Protein 9LBN (pdb70)

Foldseek 3Di:
DDWDAAPLGDIDDPVLLCVFDLSVLQLCVQLQVLLVFAKAKWFDDPVGTHGDDPAPVGCCQGAHQDPPDGNSVVRSVQSSCCQAVFKFKKFFDDDPPGTDGIGGADPVQWDWDADPVRDIWIWGADDVGDIDTDDPLGMQIAGHDCPPPPHGDHCCVVCVHLSSLLSSLQVQLVCCVPVVVPDWKDKDADDDDDVVVVVVVVVVVVVCVVVPHDDDQPDRIDMDTDDDDVCVSNVPVVNLVSSCVSCVSSQHHCVLVNSPPVPDPLVSLVSRCVRPVVVVQVSVQVSCLVRVDDPVCSVGMGMHTDPDVSNDDDPVVVVVVVVVCLAQQVAAQQVVCVVVVHDGDDDCSHGTDYDPPDDPPVPDD/DPDLVVLCVLLVHDDPDPVVVCCLNPPQLVVLVVVLCVVQVAAEDQDDVVVVVCVVVVVHDPDYDHDDVLLVVLSSVSSNVCVPDPDDDPDDPPDPSCVSSVVSRDPDDD/DLDPPLQPFKKFKWAADDDADPVRDGDQDIGGDGIFTWHKAFDDDPPQWDFADPPRDGWTKHKIKTKGWLVVCVVDPDAQRIKMWTQDPPDDDIFIWGWHGKAADPVDRTIIMTITIRIDHDD/DPPPVVQVLLCPVQVSQEEEPDHDPDNDQAKHKYKYWDDFDAQADPVHGGDQKGKTKMKMKIKHQDPVRQVVSVVVVQVSQCPDDFKHWDDDKDKDADVVVNIIMIMTMMMGIDGND/DDDDPPPKWKWWFAFDDDKDWFFDFDQAPQTFRPPDPDDFFFKKWKCAPPFDARHTAIFTQHDPGHTPFDNNNDPVRGDDGRHIIMITTIDDIDIDDQKDDKDKDAFAWDWDWDFDPPDPVGDIDTHTDDTTWIKMKIKGADDCPDVVLVVLVVLQVVFDKIWMWTADPVGKIKIFIWHKHWDSDWDDDDPDHTMTMIMITGDHDIGIDDD/DDDDPDPWWKKWFAWDDDKDWAWQPAQQAARFGDPDPDAFDWKWFKQFPPFAQSHGWIFTQDDGGGTDLHNDRDDPRTDDGIHGIITITTGDMDIAPAWDDKDWDDFDFAWDWDFDDPDDVGDTGIGGDGTDKIKMKIKGFDDDPDVVLVVQVVVQVVQDKIWMWTADDVGKIKTGIFAKHWPRFDPDDDPDGGITIIMTIHDHDIGIDDD/DDQDAEPLGDTDDDVLLCVDPLVVLQLCVQLQVQLPWAKFKWFDDPVGTDGDPPAQVRCCQGFHQDPPDGNSVVRSVQSSCCQAVFKWKKFFPADPNGTDHIDGQDPVFWDWDADPVRQIWIWGQDPVRDIDTGDSLGMQMAGHPCPPPPHHDGLCNVCVHLSSLLSSLQVQLVCCVPVVVPDWKDKDADDDDDPVVVVVVVVVVVVCVVVVHDDDQPDRMDMGTDPDDSCVSNVPVVNLVSSCVVCVSSQHNPPLPCSSPVPDDQSSLVCRCVRPVVVVQVRVQVSCLVRNDDPVCSVTMGMDIDPDVSRDDDPVVLVVVVVVCQAAFNAFQQVVCVVVPHDGDDDRSHGTDYDPPDDDPVPDD/DPDPVVLCVLLVDDPPDPVVSCCLNPPLLVVLVVVLCVQQVADEDADPVVVVVCVVVPVGDPPYDYDDVLLVVLSSVSSNVCVPDPDCPDDDPDDPSCVSSVVSHPDDDD

Sequence (1612 aa):
GSRFTSDAGREVSVQTAMSLDAVQACVKLISQSIAAMPLYLYKKTPDGRKEAVNHPLYDLLLSAPNSSQTAFEFFECILTAMLLHGNAYVRKLMSNGKIESLQFMHSSRLTISQDARGAYKYAYRKLDGTQIDVPSAQVWKIRGYSLDGENGISAIQYGAQVFGTALAAERQAGRAFTNGNLQQIYYSVAAFLTPEQREQFSANVAQSVESGRTPVLEGGIDVKALGLNPADAQLLQSRNYSVESICRFFAVPPSMIGHASGSGIEAQQLAFLGLTLAPWLRRIEQSLSLDLLTPGERRQYFVDYDVTTLLRADSAARSSFYATMVNNGVMTRDECREAEGLPKLGGNASVLTVQSAMVPLDEITALTLAMVQRHLQADLIEDDERSYVMEQLLPAARESAEMFLNRNIYSTSEELAAAVAAGTAGQYPLVTPRAVEQAILLMLGDFYRDREATGKPVSTSAHNLLYPYRVKVGVPISAGSLKTRLLAQRRTSGTDDWGAPVQGWSDLGLFSGDVKNDTGLGAIRTAAGSGLPASIAKYSIKVRSEVIRRWSINSADRIIGRLPFSTQEMVFSVTGVISDFADPSMAYILVEAGADEQTYGPILKQLLSPYFSGRVFPDAAPDVPGQDPYVIYQRVGGIPTYFTEGALADKANARVQLEVWSTSKQATYEAMVHIMRSVAAAPAMEPLGQPIDDYEPALRIYGSRVDISMYYNLTALTLPKGIVFGFAPITSTTSSVTGVTRAAPPVATGTMLTAGTTVLVRSNTWTGINNRISVVDANKALQGFDTTDTTTYPGTSGPVELITVGAFVNFTQQGEPSTSGGDQQFWNGQLLEDRSGRQLAIPTFKNAKTLTLPLYMDTSLPWYAAAKAADARGEPVAVRMLLPNGDASYNYGYMSFDGDATITANAPITNVATFTFLSDSTLVEAALTLPKGIVFGFAPITSTTSSVTGVTRAAPPVATGTMLTAGTTVLVRSNTWTGINNRISVVDANKALQGFDTTDTTTYPGTSGPVELITVGAFVNFTQQGEPSTSGGDQQFWNGQLLEDRSGRQLAIPTFKNAKTLTLPLYMDTSLPWYAAAKAADARGEPVAVRMLLPNGDASYNYGYMSFDGDATITANAPITNVATFTFLSDSTLVEAGSRFTSDAGREVSVQTAMSLDAVQACVKLISQSIAAMPLYLYKKTPDGRKEAVNHPLYDLLLSAPNSSQTAFEFFECILTAMLLHGNAYVRKLMSNGKIESLQFMHSSRLTISQDARGAYKYAYRKLDGTQIDVPSAQVWKIRGYSLDGENGISAIQYGAQVFGTALAAERQAGRAFTNGNLQQIYYSVAAFLTPEQREQFSANVAQSVESGRTPVLEGGIDVKALGLNPADAQLLQSRNYSVESICRFFAVPPSMIGHASGSGIEAQQLAFLGLTLAPWLRRIEQSLSLDLLTPGERRQYFVDYDVTTLLRADSAARSSFYATMVNNGVMTRDECREAEGLPKLGGNASVLTVQSAMVPLDEITALTLAMVQRHLQADLIEDDERSYVMEQLLPAARESAEMFLNRNIYSTSEELAAAVAAGTAGQYPLVTPRAVEQAILLMLGDFYRDREATGKPVSTSAHNLLYPYRVKVGV

Nearest PDB structures (foldseek):
  8fql-assembly1_A  TM=7.901E-01  e=1.510E-25  Escherichia phage HK97
  8cez-assembly1_A  TM=7.860E-01  e=6.488E-25  Hendrixvirus
  8rka-assembly1_A  TM=5.808E-01  e=1.147E-07  Pseudomonas phage JBD30
  8phu-assembly1_PD  TM=5.449E-01  e=7.206E-06  Borreliella burgdorferi B31
  8dgf-assembly1_H  TM=3.850E-01  e=5.548E-05  Escherichia phage PhiV-1

Secondary structure (DSSP, 8-state):
---EE-TTS-EE-HHHHHTSSHHHHHHHHHHHHHHHSPP-EEEEETTEEEE--SSHHHHHHHT-SSSS--HHHHHHHHHHHHHHTS-EEEEEEEETTEEEEEEEE-GGGEEEEE-TTS-EEEEEE-SSS-EEEE-GGGEEEE--S-SSSSS---HHHHTHHHHHHHHHHHHHHHHHHHHTTT--EEEEESS---HHHHHHHHHHHHHHHHTT------TTEEEEE----HHHHHTHHHHHHHHHHHHHHTT--TTSSSS----SHHHHHHHHIIIIIHHHHHHHHHHHHHHTS-HHHHTTEEE----SGGG---HHHHHHHHHHHHHTTSS-HHHHHHHTT-----GGGGS----SSEEEGGG--/---HHHHHHHHT----SHHHHHHIIIIIHHHHHHHHHHHTTS-EESSHHHHHHHHHHT---SS-EE--HHHHHHHHHHHHHHHH--S---PPSS-HHHHHHGGG------/---TTS--EE--EE-BPSSB-SSSPBP--B---B--EEEEE---STT-SEEEETTTEEEEE--EEEEE-THHHHHS---TT-EEEEE-TT-S-EEEEE---EEE-SSSTT-EEEEE--SS---/--HHHHHHHHHHHHTT-EEESS--SS--SS--EEEEE------EETTTEE-SEEEEEEEEEE-BSSHHHHHHHHHHHHHHHHTSSSEEEES----EEETTTTEEE--EEEEEEEE--/-----SS-EEEEE-EEEEEE------SSSSPB-TT--SPSS-EEEE--SS-STTSSEEEEEETTTEEES--TT--SSS-S------EEEE---EE--SB------B--EEEEEE--TT-TT---EEEEEEEPPBEE--EEE--SSSHHHHHHHHHHHHT--EEEEEE-TTS----EEEEE----S-B--SSSPPEEE--EEESS-------/----SSS--EEEE-B-S--EE-----SSS--B-SS-S--TTSEEEE--TT-STTSSEEEEEETTTEE-S-----SSSS-S-S---EEEEB---EE--SB---B----PEEE---B-SS-SS--B---EEEEPPB--B--BB--SSSHHHHHHHHHHHH---BEEEEE-TTS-EEE--EEEEE--S----SSSPPB--EEEEE-S----B--/---B--TT---B-HHHHHTSHHHHHHHHHHHHHHHTS-EEEEEEETTEEEE-TTSHHHHHHHT-SSSS--HHHHHHHHHHHHHHTSEEEEEEEEETTEEEEEEE--GGGEEEEE-TTS-EEEEEE-TTS-EEEE-GGGEEEEESS-SSSSSPPPHHHHSHHHHHHHHHHHHHHHHHHHHT-S--EEEEESS---HHHHHHHHHHHHHHHHHT-----BSSEEEEE----HHHHHTHHHHHHHHHHHHHHTT--SSSSSS----SHHHHHHHHIIIIIHHHHHHHHHHHHHHHS-TTGGGTEEEEE-TTTT----HHHHHHHHHHHHHTTSS-HHHHHHHTT-----GGGGS-EEETT---TTT--/---HHHHHHHHT----SHHHHHHIIIIIHHHHHHHHHHHHTS-EESSHHHHHHHHHHT-S-SS-EE--HHHHHHHHHHHHHHHH--S-----SS-HHHHHHGGG--S---

B-factor: mean 40.15, std 31.7, range [10.76, 151.49]

Solvent-accessible surface area: 87554 Å² total; per-residue (Å²): 95,81,145,65,107,17,50,10,54,82,83,0,12,39,136,50,0,57,80,16,104,10,0,70,43,0,5,101,42,8,4,79,36,3,6,60,8,48,4,52,0,19,67,109,35,140,76,14,97,125,70,6,97,147,35,60,3,45,82,14,6,43,68,40,2,34,119,100,58,59,13,79,82,3,12,44,51,1,2,44,13,10,19,4,78,2,23,2,28,2,44,31,57,82,52,149,52,134,28,114,25,1,47,26,2,84,54,90,74,18,83,78,55,118,59,97,168,10,50,67,106,14,26,23,127,86,164,114,26,72,123,56,86,3,73,61,86,45,19,3,37,3,33,4,16,2,39,51,10,55,74,16,30,28,14,9,78,38,0,9,38,8,1,0,14,7,19,7,3,66,109,56,11,48,103,7,127,86,73,16,34,60,52,76,71,2,18,36,22,83,39,61,25,32,21,119,91,20,76,122,42,10,57,94,37,56,95,16,112,128,56,69,150,110,88,124,61,122,75,51,38,82,65,70,84,12,75,33,76,75,45,43,26,35,9,86,124,9,69,107,19,19,44,48,5,2,2,6,6,21,46,1,12,17,65,15,65,32,54,39,132,56,120,40,113,33,18,42,40,14,28,10,15,24,35,8,0,32,18,45,16,61,11,2,24,22,7,0,23,14,49,10,1,74,92,46,40,71,163,74,26,51,8,43,17,41,30,98,87,39,30,183,19,100,71,70,24,84,68,64,33,52,54,35,2,23,87,16,0,1,21,7,102,16,59,20,68,97,68,88,72,90,99,124,105,68,60,118,22,61,68,50,49,74,103,122,55,40,42,45,62,146,119,46,142,67,30,74,60,40,32,0,49,55,3,26,58,31,106,8,147,118,104,108,59,71,50,85,0,51,128,114,12,5,38,39,0,87,105,52,0,38,120,21,0,23,44,47,15,32,86,56,77,130,90,40,61,61,10,88,90,86,57,99,20,44,126,120,42,28,66,22,32,84,4,0,10,0,0,1,1,6,20,0,5,21,83,48,168,54,141,138,113,98,87,88,90,94,60,21,13,0,32,51,33,0,21,29,21,21,19,66,4,2,8,101,11,50,41,50,42,2,164,51,117,7,45,0,15,81,53,62,112,56,54,65,109,103,1,31,62,49,122,33,49,50,85,44,15,85,6,9,0,51,54,147,100,61,123,51,187,80,22,98,137,92,63,31,78,111,66,115,121,38,66,33,23,114,61,22,0,36,0,15,21,21,19,39,123,114,31,81,15,62,43,30,4,33,0,22,11,154,112,93,217,38,129,148,82,98,23,11,20,3,78,21,45,99,66,36,191,109,30,68,17,37,3,75,2,66,1,52,19,25,67,112,45,127,16,49,0,46,60,4,37,134,50,4,25,115,107,8,100,19,64,1,18,30,89,64,42,41,82,81,30,38,139,83,37,15,0,28,2,70,133,62,39,47,112,115,29,141,84,127,153,59,51,107,10,103,66,18,16,2,88,0,39,2,38,0,34,0,57,59,98,131,34,2,148,73,1,10,51,55,1,38,172,31,3,52,92,6,118,25,10,86,42,75,57,142,45,106,82,65,95,69,99,85,117,163,20,70,0,5,59,5,44,1,19,0,58,21,80,77,140,127,57,128,37,117,48,36,33,51,5,0,5,0,75,49,66,106,98,80,35,71,21,66,25,33,61,96,70,53,84,2,35,2,72,65,7,177,48,109,57,50,41,18,0,1,4,117,5,91,103,27,102,23,16,72,43,39,3,0,11,5,34,93,109,77,10,5,44,28,15,118,6,69,76,63,119,84,37,97,67,123,9,32,93,8,69,3,12,37,8,32,85,46,49,72,1,70,84,51,30,150,63,65,76,72,54,30,92,56,79,127,131,111,20,122,91,163,129,53,229,98,44,159,77,58,64,41,73,28,129,149,54,71,95,46,12,42,0,37,0,104,66,59,91,94,45,109,2,31,68,32,0,110,49,17,54,90,172,56,74,34,3,0,3,38,62,54,46,81,119,41,24,9,16,20,13,15,0,103,11,60,22,78,20,93,42,64,146,68,114,145,64,84,75,26,0,48,0,51,2,40,47,93,43,89,49,3,125,14,129,101,131,99,92,65,111,137,31,32,53,14,4,6,0,67,40,67,112,64,99,23,67,39,73,18,10,57,84,98,52,45,2,62,14,108,70,11,155,45,108,56,61,70,8,3,2,4,112,2,99,95,9,96,20,4,89,49,7,1,1,15,12,43,89,134,75,9,22,50,35,9,108,41,120,62,86,114,72,53,76,49,127,22,21,85,4,32,15,17,44,13,22,92,68,47,79,14,34,94,51,12,134,84,48,123,29,45,59,88,52,103,128,169,84,26,141,101,171,153,52,244,112,67,168,84,42,61,78,74,73,137,113,84,72,76,51,38,33,3,42,0,82,59,41,90,108,55,100,2,40,68,25,4,133,56,20,67,84,179,67,62,44,3,4,8,27,65,54,38,79,99,38,39,7,12,32,20,34,2,116,40,61,21,108,22,87,85,49,137,71,107,147,64,92,69,26,1,44,5,54,11,36,47,116,53,77,55,7,133,6,129,89,91,38,163,70,108,12,128,52,58,81,90,0,5,25,119,40,1,1,28,12,12,4,0,5,8,1,1,40,27,5,0,18,21,1,11,16,7,22,6,50,0,29,75,116,46,149,139,57,126,143,66,9,89,143,36,54,4,33,76,19,6,27,51,15,2,33,105,64,20,3,9,2,9,1,13,0,7,3,0,6,13,7,22,4,68,0,24,1,22,0,39,26,58,78,50,146,63,119,29,115,21,0,33,23,2,33,62,78,41,28,85,82,55,115,54,96,211,45,44,49,101,9,18,20,103,67,116,63,39,76,109,52,127,6,75,50,88,52,18,3,32,5,88,4,154,43,119,109,58,96,71,15,45,31,13,3,87,122,0,8,105,35,3,0,88,7,24,26,13,26,64,102,1,0,103,5,41,91,88,46,84,29,84,28,20,90,70,63,41,86,28,66,32,9,25,89,6,64,116,77,22,74,56,43,22,51,106,7,41,151,67,68,65,35,11,4,1,10,30,44,18,79,4,114,36,65,88,79,68,14,24,101,30,5,55,24,156,55,24,73,133,18,15,69,20,0,3,138,82,26,78,1,64,53,62,29,33,14,14,10,72,100,101,39,36,65,52,52,15,75,44,4,28,45,128,9,0,41,81,48,16,134,84,5,23,98,26,0,25,114,48,10,4,71,104,63,59,89,202,99,36,62,9,54,20,41,43,83,75,25,64,94,19,55,16,53,54,46,7,68,97,26,16,71,48,2,53,94,10,89,54,18,15,13,102,1,3,88,66,60,33,43,66,70,81,68,64,114,9,65,66,58,17,13,96,56,84,106,64,52,142,142,88,101,182,80,25,65,66,55,95,0,47,126,62,5,46,6,49,4,91,62,108,54,12,86,38,5,0,46,104,1,0,6,36,1,0,83,33,26,0,47,67,21,0,25,40,47,12,39,65,66,70,132,81,42,64,64,13,84,91,86,57,108,18,39,122,120,47,30,62,26,41,184,29,0,25,97,0,0,24,71,24,0,19,63,18,17,100,34,43,65,4,77,32,73,99,66,60,58,76,7,27,110,70,0,114,108,64,50,24,95,91,54,176

Structure (mmCIF, N/CA/C/O backbone):
data_9LBN
#
_entry.id   9LBN
#
_cell.length_a   1.00
_cell.length_b   1.00
_cell.length_c   1.00
_cell.angle_alpha   90.00
_cell.angle_beta   90.00
_cell.angle_gamma   90.00
#
_symmetry.space_group_name_H-M   'P 1'
#
loop_
_entity.id
_entity.type
_entity.pdbx_description
1 polymer 'portal protein gp1'
2 polymer 'adaptor protein gp5'
3 polymer 'stopper protein gp6'
4 polymer 'terminator protein gp8'
5 polymer 'tube protein gp9'
#
loop_
_atom_site.group_PDB
_atom_site.id
_atom_site.type_symbol
_atom_site.label_atom_id
_atom_site.label_alt_id
_atom_site.label_comp_id
_atom_site.label_asym_id
_atom_site.label_entity_id
_atom_site.label_seq_id
_atom_site.pdbx_PDB_ins_code
_atom_site.Cartn_x
_atom_site.Cartn_y
_atom_site.Cartn_z
_atom_site.occupancy
_atom_site.B_iso_or_equiv
_atom_site.auth_seq_id
_atom_site.auth_comp_id
_atom_site.auth_asym_id
_atom_site.auth_atom_id
_atom_site.pdbx_PDB_model_num
ATOM 1 N N . GLY A 1 40 ? 321.933 250.318 201.451 1.00 53.19 40 GLY H N 1
ATOM 2 C CA . GLY A 1 40 ? 322.518 251.515 200.881 1.00 53.19 40 GLY H CA 1
ATOM 3 C C . GLY A 1 40 ? 322.624 252.662 201.866 1.00 53.19 40 GLY H C 1
ATOM 4 O O . GLY A 1 40 ? 322.613 252.454 203.079 1.00 53.19 40 GLY H O 1
ATOM 5 N N . SER A 1 41 ? 322.731 253.879 201.339 1.00 50.49 41 SER H N 1
ATOM 6 C CA . SER A 1 41 ? 322.834 255.060 202.183 1.00 50.49 41 SER H CA 1
ATOM 7 C C . SER A 1 41 ? 321.505 255.348 202.872 1.00 50.49 41 SER H C 1
ATOM 8 O O . SER A 1 41 ? 320.434 255.033 202.349 1.00 50.49 41 SER H O 1
ATOM 11 N N . ARG A 1 42 ? 321.581 255.946 204.060 1.00 46.01 42 ARG H N 1
ATOM 12 C CA . ARG A 1 42 ? 320.405 256.264 204.856 1.00 46.01 42 ARG H CA 1
ATOM 13 C C . ARG A 1 42 ? 320.532 257.670 205.427 1.00 46.01 42 ARG H C 1
ATOM 14 O O . ARG A 1 42 ? 321.638 258.176 205.633 1.00 46.01 42 ARG H O 1
ATOM 22 N N . PHE A 1 43 ? 319.383 258.296 205.682 1.00 33.97 43 PHE H N 1
ATOM 23 C CA . PHE A 1 43 ? 319.328 259.656 206.197 1.00 33.97 43 PHE H CA 1
ATOM 24 C C . PHE A 1 43 ? 318.212 259.756 207.226 1.00 33.97 43 PHE H C 1
ATOM 25 O O . PHE A 1 43 ? 317.295 258.933 207.245 1.00 33.97 43 PHE H O 1
ATOM 33 N N . THR A 1 44 ? 318.295 260.769 208.083 1.00 32.58 44 THR H N 1
ATOM 34 C CA . THR A 1 44 ? 317.344 260.956 209.170 1.00 32.58 44 THR H CA 1
ATOM 35 C C . THR A 1 44 ? 316.562 262.252 208.992 1.00 32.58 44 THR H C 1
ATOM 36 O O . THR A 1 44 ? 317.022 263.194 208.343 1.00 32.58 44 THR H O 1
ATOM 40 N N . SER A 1 45 ? 315.372 262.291 209.589 1.00 26.73 45 SER H N 1
ATOM 41 C CA . SER A 1 45 ? 314.467 263.424 209.485 1.00 26.73 45 SER H CA 1
ATOM 42 C C . SER A 1 45 ? 313.981 263.816 210.875 1.00 26.73 45 SER H C 1
ATOM 43 O O . SER A 1 45 ? 314.358 263.216 211.884 1.00 26.73 45 SER H O 1
ATOM 46 N N . ASP A 1 46 ? 313.129 264.842 210.918 1.00 23.96 46 ASP H N 1
ATOM 47 C CA . ASP A 1 46 ? 312.618 265.337 212.192 1.00 23.96 46 ASP H CA 1
ATOM 48 C C . ASP A 1 46 ? 311.694 264.328 212.859 1.00 23.96 46 ASP H C 1
ATOM 49 O O . ASP A 1 46 ? 311.705 264.188 214.087 1.00 23.96 46 ASP H O 1
ATOM 54 N N . ALA A 1 47 ? 310.885 263.617 212.072 1.00 24.71 47 ALA H N 1
ATOM 55 C CA . ALA A 1 47 ? 309.950 262.652 212.635 1.00 24.71 47 ALA H CA 1
ATOM 56 C C . ALA A 1 47 ? 310.645 261.457 213.268 1.00 24.71 47 ALA H C 1
ATOM 57 O O . ALA A 1 47 ? 309.986 260.680 213.964 1.00 24.71 47 ALA H O 1
ATOM 59 N N . GLY A 1 48 ? 311.942 261.288 213.041 1.00 28.32 48 GLY H N 1
ATOM 60 C CA . GLY A 1 48 ? 312.708 260.215 213.626 1.00 28.32 48 GLY H CA 1
ATOM 61 C C . GLY A 1 48 ? 312.872 259.003 212.737 1.00 28.32 48 GLY H C 1
ATOM 62 O O . GLY A 1 48 ? 313.787 258.206 212.965 1.00 28.32 48 GLY H O 1
ATOM 63 N N . ARG A 1 49 ? 312.021 258.848 211.729 1.00 27.07 49 ARG H N 1
ATOM 64 C CA . ARG A 1 49 ? 312.137 257.715 210.826 1.00 27.07 49 ARG H CA 1
ATOM 65 C C . ARG A 1 49 ? 313.362 257.873 209.937 1.00 27.07 49 ARG H C 1
ATOM 66 O O . ARG A 1 49 ? 313.708 258.980 209.518 1.00 27.07 49 ARG H O 1
ATOM 74 N N . GLU A 1 50 ? 314.024 256.757 209.657 1.00 33.21 50 GLU H N 1
ATOM 75 C CA . GLU A 1 50 ? 315.240 256.745 208.857 1.00 33.21 50 GLU H CA 1
ATOM 76 C C . GLU A 1 50 ? 314.878 256.306 207.445 1.00 33.21 50 GLU H C 1
ATOM 77 O O . GLU A 1 50 ? 314.315 255.224 207.255 1.00 33.21 50 GLU H O 1
ATOM 83 N N . VAL A 1 51 ? 315.196 257.143 206.463 1.00 25.70 51 VAL H N 1
ATOM 84 C CA . VAL A 1 51 ? 314.732 256.968 205.092 1.00 25.70 51 VAL H CA 1
ATOM 85 C C . VAL A 1 51 ? 315.881 256.464 204.232 1.00 25.70 51 VAL H C 1
ATOM 86 O O . VAL A 1 51 ? 317.014 256.947 204.343 1.00 25.70 51 VAL H O 1
ATOM 90 N N . SER A 1 52 ? 315.591 255.468 203.402 1.00 22.96 52 SER H N 1
ATOM 91 C CA . SER A 1 52 ? 316.515 254.961 202.400 1.00 22.96 52 SER H CA 1
ATOM 92 C C . SER A 1 52 ? 315.684 254.553 201.193 1.00 22.96 52 SER H C 1
ATOM 93 O O . SER A 1 52 ? 314.505 254.896 201.093 1.00 22.96 52 SER H O 1
ATOM 96 N N . VAL A 1 53 ? 316.290 253.820 200.259 1.00 20.31 53 VAL H N 1
ATOM 97 C CA . VAL A 1 53 ? 315.545 253.412 199.073 1.00 20.31 53 VAL H CA 1
ATOM 98 C C . VAL A 1 53 ? 314.446 252.424 199.442 1.00 20.31 53 VAL H C 1
ATOM 99 O O . VAL A 1 53 ? 313.317 252.524 198.950 1.00 20.31 53 VAL H O 1
ATOM 103 N N . GLN A 1 54 ? 314.751 251.461 200.313 1.00 22.28 54 GLN H N 1
ATOM 104 C CA . GLN A 1 54 ? 313.766 250.440 200.656 1.00 22.28 54 GLN H CA 1
ATOM 105 C C . GLN A 1 54 ? 312.564 251.038 201.378 1.00 22.28 54 GLN H C 1
ATOM 106 O O . GLN A 1 54 ? 311.415 250.749 201.026 1.00 22.28 54 GLN H O 1
ATOM 112 N N . THR A 1 55 ? 312.803 251.879 202.384 1.00 20.57 55 THR H N 1
ATOM 113 C CA . THR A 1 55 ? 311.685 252.469 203.113 1.00 20.57 55 THR H CA 1
ATOM 114 C C . THR A 1 55 ? 310.931 253.475 202.254 1.00 20.57 55 THR H C 1
ATOM 115 O O . THR A 1 55 ? 309.714 253.629 202.400 1.00 20.57 55 THR H O 1
ATOM 119 N N . ALA A 1 56 ? 311.630 254.176 201.360 1.00 19.55 56 ALA H N 1
ATOM 120 C CA . ALA A 1 56 ? 310.944 255.087 200.450 1.00 19.55 56 ALA H CA 1
ATOM 121 C C . ALA A 1 56 ? 310.031 254.328 199.497 1.00 19.55 56 ALA H C 1
ATOM 122 O O . ALA A 1 56 ? 308.911 254.768 199.221 1.00 19.55 56 ALA H O 1
ATOM 124 N N . MET A 1 57 ? 310.489 253.188 198.980 1.00 19.18 57 MET H N 1
ATOM 125 C CA . MET A 1 57 ? 309.646 252.368 198.121 1.00 19.18 57 MET H CA 1
ATOM 126 C C . MET A 1 57 ? 308.587 251.603 198.899 1.00 19.18 57 MET H C 1
ATOM 127 O O . MET A 1 57 ? 307.652 251.077 198.289 1.00 19.18 57 MET H O 1
ATOM 132 N N . SER A 1 58 ? 308.715 251.520 200.222 1.00 19.06 58 SER H N 1
ATOM 133 C CA . SER A 1 58 ? 307.632 250.999 201.044 1.00 19.06 58 SER H CA 1
ATOM 134 C C . SER A 1 58 ? 306.417 251.910 201.051 1.00 19.06 58 SER H C 1
ATOM 135 O O . SER A 1 58 ? 305.339 251.472 201.464 1.00 19.06 58 SER H O 1
ATOM 138 N N . LEU A 1 59 ? 306.565 253.157 200.614 1.00 17.61 59 LEU H N 1
ATOM 139 C CA . LEU A 1 59 ? 305.452 254.092 200.554 1.00 17.61 59 LEU H CA 1
ATOM 140 C C . LEU A 1 59 ? 304.554 253.734 199.378 1.00 17.61 59 LEU H C 1
ATOM 141 O O . LEU A 1 59 ? 304.723 252.710 198.714 1.00 17.61 59 LEU H O 1
ATOM 146 N N . ASP A 1 60 ? 303.580 254.592 199.109 1.00 16.88 60 ASP H N 1
ATOM 147 C CA . ASP A 1 60 ? 302.608 254.372 198.053 1.00 16.88 60 ASP H CA 1
ATOM 148 C C . ASP A 1 60 ? 302.750 255.380 196.926 1.00 16.88 60 ASP H C 1
ATOM 149 O O . ASP A 1 60 ? 302.864 254.998 195.756 1.00 16.88 60 ASP H O 1
ATOM 154 N N . ALA A 1 61 ? 302.768 256.671 197.260 1.00 16.02 61 ALA H N 1
ATOM 155 C CA . ALA A 1 61 ? 302.913 257.700 196.239 1.00 16.02 61 ALA H CA 1
ATOM 156 C C . ALA A 1 61 ? 304.271 257.615 195.559 1.00 16.02 61 ALA H C 1
ATOM 157 O O . ALA A 1 61 ? 304.380 257.850 194.351 1.00 16.02 61 ALA H O 1
ATOM 159 N N . VAL A 1 62 ? 305.318 257.289 196.317 1.00 15.49 62 VAL H N 1
ATOM 160 C CA . VAL A 1 62 ? 306.652 257.182 195.733 1.00 15.49 62 VAL H CA 1
ATOM 161 C C . VAL A 1 62 ? 306.675 256.095 194.672 1.00 15.49 62 VAL H C 1
ATOM 162 O O . VAL A 1 62 ? 307.143 256.306 193.546 1.00 15.49 62 VAL H O 1
ATOM 166 N N . GLN A 1 63 ? 306.161 254.917 195.015 1.00 16.48 63 GLN H N 1
ATOM 167 C CA . GLN A 1 63 ? 306.146 253.815 194.065 1.00 16.48 63 GLN H CA 1
ATOM 168 C C . GLN A 1 63 ? 305.278 254.145 192.860 1.00 16.48 63 GLN H C 1
ATOM 169 O O . GLN A 1 63 ? 305.677 253.897 191.717 1.00 16.48 63 GLN H O 1
ATOM 175 N N . ALA A 1 64 ? 304.104 254.736 193.092 1.00 16.10 64 ALA H N 1
ATOM 176 C CA . ALA A 1 64 ? 303.226 255.085 191.980 1.00 16.10 64 ALA H CA 1
ATOM 177 C C . ALA A 1 64 ? 303.908 256.047 191.015 1.00 16.10 64 ALA H C 1
ATOM 178 O O . ALA A 1 64 ? 303.935 255.809 189.803 1.00 16.10 64 ALA H O 1
ATOM 180 N N . CYS A 1 65 ? 304.482 257.133 191.538 1.00 16.33 65 CYS H N 1
ATOM 181 C CA . CYS A 1 65 ? 305.095 258.138 190.677 1.00 16.33 65 CYS H CA 1
ATOM 182 C C . CYS A 1 65 ? 306.295 257.572 189.930 1.00 16.33 65 CYS H C 1
ATOM 183 O O . CYS A 1 65 ? 306.427 257.754 188.710 1.00 16.33 65 CYS H O 1
ATOM 186 N N . VAL A 1 66 ? 307.180 256.871 190.644 1.00 14.86 66 VAL H N 1
ATOM 187 C CA . VAL A 1 66 ? 308.388 256.351 190.012 1.00 14.86 66 VAL H CA 1
ATOM 188 C C . VAL A 1 66 ? 308.028 255.358 188.916 1.00 14.86 66 VAL H C 1
ATOM 189 O O . VAL A 1 66 ? 308.522 255.452 187.786 1.00 14.86 66 VAL H O 1
ATOM 193 N N . LYS A 1 67 ? 307.152 254.397 189.226 1.00 14.59 67 LYS H N 1
ATOM 194 C CA . LYS A 1 67 ? 306.781 253.401 188.230 1.00 14.59 67 LYS H CA 1
ATOM 195 C C . LYS A 1 67 ? 306.089 254.042 187.038 1.00 14.59 67 LYS H C 1
ATOM 196 O O . LYS A 1 67 ? 306.399 253.713 185.889 1.00 14.59 67 LYS H O 1
ATOM 202 N N . LEU A 1 68 ? 305.169 254.978 187.281 1.00 16.08 68 LEU H N 1
ATOM 203 C CA . LEU A 1 68 ? 304.468 255.616 186.174 1.00 16.08 68 LEU H CA 1
ATOM 204 C C . LEU A 1 68 ? 305.446 256.286 185.226 1.00 16.08 68 LEU H C 1
ATOM 205 O O . LEU A 1 68 ? 305.462 255.994 184.023 1.00 16.08 68 LEU H O 1
ATOM 210 N N . ILE A 1 69 ? 306.297 257.165 185.755 1.00 15.03 69 ILE H N 1
ATOM 211 C CA . ILE A 1 69 ? 307.159 257.937 184.869 1.00 15.03 69 ILE H CA 1
ATOM 212 C C . ILE A 1 69 ? 308.185 257.035 184.188 1.00 15.03 69 ILE H C 1
ATOM 213 O O . ILE A 1 69 ? 308.422 257.160 182.983 1.00 15.03 69 ILE H O 1
ATOM 218 N N . SER A 1 70 ? 308.756 256.071 184.921 1.00 13.23 70 SER H N 1
ATOM 219 C CA . SER A 1 70 ? 309.795 255.219 184.351 1.00 13.23 70 SER H CA 1
ATOM 220 C C . SER A 1 70 ? 309.245 254.300 183.267 1.00 13.23 70 SER H C 1
ATOM 221 O O . SER A 1 70 ? 309.835 254.175 182.188 1.00 13.23 70 SER H O 1
ATOM 224 N N . GLN A 1 71 ? 308.119 253.635 183.532 1.00 15.01 71 GLN H N 1
ATOM 225 C CA . GLN A 1 71 ? 307.561 252.745 182.525 1.00 15.01 71 GLN H CA 1
ATOM 226 C C . GLN A 1 71 ? 306.993 253.501 181.335 1.00 15.01 71 GLN H C 1
ATOM 227 O O . GLN A 1 71 ? 307.076 252.999 180.212 1.00 15.01 71 GLN H O 1
ATOM 233 N N . SER A 1 72 ? 306.420 254.689 181.538 1.00 14.10 72 SER H N 1
ATOM 234 C CA . SER A 1 72 ? 305.956 255.452 180.388 1.00 14.10 72 SER H CA 1
ATOM 235 C C . SER A 1 72 ? 307.119 255.930 179.532 1.00 14.10 72 SER H C 1
ATOM 236 O O . SER A 1 72 ? 307.030 255.918 178.301 1.00 14.10 72 SER H O 1
ATOM 239 N N . ILE A 1 73 ? 308.218 256.348 180.157 1.00 14.76 73 ILE H N 1
ATOM 240 C CA . ILE A 1 73 ? 309.336 256.876 179.387 1.00 14.76 73 ILE H CA 1
ATOM 241 C C . ILE A 1 73 ? 310.147 255.757 178.742 1.00 14.76 73 ILE H C 1
ATOM 242 O O . ILE A 1 73 ? 310.853 255.993 177.758 1.00 14.76 73 ILE H O 1
ATOM 247 N N . ALA A 1 74 ? 310.072 254.532 179.268 1.00 14.57 74 ALA H N 1
ATOM 248 C CA . ALA A 1 74 ? 310.832 253.423 178.705 1.00 14.57 74 ALA H CA 1
ATOM 249 C C . ALA A 1 74 ? 310.073 252.641 177.644 1.00 14.57 74 ALA H C 1
ATOM 250 O O . ALA A 1 74 ? 310.6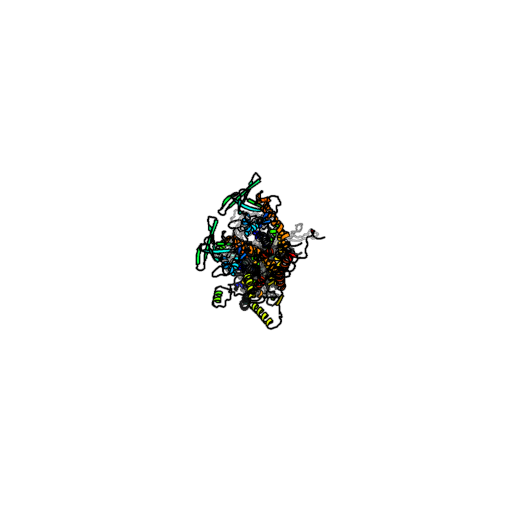97 251.892 176.888 1.00 14.57 74 ALA H O 1
ATOM 252 N N . ALA A 1 75 ? 308.752 252.796 177.562 1.00 15.27 75 ALA H N 1
ATOM 253 C CA . ALA A 1 75 ? 307.973 252.042 176.586 1.00 15.27 75 ALA H CA 1
ATOM 254 C C . ALA A 1 75 ? 308.211 252.555 175.173 1.00 15.27 75 ALA H C 1
ATOM 255 O O . ALA A 1 75 ? 308.230 251.775 174.215 1.00 15.27 75 ALA H O 1
ATOM 257 N N . MET A 1 76 ? 308.385 253.863 175.022 1.00 18.61 76 MET H N 1
ATOM 258 C CA . MET A 1 76 ? 308.543 254.450 173.702 1.00 18.61 76 MET H CA 1
ATOM 259 C C . MET A 1 76 ? 309.844 253.977 173.061 1.00 18.61 76 MET H C 1
ATOM 260 O O . MET A 1 76 ? 310.867 253.864 173.740 1.00 18.61 76 MET H O 1
ATOM 265 N N . PRO A 1 77 ? 309.838 253.695 171.762 1.00 21.14 77 PRO H N 1
ATOM 266 C CA . PRO A 1 77 ? 311.025 253.118 171.127 1.00 21.14 77 PRO H CA 1
ATOM 267 C C . PRO A 1 77 ? 311.990 254.181 170.632 1.00 21.14 77 PRO H C 1
ATOM 268 O O . PRO A 1 77 ? 311.602 255.144 169.969 1.00 21.14 77 PRO H O 1
ATOM 272 N N . LEU A 1 78 ? 313.262 253.995 170.965 1.00 22.25 78 LEU H N 1
ATOM 273 C CA . LEU A 1 78 ? 314.308 254.867 170.463 1.00 22.25 78 LEU H CA 1
ATOM 274 C C . LEU A 1 78 ? 314.710 254.429 169.059 1.00 22.25 78 LEU H C 1
ATOM 275 O O . LEU A 1 78 ? 314.554 253.268 168.680 1.00 22.25 78 LEU H O 1
ATOM 280 N N . TYR A 1 79 ? 315.216 255.374 168.274 1.00 26.21 79 TYR H N 1
ATOM 281 C CA . TYR A 1 79 ? 315.549 255.105 166.883 1.00 26.21 79 TYR H CA 1
ATOM 282 C C . TYR A 1 79 ? 316.839 255.817 166.515 1.00 26.21 79 TYR H C 1
ATOM 283 O O . TYR A 1 79 ? 317.166 256.865 167.074 1.00 26.21 79 TYR H O 1
ATOM 292 N N . LEU A 1 80 ? 317.567 255.240 165.565 1.00 27.21 80 LEU H N 1
ATOM 293 C CA . LEU A 1 80 ? 318.783 255.839 165.032 1.00 27.21 80 LEU H CA 1
ATOM 294 C C . LEU A 1 80 ? 318.554 256.171 163.565 1.00 27.21 80 LEU H C 1
ATOM 295 O O . LEU A 1 80 ? 318.303 255.274 162.755 1.00 27.21 80 LEU H O 1
ATOM 300 N N . TYR A 1 81 ? 318.647 257.450 163.228 1.00 28.09 81 TYR H N 1
ATOM 301 C CA . TYR A 1 81 ? 318.408 257.933 161.879 1.00 28.09 81 TYR H CA 1
ATOM 302 C C . TYR A 1 81 ? 319.725 258.310 161.216 1.00 28.09 81 TYR H C 1
ATOM 303 O O . TYR A 1 81 ? 320.759 258.458 161.869 1.00 28.09 81 TYR H O 1
ATOM 312 N N . LYS A 1 82 ? 319.673 258.467 159.898 1.00 30.35 82 LYS H N 1
ATOM 313 C CA . LYS A 1 82 ? 320.812 258.903 159.104 1.00 30.35 82 LYS H CA 1
ATOM 314 C C . LYS A 1 82 ? 320.412 260.136 158.311 1.00 30.35 82 LYS H C 1
ATOM 315 O O . LYS A 1 82 ? 319.389 260.126 157.623 1.00 30.35 82 LYS H O 1
ATOM 321 N N . LYS A 1 83 ? 321.213 261.193 158.408 1.00 35.52 83 LYS H N 1
ATOM 322 C CA . LYS A 1 83 ? 320.905 262.426 157.696 1.00 35.52 83 LYS H CA 1
ATOM 323 C C . LYS A 1 83 ? 321.066 262.207 156.198 1.00 35.52 83 LYS H C 1
ATOM 324 O O . LYS A 1 83 ? 322.097 261.705 155.742 1.00 35.52 83 LYS H O 1
ATOM 330 N N . THR A 1 84 ? 320.048 262.588 155.435 1.00 40.83 84 THR H N 1
ATOM 331 C CA . THR A 1 84 ? 320.024 262.374 154.002 1.00 40.83 84 THR H CA 1
ATOM 332 C C . THR A 1 84 ? 319.534 263.642 153.318 1.00 40.83 84 THR H C 1
ATOM 333 O O . THR A 1 84 ? 318.690 264.354 153.874 1.00 40.83 84 THR H O 1
ATOM 337 N N . PRO A 1 85 ? 320.056 263.971 152.134 1.00 43.30 85 PRO H N 1
ATOM 338 C CA . PRO A 1 85 ? 319.477 265.093 151.379 1.00 43.30 85 PRO H CA 1
ATOM 339 C C . PRO A 1 85 ? 318.010 264.893 151.053 1.00 43.30 85 PRO H C 1
ATOM 340 O O . PRO A 1 85 ? 317.272 265.876 150.919 1.00 43.30 85 PRO H O 1
ATOM 344 N N . ASP A 1 86 ? 317.565 263.644 150.923 1.00 46.44 86 ASP H N 1
ATOM 345 C CA . ASP A 1 86 ? 316.165 263.359 150.646 1.00 46.44 86 ASP H CA 1
ATOM 346 C C . ASP A 1 86 ? 315.294 263.412 151.895 1.00 46.44 86 ASP H C 1
ATOM 347 O O . ASP A 1 86 ? 314.066 263.455 151.776 1.00 46.44 86 ASP H O 1
ATOM 352 N N . GLY A 1 87 ? 315.892 263.416 153.083 1.00 42.52 87 GLY H N 1
ATOM 353 C CA . GLY A 1 87 ? 315.117 263.405 154.309 1.00 42.52 87 GLY H CA 1
ATOM 354 C C . GLY A 1 87 ? 315.826 262.719 155.458 1.00 42.52 87 GLY H C 1
ATOM 355 O O . GLY A 1 87 ? 316.938 263.103 155.828 1.00 42.52 87 GLY H O 1
ATOM 356 N N . ARG A 1 88 ? 315.178 261.715 156.046 1.00 35.00 88 ARG H N 1
ATOM 357 C CA . ARG A 1 88 ? 315.757 260.906 157.117 1.00 35.00 88 ARG H CA 1
ATOM 358 C C . ARG A 1 88 ? 315.618 259.440 156.727 1.00 35.00 88 ARG H C 1
ATOM 359 O O . ARG A 1 88 ? 314.504 258.914 156.667 1.00 35.00 88 ARG H O 1
ATOM 367 N N . LYS A 1 89 ? 316.741 258.782 156.455 1.00 36.46 89 LYS H N 1
ATOM 368 C CA . LYS A 1 89 ? 316.733 257.341 156.250 1.00 36.46 89 LYS H CA 1
ATOM 369 C C . LYS A 1 89 ? 316.823 256.616 157.582 1.00 36.46 89 LYS H C 1
ATOM 370 O O . LYS A 1 89 ? 317.459 257.090 158.526 1.00 36.46 89 LYS H O 1
ATOM 376 N N . GLU A 1 90 ? 316.180 255.457 157.647 1.00 35.00 90 GLU H N 1
ATOM 377 C CA . GLU A 1 90 ? 316.157 254.634 158.850 1.00 35.00 90 GLU H CA 1
ATOM 378 C C . GLU A 1 90 ? 317.431 253.799 158.846 1.00 35.00 90 GLU H C 1
ATOM 379 O O . GLU A 1 90 ? 317.542 252.828 158.097 1.00 35.00 90 GLU H O 1
ATOM 385 N N . ALA A 1 91 ? 318.412 254.175 159.663 1.00 32.35 91 ALA H N 1
ATOM 386 C CA . ALA A 1 91 ? 319.674 253.446 159.687 1.00 32.35 91 ALA H CA 1
ATOM 387 C C . ALA A 1 91 ? 319.446 252.045 160.236 1.00 32.35 91 ALA H C 1
ATOM 388 O O . ALA A 1 91 ? 318.957 251.887 161.357 1.00 32.35 91 ALA H O 1
ATOM 390 N N . VAL A 1 92 ? 319.795 251.025 159.451 1.00 31.94 92 VAL H N 1
ATOM 391 C CA . VAL A 1 92 ? 319.546 249.639 159.814 1.00 31.94 92 VAL H CA 1
ATOM 392 C C . VAL A 1 92 ? 320.837 248.845 159.961 1.00 31.94 92 VAL H C 1
ATOM 393 O O . VAL A 1 92 ? 320.988 248.070 160.911 1.00 31.94 92 VAL H O 1
ATOM 397 N N . ASN A 1 93 ? 321.782 249.021 159.038 1.00 34.25 93 ASN H N 1
ATOM 398 C CA . ASN A 1 93 ? 323.014 248.242 159.079 1.00 34.25 93 ASN H CA 1
ATOM 399 C C . ASN A 1 93 ? 323.969 248.705 160.173 1.00 34.25 93 ASN H C 1
ATOM 400 O O . ASN A 1 93 ? 324.935 247.996 160.473 1.00 34.25 93 ASN H O 1
ATOM 405 N N . HIS A 1 94 ? 323.729 249.867 160.766 1.00 31.09 94 HIS H N 1
ATOM 406 C CA . HIS A 1 94 ? 324.530 250.309 161.896 1.00 31.09 94 HIS H CA 1
ATOM 407 C C . HIS A 1 94 ? 324.275 249.405 163.101 1.00 31.09 94 HIS H C 1
ATOM 408 O O . HIS A 1 94 ? 323.133 249.007 163.347 1.00 31.09 94 HIS H O 1
ATOM 415 N N . PRO A 1 95 ? 325.315 249.043 163.855 1.00 28.24 95 PRO H N 1
ATOM 416 C CA . PRO A 1 95 ? 325.095 248.198 165.042 1.00 28.24 95 PRO H CA 1
ATOM 417 C C . PRO A 1 95 ? 324.208 248.842 166.090 1.00 28.24 95 PRO H C 1
ATOM 418 O O . PRO A 1 95 ? 323.425 248.144 166.752 1.00 28.24 95 PRO H O 1
ATOM 422 N N . LEU A 1 96 ? 324.303 250.161 166.254 1.00 26.15 96 LEU H N 1
ATOM 423 C CA . LEU A 1 96 ? 323.610 250.830 167.347 1.00 26.15 96 LEU H CA 1
ATOM 424 C C . LEU A 1 96 ? 322.098 250.757 167.189 1.00 26.15 96 LEU H C 1
ATOM 425 O O . LEU A 1 96 ? 321.376 250.751 168.189 1.00 26.15 96 LEU H O 1
ATOM 430 N N . TYR A 1 97 ? 321.600 250.687 165.954 1.00 27.72 97 TYR H N 1
ATOM 431 C CA . TYR A 1 97 ? 320.159 250.585 165.748 1.00 27.72 97 TYR H CA 1
ATOM 432 C C . TYR A 1 97 ? 319.595 249.337 166.413 1.00 27.72 97 TYR H C 1
ATOM 433 O O . TYR A 1 97 ? 318.685 249.418 167.248 1.00 27.72 97 TYR H O 1
ATOM 442 N N . ASP A 1 98 ? 320.140 248.169 166.075 1.00 27.99 98 ASP H N 1
ATOM 443 C CA . ASP A 1 98 ? 319.677 246.942 166.708 1.00 27.99 98 ASP H CA 1
ATOM 444 C C . ASP A 1 98 ? 320.041 246.910 168.183 1.00 27.99 98 ASP H C 1
ATOM 445 O O . ASP A 1 98 ? 319.325 246.300 168.982 1.00 27.99 98 ASP H O 1
ATOM 450 N N . LEU A 1 99 ? 321.145 247.555 168.563 1.00 25.71 99 LEU H N 1
ATOM 451 C CA . LEU A 1 99 ? 321.539 247.553 169.966 1.00 25.71 99 LEU H CA 1
ATOM 452 C C . LEU A 1 99 ? 320.583 248.374 170.824 1.00 25.71 99 LEU H C 1
ATOM 453 O O . LEU A 1 99 ? 320.488 248.144 172.032 1.00 25.71 99 LEU H O 1
ATOM 458 N N . LEU A 1 100 ? 319.883 249.338 170.230 1.00 24.29 100 LEU H N 1
ATOM 459 C CA . LEU A 1 100 ? 318.942 250.157 170.984 1.00 24.29 100 LEU H CA 1
ATOM 460 C C . LEU A 1 100 ? 317.496 249.702 170.850 1.00 24.29 100 LEU H C 1
ATOM 461 O O . LEU A 1 100 ? 316.710 249.922 171.776 1.00 24.29 100 LEU H O 1
ATOM 466 N N . LEU A 1 101 ? 317.117 249.079 169.734 1.00 26.32 101 LEU H N 1
ATOM 467 C CA . LEU A 1 101 ? 315.739 248.612 169.589 1.00 26.32 101 LEU H CA 1
ATOM 468 C C . LEU A 1 101 ? 315.490 247.279 170.288 1.00 26.32 101 LEU H C 1
ATOM 469 O O . LEU A 1 101 ? 314.701 247.206 171.234 1.00 26.32 101 LEU H O 1
ATOM 474 N N . SER A 1 102 ? 316.151 246.216 169.833 1.00 27.59 102 SER H N 1
ATOM 475 C CA . SER A 1 102 ? 315.774 244.879 170.274 1.00 27.59 102 SER H CA 1
ATOM 476 C C . SER A 1 102 ? 316.387 244.533 171.625 1.00 27.59 102 SER H C 1
ATOM 477 O O . SER A 1 102 ? 315.670 244.331 172.610 1.00 27.59 102 SER H O 1
ATOM 480 N N . ALA A 1 103 ? 317.709 244.469 171.694 1.00 26.22 103 ALA H N 1
ATOM 481 C CA . ALA A 1 103 ? 318.348 243.992 172.911 1.00 26.22 103 ALA H CA 1
ATOM 482 C C . ALA A 1 103 ? 319.756 244.551 173.051 1.00 26.22 103 ALA H C 1
ATOM 483 O O . ALA A 1 103 ? 320.639 244.217 172.252 1.00 26.22 103 ALA H O 1
ATOM 485 N N . PRO A 1 104 ? 320.011 245.384 174.062 1.00 23.94 104 PRO H N 1
ATOM 486 C CA . PRO A 1 104 ? 321.358 245.941 174.240 1.00 23.94 104 PRO H CA 1
ATOM 487 C C . PRO A 1 104 ? 322.378 244.927 174.705 1.00 23.94 104 PRO H C 1
ATOM 488 O O . PRO A 1 104 ? 323.564 245.266 174.796 1.00 23.94 104 PRO H O 1
ATOM 492 N N . ASN A 1 105 ? 321.962 243.705 175.007 1.00 27.12 105 ASN H N 1
ATOM 493 C CA . ASN A 1 105 ? 322.842 242.709 175.594 1.00 27.12 105 ASN H CA 1
ATOM 494 C C . ASN A 1 105 ? 322.353 241.339 175.152 1.00 27.12 105 ASN H C 1
ATOM 495 O O . ASN A 1 105 ? 321.390 241.220 174.393 1.00 27.12 105 ASN H O 1
ATOM 500 N N . SER A 1 106 ? 323.038 240.302 175.622 1.00 28.53 106 SER H N 1
ATOM 501 C CA . SER A 1 106 ? 322.570 238.944 175.389 1.00 28.53 106 SER H CA 1
ATOM 502 C C . SER A 1 106 ? 321.590 238.473 176.451 1.00 28.53 106 SER H C 1
ATOM 503 O O . SER A 1 106 ? 321.023 237.386 176.307 1.00 28.53 106 SER H O 1
ATOM 506 N N . SER A 1 107 ? 321.387 239.250 177.510 1.00 28.64 107 SER H N 1
ATOM 507 C CA . SER A 1 107 ? 320.502 238.866 178.602 1.00 28.64 107 SER H CA 1
ATOM 508 C C . SER A 1 107 ? 319.333 239.820 178.778 1.00 28.64 107 SER H C 1
ATOM 509 O O . SER A 1 107 ? 318.180 239.377 178.812 1.00 28.64 107 SER H O 1
ATOM 512 N N . GLN A 1 108 ? 319.590 241.121 178.886 1.00 26.63 108 GLN H N 1
ATOM 513 C CA . GLN A 1 108 ? 318.536 242.079 179.170 1.00 26.63 108 GLN H CA 1
ATOM 514 C C . GLN A 1 108 ? 317.819 242.500 177.890 1.00 26.63 108 GLN H C 1
ATOM 515 O O . GLN A 1 108 ? 318.105 242.020 176.792 1.00 26.63 108 GLN H O 1
ATOM 521 N N . THR A 1 109 ? 316.865 243.413 178.044 1.00 21.03 109 THR H N 1
ATOM 522 C CA . THR A 1 109 ? 316.021 243.888 176.962 1.00 21.03 109 THR H CA 1
ATOM 523 C C . THR A 1 109 ? 316.024 245.411 176.994 1.00 21.03 109 THR H C 1
ATOM 524 O O . THR A 1 109 ? 316.296 246.021 178.029 1.00 21.03 109 THR H O 1
ATOM 528 N N . ALA A 1 110 ? 315.735 246.031 175.846 1.00 18.68 110 ALA H N 1
ATOM 529 C CA . ALA A 1 110 ? 315.768 247.488 175.775 1.00 18.68 110 ALA H CA 1
ATOM 530 C C . ALA A 1 110 ? 314.795 248.113 176.766 1.00 18.68 110 ALA H C 1
ATOM 531 O O . ALA A 1 110 ? 315.117 249.116 177.415 1.00 18.68 110 ALA H O 1
ATOM 533 N N . PHE A 1 111 ? 313.604 247.530 176.905 1.00 16.05 111 PHE H N 1
ATOM 534 C CA . PHE A 1 111 ? 312.640 248.034 177.876 1.00 16.05 111 PHE H CA 1
ATOM 535 C C . PHE A 1 111 ? 313.210 247.998 179.287 1.00 16.05 111 PHE H C 1
ATOM 536 O O . PHE A 1 111 ? 313.165 248.997 180.013 1.00 16.05 111 PHE H O 1
ATOM 544 N N . GLU A 1 112 ? 313.741 246.846 179.697 1.00 17.96 112 GLU H N 1
ATOM 545 C CA . GLU A 1 112 ? 314.309 246.727 181.035 1.00 17.96 112 GLU H CA 1
ATOM 546 C C . GLU A 1 112 ? 315.540 247.607 181.191 1.00 17.96 112 GLU H C 1
ATOM 547 O O . GLU A 1 112 ? 315.737 248.231 182.241 1.00 17.96 112 GLU H O 1
ATOM 553 N N . PHE A 1 113 ? 316.373 247.675 180.152 1.00 17.16 113 PHE H N 1
ATOM 554 C CA . PHE A 1 113 ? 317.534 248.558 180.171 1.00 17.16 113 PHE H CA 1
ATOM 555 C C . PHE A 1 113 ? 317.122 249.984 180.515 1.00 17.16 113 PHE H C 1
ATOM 556 O O . PHE A 1 113 ? 317.639 250.587 181.465 1.00 17.16 113 PHE H O 1
ATOM 564 N N . PHE A 1 114 ? 316.140 250.518 179.790 1.00 15.22 114 PHE H N 1
ATOM 565 C CA . PHE A 1 114 ? 315.785 251.916 179.988 1.00 15.22 114 PHE H CA 1
ATOM 566 C C . PHE A 1 114 ? 315.006 252.128 181.279 1.00 15.22 114 PHE H C 1
ATOM 567 O O . PHE A 1 114 ? 315.178 253.160 181.938 1.00 15.22 114 PHE H O 1
ATOM 575 N N . GLU A 1 115 ? 314.166 251.172 181.688 1.00 15.62 115 GLU H N 1
ATOM 576 C CA . GLU A 1 115 ? 313.468 251.376 182.953 1.00 15.62 115 GLU H CA 1
ATOM 577 C C . GLU A 1 115 ? 314.452 251.389 184.115 1.00 15.62 115 GLU H C 1
ATOM 578 O O . GLU A 1 115 ? 314.333 252.220 185.020 1.00 15.62 115 GLU H O 1
ATOM 584 N N . CYS A 1 116 ? 315.452 250.502 184.094 1.00 15.27 116 CYS H N 1
ATOM 585 C CA . CYS A 1 116 ? 316.447 250.507 185.161 1.00 15.27 116 CYS H CA 1
ATOM 586 C C . CYS A 1 116 ? 317.263 251.791 185.147 1.00 15.27 116 CYS H C 1
ATOM 587 O O . CYS A 1 116 ? 317.524 252.379 186.204 1.00 15.27 116 CYS H O 1
ATOM 590 N N . ILE A 1 117 ? 317.655 252.260 183.961 1.00 14.08 117 ILE H N 1
ATOM 591 C CA . ILE A 1 117 ? 318.530 253.426 183.903 1.00 14.08 117 ILE H CA 1
ATOM 592 C C . ILE A 1 117 ? 317.783 254.678 184.370 1.00 14.08 117 ILE H C 1
ATOM 593 O O . ILE A 1 117 ? 318.322 255.501 185.127 1.00 14.08 117 ILE H O 1
ATOM 598 N N . LEU A 1 118 ? 316.504 254.803 184.004 1.00 12.79 118 LEU H N 1
ATOM 599 C CA . LEU A 1 118 ? 315.728 255.961 184.431 1.00 12.79 118 LEU H CA 1
ATOM 600 C C . LEU A 1 118 ? 315.297 255.871 185.890 1.00 12.79 118 LEU H C 1
ATOM 601 O O . LEU A 1 118 ? 315.210 256.902 186.564 1.00 12.79 118 LEU H O 1
ATOM 606 N N . THR A 1 119 ? 315.052 254.667 186.411 1.00 12.50 119 THR H N 1
ATOM 607 C CA . THR A 1 119 ? 314.820 254.529 187.845 1.00 12.50 119 THR H CA 1
ATOM 608 C C . THR A 1 119 ? 316.049 254.950 188.636 1.00 12.50 119 THR H C 1
ATOM 609 O O . THR A 1 119 ? 315.936 255.611 189.678 1.00 12.50 119 THR H O 1
ATOM 613 N N . ALA A 1 120 ? 317.237 254.573 188.155 1.00 11.92 120 ALA H N 1
ATOM 614 C CA . ALA A 1 120 ? 318.464 255.010 188.808 1.00 11.92 120 ALA H CA 1
ATOM 615 C C . ALA A 1 120 ? 318.563 256.527 188.813 1.00 11.92 120 ALA H C 1
ATOM 616 O O . ALA A 1 120 ? 318.852 257.137 189.849 1.00 11.92 120 ALA H O 1
ATOM 618 N N . MET A 1 121 ? 318.297 257.159 187.666 1.00 12.61 121 MET H N 1
ATOM 619 C CA . MET A 1 121 ? 318.380 258.619 187.608 1.00 12.61 121 MET H CA 1
ATOM 620 C C . MET A 1 121 ? 317.374 259.278 188.545 1.00 12.61 121 MET H C 1
ATOM 621 O O . MET A 1 121 ? 317.675 260.303 189.164 1.00 12.61 121 MET H O 1
ATOM 626 N N . LEU A 1 122 ? 316.170 258.714 188.656 1.00 12.25 122 LEU H N 1
ATOM 627 C CA . LEU A 1 122 ? 315.168 259.291 189.548 1.00 12.25 122 LEU H CA 1
ATOM 628 C C . LEU A 1 122 ? 315.584 259.182 191.010 1.00 12.25 122 LEU H C 1
ATOM 629 O O . LEU A 1 122 ? 315.558 260.173 191.745 1.00 12.25 122 LEU H O 1
ATOM 634 N N . LEU A 1 123 ? 315.972 257.986 191.454 1.00 12.50 123 LEU H N 1
ATOM 635 C CA . LEU A 1 123 ? 316.191 257.779 192.884 1.00 12.50 123 LEU H CA 1
ATOM 636 C C . LEU A 1 123 ? 317.617 258.114 193.315 1.00 12.50 123 LEU H C 1
ATOM 637 O O . LEU A 1 123 ? 317.823 259.001 194.148 1.00 12.50 123 LEU H O 1
ATOM 642 N N . HIS A 1 124 ? 318.612 257.420 192.759 1.00 14.21 124 HIS H N 1
ATOM 643 C CA . HIS A 1 124 ? 319.973 257.580 193.262 1.00 14.21 124 HIS H CA 1
ATOM 644 C C . HIS A 1 124 ? 320.629 258.864 192.776 1.00 14.21 124 HIS H C 1
ATOM 645 O O . HIS A 1 124 ? 321.400 259.475 193.520 1.00 14.21 124 HIS H O 1
ATOM 652 N N . GLY A 1 125 ? 320.354 259.286 191.549 1.00 14.90 125 GLY H N 1
ATOM 653 C CA . GLY A 1 125 ? 320.912 260.532 191.071 1.00 14.90 125 GLY H CA 1
ATOM 654 C C . GLY A 1 125 ? 321.713 260.422 189.792 1.00 14.90 125 GLY H C 1
ATOM 655 O O . GLY A 1 125 ? 321.644 261.315 188.951 1.00 14.90 125 GLY H O 1
ATOM 656 N N . ASN A 1 126 ? 322.479 259.347 189.631 1.00 17.19 126 ASN H N 1
ATOM 657 C CA . ASN A 1 126 ? 323.314 259.142 188.458 1.00 17.19 126 ASN H CA 1
ATOM 658 C C . ASN A 1 126 ? 323.064 257.751 187.895 1.00 17.19 126 ASN H C 1
ATOM 659 O O . ASN A 1 126 ? 322.421 256.913 188.528 1.00 17.19 126 ASN H O 1
ATOM 664 N N . ALA A 1 127 ? 323.578 257.510 186.693 1.00 17.69 127 ALA H N 1
ATOM 665 C CA . ALA A 1 127 ? 323.483 256.197 186.073 1.00 17.69 127 ALA H CA 1
ATOM 666 C C . ALA A 1 127 ? 324.714 255.940 185.221 1.00 17.69 127 ALA H C 1
ATOM 667 O O . ALA A 1 127 ? 325.182 256.831 184.510 1.00 17.69 127 ALA H O 1
ATOM 669 N N . TYR A 1 128 ? 325.225 254.714 185.291 1.00 19.31 128 TYR H N 1
ATOM 670 C CA . TYR A 1 128 ? 326.427 254.300 184.581 1.00 19.31 128 TYR H CA 1
ATOM 671 C C . TYR A 1 128 ? 326.113 253.076 183.741 1.00 19.31 128 TYR H C 1
ATOM 672 O O . TYR A 1 128 ? 325.398 252.180 184.190 1.00 19.31 128 TYR H O 1
ATOM 681 N N . VAL A 1 129 ? 326.645 253.032 182.522 1.00 19.69 129 VAL H N 1
ATOM 682 C CA . VAL A 1 129 ? 326.627 251.809 181.734 1.00 19.69 129 VAL H CA 1
ATOM 683 C C . VAL A 1 129 ? 328.024 251.601 181.175 1.00 19.69 129 VAL H C 1
ATOM 684 O O . VAL A 1 129 ? 328.833 252.525 181.102 1.00 19.69 129 VAL H O 1
ATOM 688 N N . ARG A 1 130 ? 328.301 250.368 180.774 1.00 22.97 130 ARG H N 1
ATOM 689 C CA . ARG A 1 130 ? 329.624 249.965 180.325 1.00 22.97 130 ARG H CA 1
ATOM 690 C C . ARG A 1 130 ? 329.597 249.690 178.831 1.00 22.97 130 ARG H C 1
ATOM 691 O O . ARG A 1 130 ? 328.770 248.908 178.357 1.00 22.97 130 ARG H O 1
ATOM 699 N N . LYS A 1 131 ? 330.505 250.321 178.095 1.00 25.67 131 LYS H N 1
ATOM 700 C CA . LYS A 1 131 ? 330.605 250.115 176.658 1.00 25.67 131 LYS H CA 1
ATOM 701 C C . LYS A 1 131 ? 331.553 248.961 176.370 1.00 25.67 131 LYS H C 1
ATOM 702 O O . LYS A 1 131 ? 332.726 249.003 176.751 1.00 25.67 131 LYS H O 1
ATOM 708 N N . LEU A 1 132 ? 331.046 247.937 175.698 1.00 32.83 132 LEU H N 1
ATOM 709 C CA . LEU A 1 132 ? 331.838 246.779 175.298 1.00 32.83 132 LEU H CA 1
ATOM 710 C C . LEU A 1 132 ? 332.088 246.913 173.803 1.00 32.83 132 LEU H C 1
ATOM 711 O O . LEU A 1 132 ? 331.200 246.650 172.989 1.00 32.83 132 LEU H O 1
ATOM 716 N N . MET A 1 133 ? 333.296 247.326 173.445 1.00 45.32 133 MET H N 1
ATOM 717 C CA . MET A 1 133 ? 333.618 247.683 172.075 1.00 45.32 133 MET H CA 1
ATOM 718 C C . MET A 1 133 ? 334.855 246.931 171.603 1.00 45.32 133 MET H C 1
ATOM 719 O O . MET A 1 133 ? 335.767 246.645 172.384 1.00 45.32 133 MET H O 1
ATOM 724 N N . SER A 1 134 ? 334.865 246.598 170.314 1.00 54.69 134 SER H N 1
ATOM 725 C CA . SER A 1 134 ? 335.949 245.835 169.711 1.00 54.69 134 SER H CA 1
ATOM 726 C C . SER A 1 134 ? 336.237 246.385 168.324 1.00 54.69 134 SER H C 1
ATOM 727 O O . SER A 1 134 ? 335.321 246.520 167.508 1.00 54.69 134 SER H O 1
ATOM 730 N N . ASN A 1 135 ? 337.509 246.693 168.063 1.00 62.41 135 ASN H N 1
ATOM 731 C CA . ASN A 1 135 ? 337.948 247.222 166.771 1.00 62.41 135 ASN H CA 1
ATOM 732 C C . ASN A 1 135 ? 337.234 248.526 166.426 1.00 62.41 135 ASN H C 1
ATOM 733 O O . ASN A 1 135 ? 336.935 248.803 165.263 1.00 62.41 135 ASN H O 1
ATOM 738 N N . GLY A 1 136 ? 336.967 249.334 167.436 1.00 58.29 136 GLY H N 1
ATOM 739 C CA . GLY A 1 136 ? 336.293 250.613 167.235 1.00 58.29 136 GLY H CA 1
ATOM 740 C C . GLY A 1 136 ? 334.785 250.596 167.351 1.00 58.29 136 GLY H C 1
ATOM 741 O O . GLY A 1 136 ? 334.204 251.447 168.023 1.00 58.29 136 GLY H O 1
ATOM 742 N N . LYS A 1 137 ? 334.135 249.639 166.696 1.00 53.74 137 LYS H N 1
ATOM 743 C CA . LYS A 1 137 ? 332.686 249.547 166.751 1.00 53.74 137 LYS H CA 1
ATOM 744 C C . LYS A 1 137 ? 332.226 249.069 168.126 1.00 53.74 137 LYS H C 1
ATOM 745 O O . LYS A 1 137 ? 333.012 248.578 168.940 1.00 53.74 137 LYS H O 1
ATOM 751 N N . ILE A 1 138 ? 330.929 249.223 168.379 1.00 38.59 138 ILE H N 1
ATOM 752 C CA . ILE A 1 138 ? 330.326 248.885 169.664 1.00 38.59 138 ILE H CA 1
ATOM 753 C C . ILE A 1 138 ? 329.625 247.540 169.534 1.00 38.59 138 ILE H C 1
ATOM 754 O O . ILE A 1 138 ? 328.820 247.334 168.618 1.00 38.59 138 ILE H O 1
ATOM 759 N N . GLU A 1 139 ? 329.933 246.621 170.448 1.00 39.52 139 GLU H N 1
ATOM 760 C CA . GLU A 1 139 ? 329.315 245.301 170.416 1.00 39.52 139 GLU H CA 1
ATOM 761 C C . GLU A 1 139 ? 328.049 245.251 171.260 1.00 39.52 139 GLU H C 1
ATOM 762 O O . GLU A 1 139 ? 326.990 244.837 170.777 1.00 39.52 139 GLU H O 1
ATOM 768 N N . SER A 1 140 ? 328.139 245.654 172.524 1.00 29.17 140 SER H N 1
ATOM 769 C CA . SER A 1 140 ? 326.996 245.588 173.422 1.00 29.17 140 SER H CA 1
ATOM 770 C C . SER A 1 140 ? 327.189 246.591 174.548 1.00 29.17 140 SER H C 1
ATOM 771 O O . SER A 1 140 ? 328.291 247.089 174.784 1.00 29.17 140 SER H O 1
ATOM 774 N N . LEU A 1 141 ? 326.094 246.871 175.246 1.00 22.51 141 LEU H N 1
ATOM 775 C CA . LEU A 1 141 ? 326.064 247.785 176.376 1.00 22.51 141 LEU H CA 1
ATOM 776 C C . LEU A 1 141 ? 325.595 247.023 177.605 1.00 22.51 141 LEU H C 1
ATOM 777 O O . LEU A 1 141 ? 324.632 246.257 177.535 1.00 22.51 141 LEU H O 1
ATOM 782 N N . GLN A 1 142 ? 326.274 247.223 178.729 1.00 22.64 142 GLN H N 1
ATOM 783 C CA . GLN A 1 142 ? 325.944 246.525 17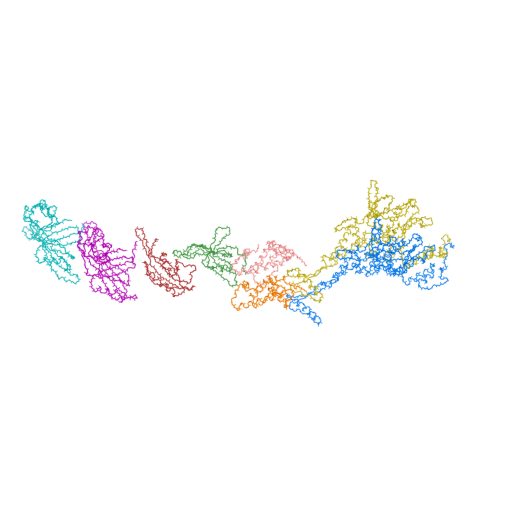9.962 1.00 22.64 142 GLN H CA 1
ATOM 784 C C . GLN A 1 142 ? 325.714 247.530 181.080 1.00 22.64 142 GLN H C 1
ATOM 785 O O . GLN A 1 142 ? 326.567 248.383 181.337 1.00 22.64 142 GLN H O 1
ATOM 791 N N . PHE A 1 143 ? 324.564 247.424 181.741 1.00 20.45 143 PHE H N 1
ATOM 792 C CA . PHE A 1 143 ? 324.224 248.332 182.827 1.00 20.45 143 PHE H CA 1
ATOM 793 C C . PHE A 1 143 ? 325.006 247.964 184.083 1.00 20.45 143 PHE H C 1
ATOM 794 O O . PHE A 1 143 ? 325.183 246.782 184.388 1.00 20.45 143 PHE H O 1
ATOM 802 N N . MET A 1 144 ? 325.470 248.973 184.815 1.00 24.56 144 MET H N 1
ATOM 803 C CA . MET A 1 144 ? 326.263 248.783 186.028 1.00 24.56 144 MET H CA 1
ATOM 804 C C . MET A 1 144 ? 325.476 249.315 187.216 1.00 24.56 144 MET H C 1
ATOM 805 O O . MET A 1 144 ? 325.283 250.527 187.344 1.00 24.56 144 MET H O 1
ATOM 810 N N . HIS A 1 145 ? 325.032 248.420 188.091 1.00 30.59 145 HIS H N 1
ATOM 811 C CA . HIS A 1 145 ? 324.238 248.850 189.232 1.00 30.59 145 HIS H CA 1
ATOM 812 C C . HIS A 1 145 ? 325.129 249.500 190.281 1.00 30.59 145 HIS H C 1
ATOM 813 O O . HIS A 1 145 ? 326.308 249.167 190.411 1.00 30.59 145 HIS H O 1
ATOM 820 N N . SER A 1 146 ? 324.556 250.440 191.034 1.00 32.05 146 SER H N 1
ATOM 821 C CA . SER A 1 146 ? 325.344 251.220 191.980 1.00 32.05 146 SER H CA 1
ATOM 822 C C . SER A 1 146 ? 325.805 250.407 193.181 1.00 32.05 146 SER H C 1
ATOM 823 O O . SER A 1 146 ? 326.768 250.804 193.843 1.00 32.05 146 SER H O 1
ATOM 826 N N . SER A 1 147 ? 325.140 249.294 193.490 1.00 34.03 147 SER H N 1
ATOM 827 C CA . SER A 1 147 ? 325.555 248.495 194.638 1.00 34.03 147 SER H CA 1
ATOM 828 C C . SER A 1 147 ? 326.832 247.724 194.338 1.00 34.03 147 SER H C 1
ATOM 829 O O . SER A 1 147 ? 327.636 247.469 195.241 1.00 34.03 147 SER H O 1
ATOM 832 N N . ARG A 1 148 ? 327.031 247.338 193.083 1.00 37.06 148 ARG H N 1
ATOM 833 C CA . ARG A 1 148 ? 328.207 246.586 192.673 1.00 37.06 148 ARG H CA 1
ATOM 834 C C . ARG A 1 148 ? 329.315 247.464 192.115 1.00 37.06 148 ARG H C 1
ATOM 835 O O . ARG A 1 148 ? 330.305 246.935 191.605 1.00 37.06 148 ARG H O 1
ATOM 843 N N . LEU A 1 149 ? 329.174 248.777 192.191 1.00 34.47 149 LEU H N 1
ATOM 844 C CA . LEU A 1 149 ? 330.140 249.703 191.626 1.00 34.47 149 LEU H CA 1
ATOM 845 C C . LEU A 1 149 ? 330.815 250.506 192.732 1.00 34.47 149 LEU H C 1
ATOM 846 O O . LEU A 1 149 ? 330.202 250.853 193.743 1.00 34.47 149 LEU H O 1
ATOM 851 N N . THR A 1 150 ? 332.098 250.798 192.529 1.00 40.62 150 THR H N 1
ATOM 852 C CA . THR A 1 150 ? 332.885 251.574 193.480 1.00 40.62 150 THR H CA 1
ATOM 853 C C . THR A 1 150 ? 333.475 252.774 192.757 1.00 40.62 150 THR H C 1
ATOM 854 O O . THR A 1 150 ? 334.068 252.623 191.685 1.00 40.62 150 THR H O 1
ATOM 858 N N . ILE A 1 151 ? 333.322 253.957 193.344 1.00 43.64 151 ILE H N 1
ATOM 859 C CA . ILE A 1 151 ? 333.721 255.207 192.712 1.00 43.64 151 ILE H CA 1
ATOM 860 C C . ILE A 1 151 ? 334.839 255.833 193.531 1.00 43.64 151 ILE H C 1
ATOM 861 O O . ILE A 1 151 ? 334.662 256.119 194.721 1.00 43.64 151 ILE H O 1
ATOM 866 N N . SER A 1 152 ? 335.983 256.063 192.896 1.00 49.82 152 SER H N 1
ATOM 867 C CA . SER A 1 152 ? 337.134 256.649 193.565 1.00 49.82 152 SER H CA 1
ATOM 868 C C . SER A 1 152 ? 337.722 257.754 192.703 1.00 49.82 152 SER H C 1
ATOM 869 O O . SER A 1 152 ? 337.660 257.704 191.472 1.00 49.82 152 SER H O 1
ATOM 872 N N . GLN A 1 153 ? 338.299 258.751 193.363 1.00 54.58 153 GLN H N 1
ATOM 873 C CA . GLN A 1 153 ? 338.905 259.894 192.697 1.00 54.58 153 GLN H CA 1
ATOM 874 C C . GLN A 1 153 ? 340.416 259.821 192.849 1.00 54.58 153 GLN H C 1
ATOM 875 O O . GLN A 1 153 ? 340.922 259.628 193.959 1.00 54.58 153 GLN H O 1
ATOM 881 N N . ASP A 1 154 ? 341.130 259.976 191.739 1.00 63.06 154 ASP H N 1
ATOM 882 C CA . ASP A 1 154 ? 342.581 259.900 191.724 1.00 63.06 154 ASP H CA 1
ATOM 883 C C . ASP A 1 154 ? 343.185 261.299 191.841 1.00 63.06 154 ASP H C 1
ATOM 884 O O . ASP A 1 154 ? 342.489 262.292 192.065 1.00 63.06 154 ASP H O 1
ATOM 889 N N . ALA A 1 155 ? 344.510 261.373 191.686 1.00 66.07 155 ALA H N 1
ATOM 890 C CA . ALA A 1 155 ? 345.225 262.624 191.914 1.00 66.07 155 ALA H CA 1
ATOM 891 C C . ALA A 1 155 ? 345.010 263.645 190.805 1.00 66.07 155 ALA H C 1
ATOM 892 O O . ALA A 1 155 ? 345.147 264.846 191.055 1.00 66.07 155 ALA H O 1
ATOM 894 N N . ARG A 1 156 ? 344.676 263.205 189.598 1.00 65.71 156 ARG H N 1
ATOM 895 C CA . ARG A 1 156 ? 344.499 264.099 188.461 1.00 65.71 156 ARG H CA 1
ATOM 896 C C . ARG A 1 156 ? 343.080 264.637 188.342 1.00 65.71 156 ARG H C 1
ATOM 897 O O . ARG A 1 156 ? 342.776 265.329 187.365 1.00 65.71 156 ARG H O 1
ATOM 905 N N . GLY A 1 157 ? 342.207 264.332 189.299 1.00 60.62 157 GLY H N 1
ATOM 906 C CA . GLY A 1 157 ? 340.837 264.791 189.270 1.00 60.62 157 GLY H CA 1
ATOM 907 C C . GLY A 1 157 ? 339.873 263.893 188.529 1.00 60.62 157 GLY H C 1
ATOM 908 O O . GLY A 1 157 ? 338.665 264.155 188.557 1.00 60.62 157 GLY H O 1
ATOM 909 N N . ALA A 1 158 ? 340.359 262.843 187.875 1.00 57.68 158 ALA H N 1
ATOM 910 C CA . ALA A 1 158 ? 339.489 261.927 187.157 1.00 57.68 158 ALA H CA 1
ATOM 911 C C . ALA A 1 158 ? 338.884 260.915 188.125 1.00 57.68 158 ALA H C 1
ATOM 912 O O . ALA A 1 158 ? 338.985 261.044 189.348 1.00 57.68 158 ALA H O 1
ATOM 914 N N . TYR A 1 159 ? 338.240 259.893 187.573 1.00 44.72 159 TYR H N 1
ATOM 915 C CA . TYR A 1 159 ? 337.623 258.838 188.360 1.00 44.72 159 TYR H CA 1
ATOM 916 C C . TYR A 1 159 ? 338.202 257.486 187.974 1.00 44.72 159 TYR H C 1
ATOM 917 O O . TYR A 1 159 ? 338.690 257.302 186.855 1.00 44.72 159 TYR H O 1
ATOM 926 N N . LYS A 1 160 ? 338.161 256.553 188.917 1.00 44.54 160 LYS H N 1
ATOM 927 C CA . LYS A 1 160 ? 338.508 255.160 188.681 1.00 44.54 160 LYS H CA 1
ATOM 928 C C . LYS A 1 160 ? 337.301 254.299 189.017 1.00 44.54 160 LYS H C 1
ATOM 929 O O . LYS A 1 160 ? 336.726 254.430 190.102 1.00 44.54 160 LYS H O 1
ATOM 935 N N . TYR A 1 161 ? 336.917 253.425 188.095 1.00 40.81 161 TYR H N 1
ATOM 936 C CA . TYR A 1 161 ? 335.732 252.597 188.253 1.00 40.81 161 TYR H CA 1
ATOM 937 C C . TYR A 1 161 ? 336.134 251.139 188.415 1.00 40.81 161 TYR H C 1
ATOM 938 O O . TYR A 1 161 ? 336.938 250.622 187.634 1.00 40.81 161 TYR H O 1
ATOM 947 N N . ALA A 1 162 ? 335.575 250.484 189.427 1.00 40.69 162 ALA H N 1
ATOM 948 C CA . ALA A 1 162 ? 335.765 249.059 189.659 1.00 40.69 162 ALA H CA 1
ATOM 949 C C . ALA A 1 162 ? 334.402 248.394 189.757 1.00 40.69 162 ALA H C 1
ATOM 950 O O . ALA A 1 162 ? 333.537 248.856 190.507 1.00 40.69 162 ALA H O 1
ATOM 952 N N . TYR A 1 163 ? 334.213 247.310 189.011 1.00 42.13 163 TYR H N 1
ATOM 953 C CA . TYR A 1 163 ? 332.919 246.651 188.890 1.00 42.13 163 TYR H CA 1
ATOM 954 C C . TYR A 1 163 ? 333.030 245.201 189.336 1.00 42.13 163 TYR H C 1
ATOM 955 O O . TYR A 1 163 ? 333.909 244.471 188.871 1.00 42.13 163 TYR H O 1
ATOM 964 N N . ARG A 1 164 ? 332.133 244.786 190.226 1.00 51.86 164 ARG H N 1
ATOM 965 C CA . ARG A 1 164 ? 332.094 243.424 190.741 1.00 51.86 164 ARG H CA 1
ATOM 966 C C . ARG A 1 164 ? 331.008 242.639 190.018 1.00 51.86 164 ARG H C 1
ATOM 967 O O . ARG A 1 164 ? 329.818 242.891 190.227 1.00 51.86 164 ARG H O 1
ATOM 975 N N . LYS A 1 165 ? 331.411 241.680 189.191 1.00 53.16 165 LYS H N 1
ATOM 976 C CA . LYS A 1 165 ? 330.452 240.915 188.411 1.00 53.16 165 LYS H CA 1
ATOM 977 C C . LYS A 1 165 ? 329.829 239.819 189.276 1.00 53.16 165 LYS H C 1
ATOM 978 O O . LYS A 1 165 ? 330.002 239.785 190.497 1.00 53.16 165 LYS H O 1
ATOM 984 N N . LEU A 1 166 ? 329.081 238.913 188.640 1.00 58.29 166 LEU H N 1
ATOM 985 C CA . LEU A 1 166 ? 328.293 237.934 189.384 1.00 58.29 166 LEU H CA 1
ATOM 986 C C . LEU A 1 166 ? 329.170 236.966 190.167 1.00 58.29 166 LEU H C 1
ATOM 987 O O . LEU A 1 166 ? 328.873 236.658 191.327 1.00 58.29 166 LEU H O 1
ATOM 992 N N . ASP A 1 167 ? 330.248 236.470 189.555 1.00 61.95 167 ASP H N 1
ATOM 993 C CA . ASP A 1 167 ? 331.054 235.443 190.210 1.00 61.95 167 ASP H CA 1
ATOM 994 C C . ASP A 1 167 ? 331.697 235.966 191.490 1.00 61.95 167 ASP H C 1
ATOM 995 O O . ASP A 1 167 ? 331.735 235.262 192.505 1.00 61.95 167 ASP H O 1
ATOM 1000 N N . GLY A 1 168 ? 332.197 237.197 191.469 1.00 58.43 168 GLY H N 1
ATOM 1001 C CA . GLY A 1 168 ? 332.764 237.784 192.666 1.00 58.43 168 GLY H CA 1
ATOM 1002 C C . GLY A 1 168 ? 334.013 238.601 192.419 1.00 58.43 168 GLY H C 1
ATOM 1003 O O . GLY A 1 168 ? 334.330 239.506 193.196 1.00 58.43 168 GLY H O 1
ATOM 1004 N N . THR A 1 169 ? 334.732 238.296 191.343 1.00 57.33 169 THR H N 1
ATOM 1005 C CA . THR A 1 169 ? 335.966 239.008 191.047 1.00 57.33 169 THR H CA 1
ATOM 1006 C C . THR A 1 169 ? 335.678 240.452 190.651 1.00 57.33 169 THR H C 1
ATOM 1007 O O . THR A 1 169 ? 334.676 240.757 190.000 1.00 57.33 169 THR H O 1
ATOM 1011 N N . GLN A 1 170 ? 336.568 241.349 191.064 1.00 52.42 170 GLN H N 1
ATOM 1012 C CA . GLN A 1 170 ? 336.459 242.767 190.752 1.00 52.42 170 GLN H CA 1
ATOM 1013 C C . GLN A 1 170 ? 337.356 243.097 189.569 1.00 52.42 170 GLN H C 1
ATOM 1014 O O . GLN A 1 170 ? 338.519 242.684 189.531 1.00 52.42 170 GLN H O 1
ATOM 1020 N N . ILE A 1 171 ? 336.813 243.835 188.608 1.00 47.42 171 ILE H N 1
ATOM 1021 C CA . ILE A 1 171 ? 337.513 244.183 187.379 1.00 47.42 171 ILE H CA 1
ATOM 1022 C C . ILE A 1 171 ? 337.527 245.695 187.255 1.00 47.42 171 ILE H C 1
ATOM 1023 O O . ILE A 1 171 ? 336.472 246.337 187.320 1.00 47.42 171 ILE H O 1
ATOM 1028 N N . ASP A 1 172 ? 338.713 246.263 187.078 1.00 43.56 172 ASP H N 1
ATOM 1029 C CA . ASP A 1 172 ? 338.809 247.689 186.815 1.00 43.56 172 ASP H CA 1
ATOM 1030 C C . ASP A 1 172 ? 338.442 247.968 185.365 1.00 43.56 172 ASP H C 1
ATOM 1031 O O . ASP A 1 172 ? 338.907 247.287 184.449 1.00 43.56 172 ASP H O 1
ATOM 1036 N N . VAL A 1 173 ? 337.590 248.967 185.159 1.00 38.22 173 VAL H N 1
ATOM 1037 C CA . VAL A 1 173 ? 337.184 249.357 183.812 1.00 38.22 173 VAL H CA 1
ATOM 1038 C C . VAL A 1 173 ? 337.705 250.762 183.534 1.00 38.22 173 VAL H C 1
ATOM 1039 O O . VAL A 1 173 ? 337.557 251.659 184.375 1.00 38.22 173 VAL H O 1
ATOM 1043 N N . PRO A 1 174 ? 338.340 250.991 182.390 1.00 32.81 174 PRO H N 1
ATOM 1044 C CA . PRO A 1 174 ? 338.879 252.322 182.102 1.00 32.81 174 PRO H CA 1
ATOM 1045 C C . PRO A 1 174 ? 337.770 253.350 181.970 1.00 32.81 174 PRO H C 1
ATOM 1046 O O . PRO A 1 174 ? 336.658 253.047 181.535 1.00 32.81 174 PRO H O 1
ATOM 1050 N N . SER A 1 175 ? 338.094 254.587 182.343 1.00 31.05 175 SER H N 1
ATOM 1051 C CA . SER A 1 175 ? 337.106 255.657 182.335 1.00 31.05 175 SER H CA 1
ATOM 1052 C C . SER A 1 175 ? 336.692 256.075 180.933 1.00 31.05 175 SER H C 1
ATOM 1053 O O . SER A 1 175 ? 335.747 256.857 180.797 1.00 31.05 175 SER H O 1
ATOM 1056 N N . ALA A 1 176 ? 337.375 255.599 179.898 1.00 28.80 176 ALA H N 1
ATOM 1057 C CA . ALA A 1 176 ? 336.978 255.871 178.525 1.00 28.80 176 ALA H CA 1
ATOM 1058 C C . ALA A 1 176 ? 335.949 254.878 178.006 1.00 28.80 176 ALA H C 1
ATOM 1059 O O . ALA A 1 176 ? 335.466 255.040 176.882 1.00 28.80 176 ALA H O 1
ATOM 1061 N N . GLN A 1 177 ? 335.610 253.857 178.790 1.00 27.13 177 GLN H N 1
ATOM 1062 C CA . GLN A 1 177 ? 334.597 252.877 178.426 1.00 27.13 177 GLN H CA 1
ATOM 1063 C C . GLN A 1 177 ? 333.398 252.926 179.364 1.00 27.13 177 GLN H C 1
ATOM 1064 O O . GLN A 1 177 ? 332.772 251.900 179.632 1.00 27.13 177 GLN H O 1
ATOM 1070 N N . VAL A 1 178 ? 333.078 254.104 179.886 1.00 22.92 178 VAL H N 1
ATOM 1071 C CA . VAL A 1 178 ? 331.941 254.286 180.777 1.00 22.92 178 VAL H CA 1
ATOM 1072 C C . VAL A 1 178 ? 331.097 255.435 180.250 1.00 22.92 178 VAL H C 1
ATOM 1073 O O . VAL A 1 178 ? 331.617 256.525 179.992 1.00 22.92 178 VAL H O 1
ATOM 1077 N N . TRP A 1 179 ? 329.803 255.192 180.093 1.00 19.17 179 TRP H N 1
ATOM 1078 C CA . TRP A 1 179 ? 328.847 256.222 179.723 1.00 19.17 179 TRP H CA 1
ATOM 1079 C C . TRP A 1 179 ? 328.228 256.778 180.997 1.00 19.17 179 TRP H C 1
ATOM 1080 O O . TRP A 1 179 ? 327.790 256.017 181.863 1.00 19.17 179 TRP H O 1
ATOM 1091 N N . LYS A 1 180 ? 328.219 258.099 181.116 1.00 19.12 180 LYS H N 1
ATOM 1092 C CA . LYS A 1 180 ? 327.773 258.799 182.314 1.00 19.12 180 LYS H CA 1
ATOM 1093 C C . LYS A 1 180 ? 326.569 259.650 181.943 1.00 19.12 180 LYS H C 1
ATOM 1094 O O . LYS A 1 180 ? 326.636 260.444 181.000 1.00 19.12 180 LYS H O 1
ATOM 1100 N N . ILE A 1 181 ? 325.469 259.482 182.669 1.00 18.35 181 ILE H N 1
ATOM 1101 C CA . ILE A 1 181 ? 324.281 260.311 182.501 1.00 18.35 181 ILE H CA 1
ATOM 1102 C C . ILE A 1 181 ? 323.791 260.741 183.874 1.00 18.35 181 ILE H C 1
ATOM 1103 O O . ILE A 1 181 ? 323.792 259.947 184.820 1.00 18.35 181 ILE H O 1
ATOM 1108 N N . ARG A 1 182 ? 323.386 262.008 183.985 1.00 19.38 182 ARG H N 1
ATOM 1109 C CA . ARG A 1 182 ? 323.241 262.657 185.280 1.00 19.38 182 ARG H CA 1
ATOM 1110 C C . ARG A 1 182 ? 321.798 262.962 185.660 1.00 19.38 182 ARG H C 1
ATOM 1111 O O . ARG A 1 182 ? 321.317 262.489 186.687 1.00 19.38 182 ARG H O 1
ATOM 1119 N N . GLY A 1 183 ? 321.086 263.746 184.874 1.00 19.08 183 GLY H N 1
ATOM 1120 C CA . GLY A 1 183 ? 319.773 264.221 185.272 1.00 19.08 183 GLY H CA 1
ATOM 1121 C C . GLY A 1 183 ? 319.827 265.681 185.697 1.00 19.08 183 GLY H C 1
ATOM 1122 O O . GLY A 1 183 ? 320.357 266.524 184.973 1.00 19.08 183 GLY H O 1
ATOM 1123 N N . TYR A 1 184 ? 319.270 265.978 186.867 1.00 17.99 184 TYR H N 1
ATOM 1124 C CA . TYR A 1 184 ? 319.288 267.337 187.389 1.00 17.99 184 TYR H CA 1
ATOM 1125 C C . TYR A 1 184 ? 320.429 267.484 188.379 1.00 17.99 184 TYR H C 1
ATOM 1126 O O . TYR A 1 184 ? 320.570 266.673 189.297 1.00 17.99 184 TYR H O 1
ATOM 1135 N N . SER A 1 185 ? 321.239 268.520 188.193 1.00 20.59 185 SER H N 1
ATOM 1136 C CA . SER A 1 185 ? 322.415 268.731 189.019 1.00 20.59 185 SER H CA 1
ATOM 1137 C C . SER A 1 185 ? 322.494 270.184 189.447 1.00 20.59 185 SER H C 1
ATOM 1138 O O . SER A 1 185 ? 322.420 271.090 188.615 1.00 20.59 185 SER H O 1
ATOM 1141 N N . LEU A 1 186 ? 322.642 270.394 190.752 1.00 23.03 186 LEU H N 1
ATOM 1142 C CA . LEU A 1 186 ? 322.909 271.719 191.291 1.00 23.03 186 LEU H CA 1
ATOM 1143 C C . LEU A 1 186 ? 324.336 272.176 191.038 1.00 23.03 186 LEU H C 1
ATOM 1144 O O . LEU A 1 186 ? 324.591 273.384 191.008 1.00 23.03 186 LEU H O 1
ATOM 1149 N N . ASP A 1 187 ? 325.261 271.239 190.842 1.00 27.78 187 ASP H N 1
ATOM 1150 C CA . ASP A 1 187 ? 326.686 271.515 190.719 1.00 27.78 187 ASP H CA 1
ATOM 1151 C C . ASP A 1 187 ? 327.140 271.609 189.270 1.00 27.78 187 ASP H C 1
ATOM 1152 O O . ASP A 1 187 ? 327.746 272.606 188.872 1.00 27.78 187 ASP H O 1
ATOM 1157 N N . GLY A 1 188 ? 326.861 270.586 188.475 1.00 29.63 188 GLY H N 1
ATOM 1158 C CA . GLY A 1 188 ? 327.364 270.483 187.123 1.00 29.63 188 GLY H CA 1
ATOM 1159 C C . GLY A 1 188 ? 328.164 269.230 186.863 1.00 29.63 188 GLY H C 1
ATOM 1160 O O . GLY A 1 188 ? 328.419 268.910 185.697 1.00 29.63 188 GLY H O 1
ATOM 1161 N N . GLU A 1 189 ? 328.564 268.511 187.905 1.00 30.03 189 GLU H N 1
ATOM 1162 C CA . GLU A 1 189 ? 329.305 267.266 187.757 1.00 30.03 189 GLU H CA 1
ATOM 1163 C C . GLU A 1 189 ? 328.525 266.046 188.212 1.00 30.03 189 GLU H C 1
ATOM 1164 O O . GLU A 1 189 ? 328.559 265.016 187.537 1.00 30.03 189 GLU H O 1
ATOM 1170 N N . ASN A 1 190 ? 327.826 266.127 189.337 1.00 27.23 190 ASN H N 1
ATOM 1171 C CA . ASN A 1 190 ? 327.073 265.001 189.865 1.00 27.23 190 ASN H CA 1
ATOM 1172 C C . ASN A 1 190 ? 325.618 265.395 190.046 1.00 27.23 190 ASN H C 1
ATOM 1173 O O . ASN A 1 190 ? 325.316 266.510 190.479 1.00 27.23 190 ASN H O 1
ATOM 1178 N N . GLY A 1 191 ? 324.721 264.476 189.717 1.00 20.27 191 GLY H N 1
ATOM 1179 C CA . GLY A 1 191 ? 323.311 264.757 189.831 1.00 20.27 191 GLY H CA 1
ATOM 1180 C C . GLY A 1 191 ? 322.841 264.796 191.270 1.00 20.27 191 GLY H C 1
ATOM 1181 O O . GLY A 1 191 ? 323.495 264.312 192.192 1.00 20.27 191 GLY H O 1
ATOM 1182 N N . ILE A 1 192 ? 321.679 265.398 191.454 1.00 19.18 192 ILE H N 1
ATOM 1183 C CA . ILE A 1 192 ? 321.058 265.509 192.766 1.00 19.18 192 ILE H CA 1
ATOM 1184 C C . ILE A 1 192 ? 320.336 264.207 193.083 1.00 19.18 192 ILE H C 1
ATOM 1185 O O . ILE A 1 192 ? 319.817 263.525 192.193 1.00 19.18 192 ILE H O 1
ATOM 1190 N N . SER A 1 193 ? 320.317 263.840 194.360 1.00 18.53 193 SER H N 1
ATOM 1191 C CA . SER A 1 193 ? 319.699 262.598 194.805 1.00 18.53 193 SER H CA 1
ATOM 1192 C C . SER A 1 193 ? 318.367 262.902 195.472 1.00 18.53 193 SER H C 1
ATOM 1193 O O . SER A 1 193 ? 318.293 263.763 196.353 1.00 18.53 193 SER H O 1
ATOM 1196 N N . ALA A 1 194 ? 317.320 262.194 195.050 1.00 17.19 194 ALA H N 1
ATOM 1197 C CA . ALA A 1 194 ? 315.991 262.462 195.585 1.00 17.19 194 ALA H CA 1
ATOM 1198 C C . ALA A 1 194 ? 315.883 262.052 197.047 1.00 17.19 194 ALA H C 1
ATOM 1199 O O . ALA A 1 194 ? 315.196 262.714 197.829 1.00 17.19 194 ALA H O 1
ATOM 1201 N N . ILE A 1 195 ? 316.557 260.970 197.437 1.00 18.02 195 ILE H N 1
ATOM 1202 C CA . ILE A 1 195 ? 316.443 260.479 198.806 1.00 18.02 195 ILE H CA 1
ATOM 1203 C C . ILE A 1 195 ? 317.026 261.488 199.791 1.00 18.02 195 ILE H C 1
ATOM 1204 O O . ILE A 1 195 ? 316.389 261.847 200.788 1.00 18.02 195 ILE H O 1
ATOM 1209 N N . GLN A 1 196 ? 318.238 261.974 199.518 1.00 19.72 196 GLN H N 1
ATOM 1210 C CA . GLN A 1 196 ? 318.901 262.857 200.470 1.00 19.72 196 GLN H CA 1
ATOM 1211 C C . GLN A 1 196 ? 318.145 264.166 200.643 1.00 19.72 196 GLN H C 1
ATOM 1212 O O . GLN A 1 196 ? 317.961 264.639 201.769 1.00 19.72 196 GLN H O 1
ATOM 1218 N N . TYR A 1 197 ? 317.700 264.770 199.542 1.00 17.61 197 TYR H N 1
ATOM 1219 C CA . TYR A 1 197 ? 317.019 266.054 199.645 1.00 17.61 197 TYR H CA 1
ATOM 1220 C C . TYR A 1 197 ? 315.585 265.910 200.135 1.00 17.61 197 TYR H C 1
ATOM 1221 O O . TYR A 1 197 ? 315.084 266.800 200.828 1.00 17.61 197 TYR H O 1
ATOM 1230 N N . GLY A 1 198 ? 314.912 264.814 199.800 1.00 16.89 198 GLY H N 1
ATOM 1231 C CA . GLY A 1 198 ? 313.555 264.576 200.233 1.00 16.89 198 GLY H CA 1
ATOM 1232 C C . GLY A 1 198 ? 313.417 263.740 201.484 1.00 16.89 198 GLY H C 1
ATOM 1233 O O . GLY A 1 198 ? 312.332 263.200 201.727 1.00 16.89 198 GLY H O 1
ATOM 1234 N N . ALA A 1 199 ? 314.495 263.561 202.249 1.00 18.37 199 ALA H N 1
ATOM 1235 C CA . ALA A 1 199 ? 314.386 262.910 203.549 1.00 18.37 199 ALA H CA 1
ATOM 1236 C C . ALA A 1 199 ? 313.288 263.525 204.403 1.00 18.37 199 ALA H C 1
ATOM 1237 O O . ALA A 1 199 ? 312.515 262.805 205.041 1.00 18.37 199 ALA H O 1
ATOM 1239 N N . GLN A 1 200 ? 313.201 264.855 204.428 1.00 18.86 200 GLN H N 1
ATOM 1240 C CA . GLN A 1 200 ? 312.214 265.508 205.283 1.00 18.86 200 GLN H CA 1
ATOM 1241 C C . GLN A 1 200 ? 310.792 265.183 204.846 1.00 18.86 200 GLN H C 1
ATOM 1242 O O . GLN A 1 200 ? 309.911 264.970 205.686 1.00 18.86 200 GLN H O 1
ATOM 1248 N N . VAL A 1 201 ? 310.542 265.161 203.538 1.00 16.72 201 VAL H N 1
ATOM 1249 C CA . VAL A 1 201 ? 309.202 264.865 203.041 1.00 16.72 201 VAL H CA 1
ATOM 1250 C C . VAL A 1 201 ? 308.857 263.396 203.246 1.00 16.72 201 VAL H C 1
ATOM 1251 O O . VAL A 1 201 ? 307.713 263.054 203.562 1.00 16.72 201 VAL H O 1
ATOM 1255 N N . PHE A 1 202 ? 309.827 262.501 203.053 1.00 16.30 202 PHE H N 1
ATOM 1256 C CA . PHE A 1 202 ? 309.540 261.079 203.191 1.00 16.30 202 PHE H CA 1
ATOM 1257 C C . PHE A 1 202 ? 309.361 260.673 204.649 1.00 16.30 202 PHE H C 1
ATOM 1258 O O . PHE A 1 202 ? 308.568 259.769 204.946 1.00 16.30 202 PHE H O 1
ATOM 1266 N N . GLY A 1 203 ? 310.083 261.318 205.566 1.00 16.69 203 GLY H N 1
ATOM 1267 C CA . GLY A 1 203 ? 309.999 260.928 206.962 1.00 16.69 203 GLY H CA 1
ATOM 1268 C C . GLY A 1 203 ? 308.616 261.128 207.547 1.00 16.69 203 GLY H C 1
ATOM 1269 O O . GLY A 1 203 ? 308.112 260.270 208.275 1.00 16.69 203 GLY H O 1
ATOM 1270 N N . THR A 1 204 ? 307.982 262.262 207.244 1.00 15.56 204 THR H N 1
ATOM 1271 C CA . THR A 1 204 ? 306.653 262.520 207.787 1.00 15.56 204 THR H CA 1
ATOM 1272 C C . THR A 1 204 ? 305.631 261.532 207.241 1.00 15.56 204 THR H C 1
ATOM 1273 O O . THR A 1 204 ? 304.754 261.067 207.977 1.00 15.56 204 THR H O 1
ATOM 1277 N N . ALA A 1 205 ? 305.725 261.196 205.954 1.00 15.19 205 ALA H N 1
ATOM 1278 C CA . ALA A 1 205 ? 304.805 260.216 205.388 1.00 15.19 205 ALA H CA 1
ATOM 1279 C C . ALA A 1 205 ? 304.986 258.853 206.038 1.00 15.19 205 ALA H C 1
ATOM 1280 O O . ALA A 1 205 ? 304.002 258.184 206.388 1.00 15.19 205 ALA H O 1
ATOM 1282 N N . LEU A 1 206 ? 306.239 258.429 206.228 1.00 15.97 206 LEU H N 1
ATOM 1283 C CA . LEU A 1 206 ? 306.485 257.148 206.883 1.00 15.97 206 LEU H CA 1
ATOM 1284 C C . LEU A 1 206 ? 305.957 257.147 208.309 1.00 15.97 206 LEU H C 1
ATOM 1285 O O . LEU A 1 206 ? 305.359 256.162 208.758 1.00 15.97 206 LEU H O 1
ATOM 1290 N N . ALA A 1 207 ? 306.178 258.240 209.040 1.00 15.95 207 ALA H N 1
ATOM 1291 C CA . ALA A 1 207 ? 305.721 258.310 210.420 1.00 15.95 207 ALA H CA 1
ATOM 1292 C C . ALA A 1 207 ? 304.203 258.277 210.502 1.00 15.95 207 ALA H C 1
ATOM 1293 O O . ALA A 1 207 ? 303.639 257.642 211.398 1.00 15.95 207 ALA H O 1
ATOM 1295 N N . ALA A 1 208 ? 303.523 258.969 209.586 1.00 15.69 208 ALA H N 1
ATOM 1296 C CA . ALA A 1 208 ? 302.064 258.941 209.575 1.00 15.69 208 ALA H CA 1
ATOM 1297 C C . ALA A 1 208 ? 301.543 257.538 209.294 1.00 15.69 208 ALA H C 1
ATOM 1298 O O . ALA A 1 208 ? 300.594 257.075 209.943 1.00 15.69 208 ALA H O 1
ATOM 1300 N N . GLU A 1 209 ? 302.153 256.844 208.331 1.00 17.01 209 GLU H N 1
ATOM 1301 C CA . GLU A 1 209 ? 301.747 255.469 208.053 1.00 17.01 209 GLU H CA 1
ATOM 1302 C C . GLU A 1 209 ? 301.964 254.570 209.263 1.00 17.01 209 GLU H C 1
ATOM 1303 O O . GLU A 1 209 ? 301.115 253.731 209.586 1.00 17.01 209 GLU H O 1
ATOM 1309 N N . ARG A 1 210 ? 303.102 254.726 209.941 1.00 17.27 210 ARG H N 1
ATOM 1310 C CA . ARG A 1 210 ? 303.381 253.920 211.125 1.00 17.27 210 ARG H CA 1
ATOM 1311 C C . ARG A 1 210 ? 302.376 254.193 212.236 1.00 17.27 210 ARG H C 1
ATOM 1312 O O . ARG A 1 210 ? 301.918 253.263 212.908 1.00 17.27 210 ARG H O 1
ATOM 1320 N N . GLN A 1 211 ? 302.027 255.463 212.451 1.00 17.62 211 GLN H N 1
ATOM 1321 C CA . GLN A 1 211 ? 301.035 255.799 213.467 1.00 17.62 211 GLN H CA 1
ATOM 1322 C C . GLN A 1 211 ? 299.686 255.169 213.153 1.00 17.62 211 GLN H C 1
ATOM 1323 O O . GLN A 1 211 ? 299.035 254.595 214.037 1.00 17.62 211 GLN H O 1
ATOM 1329 N N . ALA A 1 212 ? 299.253 255.260 211.895 1.00 16.32 212 ALA H N 1
ATOM 1330 C CA . ALA A 1 212 ? 297.977 254.665 211.517 1.00 16.32 212 ALA H CA 1
ATOM 1331 C C . ALA A 1 212 ? 297.996 253.157 211.697 1.00 16.32 212 ALA H C 1
ATOM 1332 O O . ALA A 1 212 ? 297.005 252.565 212.135 1.00 16.32 212 ALA H O 1
ATOM 1334 N N . GLY A 1 213 ? 299.109 252.514 211.349 1.00 17.33 213 GLY H N 1
ATOM 1335 C CA . GLY A 1 213 ? 299.200 251.076 211.530 1.00 17.33 213 GLY H CA 1
ATOM 1336 C C . GLY A 1 213 ? 299.180 250.660 212.988 1.00 17.33 213 GLY H C 1
ATOM 1337 O O . GLY A 1 213 ? 298.529 249.680 213.352 1.00 17.33 213 GLY H O 1
ATOM 1338 N N . ARG A 1 214 ? 299.899 251.388 213.839 1.00 16.47 214 ARG H N 1
ATOM 1339 C CA . ARG A 1 214 ? 299.986 251.034 215.248 1.00 16.47 214 ARG H CA 1
ATOM 1340 C C . ARG A 1 214 ? 298.768 251.453 216.054 1.00 16.47 214 ARG H C 1
ATOM 1341 O O . ARG A 1 214 ? 298.676 251.078 217.230 1.00 16.47 214 ARG H O 1
ATOM 1349 N N . ALA A 1 215 ? 297.872 252.257 215.480 1.00 14.80 215 ALA H N 1
ATOM 1350 C CA . ALA A 1 215 ? 296.639 252.588 216.185 1.00 14.80 215 ALA H CA 1
ATOM 1351 C C . ALA A 1 215 ? 295.767 251.368 216.447 1.00 14.80 215 ALA H C 1
ATOM 1352 O O . ALA A 1 215 ? 294.910 251.418 217.331 1.00 14.80 215 ALA H O 1
ATOM 1354 N N . PHE A 1 216 ? 295.954 250.281 215.701 1.00 14.83 216 PHE H N 1
ATOM 1355 C CA . PHE A 1 216 ? 295.144 249.088 215.907 1.00 14.83 216 PHE H CA 1
ATOM 1356 C C . PHE A 1 216 ? 295.609 248.245 217.081 1.00 14.83 216 PHE H C 1
ATOM 1357 O O . PHE A 1 216 ? 294.873 247.349 217.505 1.00 14.83 216 PHE H O 1
ATOM 1365 N N . THR A 1 217 ? 296.807 248.496 217.609 1.00 15.19 217 THR H N 1
ATOM 1366 C CA . THR A 1 217 ? 297.312 247.772 218.763 1.00 15.19 217 THR H CA 1
ATOM 1367 C C . THR A 1 217 ? 297.604 248.652 219.966 1.00 15.19 217 THR H C 1
ATOM 1368 O O . THR A 1 217 ? 297.724 248.121 221.073 1.00 15.19 217 THR H O 1
ATOM 1372 N N . ASN A 1 218 ? 297.724 249.970 219.791 1.00 14.73 218 ASN H N 1
ATOM 1373 C CA . ASN A 1 218 ? 297.933 250.837 220.947 1.00 14.73 218 ASN H CA 1
ATOM 1374 C C . ASN A 1 218 ? 296.716 250.876 221.858 1.00 14.73 218 ASN H C 1
ATOM 1375 O O . ASN A 1 218 ? 296.860 251.066 223.069 1.00 14.73 218 ASN H O 1
ATOM 1380 N N . GLY A 1 219 ? 295.525 250.701 221.306 1.00 14.01 219 GLY H N 1
ATOM 1381 C CA . GLY A 1 219 ? 294.302 250.890 222.046 1.00 14.01 219 GLY H CA 1
ATOM 1382 C C . GLY A 1 219 ? 293.654 252.242 221.869 1.00 14.01 219 GLY H C 1
ATOM 1383 O O . GLY A 1 219 ? 292.846 252.634 222.715 1.00 14.01 219 GLY H O 1
ATOM 1384 N N . ASN A 1 220 ? 293.985 252.966 220.805 1.00 13.52 220 ASN H N 1
ATOM 1385 C CA . ASN A 1 220 ? 293.436 254.287 220.543 1.00 13.52 220 ASN H CA 1
ATOM 1386 C C . ASN A 1 220 ? 292.099 254.242 219.820 1.00 13.52 220 ASN H C 1
ATOM 1387 O O . ASN A 1 220 ? 291.541 255.301 219.520 1.00 13.52 220 ASN H O 1
ATOM 1392 N N . LEU A 1 221 ? 291.580 253.054 219.521 1.00 13.62 221 LEU H N 1
ATOM 1393 C CA . LEU A 1 221 ? 290.295 252.912 218.855 1.00 13.62 221 LEU H CA 1
ATOM 1394 C C . LEU A 1 221 ? 289.194 252.403 219.773 1.00 13.62 221 LEU H C 1
ATOM 1395 O O . LEU A 1 221 ? 288.059 252.244 219.318 1.00 13.62 221 LEU H O 1
ATOM 1400 N N . GLN A 1 222 ? 289.492 252.137 221.041 1.00 13.33 222 GLN H N 1
ATOM 1401 C CA . GLN A 1 222 ? 288.479 251.619 221.951 1.00 13.33 222 GLN H CA 1
ATOM 1402 C C . GLN A 1 222 ? 287.407 252.669 222.208 1.00 13.33 222 GLN H C 1
ATOM 1403 O O . GLN A 1 222 ? 287.692 253.866 222.277 1.00 13.33 222 GLN H O 1
ATOM 1409 N N . GLN A 1 223 ? 286.164 252.213 222.340 1.00 13.74 223 GLN H N 1
ATOM 1410 C CA . GLN A 1 223 ? 285.008 253.089 222.472 1.00 13.74 223 GLN H CA 1
ATOM 1411 C C . GLN A 1 223 ? 284.344 253.004 223.837 1.00 13.74 223 GLN H C 1
ATOM 1412 O O . GLN A 1 223 ? 284.114 254.034 224.473 1.00 13.74 223 GLN H O 1
ATOM 1418 N N . ILE A 1 224 ? 284.020 251.801 224.304 1.00 13.95 224 ILE H N 1
ATOM 1419 C CA . ILE A 1 224 ? 283.269 251.605 225.538 1.00 13.95 224 ILE H CA 1
ATOM 1420 C C . ILE A 1 224 ? 284.215 251.131 226.632 1.00 13.95 224 ILE H C 1
ATOM 1421 O O . ILE A 1 224 ? 285.066 250.264 226.404 1.00 13.95 224 ILE H O 1
ATOM 1426 N N . TYR A 1 225 ? 284.082 251.725 227.815 1.00 15.89 225 TYR H N 1
ATOM 1427 C CA . TYR A 1 225 ? 284.876 251.363 228.981 1.00 15.89 225 TYR H CA 1
ATOM 1428 C C . TYR A 1 225 ? 283.930 251.072 230.131 1.00 15.89 225 TYR H C 1
ATOM 1429 O O . TYR A 1 225 ? 283.119 251.927 230.495 1.00 15.89 225 TYR H O 1
ATOM 1438 N N . TYR A 1 226 ? 284.030 249.878 230.701 1.00 14.00 226 TYR H N 1
ATOM 1439 C CA . TYR A 1 226 ? 283.250 249.559 231.883 1.00 14.00 226 TYR H CA 1
ATOM 1440 C C . TYR A 1 226 ? 283.945 250.099 233.126 1.00 14.00 226 TYR H C 1
ATOM 1441 O O . TYR A 1 226 ? 285.101 250.517 233.091 1.00 14.00 226 TYR H O 1
ATOM 1450 N N . SER A 1 227 ? 283.220 250.106 234.238 1.00 14.77 227 SER H N 1
ATOM 1451 C CA . SER A 1 227 ? 283.760 250.649 235.475 1.00 14.77 227 SER H CA 1
ATOM 1452 C C . SER A 1 227 ? 283.040 250.027 236.657 1.00 14.77 227 SER H C 1
ATOM 1453 O O . SER A 1 227 ? 281.809 249.967 236.669 1.00 14.77 227 SER H O 1
ATOM 1456 N N . VAL A 1 228 ? 283.804 249.576 237.645 1.00 13.84 228 VAL H N 1
ATOM 1457 C CA . VAL A 1 228 ? 283.253 248.997 238.862 1.00 13.84 228 VAL H CA 1
ATOM 1458 C C . VAL A 1 228 ? 283.936 249.638 240.061 1.00 13.84 228 VAL H C 1
ATOM 1459 O O . VAL A 1 228 ? 285.159 249.815 240.074 1.00 13.84 228 VAL H O 1
ATOM 1463 N N . ALA A 1 229 ? 283.141 250.013 241.059 1.00 14.04 229 ALA H N 1
ATOM 1464 C CA . ALA A 1 229 ? 283.647 250.763 242.208 1.00 14.04 229 ALA H CA 1
ATOM 1465 C C . ALA A 1 229 ? 284.084 249.801 243.312 1.00 14.04 229 ALA H C 1
ATOM 1466 O O . ALA A 1 229 ? 283.476 249.703 244.377 1.00 14.04 229 ALA H O 1
ATOM 1468 N N . ALA A 1 230 ? 285.171 249.088 243.035 1.00 13.15 230 ALA H N 1
ATOM 1469 C CA . ALA A 1 230 ? 285.764 248.153 243.985 1.00 13.15 230 ALA H CA 1
ATOM 1470 C C . ALA A 1 230 ? 287.094 247.687 243.412 1.00 13.15 230 ALA H C 1
ATOM 1471 O O . ALA A 1 230 ? 287.429 247.974 242.260 1.00 13.15 230 ALA H O 1
ATOM 1473 N N . PHE A 1 231 ? 287.849 246.957 244.222 1.00 12.98 231 PHE H N 1
ATOM 1474 C CA . PHE A 1 231 ? 289.143 246.427 243.821 1.00 12.98 231 PHE H CA 1
ATOM 1475 C C . PHE A 1 231 ? 288.954 244.980 243.380 1.00 12.98 231 PHE H C 1
ATOM 1476 O O . PHE A 1 231 ? 288.408 244.166 244.134 1.00 12.98 231 PHE H O 1
ATOM 1484 N N . LEU A 1 232 ? 289.392 244.661 242.162 1.00 14.77 232 LEU H N 1
ATOM 1485 C CA . LEU A 1 232 ? 289.296 243.308 241.630 1.00 14.77 232 LEU H CA 1
ATOM 1486 C C . LEU A 1 232 ? 290.678 242.756 241.314 1.00 14.77 232 LEU H C 1
ATOM 1487 O O . LEU A 1 232 ? 291.561 243.476 240.849 1.00 14.77 232 LEU H O 1
ATOM 1492 N N . THR A 1 233 ? 290.853 241.466 241.582 1.00 15.52 233 THR H N 1
ATOM 1493 C CA . THR A 1 233 ? 292.025 240.724 241.157 1.00 15.52 233 THR H CA 1
ATOM 1494 C C . THR A 1 233 ? 291.937 240.446 239.660 1.00 15.52 233 THR H C 1
ATOM 1495 O O . THR A 1 233 ? 290.844 240.438 239.095 1.00 15.52 233 THR H O 1
ATOM 1499 N N . PRO A 1 234 ? 293.072 240.215 238.988 1.00 17.33 234 PRO H N 1
ATOM 1500 C CA . PRO A 1 234 ? 293.024 240.068 237.522 1.00 17.33 234 PRO H CA 1
ATOM 1501 C C . PRO A 1 234 ? 292.088 238.973 237.043 1.00 17.33 234 PRO H C 1
ATOM 1502 O O . PRO A 1 234 ? 291.378 239.172 236.046 1.00 17.33 234 PRO H O 1
ATOM 1506 N N . GLU A 1 235 ? 292.033 237.841 237.748 1.00 17.38 235 GLU H N 1
ATOM 1507 C CA . GLU A 1 235 ? 291.138 236.759 237.354 1.00 17.38 235 GLU H CA 1
ATOM 1508 C C . GLU A 1 235 ? 289.709 237.256 237.205 1.00 17.38 235 GLU H C 1
ATOM 1509 O O . GLU A 1 235 ? 288.990 236.846 236.285 1.00 17.38 235 GLU H O 1
ATOM 1515 N N . GLN A 1 236 ? 289.291 238.169 238.078 1.00 15.79 236 GLN H N 1
ATOM 1516 C CA . GLN A 1 236 ? 287.982 238.778 237.913 1.00 15.79 236 GLN H CA 1
ATOM 1517 C C . GLN A 1 236 ? 287.914 239.626 236.649 1.00 15.79 236 GLN H C 1
ATOM 1518 O O . GLN A 1 236 ? 286.838 239.766 236.063 1.00 15.79 236 GLN H O 1
ATOM 1524 N N . ARG A 1 237 ? 289.044 240.168 236.189 1.00 16.71 237 ARG H N 1
ATOM 1525 C CA . ARG A 1 237 ? 289.034 240.911 234.931 1.00 16.71 237 ARG H CA 1
ATOM 1526 C C . ARG A 1 237 ? 288.778 239.988 233.746 1.00 16.71 237 ARG H C 1
ATOM 1527 O O . ARG A 1 237 ? 287.922 240.276 232.895 1.00 16.71 237 ARG H O 1
ATOM 1535 N N . GLU A 1 238 ? 289.506 238.866 233.664 1.00 18.48 238 GLU H N 1
ATOM 1536 C CA . GLU A 1 238 ? 289.198 237.941 232.573 1.00 18.48 238 GLU H CA 1
ATOM 1537 C C . GLU A 1 238 ? 287.770 237.422 232.679 1.00 18.48 238 GLU H C 1
ATOM 1538 O O . GLU A 1 238 ? 287.098 237.236 231.658 1.00 18.48 238 GLU H O 1
ATOM 1544 N N . GLN A 1 239 ? 287.286 237.182 233.899 1.00 18.07 239 GLN H N 1
ATOM 1545 C CA . GLN A 1 239 ? 285.921 236.689 234.046 1.00 18.07 239 GLN H CA 1
ATOM 1546 C C . GLN A 1 239 ? 284.903 237.713 233.559 1.00 18.07 239 GLN H C 1
ATOM 1547 O O . GLN A 1 239 ? 283.930 237.356 232.889 1.00 18.07 239 GLN H O 1
ATOM 1553 N N . PHE A 1 240 ? 285.111 238.992 233.878 1.00 16.42 240 PHE H N 1
ATOM 1554 C CA . PHE A 1 240 ? 284.207 240.036 233.405 1.00 16.42 240 PHE H CA 1
ATOM 1555 C C . PHE A 1 240 ? 284.196 240.101 231.884 1.00 16.42 240 PHE H C 1
ATOM 1556 O O . PHE A 1 240 ? 283.131 240.191 231.259 1.00 16.42 240 PHE H O 1
ATOM 1564 N N . SER A 1 241 ? 285.379 240.054 231.267 1.00 17.56 241 SER H N 1
ATOM 1565 C CA . SER A 1 241 ? 285.438 240.137 229.809 1.00 17.56 241 SER H CA 1
ATOM 1566 C C . SER A 1 241 ? 284.771 238.934 229.151 1.00 17.56 241 SER H C 1
ATOM 1567 O O . SER A 1 241 ? 284.012 239.082 228.180 1.00 17.56 241 SER H O 1
ATOM 1570 N N . ALA A 1 242 ? 285.032 237.735 229.672 1.00 18.32 242 ALA H N 1
ATOM 1571 C CA . ALA A 1 242 ? 284.405 236.540 229.124 1.00 18.32 242 ALA H CA 1
ATOM 1572 C C . ALA A 1 242 ? 282.895 236.581 229.302 1.00 18.32 242 ALA H C 1
ATOM 1573 O O . ALA A 1 242 ? 282.148 236.134 228.427 1.00 18.32 242 ALA H O 1
ATOM 1575 N N . ASN A 1 243 ? 282.423 237.110 230.434 1.00 17.51 243 ASN H N 1
ATOM 1576 C CA . ASN A 1 243 ? 280.986 237.219 230.650 1.00 17.51 243 ASN H CA 1
ATOM 1577 C C . ASN A 1 243 ? 280.348 238.178 229.658 1.00 17.51 243 ASN H C 1
ATOM 1578 O O . ASN A 1 243 ? 279.257 237.910 229.147 1.00 17.51 243 ASN H O 1
ATOM 1583 N N . VAL A 1 244 ? 281.006 239.304 229.375 1.00 17.63 244 VAL H N 1
ATOM 1584 C CA . VAL A 1 244 ? 280.464 240.232 228.384 1.00 17.63 244 VAL H CA 1
ATOM 1585 C C . VAL A 1 244 ? 280.384 239.564 227.018 1.00 17.63 244 VAL H C 1
ATOM 1586 O O . VAL A 1 244 ? 279.377 239.687 226.303 1.00 17.63 244 VAL H O 1
ATOM 1590 N N . ALA A 1 245 ? 281.443 238.848 226.630 1.00 19.57 245 ALA H N 1
ATOM 1591 C CA . ALA A 1 245 ? 281.426 238.163 225.340 1.00 19.57 245 ALA H CA 1
ATOM 1592 C C . ALA A 1 245 ? 280.313 237.123 225.277 1.00 19.57 245 ALA H C 1
ATOM 1593 O O . ALA A 1 245 ? 279.606 237.021 224.269 1.00 19.57 245 ALA H O 1
ATOM 1595 N N . GLN A 1 246 ? 280.139 236.345 226.348 1.00 21.87 246 GLN H N 1
ATOM 1596 C CA . GLN A 1 246 ? 279.080 235.340 226.380 1.00 21.87 246 GLN H CA 1
ATOM 1597 C C . GLN A 1 246 ? 277.702 235.981 226.286 1.00 21.87 246 GLN H C 1
ATOM 1598 O O . GLN A 1 246 ? 276.825 235.490 225.563 1.00 21.87 246 GLN H O 1
ATOM 1604 N N . SER A 1 247 ? 277.492 237.081 227.010 1.00 20.75 247 SER H N 1
ATOM 1605 C CA . SER A 1 247 ? 276.198 237.751 226.985 1.00 20.75 247 SER H CA 1
ATOM 1606 C C . SER A 1 247 ? 275.871 238.277 225.597 1.00 20.75 247 SER H C 1
ATOM 1607 O O . SER A 1 247 ? 274.737 238.142 225.129 1.00 20.75 247 SER H O 1
ATOM 1610 N N . VAL A 1 248 ? 276.847 238.885 224.918 1.00 22.33 248 VAL H N 1
ATOM 1611 C CA . VAL A 1 248 ? 276.543 239.416 223.592 1.00 22.33 248 VAL H CA 1
ATOM 1612 C C . VAL A 1 248 ? 276.399 238.286 222.580 1.00 22.33 248 VAL H C 1
ATOM 1613 O O . VAL A 1 248 ? 275.637 238.404 221.614 1.00 22.33 248 VAL H O 1
ATOM 1617 N N . GLU A 1 249 ? 277.102 237.172 222.783 1.00 23.29 249 GLU H N 1
ATOM 1618 C CA . GLU A 1 249 ? 276.990 236.062 221.846 1.00 23.29 249 GLU H CA 1
ATOM 1619 C C . GLU A 1 249 ? 275.649 235.353 221.987 1.00 23.29 249 GLU H C 1
ATOM 1620 O O . GLU A 1 249 ? 275.099 234.874 220.990 1.00 23.29 249 GLU H O 1
ATOM 1626 N N . SER A 1 250 ? 275.088 235.306 223.193 1.00 22.57 250 SER H N 1
ATOM 1627 C CA . SER A 1 250 ? 273.822 234.611 223.398 1.00 22.57 250 SER H CA 1
ATOM 1628 C C . SER A 1 250 ? 272.603 235.463 223.067 1.00 22.57 250 SER H C 1
ATOM 1629 O O . SER A 1 250 ? 271.478 234.972 223.196 1.00 22.57 250 SER H O 1
ATOM 1632 N N . GLY A 1 251 ? 272.788 236.713 222.651 1.00 21.55 251 GLY H N 1
ATOM 1633 C CA . GLY A 1 251 ? 271.659 237.552 222.306 1.00 21.55 251 GLY H CA 1
ATOM 1634 C C . GLY A 1 251 ? 270.910 238.144 223.476 1.00 21.55 251 GLY H C 1
ATOM 1635 O O . GLY A 1 251 ? 269.724 238.446 223.347 1.00 21.55 251 GLY H O 1
ATOM 1636 N N . ARG A 1 252 ? 271.565 238.322 224.619 1.00 19.90 252 ARG H N 1
ATOM 1637 C CA . ARG A 1 252 ? 270.916 238.866 225.801 1.00 19.90 252 ARG H CA 1
ATOM 1638 C C . ARG A 1 252 ? 271.184 240.367 225.905 1.00 19.90 252 ARG H C 1
ATOM 1639 O O . ARG A 1 252 ? 271.698 240.997 224.978 1.00 19.90 252 ARG H O 1
ATOM 1647 N N . THR A 1 253 ? 270.820 240.958 227.043 1.00 19.19 253 THR H N 1
ATOM 1648 C CA . THR A 1 253 ? 270.937 242.390 227.272 1.00 19.19 253 THR H CA 1
ATOM 1649 C C . THR A 1 253 ? 271.671 242.629 228.587 1.00 19.19 253 THR H C 1
ATOM 1650 O O . THR A 1 253 ? 271.339 241.996 229.603 1.00 19.19 253 THR H O 1
ATOM 1654 N N . PRO A 1 254 ? 272.665 243.511 228.615 1.00 15.29 254 PRO H N 1
ATOM 1655 C CA . PRO A 1 254 ? 273.381 243.776 229.867 1.00 15.29 254 PRO H CA 1
ATOM 1656 C C . PRO A 1 254 ? 272.494 244.465 230.891 1.00 15.29 254 PRO H C 1
ATOM 1657 O O . PRO A 1 254 ? 271.577 245.212 230.546 1.00 15.29 254 PRO H O 1
ATOM 1661 N N . VAL A 1 255 ? 272.784 244.216 232.167 1.00 13.27 255 VAL H N 1
ATOM 1662 C CA . VAL A 1 255 ? 271.959 244.742 233.247 1.00 13.27 255 VAL H CA 1
ATOM 1663 C C . VAL A 1 255 ? 272.734 245.579 234.260 1.00 13.27 255 VAL H C 1
ATOM 1664 O O . VAL A 1 255 ? 272.119 246.421 234.931 1.00 13.27 255 VAL H O 1
ATOM 1668 N N . LEU A 1 256 ? 274.040 245.380 234.430 1.00 14.80 256 LEU H N 1
ATOM 1669 C CA . LEU A 1 256 ? 274.862 246.248 235.277 1.00 14.80 256 LEU H CA 1
ATOM 1670 C C . LEU A 1 256 ? 274.334 246.312 236.713 1.00 14.80 256 LEU H C 1
ATOM 1671 O O . LEU A 1 256 ? 273.880 247.350 237.193 1.00 14.80 256 LEU H O 1
ATOM 1676 N N . GLU A 1 257 ? 274.401 245.175 237.395 1.00 14.19 257 GLU H N 1
ATOM 1677 C CA . GLU A 1 257 ? 273.909 245.096 238.762 1.00 14.19 257 GLU H CA 1
ATOM 1678 C C . GLU A 1 257 ? 274.848 245.801 239.733 1.00 14.19 257 GLU H C 1
ATOM 1679 O O . GLU A 1 257 ? 276.069 245.786 239.575 1.00 14.19 257 GLU H O 1
ATOM 1685 N N . GLY A 1 258 ? 274.263 246.423 240.750 1.00 13.08 258 GLY H N 1
ATOM 1686 C CA . GLY A 1 258 ? 275.067 246.954 241.843 1.00 13.08 258 GLY H CA 1
ATOM 1687 C C . GLY A 1 258 ? 275.777 248.237 241.469 1.00 13.08 258 GLY H C 1
ATOM 1688 O O . GLY A 1 258 ? 275.151 249.235 241.097 1.00 13.08 258 GLY H O 1
ATOM 1689 N N . GLY A 1 259 ? 277.101 248.221 241.583 1.00 15.60 259 GLY H N 1
ATOM 1690 C CA . GLY A 1 259 ? 277.935 249.370 241.306 1.00 15.60 259 GLY H CA 1
ATOM 1691 C C . GLY A 1 259 ? 278.597 249.390 239.946 1.00 15.60 259 GLY H C 1
ATOM 1692 O O . GLY A 1 259 ? 279.484 250.221 239.723 1.00 15.60 259 GLY H O 1
ATOM 1693 N N . ILE A 1 260 ? 278.206 248.505 239.030 1.00 11.62 260 ILE H N 1
ATOM 1694 C CA . ILE A 1 260 ? 278.787 248.504 237.695 1.00 11.62 260 ILE H CA 1
ATOM 1695 C C . ILE A 1 260 ? 278.228 249.668 236.884 1.00 11.62 260 ILE H C 1
ATOM 1696 O O . ILE A 1 260 ? 277.091 250.112 237.088 1.00 11.62 260 ILE H O 1
ATOM 1701 N N . ASP A 1 261 ? 279.038 250.171 235.953 1.00 14.55 261 ASP H N 1
ATOM 1702 C CA . ASP A 1 261 ? 278.665 251.313 235.132 1.00 14.55 261 ASP H CA 1
ATOM 1703 C C . ASP A 1 261 ? 279.393 251.218 233.798 1.00 14.55 261 ASP H C 1
ATOM 1704 O O . ASP A 1 261 ? 280.373 250.486 233.662 1.00 14.55 261 ASP H O 1
ATOM 1709 N N . VAL A 1 262 ? 278.897 251.959 232.808 1.00 12.23 262 VAL H N 1
ATOM 1710 C CA . VAL A 1 262 ? 279.473 251.966 231.466 1.00 12.23 262 VAL H CA 1
ATOM 1711 C C . VAL A 1 262 ? 279.491 253.394 230.938 1.00 12.23 262 VAL H C 1
ATOM 1712 O O . VAL A 1 262 ? 278.541 254.155 231.144 1.00 12.23 262 VAL H O 1
ATOM 1716 N N . LYS A 1 263 ? 280.580 253.764 230.269 1.00 12.48 263 LYS H N 1
ATOM 1717 C CA . LYS A 1 263 ? 280.708 255.071 229.645 1.00 12.48 263 LYS H CA 1
ATOM 1718 C C . LYS A 1 263 ? 281.219 254.907 228.224 1.00 12.48 263 LYS H C 1
ATOM 1719 O O . LYS A 1 263 ? 282.018 254.016 227.934 1.00 12.48 263 LYS H O 1
ATOM 1725 N N . ALA A 1 264 ? 280.738 255.768 227.337 1.00 12.62 264 ALA H N 1
ATOM 1726 C CA . ALA A 1 264 ? 281.166 255.793 225.948 1.00 12.62 264 ALA H CA 1
ATOM 1727 C C . ALA A 1 264 ? 282.059 257.000 225.727 1.00 12.62 264 ALA H C 1
ATOM 1728 O O . ALA A 1 264 ? 281.745 258.107 226.175 1.00 12.62 264 ALA H O 1
ATOM 1730 N N . LEU A 1 265 ? 283.169 256.785 225.038 1.00 12.99 265 LEU H N 1
ATOM 1731 C CA . LEU A 1 265 ? 284.206 257.792 224.901 1.00 12.99 265 LEU H CA 1
ATOM 1732 C C . LEU A 1 265 ? 284.108 258.402 223.509 1.00 12.99 265 LEU H C 1
ATOM 1733 O O . LEU A 1 265 ? 284.004 257.677 222.517 1.00 12.99 265 LEU H O 1
ATOM 1738 N N . GLY A 1 266 ? 284.129 259.728 223.436 1.00 13.93 266 GLY H N 1
ATOM 1739 C CA . GLY A 1 266 ? 283.868 260.411 222.182 1.00 13.93 266 GLY H CA 1
ATOM 1740 C C . GLY A 1 266 ? 285.046 260.516 221.235 1.00 13.93 266 GLY H C 1
ATOM 1741 O O . GLY A 1 266 ? 285.667 261.577 221.134 1.00 13.93 266 GLY H O 1
ATOM 1742 N N . LEU A 1 267 ? 285.364 259.435 220.532 1.00 15.46 267 LEU H N 1
ATOM 1743 C CA . LEU A 1 267 ? 286.503 259.407 219.627 1.00 15.46 267 LEU H CA 1
ATOM 1744 C C . LEU A 1 267 ? 286.061 259.473 218.172 1.00 15.46 267 LEU H C 1
ATOM 1745 O O . LEU A 1 267 ? 284.886 259.306 217.842 1.00 15.46 267 LEU H O 1
ATOM 1750 N N . ASN A 1 268 ? 287.033 259.726 217.303 1.00 18.23 268 ASN H N 1
ATOM 1751 C CA . ASN A 1 268 ? 286.819 259.774 215.858 1.00 18.23 268 ASN H CA 1
ATOM 1752 C C . ASN A 1 268 ? 287.932 258.994 215.171 1.00 18.23 268 ASN H C 1
ATOM 1753 O O . ASN A 1 268 ? 289.090 259.464 215.139 1.00 18.23 268 ASN H O 1
ATOM 1758 N N . PRO A 1 269 ? 287.644 257.813 214.626 1.00 18.41 269 PRO H N 1
ATOM 1759 C CA . PRO A 1 269 ? 288.712 257.015 214.008 1.00 18.41 269 PRO H CA 1
ATOM 1760 C C . PRO A 1 269 ? 289.369 257.684 212.814 1.00 18.41 269 PRO H C 1
ATOM 1761 O O . PRO A 1 269 ? 290.532 257.387 212.524 1.00 18.41 269 PRO H O 1
ATOM 1765 N N . ALA A 1 270 ? 288.676 258.575 212.104 1.00 18.70 270 ALA H N 1
ATOM 1766 C CA . ALA A 1 270 ? 289.333 259.308 211.027 1.00 18.70 270 ALA H CA 1
ATOM 1767 C C . ALA A 1 270 ? 290.462 260.177 211.567 1.00 18.70 270 ALA H C 1
ATOM 1768 O O . ALA A 1 270 ? 291.550 260.237 210.980 1.00 18.70 270 ALA H O 1
ATOM 1770 N N . ASP A 1 271 ? 290.224 260.855 212.692 1.00 20.18 271 ASP H N 1
ATOM 1771 C CA . ASP A 1 271 ? 291.292 261.605 213.339 1.00 20.18 271 ASP H CA 1
ATOM 1772 C C . ASP A 1 271 ? 292.344 260.679 213.925 1.00 20.18 271 ASP H C 1
ATOM 1773 O O . ASP A 1 271 ? 293.512 261.062 214.032 1.00 20.18 271 ASP H O 1
ATOM 1778 N N . ALA A 1 272 ? 291.956 259.466 214.314 1.00 16.14 272 ALA H N 1
ATOM 1779 C CA . ALA A 1 272 ? 292.951 258.517 214.803 1.00 16.14 272 ALA H CA 1
ATOM 1780 C C . ALA A 1 272 ? 293.853 258.008 213.684 1.00 16.14 272 ALA H C 1
ATOM 1781 O O . ALA A 1 272 ? 295.010 257.658 213.937 1.00 16.14 272 ALA H O 1
ATOM 1783 N N . GLN A 1 273 ? 293.345 257.954 212.452 1.00 15.84 273 GLN H N 1
ATOM 1784 C CA . GLN A 1 273 ? 294.066 257.368 211.330 1.00 15.84 273 GLN H CA 1
ATOM 1785 C C . GLN A 1 273 ? 294.722 258.393 210.412 1.00 15.84 273 GLN H C 1
ATOM 1786 O O . GLN A 1 273 ? 295.491 257.997 209.533 1.00 15.84 273 GLN H O 1
ATOM 1792 N N . LEU A 1 274 ? 294.416 259.684 210.567 1.00 16.68 274 LEU H N 1
ATOM 1793 C CA . LEU A 1 274 ? 295.171 260.764 209.914 1.00 16.68 274 LEU H CA 1
ATOM 1794 C C . LEU A 1 274 ? 294.968 260.780 208.395 1.00 16.68 274 LEU H C 1
ATOM 1795 O O . LEU A 1 274 ? 295.922 260.895 207.620 1.00 16.68 274 LEU H O 1
ATOM 1800 N N . LEU A 1 275 ? 293.708 260.682 207.970 1.00 16.86 275 LEU H N 1
ATOM 1801 C CA . LEU A 1 275 ? 293.417 260.618 206.542 1.00 16.86 275 LEU H CA 1
ATOM 1802 C C . LEU A 1 275 ? 293.793 261.913 205.828 1.00 16.86 275 LEU H C 1
ATOM 1803 O O . LEU A 1 275 ? 294.354 261.878 204.727 1.00 16.86 275 LEU H O 1
ATOM 1808 N N . GLN A 1 276 ? 293.491 263.065 206.432 1.00 18.09 276 GLN H N 1
ATOM 1809 C CA . GLN A 1 276 ? 293.835 264.338 205.803 1.00 18.09 276 GLN H CA 1
ATOM 1810 C C . GLN A 1 276 ? 295.342 264.498 205.667 1.00 18.09 276 GLN H C 1
ATOM 1811 O O . GLN A 1 276 ? 295.841 264.932 204.620 1.00 18.09 276 GLN H O 1
ATOM 1817 N N . SER A 1 277 ? 296.083 264.150 206.720 1.00 16.88 277 SER H N 1
ATOM 1818 C CA . SER A 1 277 ? 297.536 264.250 206.669 1.00 16.88 277 SER H CA 1
ATOM 1819 C C . SER A 1 277 ? 298.106 263.340 205.596 1.00 16.88 277 SER H C 1
ATOM 1820 O O . SER A 1 277 ? 299.032 263.727 204.873 1.00 16.88 277 SER H O 1
ATOM 1823 N N . ARG A 1 278 ? 297.566 262.128 205.466 1.00 16.99 278 ARG H N 1
ATOM 1824 C CA . ARG A 1 278 ? 298.120 261.208 204.482 1.00 16.99 278 ARG H CA 1
ATOM 1825 C C . ARG A 1 278 ? 297.774 261.650 203.063 1.00 16.99 278 ARG H C 1
ATOM 1826 O O . ARG A 1 278 ? 298.579 261.485 202.137 1.00 16.99 278 ARG H O 1
ATOM 1834 N N . ASN A 1 279 ? 296.588 262.234 202.873 1.00 16.94 279 ASN H N 1
ATOM 1835 C CA . ASN A 1 279 ? 296.253 262.808 201.573 1.00 16.94 279 ASN H CA 1
ATOM 1836 C C . ASN A 1 279 ? 297.211 263.931 201.201 1.00 16.94 279 ASN H C 1
ATOM 1837 O O . ASN A 1 279 ? 297.696 264.003 200.059 1.00 16.94 279 ASN H O 1
ATOM 1842 N N . TYR A 1 280 ? 297.502 264.817 202.153 1.00 15.79 280 TYR H N 1
ATOM 1843 C CA . TYR A 1 280 ? 298.447 265.891 201.874 1.00 15.79 280 TYR H CA 1
ATOM 1844 C C . TYR A 1 280 ? 299.830 265.339 201.568 1.00 15.79 280 TYR H C 1
ATOM 1845 O O . TYR A 1 280 ? 300.543 265.879 200.718 1.00 15.79 280 TYR H O 1
ATOM 1854 N N . SER A 1 281 ? 300.235 264.274 202.258 1.00 16.70 281 SER H N 1
ATOM 1855 C CA . SER A 1 281 ? 301.534 263.675 201.972 1.00 16.70 281 SER H CA 1
ATOM 1856 C C . SER A 1 281 ? 301.588 263.129 200.553 1.00 16.70 281 SER H C 1
ATOM 1857 O O . SER A 1 281 ? 302.601 263.279 199.861 1.00 16.70 281 SER H O 1
ATOM 1860 N N . VAL A 1 282 ? 300.508 262.487 200.103 1.00 16.77 282 VAL H N 1
ATOM 1861 C CA . VAL A 1 282 ? 300.468 261.974 198.733 1.00 16.77 282 VAL H CA 1
ATOM 1862 C C . VAL A 1 282 ? 300.624 263.114 197.736 1.00 16.77 282 VAL H C 1
ATOM 1863 O O . VAL A 1 282 ? 301.423 263.043 196.788 1.00 16.77 282 VAL H O 1
ATOM 1867 N N . GLU A 1 283 ? 299.872 264.194 197.950 1.00 18.72 283 GLU H N 1
ATOM 1868 C CA . GLU A 1 283 ? 299.962 265.343 197.055 1.00 18.72 283 GLU H CA 1
ATOM 1869 C C . GLU A 1 283 ? 301.366 265.939 197.054 1.00 18.72 283 GLU H C 1
ATOM 1870 O O . GLU A 1 283 ? 301.895 266.309 195.998 1.00 18.72 283 GLU H O 1
ATOM 1876 N N . SER A 1 284 ? 301.988 266.027 198.230 1.00 16.66 284 SER H N 1
ATOM 1877 C CA . SER A 1 284 ? 303.322 266.603 198.335 1.00 16.66 284 SER H CA 1
ATOM 1878 C C . SER A 1 284 ? 304.363 265.755 197.621 1.00 16.66 284 SER H C 1
ATOM 1879 O O . SER A 1 284 ? 305.263 266.295 196.975 1.00 16.66 284 SER H O 1
ATOM 1882 N N . ILE A 1 285 ? 304.276 264.428 197.737 1.00 16.49 285 ILE H N 1
ATOM 1883 C CA . ILE A 1 285 ? 305.217 263.573 197.014 1.00 16.49 285 ILE H CA 1
ATOM 1884 C C . ILE A 1 285 ? 305.053 263.761 195.514 1.00 16.49 285 ILE H C 1
ATOM 1885 O O . ILE A 1 285 ? 306.040 263.907 194.773 1.00 16.49 285 ILE H O 1
ATOM 1890 N N . CYS A 1 286 ? 303.802 263.770 195.042 1.00 19.36 286 CYS H N 1
ATOM 1891 C CA . CYS A 1 286 ? 303.568 263.954 193.613 1.00 19.36 286 CYS H CA 1
ATOM 1892 C C . CYS A 1 286 ? 304.157 265.271 193.128 1.00 19.36 286 CYS H C 1
ATOM 1893 O O . CYS A 1 286 ? 304.775 265.325 192.062 1.00 19.36 286 CYS H O 1
ATOM 1896 N N . ARG A 1 287 ? 303.987 266.342 193.901 1.00 18.65 287 ARG H N 1
ATOM 1897 C CA . ARG A 1 287 ? 304.585 267.617 193.519 1.00 18.65 287 ARG H CA 1
ATOM 1898 C C . ARG A 1 287 ? 306.105 267.568 193.573 1.00 18.65 287 ARG H C 1
ATOM 1899 O O . ARG A 1 287 ? 306.773 268.219 192.765 1.00 18.65 287 ARG H O 1
ATOM 1907 N N . PHE A 1 288 ? 306.666 266.823 194.526 1.00 17.37 288 PHE H N 1
ATOM 1908 C CA . PHE A 1 288 ? 308.117 266.735 194.652 1.00 17.37 288 PHE H CA 1
ATOM 1909 C C . PHE A 1 288 ? 308.742 266.103 193.420 1.00 17.37 288 PHE H C 1
ATOM 1910 O O . PHE A 1 288 ? 309.778 266.570 192.938 1.00 17.37 288 PHE H O 1
ATOM 1918 N N . PHE A 1 289 ? 308.137 265.037 192.895 1.00 18.73 289 PHE H N 1
ATOM 1919 C CA . PHE A 1 289 ? 308.700 264.402 191.704 1.00 18.73 289 PHE H CA 1
ATOM 1920 C C . PHE A 1 289 ? 308.347 265.124 190.408 1.00 18.73 289 PHE H C 1
ATOM 1921 O O . PHE A 1 289 ? 308.523 264.544 189.331 1.00 18.73 289 PHE H O 1
ATOM 1929 N N . ALA A 1 290 ? 307.851 266.358 190.490 1.00 24.90 290 ALA H N 1
ATOM 1930 C CA . ALA A 1 290 ? 307.501 267.185 189.335 1.00 24.90 290 ALA H CA 1
ATOM 1931 C C . ALA A 1 290 ? 306.413 266.561 188.471 1.00 24.90 290 ALA H C 1
ATOM 1932 O O . ALA A 1 290 ? 306.245 266.941 187.310 1.00 24.90 290 ALA H O 1
ATOM 1934 N N . VAL A 1 291 ? 305.656 265.616 189.014 1.00 31.68 291 VAL H N 1
ATOM 1935 C CA . VAL A 1 291 ? 304.516 265.039 188.310 1.00 31.68 291 VAL H CA 1
ATOM 1936 C C . VAL A 1 291 ? 303.254 265.707 188.838 1.00 31.68 291 VAL H C 1
ATOM 1937 O O . VAL A 1 291 ? 302.935 265.553 190.025 1.00 31.68 291 VAL H O 1
ATOM 1941 N N . PRO A 1 292 ? 302.523 266.461 188.022 1.00 44.05 292 PRO H N 1
ATOM 1942 C CA . PRO A 1 292 ? 301.310 267.123 188.509 1.00 44.05 292 PRO H CA 1
ATOM 1943 C C . PRO A 1 292 ? 300.341 266.114 189.095 1.00 44.05 292 PRO H C 1
ATOM 1944 O O . PRO A 1 292 ? 300.080 265.065 188.486 1.00 44.05 292 PRO H O 1
ATOM 1948 N N . PRO A 1 293 ? 299.797 266.389 190.282 1.00 47.03 293 PRO H N 1
ATOM 1949 C CA . PRO A 1 293 ? 298.860 265.435 190.899 1.00 47.03 293 PRO H CA 1
ATOM 1950 C C . PRO A 1 293 ? 297.608 265.204 190.077 1.00 47.03 293 PRO H C 1
ATOM 1951 O O . PRO A 1 293 ? 296.993 264.137 190.192 1.00 47.03 293 PRO H O 1
ATOM 1955 N N . SER A 1 294 ? 297.213 266.166 189.248 1.00 55.39 294 SER H N 1
ATOM 1956 C CA . SER A 1 294 ? 296.065 266.024 188.368 1.00 55.39 294 SER H CA 1
ATOM 1957 C C . SER A 1 294 ? 296.474 265.782 186.920 1.00 55.39 294 SER H C 1
ATOM 1958 O O . SER A 1 294 ? 295.808 266.279 186.005 1.00 55.39 294 SER H O 1
ATOM 1961 N N . MET A 1 295 ? 297.563 265.044 186.694 1.00 56.01 295 MET H N 1
ATOM 1962 C CA . MET A 1 295 ? 298.045 264.816 185.334 1.00 56.01 295 MET H CA 1
ATOM 1963 C C . MET A 1 295 ? 297.015 264.056 184.497 1.00 56.01 295 MET H C 1
ATOM 1964 O O . MET A 1 295 ? 296.501 264.585 183.505 1.00 56.01 295 MET H O 1
ATOM 1969 N N . ILE A 1 296 ? 296.692 262.821 184.877 1.00 56.81 296 ILE H N 1
ATOM 1970 C CA . ILE A 1 296 ? 295.473 262.163 184.410 1.00 56.81 296 ILE H CA 1
ATOM 1971 C C . ILE A 1 296 ? 294.809 261.557 185.642 1.00 56.81 296 ILE H C 1
ATOM 1972 O O . ILE A 1 296 ? 294.110 260.540 185.567 1.00 56.81 296 ILE H O 1
ATOM 1977 N N . GLY A 1 297 ? 295.045 262.171 186.796 1.00 53.21 297 GLY H N 1
ATOM 1978 C CA . GLY A 1 297 ? 294.471 261.666 188.025 1.00 53.21 297 GLY H CA 1
ATOM 1979 C C . GLY A 1 297 ? 294.997 260.313 188.436 1.00 53.21 297 GLY H C 1
ATOM 1980 O O . GLY A 1 297 ? 294.236 259.489 188.951 1.00 53.21 297 GLY H O 1
ATOM 1981 N N . HIS A 1 298 ? 296.286 260.054 188.213 1.00 45.52 298 HIS H N 1
ATOM 1982 C CA . HIS A 1 298 ? 296.875 258.802 188.665 1.00 45.52 298 HIS H CA 1
ATOM 1983 C C . HIS A 1 298 ? 296.888 258.687 190.181 1.00 45.52 298 HIS H C 1
ATOM 1984 O O . HIS A 1 298 ? 296.936 257.571 190.707 1.00 45.52 298 HIS H O 1
ATOM 1991 N N . ALA A 1 299 ? 296.849 259.812 190.894 1.00 43.42 299 ALA H N 1
ATOM 1992 C CA . ALA A 1 299 ? 296.912 259.804 192.347 1.00 43.42 299 ALA H CA 1
ATOM 1993 C C . ALA A 1 299 ? 295.545 259.794 193.014 1.00 43.42 299 ALA H C 1
ATOM 1994 O O . ALA A 1 299 ? 295.413 259.229 194.104 1.00 43.42 299 ALA H O 1
ATOM 1996 N N . SER A 1 300 ? 294.535 260.392 192.395 1.00 53.41 300 SER H N 1
ATOM 1997 C CA . SER A 1 300 ? 293.206 260.434 192.989 1.00 53.41 300 SER H CA 1
ATOM 1998 C C . SER A 1 300 ? 292.125 260.334 191.923 1.00 53.41 300 SER H C 1
ATOM 1999 O O . SER A 1 300 ? 292.249 260.911 190.845 1.00 53.41 300 SER H O 1
ATOM 2002 N N . GLY A 1 307 ? 290.776 270.052 178.313 1.00 87.51 307 GLY H N 1
ATOM 2003 C CA . GLY A 1 307 ? 291.132 268.912 179.136 1.00 87.51 307 GLY H CA 1
ATOM 2004 C C . GLY A 1 307 ? 290.016 267.894 179.235 1.00 87.51 307 GLY H C 1
ATOM 2005 O O . GLY A 1 307 ? 290.150 266.877 179.913 1.00 87.51 307 GLY H O 1
ATOM 2006 N N . SER A 1 308 ? 288.902 268.180 178.556 1.00 88.84 308 SER H N 1
ATOM 2007 C CA . SER A 1 308 ? 287.763 267.268 178.588 1.00 88.84 308 SER H CA 1
ATOM 2008 C C . SER A 1 308 ? 288.072 265.968 177.859 1.00 88.84 308 SER H C 1
ATOM 2009 O O . SER A 1 308 ? 287.836 264.879 178.395 1.00 88.84 308 SER H O 1
ATOM 2012 N N . GLY A 1 309 ? 288.597 266.061 176.641 1.00 76.74 309 GLY H N 1
ATOM 2013 C CA . GLY A 1 309 ? 288.931 264.856 175.903 1.00 76.74 309 GLY H CA 1
ATOM 2014 C C . GLY A 1 309 ? 290.120 264.146 176.524 1.00 76.74 309 GLY H C 1
ATOM 2015 O O . GLY A 1 309 ? 290.976 264.763 177.162 1.00 76.74 309 GLY H O 1
ATOM 2016 N N . ILE A 1 310 ? 290.163 262.826 176.343 1.00 66.97 310 ILE H N 1
ATOM 2017 C CA . ILE A 1 310 ? 291.291 262.056 176.854 1.00 66.97 310 ILE H CA 1
ATOM 2018 C C . ILE A 1 310 ? 292.553 262.353 176.057 1.00 66.97 310 ILE H C 1
ATOM 2019 O O . ILE A 1 310 ? 293.643 262.466 176.629 1.00 66.97 310 ILE H O 1
ATOM 2024 N N . GLU A 1 311 ? 292.431 262.516 174.736 1.00 60.94 311 GLU H N 1
ATOM 2025 C CA . GLU A 1 311 ? 293.615 262.766 173.919 1.00 60.94 311 GLU H CA 1
ATOM 2026 C C . GLU A 1 311 ? 294.372 264.006 174.376 1.00 60.94 311 GLU H C 1
ATOM 2027 O O . GLU A 1 311 ? 295.600 264.062 174.250 1.00 60.94 311 GLU H O 1
ATOM 2033 N N . ALA A 1 312 ? 293.669 264.999 174.921 1.00 59.51 312 ALA H N 1
ATOM 2034 C CA . ALA A 1 312 ? 294.360 266.161 175.468 1.00 59.51 312 ALA H CA 1
ATOM 2035 C C . ALA A 1 312 ? 295.127 265.812 176.737 1.00 59.51 312 ALA H C 1
ATOM 2036 O O . ALA A 1 312 ? 296.165 266.423 177.020 1.00 59.51 312 ALA H O 1
ATOM 2038 N N . GLN A 1 313 ? 294.643 264.838 177.510 1.00 58.11 313 GLN H N 1
ATOM 2039 C CA . GLN A 1 313 ? 295.322 264.485 178.752 1.00 58.11 313 GLN H CA 1
ATOM 2040 C C . GLN A 1 313 ? 296.706 263.905 178.483 1.00 58.11 313 GLN H C 1
ATOM 2041 O O . GLN A 1 313 ? 297.681 264.281 179.147 1.00 58.11 313 GLN H O 1
ATOM 2047 N N . GLN A 1 314 ? 296.818 262.992 177.511 1.00 51.79 314 GLN H N 1
ATOM 2048 C CA . GLN A 1 314 ? 298.138 262.480 177.158 1.00 51.79 314 GLN H CA 1
ATOM 2049 C C . GLN A 1 314 ? 299.035 263.576 176.609 1.00 51.79 314 GLN H C 1
ATOM 2050 O O . GLN A 1 314 ? 300.244 263.563 176.854 1.00 51.79 314 GLN H O 1
ATOM 2056 N N . LEU A 1 315 ? 298.471 264.522 175.859 1.00 46.72 315 LEU H N 1
ATOM 2057 C CA . LEU A 1 315 ? 299.272 265.620 175.331 1.00 46.72 315 LEU H CA 1
ATOM 2058 C C . LEU A 1 315 ? 299.861 266.458 176.457 1.00 46.72 315 LEU H C 1
ATOM 2059 O O . LEU A 1 315 ? 301.046 266.814 176.429 1.00 46.72 315 LEU H O 1
ATOM 2064 N N . ALA A 1 316 ? 299.047 266.780 177.464 1.00 43.67 316 ALA H N 1
ATOM 2065 C CA . ALA A 1 316 ? 299.555 267.533 178.606 1.00 43.67 316 ALA H CA 1
ATOM 2066 C C . ALA A 1 316 ? 300.613 266.736 179.349 1.00 43.67 316 ALA H C 1
ATOM 2067 O O . ALA A 1 316 ? 301.675 267.265 179.699 1.00 43.67 316 ALA H O 1
ATOM 2069 N N . PHE A 1 317 ? 300.344 265.448 179.582 1.00 38.95 317 PHE H N 1
ATOM 2070 C CA . PHE A 1 317 ? 301.307 264.590 180.264 1.00 38.95 317 PHE H CA 1
ATOM 2071 C C . PHE A 1 317 ? 302.652 264.609 179.557 1.00 38.95 317 PHE H C 1
ATOM 2072 O O . PHE A 1 317 ? 303.688 264.888 180.172 1.00 38.95 317 PHE H O 1
ATOM 2080 N N . LEU A 1 318 ? 302.647 264.346 178.252 1.00 36.01 318 LEU H N 1
ATOM 2081 C CA . LEU A 1 318 ? 303.865 264.344 177.460 1.00 36.01 318 LEU H CA 1
ATOM 2082 C C . LEU A 1 318 ? 304.559 265.689 177.572 1.00 36.01 318 LEU H C 1
ATOM 2083 O O . LEU A 1 318 ? 305.624 265.782 178.190 1.00 36.01 318 LEU H O 1
ATOM 2088 N N . GLY A 1 319 ? 303.919 266.740 177.057 1.00 36.92 319 GLY H N 1
ATOM 2089 C CA . GLY A 1 319 ? 304.558 268.034 176.928 1.00 36.92 319 GLY H CA 1
ATOM 2090 C C . GLY A 1 319 ? 304.923 268.702 178.233 1.00 36.92 319 GLY H C 1
ATOM 2091 O O . GLY A 1 319 ? 305.657 269.696 178.206 1.00 36.92 319 GLY H O 1
ATOM 2092 N N . LEU A 1 320 ? 304.443 268.198 179.369 1.00 36.53 320 LEU H N 1
ATOM 2093 C CA . LEU A 1 320 ? 304.803 268.797 180.644 1.00 36.53 320 LEU H CA 1
ATOM 2094 C C . LEU A 1 320 ? 305.746 267.955 181.485 1.00 36.53 320 LEU H C 1
ATOM 2095 O O . LEU A 1 320 ? 306.487 268.517 182.291 1.00 36.53 320 LEU H O 1
ATOM 2100 N N . THR A 1 321 ? 305.753 266.636 181.328 1.00 28.80 321 THR H N 1
ATOM 2101 C CA . THR A 1 321 ? 306.611 265.813 182.166 1.00 28.80 321 THR H CA 1
ATOM 2102 C C . THR A 1 321 ? 307.662 265.043 181.388 1.00 28.80 321 THR H C 1
ATOM 2103 O O . THR A 1 321 ? 308.798 264.933 181.850 1.00 28.80 321 THR H O 1
ATOM 2107 N N . LEU A 1 322 ? 307.329 264.510 180.215 1.00 22.29 322 LEU H N 1
ATOM 2108 C CA . LEU A 1 322 ? 308.237 263.580 179.566 1.00 22.29 322 LEU H CA 1
ATOM 2109 C C . LEU A 1 322 ? 309.201 264.248 178.599 1.00 22.29 322 LEU H C 1
ATOM 2110 O O . LEU A 1 322 ? 310.197 263.625 178.221 1.00 22.29 322 LEU H O 1
ATOM 2115 N N . ALA A 1 323 ? 308.946 265.490 178.196 1.00 19.40 323 ALA H N 1
ATOM 2116 C CA . ALA A 1 323 ? 309.853 266.149 177.258 1.00 19.40 323 ALA H CA 1
ATOM 2117 C C . ALA A 1 323 ? 311.268 266.306 177.806 1.00 19.40 323 ALA H C 1
ATOM 2118 O O . ALA A 1 323 ? 312.224 265.988 177.075 1.00 19.40 323 ALA H O 1
ATOM 2120 N N . PRO A 1 324 ? 311.486 266.785 179.039 1.00 18.23 324 PRO H N 1
ATOM 2121 C CA . PRO A 1 324 ? 312.872 266.905 179.524 1.00 18.23 324 PRO H CA 1
ATOM 2122 C C . PRO A 1 324 ? 313.639 265.595 179.544 1.00 18.23 324 PRO H C 1
ATOM 2123 O O . PRO A 1 324 ? 314.823 265.579 179.191 1.00 18.23 324 PRO H O 1
ATOM 2127 N N . TRP A 1 325 ? 313.002 264.488 179.928 1.00 16.09 325 TRP H N 1
ATOM 2128 C CA . TRP A 1 325 ? 313.723 263.222 179.994 1.00 16.09 325 TRP H CA 1
ATOM 2129 C C . TRP A 1 325 ? 314.085 262.719 178.603 1.00 16.09 325 TRP H C 1
ATOM 2130 O O . TRP A 1 325 ? 315.207 262.243 178.378 1.00 16.09 325 TRP H O 1
ATOM 2141 N N . LEU A 1 326 ? 313.148 262.817 177.659 1.00 16.66 326 LEU H N 1
ATOM 2142 C CA . LEU A 1 326 ? 313.438 262.435 176.284 1.00 16.66 326 LEU H CA 1
ATOM 2143 C C . LEU A 1 326 ? 314.603 263.244 175.735 1.00 16.66 326 LEU H C 1
ATOM 2144 O O . LEU A 1 326 ? 315.549 262.687 175.162 1.00 16.66 326 LEU H O 1
ATOM 2149 N N . ARG A 1 327 ? 314.562 264.563 175.926 1.00 16.54 327 ARG H N 1
ATOM 2150 C CA . ARG A 1 327 ? 315.630 265.408 175.407 1.00 16.54 327 ARG H CA 1
ATOM 2151 C C . ARG A 1 327 ? 316.968 265.077 176.055 1.00 16.54 327 ARG H C 1
ATOM 2152 O O . ARG A 1 327 ? 317.994 265.003 175.368 1.00 16.54 327 ARG H O 1
ATOM 2160 N N . ARG A 1 328 ? 316.982 264.870 177.373 1.00 16.11 328 ARG H N 1
ATOM 2161 C CA . ARG A 1 328 ? 318.230 264.567 178.064 1.00 16.11 328 ARG H CA 1
ATOM 2162 C C . ARG A 1 328 ? 318.842 263.271 177.556 1.00 16.11 328 ARG H C 1
ATOM 2163 O O . ARG A 1 328 ? 320.051 263.200 177.297 1.00 16.11 328 ARG H O 1
ATOM 2171 N N . ILE A 1 329 ? 318.022 262.226 177.415 1.00 16.14 329 ILE H N 1
ATOM 2172 C CA . ILE A 1 329 ? 318.546 260.943 176.954 1.00 16.14 329 ILE H CA 1
ATOM 2173 C C . ILE A 1 329 ? 319.090 261.072 175.538 1.00 16.14 329 ILE H C 1
ATOM 2174 O O . ILE A 1 329 ? 320.186 260.585 175.232 1.00 16.14 329 ILE H O 1
ATOM 2179 N N . GLU A 1 330 ? 318.342 261.741 174.654 1.00 17.43 330 GLU H N 1
ATOM 2180 C CA . GLU A 1 330 ? 318.823 261.928 173.288 1.00 17.43 330 GLU H CA 1
ATOM 2181 C C . GLU A 1 330 ? 320.167 262.641 173.272 1.00 17.43 330 GLU H C 1
ATOM 2182 O O . GLU A 1 330 ? 321.114 262.190 172.614 1.00 17.43 330 GLU H O 1
ATOM 2188 N N . GLN A 1 331 ? 320.274 263.752 174.005 1.00 17.38 331 GLN H N 1
ATOM 2189 C CA . GLN A 1 331 ? 321.499 264.545 173.976 1.00 17.38 331 GLN H CA 1
ATOM 2190 C C . GLN A 1 331 ? 322.684 263.746 174.498 1.00 17.38 331 GLN H C 1
ATOM 2191 O O . GLN A 1 331 ? 323.754 263.719 173.875 1.00 17.38 331 GLN H O 1
ATOM 2197 N N . SER A 1 332 ? 322.513 263.079 175.641 1.00 17.74 332 SER H N 1
ATOM 2198 C CA . SER A 1 332 ? 323.642 262.384 176.247 1.00 17.74 332 SER H CA 1
ATOM 2199 C C . SER A 1 332 ? 324.074 261.190 175.405 1.00 17.74 332 SER H C 1
ATOM 2200 O O . SER A 1 332 ? 325.278 260.949 175.228 1.00 17.74 332 SER H O 1
ATOM 2203 N N . LEU A 1 333 ? 323.112 260.431 174.873 1.00 18.42 333 LEU H N 1
ATOM 2204 C CA . LEU A 1 333 ? 323.462 259.316 174.004 1.00 18.42 333 LEU H CA 1
ATOM 2205 C C . LEU A 1 333 ? 324.202 259.802 172.769 1.00 18.42 333 LEU H C 1
ATOM 2206 O O . LEU A 1 333 ? 325.227 259.227 172.386 1.00 18.42 333 LEU H O 1
ATOM 2211 N N . SER A 1 334 ? 323.714 260.877 172.145 1.00 20.04 334 SER H N 1
ATOM 2212 C CA . SER A 1 334 ? 324.356 261.375 170.937 1.00 20.04 334 SER H CA 1
ATOM 2213 C C . SER A 1 334 ? 325.762 261.880 171.225 1.00 20.04 334 SER H C 1
ATOM 2214 O O . SER A 1 334 ? 326.655 261.758 170.382 1.00 20.04 334 SER H O 1
ATOM 2217 N N . LEU A 1 335 ? 325.982 262.458 172.407 1.00 20.84 335 LEU H N 1
ATOM 2218 C CA . LEU A 1 335 ? 327.320 262.951 172.717 1.00 20.84 335 LEU H CA 1
ATOM 2219 C C . LEU A 1 335 ? 328.290 261.808 172.988 1.00 20.84 335 LEU H C 1
ATOM 2220 O O . LEU A 1 335 ? 329.421 261.823 172.489 1.00 20.84 335 LEU H O 1
ATOM 2225 N N . ASP A 1 336 ? 327.878 260.807 173.767 1.00 21.20 336 ASP H N 1
ATOM 2226 C CA . ASP A 1 336 ? 328.849 259.801 174.193 1.00 21.20 336 ASP H CA 1
ATOM 2227 C C . ASP A 1 336 ? 328.944 258.604 173.253 1.00 21.20 336 ASP H C 1
ATOM 2228 O O . ASP A 1 336 ? 330.044 258.243 172.830 1.00 21.20 336 ASP H O 1
ATOM 2233 N N . LEU A 1 337 ? 327.819 257.976 172.911 1.00 21.96 337 LEU H N 1
ATOM 2234 C CA . LEU A 1 337 ? 327.886 256.719 172.172 1.00 21.96 337 LEU H CA 1
ATOM 2235 C C . LEU A 1 337 ? 328.317 256.887 170.721 1.00 21.96 337 LEU H C 1
ATOM 2236 O O . LEU A 1 337 ? 328.604 255.882 170.065 1.00 21.96 337 LEU H O 1
ATOM 2241 N N . LEU A 1 338 ? 328.372 258.110 170.203 1.00 26.89 338 LEU H N 1
ATOM 2242 C CA . LEU A 1 338 ? 328.691 258.358 168.804 1.00 26.89 338 LEU H CA 1
ATOM 2243 C C . LEU A 1 338 ? 329.994 259.135 168.706 1.00 26.89 338 LEU H C 1
ATOM 2244 O O . LEU A 1 338 ? 330.146 260.181 169.343 1.00 26.89 338 LEU H O 1
ATOM 2249 N N . THR A 1 339 ? 330.927 258.624 167.908 1.00 31.10 339 THR H N 1
ATOM 2250 C CA . THR A 1 339 ? 332.180 259.324 167.682 1.00 31.10 339 THR H CA 1
ATOM 2251 C C . THR A 1 339 ? 331.947 260.548 166.795 1.00 31.10 339 THR H C 1
ATOM 2252 O O . THR A 1 339 ? 330.992 260.587 166.017 1.00 31.10 339 THR H O 1
ATOM 2256 N N . PRO A 1 340 ? 332.800 261.569 166.907 1.00 31.47 340 PRO H N 1
ATOM 2257 C CA . PRO A 1 340 ? 332.658 262.742 166.028 1.00 31.47 340 PRO H CA 1
ATOM 2258 C C . PRO A 1 340 ? 332.741 262.419 164.547 1.00 31.47 340 PRO H C 1
ATOM 2259 O O . PRO A 1 340 ? 332.274 263.222 163.732 1.00 31.47 340 PRO H O 1
ATOM 2263 N N . GLY A 1 341 ? 333.318 261.277 164.168 1.00 34.54 341 GLY H N 1
ATOM 2264 C CA . GLY A 1 341 ? 333.287 260.869 162.776 1.00 34.54 341 GLY H CA 1
ATOM 2265 C C . GLY A 1 341 ? 331.890 260.659 162.235 1.00 34.54 341 GLY H C 1
ATOM 2266 O O . GLY A 1 341 ? 331.634 260.971 161.068 1.00 34.54 341 GLY H O 1
ATOM 2267 N N . GLU A 1 342 ? 330.982 260.139 163.056 1.00 33.46 342 GLU H N 1
ATOM 2268 C CA . GLU A 1 342 ? 329.614 259.894 162.636 1.00 33.46 342 GLU H CA 1
ATOM 2269 C C . GLU A 1 342 ? 328.605 260.777 163.347 1.00 33.46 342 GLU H C 1
ATOM 2270 O O . GLU A 1 342 ? 327.400 260.544 163.208 1.00 33.46 342 GLU H O 1
ATOM 2276 N N . ARG A 1 343 ? 329.051 261.772 164.113 1.00 30.28 343 ARG H N 1
ATOM 2277 C CA . ARG A 1 343 ? 328.112 262.553 164.908 1.00 30.28 343 ARG H CA 1
ATOM 2278 C C . ARG A 1 343 ? 327.299 263.518 164.057 1.00 30.28 343 ARG H C 1
ATOM 2279 O O . ARG A 1 343 ? 326.173 263.862 164.427 1.00 30.28 343 ARG H O 1
ATOM 2287 N N . ARG A 1 344 ? 327.843 263.905 162.904 1.00 34.59 344 ARG H N 1
ATOM 2288 C CA . ARG A 1 344 ? 327.168 264.857 162.018 1.00 34.59 344 ARG H CA 1
ATOM 2289 C C . ARG A 1 344 ? 326.373 264.159 160.927 1.00 34.59 344 ARG H C 1
ATOM 2290 O O . ARG A 1 344 ? 325.732 264.823 160.117 1.00 34.59 344 ARG H O 1
ATOM 2298 N N . GLN A 1 345 ? 326.435 262.834 160.874 1.00 34.42 345 GLN H N 1
ATOM 2299 C CA . GLN A 1 345 ? 325.662 262.073 159.907 1.00 34.42 345 GLN H CA 1
ATOM 2300 C C . GLN A 1 345 ? 324.509 261.300 160.524 1.00 34.42 345 GLN H C 1
ATOM 2301 O O . GLN A 1 345 ? 323.610 260.884 159.789 1.00 34.42 345 GLN H O 1
ATOM 2307 N N . TYR A 1 346 ? 324.508 261.098 161.839 1.00 29.82 346 TYR H N 1
ATOM 2308 C CA . TYR A 1 346 ? 323.507 260.293 162.523 1.00 29.82 346 TYR H CA 1
ATOM 2309 C C . TYR A 1 346 ? 322.928 261.093 163.678 1.00 29.82 346 TYR H C 1
ATOM 2310 O O . TYR A 1 346 ? 323.610 261.953 164.241 1.00 29.82 346 TYR H O 1
ATOM 2319 N N . PHE A 1 347 ? 321.675 260.815 164.025 1.00 27.12 347 PHE H N 1
ATOM 2320 C CA . PHE A 1 347 ? 321.072 261.382 165.220 1.00 27.12 347 PHE H CA 1
ATOM 2321 C C . PHE A 1 347 ? 319.934 260.488 165.685 1.00 27.12 347 PHE H C 1
ATOM 2322 O O . PHE A 1 347 ? 319.241 259.869 164.877 1.00 27.12 347 PHE H O 1
ATOM 2330 N N . VAL A 1 348 ? 319.747 260.433 166.999 1.00 24.70 348 VAL H N 1
ATOM 2331 C CA . VAL A 1 348 ? 318.702 259.625 167.609 1.00 24.70 348 VAL H CA 1
ATOM 2332 C C . VAL A 1 348 ? 317.492 260.507 167.863 1.00 24.70 348 VAL H C 1
ATOM 2333 O O . VAL A 1 348 ? 317.611 261.720 168.062 1.00 24.70 348 VAL H O 1
ATOM 2337 N N . ASP A 1 349 ? 316.315 259.891 167.849 1.00 23.91 349 ASP H N 1
ATOM 2338 C CA . ASP A 1 349 ? 315.085 260.635 168.059 1.00 23.91 349 ASP H CA 1
ATOM 2339 C C . ASP A 1 349 ? 313.979 259.670 168.451 1.00 23.91 349 ASP H C 1
ATOM 2340 O O . ASP A 1 349 ? 313.763 258.662 167.778 1.00 23.91 349 ASP H O 1
ATOM 2345 N N . TYR A 1 350 ? 313.288 259.990 169.539 1.00 21.15 350 TYR H N 1
ATOM 2346 C CA . TYR A 1 350 ? 312.129 259.231 169.982 1.00 21.15 350 TYR H CA 1
ATOM 2347 C C . TYR A 1 350 ? 310.970 259.491 169.036 1.00 21.15 350 TYR H C 1
ATOM 2348 O O . TYR A 1 350 ? 310.904 260.545 168.401 1.00 21.15 350 TYR H O 1
ATOM 2357 N N . ASP A 1 351 ? 310.048 258.541 168.951 1.00 27.44 351 ASP H N 1
ATOM 2358 C CA . ASP A 1 351 ? 308.773 258.784 168.294 1.00 27.44 351 ASP H CA 1
ATOM 2359 C C . ASP A 1 351 ? 307.631 258.608 169.285 1.00 27.44 351 ASP H C 1
ATOM 2360 O O . ASP A 1 351 ? 307.654 257.710 170.130 1.00 27.44 351 ASP H O 1
ATOM 2365 N N . VAL A 1 352 ? 306.653 259.494 169.202 1.00 32.84 352 VAL H N 1
ATOM 2366 C CA . VAL A 1 352 ? 305.523 259.500 170.123 1.00 32.84 352 VAL H CA 1
ATOM 2367 C C . VAL A 1 352 ? 304.261 259.339 169.281 1.00 32.84 352 VAL H C 1
ATOM 2368 O O . VAL A 1 352 ? 303.649 260.304 168.816 1.00 32.84 352 VAL H O 1
ATOM 2372 N N . THR A 1 353 ? 303.862 258.104 169.074 1.00 39.68 353 THR H N 1
ATOM 2373 C CA . THR A 1 353 ? 302.623 257.793 168.375 1.00 39.68 353 THR H CA 1
ATOM 2374 C C . THR A 1 353 ? 301.737 256.854 169.173 1.00 39.68 353 THR H C 1
ATOM 2375 O O . THR A 1 353 ? 300.512 256.977 169.114 1.00 39.68 353 THR H O 1
ATOM 2379 N N . THR A 1 354 ? 302.325 255.917 169.917 1.00 42.20 354 THR H N 1
ATOM 2380 C CA . THR A 1 354 ? 301.527 255.061 170.781 1.00 42.20 354 THR H CA 1
ATOM 2381 C C . THR A 1 354 ? 300.903 255.835 171.932 1.00 42.20 354 THR H C 1
ATOM 2382 O O . THR A 1 354 ? 299.860 255.421 172.447 1.00 42.20 354 THR H O 1
ATOM 2386 N N . LEU A 1 355 ? 301.511 256.944 172.343 1.00 42.57 355 LEU H N 1
ATOM 2387 C CA . LEU A 1 355 ? 300.963 257.779 173.400 1.00 42.57 355 LEU H CA 1
ATOM 2388 C C . LEU A 1 355 ? 300.001 258.833 172.871 1.00 42.57 355 LEU H C 1
ATOM 2389 O O . LEU A 1 355 ? 299.335 259.501 173.667 1.00 42.57 355 LEU H O 1
ATOM 2394 N N . LEU A 1 356 ? 299.887 258.978 171.552 1.00 45.59 356 LEU H N 1
ATOM 2395 C CA . LEU A 1 356 ? 299.022 259.980 170.946 1.00 45.59 356 LEU H CA 1
ATOM 2396 C C . LEU A 1 356 ? 297.959 259.347 170.055 1.00 45.59 356 LEU H C 1
ATOM 2397 O O . LEU A 1 356 ? 297.519 259.956 169.079 1.00 45.59 356 LEU H O 1
ATOM 2402 N N . ARG A 1 357 ? 297.549 258.120 170.366 1.00 51.47 357 ARG H N 1
ATOM 2403 C CA . ARG A 1 357 ? 296.455 257.501 169.634 1.00 51.47 357 ARG H CA 1
ATOM 2404 C C . ARG A 1 357 ? 295.172 258.277 169.882 1.00 51.47 357 ARG H C 1
ATOM 2405 O O . ARG A 1 357 ? 294.845 258.610 171.024 1.00 51.47 357 ARG H O 1
ATOM 2413 N N . ALA A 1 358 ? 294.446 258.565 168.812 1.00 57.16 358 ALA H N 1
ATOM 2414 C CA . ALA A 1 358 ? 293.281 259.431 168.865 1.00 57.16 358 ALA H CA 1
ATOM 2415 C C . ALA A 1 358 ? 292.006 258.608 168.728 1.00 57.16 358 ALA H C 1
ATOM 2416 O O . ALA A 1 358 ? 292.032 257.384 168.580 1.00 57.16 358 ALA H O 1
ATOM 2418 N N . ASP A 1 359 ? 290.877 259.304 168.787 1.00 65.99 359 ASP H N 1
ATOM 2419 C CA . ASP A 1 359 ? 289.588 258.668 168.585 1.00 65.99 359 ASP H CA 1
ATOM 2420 C C . ASP A 1 359 ? 289.431 258.259 167.123 1.00 65.99 359 ASP H C 1
ATOM 2421 O O . ASP A 1 359 ? 290.049 258.830 166.221 1.00 65.99 359 ASP H O 1
ATOM 2426 N N . SER A 1 360 ? 288.584 257.252 166.895 1.00 63.62 360 SER H N 1
ATOM 2427 C CA . SER A 1 360 ? 288.448 256.681 165.557 1.00 63.62 360 SER H CA 1
ATOM 2428 C C . SER A 1 360 ? 287.953 257.712 164.551 1.00 63.62 360 SER H C 1
ATOM 2429 O O . SER A 1 360 ? 288.462 257.786 163.425 1.00 63.62 360 SER H O 1
ATOM 2432 N N . ALA A 1 361 ? 286.960 258.517 164.934 1.00 64.11 361 ALA H N 1
ATOM 2433 C CA . ALA A 1 361 ? 286.458 259.546 164.029 1.00 64.11 361 ALA H CA 1
ATOM 2434 C C . ALA A 1 361 ? 287.538 260.570 163.705 1.00 64.11 361 ALA H C 1
ATOM 2435 O O . ALA A 1 361 ? 287.681 260.990 162.550 1.00 64.11 361 ALA H O 1
ATOM 2437 N N . ALA A 1 362 ? 288.307 260.985 164.714 1.00 60.86 362 ALA H N 1
ATOM 2438 C CA . ALA A 1 362 ? 289.385 261.938 164.478 1.00 60.86 362 ALA H CA 1
ATOM 2439 C C . ALA A 1 362 ? 290.446 261.356 163.555 1.00 60.86 362 ALA H C 1
ATOM 2440 O O . ALA A 1 362 ? 290.928 262.041 162.647 1.00 60.86 362 ALA H O 1
ATOM 2442 N N . ARG A 1 363 ? 290.823 260.092 163.769 1.00 62.11 363 ARG H N 1
ATOM 2443 C CA . ARG A 1 363 ? 291.798 259.459 162.886 1.00 62.11 363 ARG H CA 1
ATOM 2444 C C . ARG A 1 363 ? 291.289 259.410 161.455 1.00 62.11 363 ARG H C 1
ATOM 2445 O O . ARG A 1 363 ? 292.028 259.722 160.513 1.00 62.11 363 ARG H O 1
ATOM 2453 N N . SER A 1 364 ? 290.029 259.016 161.272 1.00 58.92 364 SER H N 1
ATOM 2454 C CA . SER A 1 364 ? 289.470 258.921 159.929 1.00 58.92 364 SER H CA 1
ATOM 2455 C C . SER A 1 364 ? 289.460 260.279 159.244 1.00 58.92 364 SER H C 1
ATOM 2456 O O . SER A 1 364 ? 289.855 260.404 158.079 1.00 58.92 364 SER H O 1
ATOM 2459 N N . SER A 1 365 ? 289.008 261.312 159.958 1.00 55.33 365 SER H N 1
ATOM 2460 C CA . SER A 1 365 ? 288.962 262.647 159.373 1.00 55.33 365 SER H CA 1
ATOM 2461 C C . SER A 1 365 ? 290.357 263.140 159.019 1.00 55.33 365 SER H C 1
ATOM 2462 O O . SER A 1 365 ? 290.565 263.722 157.947 1.00 55.33 365 SER H O 1
ATOM 2465 N N . PHE A 1 366 ? 291.327 262.909 159.905 1.00 51.97 366 PHE H N 1
ATOM 2466 C CA . PHE A 1 366 ? 292.694 263.346 159.654 1.00 51.97 366 PHE H CA 1
ATOM 2467 C C . PHE A 1 366 ? 293.268 262.661 158.421 1.00 51.97 366 PHE H C 1
ATOM 2468 O O . PHE A 1 366 ? 293.840 263.318 157.544 1.00 51.97 366 PHE H O 1
ATOM 2476 N N . TYR A 1 367 ? 293.096 261.340 158.318 1.00 55.53 367 TYR H N 1
ATOM 2477 C CA . TYR A 1 367 ? 293.615 260.626 157.155 1.00 55.53 367 TYR H CA 1
ATOM 2478 C C . TYR A 1 367 ? 292.936 261.088 155.874 1.00 55.53 367 TYR H C 1
ATOM 2479 O O . TYR A 1 367 ? 293.598 261.272 154.845 1.00 55.53 367 TYR H O 1
ATOM 2488 N N . ALA A 1 368 ? 291.613 261.269 155.911 1.00 47.31 368 ALA H N 1
ATOM 2489 C CA . ALA A 1 368 ? 290.891 261.673 154.710 1.00 47.31 368 ALA H CA 1
ATOM 2490 C C . ALA A 1 368 ? 291.326 263.052 154.239 1.00 47.31 368 ALA H C 1
ATOM 2491 O O . ALA A 1 368 ? 291.580 263.259 153.045 1.00 47.31 368 ALA H O 1
ATOM 2493 N N . THR A 1 369 ? 291.438 264.007 155.162 1.00 46.71 369 THR H N 1
ATOM 2494 C CA . THR A 1 369 ? 291.836 265.350 154.767 1.00 46.71 369 THR H CA 1
ATOM 2495 C C . THR A 1 369 ? 293.311 265.430 154.399 1.00 46.71 369 THR H C 1
ATOM 2496 O O . THR A 1 369 ? 293.701 266.342 153.664 1.00 46.71 369 THR H O 1
ATOM 2500 N N . MET A 1 370 ? 294.141 264.503 154.883 1.00 47.49 370 MET H N 1
ATOM 2501 C CA . MET A 1 370 ? 295.536 264.493 154.462 1.00 47.49 370 MET H CA 1
ATOM 2502 C C . MET A 1 370 ? 295.707 263.889 153.073 1.00 47.49 370 MET H C 1
ATOM 2503 O O . MET A 1 370 ? 296.506 264.389 152.276 1.00 47.49 370 MET H O 1
ATOM 2508 N N . VAL A 1 371 ? 294.980 262.811 152.763 1.00 46.29 371 VAL H N 1
ATOM 2509 C CA . VAL A 1 371 ? 295.134 262.201 151.445 1.00 46.29 371 VAL H CA 1
ATOM 2510 C C . VAL A 1 371 ? 294.414 263.016 150.382 1.00 46.29 371 VAL H C 1
ATOM 2511 O O . VAL A 1 371 ? 294.778 262.963 149.203 1.00 46.29 371 VAL H O 1
ATOM 2515 N N . ASN A 1 372 ? 293.381 263.767 150.765 1.00 46.79 372 ASN H N 1
ATOM 2516 C CA . ASN A 1 372 ? 292.629 264.525 149.773 1.00 46.79 372 ASN H CA 1
ATOM 2517 C C . ASN A 1 372 ? 293.425 265.713 149.248 1.00 46.79 372 ASN H C 1
ATOM 2518 O O . ASN A 1 372 ? 293.351 266.037 148.059 1.00 46.79 372 ASN H O 1
ATOM 2523 N N . ASN A 1 373 ? 294.185 266.376 150.114 1.00 45.66 373 ASN H N 1
ATOM 2524 C CA . ASN A 1 373 ? 294.966 267.540 149.718 1.00 45.66 373 ASN H CA 1
ATOM 2525 C C . ASN A 1 373 ? 296.312 267.174 149.112 1.00 45.66 373 ASN H C 1
ATOM 2526 O O . ASN A 1 373 ? 297.069 268.073 148.737 1.00 45.66 373 ASN H O 1
ATOM 2531 N N . GLY A 1 374 ? 296.631 265.888 149.013 1.00 49.06 374 GLY H N 1
ATOM 2532 C CA . GLY A 1 374 ? 297.875 265.477 148.395 1.00 49.06 374 GLY H CA 1
ATOM 2533 C C . GLY A 1 374 ? 299.098 265.621 149.268 1.00 49.06 374 GLY H C 1
ATOM 2534 O O . GLY A 1 374 ? 300.215 265.639 148.751 1.00 49.06 374 GLY H O 1
ATOM 2535 N N . VAL A 1 375 ? 298.922 265.736 150.583 1.00 49.88 375 VAL H N 1
ATOM 2536 C CA . VAL A 1 375 ? 300.076 265.813 151.473 1.00 49.88 375 VAL H CA 1
ATOM 2537 C C . VAL A 1 375 ? 300.791 264.469 151.538 1.00 49.88 375 VAL H C 1
ATOM 2538 O O . VAL A 1 375 ? 302.021 264.399 151.447 1.00 49.88 375 VAL H O 1
ATOM 2542 N N . MET A 1 376 ? 300.037 263.382 151.688 1.00 50.30 376 MET H N 1
ATOM 2543 C CA . MET A 1 376 ? 300.610 262.052 151.819 1.00 50.30 376 MET H CA 1
ATOM 2544 C C . MET A 1 376 ? 299.861 261.071 150.932 1.00 50.30 376 MET H C 1
ATOM 2545 O O . MET A 1 376 ? 298.668 261.232 150.672 1.00 50.30 376 MET H O 1
ATOM 2550 N N . THR A 1 377 ? 300.577 260.046 150.475 1.00 55.49 377 THR H N 1
ATOM 2551 C CA . THR A 1 377 ? 299.950 259.037 149.633 1.00 55.49 377 THR H CA 1
ATOM 2552 C C . THR A 1 377 ? 299.173 258.034 150.463 1.00 55.49 377 THR H C 1
ATOM 2553 O O . THR A 1 377 ? 299.317 257.979 151.687 1.00 55.49 377 THR H O 1
ATOM 2557 N N . ARG A 1 378 ? 298.359 257.231 149.805 1.00 56.48 378 ARG H N 1
ATOM 2558 C CA . ARG A 1 378 ? 297.496 256.279 150.492 1.00 56.48 378 ARG H CA 1
ATOM 2559 C C . ARG A 1 378 ? 298.261 255.074 151.017 1.00 56.48 378 ARG H C 1
ATOM 2560 O O . ARG A 1 378 ? 297.777 254.398 151.931 1.00 56.48 378 ARG H O 1
ATOM 2568 N N . ASP A 1 379 ? 299.444 254.795 150.469 1.00 59.65 379 ASP H N 1
ATOM 2569 C CA . ASP A 1 379 ? 300.241 253.682 150.972 1.00 59.65 379 ASP H CA 1
ATOM 2570 C C . ASP A 1 379 ? 300.699 253.931 152.402 1.00 59.65 379 ASP H C 1
ATOM 2571 O O . ASP A 1 379 ? 300.772 252.995 153.204 1.00 59.65 379 ASP H O 1
ATOM 2576 N N . GLU A 1 380 ? 301.021 255.182 152.740 1.00 60.31 380 GLU H N 1
ATOM 2577 C CA . GLU A 1 380 ? 301.376 255.494 154.120 1.00 60.31 380 GLU H CA 1
ATOM 2578 C C . GLU A 1 380 ? 300.214 255.221 155.063 1.00 60.31 380 GLU H C 1
ATOM 2579 O O . GLU A 1 380 ? 300.405 254.663 156.148 1.00 60.31 380 GLU H O 1
ATOM 2585 N N . CYS A 1 381 ? 299.000 255.606 154.669 1.00 61.39 381 CYS H N 1
ATOM 2586 C CA . CYS A 1 381 ? 297.839 255.313 155.500 1.00 61.39 381 CYS H CA 1
ATOM 2587 C C . CYS A 1 381 ? 297.631 253.813 155.637 1.00 61.39 381 CYS H C 1
ATOM 2588 O O . CYS A 1 381 ? 297.308 253.321 156.723 1.00 61.39 381 CYS H O 1
ATOM 2591 N N . ARG A 1 382 ? 297.814 253.069 154.545 1.00 53.67 382 ARG H N 1
ATOM 2592 C CA . ARG A 1 382 ? 297.635 251.623 154.614 1.00 53.67 382 ARG H CA 1
ATOM 2593 C C . ARG A 1 382 ? 298.663 250.981 155.539 1.00 53.67 382 ARG H C 1
ATOM 2594 O O . ARG A 1 382 ? 298.334 250.056 156.289 1.00 53.67 382 ARG H O 1
ATOM 2602 N N . GLU A 1 383 ? 299.911 251.453 155.502 1.00 58.85 383 GLU H N 1
ATOM 2603 C CA . GLU A 1 383 ? 300.908 250.964 156.451 1.00 58.85 383 GLU H CA 1
ATOM 2604 C C . GLU A 1 383 ? 300.539 251.322 157.883 1.00 58.85 383 GLU H C 1
ATOM 2605 O O . GLU A 1 383 ? 300.682 250.495 158.790 1.00 58.85 383 GLU H O 1
ATOM 2611 N N . ALA A 1 384 ? 300.071 252.551 158.109 1.00 58.85 384 ALA H N 1
ATOM 2612 C CA . ALA A 1 384 ? 299.799 253.010 159.467 1.00 58.85 384 ALA H CA 1
ATOM 2613 C C . ALA A 1 384 ? 298.685 252.221 160.138 1.00 58.85 384 ALA H C 1
ATOM 2614 O O . ALA A 1 384 ? 298.610 252.201 161.370 1.00 58.85 384 ALA H O 1
ATOM 2616 N N . GLU A 1 385 ? 297.818 251.576 159.363 1.00 60.33 385 GLU H N 1
ATOM 2617 C CA . GLU A 1 385 ? 296.738 250.767 159.906 1.00 60.33 385 GLU H CA 1
ATOM 2618 C C . GLU A 1 385 ? 297.045 249.276 159.863 1.00 60.33 385 GLU H C 1
ATOM 2619 O O . GLU A 1 385 ? 296.146 248.462 160.097 1.00 60.33 385 GLU H O 1
ATOM 2625 N N . GLY A 1 386 ? 298.286 248.901 159.574 1.00 53.77 386 GLY H N 1
ATOM 2626 C CA . GLY A 1 386 ? 298.650 247.497 159.499 1.00 53.77 386 GLY H CA 1
ATOM 2627 C C . GLY A 1 386 ? 298.009 246.749 158.352 1.00 53.77 386 GLY H C 1
ATOM 2628 O O . GLY A 1 386 ? 297.627 245.583 158.513 1.00 53.77 386 GLY H O 1
ATOM 2629 N N . LEU A 1 387 ? 297.891 247.386 157.193 1.00 53.25 387 LEU H N 1
ATOM 2630 C CA . LEU A 1 387 ? 297.313 246.797 156.002 1.00 53.25 387 LEU H CA 1
ATOM 2631 C C . LEU A 1 387 ? 298.389 246.625 154.936 1.00 53.25 387 LEU H C 1
ATOM 2632 O O . LEU A 1 387 ? 299.350 247.398 154.896 1.00 53.25 387 LEU H O 1
ATOM 2637 N N . PRO A 1 388 ? 298.266 245.626 154.066 1.00 53.55 388 PRO H N 1
ATOM 2638 C CA . PRO A 1 388 ? 299.289 245.433 153.035 1.00 53.55 388 PRO H CA 1
ATOM 2639 C C . PRO A 1 388 ? 299.207 246.504 151.963 1.00 53.55 388 PRO H C 1
ATOM 2640 O O . PRO A 1 388 ? 298.125 246.937 151.562 1.00 53.55 388 PRO H O 1
ATOM 2644 N N . LYS A 1 389 ? 300.376 246.927 151.494 1.00 55.69 389 LYS H N 1
ATOM 2645 C CA . LYS A 1 389 ? 300.438 247.969 150.482 1.00 55.69 389 LYS H CA 1
ATOM 2646 C C . LYS A 1 389 ? 299.966 247.448 149.132 1.00 55.69 389 LYS H C 1
ATOM 2647 O O . LYS A 1 389 ? 300.000 246.248 148.852 1.00 55.69 389 LYS H O 1
ATOM 2653 N N . LEU A 1 390 ? 299.524 248.375 148.290 1.00 57.10 390 LEU H N 1
ATOM 2654 C CA . LEU A 1 390 ? 299.144 248.087 146.919 1.00 57.10 390 LEU H CA 1
ATOM 2655 C C . LEU A 1 390 ? 299.931 248.997 145.989 1.00 57.10 390 LEU H C 1
ATOM 2656 O O . LEU A 1 390 ? 300.235 250.143 146.330 1.00 57.10 390 LEU H O 1
ATOM 2661 N N . GLY A 1 391 ? 300.269 248.481 144.810 1.00 61.94 391 GLY H N 1
ATOM 2662 C CA . GLY A 1 391 ? 301.035 249.227 143.836 1.00 61.94 391 GLY H CA 1
ATOM 2663 C C . GLY A 1 391 ? 300.169 250.164 143.016 1.00 61.94 391 GLY H C 1
ATOM 2664 O O . GLY A 1 391 ? 298.975 250.340 143.262 1.00 61.94 391 GLY H O 1
ATOM 2665 N N . GLY A 1 392 ? 300.800 250.783 142.022 1.00 61.28 392 GLY H N 1
ATOM 2666 C CA . GLY A 1 392 ? 300.089 251.645 141.099 1.00 61.28 392 GLY H CA 1
ATOM 2667 C C . GLY A 1 392 ? 299.946 253.076 141.573 1.00 61.28 392 GLY H C 1
ATOM 2668 O O . GLY A 1 392 ? 300.852 253.621 142.210 1.00 61.28 392 GLY H O 1
ATOM 2669 N N . ASN A 1 393 ? 298.805 253.692 141.275 1.00 65.45 393 ASN H N 1
ATOM 2670 C CA . ASN A 1 393 ? 298.560 255.087 141.618 1.00 65.45 393 ASN H CA 1
ATOM 2671 C C . ASN A 1 393 ? 298.296 255.299 143.101 1.00 65.45 393 ASN H C 1
ATOM 2672 O O . ASN A 1 393 ? 298.086 256.442 143.517 1.00 65.45 393 ASN H O 1
ATOM 2677 N N . ALA A 1 394 ? 298.291 254.238 143.907 1.00 61.66 394 ALA H N 1
ATOM 2678 C CA . ALA A 1 394 ? 298.173 254.416 145.347 1.00 61.66 394 ALA H CA 1
ATOM 2679 C C . ALA A 1 394 ? 299.456 254.957 145.962 1.00 61.66 394 ALA H C 1
ATOM 2680 O O . ALA A 1 394 ? 299.462 255.304 147.146 1.00 61.66 394 ALA H O 1
ATOM 2682 N N . SER A 1 395 ? 300.539 255.023 145.192 1.00 61.45 395 SER H N 1
ATOM 2683 C CA . SER A 1 395 ? 301.817 255.523 145.672 1.00 61.45 395 SER H CA 1
ATOM 2684 C C . SER A 1 395 ? 302.143 256.922 145.169 1.00 61.45 395 SER H C 1
ATOM 2685 O O . SER A 1 395 ? 303.253 257.406 145.412 1.00 61.45 395 SER H O 1
ATOM 2688 N N . VAL A 1 396 ? 301.218 257.583 144.476 1.00 59.09 396 VAL H N 1
ATOM 2689 C CA . VAL A 1 396 ? 301.450 258.922 143.952 1.00 59.09 396 VAL H CA 1
ATOM 2690 C C . VAL A 1 396 ? 300.470 259.886 144.601 1.00 59.09 396 VAL H C 1
ATOM 2691 O O . VAL A 1 396 ? 299.386 259.499 145.049 1.00 59.09 396 VAL H O 1
ATOM 2695 N N . LEU A 1 397 ? 300.871 261.152 144.664 1.00 53.97 397 LEU H N 1
ATOM 2696 C CA . LEU A 1 397 ? 300.039 262.180 145.271 1.00 53.97 397 LEU H CA 1
ATOM 2697 C C . LEU A 1 397 ? 298.882 262.538 144.346 1.00 53.97 397 LEU H C 1
ATOM 2698 O O . LEU A 1 397 ? 299.064 262.711 143.139 1.00 53.97 397 LEU H O 1
ATOM 2703 N N . THR A 1 398 ? 297.686 262.658 144.917 1.00 54.99 398 THR H N 1
ATOM 2704 C CA . THR A 1 398 ? 296.496 263.045 144.172 1.00 54.99 398 THR H CA 1
ATOM 2705 C C . THR A 1 398 ? 295.933 264.335 144.748 1.00 54.99 398 THR H C 1
ATOM 2706 O O . THR A 1 398 ? 295.965 264.550 145.962 1.00 54.99 398 THR H O 1
ATOM 2710 N N . VAL A 1 399 ? 295.417 265.190 143.867 1.00 52.59 399 VAL H N 1
ATOM 2711 C CA . VAL A 1 399 ? 294.947 266.516 144.233 1.00 52.59 399 VAL H CA 1
ATOM 2712 C C . VAL A 1 399 ? 293.632 266.762 143.501 1.00 52.59 399 VAL H C 1
ATOM 2713 O O . VAL A 1 399 ? 293.321 266.103 142.508 1.00 52.59 399 VAL H O 1
ATOM 2717 N N . GLN A 1 400 ? 292.842 267.700 144.022 1.00 54.79 400 GLN H N 1
ATOM 2718 C CA . GLN A 1 400 ? 291.596 268.092 143.377 1.00 54.79 400 GLN H CA 1
ATOM 2719 C C . GLN A 1 400 ? 291.834 268.489 141.922 1.00 54.79 400 GLN H C 1
ATOM 2720 O O . GLN A 1 400 ? 292.932 268.886 141.527 1.00 54.79 400 GLN H O 1
ATOM 2726 N N . SER A 1 401 ? 290.771 268.382 141.122 1.00 52.02 401 SER H N 1
ATOM 2727 C CA . SER A 1 401 ? 290.883 268.665 139.695 1.00 52.02 401 SER H CA 1
ATOM 2728 C C . SER A 1 401 ? 291.231 270.125 139.437 1.00 52.02 401 SER H C 1
ATOM 2729 O O . SER A 1 401 ? 292.062 270.428 138.573 1.00 52.02 401 SER H O 1
ATOM 2732 N N . ALA A 1 402 ? 290.607 271.041 140.169 1.00 56.23 402 ALA H N 1
ATOM 2733 C CA . ALA A 1 402 ? 290.790 272.472 139.937 1.00 56.23 402 ALA H CA 1
ATOM 2734 C C . ALA A 1 402 ? 291.834 273.028 140.902 1.00 56.23 402 ALA H C 1
ATOM 2735 O O . ALA A 1 402 ? 291.528 273.681 141.897 1.00 56.23 402 ALA H O 1
ATOM 2737 N N . MET A 1 403 ? 293.094 272.748 140.578 1.00 54.21 403 MET H N 1
ATOM 2738 C CA . MET A 1 403 ? 294.236 273.258 141.336 1.00 54.21 403 MET H CA 1
ATOM 2739 C C . MET A 1 403 ? 295.307 273.641 140.322 1.00 54.21 403 MET H C 1
ATOM 2740 O O . MET A 1 403 ? 295.942 272.769 139.724 1.00 54.21 403 MET H O 1
ATOM 2745 N N . VAL A 1 404 ? 295.502 274.940 140.132 1.00 56.48 404 VAL H N 1
ATOM 2746 C CA . VAL A 1 404 ? 296.441 275.450 139.139 1.00 56.48 404 VAL H CA 1
ATOM 2747 C C . VAL A 1 404 ? 297.691 275.950 139.855 1.00 56.48 404 VAL H C 1
ATOM 2748 O O . VAL A 1 404 ? 297.580 276.559 140.927 1.00 56.48 404 VAL H O 1
ATOM 2752 N N . PRO A 1 405 ? 298.889 275.706 139.323 1.00 56.24 405 PRO H N 1
ATOM 2753 C CA . PRO A 1 405 ? 300.098 276.248 139.953 1.00 56.24 405 PRO H CA 1
ATOM 2754 C C . PRO A 1 405 ? 300.051 277.766 140.038 1.00 56.24 405 PRO H C 1
ATOM 2755 O O . PRO A 1 405 ? 299.553 278.446 139.140 1.00 56.24 405 PRO H O 1
ATOM 2759 N N . LEU A 1 406 ? 300.580 278.294 141.143 1.00 56.82 406 LEU H N 1
ATOM 2760 C CA . LEU A 1 406 ? 300.458 279.718 141.431 1.00 56.82 406 LEU H CA 1
ATOM 2761 C C . LEU A 1 406 ? 301.155 280.591 140.400 1.00 56.82 406 LEU H C 1
ATOM 2762 O O . LEU A 1 406 ? 300.794 281.762 140.255 1.00 56.82 406 LEU H O 1
ATOM 2767 N N . ASP A 1 407 ? 302.143 280.062 139.686 1.00 61.23 407 ASP H N 1
ATOM 2768 C CA . ASP A 1 407 ? 302.799 280.826 138.637 1.00 61.23 407 ASP H CA 1
ATOM 2769 C C . ASP A 1 407 ? 302.090 280.722 137.295 1.00 61.23 407 ASP H C 1
ATOM 2770 O O . ASP A 1 407 ? 302.480 281.415 136.351 1.00 61.23 407 ASP H O 1
ATOM 2775 N N . GLU A 1 408 ? 301.064 279.884 137.192 1.00 61.67 408 GLU H N 1
ATOM 2776 C CA . GLU A 1 408 ? 300.377 279.626 135.936 1.00 61.67 408 GLU H CA 1
ATOM 2777 C C . GLU A 1 408 ? 299.039 280.342 135.829 1.00 61.67 408 GLU H C 1
ATOM 2778 O O . GLU A 1 408 ? 298.270 280.050 134.909 1.00 61.67 408 GLU H O 1
ATOM 2784 N N . ILE A 1 409 ? 298.736 281.261 136.739 1.00 60.91 409 ILE H N 1
ATOM 2785 C CA . ILE A 1 409 ? 297.454 281.954 136.731 1.00 60.91 409 ILE H CA 1
ATOM 2786 C C . ILE A 1 409 ? 297.544 283.161 135.809 1.00 60.91 409 ILE H C 1
ATOM 2787 O O . ILE A 1 409 ? 298.534 283.901 135.828 1.00 60.91 409 ILE H O 1
ATOM 2792 N N . THR A 1 410 ? 296.514 283.349 134.991 1.00 67.03 410 THR H N 1
ATOM 2793 C CA . THR A 1 410 ? 296.444 284.479 134.075 1.00 67.03 410 THR H CA 1
ATOM 2794 C C . THR A 1 410 ? 294.993 284.775 133.716 1.00 67.03 410 THR H C 1
ATOM 2795 O O . THR A 1 410 ? 294.091 284.022 134.082 1.00 67.03 410 THR H O 1
ATOM 2799 N N . ALA B 2 2 ? 307.088 242.066 263.777 1.00 26.19 2 ALA I N 1
ATOM 2800 C CA . ALA B 2 2 ? 307.045 240.802 263.053 1.00 26.19 2 ALA I CA 1
ATOM 2801 C C . ALA B 2 2 ? 305.790 240.010 263.403 1.00 26.19 2 ALA I C 1
ATOM 2802 O O . ALA B 2 2 ? 305.793 238.780 263.354 1.00 26.19 2 ALA I O 1
ATOM 2804 N N . LEU B 2 3 ? 304.720 240.728 263.746 1.00 22.58 3 LEU I N 1
ATOM 2805 C CA . LEU B 2 3 ? 303.456 240.112 264.146 1.00 22.58 3 LEU I CA 1
ATOM 2806 C C . LEU B 2 3 ? 303.662 239.123 265.289 1.00 22.58 3 LEU I C 1
ATOM 2807 O O . LEU B 2 3 ? 303.120 238.017 265.292 1.00 22.58 3 LEU I O 1
ATOM 2812 N N . THR B 2 4 ? 304.469 239.522 266.260 1.00 23.03 4 THR I N 1
ATOM 2813 C CA . THR B 2 4 ? 304.650 238.756 267.479 1.00 23.03 4 THR I CA 1
ATOM 2814 C C . THR B 2 4 ? 303.616 239.191 268.513 1.00 23.03 4 THR I C 1
ATOM 2815 O O . THR B 2 4 ? 302.988 240.248 268.393 1.00 23.03 4 THR I O 1
ATOM 2819 N N . LEU B 2 5 ? 303.431 238.349 269.529 1.00 23.11 5 LEU I N 1
ATOM 2820 C CA . LEU B 2 5 ? 302.478 238.662 270.586 1.00 23.11 5 LEU I CA 1
ATOM 2821 C C . LEU B 2 5 ? 302.830 239.972 271.274 1.00 23.11 5 LEU I C 1
ATOM 2822 O O . LEU B 2 5 ? 301.940 240.749 271.632 1.00 23.11 5 LEU I O 1
ATOM 2827 N N . ALA B 2 6 ? 304.123 240.239 271.465 1.00 24.99 6 ALA I N 1
ATOM 2828 C CA . ALA B 2 6 ? 304.529 241.495 272.086 1.00 24.99 6 ALA I CA 1
ATOM 2829 C C . ALA B 2 6 ? 304.117 242.691 271.238 1.00 24.99 6 ALA I C 1
ATOM 2830 O O . ALA B 2 6 ? 303.568 243.671 271.758 1.00 24.99 6 ALA I O 1
ATOM 2832 N N . MET B 2 7 ? 304.358 242.624 269.926 1.00 23.49 7 MET I N 1
ATOM 2833 C CA . MET B 2 7 ? 303.995 243.732 269.050 1.00 23.49 7 MET I CA 1
ATOM 2834 C C . MET B 2 7 ? 302.487 243.934 269.010 1.00 23.49 7 MET I C 1
ATOM 2835 O O . MET B 2 7 ? 302.008 245.071 269.035 1.00 23.49 7 MET I O 1
ATOM 2840 N N . VAL B 2 8 ? 301.721 242.843 268.947 1.00 21.00 8 VAL I N 1
ATOM 2841 C CA . VAL B 2 8 ? 300.266 242.972 268.912 1.00 21.00 8 VAL I CA 1
ATOM 2842 C C . VAL B 2 8 ? 299.745 243.566 270.215 1.00 21.00 8 VAL I C 1
ATOM 2843 O O . VAL B 2 8 ? 298.886 244.458 270.207 1.00 21.00 8 VAL I O 1
ATOM 2847 N N . GLN B 2 9 ? 300.256 243.089 271.354 1.00 22.66 9 GLN I N 1
ATOM 2848 C CA . GLN B 2 9 ? 299.831 243.631 272.639 1.00 22.66 9 GLN I CA 1
ATOM 2849 C C . GLN B 2 9 ? 300.145 245.114 272.738 1.00 22.66 9 GLN I C 1
ATOM 2850 O O . GLN B 2 9 ? 299.322 245.899 273.219 1.00 22.66 9 GLN I O 1
ATOM 2856 N N . ARG B 2 10 ? 301.336 245.516 272.293 1.00 22.65 10 ARG I N 1
ATOM 2857 C CA . ARG B 2 10 ? 301.715 246.921 272.371 1.00 22.65 10 ARG I CA 1
ATOM 2858 C C . ARG B 2 10 ? 300.877 247.780 271.434 1.00 22.65 10 ARG I C 1
ATOM 2859 O O . ARG B 2 10 ? 300.503 248.903 271.786 1.00 22.65 10 ARG I O 1
ATOM 2867 N N . HIS B 2 11 ? 300.576 247.278 270.235 1.00 17.81 11 HIS I N 1
ATOM 2868 C CA . HIS B 2 11 ? 299.777 248.052 269.293 1.00 17.81 11 HIS I CA 1
ATOM 2869 C C . HIS B 2 11 ? 298.362 248.249 269.810 1.00 17.81 11 HIS I C 1
ATOM 2870 O O . HIS B 2 11 ? 297.864 249.377 269.870 1.00 17.81 11 HIS I O 1
ATOM 2877 N N . LEU B 2 12 ? 297.700 247.164 270.212 1.00 18.92 12 LEU I N 1
ATOM 2878 C CA . LEU B 2 12 ? 296.317 247.278 270.653 1.00 18.92 12 LEU I CA 1
ATOM 2879 C C . LEU B 2 12 ? 296.183 247.929 272.023 1.00 18.92 12 LEU I C 1
ATOM 2880 O O . LEU B 2 12 ? 295.062 248.262 272.418 1.00 18.92 12 LEU I O 1
ATOM 2885 N N . GLN B 2 13 ? 297.288 248.121 272.744 1.00 23.19 13 GLN I N 1
ATOM 2886 C CA . GLN B 2 13 ? 297.269 248.683 274.094 1.00 23.19 13 GLN I CA 1
ATOM 2887 C C . GLN B 2 13 ? 296.352 247.881 275.012 1.00 23.19 13 GLN I C 1
ATOM 2888 O O . GLN B 2 13 ? 295.585 248.436 275.798 1.00 23.19 13 GLN I O 1
ATOM 2894 N N . ALA B 2 14 ? 296.433 246.557 274.914 1.00 26.12 14 ALA I N 1
ATOM 2895 C CA . ALA B 2 14 ? 295.573 245.691 275.713 1.00 26.12 14 ALA I CA 1
ATOM 2896 C C . ALA B 2 14 ? 296.287 244.367 275.928 1.00 26.12 14 ALA I C 1
ATOM 2897 O O . ALA B 2 14 ? 296.443 243.590 274.984 1.00 26.12 14 ALA I O 1
ATOM 2899 N N . ASP B 2 15 ? 296.710 244.112 277.162 1.00 29.58 15 ASP I N 1
ATOM 2900 C CA . ASP B 2 15 ? 297.318 242.832 277.492 1.00 29.58 15 ASP I CA 1
ATOM 2901 C C . ASP B 2 15 ? 296.283 241.723 277.382 1.00 29.58 15 ASP I C 1
ATOM 2902 O O . ASP B 2 15 ? 295.123 241.895 277.762 1.00 29.58 15 ASP I O 1
ATOM 2907 N N . LEU B 2 16 ? 296.707 240.582 276.859 1.00 26.59 16 LEU I N 1
ATOM 2908 C CA . LEU B 2 16 ? 295.821 239.450 276.611 1.00 26.59 16 LEU I CA 1
ATOM 2909 C C . LEU B 2 16 ? 296.271 238.302 277.507 1.00 26.59 16 LEU I C 1
ATOM 2910 O O . LEU B 2 16 ? 297.058 237.448 277.099 1.00 26.59 16 LEU I O 1
ATOM 2915 N N . ILE B 2 17 ? 295.759 238.286 278.735 1.00 28.16 17 ILE I N 1
ATOM 2916 C CA . ILE B 2 17 ? 296.148 237.263 279.700 1.00 28.16 17 ILE I CA 1
ATOM 2917 C C . ILE B 2 17 ? 295.237 236.047 279.623 1.00 28.16 17 ILE I C 1
ATOM 2918 O O . ILE B 2 17 ? 295.694 234.914 279.784 1.00 28.16 17 ILE I O 1
ATOM 2923 N N . GLU B 2 18 ? 293.949 236.254 279.378 1.00 30.16 18 GLU I N 1
ATOM 2924 C CA . GLU B 2 18 ? 293.021 235.139 279.281 1.00 30.16 18 GLU I CA 1
ATOM 2925 C C . GLU B 2 18 ? 293.290 234.339 278.013 1.00 30.16 18 GLU I C 1
ATOM 2926 O O . GLU B 2 18 ? 293.605 234.901 276.962 1.00 30.16 18 GLU I O 1
ATOM 2932 N N . ASP B 2 19 ? 293.177 233.014 278.118 1.00 31.53 19 ASP I N 1
ATOM 2933 C CA . ASP B 2 19 ? 293.537 232.149 276.998 1.00 31.53 19 ASP I CA 1
ATOM 2934 C C . ASP B 2 19 ? 292.560 232.290 275.838 1.00 31.53 19 ASP I C 1
ATOM 2935 O O . ASP B 2 19 ? 292.966 232.254 274.671 1.00 31.53 19 ASP I O 1
ATOM 2940 N N . ASP B 2 20 ? 291.269 232.441 276.135 1.00 31.64 20 ASP I N 1
ATOM 2941 C CA . ASP B 2 20 ? 290.273 232.541 275.074 1.00 31.64 20 ASP I CA 1
ATOM 2942 C C . ASP B 2 20 ? 290.438 233.825 274.267 1.00 31.64 20 ASP I C 1
ATOM 2943 O O . ASP B 2 20 ? 290.365 233.802 273.033 1.00 31.64 20 ASP I O 1
ATOM 2948 N N . GLU B 2 21 ? 290.660 234.953 274.944 1.00 27.54 21 GLU I N 1
ATOM 2949 C CA . GLU B 2 21 ? 290.827 236.221 274.241 1.00 27.54 21 GLU I CA 1
ATOM 2950 C C . GLU B 2 21 ? 292.075 236.206 273.370 1.00 27.54 21 GLU I C 1
ATOM 2951 O O . GLU B 2 21 ? 292.051 236.668 272.222 1.00 27.54 21 GLU I O 1
ATOM 2957 N N . ARG B 2 22 ? 293.177 235.683 273.906 1.00 26.46 22 ARG I N 1
ATOM 2958 C CA . ARG B 2 22 ? 294.406 235.577 273.132 1.00 26.46 22 ARG I CA 1
ATOM 2959 C C . ARG B 2 22 ? 294.216 234.671 271.927 1.00 26.46 22 ARG I C 1
ATOM 2960 O O . ARG B 2 22 ? 294.691 234.980 270.829 1.00 26.46 22 ARG I O 1
ATOM 2968 N N . SER B 2 23 ? 293.529 233.543 272.115 1.00 25.63 23 SER I N 1
ATOM 2969 C CA . SER B 2 23 ? 293.269 232.648 270.996 1.00 25.63 23 SER I CA 1
ATOM 2970 C C . SER B 2 23 ? 292.459 233.347 269.919 1.00 25.63 23 SER I C 1
ATOM 2971 O O . SER B 2 23 ? 292.782 233.253 268.731 1.00 25.63 23 SER I O 1
ATOM 2974 N N . TYR B 2 24 ? 291.417 234.076 270.318 1.00 21.29 24 TYR I N 1
ATOM 2975 C CA . TYR B 2 24 ? 290.614 234.812 269.349 1.00 21.29 24 TYR I CA 1
ATOM 2976 C C . TYR B 2 24 ? 291.473 235.787 268.558 1.00 21.29 24 TYR I C 1
ATOM 2977 O O . TYR B 2 24 ? 291.538 235.713 267.326 1.00 21.29 24 TYR I O 1
ATOM 2986 N N . VAL B 2 25 ? 292.213 236.649 269.258 1.00 20.91 25 VAL I N 1
ATOM 2987 C CA . VAL B 2 25 ? 292.956 237.709 268.578 1.00 20.91 25 VAL I CA 1
ATOM 2988 C C . VAL B 2 25 ? 294.031 237.129 267.667 1.00 20.91 25 VAL I C 1
ATOM 2989 O O . VAL B 2 25 ? 294.218 237.593 266.538 1.00 20.91 25 VAL I O 1
ATOM 2993 N N . MET B 2 26 ? 294.753 236.114 268.131 1.00 22.12 26 MET I N 1
ATOM 2994 C CA . MET B 2 26 ? 295.909 235.619 267.397 1.00 22.12 26 MET I CA 1
ATOM 2995 C C . MET B 2 26 ? 295.595 234.454 266.466 1.00 22.12 26 MET I C 1
ATOM 2996 O O . MET B 2 26 ? 296.509 233.959 265.802 1.00 22.12 26 MET I O 1
ATOM 3001 N N . GLU B 2 27 ? 294.345 233.990 266.397 1.00 24.11 27 GLU I N 1
ATOM 3002 C CA . GLU B 2 27 ? 294.012 232.890 265.508 1.00 24.11 27 GLU I CA 1
ATOM 3003 C C . GLU B 2 27 ? 292.787 233.128 264.640 1.00 24.11 27 GLU I C 1
ATOM 3004 O O . GLU B 2 27 ? 292.515 232.300 263.766 1.00 24.11 27 GLU I O 1
ATOM 3010 N N . GLN B 2 28 ? 292.040 234.209 264.846 1.00 21.14 28 GLN I N 1
ATOM 3011 C CA . GLN B 2 28 ? 290.911 234.539 263.992 1.00 21.14 28 GLN I CA 1
ATOM 3012 C C . GLN B 2 28 ? 290.994 235.937 263.424 1.00 21.14 28 GLN I C 1
ATOM 3013 O O . GLN B 2 28 ? 290.396 236.198 262.376 1.00 21.14 28 GLN I O 1
ATOM 3019 N N . LEU B 2 29 ? 291.754 236.828 264.046 1.00 17.51 29 LEU I N 1
ATOM 3020 C CA . LEU B 2 29 ? 291.692 238.248 263.759 1.00 17.51 29 LEU I CA 1
ATOM 3021 C C . LEU B 2 29 ? 292.935 238.732 263.023 1.00 17.51 29 LEU I C 1
ATOM 3022 O O . LEU B 2 29 ? 292.825 239.422 262.009 1.00 17.51 29 LEU I O 1
ATOM 3027 N N . LEU B 2 30 ? 294.124 238.370 263.514 1.00 17.02 30 LEU I N 1
ATOM 3028 C CA . LEU B 2 30 ? 295.353 238.670 262.778 1.00 17.02 30 LEU I CA 1
ATOM 3029 C C . LEU B 2 30 ? 295.435 237.938 261.443 1.00 17.02 30 LEU I C 1
ATOM 3030 O O . LEU B 2 30 ? 295.775 238.580 260.431 1.00 17.02 30 LEU I O 1
ATOM 3035 N N . PRO B 2 31 ? 295.178 236.626 261.355 1.00 16.93 31 PRO I N 1
ATOM 3036 C CA . PRO B 2 31 ? 295.219 235.977 260.037 1.00 16.93 31 PRO I CA 1
ATOM 3037 C C . PRO B 2 31 ? 294.230 236.553 259.046 1.00 16.93 31 PRO I C 1
ATOM 3038 O O . PRO B 2 31 ? 294.505 236.534 257.844 1.00 16.93 31 PRO I O 1
ATOM 3042 N N . ALA B 2 32 ? 293.085 237.061 259.504 1.00 17.11 32 ALA I N 1
ATOM 3043 C CA . ALA B 2 32 ? 292.147 237.692 258.581 1.00 17.11 32 ALA I CA 1
ATOM 3044 C C . ALA B 2 32 ? 292.754 238.933 257.941 1.00 17.11 32 ALA I C 1
ATOM 3045 O O . ALA B 2 32 ? 292.635 239.137 256.727 1.00 17.11 32 ALA I O 1
ATOM 3047 N N . ALA B 2 33 ? 293.417 239.770 258.740 1.00 15.68 33 ALA I N 1
ATOM 3048 C CA . ALA B 2 33 ? 294.087 240.942 258.189 1.00 15.68 33 ALA I CA 1
ATOM 3049 C C . ALA B 2 33 ? 295.207 240.540 257.242 1.00 15.68 33 ALA I C 1
ATOM 3050 O O . ALA B 2 33 ? 295.388 241.157 256.183 1.00 15.68 33 ALA I O 1
ATOM 3052 N N . ARG B 2 34 ? 295.974 239.510 257.605 1.00 17.08 34 ARG I N 1
ATOM 3053 C CA . ARG B 2 34 ? 297.043 239.055 256.722 1.00 17.08 34 ARG I CA 1
ATOM 3054 C C . ARG B 2 34 ? 296.490 238.560 255.391 1.00 17.08 34 ARG I C 1
ATOM 3055 O O . ARG B 2 34 ? 297.033 238.884 254.330 1.00 17.08 34 ARG I O 1
ATOM 3063 N N . GLU B 2 35 ? 295.408 237.780 255.426 1.00 18.03 35 GLU I N 1
ATOM 3064 C CA . GLU B 2 35 ? 294.780 237.314 254.195 1.00 18.03 35 GLU I CA 1
ATOM 3065 C C . GLU B 2 35 ? 294.278 238.478 253.356 1.00 18.03 35 GLU I C 1
ATOM 3066 O O . GLU B 2 35 ? 294.453 238.490 252.133 1.00 18.03 35 GLU I O 1
ATOM 3072 N N . SER B 2 36 ? 293.641 239.461 253.991 1.00 16.29 36 SER I N 1
ATOM 3073 C CA . SER B 2 36 ? 293.099 240.586 253.239 1.00 16.29 36 SER I CA 1
ATOM 3074 C C . SER B 2 36 ? 294.203 241.377 252.547 1.00 16.29 36 SER I C 1
ATOM 3075 O O . SER B 2 36 ? 294.076 241.737 251.370 1.00 16.29 36 SER I O 1
ATOM 3078 N N . ALA B 2 37 ? 295.302 241.649 253.255 1.00 16.30 37 ALA I N 1
ATOM 3079 C CA . ALA B 2 37 ? 296.406 242.381 252.638 1.00 16.30 37 ALA I CA 1
ATOM 3080 C C . ALA B 2 37 ? 297.061 241.559 251.534 1.00 16.30 37 ALA I C 1
ATOM 3081 O O . ALA B 2 37 ? 297.387 242.082 250.460 1.00 16.30 37 ALA I O 1
ATOM 3083 N N . GLU B 2 38 ? 297.255 240.263 251.776 1.00 18.45 38 GLU I N 1
ATOM 3084 C CA . GLU B 2 38 ? 297.857 239.393 250.777 1.00 18.45 38 GLU I CA 1
ATOM 3085 C C . GLU B 2 38 ? 296.989 239.256 249.538 1.00 18.45 38 GLU I C 1
ATOM 3086 O O . GLU B 2 38 ? 297.514 238.998 248.451 1.00 18.45 38 GLU I O 1
ATOM 3092 N N . MET B 2 39 ? 295.676 239.423 249.677 1.00 17.00 39 MET I N 1
ATOM 3093 C CA . MET B 2 39 ? 294.788 239.368 248.524 1.00 17.00 39 MET I CA 1
ATOM 3094 C C . MET B 2 39 ? 294.739 240.704 247.796 1.00 17.00 39 MET I C 1
ATOM 3095 O O . MET B 2 39 ? 294.600 240.739 246.571 1.00 17.00 39 MET I O 1
ATOM 3100 N N . PHE B 2 40 ? 294.849 241.813 248.531 1.00 13.73 40 PHE I N 1
ATOM 3101 C CA . PHE B 2 40 ? 294.878 243.118 247.878 1.00 13.73 40 PHE I CA 1
ATOM 3102 C C . PHE B 2 40 ? 296.171 243.332 247.105 1.00 13.73 40 PHE I C 1
ATOM 3103 O O . PHE B 2 40 ? 296.166 244.015 246.078 1.00 13.73 40 PHE I O 1
ATOM 3111 N N . LEU B 2 41 ? 297.282 242.767 247.578 1.00 13.94 41 LEU I N 1
ATOM 3112 C CA . LEU B 2 41 ? 298.558 242.978 246.903 1.00 13.94 41 LEU I CA 1
ATOM 3113 C C . LEU B 2 41 ? 298.694 242.194 245.605 1.00 13.94 41 LEU I C 1
ATOM 3114 O O . LEU B 2 41 ? 299.635 242.454 244.852 1.00 13.94 41 LEU I O 1
ATOM 3119 N N . ASN B 2 42 ? 297.794 241.250 245.328 1.00 15.42 42 ASN I N 1
ATOM 3120 C CA . ASN B 2 42 ? 297.880 240.382 244.151 1.00 15.42 42 ASN I CA 1
ATOM 3121 C C . ASN B 2 42 ? 299.178 239.578 244.122 1.00 15.42 42 ASN I C 1
ATOM 3122 O O . ASN B 2 42 ? 299.708 239.279 243.051 1.00 15.42 42 ASN I O 1
ATOM 3127 N N . ARG B 2 43 ? 299.697 239.212 245.290 1.00 17.10 43 ARG I N 1
ATOM 3128 C CA . ARG B 2 43 ? 300.918 238.422 245.361 1.00 17.10 43 ARG I CA 1
ATOM 3129 C C . ARG B 2 43 ? 300.979 237.731 246.713 1.00 17.10 43 ARG I C 1
ATOM 3130 O O . ARG B 2 43 ? 300.271 238.102 247.650 1.00 17.10 43 ARG I O 1
ATOM 3138 N N . ASN B 2 44 ? 301.836 236.718 246.798 1.00 21.46 44 ASN I N 1
ATOM 3139 C CA . ASN B 2 44 ? 302.041 235.979 248.035 1.00 21.46 44 ASN I CA 1
ATOM 3140 C C . ASN B 2 44 ? 303.111 236.653 248.878 1.00 21.46 44 ASN I C 1
ATOM 3141 O O . ASN B 2 44 ? 304.145 237.081 248.361 1.00 21.46 44 ASN I O 1
ATOM 3146 N N . ILE B 2 45 ? 302.861 236.735 250.180 1.00 23.46 45 ILE I N 1
ATOM 3147 C CA . ILE B 2 45 ? 303.800 237.317 251.128 1.00 23.46 45 ILE I CA 1
ATOM 3148 C C . ILE B 2 45 ? 304.156 236.270 252.173 1.00 23.46 45 ILE I C 1
ATOM 3149 O O . ILE B 2 45 ? 303.281 235.571 252.694 1.00 23.46 45 ILE I O 1
ATOM 3154 N N . TYR B 2 46 ? 305.451 236.141 252.448 1.00 31.97 46 TYR I N 1
ATOM 3155 C CA . TYR B 2 46 ? 305.959 235.206 253.438 1.00 31.97 46 TYR I CA 1
ATOM 3156 C C . TYR B 2 46 ? 306.776 235.964 254.471 1.00 31.97 46 TYR I C 1
ATOM 3157 O O . TYR B 2 46 ? 307.481 236.919 254.137 1.00 31.97 46 TYR I O 1
ATOM 3166 N N . SER B 2 47 ? 306.677 235.529 255.728 1.00 37.54 47 SER I N 1
ATOM 3167 C CA . SER B 2 47 ? 307.305 236.264 256.821 1.00 37.54 47 SER I CA 1
ATOM 3168 C C . SER B 2 47 ? 308.825 236.219 256.739 1.00 37.54 47 SER I C 1
ATOM 3169 O O . SER B 2 47 ? 309.495 237.225 257.001 1.00 37.54 47 SER I O 1
ATOM 3172 N N . THR B 2 48 ? 309.390 235.071 256.383 1.00 42.78 48 THR I N 1
ATOM 3173 C CA . THR B 2 48 ? 310.831 234.875 256.414 1.00 42.78 48 THR I CA 1
ATOM 3174 C C . THR B 2 48 ? 311.300 234.203 255.131 1.00 42.78 48 THR I C 1
ATOM 3175 O O . THR B 2 48 ? 310.522 233.572 254.413 1.00 42.78 48 THR I O 1
ATOM 3179 N N . SER B 2 49 ? 312.598 234.353 254.852 1.00 46.63 49 SER I N 1
ATOM 3180 C CA . SER B 2 49 ? 313.147 233.893 253.579 1.00 46.63 49 SER I CA 1
ATOM 3181 C C . SER B 2 49 ? 313.119 232.374 253.462 1.00 46.63 49 SER I C 1
ATOM 3182 O O . SER B 2 49 ? 312.919 231.835 252.366 1.00 46.63 49 SER I O 1
ATOM 3185 N N . GLU B 2 50 ? 313.339 231.665 254.571 1.00 51.39 50 GLU I N 1
ATOM 3186 C CA . GLU B 2 50 ? 313.329 230.207 254.526 1.00 51.39 50 GLU I CA 1
ATOM 3187 C C . GLU B 2 50 ? 311.953 229.677 254.143 1.00 51.39 50 GLU I C 1
ATOM 3188 O O . GLU B 2 50 ? 311.842 228.714 253.376 1.00 51.39 50 GLU I O 1
ATOM 3194 N N . GLU B 2 51 ? 310.890 230.297 254.663 1.00 50.51 51 GLU I N 1
ATOM 3195 C CA . GLU B 2 51 ? 309.543 229.890 254.282 1.00 50.51 51 GLU I CA 1
ATOM 3196 C C . GLU B 2 51 ? 309.286 230.163 252.806 1.00 50.51 51 GLU I C 1
ATOM 3197 O O . GLU B 2 51 ? 308.623 229.372 252.128 1.00 50.51 51 GLU I O 1
ATOM 3203 N N . LEU B 2 52 ? 309.803 231.281 252.291 1.00 45.42 52 LEU I N 1
ATOM 3204 C CA . LEU B 2 52 ? 309.661 231.566 250.867 1.00 45.42 52 LEU I CA 1
ATOM 3205 C C . LEU B 2 52 ? 310.369 230.514 250.024 1.00 45.42 52 LEU I C 1
ATOM 3206 O O . LEU B 2 52 ? 309.831 230.057 249.009 1.00 45.42 52 LEU I O 1
ATOM 3211 N N . ALA B 2 53 ? 311.577 230.118 250.430 1.00 50.13 53 ALA I N 1
ATOM 3212 C CA . ALA B 2 53 ? 312.295 229.078 249.701 1.00 50.13 53 ALA I CA 1
ATOM 3213 C C . ALA B 2 53 ? 311.548 227.752 249.754 1.00 50.13 53 ALA I C 1
ATOM 3214 O O . ALA B 2 53 ? 311.472 227.031 248.752 1.00 50.13 53 ALA I O 1
ATOM 3216 N N . ALA B 2 54 ? 310.989 227.414 250.917 1.00 52.44 54 ALA I N 1
ATOM 3217 C CA . ALA B 2 54 ? 310.210 226.186 251.033 1.00 52.44 54 ALA I CA 1
ATOM 3218 C C . ALA B 2 54 ? 308.990 226.218 250.121 1.00 52.44 54 ALA I C 1
ATOM 3219 O O . ALA B 2 54 ? 308.670 225.221 249.463 1.00 52.44 54 ALA I O 1
ATOM 3221 N N . ALA B 2 55 ? 308.296 227.357 250.072 1.00 50.21 55 ALA I N 1
ATOM 3222 C CA . ALA B 2 55 ? 307.126 227.481 249.208 1.00 50.21 55 ALA I CA 1
ATOM 3223 C C . ALA B 2 55 ? 307.509 227.386 247.737 1.00 50.21 55 ALA I C 1
ATOM 3224 O O . ALA B 2 55 ? 306.784 226.783 246.939 1.00 50.21 55 ALA I O 1
ATOM 3226 N N . VAL B 2 56 ? 308.638 227.986 247.357 1.00 50.91 56 VAL I N 1
ATOM 3227 C CA . VAL B 2 56 ? 309.103 227.875 245.977 1.00 50.91 56 VAL I CA 1
ATOM 3228 C C . VAL B 2 56 ? 309.423 226.425 245.643 1.00 50.91 56 VAL I C 1
ATOM 3229 O O . VAL B 2 56 ? 309.082 225.931 244.561 1.00 50.91 56 VAL I O 1
ATOM 3233 N N . ALA B 2 57 ? 310.079 225.720 246.567 1.00 52.93 57 ALA I N 1
ATOM 3234 C CA . ALA B 2 57 ? 310.390 224.313 246.342 1.00 52.93 57 ALA I CA 1
ATOM 3235 C C . ALA B 2 57 ? 309.122 223.488 246.164 1.00 52.93 57 ALA I C 1
ATOM 3236 O O . ALA B 2 57 ? 309.014 222.697 245.220 1.00 52.93 57 ALA I O 1
ATOM 3238 N N . ALA B 2 58 ? 308.142 223.670 247.050 1.00 53.47 58 ALA I N 1
ATOM 3239 C CA . ALA B 2 58 ? 306.884 222.944 246.928 1.00 53.47 58 ALA I CA 1
ATOM 3240 C C . ALA B 2 58 ? 306.062 223.390 245.726 1.00 53.47 58 ALA I C 1
ATOM 3241 O O . ALA B 2 58 ? 305.084 222.718 245.385 1.00 53.47 58 ALA I O 1
ATOM 3243 N N . GLY B 2 59 ? 306.427 224.500 245.087 1.00 51.81 59 GLY I N 1
ATOM 3244 C CA . GLY B 2 59 ? 305.749 224.968 243.899 1.00 51.81 59 GLY I CA 1
ATOM 3245 C C . GLY B 2 59 ? 304.518 225.809 244.140 1.00 51.81 59 GLY I C 1
ATOM 3246 O O . GLY B 2 59 ? 303.929 226.302 243.170 1.00 51.81 59 GLY I O 1
ATOM 3247 N N . THR B 2 60 ? 304.110 226.000 245.394 1.00 49.68 60 THR I N 1
ATOM 3248 C CA . THR B 2 60 ? 302.895 226.754 245.676 1.00 49.68 60 THR I CA 1
ATOM 3249 C C . THR B 2 60 ? 303.095 228.260 245.588 1.00 49.68 60 THR I C 1
ATOM 3250 O O . THR B 2 60 ? 302.106 228.996 245.526 1.00 49.68 60 THR I O 1
ATOM 3254 N N . ALA B 2 61 ? 304.337 228.736 245.587 1.00 45.23 61 ALA I N 1
ATOM 3255 C CA . ALA B 2 61 ? 304.584 230.165 245.456 1.00 45.23 61 ALA I CA 1
ATOM 3256 C C . ALA B 2 61 ? 304.313 230.609 244.026 1.00 45.23 61 ALA I C 1
ATOM 3257 O O . ALA B 2 61 ? 304.792 229.990 243.072 1.00 45.23 61 ALA I O 1
ATOM 3259 N N . GLY B 2 62 ? 303.548 231.681 243.877 1.00 38.33 62 GLY I N 1
ATOM 3260 C CA . GLY B 2 62 ? 303.212 232.218 242.577 1.00 38.33 62 GLY I CA 1
ATOM 3261 C C . GLY B 2 62 ? 304.263 233.181 242.073 1.00 38.33 62 GLY I C 1
ATOM 3262 O O . GLY B 2 62 ? 305.409 233.192 242.530 1.00 38.33 62 GLY I O 1
ATOM 3263 N N . GLN B 2 63 ? 303.863 234.000 241.110 1.00 30.61 63 GLN I N 1
ATOM 3264 C CA . GLN B 2 63 ? 304.749 235.020 240.579 1.00 30.61 63 GLN I CA 1
ATOM 3265 C C . GLN B 2 63 ? 304.895 236.169 241.568 1.00 30.61 63 GLN I C 1
ATOM 3266 O O . GLN B 2 63 ? 303.964 236.504 242.305 1.00 30.61 63 GLN I O 1
ATOM 3272 N N . TYR B 2 64 ? 306.081 236.768 241.577 1.00 25.12 64 TYR I N 1
ATOM 3273 C CA . TYR B 2 64 ? 306.396 237.912 242.424 1.00 25.12 64 TYR I CA 1
ATOM 3274 C C . TYR B 2 64 ? 306.081 237.690 243.908 1.00 25.12 64 TYR I C 1
ATOM 3275 O O . TYR B 2 64 ? 305.218 238.363 244.469 1.00 25.12 64 TYR I O 1
ATOM 3284 N N . PRO B 2 65 ? 306.767 236.758 244.570 1.00 24.36 65 PRO I N 1
ATOM 3285 C CA . PRO B 2 65 ? 306.634 236.660 246.026 1.00 24.36 65 PRO I CA 1
ATOM 3286 C C . PRO B 2 65 ? 307.724 237.444 246.739 1.00 24.36 65 PRO I C 1
ATOM 3287 O O . PRO B 2 65 ? 308.887 237.452 246.333 1.00 24.36 65 PRO I O 1
ATOM 3291 N N . LEU B 2 66 ? 307.344 238.114 247.825 1.00 21.54 66 LEU I N 1
ATOM 3292 C CA . LEU B 2 66 ? 308.292 238.914 248.587 1.00 21.54 66 LEU I CA 1
ATOM 3293 C C . LEU B 2 66 ? 308.243 238.551 250.062 1.00 21.54 66 LEU I C 1
ATOM 3294 O O . LEU B 2 66 ? 307.208 238.130 250.583 1.00 21.54 66 LEU I O 1
ATOM 3299 N N . VAL B 2 67 ? 309.380 238.727 250.727 1.00 24.02 67 VAL I N 1
ATOM 3300 C CA . VAL B 2 67 ? 309.438 238.677 252.181 1.00 24.02 67 VAL I CA 1
ATOM 3301 C C . VAL B 2 67 ? 308.894 239.986 252.731 1.00 24.02 67 VAL I C 1
ATOM 3302 O O . VAL B 2 67 ? 309.237 241.070 252.246 1.00 24.02 67 VAL I O 1
ATOM 3306 N N . THR B 2 68 ? 308.047 239.891 253.741 1.00 21.94 68 THR I N 1
ATOM 3307 C CA . THR B 2 68 ? 307.255 241.034 254.177 1.00 21.94 68 THR I CA 1
ATOM 3308 C C . THR B 2 68 ? 308.144 242.162 254.684 1.00 21.94 68 THR I C 1
ATOM 3309 O O . THR B 2 68 ? 308.947 241.941 255.599 1.00 21.94 68 THR I O 1
ATOM 3313 N N . PRO B 2 69 ? 308.047 243.364 254.128 1.00 19.49 69 PRO I N 1
ATOM 3314 C CA . PRO B 2 69 ? 308.783 244.511 254.661 1.00 19.49 69 PRO I CA 1
ATOM 3315 C C . PRO B 2 69 ? 308.033 245.104 255.846 1.00 19.49 69 PRO I C 1
ATOM 3316 O O . PRO B 2 69 ? 307.001 244.599 256.268 1.00 19.49 69 PRO I O 1
ATOM 3320 N N . ARG B 2 70 ? 308.568 246.203 256.378 1.00 19.56 70 ARG I N 1
ATOM 3321 C CA . ARG B 2 70 ? 307.954 246.805 257.555 1.00 19.56 70 ARG I CA 1
ATOM 3322 C C . ARG B 2 70 ? 306.675 247.560 257.215 1.00 19.56 70 ARG I C 1
ATOM 3323 O O . ARG B 2 70 ? 305.767 247.634 258.049 1.00 19.56 70 ARG I O 1
ATOM 3331 N N . ALA B 2 71 ? 306.583 248.131 256.013 1.00 16.27 71 ALA I N 1
ATOM 3332 C CA . ALA B 2 71 ? 305.380 248.870 255.644 1.00 16.27 71 ALA I CA 1
ATOM 3333 C C . ALA B 2 71 ? 304.164 247.956 255.575 1.00 16.27 71 ALA I C 1
ATOM 3334 O O . ALA B 2 71 ? 303.071 248.332 256.016 1.00 16.27 71 ALA I O 1
ATOM 3336 N N . VAL B 2 72 ? 304.330 246.752 255.026 1.00 15.27 72 VAL I N 1
ATOM 3337 C CA . VAL B 2 72 ? 303.218 245.811 254.974 1.00 15.27 72 VAL I CA 1
ATOM 3338 C C . VAL B 2 72 ? 302.828 245.369 256.377 1.00 15.27 72 VAL I C 1
ATOM 3339 O O . VAL B 2 72 ? 301.643 245.182 256.675 1.00 15.27 72 VAL I O 1
ATOM 3343 N N . GLU B 2 73 ? 303.811 245.205 257.265 1.00 16.62 73 GLU I N 1
ATOM 3344 C CA . GLU B 2 73 ? 303.501 244.890 258.656 1.00 16.62 73 GLU I CA 1
ATOM 3345 C C . GLU B 2 73 ? 302.685 246.001 259.302 1.00 16.62 73 GLU I C 1
ATOM 3346 O O . GLU B 2 73 ? 301.712 245.734 260.015 1.00 16.62 73 GLU I O 1
ATOM 3352 N N . GLN B 2 74 ? 303.069 247.255 259.065 1.00 14.21 74 GLN I N 1
ATOM 3353 C CA . GLN B 2 74 ? 302.329 248.375 259.635 1.00 14.21 74 GLN I CA 1
ATOM 3354 C C . GLN B 2 74 ? 300.906 248.430 259.097 1.00 14.21 74 GLN I C 1
ATOM 3355 O O . GLN B 2 74 ? 299.960 248.687 259.848 1.00 14.21 74 GLN I O 1
ATOM 3361 N N . ALA B 2 75 ? 300.730 248.195 257.797 1.00 12.97 75 ALA I N 1
ATOM 3362 C CA . ALA B 2 75 ? 299.383 248.205 257.232 1.00 12.97 75 ALA I CA 1
ATOM 3363 C C . ALA B 2 75 ? 298.534 247.065 257.786 1.00 12.97 75 ALA I C 1
ATOM 3364 O O . ALA B 2 75 ? 297.341 247.247 258.064 1.00 12.97 75 ALA I O 1
ATOM 3366 N N . ILE B 2 76 ? 299.124 245.880 257.943 1.00 13.03 76 ILE I N 1
ATOM 3367 C CA . ILE B 2 76 ? 298.400 244.762 258.538 1.00 13.03 76 ILE I CA 1
ATOM 3368 C C . ILE B 2 76 ? 297.999 245.094 259.969 1.00 13.03 76 ILE I C 1
ATOM 3369 O O . ILE B 2 76 ? 296.894 244.764 260.415 1.00 13.03 76 ILE I O 1
ATOM 3374 N N . LEU B 2 77 ? 298.888 245.755 260.710 1.00 14.37 77 LEU I N 1
ATOM 3375 C CA . LEU B 2 77 ? 298.552 246.163 262.069 1.00 14.37 77 LEU I CA 1
ATOM 3376 C C . LEU B 2 77 ? 297.416 247.178 262.075 1.00 14.37 77 LEU I C 1
ATOM 3377 O O . LEU B 2 77 ? 296.555 247.146 262.959 1.00 14.37 77 LEU I O 1
ATOM 3382 N N . LEU B 2 78 ? 297.402 248.096 261.108 1.00 13.77 78 LEU I N 1
ATOM 3383 C CA . LEU B 2 78 ? 296.306 249.060 261.030 1.00 13.77 78 LEU I CA 1
ATOM 3384 C C . LEU B 2 78 ? 294.976 248.362 260.765 1.00 13.77 78 LEU I C 1
ATOM 3385 O O . LEU B 2 78 ? 293.957 248.683 261.391 1.00 13.77 78 LEU I O 1
ATOM 3390 N N . MET B 2 79 ? 294.969 247.394 259.847 1.00 14.23 79 MET I N 1
ATOM 3391 C CA . MET B 2 79 ? 293.742 246.642 259.590 1.00 14.23 79 MET I CA 1
ATOM 3392 C C . MET B 2 79 ? 293.305 245.857 260.821 1.00 14.23 79 MET I C 1
ATOM 3393 O O . MET B 2 79 ? 292.109 245.779 261.127 1.00 14.23 79 MET I O 1
ATOM 3398 N N . LEU B 2 80 ? 294.262 245.265 261.538 1.00 14.61 80 LEU I N 1
ATOM 3399 C CA . LEU B 2 80 ? 293.940 244.538 262.763 1.00 14.61 80 LEU I CA 1
ATOM 3400 C C . LEU B 2 80 ? 293.337 245.457 263.816 1.00 14.61 80 LEU I C 1
ATOM 3401 O O . LEU B 2 80 ? 292.381 245.082 264.505 1.00 14.61 80 LEU I O 1
ATOM 3406 N N . GLY B 2 81 ? 293.885 246.662 263.963 1.00 16.17 81 GLY I N 1
ATOM 3407 C CA . GLY B 2 81 ? 293.319 247.609 264.907 1.00 16.17 81 GLY I CA 1
ATOM 3408 C C . GLY B 2 81 ? 291.915 248.030 264.525 1.00 16.17 81 GLY I C 1
ATOM 3409 O O . GLY B 2 81 ? 291.049 248.203 265.389 1.00 16.17 81 GLY I O 1
ATOM 3410 N N . ASP B 2 82 ? 291.667 248.194 263.224 1.00 17.56 82 ASP I N 1
ATOM 3411 C CA . ASP B 2 82 ? 290.311 248.479 262.765 1.00 17.56 82 ASP I CA 1
ATOM 3412 C C . ASP B 2 82 ? 289.355 247.345 263.100 1.00 17.56 82 ASP I C 1
ATOM 3413 O O . ASP B 2 82 ? 288.219 247.586 263.520 1.00 17.56 82 ASP I O 1
ATOM 3418 N N . PHE B 2 83 ? 289.786 246.102 262.894 1.00 15.59 83 PHE I N 1
ATOM 3419 C CA . PHE B 2 83 ? 288.937 244.961 263.225 1.00 15.59 83 PHE I CA 1
ATOM 3420 C C . PHE B 2 83 ? 288.656 244.900 264.718 1.00 15.59 83 PHE I C 1
ATOM 3421 O O . PHE B 2 83 ? 287.555 244.531 265.137 1.00 15.59 83 PHE I O 1
ATOM 3429 N N . TYR B 2 84 ? 289.651 245.236 265.536 1.00 17.38 84 TYR I N 1
ATOM 3430 C CA . TYR B 2 84 ? 289.492 245.134 266.980 1.00 17.38 84 TYR I CA 1
ATOM 3431 C C . TYR B 2 84 ? 288.624 246.250 267.540 1.00 17.38 84 TYR I C 1
ATOM 3432 O O . TYR B 2 84 ? 287.933 246.046 268.543 1.00 17.38 84 TYR I O 1
ATOM 3441 N N . ARG B 2 85 ? 288.642 247.431 266.920 1.00 21.09 85 ARG I N 1
ATOM 3442 C CA . ARG B 2 85 ? 287.914 248.565 267.481 1.00 21.09 85 ARG I CA 1
ATOM 3443 C C . ARG B 2 85 ? 286.409 248.398 267.314 1.00 21.09 85 ARG I C 1
ATOM 3444 O O . ARG B 2 85 ? 285.668 248.334 268.300 1.00 21.09 85 ARG I O 1
ATOM 3452 N N . ASP B 2 86 ? 285.936 248.329 266.073 1.00 20.87 86 ASP I N 1
ATOM 3453 C CA . ASP B 2 86 ? 284.511 248.245 265.780 1.00 20.87 86 ASP I CA 1
ATOM 3454 C C . ASP B 2 86 ? 284.154 246.868 265.237 1.00 20.87 86 ASP I C 1
ATOM 3455 O O . ASP B 2 86 ? 284.922 246.269 264.481 1.00 20.87 86 ASP I O 1
ATOM 3460 N N . ARG B 2 87 ? 282.983 246.368 265.633 1.00 19.56 87 ARG I N 1
ATOM 3461 C CA . ARG B 2 87 ? 282.617 244.978 265.392 1.00 19.56 87 ARG I CA 1
ATOM 3462 C C . ARG B 2 87 ? 281.256 244.851 264.719 1.00 19.56 87 ARG I C 1
ATOM 3463 O O . ARG B 2 87 ? 280.591 243.823 264.851 1.00 19.56 87 ARG I O 1
ATOM 3471 N N . GLU B 2 88 ? 280.830 245.877 263.991 1.00 20.94 88 GLU I N 1
ATOM 3472 C CA . GLU B 2 88 ? 279.595 245.827 263.227 1.00 20.94 88 GLU I CA 1
ATOM 3473 C C . GLU B 2 88 ? 279.856 246.303 261.807 1.00 20.94 88 GLU I C 1
ATOM 3474 O O . GLU B 2 88 ? 280.777 247.083 261.556 1.00 20.94 88 GLU I O 1
ATOM 3480 N N . ALA B 2 89 ? 279.027 245.833 260.880 1.00 19.11 89 ALA I N 1
ATOM 3481 C CA . ALA B 2 89 ? 279.137 246.225 259.481 1.00 19.11 89 ALA I CA 1
ATOM 3482 C C . ALA B 2 89 ? 278.452 247.570 259.286 1.00 19.11 89 ALA I C 1
ATOM 3483 O O . ALA B 2 89 ? 277.228 247.674 259.402 1.00 19.11 89 ALA I O 1
ATOM 3485 N N . THR B 2 90 ? 279.232 248.599 258.985 1.00 22.52 90 THR I N 1
ATOM 3486 C CA . THR B 2 90 ? 278.717 249.931 258.703 1.00 22.52 90 THR I CA 1
ATOM 3487 C C . THR B 2 90 ? 279.158 250.363 257.308 1.00 22.52 90 THR I C 1
ATOM 3488 O O . THR B 2 90 ? 279.888 249.655 256.613 1.00 22.52 90 THR I O 1
ATOM 3492 N N . GLY B 2 91 ? 278.707 251.545 256.900 1.00 25.98 91 GLY I N 1
ATOM 3493 C CA . GLY B 2 91 ? 279.025 252.055 255.581 1.00 25.98 91 GLY I CA 1
ATOM 3494 C C . GLY B 2 91 ? 280.364 252.757 255.501 1.00 25.98 91 GLY I C 1
ATOM 3495 O O . GLY B 2 91 ? 280.438 253.928 255.121 1.00 25.98 91 GLY I O 1
ATOM 3496 N N . LYS B 2 92 ? 281.430 252.053 255.858 1.00 25.35 92 LYS I N 1
ATOM 3497 C CA . LYS B 2 92 ? 282.759 252.630 255.789 1.00 25.35 92 LYS I CA 1
ATOM 3498 C C . LYS B 2 92 ? 283.251 252.644 254.342 1.00 25.35 92 LYS I C 1
ATOM 3499 O O . LYS B 2 92 ? 282.879 251.781 253.544 1.00 25.35 92 LYS I O 1
ATOM 3505 N N . PRO B 2 93 ? 284.081 253.617 253.972 1.00 24.10 93 PRO I N 1
ATOM 3506 C CA . PRO B 2 93 ? 284.516 253.728 252.579 1.00 24.10 93 PRO I CA 1
ATOM 3507 C C . PRO B 2 93 ? 285.715 252.853 252.261 1.00 24.10 93 PRO I C 1
ATOM 3508 O O . PRO B 2 93 ? 286.561 252.563 253.108 1.00 24.10 93 PRO I O 1
ATOM 3512 N N . VAL B 2 94 ? 285.776 252.437 250.998 1.00 18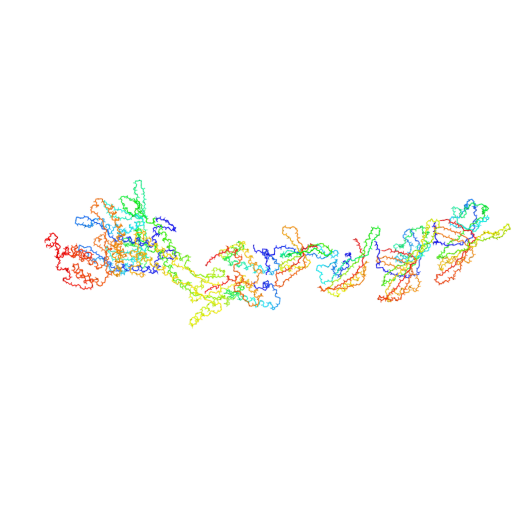.84 94 VAL I N 1
ATOM 3513 C CA . VAL B 2 94 ? 286.902 251.669 250.480 1.00 18.84 94 VAL I CA 1
ATOM 3514 C C . VAL B 2 94 ? 288.079 252.626 250.335 1.00 18.84 94 VAL I C 1
ATOM 3515 O O . VAL B 2 94 ? 287.900 253.847 250.380 1.00 18.84 94 VAL I O 1
ATOM 3519 N N . SER B 2 95 ? 289.286 252.085 250.166 1.00 16.45 95 SER I N 1
ATOM 3520 C CA . SER B 2 95 ? 290.520 252.870 250.116 1.00 16.45 95 SER I CA 1
ATOM 3521 C C . SER B 2 95 ? 290.733 253.646 251.418 1.00 16.45 95 SER I C 1
ATOM 3522 O O . SER B 2 95 ? 290.731 254.875 251.456 1.00 16.45 95 SER I O 1
ATOM 3525 N N . THR B 2 96 ? 290.925 252.888 252.493 1.00 16.09 96 THR I N 1
ATOM 3526 C CA . THR B 2 96 ? 291.212 253.447 253.806 1.00 16.09 96 THR I CA 1
ATOM 3527 C C . THR B 2 96 ? 292.683 253.848 253.880 1.00 16.09 96 THR I C 1
ATOM 3528 O O . THR B 2 96 ? 293.382 253.938 252.869 1.00 16.09 96 THR I O 1
ATOM 3532 N N . SER B 2 97 ? 293.165 254.112 255.094 1.00 15.24 97 SER I N 1
ATOM 3533 C CA . SER B 2 97 ? 294.537 254.566 255.272 1.00 15.24 97 SER I CA 1
ATOM 3534 C C . SER B 2 97 ? 295.552 253.435 255.191 1.00 15.24 97 SER I C 1
ATOM 3535 O O . SER B 2 97 ? 296.753 253.708 255.128 1.00 15.24 97 SER I O 1
ATOM 3538 N N . ALA B 2 98 ? 295.111 252.179 255.220 1.00 12.54 98 ALA I N 1
ATOM 3539 C CA . ALA B 2 98 ? 296.046 251.077 255.033 1.00 12.54 98 ALA I CA 1
ATOM 3540 C C . ALA B 2 98 ? 296.421 250.918 253.568 1.00 12.54 98 ALA I C 1
ATOM 3541 O O . ALA B 2 98 ? 297.566 250.576 253.246 1.00 12.54 98 ALA I O 1
ATOM 3543 N N . HIS B 2 99 ? 295.471 251.164 252.668 1.00 12.18 99 HIS I N 1
ATOM 3544 C CA . HIS B 2 99 ? 295.741 251.034 251.245 1.00 12.18 99 HIS I CA 1
ATOM 3545 C C . HIS B 2 99 ? 296.694 252.103 250.734 1.00 12.18 99 HIS I C 1
ATOM 3546 O O . HIS B 2 99 ? 297.276 251.929 249.662 1.00 12.18 99 HIS I O 1
ATOM 3553 N N . ASN B 2 100 ? 296.866 253.205 251.462 1.00 11.82 100 ASN I N 1
ATOM 3554 C CA . ASN B 2 100 ? 297.885 254.175 251.077 1.00 11.82 100 ASN I CA 1
ATOM 3555 C C . ASN B 2 100 ? 299.284 253.615 251.291 1.00 11.82 100 ASN I C 1
ATOM 3556 O O . ASN B 2 100 ? 300.173 253.819 250.459 1.00 11.82 100 ASN I O 1
ATOM 3561 N N . LEU B 2 101 ? 299.503 252.913 252.404 1.00 10.76 101 LEU I N 1
ATOM 3562 C CA . LEU B 2 101 ? 300.810 252.320 252.659 1.00 10.76 101 LEU I CA 1
ATOM 3563 C C . LEU B 2 101 ? 301.048 251.092 251.794 1.00 10.76 101 LEU I C 1
ATOM 3564 O O . LEU B 2 101 ? 302.153 250.900 251.278 1.00 10.76 101 LEU I O 1
ATOM 3569 N N . LEU B 2 102 ? 300.031 250.247 251.629 1.00 11.56 102 LEU I N 1
ATOM 3570 C CA . LEU B 2 102 ? 300.213 249.005 250.889 1.00 11.56 102 LEU I CA 1
ATOM 3571 C C . LEU B 2 102 ? 300.384 249.215 249.395 1.00 11.56 102 LEU I C 1
ATOM 3572 O O . LEU B 2 102 ? 300.836 248.296 248.708 1.00 11.56 102 LEU I O 1
ATOM 3577 N N . TYR B 2 103 ? 300.016 250.380 248.873 1.00 11.28 103 TYR I N 1
ATOM 3578 C CA . TYR B 2 103 ? 299.829 250.502 247.430 1.00 11.28 103 TYR I CA 1
ATOM 3579 C C . TYR B 2 103 ? 301.123 250.351 246.634 1.00 11.28 103 TYR I C 1
ATOM 3580 O O . TYR B 2 103 ? 301.090 249.673 245.593 1.00 11.28 103 TYR I O 1
ATOM 3589 N N . PRO B 2 104 ? 302.262 250.937 247.024 1.00 11.38 104 PRO I N 1
ATOM 3590 C CA . PRO B 2 104 ? 303.480 250.768 246.213 1.00 11.38 104 PRO I CA 1
ATOM 3591 C C . PRO B 2 104 ? 303.947 249.332 246.075 1.00 11.38 104 PRO I C 1
ATOM 3592 O O . PRO B 2 104 ? 304.786 249.056 245.211 1.00 11.38 104 PRO I O 1
ATOM 3596 N N . TYR B 2 105 ? 303.461 248.413 246.902 1.00 13.04 105 TYR I N 1
ATOM 3597 C CA . TYR B 2 105 ? 303.851 247.015 246.794 1.00 13.04 105 TYR I CA 1
ATOM 3598 C C . TYR B 2 105 ? 302.924 246.204 245.900 1.00 13.04 105 TYR I C 1
ATOM 3599 O O . TYR B 2 105 ? 303.208 245.030 245.650 1.00 13.04 105 TYR I O 1
ATOM 3608 N N . ARG B 2 106 ? 301.833 246.794 245.416 1.00 12.65 106 ARG I N 1
ATOM 3609 C CA . ARG B 2 106 ? 300.964 246.103 244.474 1.00 12.65 106 ARG I CA 1
ATOM 3610 C C . ARG B 2 106 ? 301.725 245.804 243.191 1.00 12.65 106 ARG I C 1
ATOM 3611 O O . ARG B 2 106 ? 302.568 246.591 242.758 1.00 12.65 106 ARG I O 1
ATOM 3619 N N . VAL B 2 107 ? 301.433 244.664 242.576 1.00 15.05 107 VAL I N 1
ATOM 3620 C CA . VAL B 2 107 ? 302.221 244.163 241.458 1.00 15.05 107 VAL I CA 1
ATOM 3621 C C . VAL B 2 107 ? 301.447 244.206 240.139 1.00 15.05 107 VAL I C 1
ATOM 3622 O O . VAL B 2 107 ? 301.883 244.850 239.184 1.00 15.05 107 VAL I O 1
ATOM 3626 N N . LYS B 2 108 ? 300.306 243.533 240.060 1.00 16.14 108 LYS I N 1
ATOM 3627 C CA . LYS B 2 108 ? 299.586 243.408 238.793 1.00 16.14 108 LYS I CA 1
ATOM 3628 C C . LYS B 2 108 ? 298.448 244.419 238.707 1.00 16.14 108 LYS I C 1
ATOM 3629 O O . LYS B 2 108 ? 297.277 244.069 238.606 1.00 16.14 108 LYS I O 1
ATOM 3635 N N . VAL B 2 109 ? 298.806 245.695 238.728 1.00 17.05 109 VAL I N 1
ATOM 3636 C CA . VAL B 2 109 ? 297.841 246.763 238.508 1.00 17.05 109 VAL I CA 1
ATOM 3637 C C . VAL B 2 109 ? 297.685 246.945 237.005 1.00 17.05 109 VAL I C 1
ATOM 3638 O O . VAL B 2 109 ? 298.676 247.026 236.273 1.00 17.05 109 VAL I O 1
ATOM 3642 N N . GLY B 2 110 ? 296.443 246.960 236.535 1.00 18.73 110 GLY I N 1
ATOM 3643 C CA . GLY B 2 110 ? 296.206 247.013 235.107 1.00 18.73 110 GLY I CA 1
ATOM 3644 C C . GLY B 2 110 ? 294.742 247.239 234.811 1.00 18.73 110 GLY I C 1
ATOM 3645 O O . GLY B 2 110 ? 293.921 247.416 235.713 1.00 18.73 110 GLY I O 1
ATOM 3646 N N . VAL B 2 111 ? 294.424 247.232 233.523 1.00 20.45 111 VAL I N 1
ATOM 3647 C CA . VAL B 2 111 ? 293.063 247.475 233.073 1.00 20.45 111 VAL I CA 1
ATOM 3648 C C . VAL B 2 111 ? 292.833 246.846 231.707 1.00 20.45 111 VAL I C 1
ATOM 3649 O O . VAL B 2 111 ? 292.235 245.776 231.601 1.00 20.45 111 VAL I O 1
ATOM 3653 N N . PRO C 3 2 ? 294.295 258.949 270.632 1.00 28.16 2 PRO J N 1
ATOM 3654 C CA . PRO C 3 2 ? 294.177 260.404 270.500 1.00 28.16 2 PRO J CA 1
ATOM 3655 C C . PRO C 3 2 ? 294.792 261.138 271.681 1.00 28.16 2 PRO J C 1
ATOM 3656 O O . PRO C 3 2 ? 294.066 261.610 272.555 1.00 28.16 2 PRO J O 1
ATOM 3660 N N . ILE C 3 3 ? 296.120 261.229 271.703 1.00 26.17 3 ILE J N 1
ATOM 3661 C CA . ILE C 3 3 ? 296.831 261.909 272.778 1.00 26.17 3 ILE J CA 1
ATOM 3662 C C . ILE C 3 3 ? 297.365 263.237 272.261 1.00 26.17 3 ILE J C 1
ATOM 3663 O O . ILE C 3 3 ? 297.481 264.207 273.018 1.00 26.17 3 ILE J O 1
ATOM 3668 N N . SER C 3 4 ? 297.682 263.291 270.966 1.00 26.54 4 SER J N 1
ATOM 3669 C CA . SER C 3 4 ? 298.084 264.521 270.284 1.00 26.54 4 SER J CA 1
ATOM 3670 C C . SER C 3 4 ? 299.309 265.149 270.957 1.00 26.54 4 SER J C 1
ATOM 3671 O O . SER C 3 4 ? 299.247 266.218 271.565 1.00 26.54 4 SER J O 1
ATOM 3674 N N . ALA C 3 5 ? 300.423 264.431 270.851 1.00 26.16 5 ALA J N 1
ATOM 3675 C CA . ALA C 3 5 ? 301.695 264.947 271.337 1.00 26.16 5 ALA J CA 1
ATOM 3676 C C . ALA C 3 5 ? 301.995 266.301 270.707 1.00 26.16 5 ALA J C 1
ATOM 3677 O O . ALA C 3 5 ? 301.473 266.649 269.646 1.00 26.16 5 ALA J O 1
ATOM 3679 N N . GLY C 3 6 ? 302.848 267.069 271.371 1.00 26.65 6 GLY J N 1
ATOM 3680 C CA . GLY C 3 6 ? 303.151 268.417 270.964 1.00 26.65 6 GLY J CA 1
ATOM 3681 C C . GLY C 3 6 ? 302.314 269.467 271.656 1.00 26.65 6 GLY J C 1
ATOM 3682 O O . GLY C 3 6 ? 302.714 270.635 271.693 1.00 26.65 6 GLY J O 1
ATOM 3683 N N . SER C 3 7 ? 301.158 269.080 272.190 1.00 26.98 7 SER J N 1
ATOM 3684 C CA . SER C 3 7 ? 300.444 269.895 273.160 1.00 26.98 7 SER J CA 1
ATOM 3685 C C . SER C 3 7 ? 301.005 269.728 274.561 1.00 26.98 7 SER J C 1
ATOM 3686 O O . SER C 3 7 ? 300.631 270.486 275.460 1.00 26.98 7 SER J O 1
ATOM 3689 N N . LEU C 3 8 ? 301.884 268.746 274.759 1.00 26.87 8 LEU J N 1
ATOM 3690 C CA . LEU C 3 8 ? 302.555 268.511 276.033 1.00 26.87 8 LEU J CA 1
ATOM 3691 C C . LEU C 3 8 ? 303.812 269.378 276.081 1.00 26.87 8 LEU J C 1
ATOM 3692 O O . LEU C 3 8 ? 304.948 268.902 276.067 1.00 26.87 8 LEU J O 1
ATOM 3697 N N . LYS C 3 9 ? 303.588 270.687 276.130 1.00 28.61 9 LYS J N 1
ATOM 3698 C CA . LYS C 3 9 ? 304.659 271.654 275.940 1.00 28.61 9 LYS J CA 1
ATOM 3699 C C . LYS C 3 9 ? 305.321 272.102 277.234 1.00 28.61 9 LYS J C 1
ATOM 3700 O O . LYS C 3 9 ? 306.211 272.956 277.186 1.00 28.61 9 LYS J O 1
ATOM 3706 N N . THR C 3 10 ? 304.924 271.562 278.380 1.00 27.03 10 THR J N 1
ATOM 3707 C CA . THR C 3 10 ? 305.472 271.978 279.663 1.00 27.03 10 THR J CA 1
ATOM 3708 C C . THR C 3 10 ? 306.272 270.847 280.291 1.00 27.03 10 THR J C 1
ATOM 3709 O O . THR C 3 10 ? 305.828 269.697 280.311 1.00 27.03 10 THR J O 1
ATOM 3713 N N . ARG C 3 11 ? 307.454 271.182 280.804 1.00 27.91 11 ARG J N 1
ATOM 3714 C CA . ARG C 3 11 ? 308.340 270.220 281.450 1.00 27.91 11 ARG J CA 1
ATOM 3715 C C . ARG C 3 11 ? 308.226 270.394 282.959 1.00 27.91 11 ARG J C 1
ATOM 3716 O O . ARG C 3 11 ? 308.700 271.390 283.513 1.00 27.91 11 ARG J O 1
ATOM 3724 N N . LEU C 3 12 ? 307.609 269.423 283.620 1.00 26.29 12 LEU J N 1
ATOM 3725 C CA . LEU C 3 12 ? 307.375 269.502 285.052 1.00 26.29 12 LEU J CA 1
ATOM 3726 C C . LEU C 3 12 ? 308.536 268.832 285.786 1.00 26.29 12 LEU J C 1
ATOM 3727 O O . LEU C 3 12 ? 309.572 268.517 285.198 1.00 26.29 12 LEU J O 1
ATOM 3732 N N . LEU C 3 13 ? 308.378 268.611 287.091 1.00 27.16 13 LEU J N 1
ATOM 3733 C CA . LEU C 3 13 ? 309.400 267.936 287.892 1.00 27.16 13 LEU J CA 1
ATOM 3734 C C . LEU C 3 13 ? 308.700 267.289 289.084 1.00 27.16 13 LEU J C 1
ATOM 3735 O O . LEU C 3 13 ? 308.344 267.978 290.043 1.00 27.16 13 LEU J O 1
ATOM 3740 N N . ALA C 3 14 ? 308.502 265.977 289.015 1.00 27.58 14 ALA J N 1
ATOM 3741 C CA . ALA C 3 14 ? 307.855 265.242 290.090 1.00 27.58 14 ALA J CA 1
ATOM 3742 C C . ALA C 3 14 ? 308.885 264.827 291.124 1.00 27.58 14 ALA J C 1
ATOM 3743 O O . ALA C 3 14 ? 310.014 264.472 290.780 1.00 27.58 14 ALA J O 1
ATOM 3745 N N . GLN C 3 15 ? 308.496 264.879 292.395 1.00 28.35 15 GLN J N 1
ATOM 3746 C CA . GLN C 3 15 ? 309.407 264.488 293.458 1.00 28.35 15 GLN J CA 1
ATOM 3747 C C . GLN C 3 15 ? 308.604 264.137 294.701 1.00 28.35 15 GLN J C 1
ATOM 3748 O O . GLN C 3 15 ? 307.573 264.751 294.980 1.00 28.35 15 GLN J O 1
ATOM 3754 N N . ARG C 3 16 ? 309.085 263.140 295.436 1.00 31.20 16 ARG J N 1
ATOM 3755 C CA . ARG C 3 16 ? 308.402 262.641 296.619 1.00 31.20 16 ARG J CA 1
ATOM 3756 C C . ARG C 3 16 ? 309.226 262.930 297.869 1.00 31.20 16 ARG J C 1
ATOM 3757 O O . ARG C 3 16 ? 310.344 263.443 297.806 1.00 31.20 16 ARG J O 1
ATOM 3765 N N . ARG C 3 17 ? 308.654 262.582 299.016 1.00 32.47 17 ARG J N 1
ATOM 3766 C CA . ARG C 3 17 ? 309.198 262.926 300.320 1.00 32.47 17 ARG J CA 1
ATOM 3767 C C . ARG C 3 17 ? 310.009 261.771 300.894 1.00 32.47 17 ARG J C 1
ATOM 3768 O O . ARG C 3 17 ? 309.713 260.599 300.652 1.00 32.47 17 ARG J O 1
ATOM 3776 N N . THR C 3 18 ? 311.046 262.116 301.653 1.00 36.28 18 THR J N 1
ATOM 3777 C CA . THR C 3 18 ? 311.848 261.106 302.329 1.00 36.28 18 THR J CA 1
ATOM 3778 C C . THR C 3 18 ? 311.019 260.391 303.388 1.00 36.28 18 THR J C 1
ATOM 3779 O O . THR C 3 18 ? 310.188 261.001 304.066 1.00 36.28 18 THR J O 1
ATOM 3783 N N . SER C 3 19 ? 311.249 259.090 303.529 1.00 41.11 19 SER J N 1
ATOM 3784 C CA . SER C 3 19 ? 310.470 258.295 304.464 1.00 41.11 19 SER J CA 1
ATOM 3785 C C . SER C 3 19 ? 310.906 258.574 305.900 1.00 41.11 19 SER J C 1
ATOM 3786 O O . SER C 3 19 ? 311.880 259.284 306.161 1.00 41.11 19 SER J O 1
ATOM 3789 N N . GLY C 3 20 ? 310.164 258.001 306.840 1.00 40.37 20 GLY J N 1
ATOM 3790 C CA . GLY C 3 20 ? 310.453 258.189 308.245 1.00 40.37 20 GLY J CA 1
ATOM 3791 C C . GLY C 3 20 ? 309.799 259.429 308.815 1.00 40.37 20 GLY J C 1
ATOM 3792 O O . GLY C 3 20 ? 309.084 260.176 308.142 1.00 40.37 20 GLY J O 1
ATOM 3793 N N . THR C 3 21 ? 310.047 259.641 310.105 1.00 37.73 21 THR J N 1
ATOM 3794 C CA . THR C 3 21 ? 309.514 260.780 310.836 1.00 37.73 21 THR J CA 1
ATOM 3795 C C . THR C 3 21 ? 310.616 261.400 311.683 1.00 37.73 21 THR J C 1
ATOM 3796 O O . THR C 3 21 ? 311.612 260.754 312.014 1.00 37.73 21 THR J O 1
ATOM 3800 N N . ASP C 3 22 ? 310.431 262.671 312.027 1.00 35.41 22 ASP J N 1
ATOM 3801 C CA . ASP C 3 22 ? 311.363 263.371 312.901 1.00 35.41 22 ASP J CA 1
ATOM 3802 C C . ASP C 3 22 ? 311.054 263.015 314.355 1.00 35.41 22 ASP J C 1
ATOM 3803 O O . ASP C 3 22 ? 310.343 262.049 314.644 1.00 35.41 22 ASP J O 1
ATOM 3808 N N . ASP C 3 23 ? 311.603 263.793 315.290 1.00 36.91 23 ASP J N 1
ATOM 3809 C CA . ASP C 3 23 ? 311.446 263.485 316.710 1.00 36.91 23 ASP J CA 1
ATOM 3810 C C . ASP C 3 23 ? 309.981 263.483 317.128 1.00 36.91 23 ASP J C 1
ATOM 3811 O O . ASP C 3 23 ? 309.545 262.601 317.876 1.00 36.91 23 ASP J O 1
ATOM 3816 N N . TRP C 3 24 ? 309.209 264.466 316.666 1.00 30.54 24 TRP J N 1
ATOM 3817 C CA . TRP C 3 24 ? 307.811 264.577 317.062 1.00 30.54 24 TRP J CA 1
ATOM 3818 C C . TRP C 3 24 ? 306.887 263.648 316.290 1.00 30.54 24 TRP J C 1
ATOM 3819 O O . TRP C 3 24 ? 305.757 263.424 316.733 1.00 30.54 24 TRP J O 1
ATOM 3830 N N . GLY C 3 25 ? 307.329 263.103 315.162 1.00 31.70 25 GLY J N 1
ATOM 3831 C CA . GLY C 3 25 ? 306.471 262.302 314.318 1.00 31.70 25 GLY J CA 1
ATOM 3832 C C . GLY C 3 25 ? 305.892 263.026 313.124 1.00 31.70 25 GLY J C 1
ATOM 3833 O O . GLY C 3 25 ? 305.232 262.388 312.296 1.00 31.70 25 GLY J O 1
ATOM 3834 N N . ALA C 3 26 ? 306.111 264.330 313.009 1.00 32.48 26 ALA J N 1
ATOM 3835 C CA . ALA C 3 26 ? 305.636 265.068 311.854 1.00 32.48 26 ALA J CA 1
ATOM 3836 C C . ALA C 3 26 ? 306.411 264.649 310.607 1.00 32.48 26 ALA J C 1
ATOM 3837 O O . ALA C 3 26 ? 307.546 264.175 310.704 1.00 32.48 26 ALA J O 1
ATOM 3839 N N . PRO C 3 27 ? 305.817 264.797 309.424 1.00 32.63 27 PRO J N 1
ATOM 3840 C CA . PRO C 3 27 ? 306.528 264.430 308.196 1.00 32.63 27 PRO J CA 1
ATOM 3841 C C . PRO C 3 27 ? 307.813 265.224 308.039 1.00 32.63 27 PRO J C 1
ATOM 3842 O O . PRO C 3 27 ? 307.882 266.406 308.382 1.00 32.63 27 PRO J O 1
ATOM 3846 N N . VAL C 3 28 ? 308.841 264.558 307.515 1.00 32.96 28 VAL J N 1
ATOM 3847 C CA . VAL C 3 28 ? 310.128 265.208 307.308 1.00 32.96 28 VAL J CA 1
ATOM 3848 C C . VAL C 3 28 ? 309.997 266.231 306.190 1.00 32.96 28 VAL J C 1
ATOM 3849 O O . VAL C 3 28 ? 309.460 265.936 305.116 1.00 32.96 28 VAL J O 1
ATOM 3853 N N . GLN C 3 29 ? 310.489 267.443 306.437 1.00 34.62 29 GLN J N 1
ATOM 3854 C CA . GLN C 3 29 ? 310.347 268.542 305.494 1.00 34.62 29 GLN J CA 1
ATOM 3855 C C . GLN C 3 29 ? 311.472 268.589 304.470 1.00 34.62 29 GLN J C 1
ATOM 3856 O O . GLN C 3 29 ? 311.730 269.652 303.896 1.00 34.62 29 GLN J O 1
ATOM 3862 N N . GLY C 3 30 ? 312.147 267.470 304.239 1.00 33.70 30 GLY J N 1
ATOM 3863 C CA . GLY C 3 30 ? 313.102 267.347 303.157 1.00 33.70 30 GLY J CA 1
ATOM 3864 C C . GLY C 3 30 ? 312.485 266.587 301.998 1.00 33.70 30 GLY J C 1
ATOM 3865 O O . GLY C 3 30 ? 311.646 265.713 302.190 1.00 33.70 30 GLY J O 1
ATOM 3866 N N . TRP C 3 31 ? 312.910 266.928 300.785 1.00 30.18 31 TRP J N 1
ATOM 3867 C CA . TRP C 3 31 ? 312.288 266.408 299.577 1.00 30.18 31 TRP J CA 1
ATOM 3868 C C . TRP C 3 31 ? 313.328 265.749 298.688 1.00 30.18 31 TRP J C 1
ATOM 3869 O O . TRP C 3 31 ? 314.370 266.344 298.397 1.00 30.18 31 TRP J O 1
ATOM 3880 N N . SER C 3 32 ? 313.040 264.526 298.258 1.00 31.34 32 SER J N 1
ATOM 3881 C CA . SER C 3 32 ? 313.885 263.798 297.327 1.00 31.34 32 SER J CA 1
ATOM 3882 C C . SER C 3 32 ? 313.515 264.190 295.898 1.00 31.34 32 SER J C 1
ATOM 3883 O O . SER C 3 32 ? 312.822 265.181 295.664 1.00 31.34 32 SER J O 1
ATOM 3886 N N . ASP C 3 33 ? 313.988 263.419 294.923 1.00 31.26 33 ASP J N 1
ATOM 3887 C CA . ASP C 3 33 ? 313.728 263.686 293.518 1.00 31.26 33 ASP J CA 1
ATOM 3888 C C . ASP C 3 33 ? 313.280 262.408 292.826 1.00 31.26 33 ASP J C 1
ATOM 3889 O O . ASP C 3 33 ? 313.640 261.303 293.236 1.00 31.26 33 ASP J O 1
ATOM 3894 N N . LEU C 3 34 ? 312.481 262.570 291.774 1.00 30.46 34 LEU J N 1
ATOM 3895 C CA . LEU C 3 34 ? 312.027 261.450 290.959 1.00 30.46 34 LEU J CA 1
ATOM 3896 C C . LEU C 3 34 ? 312.485 261.554 289.515 1.00 30.46 34 LEU J C 1
ATOM 3897 O O . LEU C 3 34 ? 313.074 260.607 288.984 1.00 30.46 34 LEU J O 1
ATOM 3902 N N . GLY C 3 35 ? 312.232 262.678 288.864 1.00 27.76 35 GLY J N 1
ATOM 3903 C CA . GLY C 3 35 ? 312.568 262.832 287.466 1.00 27.76 35 GLY J CA 1
ATOM 3904 C C . GLY C 3 35 ? 311.668 263.872 286.831 1.00 27.76 35 GLY J C 1
ATOM 3905 O O . GLY C 3 35 ? 310.922 264.572 287.512 1.00 27.76 35 GLY J O 1
ATOM 3906 N N . LEU C 3 36 ? 311.750 263.949 285.509 1.00 26.48 36 LEU J N 1
ATOM 3907 C CA . LEU C 3 36 ? 311.003 264.934 284.746 1.00 26.48 36 LEU J CA 1
ATOM 3908 C C . LEU C 3 36 ? 310.054 264.240 283.782 1.00 26.48 36 LEU J C 1
ATOM 3909 O O . LEU C 3 36 ? 310.371 263.187 283.225 1.00 26.48 36 LEU J O 1
ATOM 3914 N N . PHE C 3 37 ? 308.885 264.844 283.591 1.00 26.34 37 PHE J N 1
ATOM 3915 C CA . PHE C 3 37 ? 307.904 264.360 282.632 1.00 26.34 37 PHE J CA 1
ATOM 3916 C C . PHE C 3 37 ? 307.289 265.568 281.935 1.00 26.34 37 PHE J C 1
ATOM 3917 O O . PHE C 3 37 ? 307.684 266.712 282.170 1.00 26.34 37 PHE J O 1
ATOM 3925 N N . SER C 3 38 ? 306.309 265.312 281.074 1.00 27.59 38 SER J N 1
ATOM 3926 C CA . SER C 3 38 ? 305.668 266.349 280.283 1.00 27.59 38 SER J CA 1
ATOM 3927 C C . SER C 3 38 ? 304.156 266.221 280.391 1.00 27.59 38 SER J C 1
ATOM 3928 O O . SER C 3 38 ? 303.617 265.116 280.465 1.00 27.59 38 SER J O 1
ATOM 3931 N N . GLY C 3 39 ? 303.472 267.364 280.393 1.00 26.85 39 GLY J N 1
ATOM 3932 C CA . GLY C 3 39 ? 302.029 267.352 280.555 1.00 26.85 39 GLY J CA 1
ATOM 3933 C C . GLY C 3 39 ? 301.391 268.630 280.064 1.00 26.85 39 GLY J C 1
ATOM 3934 O O . GLY C 3 39 ? 302.062 269.626 279.789 1.00 26.85 39 GLY J O 1
ATOM 3935 N N . ASP C 3 40 ? 300.064 268.588 279.967 1.00 26.32 40 ASP J N 1
ATOM 3936 C CA . ASP C 3 40 ? 299.251 269.708 279.502 1.00 26.32 40 ASP J CA 1
ATOM 3937 C C . ASP C 3 40 ? 298.431 270.230 280.677 1.00 26.32 40 ASP J C 1
ATOM 3938 O O . ASP C 3 40 ? 297.600 269.503 281.230 1.00 26.32 40 ASP J O 1
ATOM 3943 N N . VAL C 3 41 ? 298.650 271.488 281.043 1.00 25.01 41 VAL J N 1
ATOM 3944 C CA . VAL C 3 41 ? 298.030 272.076 282.226 1.00 25.01 41 VAL J CA 1
ATOM 3945 C C . VAL C 3 41 ? 296.755 272.801 281.816 1.00 25.01 41 VAL J C 1
ATOM 3946 O O . VAL C 3 41 ? 296.755 273.593 280.867 1.00 25.01 41 VAL J O 1
ATOM 3950 N N . LYS C 3 42 ? 295.664 272.530 282.530 1.00 25.70 42 LYS J N 1
ATOM 3951 C CA . LYS C 3 42 ? 294.365 273.136 282.262 1.00 25.70 42 LYS J CA 1
ATOM 3952 C C . LYS C 3 42 ? 293.948 273.957 283.472 1.00 25.70 42 LYS J C 1
ATOM 3953 O O . LYS C 3 42 ? 293.813 273.417 284.574 1.00 25.70 42 LYS J O 1
ATOM 3959 N N . ASN C 3 43 ? 293.735 275.253 283.266 1.00 30.41 43 ASN J N 1
ATOM 3960 C CA . ASN C 3 43 ? 293.451 276.175 284.357 1.00 30.41 43 ASN J CA 1
ATOM 3961 C C . ASN C 3 43 ? 291.964 276.134 284.702 1.00 30.41 43 ASN J C 1
ATOM 3962 O O . ASN C 3 43 ? 291.196 275.330 284.168 1.00 30.41 43 ASN J O 1
ATOM 3967 N N . ASP C 3 44 ? 291.543 277.020 285.600 1.00 33.76 44 ASP J N 1
ATOM 3968 C CA . ASP C 3 44 ? 290.137 277.217 285.941 1.00 33.76 44 ASP J CA 1
ATOM 3969 C C . ASP C 3 44 ? 289.799 278.660 285.592 1.00 33.76 44 ASP J C 1
ATOM 3970 O O . ASP C 3 44 ? 289.834 279.540 286.453 1.00 33.76 44 ASP J O 1
ATOM 3975 N N . THR C 3 45 ? 289.461 278.902 284.333 1.00 36.40 45 THR J N 1
ATOM 3976 C CA . THR C 3 45 ? 289.062 280.240 283.938 1.00 36.40 45 THR J CA 1
ATOM 3977 C C . THR C 3 45 ? 287.653 280.539 284.444 1.00 36.40 45 THR J C 1
ATOM 3978 O O . THR C 3 45 ? 286.836 279.642 284.666 1.00 36.40 45 THR J O 1
ATOM 3982 N N . GLY C 3 46 ? 287.380 281.817 284.642 1.00 37.79 46 GLY J N 1
ATOM 3983 C CA . GLY C 3 46 ? 286.089 282.246 285.130 1.00 37.79 46 GLY J CA 1
ATOM 3984 C C . GLY C 3 46 ? 286.180 282.864 286.516 1.00 37.79 46 GLY J C 1
ATOM 3985 O O . GLY C 3 46 ? 287.120 282.632 287.280 1.00 37.79 46 GLY J O 1
ATOM 3986 N N . LEU C 3 47 ? 285.171 283.667 286.834 1.00 34.79 47 LEU J N 1
ATOM 3987 C CA . LEU C 3 47 ? 285.126 284.365 288.109 1.00 34.79 47 LEU J CA 1
ATOM 3988 C C . LEU C 3 47 ? 284.911 283.381 289.250 1.00 34.79 47 LEU J C 1
ATOM 3989 O O . LEU C 3 47 ? 284.337 282.304 289.074 1.00 34.79 47 LEU J O 1
ATOM 3994 N N . GLY C 3 48 ? 285.376 283.765 290.435 1.00 31.90 48 GLY J N 1
ATOM 3995 C CA . GLY C 3 48 ? 285.217 282.915 291.600 1.00 31.90 48 GLY J CA 1
ATOM 3996 C C . GLY C 3 48 ? 285.924 281.586 291.487 1.00 31.90 48 GLY J C 1
ATOM 3997 O O . GLY C 3 48 ? 285.445 280.587 292.032 1.00 31.90 48 GLY J O 1
ATOM 3998 N N . ALA C 3 49 ? 287.056 281.547 290.791 1.00 31.16 49 ALA J N 1
ATOM 3999 C CA . ALA C 3 49 ? 287.842 280.334 290.633 1.00 31.16 49 ALA J CA 1
ATOM 4000 C C . ALA C 3 49 ? 288.959 280.233 291.654 1.00 31.16 49 ALA J C 1
ATOM 4001 O O . ALA C 3 49 ? 289.779 279.316 291.571 1.00 31.16 49 ALA J O 1
ATOM 4003 N N . ILE C 3 50 ? 289.014 281.154 292.608 1.00 30.08 50 ILE J N 1
ATOM 4004 C CA . ILE C 3 50 ? 290.057 281.176 293.621 1.00 30.08 50 ILE J CA 1
ATOM 4005 C C . ILE C 3 50 ? 289.397 281.220 294.991 1.00 30.08 50 ILE J C 1
ATOM 4006 O O . ILE C 3 50 ? 288.359 281.866 295.173 1.00 30.08 50 ILE J O 1
ATOM 4011 N N . ARG C 3 51 ? 289.975 280.496 295.944 1.00 33.37 51 ARG J N 1
ATOM 4012 C CA . ARG C 3 51 ? 289.419 280.357 297.282 1.00 33.37 51 ARG J CA 1
ATOM 4013 C C . ARG C 3 51 ? 290.245 281.184 298.256 1.00 33.37 51 ARG J C 1
ATOM 4014 O O . ARG C 3 51 ? 291.469 281.037 298.317 1.00 33.37 51 ARG J O 1
ATOM 4022 N N . THR C 3 52 ? 289.573 282.052 299.012 1.00 34.88 52 THR J N 1
ATOM 4023 C CA . THR C 3 52 ? 290.257 283.038 299.844 1.00 34.88 52 THR J CA 1
ATOM 4024 C C . THR C 3 52 ? 290.434 282.567 301.286 1.00 34.88 52 THR J C 1
ATOM 4025 O O . THR C 3 52 ? 291.560 282.484 301.785 1.00 34.88 52 THR J O 1
ATOM 4029 N N . ALA C 3 53 ? 289.336 282.267 301.969 1.00 38.38 53 ALA J N 1
ATOM 4030 C CA . ALA C 3 53 ? 289.409 281.853 303.361 1.00 38.38 53 ALA J CA 1
ATOM 4031 C C . ALA C 3 53 ? 289.648 280.354 303.468 1.00 38.38 53 ALA J C 1
ATOM 4032 O O . ALA C 3 53 ? 289.272 279.578 302.587 1.00 38.38 53 ALA J O 1
ATOM 4034 N N . ALA C 3 54 ? 290.286 279.949 304.566 1.00 38.07 54 ALA J N 1
ATOM 4035 C CA . ALA C 3 54 ? 290.578 278.537 304.801 1.00 38.07 54 ALA J CA 1
ATOM 4036 C C . ALA C 3 54 ? 290.622 278.311 306.309 1.00 38.07 54 ALA J C 1
ATOM 4037 O O . ALA C 3 54 ? 291.640 278.585 306.949 1.00 38.07 54 ALA J O 1
ATOM 4039 N N . GLY C 3 55 ? 289.522 277.814 306.865 1.00 46.03 55 GLY J N 1
ATOM 4040 C CA . GLY C 3 55 ? 289.492 277.438 308.264 1.00 46.03 55 GLY J CA 1
ATOM 4041 C C . GLY C 3 55 ? 289.128 278.554 309.217 1.00 46.03 55 GLY J C 1
ATOM 4042 O O . GLY C 3 55 ? 288.078 279.186 309.075 1.00 46.03 55 GLY J O 1
ATOM 4043 N N . SER C 3 56 ? 289.996 278.806 310.198 1.00 44.77 56 SER J N 1
ATOM 4044 C CA . SER C 3 56 ? 289.720 279.762 311.269 1.00 44.77 56 SER J CA 1
ATOM 4045 C C . SER C 3 56 ? 290.017 281.194 310.817 1.00 44.77 56 SER J C 1
ATOM 4046 O O . SER C 3 56 ? 290.773 281.938 311.441 1.00 44.77 56 SER J O 1
ATOM 4049 N N . GLY C 3 57 ? 289.393 281.574 309.707 1.00 43.67 57 GLY J N 1
ATOM 4050 C CA . GLY C 3 57 ? 289.570 282.916 309.175 1.00 43.67 57 GLY J CA 1
ATOM 4051 C C . GLY C 3 57 ? 290.997 283.237 308.789 1.00 43.67 57 GLY J C 1
ATOM 4052 O O . GLY C 3 57 ? 291.436 284.384 308.938 1.00 43.67 57 GLY J O 1
ATOM 4053 N N . LEU C 3 58 ? 291.733 282.247 308.293 1.00 36.25 58 LEU J N 1
ATOM 4054 C CA . LEU C 3 58 ? 293.114 282.449 307.893 1.00 36.25 58 LEU J CA 1
ATOM 4055 C C . LEU C 3 58 ? 293.171 282.705 306.398 1.00 36.25 58 LEU J C 1
ATOM 4056 O O . LEU C 3 58 ? 292.671 281.878 305.621 1.00 36.25 58 LEU J O 1
ATOM 4061 N N . PRO C 3 59 ? 293.748 283.816 305.954 1.00 34.02 59 PRO J N 1
ATOM 4062 C CA . PRO C 3 59 ? 293.713 284.146 304.528 1.00 34.02 59 PRO J CA 1
ATOM 4063 C C . PRO C 3 59 ? 294.523 283.165 303.700 1.00 34.02 59 PRO J C 1
ATOM 4064 O O . PRO C 3 59 ? 295.505 282.583 304.164 1.00 34.02 59 PRO J O 1
ATOM 4068 N N . ALA C 3 60 ? 294.099 282.994 302.451 1.00 33.28 60 ALA J N 1
ATOM 4069 C CA . ALA C 3 60 ? 294.768 282.099 301.517 1.00 33.28 60 ALA J CA 1
ATOM 4070 C C . ALA C 3 60 ? 294.368 282.493 300.101 1.00 33.28 60 ALA J C 1
ATOM 4071 O O . ALA C 3 60 ? 293.529 283.374 299.895 1.00 33.28 60 ALA J O 1
ATOM 4073 N N . SER C 3 61 ? 294.986 281.836 299.121 1.00 30.97 61 SER J N 1
ATOM 4074 C CA . SER C 3 61 ? 294.612 282.013 297.718 1.00 30.97 61 SER J CA 1
ATOM 4075 C C . SER C 3 61 ? 294.980 280.725 296.988 1.00 30.97 61 SER J C 1
ATOM 4076 O O . SER C 3 61 ? 296.140 280.533 296.616 1.00 30.97 61 SER J O 1
ATOM 4079 N N . ILE C 3 62 ? 293.991 279.863 296.773 1.00 29.31 62 ILE J N 1
ATOM 4080 C CA . ILE C 3 62 ? 294.203 278.528 296.229 1.00 29.31 62 ILE J CA 1
ATOM 4081 C C . ILE C 3 62 ? 293.367 278.375 294.969 1.00 29.31 62 ILE J C 1
ATOM 4082 O O . ILE C 3 62 ? 292.161 278.640 294.984 1.00 29.31 62 ILE J O 1
ATOM 4087 N N . ALA C 3 63 ? 294.003 277.936 293.886 1.00 24.93 63 ALA J N 1
ATOM 4088 C CA . ALA C 3 63 ? 293.326 277.736 292.608 1.00 24.93 63 ALA J CA 1
ATOM 4089 C C . ALA C 3 63 ? 293.776 276.403 292.032 1.00 24.93 63 ALA J C 1
ATOM 4090 O O . ALA C 3 63 ? 294.942 276.254 291.663 1.00 24.93 63 ALA J O 1
ATOM 4092 N N . LYS C 3 64 ? 292.857 275.447 291.932 1.00 22.41 64 LYS J N 1
ATOM 4093 C CA . LYS C 3 64 ? 293.207 274.104 291.492 1.00 22.41 64 LYS J CA 1
ATOM 4094 C C . LYS C 3 64 ? 293.360 274.029 289.977 1.00 22.41 64 LYS J C 1
ATOM 4095 O O . LYS C 3 64 ? 292.631 274.685 289.229 1.00 22.41 64 LYS J O 1
ATOM 4101 N N . TYR C 3 65 ? 294.313 273.216 289.532 1.00 22.02 65 TYR J N 1
ATOM 4102 C CA . TYR C 3 65 ? 294.618 272.981 288.126 1.00 22.02 65 TYR J CA 1
ATOM 4103 C C . TYR C 3 65 ? 294.390 271.505 287.800 1.00 22.02 65 TYR J C 1
ATOM 4104 O O . TYR C 3 65 ? 293.854 270.744 288.606 1.00 22.02 65 TYR J O 1
ATOM 4113 N N . SER C 3 66 ? 294.806 271.106 286.601 1.00 20.33 66 SER J N 1
ATOM 4114 C CA . SER C 3 66 ? 294.722 269.714 286.170 1.00 20.33 66 SER J CA 1
ATOM 4115 C C . SER C 3 66 ? 295.787 269.468 285.116 1.00 20.33 66 SER J C 1
ATOM 4116 O O . SER C 3 66 ? 295.864 270.212 284.135 1.00 20.33 66 SER J O 1
ATOM 4119 N N . ILE C 3 67 ? 296.592 268.429 285.308 1.00 19.66 67 ILE J N 1
ATOM 4120 C CA . ILE C 3 67 ? 297.658 268.076 284.378 1.00 19.66 67 ILE J CA 1
ATOM 4121 C C . ILE C 3 67 ? 297.280 266.788 283.667 1.00 19.66 67 ILE J C 1
ATOM 4122 O O . ILE C 3 67 ? 296.959 265.786 284.315 1.00 19.66 67 ILE J O 1
ATOM 4127 N N . LYS C 3 68 ? 297.316 266.809 282.339 1.00 23.15 68 LYS J N 1
ATOM 4128 C CA . LYS C 3 68 ? 297.068 265.620 281.533 1.00 23.15 68 LYS J CA 1
ATOM 4129 C C . LYS C 3 68 ? 298.409 265.061 281.085 1.00 23.15 68 LYS J C 1
ATOM 4130 O O . LYS C 3 68 ? 299.162 265.731 280.374 1.00 23.15 68 LYS J O 1
ATOM 4136 N N . VAL C 3 69 ? 298.698 263.830 281.486 1.00 21.97 69 VAL J N 1
ATOM 4137 C CA . VAL C 3 69 ? 299.994 263.221 281.246 1.00 21.97 69 VAL J CA 1
ATOM 4138 C C . VAL C 3 69 ? 299.794 261.926 280.478 1.00 21.97 69 VAL J C 1
ATOM 4139 O O . VAL C 3 69 ? 298.704 261.354 280.443 1.00 21.97 69 VAL J O 1
ATOM 4143 N N . ARG C 3 70 ? 300.871 261.469 279.852 1.00 22.68 70 ARG J N 1
ATOM 4144 C CA . ARG C 3 70 ? 300.850 260.181 279.186 1.00 22.68 70 ARG J CA 1
ATOM 4145 C C . ARG C 3 70 ? 300.777 259.067 280.224 1.00 22.68 70 ARG J C 1
ATOM 4146 O O . ARG C 3 70 ? 301.125 259.249 281.391 1.00 22.68 70 ARG J O 1
ATOM 4154 N N . SER C 3 71 ? 300.314 257.898 279.787 1.00 24.83 71 SER J N 1
ATOM 4155 C CA . SER C 3 71 ? 300.070 256.808 280.723 1.00 24.83 71 SER J CA 1
ATOM 4156 C C . SER C 3 71 ? 301.345 256.181 281.260 1.00 24.83 71 SER J C 1
ATOM 4157 O O . SER C 3 71 ? 301.266 255.355 282.172 1.00 24.83 71 SER J O 1
ATOM 4160 N N . GLU C 3 72 ? 302.508 256.537 280.717 1.00 27.13 72 GLU J N 1
ATOM 4161 C CA . GLU C 3 72 ? 303.753 255.908 281.142 1.00 27.13 72 GLU J CA 1
ATOM 4162 C C . GLU C 3 72 ? 304.247 256.451 282.476 1.00 27.13 72 GLU J C 1
ATOM 4163 O O . GLU C 3 72 ? 304.831 255.705 283.269 1.00 27.13 72 GLU J O 1
ATOM 4169 N N . VAL C 3 73 ? 304.036 257.742 282.742 1.00 24.81 73 VAL J N 1
ATOM 4170 C CA . VAL C 3 73 ? 304.550 258.332 283.971 1.00 24.81 73 VAL J CA 1
ATOM 4171 C C . VAL C 3 73 ? 303.794 257.840 285.196 1.00 24.81 73 VAL J C 1
ATOM 4172 O O . VAL C 3 73 ? 304.296 257.963 286.317 1.00 24.81 73 VAL J O 1
ATOM 4176 N N . ILE C 3 74 ? 302.592 257.294 285.017 1.00 25.96 74 ILE J N 1
ATOM 4177 C CA . ILE C 3 74 ? 301.847 256.726 286.134 1.00 25.96 74 ILE J CA 1
ATOM 4178 C C . ILE C 3 74 ? 302.240 255.280 286.412 1.00 25.96 74 ILE J C 1
ATOM 4179 O O . ILE C 3 74 ? 302.012 254.788 287.524 1.00 25.96 74 ILE J O 1
ATOM 4184 N N . ARG C 3 75 ? 302.825 254.586 285.438 1.00 27.67 75 ARG J N 1
ATOM 4185 C CA . ARG C 3 75 ? 303.297 253.227 285.658 1.00 27.67 75 ARG J CA 1
ATOM 4186 C C . ARG C 3 75 ? 304.759 253.176 286.071 1.00 27.67 75 ARG J C 1
ATOM 4187 O O . ARG C 3 75 ? 305.152 252.269 286.811 1.00 27.67 75 ARG J O 1
ATOM 4195 N N . ARG C 3 76 ? 305.577 254.119 285.601 1.00 31.92 76 ARG J N 1
ATOM 4196 C CA . ARG C 3 76 ? 306.981 254.144 285.996 1.00 31.92 76 ARG J CA 1
ATOM 4197 C C . ARG C 3 76 ? 307.124 254.423 287.485 1.00 31.92 76 ARG J C 1
ATOM 4198 O O . ARG C 3 76 ? 307.778 253.668 288.212 1.00 31.92 76 ARG J O 1
ATOM 4206 N N . TRP C 3 77 ? 306.509 255.499 287.957 1.00 30.41 77 TRP J N 1
ATOM 4207 C CA . TRP C 3 77 ? 306.397 255.787 289.375 1.00 30.41 77 TRP J CA 1
ATOM 4208 C C . TRP C 3 77 ? 304.983 255.440 289.825 1.00 30.41 77 TRP J C 1
ATOM 4209 O O . TRP C 3 77 ? 304.192 254.868 289.072 1.00 30.41 77 TRP J O 1
ATOM 4220 N N . SER C 3 78 ? 304.651 255.779 291.067 1.00 31.32 78 SER J N 1
ATOM 4221 C CA . SER C 3 78 ? 303.294 255.613 291.582 1.00 31.32 78 SER J CA 1
ATOM 4222 C C . SER C 3 78 ? 302.901 256.934 292.231 1.00 31.32 78 SER J C 1
ATOM 4223 O O . SER C 3 78 ? 303.096 257.126 293.433 1.00 31.32 78 SER J O 1
ATOM 4226 N N . ILE C 3 79 ? 302.354 257.841 291.432 1.00 27.08 79 ILE J N 1
ATOM 4227 C CA . ILE C 3 79 ? 301.970 259.158 291.922 1.00 27.08 79 ILE J CA 1
ATOM 4228 C C . ILE C 3 79 ? 300.664 259.037 292.692 1.00 27.08 79 ILE J C 1
ATOM 4229 O O . ILE C 3 79 ? 299.692 258.455 292.201 1.00 27.08 79 ILE J O 1
ATOM 4234 N N . ASN C 3 80 ? 300.643 259.574 293.907 1.00 26.67 80 ASN J N 1
ATOM 4235 C CA . ASN C 3 80 ? 299.448 259.573 294.732 1.00 26.67 80 ASN J CA 1
ATOM 4236 C C . ASN C 3 80 ? 299.382 260.906 295.466 1.00 26.67 80 ASN J C 1
ATOM 4237 O O . ASN C 3 80 ? 300.104 261.852 295.143 1.00 26.67 80 ASN J O 1
ATOM 4242 N N . SER C 3 81 ? 298.517 260.974 296.477 1.00 27.67 81 SER J N 1
ATOM 4243 C CA . SER C 3 81 ? 298.209 262.231 297.149 1.00 27.67 81 SER J CA 1
ATOM 4244 C C . SER C 3 81 ? 299.375 262.803 297.942 1.00 27.67 81 SER J C 1
ATOM 4245 O O . SER C 3 81 ? 299.287 263.955 298.381 1.00 27.67 81 SER J O 1
ATOM 4248 N N . ALA C 3 82 ? 300.451 262.044 298.143 1.00 28.00 82 ALA J N 1
ATOM 4249 C CA . ALA C 3 82 ? 301.530 262.432 299.042 1.00 28.00 82 ALA J CA 1
ATOM 4250 C C . ALA C 3 82 ? 302.771 262.919 298.299 1.00 28.00 82 ALA J C 1
ATOM 4251 O O . ALA C 3 82 ? 303.884 262.828 298.820 1.00 28.00 82 ALA J O 1
ATOM 4253 N N . ASP C 3 83 ? 302.600 263.440 297.089 1.00 27.85 83 ASP J N 1
ATOM 4254 C CA . ASP C 3 83 ? 303.701 263.959 296.293 1.00 27.85 83 ASP J CA 1
ATOM 4255 C C . ASP C 3 83 ? 303.489 265.440 296.015 1.00 27.85 83 ASP J C 1
ATOM 4256 O O . ASP C 3 83 ? 302.461 266.022 296.361 1.00 27.85 83 ASP J O 1
ATOM 4261 N N . ARG C 3 84 ? 304.484 266.051 295.377 1.00 27.35 84 ARG J N 1
ATOM 4262 C CA . ARG C 3 84 ? 304.371 267.427 294.923 1.00 27.35 84 ARG J CA 1
ATOM 4263 C C . ARG C 3 84 ? 305.081 267.564 293.586 1.00 27.35 84 ARG J C 1
ATOM 4264 O O . ARG C 3 84 ? 306.012 266.816 293.282 1.00 27.35 84 ARG J O 1
ATOM 4272 N N . ILE C 3 85 ? 304.623 268.520 292.784 1.00 24.80 85 ILE J N 1
ATOM 4273 C CA . ILE C 3 85 ? 305.113 268.720 291.426 1.00 24.80 85 ILE J CA 1
ATOM 4274 C C . ILE C 3 85 ? 305.562 270.165 291.286 1.00 24.80 85 ILE J C 1
ATOM 4275 O O . ILE C 3 85 ? 304.839 271.083 291.684 1.00 24.80 85 ILE J O 1
ATOM 4280 N N . ILE C 3 86 ? 306.749 270.368 290.721 1.00 27.50 86 ILE J N 1
ATOM 4281 C CA . ILE C 3 86 ? 307.328 271.693 290.540 1.00 27.50 86 ILE J CA 1
ATOM 4282 C C . ILE C 3 86 ? 307.374 272.014 289.056 1.00 27.50 86 ILE J C 1
ATOM 4283 O O . ILE C 3 86 ? 307.924 271.242 288.264 1.00 27.50 86 ILE J O 1
ATOM 4288 N N . GLY C 3 87 ? 306.815 273.150 288.685 1.00 33.37 87 GLY J N 1
ATOM 4289 C CA . GLY C 3 87 ? 306.917 273.642 287.321 1.00 33.37 87 GLY J CA 1
ATOM 4290 C C . GLY C 3 87 ? 307.294 275.105 287.320 1.00 33.37 87 GLY J C 1
ATOM 4291 O O . GLY C 3 87 ? 306.886 275.861 288.198 1.00 33.37 87 GLY J O 1
ATOM 4292 N N . ARG C 3 88 ? 308.080 275.497 286.324 1.00 37.18 88 ARG J N 1
ATOM 4293 C CA . ARG C 3 88 ? 308.604 276.852 286.238 1.00 37.18 88 ARG J CA 1
ATOM 4294 C C . ARG C 3 88 ? 308.004 277.569 285.038 1.00 37.18 88 ARG J C 1
ATOM 4295 O O . ARG C 3 88 ? 308.003 277.035 283.924 1.00 37.18 88 ARG J O 1
ATOM 4303 N N . LEU C 3 89 ? 307.494 278.771 285.275 1.00 33.95 89 LEU J N 1
ATOM 4304 C CA . LEU C 3 89 ? 306.958 279.592 284.208 1.00 33.95 89 LEU J CA 1
ATOM 4305 C C . LEU C 3 89 ? 308.110 280.095 283.334 1.00 33.95 89 LEU J C 1
ATOM 4306 O O . LEU C 3 89 ? 309.206 280.351 283.836 1.00 33.95 89 LEU J O 1
ATOM 4311 N N . PRO C 3 90 ? 307.899 280.222 282.022 1.00 30.27 90 PRO J N 1
ATOM 4312 C CA . PRO C 3 90 ? 309.002 280.619 281.137 1.00 30.27 90 PRO J CA 1
ATOM 4313 C C . PRO C 3 90 ? 309.577 281.983 281.495 1.00 30.27 90 PRO J C 1
ATOM 4314 O O . PRO C 3 90 ? 308.850 282.913 281.846 1.00 30.27 90 PRO J O 1
ATOM 4318 N N . PHE C 3 91 ? 310.903 282.088 281.393 1.00 28.00 91 PHE J N 1
ATOM 4319 C CA . PHE C 3 91 ? 311.630 283.341 281.610 1.00 28.00 91 PHE J CA 1
ATOM 4320 C C . PHE C 3 91 ? 311.323 283.948 282.976 1.00 28.00 91 PHE J C 1
ATOM 4321 O O . PHE C 3 91 ? 311.278 285.168 283.141 1.00 28.00 91 PHE J O 1
ATOM 4329 N N . SER C 3 92 ? 311.124 283.090 283.971 1.00 32.90 92 SER J N 1
ATOM 4330 C CA . SER C 3 92 ? 310.776 283.543 285.308 1.00 32.90 92 SER J CA 1
ATOM 4331 C C . SER C 3 92 ? 311.584 282.762 286.332 1.00 32.90 92 SER J C 1
ATOM 4332 O O . SER C 3 92 ? 311.999 281.627 286.091 1.00 32.90 92 SER J O 1
ATOM 4335 N N . THR C 3 93 ? 311.807 283.389 287.485 1.00 38.41 93 THR J N 1
ATOM 4336 C CA . THR C 3 93 ? 312.546 282.766 288.574 1.00 38.41 93 THR J CA 1
ATOM 4337 C C . THR C 3 93 ? 311.650 282.258 289.695 1.00 38.41 93 THR J C 1
ATOM 4338 O O . THR C 3 93 ? 312.129 281.515 290.557 1.00 38.41 93 THR J O 1
ATOM 4342 N N . GLN C 3 94 ? 310.376 282.639 289.707 1.00 40.11 94 GLN J N 1
ATOM 4343 C CA . GLN C 3 94 ? 309.427 282.155 290.701 1.00 40.11 94 GLN J CA 1
ATOM 4344 C C . GLN C 3 94 ? 308.733 280.916 290.152 1.00 40.11 94 GLN J C 1
ATOM 4345 O O . GLN C 3 94 ? 308.091 280.977 289.098 1.00 40.11 94 GLN J O 1
ATOM 4351 N N . GLU C 3 95 ? 308.855 279.801 290.864 1.00 38.04 95 GLU J N 1
ATOM 4352 C CA . GLU C 3 95 ? 308.378 278.509 290.394 1.00 38.04 95 GLU J CA 1
ATOM 4353 C C . GLU C 3 95 ? 307.132 278.092 291.163 1.00 38.04 95 GLU J C 1
ATOM 4354 O O . GLU C 3 95 ? 307.105 278.162 292.395 1.00 38.04 95 GLU J O 1
ATOM 4360 N N . MET C 3 96 ? 306.104 277.671 290.432 1.00 31.96 96 MET J N 1
ATOM 4361 C CA . MET C 3 96 ? 304.896 277.158 291.060 1.00 31.96 96 MET J CA 1
ATOM 4362 C C . MET C 3 96 ? 305.171 275.823 291.735 1.00 31.96 96 MET J C 1
ATOM 4363 O O . MET C 3 96 ? 305.955 275.010 291.240 1.00 31.96 96 MET J O 1
ATOM 4368 N N . VAL C 3 97 ? 304.521 275.600 292.872 1.00 26.65 97 VAL J N 1
ATOM 4369 C CA . VAL C 3 97 ? 304.590 274.334 293.591 1.00 26.65 97 VAL J CA 1
ATOM 4370 C C . VAL C 3 97 ? 303.196 273.731 293.611 1.00 26.65 97 VAL J C 1
ATOM 4371 O O . VAL C 3 97 ? 302.274 274.310 294.197 1.00 26.65 97 VAL J O 1
ATOM 4375 N N . PHE C 3 98 ? 303.046 272.570 292.987 1.00 23.77 98 PHE J N 1
ATOM 4376 C CA . PHE C 3 98 ? 301.772 271.875 292.911 1.00 23.77 98 PHE J CA 1
ATOM 4377 C C . PHE C 3 98 ? 301.705 270.785 293.973 1.00 23.77 98 PHE J C 1
ATOM 4378 O O . PHE C 3 98 ? 302.717 270.187 294.338 1.00 23.77 98 PHE J O 1
ATOM 4386 N N . SER C 3 99 ? 300.498 270.536 294.473 1.00 24.55 99 SER J N 1
ATOM 4387 C CA . SER C 3 99 ? 300.253 269.518 295.489 1.00 24.55 99 SER J CA 1
ATOM 4388 C C . SER C 3 99 ? 299.266 268.511 294.919 1.00 24.55 99 SER J C 1
ATOM 4389 O O . SER C 3 99 ? 298.100 268.845 294.692 1.00 24.55 99 SER J O 1
ATOM 4392 N N . VAL C 3 100 ? 299.723 267.281 294.696 1.00 23.43 100 VAL J N 1
ATOM 4393 C CA . VAL C 3 100 ? 298.879 266.281 294.056 1.00 23.43 100 VAL J CA 1
ATOM 4394 C C . VAL C 3 100 ? 297.777 265.856 295.016 1.00 23.43 100 VAL J C 1
ATOM 4395 O O . VAL C 3 100 ? 298.043 265.466 296.159 1.00 23.43 100 VAL J O 1
ATOM 4399 N N . THR C 3 101 ? 296.530 265.930 294.555 1.00 22.81 101 THR J N 1
ATOM 4400 C CA . THR C 3 101 ? 295.381 265.530 295.354 1.00 22.81 101 THR J CA 1
ATOM 4401 C C . THR C 3 101 ? 294.753 264.231 294.871 1.00 22.81 101 THR J C 1
ATOM 4402 O O . THR C 3 101 ? 293.703 263.835 295.384 1.00 22.81 101 THR J O 1
ATOM 4406 N N . GLY C 3 102 ? 295.360 263.562 293.909 1.00 21.47 102 GLY J N 1
ATOM 4407 C CA . GLY C 3 102 ? 294.868 262.287 293.423 1.00 21.47 102 GLY J CA 1
ATOM 4408 C C . GLY C 3 102 ? 294.980 262.198 291.916 1.00 21.47 102 GLY J C 1
ATOM 4409 O O . GLY C 3 102 ? 295.049 263.199 291.205 1.00 21.47 102 GLY J O 1
ATOM 4410 N N . VAL C 3 103 ? 294.981 260.966 291.416 1.00 19.18 103 VAL J N 1
ATOM 4411 C CA . VAL C 3 103 ? 295.156 260.680 289.999 1.00 19.18 103 VAL J CA 1
ATOM 4412 C C . VAL C 3 103 ? 293.912 259.970 289.490 1.00 19.18 103 VAL J C 1
ATOM 4413 O O . VAL C 3 103 ? 293.491 258.958 290.060 1.00 19.18 103 VAL J O 1
ATOM 4417 N N . ILE C 3 104 ? 293.330 260.498 288.417 1.00 22.71 104 ILE J N 1
ATOM 4418 C CA . ILE C 3 104 ? 292.183 259.895 287.746 1.00 22.71 104 ILE J CA 1
ATOM 4419 C C . ILE C 3 104 ? 292.689 259.221 286.482 1.00 22.71 104 ILE J C 1
ATOM 4420 O O . ILE C 3 104 ? 293.314 259.868 285.635 1.00 22.71 104 ILE J O 1
ATOM 4425 N N . SER C 3 105 ? 292.424 257.929 286.350 1.00 25.49 105 SER J N 1
ATOM 4426 C CA . SER C 3 105 ? 292.826 257.166 285.180 1.00 25.49 105 SER J CA 1
ATOM 4427 C C . SER C 3 105 ? 291.593 256.779 284.380 1.00 25.49 105 SER J C 1
ATOM 4428 O O . SER C 3 105 ? 290.549 256.455 284.952 1.00 25.49 105 SER J O 1
ATOM 4431 N N . ASP C 3 106 ? 291.711 256.822 283.058 1.00 29.80 106 ASP J N 1
ATOM 4432 C CA . ASP C 3 106 ? 290.593 256.523 282.177 1.00 29.80 106 ASP J CA 1
ATOM 4433 C C . ASP C 3 106 ? 290.786 255.169 281.514 1.00 29.80 106 ASP J C 1
ATOM 4434 O O . ASP C 3 106 ? 291.905 254.788 281.162 1.00 29.80 106 ASP J O 1
ATOM 4439 N N . PHE C 3 107 ? 289.685 254.442 281.362 1.00 29.92 107 PHE J N 1
ATOM 4440 C CA . PHE C 3 107 ? 289.683 253.147 280.706 1.00 29.92 107 PHE J CA 1
ATOM 4441 C C . PHE C 3 107 ? 289.114 253.212 279.297 1.00 29.92 107 PHE J C 1
ATOM 4442 O O . PHE C 3 107 ? 289.143 252.204 278.586 1.00 29.92 107 PHE J O 1
ATOM 4450 N N . ALA C 3 108 ? 288.593 254.368 278.881 1.00 31.06 108 ALA J N 1
ATOM 4451 C CA . ALA C 3 108 ? 288.103 254.520 277.516 1.00 31.06 108 ALA J CA 1
ATOM 4452 C C . ALA C 3 108 ? 289.235 254.340 276.515 1.00 31.06 108 ALA J C 1
ATOM 4453 O O . ALA C 3 108 ? 289.079 253.664 275.492 1.00 31.06 108 ALA J O 1
ATOM 4455 N N . ASP C 3 109 ? 290.387 254.944 276.796 1.00 30.18 109 ASP J N 1
ATOM 4456 C CA . ASP C 3 109 ? 291.620 254.656 276.073 1.00 30.18 109 ASP J CA 1
ATOM 4457 C C . ASP C 3 109 ? 292.783 254.621 277.056 1.00 30.18 109 ASP J C 1
ATOM 4458 O O . ASP C 3 109 ? 292.825 255.438 277.996 1.00 30.18 109 ASP J O 1
ATOM 4463 N N . PRO C 3 110 ? 293.668 253.644 276.965 1.00 27.44 110 PRO J N 1
ATOM 4464 C CA . PRO C 3 110 ? 294.775 253.530 277.927 1.00 27.44 110 PRO J CA 1
ATOM 4465 C C . PRO C 3 110 ? 296.020 254.294 277.488 1.00 27.44 110 PRO J C 1
ATOM 4466 O O . PRO C 3 110 ? 297.123 253.751 277.408 1.00 27.44 110 PRO J O 1
ATOM 4470 N N . SER C 3 111 ? 295.848 255.580 277.200 1.00 28.59 111 SER J N 1
ATOM 4471 C CA . SER C 3 111 ? 296.984 256.411 276.828 1.00 28.59 111 SER J CA 1
ATOM 4472 C C . SER C 3 111 ? 296.942 257.784 277.484 1.00 28.59 111 SER J C 1
ATOM 4473 O O . SER C 3 111 ? 297.726 258.658 277.098 1.00 28.59 111 SER J O 1
ATOM 4476 N N . MET C 3 112 ? 296.059 258.003 278.457 1.00 28.09 112 MET J N 1
ATOM 4477 C CA . MET C 3 112 ? 295.969 259.274 279.156 1.00 28.09 112 MET J CA 1
ATOM 4478 C C . MET C 3 112 ? 295.796 259.023 280.645 1.00 28.09 112 MET J C 1
ATOM 4479 O O . MET C 3 112 ? 295.389 257.942 281.072 1.00 28.09 112 MET J O 1
ATOM 4484 N N . ALA C 3 113 ? 296.132 260.040 281.431 1.00 23.13 113 ALA J N 1
ATOM 4485 C CA . ALA C 3 113 ? 295.844 260.061 282.854 1.00 23.13 113 ALA J CA 1
ATOM 4486 C C . ALA C 3 113 ? 295.751 261.514 283.283 1.00 23.13 113 ALA J C 1
ATOM 4487 O O . ALA C 3 113 ? 296.351 262.391 282.661 1.00 23.13 113 ALA J O 1
ATOM 4489 N N . TYR C 3 114 ? 294.993 261.767 284.343 1.00 21.50 114 TYR J N 1
ATOM 4490 C CA . TYR C 3 114 ? 294.777 263.118 284.838 1.00 21.50 114 TYR J CA 1
ATOM 4491 C C . TYR C 3 114 ? 295.301 263.235 286.258 1.00 21.50 114 TYR J C 1
ATOM 4492 O O . TYR C 3 114 ? 294.935 262.438 287.125 1.00 21.50 114 TYR J O 1
ATOM 4501 N N . ILE C 3 115 ? 296.154 264.227 286.492 1.00 19.48 115 ILE J N 1
ATOM 4502 C CA . ILE C 3 115 ? 296.674 264.537 287.818 1.00 19.48 115 ILE J CA 1
ATOM 4503 C C . ILE C 3 115 ? 296.090 265.874 288.236 1.00 19.48 115 ILE J C 1
ATOM 4504 O O . ILE C 3 115 ? 296.349 266.897 287.593 1.00 19.48 115 ILE J O 1
ATOM 4509 N N . LEU C 3 116 ? 295.310 265.876 289.310 1.00 21.25 116 LEU J N 1
ATOM 4510 C CA . LEU C 3 116 ? 294.648 267.081 289.789 1.00 21.25 116 LEU J CA 1
ATOM 4511 C C . LEU C 3 116 ? 295.476 267.688 290.913 1.00 21.25 116 LEU J C 1
ATOM 4512 O O . LEU C 3 116 ? 295.721 267.036 291.931 1.00 21.25 116 LEU J O 1
ATOM 4517 N N . VAL C 3 117 ? 295.895 268.938 290.731 1.00 22.21 117 VAL J N 1
ATOM 4518 C CA . VAL C 3 117 ? 296.806 269.595 291.658 1.00 22.21 117 VAL J CA 1
ATOM 4519 C C . VAL C 3 117 ? 296.103 270.770 292.324 1.00 22.21 117 VAL J C 1
ATOM 4520 O O . VAL C 3 117 ? 294.941 271.060 292.025 1.00 22.21 117 VAL J O 1
ATOM 4524 N N . GLU C 3 118 ? 296.796 271.448 293.237 1.00 25.02 118 GLU J N 1
ATOM 4525 C CA . GLU C 3 118 ? 296.203 272.517 294.031 1.00 25.02 118 GLU J CA 1
ATOM 4526 C C . GLU C 3 118 ? 296.816 273.881 293.762 1.00 25.02 118 GLU J C 1
ATOM 4527 O O . GLU C 3 118 ? 296.088 274.868 293.645 1.00 25.02 118 GLU J O 1
ATOM 4533 N N . ALA C 3 119 ? 298.140 273.976 293.704 1.00 26.39 119 ALA J N 1
ATOM 4534 C CA . ALA C 3 119 ? 298.861 275.151 293.221 1.00 26.39 119 ALA J CA 1
ATOM 4535 C C . ALA C 3 119 ? 298.651 276.399 294.067 1.00 26.39 119 ALA J C 1
ATOM 4536 O O . ALA C 3 119 ? 299.159 277.467 293.711 1.00 26.39 119 ALA J O 1
ATOM 4538 N N . GLY C 3 120 ? 297.923 276.312 295.171 1.00 32.31 120 GLY J N 1
ATOM 4539 C CA . GLY C 3 120 ? 297.610 277.518 295.910 1.00 32.31 120 GLY J CA 1
ATOM 4540 C C . GLY C 3 120 ? 298.658 277.959 296.911 1.00 32.31 120 GLY J C 1
ATOM 4541 O O . GLY C 3 120 ? 299.193 279.066 296.812 1.00 32.31 120 GLY J O 1
ATOM 4542 N N . ALA C 3 121 ? 298.962 277.101 297.878 1.00 36.75 121 ALA J N 1
ATOM 4543 C CA . ALA C 3 121 ? 299.935 277.394 298.919 1.00 36.75 121 ALA J CA 1
ATOM 4544 C C . ALA C 3 121 ? 301.080 276.403 298.802 1.00 36.75 121 ALA J C 1
ATOM 4545 O O . ALA C 3 121 ? 300.848 275.198 298.660 1.00 36.75 121 ALA J O 1
ATOM 4547 N N . ASP C 3 122 ? 302.308 276.910 298.850 1.00 39.75 122 ASP J N 1
ATOM 4548 C CA . ASP C 3 122 ? 303.468 276.050 298.675 1.00 39.75 122 ASP J CA 1
ATOM 4549 C C . ASP C 3 122 ? 303.588 275.042 299.812 1.00 39.75 122 ASP J C 1
ATOM 4550 O O . ASP C 3 122 ? 303.212 275.314 300.954 1.00 39.75 122 ASP J O 1
ATOM 4555 N N . GLU C 3 123 ? 304.074 273.852 299.476 1.00 35.47 123 GLU J N 1
ATOM 4556 C CA . GLU C 3 123 ? 304.165 272.742 300.410 1.00 35.47 123 GLU J CA 1
ATOM 4557 C C . GLU C 3 123 ? 305.592 272.594 300.917 1.00 35.47 123 GLU J C 1
ATOM 4558 O O . GLU C 3 123 ? 306.547 273.047 300.281 1.00 35.47 123 GLU J O 1
ATOM 4564 N N . GLN C 3 124 ? 305.728 271.951 302.070 1.00 37.37 124 GLN J N 1
ATOM 4565 C CA . GLN C 3 124 ? 307.029 271.782 302.698 1.00 37.37 124 GLN J CA 1
ATOM 4566 C C . GLN C 3 124 ? 307.212 270.356 303.205 1.00 37.37 124 GLN J C 1
ATOM 4567 O O . GLN C 3 124 ? 306.336 269.806 303.873 1.00 37.37 124 GLN J O 1
ATOM 4573 N N . THR D 4 2 ? 301.198 268.656 324.430 1.00 28.77 2 THR K N 1
ATOM 4574 C CA . THR D 4 2 ? 301.847 267.429 323.999 1.00 28.77 2 THR K CA 1
ATOM 4575 C C . THR D 4 2 ? 303.348 267.568 324.037 1.00 28.77 2 THR K C 1
ATOM 4576 O O . THR D 4 2 ? 303.898 268.490 323.444 1.00 28.77 2 THR K O 1
ATOM 4580 N N . TYR D 4 3 ? 304.017 266.657 324.731 1.00 27.10 3 TYR K N 1
ATOM 4581 C CA . TYR D 4 3 ? 305.457 266.501 324.593 1.00 27.10 3 TYR K CA 1
ATOM 4582 C C . TYR D 4 3 ? 305.692 265.284 323.712 1.00 27.10 3 TYR K C 1
ATOM 4583 O O . TYR D 4 3 ? 305.546 264.144 324.162 1.00 27.10 3 TYR K O 1
ATOM 4592 N N . GLY D 4 4 ? 306.045 265.538 322.457 1.00 28.65 4 GLY K N 1
ATOM 4593 C CA . GLY D 4 4 ? 306.140 264.520 321.442 1.00 28.65 4 GLY K CA 1
ATOM 4594 C C . GLY D 4 4 ? 307.010 263.337 321.803 1.00 28.65 4 GLY K C 1
ATOM 4595 O O . GLY D 4 4 ? 306.526 262.209 321.903 1.00 28.65 4 GLY K O 1
ATOM 4596 N N . PRO D 4 5 ? 308.309 263.568 322.011 1.00 29.26 5 PRO K N 1
ATOM 4597 C CA . PRO D 4 5 ? 309.240 262.431 322.112 1.00 29.26 5 PRO K CA 1
ATOM 4598 C C . PRO D 4 5 ? 308.889 261.416 323.187 1.00 29.26 5 PRO K C 1
ATOM 4599 O O . PRO D 4 5 ? 308.986 260.210 322.931 1.00 29.26 5 PRO K O 1
ATOM 4603 N N . ILE D 4 6 ? 308.465 261.851 324.376 1.00 29.91 6 ILE K N 1
ATOM 4604 C CA . ILE D 4 6 ? 308.215 260.894 325.448 1.00 29.91 6 ILE K CA 1
ATOM 4605 C C . ILE D 4 6 ? 306.921 260.126 325.251 1.00 29.91 6 ILE K C 1
ATOM 4606 O O . ILE D 4 6 ? 306.650 259.184 326.001 1.00 29.91 6 ILE K O 1
ATOM 4611 N N . LEU D 4 7 ? 306.112 260.509 324.270 1.00 28.39 7 LEU K N 1
ATOM 4612 C CA . LEU D 4 7 ? 304.952 259.730 323.862 1.00 28.39 7 LEU K CA 1
ATOM 4613 C C . LEU D 4 7 ? 305.244 258.862 322.648 1.00 28.39 7 LEU K C 1
ATOM 4614 O O . LEU D 4 7 ? 304.815 257.703 322.593 1.00 28.39 7 LEU K O 1
ATOM 4619 N N . LYS D 4 8 ? 305.987 259.401 321.681 1.00 29.25 8 LYS K N 1
ATOM 4620 C CA . LYS D 4 8 ? 306.343 258.636 320.494 1.00 29.25 8 LYS K CA 1
ATOM 4621 C C . LYS D 4 8 ? 307.250 257.464 320.836 1.00 29.25 8 LYS K C 1
ATOM 4622 O O . LYS D 4 8 ? 307.046 256.357 320.332 1.00 29.25 8 LYS K O 1
ATOM 4628 N N . GLN D 4 9 ? 308.261 257.676 321.682 1.00 30.46 9 GLN K N 1
ATOM 4629 C CA . GLN D 4 9 ? 309.141 256.564 322.026 1.00 30.46 9 GLN K CA 1
ATOM 4630 C C . GLN D 4 9 ? 308.417 255.522 322.865 1.00 30.46 9 GLN K C 1
ATOM 4631 O O . GLN D 4 9 ? 308.791 254.345 322.848 1.00 30.46 9 GLN K O 1
ATOM 4637 N N . LEU D 4 10 ? 307.387 255.933 323.604 1.00 27.90 10 LEU K N 1
ATOM 4638 C CA . LEU D 4 10 ? 306.628 254.989 324.413 1.00 27.90 10 LEU K CA 1
ATOM 4639 C C . LEU D 4 10 ? 305.663 254.167 323.566 1.00 27.90 10 LEU K C 1
ATOM 4640 O O . LEU D 4 10 ? 305.459 252.980 323.838 1.00 27.90 10 LEU K O 1
ATOM 4645 N N . LEU D 4 11 ? 305.063 254.772 322.540 1.00 27.04 11 LEU K N 1
ATOM 4646 C CA . LEU D 4 11 ? 304.062 254.089 321.731 1.00 27.04 11 LEU K CA 1
ATOM 4647 C C . LEU D 4 11 ? 304.588 253.581 320.393 1.00 27.04 11 LEU K C 1
ATOM 4648 O O . LEU D 4 11 ? 303.810 253.023 319.616 1.00 27.04 11 LEU K O 1
ATOM 4653 N N . SER D 4 12 ? 305.871 253.767 320.094 1.00 29.74 12 SER K N 1
ATOM 4654 C CA . SER D 4 12 ? 306.416 253.264 318.834 1.00 29.74 12 SER K CA 1
ATOM 4655 C C . SER D 4 12 ? 306.410 251.745 318.717 1.00 29.74 12 SER K C 1
ATOM 4656 O O . SER D 4 12 ? 305.976 251.239 317.668 1.00 29.74 12 SER K O 1
ATOM 4659 N N . PRO D 4 13 ? 306.875 250.966 319.706 1.00 29.61 13 PRO K N 1
ATOM 4660 C CA . PRO D 4 13 ? 307.058 249.522 319.459 1.00 29.61 13 PRO K CA 1
ATOM 4661 C C . PRO D 4 13 ? 305.810 248.795 318.989 1.00 29.61 13 PRO K C 1
ATOM 4662 O O . PRO D 4 13 ? 305.909 247.910 318.132 1.00 29.61 13 PRO K O 1
ATOM 4666 N N . TYR D 4 14 ? 304.635 249.134 319.520 1.00 29.80 14 TYR K N 1
ATOM 4667 C CA . TYR D 4 14 ? 303.424 248.447 319.085 1.00 29.80 14 TYR K CA 1
ATOM 4668 C C . TYR D 4 14 ? 302.990 248.904 317.698 1.00 29.80 14 TYR K C 1
ATOM 4669 O O . TYR D 4 14 ? 302.591 248.082 316.866 1.00 29.80 14 TYR K O 1
ATOM 4678 N N . PHE D 4 15 ? 303.054 250.205 317.432 1.00 28.66 15 PHE K N 1
ATOM 4679 C CA . PHE D 4 15 ? 302.549 250.771 316.190 1.00 28.66 15 PHE K CA 1
ATOM 4680 C C . PHE D 4 15 ? 303.627 250.965 315.135 1.00 28.66 15 PHE K C 1
ATOM 4681 O O . PHE D 4 15 ? 303.324 251.472 314.052 1.00 28.66 15 PHE K O 1
ATOM 4689 N N . SER D 4 16 ? 304.867 250.567 315.419 1.00 30.03 16 SER K N 1
ATOM 4690 C CA . SER D 4 16 ? 305.973 250.686 314.467 1.00 30.03 16 SER K CA 1
ATOM 4691 C C . SER D 4 16 ? 306.171 252.129 314.012 1.00 30.03 16 SER K C 1
ATOM 4692 O O . SER D 4 16 ? 306.376 252.403 312.829 1.00 30.03 16 SER K O 1
ATOM 4695 N N . GLY D 4 17 ? 306.111 253.061 314.958 1.00 31.19 17 GLY K N 1
ATOM 4696 C CA . GLY D 4 17 ? 306.353 254.455 314.654 1.00 31.19 17 GLY K CA 1
ATOM 4697 C C . GLY D 4 17 ? 305.193 255.192 314.029 1.00 31.19 17 GLY K C 1
ATOM 4698 O O . GLY D 4 17 ? 305.391 256.297 313.512 1.00 31.19 17 GLY K O 1
ATOM 4699 N N . ARG D 4 18 ? 303.991 254.619 314.051 1.00 31.30 18 ARG K N 1
ATOM 4700 C CA . ARG D 4 18 ? 302.811 255.269 313.484 1.00 31.30 18 ARG K CA 1
ATOM 4701 C C . ARG D 4 18 ? 302.105 256.086 314.565 1.00 31.30 18 ARG K C 1
ATOM 4702 O O . ARG D 4 18 ? 301.003 255.776 315.015 1.00 31.30 18 ARG K O 1
ATOM 4710 N N . VAL D 4 19 ? 302.778 257.150 314.990 1.00 28.65 19 VAL K N 1
ATOM 4711 C CA . VAL D 4 19 ? 302.195 258.150 315.873 1.00 28.65 19 VAL K CA 1
ATOM 4712 C C . VAL D 4 19 ? 302.447 259.521 315.262 1.00 28.65 19 VAL K C 1
ATOM 4713 O O . VAL D 4 19 ? 303.579 259.838 314.883 1.00 28.65 19 VAL K O 1
ATOM 4717 N N . PHE D 4 20 ? 301.393 260.320 315.144 1.00 27.26 20 PHE K N 1
ATOM 4718 C CA . PHE D 4 20 ? 301.466 261.593 314.450 1.00 27.26 20 PHE K CA 1
ATOM 4719 C C . PHE D 4 20 ? 300.829 262.693 315.284 1.00 27.26 20 PHE K C 1
ATOM 4720 O O . PHE D 4 20 ? 299.859 262.449 316.004 1.00 27.26 20 PHE K O 1
ATOM 4728 N N . PRO D 4 21 ? 301.359 263.912 315.207 1.00 27.45 21 PRO K N 1
ATOM 4729 C CA . PRO D 4 21 ? 300.737 265.033 315.918 1.00 27.45 21 PRO K CA 1
ATOM 4730 C C . PRO D 4 21 ? 299.655 265.733 315.114 1.00 27.45 21 PRO K C 1
ATOM 4731 O O . PRO D 4 21 ? 299.916 266.253 314.025 1.00 27.45 21 PRO K O 1
ATOM 4735 N N . ASP D 4 22 ? 298.430 265.725 315.634 1.00 29.34 22 ASP K N 1
ATOM 4736 C CA . ASP D 4 22 ? 297.304 266.550 315.207 1.00 29.34 22 ASP K CA 1
ATOM 4737 C C . ASP D 4 22 ? 296.756 266.206 313.828 1.00 29.34 22 ASP K C 1
ATOM 4738 O O . ASP D 4 22 ? 295.718 266.755 313.448 1.00 29.34 22 ASP K O 1
ATOM 4743 N N . ALA D 4 23 ? 297.388 265.310 313.076 1.00 29.93 23 ALA K N 1
ATOM 4744 C CA . ALA D 4 23 ? 296.930 265.065 311.716 1.00 29.93 23 ALA K CA 1
ATOM 4745 C C . ALA D 4 23 ? 297.551 263.784 311.190 1.00 29.93 23 ALA K C 1
ATOM 4746 O O . ALA D 4 23 ? 298.748 263.551 311.371 1.00 29.93 23 ALA K O 1
ATOM 4748 N N . ALA D 4 24 ? 296.736 262.969 310.539 1.00 29.93 24 ALA K N 1
ATOM 4749 C CA . ALA D 4 24 ? 297.260 261.800 309.861 1.00 29.93 24 ALA K CA 1
ATOM 4750 C C . ALA D 4 24 ? 297.929 262.212 308.553 1.00 29.93 24 ALA K C 1
ATOM 4751 O O . ALA D 4 24 ? 297.524 263.192 307.925 1.00 29.93 24 ALA K O 1
ATOM 4753 N N . PRO D 4 25 ? 298.957 261.486 308.121 1.00 34.03 25 PRO K N 1
ATOM 4754 C CA . PRO D 4 25 ? 299.629 261.835 306.866 1.00 34.03 25 PRO K CA 1
ATOM 4755 C C . PRO D 4 25 ? 298.710 261.616 305.674 1.00 34.03 25 PRO K C 1
ATOM 4756 O O . PRO D 4 25 ? 297.588 261.124 305.794 1.00 34.03 25 PRO K O 1
ATOM 4760 N N . ASP D 4 26 ? 299.210 262.000 304.499 1.00 39.30 26 ASP K N 1
ATOM 4761 C CA . ASP D 4 26 ? 298.381 261.969 303.299 1.00 39.30 26 ASP K CA 1
ATOM 4762 C C . ASP D 4 26 ? 297.952 260.550 302.945 1.00 39.30 26 ASP K C 1
ATOM 4763 O O . ASP D 4 26 ? 296.795 260.319 302.576 1.00 39.30 26 ASP K O 1
ATOM 4768 N N . VAL D 4 27 ? 298.864 259.588 303.040 1.00 36.96 27 VAL K N 1
ATOM 4769 C CA . VAL D 4 27 ? 298.524 258.190 302.777 1.00 36.96 27 VAL K CA 1
ATOM 4770 C C . VAL D 4 27 ? 298.919 257.357 303.990 1.00 36.96 27 VAL K C 1
ATOM 4771 O O . VAL D 4 27 ? 300.067 256.901 304.083 1.00 36.96 27 VAL K O 1
ATOM 4775 N N . PRO D 4 28 ? 298.007 257.132 304.940 1.00 34.99 28 PRO K N 1
ATOM 4776 C CA . PRO D 4 28 ? 298.379 256.461 306.190 1.00 34.99 28 PRO K CA 1
ATOM 4777 C C . PRO D 4 28 ? 298.320 254.942 306.159 1.00 34.99 28 PRO K C 1
ATOM 4778 O O . PRO D 4 28 ? 298.839 254.311 307.091 1.00 34.99 28 PRO K O 1
ATOM 4782 N N . GLY D 4 29 ? 297.722 254.340 305.140 1.00 34.63 29 GLY K N 1
ATOM 4783 C CA . GLY D 4 29 ? 297.669 252.895 305.044 1.00 34.63 29 GLY K CA 1
ATOM 4784 C C . GLY D 4 29 ? 296.509 252.282 305.803 1.00 34.63 29 GLY K C 1
ATOM 4785 O O . GLY D 4 29 ? 295.665 252.960 306.396 1.00 34.63 29 GLY K O 1
ATOM 4786 N N . GLN D 4 30 ? 296.474 250.951 305.771 1.00 35.18 30 GLN K N 1
ATOM 4787 C CA . GLN D 4 30 ? 295.425 250.175 306.417 1.00 35.18 30 GLN K CA 1
ATOM 4788 C C . GLN D 4 30 ? 295.812 249.709 307.814 1.00 35.18 30 GLN K C 1
ATOM 4789 O O . GLN D 4 30 ? 294.977 249.132 308.517 1.00 35.18 30 GLN K O 1
ATOM 4795 N N . ASP D 4 31 ? 297.027 249.942 308.227 1.00 31.89 31 ASP K N 1
ATOM 4796 C CA . ASP D 4 31 ? 297.480 249.532 309.542 1.00 31.89 31 ASP K CA 1
ATOM 4797 C C . ASP D 4 31 ? 297.041 250.541 310.597 1.00 31.89 31 ASP K C 1
ATOM 4798 O O . ASP D 4 31 ? 296.840 251.718 310.290 1.00 31.89 31 ASP K O 1
ATOM 4803 N N . PRO D 4 32 ? 296.869 250.112 311.847 1.00 27.89 32 PRO K N 1
ATOM 4804 C CA . PRO D 4 32 ? 296.470 251.054 312.897 1.00 27.89 32 PRO K CA 1
ATOM 4805 C C . PRO D 4 32 ? 297.506 252.148 313.094 1.00 27.89 32 PRO K C 1
ATOM 4806 O O . PRO D 4 32 ? 298.707 251.934 312.924 1.00 27.89 32 PRO K O 1
ATOM 4810 N N . TYR D 4 33 ? 297.024 253.337 313.451 1.00 26.18 33 TYR K N 1
ATOM 4811 C CA . TYR D 4 33 ? 297.894 254.467 313.737 1.00 26.18 33 TYR K CA 1
ATOM 4812 C C . TYR D 4 33 ? 297.248 255.321 314.816 1.00 26.18 33 TYR K C 1
ATOM 4813 O O . TYR D 4 33 ? 296.053 255.204 315.092 1.00 26.18 33 TYR K O 1
ATOM 4822 N N . VAL D 4 34 ? 298.056 256.178 315.435 1.00 25.09 34 VAL K N 1
ATOM 4823 C CA . VAL D 4 34 ? 297.638 256.969 316.585 1.00 25.09 34 VAL K CA 1
ATOM 4824 C C . VAL D 4 34 ? 297.849 258.444 316.280 1.00 25.09 34 VAL K C 1
ATOM 4825 O O . VAL D 4 34 ? 298.852 258.821 315.666 1.00 25.09 34 VAL K O 1
ATOM 4829 N N . ILE D 4 35 ? 296.900 259.274 316.702 1.00 24.21 35 ILE K N 1
ATOM 4830 C CA . ILE D 4 35 ? 296.986 260.724 316.575 1.00 24.21 35 ILE K CA 1
ATOM 4831 C C . ILE D 4 35 ? 296.775 261.337 317.951 1.00 24.21 35 ILE K C 1
ATOM 4832 O O . ILE D 4 35 ? 295.778 261.040 318.616 1.00 24.21 35 ILE K O 1
ATOM 4837 N N . TYR D 4 36 ? 297.702 262.193 318.375 1.00 25.93 36 TYR K N 1
ATOM 4838 C CA . TYR D 4 36 ? 297.610 262.836 319.676 1.00 25.93 36 TYR K CA 1
ATOM 4839 C C . TYR D 4 36 ? 297.498 264.345 319.520 1.00 25.93 36 TYR K C 1
ATOM 4840 O O . TYR D 4 36 ? 297.983 264.923 318.546 1.00 25.93 36 TYR K O 1
ATOM 4849 N N . GLN D 4 37 ? 296.839 264.977 320.488 1.00 27.64 37 GLN K N 1
ATOM 4850 C CA . GLN D 4 37 ? 296.589 266.409 320.435 1.00 27.64 37 GLN K CA 1
ATOM 4851 C C . GLN D 4 37 ? 296.341 266.922 321.847 1.00 27.64 37 GLN K C 1
ATOM 4852 O O . GLN D 4 37 ? 295.673 266.258 322.640 1.00 27.64 37 GLN K O 1
ATOM 4858 N N . ARG D 4 38 ? 296.873 268.104 322.148 1.00 26.14 38 ARG K N 1
ATOM 4859 C CA . ARG D 4 38 ? 296.762 268.698 323.475 1.00 26.14 38 ARG K CA 1
ATOM 4860 C C . ARG D 4 38 ? 295.478 269.509 323.571 1.00 26.14 38 ARG K C 1
ATOM 4861 O O . ARG D 4 38 ? 295.213 270.356 322.715 1.00 26.14 38 ARG K O 1
ATOM 4869 N N . VAL D 4 39 ? 294.678 269.248 324.605 1.00 25.19 39 VAL K N 1
ATOM 4870 C CA . VAL D 4 39 ? 293.378 269.902 324.722 1.00 25.19 39 VAL K CA 1
ATOM 4871 C C . VAL D 4 39 ? 293.178 270.555 326.084 1.00 25.19 39 VAL K C 1
ATOM 4872 O O . VAL D 4 39 ? 292.043 270.682 326.553 1.00 25.19 39 VAL K O 1
ATOM 4876 N N . GLY D 4 40 ? 294.261 270.975 326.729 1.00 25.65 40 GLY K N 1
ATOM 4877 C CA . GLY D 4 40 ? 294.157 271.728 327.960 1.00 25.65 40 GLY K CA 1
ATOM 4878 C C . GLY D 4 40 ? 295.021 271.140 329.049 1.00 25.65 40 GLY K C 1
ATOM 4879 O O . GLY D 4 40 ? 295.831 270.237 328.819 1.00 25.65 40 GLY K O 1
ATOM 4880 N N . GLY D 4 41 ? 294.850 271.657 330.259 1.00 25.98 41 GLY K N 1
ATOM 4881 C CA . GLY D 4 41 ? 295.614 271.171 331.387 1.00 25.98 41 GLY K CA 1
ATOM 4882 C C . GLY D 4 41 ? 295.374 272.022 332.617 1.00 25.98 41 GLY K C 1
ATOM 4883 O O . GLY D 4 41 ? 294.482 272.871 332.646 1.00 25.98 41 GLY K O 1
ATOM 4884 N N . ILE D 4 42 ? 296.194 271.775 333.628 1.00 26.31 42 ILE K N 1
ATOM 4885 C CA . ILE D 4 42 ? 296.129 272.470 334.912 1.00 26.31 42 ILE K CA 1
ATOM 4886 C C . ILE D 4 42 ? 297.332 273.399 335.007 1.00 26.31 42 ILE K C 1
ATOM 4887 O O . ILE D 4 42 ? 298.452 272.969 334.713 1.00 26.31 42 ILE K O 1
ATOM 4892 N N . PRO D 4 43 ? 297.154 274.657 335.401 1.00 24.30 43 PRO K N 1
ATOM 4893 C CA . PRO D 4 43 ? 298.295 275.574 335.472 1.00 24.30 43 PRO K CA 1
ATOM 4894 C C . PRO D 4 43 ? 299.293 275.173 336.547 1.00 24.30 43 PRO K C 1
ATOM 4895 O O . PRO D 4 43 ? 298.945 274.565 337.561 1.00 24.30 43 PRO K O 1
ATOM 4899 N N . THR D 4 44 ? 300.553 275.523 336.304 1.00 19.62 44 THR K N 1
ATOM 4900 C CA . THR D 4 44 ? 301.658 275.301 337.232 1.00 19.62 44 THR K CA 1
ATOM 4901 C C . THR D 4 44 ? 302.501 276.561 337.343 1.00 19.62 44 THR K C 1
ATOM 4902 O O . THR D 4 44 ? 303.727 276.539 337.227 1.00 19.62 44 THR K O 1
ATOM 4906 N N . TYR D 4 45 ? 301.835 277.689 337.561 1.00 16.17 45 TYR K N 1
ATOM 4907 C CA . TYR D 4 45 ? 302.457 279.004 337.515 1.00 16.17 45 TYR K CA 1
ATOM 4908 C C . TYR D 4 45 ? 302.596 279.557 338.929 1.00 16.17 45 TYR K C 1
ATOM 4909 O O . TYR D 4 45 ? 301.596 279.741 339.629 1.00 16.17 45 TYR K O 1
ATOM 4918 N N . PHE D 4 46 ? 303.835 279.815 339.343 1.00 15.20 46 PHE K N 1
ATOM 4919 C CA . PHE D 4 46 ? 304.089 280.378 340.661 1.00 15.20 46 PHE K CA 1
ATOM 4920 C C . PHE D 4 46 ? 303.739 281.858 340.679 1.00 15.20 46 PHE K C 1
ATOM 4921 O O . PHE D 4 46 ? 304.014 282.587 339.725 1.00 15.20 46 PHE K O 1
ATOM 4929 N N . THR D 4 47 ? 303.143 282.306 341.783 1.00 14.16 47 THR K N 1
ATOM 4930 C CA . THR D 4 47 ? 302.673 283.682 341.880 1.00 14.16 47 THR K CA 1
ATOM 4931 C C . THR D 4 47 ? 303.813 284.688 341.952 1.00 14.16 47 THR K C 1
ATOM 4932 O O . THR D 4 47 ? 303.621 285.852 341.588 1.00 14.16 47 THR K O 1
ATOM 4936 N N . GLU D 4 48 ? 305.001 284.268 342.387 1.00 15.57 48 GLU K N 1
ATOM 4937 C CA . GLU D 4 48 ? 306.112 285.200 342.528 1.00 15.57 48 GLU K CA 1
ATOM 4938 C C . GLU D 4 48 ? 306.544 285.814 341.206 1.00 15.57 48 GLU K C 1
ATOM 4939 O O . GLU D 4 48 ? 307.250 286.827 341.219 1.00 15.57 48 GLU K O 1
ATOM 4945 N N . GLY D 4 49 ? 306.144 285.237 340.076 1.00 16.44 49 GLY K N 1
ATOM 4946 C CA . GLY D 4 49 ? 306.524 285.773 338.787 1.00 16.44 49 GLY K CA 1
ATOM 4947 C C . GLY D 4 49 ? 307.365 284.832 337.951 1.00 16.44 49 GLY K C 1
ATOM 4948 O O . GLY D 4 49 ? 308.219 285.278 337.183 1.00 16.44 49 GLY K O 1
ATOM 4949 N N . ALA D 4 50 ? 307.147 283.529 338.099 1.00 16.16 50 ALA K N 1
ATOM 4950 C CA . ALA D 4 50 ? 307.842 282.546 337.284 1.00 16.16 50 ALA K CA 1
ATOM 4951 C C . ALA D 4 50 ? 307.008 281.277 337.231 1.00 16.16 50 ALA K C 1
ATOM 4952 O O . ALA D 4 50 ? 306.110 281.071 338.048 1.00 16.16 50 ALA K O 1
ATOM 4954 N N . LEU D 4 51 ? 307.308 280.428 336.252 1.00 19.85 51 LEU K N 1
ATOM 4955 C CA . LEU D 4 51 ? 306.602 279.168 336.080 1.00 19.85 51 LEU K CA 1
ATOM 4956 C C . LEU D 4 51 ? 307.583 278.006 336.142 1.00 19.85 51 LEU K C 1
ATOM 4957 O O . LEU D 4 51 ? 308.745 278.130 335.746 1.00 19.85 51 LEU K O 1
ATOM 4962 N N . ALA D 4 52 ? 307.098 276.874 336.643 1.00 21.98 52 ALA K N 1
ATOM 4963 C CA . ALA D 4 52 ? 307.961 275.750 336.964 1.00 21.98 52 ALA K CA 1
ATOM 4964 C C . ALA D 4 52 ? 308.497 275.088 335.701 1.00 21.98 52 ALA K C 1
ATOM 4965 O O . ALA D 4 52 ? 308.045 275.354 334.586 1.00 21.98 52 ALA K O 1
ATOM 4967 N N . ASP D 4 53 ? 309.479 274.207 335.892 1.00 25.45 53 ASP K N 1
ATOM 4968 C CA . ASP D 4 53 ? 310.090 273.516 334.766 1.00 25.45 53 ASP K CA 1
ATOM 4969 C C . ASP D 4 53 ? 309.302 272.294 334.323 1.00 25.45 53 ASP K C 1
ATOM 4970 O O . ASP D 4 53 ? 309.689 271.656 333.340 1.00 25.45 53 ASP K O 1
ATOM 4975 N N . LYS D 4 54 ? 308.225 271.951 335.016 1.00 22.54 54 LYS K N 1
ATOM 4976 C CA . LYS D 4 54 ? 307.287 270.939 334.565 1.00 22.54 54 LYS K CA 1
ATOM 4977 C C . LYS D 4 54 ? 305.918 271.583 334.406 1.00 22.54 54 LYS K C 1
ATOM 4978 O O . LYS D 4 54 ? 305.564 272.515 335.129 1.00 22.54 54 LYS K O 1
ATOM 4984 N N . ALA D 4 55 ? 305.146 271.087 333.445 1.00 21.28 55 ALA K N 1
ATOM 4985 C CA . ALA D 4 55 ? 303.832 271.654 333.184 1.00 21.28 55 ALA K CA 1
ATOM 4986 C C . ALA D 4 55 ? 302.868 270.541 332.815 1.00 21.28 55 ALA K C 1
ATOM 4987 O O . ALA D 4 55 ? 303.212 269.664 332.021 1.00 21.28 55 ALA K O 1
ATOM 4989 N N . ASN D 4 56 ? 301.671 270.582 333.386 1.00 23.18 56 ASN K N 1
ATOM 4990 C CA . ASN D 4 56 ? 300.649 269.598 333.070 1.00 23.18 56 ASN K CA 1
ATOM 4991 C C . ASN D 4 56 ? 300.060 269.865 331.692 1.00 23.18 56 ASN K C 1
ATOM 4992 O O . ASN D 4 56 ? 300.066 270.995 331.200 1.00 23.18 56 ASN K O 1
ATOM 4997 N N . ALA D 4 57 ? 299.547 268.805 331.069 1.00 23.67 57 ALA K N 1
ATOM 4998 C CA . ALA D 4 57 ? 298.916 268.912 329.759 1.00 23.67 57 ALA K CA 1
ATOM 4999 C C . ALA D 4 57 ? 298.052 267.685 329.526 1.00 23.67 57 ALA K C 1
ATOM 5000 O O . ALA D 4 57 ? 298.527 266.557 329.671 1.00 23.67 57 ALA K O 1
ATOM 5002 N N . ARG D 4 58 ? 296.796 267.908 329.156 1.00 24.64 58 ARG K N 1
ATOM 5003 C CA . ARG D 4 58 ? 295.834 266.840 328.910 1.00 24.64 58 ARG K CA 1
ATOM 5004 C C . ARG D 4 58 ? 295.798 266.548 327.416 1.00 24.64 58 ARG K C 1
ATOM 5005 O O . ARG D 4 58 ? 295.284 267.354 326.637 1.00 24.64 58 ARG K O 1
ATOM 5013 N N . VAL D 4 59 ? 296.325 265.398 327.014 1.00 23.69 59 VAL K N 1
ATOM 5014 C CA . VAL D 4 59 ? 296.382 265.043 325.609 1.00 23.69 59 VAL K CA 1
ATOM 5015 C C . VAL D 4 59 ? 295.222 264.119 325.279 1.00 23.69 59 VAL K C 1
ATOM 5016 O O . VAL D 4 59 ? 294.645 263.457 326.144 1.00 23.69 59 VAL K O 1
ATOM 5020 N N . GLN D 4 60 ? 294.873 264.082 323.999 1.00 25.47 60 GLN K N 1
ATOM 5021 C CA . GLN D 4 60 ? 293.849 263.205 323.460 1.00 25.47 60 GLN K CA 1
ATOM 5022 C C . GLN D 4 60 ? 294.515 262.175 322.559 1.00 25.47 60 GLN K C 1
ATOM 5023 O O . GLN D 4 60 ? 295.576 262.430 321.989 1.00 25.47 60 GLN K O 1
ATOM 5029 N N . LEU D 4 61 ? 293.901 261.003 322.439 1.00 22.86 61 LEU K N 1
ATOM 5030 C CA . LEU D 4 61 ? 294.472 259.937 321.631 1.00 22.86 61 LEU K CA 1
ATOM 5031 C C . LEU D 4 61 ? 293.386 259.308 320.774 1.00 22.86 61 LEU K C 1
ATOM 5032 O O . LEU D 4 61 ? 292.232 259.203 321.191 1.00 22.86 61 LEU K O 1
ATOM 5037 N N . GLU D 4 62 ? 293.765 258.895 319.566 1.00 23.61 62 GLU K N 1
ATOM 5038 C CA . GLU D 4 62 ? 292.841 258.243 318.648 1.00 23.61 62 GLU K CA 1
ATOM 5039 C C . GLU D 4 62 ? 293.576 257.155 317.884 1.00 23.61 62 GLU K C 1
ATOM 5040 O O . GLU D 4 62 ? 294.638 257.413 317.315 1.00 23.61 62 GLU K O 1
ATOM 5046 N N . VAL D 4 63 ? 293.009 255.951 317.862 1.00 23.63 63 VAL K N 1
ATOM 5047 C CA . VAL D 4 63 ? 293.528 254.845 317.065 1.00 23.63 63 VAL K CA 1
ATOM 5048 C C . VAL D 4 63 ? 292.530 254.551 315.956 1.00 23.63 63 VAL K C 1
ATOM 5049 O O . VAL D 4 63 ? 291.319 254.507 316.195 1.00 23.63 63 VAL K O 1
ATOM 5053 N N . TRP D 4 64 ? 293.037 254.366 314.739 1.00 24.73 64 TRP K N 1
ATOM 5054 C CA . TRP D 4 64 ? 292.197 254.200 313.553 1.00 24.73 64 TRP K CA 1
ATOM 5055 C C . TRP D 4 64 ? 292.673 252.984 312.766 1.00 24.73 64 TRP K C 1
ATOM 5056 O O . TRP D 4 64 ? 293.495 253.112 311.857 1.00 24.73 64 TRP K O 1
ATOM 5067 N N . SER D 4 65 ? 292.156 251.812 313.107 1.00 26.75 65 SER K N 1
ATOM 5068 C CA . SER D 4 65 ? 292.457 250.601 312.364 1.00 26.75 65 SER K CA 1
ATOM 5069 C C . SER D 4 65 ? 291.388 250.386 311.297 1.00 26.75 65 SER K C 1
ATOM 5070 O O . SER D 4 65 ? 290.579 251.269 311.012 1.00 26.75 65 SER K O 1
ATOM 5073 N N . THR D 4 66 ? 291.376 249.201 310.692 1.00 29.61 66 THR K N 1
ATOM 5074 C CA . THR D 4 66 ? 290.340 248.830 309.740 1.00 29.61 66 THR K CA 1
ATOM 5075 C C . THR D 4 66 ? 289.423 247.733 310.253 1.00 29.61 66 THR K C 1
ATOM 5076 O O . THR D 4 66 ? 288.285 247.630 309.794 1.00 29.61 66 THR K O 1
ATOM 5080 N N . SER D 4 67 ? 289.874 246.931 311.213 1.00 28.23 67 SER K N 1
ATOM 5081 C CA . SER D 4 67 ? 289.053 245.905 311.835 1.00 28.23 67 SER K CA 1
ATOM 5082 C C . SER D 4 67 ? 288.796 246.268 313.290 1.00 28.23 67 SER K C 1
ATOM 5083 O O . SER D 4 67 ? 289.615 246.927 313.935 1.00 28.23 67 SER K O 1
ATOM 5086 N N . LYS D 4 68 ? 287.643 245.833 313.802 1.00 27.48 68 LYS K N 1
ATOM 5087 C CA . LYS D 4 68 ? 287.261 246.181 315.168 1.00 27.48 68 LYS K CA 1
ATOM 5088 C C . LYS D 4 68 ? 288.216 245.573 316.187 1.00 27.48 68 LYS K C 1
ATOM 5089 O O . LYS D 4 68 ? 288.596 246.230 317.166 1.00 27.48 68 LYS K O 1
ATOM 5095 N N . GLN D 4 69 ? 288.613 244.318 315.979 1.00 28.79 69 GLN K N 1
ATOM 5096 C CA . GLN D 4 69 ? 289.508 243.673 316.932 1.00 28.79 69 GLN K CA 1
ATOM 5097 C C . GLN D 4 69 ? 290.842 244.399 317.014 1.00 28.79 69 GLN K C 1
ATOM 5098 O O . GLN D 4 69 ? 291.405 244.554 318.104 1.00 28.79 69 GLN K O 1
ATOM 5104 N N . ALA D 4 70 ? 291.365 244.849 315.873 1.00 28.24 70 ALA K N 1
ATOM 5105 C CA . ALA D 4 70 ? 292.654 245.529 315.878 1.00 28.24 70 ALA K CA 1
ATOM 5106 C C . ALA D 4 70 ? 292.605 246.806 316.704 1.00 28.24 70 ALA K C 1
ATOM 5107 O O . ALA D 4 70 ? 293.512 247.069 317.501 1.00 28.24 70 ALA K O 1
ATOM 5109 N N . THR D 4 71 ? 291.551 247.609 316.541 1.00 27.45 71 THR K N 1
ATOM 5110 C CA . THR D 4 71 ? 291.473 248.838 317.320 1.00 27.45 71 THR K CA 1
ATOM 5111 C C . THR D 4 71 ? 291.212 248.551 318.792 1.00 27.45 71 THR K C 1
ATOM 5112 O O . THR D 4 71 ? 291.711 249.282 319.655 1.00 27.45 71 THR K O 1
ATOM 5116 N N . TYR D 4 72 ? 290.469 247.487 319.107 1.00 27.88 72 TYR K N 1
ATOM 5117 C CA . TYR D 4 72 ? 290.276 247.133 320.510 1.00 27.88 72 TYR K CA 1
ATOM 5118 C C . TYR D 4 72 ? 291.603 246.772 321.169 1.00 27.88 72 TYR K C 1
ATOM 5119 O O . TYR D 4 72 ? 291.919 247.251 322.268 1.00 27.88 72 TYR K O 1
ATOM 5128 N N . GLU D 4 73 ? 292.402 245.935 320.501 1.00 28.86 73 GLU K N 1
ATOM 5129 C CA . GLU D 4 73 ? 293.704 245.568 321.048 1.00 28.86 73 GLU K CA 1
ATOM 5130 C C . GLU D 4 73 ? 294.622 246.778 321.153 1.00 28.86 73 GLU K C 1
ATOM 5131 O O . GLU D 4 73 ? 295.351 246.928 322.141 1.00 28.86 73 GLU K O 1
ATOM 5137 N N . ALA D 4 74 ? 294.609 247.650 320.144 1.00 28.02 74 ALA K N 1
ATOM 5138 C CA . ALA D 4 74 ? 295.453 248.837 320.200 1.00 28.02 74 ALA K CA 1
ATOM 5139 C C . ALA D 4 74 ? 295.084 249.717 321.384 1.00 28.02 74 ALA K C 1
ATOM 5140 O O . ALA D 4 74 ? 295.965 250.193 322.111 1.00 28.02 74 ALA K O 1
ATOM 5142 N N . MET D 4 75 ? 293.787 249.937 321.605 1.00 25.89 75 MET K N 1
ATOM 5143 C CA . MET D 4 75 ? 293.374 250.779 322.722 1.00 25.89 75 MET K CA 1
ATOM 5144 C C . MET D 4 75 ? 293.730 250.151 324.061 1.00 25.89 75 MET K C 1
ATOM 5145 O O . MET D 4 75 ? 294.177 250.852 324.977 1.00 25.89 75 MET K O 1
ATOM 5150 N N . VAL D 4 76 ? 293.537 248.838 324.210 1.00 25.35 76 VAL K N 1
ATOM 5151 C CA . VAL D 4 76 ? 293.855 248.232 325.500 1.00 25.35 76 VAL K CA 1
ATOM 5152 C C . VAL D 4 76 ? 295.359 248.275 325.755 1.00 25.35 76 VAL K C 1
ATOM 5153 O O . VAL D 4 76 ? 295.802 248.504 326.888 1.00 25.35 76 VAL K O 1
ATOM 5157 N N . HIS D 4 77 ? 296.169 248.086 324.709 1.00 26.49 77 HIS K N 1
ATOM 5158 C CA . HIS D 4 77 ? 297.613 248.191 324.882 1.00 26.49 77 HIS K CA 1
ATOM 5159 C C . HIS D 4 77 ? 298.023 249.608 325.252 1.00 26.49 77 HIS K C 1
ATOM 5160 O O . HIS D 4 77 ? 298.901 249.805 326.101 1.00 26.49 77 HIS K O 1
ATOM 5167 N N . ILE D 4 78 ? 297.409 250.608 324.618 1.00 23.75 78 ILE K N 1
ATOM 5168 C CA . ILE D 4 78 ? 297.711 251.994 324.956 1.00 23.75 78 ILE K CA 1
ATOM 5169 C C . ILE D 4 78 ? 297.368 252.270 326.410 1.00 23.75 78 ILE K C 1
ATOM 5170 O O . ILE D 4 78 ? 298.149 252.891 327.141 1.00 23.75 78 ILE K O 1
ATOM 5175 N N . MET D 4 79 ? 296.200 251.803 326.857 1.00 23.23 79 MET K N 1
ATOM 5176 C CA . MET D 4 79 ? 295.787 252.043 328.235 1.00 23.23 79 MET K CA 1
ATOM 5177 C C . MET D 4 79 ? 296.743 251.384 329.221 1.00 23.23 79 MET K C 1
ATOM 5178 O O . MET D 4 79 ? 297.128 252.000 330.220 1.00 23.23 79 MET K O 1
ATOM 5183 N N . ARG D 4 80 ? 297.154 250.143 328.953 1.00 22.18 80 ARG K N 1
ATOM 5184 C CA . ARG D 4 80 ? 298.100 249.479 329.847 1.00 22.18 80 ARG K CA 1
ATOM 5185 C C . ARG D 4 80 ? 299.434 250.215 329.889 1.00 22.18 80 ARG K C 1
ATOM 5186 O O . ARG D 4 80 ? 299.961 250.512 330.971 1.00 22.18 80 ARG K O 1
ATOM 5194 N N . SER D 4 81 ? 299.996 250.523 328.718 1.00 21.72 81 SER K N 1
ATOM 5195 C CA . SER D 4 81 ? 301.312 251.148 328.675 1.00 21.72 81 SER K CA 1
ATOM 5196 C C . SER D 4 81 ? 301.298 252.543 329.280 1.00 21.72 81 SER K C 1
ATOM 5197 O O . SER D 4 81 ? 302.323 252.997 329.797 1.00 21.72 81 SER K O 1
ATOM 5200 N N . VAL D 4 82 ? 300.164 253.238 329.231 1.00 21.91 82 VAL K N 1
ATOM 5201 C CA . VAL D 4 82 ? 300.109 254.567 329.822 1.00 21.91 82 VAL K CA 1
ATOM 5202 C C . VAL D 4 82 ? 299.799 254.510 331.315 1.00 21.91 82 VAL K C 1
ATOM 5203 O O . VAL D 4 82 ? 300.208 255.403 332.061 1.00 21.91 82 VAL K O 1
ATOM 5207 N N . ALA D 4 83 ? 299.096 253.474 331.777 1.00 21.43 83 ALA K N 1
ATOM 5208 C CA . ALA D 4 83 ? 298.850 253.332 333.204 1.00 21.43 83 ALA K CA 1
ATOM 5209 C C . ALA D 4 83 ? 300.047 252.764 333.948 1.00 21.43 83 ALA K C 1
ATOM 5210 O O . ALA D 4 83 ? 300.114 252.896 335.173 1.00 21.43 83 ALA K O 1
ATOM 5212 N N . ALA D 4 84 ? 300.985 252.136 333.245 1.00 22.34 84 ALA K N 1
ATOM 5213 C CA . ALA D 4 84 ? 302.215 251.640 333.859 1.00 22.34 84 ALA K CA 1
ATOM 5214 C C . ALA D 4 84 ? 303.408 252.537 333.547 1.00 22.34 84 ALA K C 1
ATOM 5215 O O . ALA D 4 84 ? 304.516 252.049 333.318 1.00 22.34 84 ALA K O 1
ATOM 5217 N N . ALA D 4 85 ? 303.210 253.854 333.538 1.00 21.64 85 ALA K N 1
ATOM 5218 C CA . ALA D 4 85 ? 304.207 254.808 333.080 1.00 21.64 85 ALA K CA 1
ATOM 5219 C C . ALA D 4 85 ? 304.691 255.703 334.220 1.00 21.64 85 ALA K C 1
ATOM 5220 O O . ALA D 4 85 ? 303.998 255.858 335.230 1.00 21.64 85 ALA K O 1
ATOM 5222 N N . PRO D 4 86 ? 305.884 256.298 334.092 1.00 23.11 86 PRO K N 1
ATOM 5223 C CA . PRO D 4 86 ? 306.451 257.053 335.224 1.00 23.11 86 PRO K CA 1
ATOM 5224 C C . PRO D 4 86 ? 305.608 258.218 335.714 1.00 23.11 86 PRO K C 1
ATOM 5225 O O . PRO D 4 86 ? 305.513 258.423 336.929 1.00 23.11 86 PRO K O 1
ATOM 5229 N N . ALA D 4 87 ? 304.994 258.996 334.821 1.00 22.22 87 ALA K N 1
ATOM 5230 C CA . ALA D 4 87 ? 304.328 260.214 335.268 1.00 22.22 87 ALA K CA 1
ATOM 5231 C C . ALA D 4 87 ? 302.981 260.462 334.599 1.00 22.22 87 ALA K C 1
ATOM 5232 O O . ALA D 4 87 ? 302.421 261.551 334.768 1.00 22.22 87 ALA K O 1
ATOM 5234 N N . MET D 4 88 ? 302.442 259.501 333.860 1.00 22.69 88 MET K N 1
ATOM 5235 C CA . MET D 4 88 ? 301.170 259.657 333.175 1.00 22.69 88 MET K CA 1
ATOM 5236 C C . MET D 4 88 ? 300.082 258.900 333.920 1.00 22.69 88 MET K C 1
ATOM 5237 O O . MET D 4 88 ? 300.358 258.017 334.734 1.00 22.69 88 MET K O 1
ATOM 5242 N N . GLU D 4 89 ? 298.830 259.260 333.639 1.00 22.28 89 GLU K N 1
ATOM 5243 C CA . GLU D 4 89 ? 297.708 258.571 334.248 1.00 22.28 89 GLU K CA 1
ATOM 5244 C C . GLU D 4 89 ? 296.487 258.686 333.351 1.00 22.28 89 GLU K C 1
ATOM 5245 O O . GLU D 4 89 ? 296.165 259.790 332.896 1.00 22.28 89 GLU K O 1
ATOM 5251 N N . PRO D 4 90 ? 295.808 257.580 333.057 1.00 19.75 90 PRO K N 1
ATOM 5252 C CA . PRO D 4 90 ? 294.629 257.646 332.191 1.00 19.75 90 PRO K CA 1
ATOM 5253 C C . PRO D 4 90 ? 293.363 257.936 332.977 1.00 19.75 90 PRO K C 1
ATOM 5254 O O . PRO D 4 90 ? 293.079 257.323 334.006 1.00 19.75 90 PRO K O 1
ATOM 5258 N N . LEU D 4 91 ? 292.590 258.889 332.473 1.00 20.95 91 LEU K N 1
ATOM 5259 C CA . LEU D 4 91 ? 291.347 259.296 333.106 1.00 20.95 91 LEU K CA 1
ATOM 5260 C C . LEU D 4 91 ? 290.205 259.160 332.111 1.00 20.95 91 LEU K C 1
ATOM 5261 O O . LEU D 4 91 ? 290.301 259.622 330.972 1.00 20.95 91 LEU K O 1
ATOM 5266 N N . GLY D 4 92 ? 289.131 258.508 332.543 1.00 23.46 92 GLY K N 1
ATOM 5267 C CA . GLY D 4 92 ? 288.010 258.237 331.669 1.00 23.46 92 GLY K CA 1
ATOM 5268 C C . GLY D 4 92 ? 288.106 256.882 331.001 1.00 23.46 92 GLY K C 1
ATOM 5269 O O . GLY D 4 92 ? 288.991 256.068 331.272 1.00 23.46 92 GLY K O 1
ATOM 5270 N N . GLN D 4 93 ? 287.159 256.638 330.103 1.00 24.66 93 GLN K N 1
ATOM 5271 C CA . GLN D 4 93 ? 287.078 255.390 329.363 1.00 24.66 93 GLN K CA 1
ATOM 5272 C C . GLN D 4 93 ? 286.965 255.680 327.874 1.00 24.66 93 GLN K C 1
ATOM 5273 O O . GLN D 4 93 ? 286.518 256.761 327.482 1.00 24.66 93 GLN K O 1
ATOM 5279 N N . PRO D 4 94 ? 287.379 254.742 327.024 1.00 22.83 94 PRO K N 1
ATOM 5280 C CA . PRO D 4 94 ? 287.379 255.003 325.583 1.00 22.83 94 PRO K CA 1
ATOM 5281 C C . PRO D 4 94 ? 285.977 255.192 325.026 1.00 22.83 94 PRO K C 1
ATOM 5282 O O . PRO D 4 94 ? 284.994 254.682 325.562 1.00 22.83 94 PRO K O 1
ATOM 5286 N N . ILE D 4 95 ? 285.901 255.951 323.935 1.00 22.95 95 ILE K N 1
ATOM 5287 C CA . ILE D 4 95 ? 284.665 256.194 323.202 1.00 22.95 95 ILE K CA 1
ATOM 5288 C C . ILE D 4 95 ? 284.899 255.806 321.750 1.00 22.95 95 ILE K C 1
ATOM 5289 O O . ILE D 4 95 ? 285.907 256.201 321.155 1.00 22.95 95 ILE K O 1
ATOM 5294 N N . ASP D 4 96 ? 283.978 255.037 321.185 1.00 26.75 96 ASP K N 1
ATOM 5295 C CA . ASP D 4 96 ? 284.139 254.516 319.837 1.00 26.75 96 ASP K CA 1
ATOM 5296 C C . ASP D 4 96 ? 283.608 255.498 318.796 1.00 26.75 96 ASP K C 1
ATOM 5297 O O . ASP D 4 96 ? 282.872 256.436 319.106 1.00 26.75 96 ASP K O 1
ATOM 5302 N N . ASP D 4 97 ? 284.004 255.267 317.545 1.00 30.08 97 ASP K N 1
ATOM 5303 C CA . ASP D 4 97 ? 283.561 256.079 316.421 1.00 30.08 97 ASP K CA 1
ATOM 5304 C C . ASP D 4 97 ? 283.789 255.298 315.135 1.00 30.08 97 ASP K C 1
ATOM 5305 O O . ASP D 4 97 ? 284.655 254.424 315.075 1.00 30.08 97 ASP K O 1
ATOM 5310 N N . TYR D 4 98 ? 283.003 255.624 314.109 1.00 31.52 98 TYR K N 1
ATOM 5311 C CA . TYR D 4 98 ? 283.046 254.929 312.829 1.00 31.52 98 TYR K CA 1
ATOM 5312 C C . TYR D 4 98 ? 283.013 255.938 311.691 1.00 31.52 98 TYR K C 1
ATOM 5313 O O . TYR D 4 98 ? 282.293 256.937 311.758 1.00 31.52 98 TYR K O 1
ATOM 5322 N N . GLU D 4 99 ? 283.789 255.666 310.646 1.00 32.14 99 GLU K N 1
ATOM 5323 C CA . GLU D 4 99 ? 283.885 256.546 309.481 1.00 32.14 99 GLU K CA 1
ATOM 5324 C C . GLU D 4 99 ? 283.431 255.794 308.239 1.00 32.14 99 GLU K C 1
ATOM 5325 O O . GLU D 4 99 ? 284.212 255.017 307.661 1.00 32.14 99 GLU K O 1
ATOM 5331 N N . PRO D 4 100 ? 282.191 255.984 307.788 1.00 31.49 100 PRO K N 1
ATOM 5332 C CA . PRO D 4 100 ? 281.679 255.160 306.679 1.00 31.49 100 PRO K CA 1
ATOM 5333 C C . PRO D 4 100 ? 282.434 255.324 305.372 1.00 31.49 100 PRO K C 1
ATOM 5334 O O . PRO D 4 100 ? 282.520 254.363 304.598 1.00 31.49 100 PRO K O 1
ATOM 5338 N N . ALA D 4 101 ? 282.975 256.511 305.091 1.00 32.09 101 ALA K N 1
ATOM 5339 C CA . ALA D 4 101 ? 283.622 256.740 303.802 1.00 32.09 101 ALA K CA 1
ATOM 5340 C C . ALA D 4 101 ? 284.846 255.851 303.622 1.00 32.09 101 ALA K C 1
ATOM 5341 O O . ALA D 4 101 ? 285.063 255.293 302.542 1.00 32.09 101 ALA K O 1
ATOM 5343 N N . LEU D 4 102 ? 285.660 255.709 304.666 1.00 31.62 102 LEU K N 1
ATOM 5344 C CA . LEU D 4 102 ? 286.866 254.898 304.600 1.00 31.62 102 LEU K CA 1
ATOM 5345 C C . LEU D 4 102 ? 286.697 253.522 305.228 1.00 31.62 102 LEU K C 1
ATOM 5346 O O . LEU D 4 102 ? 287.587 252.679 305.074 1.00 31.62 102 LEU K O 1
ATOM 5351 N N . ARG D 4 103 ? 285.588 253.279 305.927 1.00 32.49 103 ARG K N 1
ATOM 5352 C CA . ARG D 4 103 ? 285.328 252.015 306.612 1.00 32.49 103 ARG K CA 1
ATOM 5353 C C . ARG D 4 103 ? 286.440 251.692 307.612 1.00 32.49 103 ARG K C 1
ATOM 5354 O O . ARG D 4 103 ? 287.102 250.658 307.536 1.00 32.49 103 ARG K O 1
ATOM 5362 N N . ILE D 4 104 ? 286.627 252.604 308.563 1.00 27.96 104 ILE K N 1
ATOM 5363 C CA . ILE D 4 104 ? 287.605 252.438 309.627 1.00 27.96 104 ILE K CA 1
ATOM 5364 C C . ILE D 4 104 ? 286.924 252.671 310.965 1.00 27.96 104 ILE K C 1
ATOM 5365 O O . ILE D 4 104 ? 285.964 253.438 311.070 1.00 27.96 104 ILE K O 1
ATOM 5370 N N . TYR D 4 105 ? 287.435 252.003 311.995 1.00 27.48 105 TYR K N 1
ATOM 5371 C CA . TYR D 4 105 ? 286.906 252.090 313.347 1.00 27.48 105 TYR K CA 1
ATOM 5372 C C . TYR D 4 105 ? 287.872 252.879 314.217 1.00 27.48 105 TYR K C 1
ATOM 5373 O O . TYR D 4 105 ? 289.090 252.725 314.100 1.00 27.48 105 TYR K O 1
ATOM 5382 N N . GLY D 4 106 ? 287.328 253.717 315.099 1.00 25.54 106 GLY K N 1
ATOM 5383 C CA . GLY D 4 106 ? 288.122 254.617 315.902 1.00 25.54 106 GLY K CA 1
ATOM 5384 C C . GLY D 4 106 ? 287.954 254.392 317.395 1.00 25.54 106 GLY K C 1
ATOM 5385 O O . GLY D 4 106 ? 287.181 253.546 317.846 1.00 25.54 106 GLY K O 1
ATOM 5386 N N . SER D 4 107 ? 288.715 255.175 318.154 1.00 24.71 107 SER K N 1
ATOM 5387 C CA . SER D 4 107 ? 288.657 255.160 319.608 1.00 24.71 107 SER K CA 1
ATOM 5388 C C . SER D 4 107 ? 289.230 256.477 320.107 1.00 24.71 107 SER K C 1
ATOM 5389 O O . SER D 4 107 ? 289.844 257.230 319.350 1.00 24.71 107 SER K O 1
ATOM 5392 N N . ARG D 4 108 ? 289.024 256.749 321.392 1.00 25.86 108 ARG K N 1
ATOM 5393 C CA . ARG D 4 108 ? 289.315 258.073 321.925 1.00 25.86 108 ARG K CA 1
ATOM 5394 C C . ARG D 4 108 ? 289.393 258.007 323.440 1.00 25.86 108 ARG K C 1
ATOM 5395 O O . ARG D 4 108 ? 288.454 257.537 324.084 1.00 25.86 108 ARG K O 1
ATOM 5403 N N . VAL D 4 109 ? 290.493 258.499 324.009 1.00 24.94 109 VAL K N 1
ATOM 5404 C CA . VAL D 4 109 ? 290.672 258.492 325.456 1.00 24.94 109 VAL K CA 1
ATOM 5405 C C . VAL D 4 109 ? 291.593 259.641 325.840 1.00 24.94 109 VAL K C 1
ATOM 5406 O O . VAL D 4 109 ? 292.487 260.022 325.081 1.00 24.94 109 VAL K O 1
ATOM 5410 N N . ASP D 4 110 ? 291.360 260.203 327.023 1.00 24.62 110 ASP K N 1
ATOM 5411 C CA . ASP D 4 110 ? 292.143 261.315 327.540 1.00 24.62 110 ASP K CA 1
ATOM 5412 C C . ASP D 4 110 ? 293.254 260.817 328.455 1.00 24.62 110 ASP K C 1
ATOM 5413 O O . ASP D 4 110 ? 293.118 259.795 329.130 1.00 24.62 110 ASP K O 1
ATOM 5418 N N . ILE D 4 111 ? 294.356 261.561 328.476 1.00 22.10 111 ILE K N 1
ATOM 5419 C CA . ILE D 4 111 ? 295.533 261.228 329.269 1.00 22.10 111 ILE K CA 1
ATOM 5420 C C . ILE D 4 111 ? 295.987 262.482 329.996 1.00 22.10 111 ILE K C 1
ATOM 5421 O O . ILE D 4 111 ? 296.040 263.563 329.401 1.00 22.10 111 ILE K O 1
ATOM 5426 N N . SER D 4 112 ? 296.308 262.347 331.276 1.00 22.71 112 SER K N 1
ATOM 5427 C CA . SER D 4 112 ? 296.911 263.425 332.048 1.00 22.71 112 SER K CA 1
ATOM 5428 C C . SER D 4 112 ? 298.385 263.110 332.253 1.00 22.71 112 SER K C 1
ATOM 5429 O O . SER D 4 112 ? 298.731 262.017 332.711 1.00 22.71 112 SER K O 1
ATOM 5432 N N . MET D 4 113 ? 299.251 264.059 331.910 1.00 23.52 113 MET K N 1
ATOM 5433 C CA . MET D 4 113 ? 300.682 263.802 331.904 1.00 23.52 113 MET K CA 1
ATOM 5434 C C . MET D 4 113 ? 301.445 265.035 332.359 1.00 23.52 113 MET K C 1
ATOM 5435 O O . MET D 4 113 ? 301.043 266.169 332.094 1.00 23.52 113 MET K O 1
ATOM 5440 N N . TYR D 4 114 ? 302.552 264.796 333.056 1.00 22.35 114 TYR K N 1
ATOM 5441 C CA . TYR D 4 114 ? 303.461 265.842 333.519 1.00 22.35 114 TYR K CA 1
ATOM 5442 C C . TYR D 4 114 ? 304.752 265.675 332.729 1.00 22.35 114 TYR K C 1
ATOM 5443 O O . TYR D 4 114 ? 305.460 264.678 332.897 1.00 22.35 114 TYR K O 1
ATOM 5452 N N . TYR D 4 115 ? 305.061 266.634 331.868 1.00 23.30 115 TYR K N 1
ATOM 5453 C CA . TYR D 4 115 ? 306.239 266.548 331.022 1.00 23.30 115 TYR K CA 1
ATOM 5454 C C . TYR D 4 115 ? 307.235 267.638 331.384 1.00 23.30 115 TYR K C 1
ATOM 5455 O O . TYR D 4 115 ? 306.953 268.539 332.175 1.00 23.30 115 TYR K O 1
ATOM 5464 N N . ASN D 4 116 ? 308.418 267.540 330.791 1.00 25.03 116 ASN K N 1
ATOM 5465 C CA . ASN D 4 116 ? 309.488 268.490 331.048 1.00 25.03 116 ASN K CA 1
ATOM 5466 C C . ASN D 4 116 ? 309.400 269.634 330.050 1.00 25.03 116 ASN K C 1
ATOM 5467 O O . ASN D 4 116 ? 309.467 269.414 328.838 1.00 25.03 116 ASN K O 1
ATOM 5472 N N . LEU D 4 117 ? 309.255 270.854 330.568 1.00 26.44 117 LEU K N 1
ATOM 5473 C CA . LEU D 4 117 ? 308.995 272.003 329.708 1.00 26.44 117 LEU K CA 1
ATOM 5474 C C . LEU D 4 117 ? 310.149 272.254 328.747 1.00 26.44 117 LEU K C 1
ATOM 5475 O O . LEU D 4 117 ? 309.930 272.577 327.574 1.00 26.44 117 LEU K O 1
ATOM 5480 N N . THR D 4 118 ? 311.379 272.119 329.223 1.00 31.24 118 THR K N 1
ATOM 5481 C CA . THR D 4 118 ? 312.548 272.333 328.379 1.00 31.24 118 THR K CA 1
ATOM 5482 C C . THR D 4 118 ? 313.158 271.009 327.937 1.00 31.24 118 THR K C 1
ATOM 5483 O O . THR D 4 118 ? 313.396 270.789 326.750 1.00 31.24 118 THR K O 1
ATOM 5487 N N . ALA E 5 2 ? 311.628 270.537 340.561 1.00 22.40 2 ALA L N 1
ATOM 5488 C CA . ALA E 5 2 ? 310.737 270.531 341.712 1.00 22.40 2 ALA L CA 1
ATOM 5489 C C . ALA E 5 2 ? 309.427 269.838 341.370 1.00 22.40 2 ALA L C 1
ATOM 5490 O O . ALA E 5 2 ? 309.386 268.992 340.478 1.00 22.40 2 ALA L O 1
ATOM 5492 N N . LEU E 5 3 ? 308.359 270.201 342.082 1.00 20.25 3 LEU L N 1
ATOM 5493 C CA . LEU E 5 3 ? 307.013 269.701 341.813 1.00 20.25 3 LEU L CA 1
ATOM 5494 C C . LEU E 5 3 ? 306.953 268.173 341.920 1.00 20.25 3 LEU L C 1
ATOM 5495 O O . LEU E 5 3 ? 306.772 267.457 340.936 1.00 20.25 3 LEU L O 1
ATOM 5500 N N . THR E 5 4 ? 307.141 267.687 343.144 1.00 21.31 4 THR L N 1
ATOM 5501 C CA . THR E 5 4 ? 306.896 266.275 343.410 1.00 21.31 4 THR L CA 1
ATOM 5502 C C . THR E 5 4 ? 305.446 265.931 343.084 1.00 21.31 4 THR L C 1
ATOM 5503 O O . THR E 5 4 ? 304.527 266.673 343.438 1.00 21.31 4 THR L O 1
ATOM 5507 N N . LEU E 5 5 ? 305.241 264.796 342.405 1.00 21.38 5 LEU L N 1
ATOM 5508 C CA . LEU E 5 5 ? 303.925 264.410 341.918 1.00 21.38 5 LEU L CA 1
ATOM 5509 C C . LEU E 5 5 ? 303.374 263.228 342.704 1.00 21.38 5 LEU L C 1
ATOM 5510 O O . LEU E 5 5 ? 304.133 262.335 343.091 1.00 21.38 5 LEU L O 1
ATOM 5515 N N . PRO E 5 6 ? 302.060 263.184 342.943 1.00 20.28 6 PRO L N 1
ATOM 5516 C CA . PRO E 5 6 ? 301.452 262.100 343.723 1.00 20.28 6 PRO L CA 1
ATOM 5517 C C . PRO E 5 6 ? 301.020 260.905 342.878 1.00 20.28 6 PRO L C 1
ATOM 5518 O O . PRO E 5 6 ? 299.881 260.436 342.966 1.00 20.28 6 PRO L O 1
ATOM 5522 N N . LYS E 5 7 ? 301.929 260.398 342.052 1.00 19.56 7 LYS L N 1
ATOM 5523 C CA . LYS E 5 7 ? 301.657 259.254 341.191 1.00 19.56 7 LYS L CA 1
ATOM 5524 C C . LYS E 5 7 ? 302.598 258.117 341.550 1.00 19.56 7 LYS L C 1
ATOM 5525 O O . LYS E 5 7 ? 303.798 258.335 341.729 1.00 19.56 7 LYS L O 1
ATOM 5531 N N . GLY E 5 8 ? 302.054 256.907 341.644 1.00 20.17 8 GLY L N 1
ATOM 5532 C CA . GLY E 5 8 ? 302.857 255.747 341.964 1.00 20.17 8 GLY L CA 1
ATOM 5533 C C . GLY E 5 8 ? 303.150 255.552 343.432 1.00 20.17 8 GLY L C 1
ATOM 5534 O O . GLY E 5 8 ? 303.993 254.717 343.772 1.00 20.17 8 GLY L O 1
ATOM 5535 N N . ILE E 5 9 ? 302.480 256.291 344.313 1.00 19.49 9 ILE L N 1
ATOM 5536 C CA . ILE E 5 9 ? 302.713 256.157 345.744 1.00 19.49 9 ILE L CA 1
ATOM 5537 C C . ILE E 5 9 ? 302.110 254.851 346.239 1.00 19.49 9 ILE L C 1
ATOM 5538 O O . ILE E 5 9 ? 300.925 254.575 346.021 1.00 19.49 9 ILE L O 1
ATOM 5543 N N . VAL E 5 10 ? 302.922 254.040 346.912 1.00 21.26 10 VAL L N 1
ATOM 5544 C CA . VAL E 5 10 ? 302.495 252.752 347.446 1.00 21.26 10 VAL L CA 1
ATOM 5545 C C . VAL E 5 10 ? 302.713 252.763 348.949 1.00 21.26 10 VAL L C 1
ATOM 5546 O O . VAL E 5 10 ? 303.820 253.045 349.416 1.00 21.26 10 VAL L O 1
ATOM 5550 N N . PHE E 5 11 ? 301.668 252.448 349.702 1.00 23.57 11 PHE L N 1
ATOM 5551 C CA . PHE E 5 11 ? 301.728 252.505 351.153 1.00 23.57 11 PHE L CA 1
ATOM 5552 C C . PHE E 5 11 ? 302.141 251.145 351.712 1.00 23.57 11 PHE L C 1
ATOM 5553 O O . PHE E 5 11 ? 302.513 250.230 350.975 1.00 23.57 11 PHE L O 1
ATOM 5561 N N . GLY E 5 12 ? 302.091 251.002 353.025 1.00 17.10 12 GLY L N 1
ATOM 5562 C CA . GLY E 5 12 ? 302.497 249.772 353.671 1.00 17.10 12 GLY L CA 1
ATOM 5563 C C . GLY E 5 12 ? 302.788 249.994 355.133 1.00 17.10 12 GLY L C 1
ATOM 5564 O O . GLY E 5 12 ? 303.179 251.077 355.566 1.00 17.10 12 GLY L O 1
ATOM 5565 N N . PHE E 5 13 ? 302.602 248.930 355.910 1.00 16.62 13 PHE L N 1
ATOM 5566 C CA . PHE E 5 13 ? 302.733 248.991 357.356 1.00 16.62 13 PHE L CA 1
ATOM 5567 C C . PHE E 5 13 ? 303.490 247.769 357.851 1.00 16.62 13 PHE L C 1
ATOM 5568 O O . PHE E 5 13 ? 303.486 246.714 357.216 1.00 16.62 13 PHE L O 1
ATOM 5576 N N . ALA E 5 14 ? 304.138 247.921 359.006 1.00 18.29 14 ALA L N 1
ATOM 5577 C CA . ALA E 5 14 ? 304.891 246.842 359.618 1.00 18.29 14 ALA L CA 1
ATOM 5578 C C . ALA E 5 14 ? 304.699 246.840 361.127 1.00 18.29 14 ALA L C 1
ATOM 5579 O O . ALA E 5 14 ? 304.544 247.909 361.733 1.00 18.29 14 ALA L O 1
ATOM 5581 N N . PRO E 5 15 ? 304.718 245.670 361.756 1.00 21.23 15 PRO L N 1
ATOM 5582 C CA . PRO E 5 15 ? 304.602 245.612 363.215 1.00 21.23 15 PRO L CA 1
ATOM 5583 C C . PRO E 5 15 ? 305.889 246.043 363.898 1.00 21.23 15 PRO L C 1
ATOM 5584 O O . PRO E 5 15 ? 306.956 246.123 363.289 1.00 21.23 15 PRO L O 1
ATOM 5588 N N . ILE E 5 16 ? 305.771 246.320 365.193 1.00 26.53 16 ILE L N 1
ATOM 5589 C CA . ILE E 5 16 ? 306.909 246.667 366.037 1.00 26.53 16 ILE L CA 1
ATOM 5590 C C . ILE E 5 16 ? 307.256 245.460 366.898 1.00 26.53 16 ILE L C 1
ATOM 5591 O O . ILE E 5 16 ? 306.429 244.993 367.691 1.00 26.53 16 ILE L O 1
ATOM 5596 N N . THR E 5 17 ? 308.481 244.963 366.756 1.00 33.30 17 THR L N 1
ATOM 5597 C CA . THR E 5 17 ? 308.929 243.773 367.462 1.00 33.30 17 THR L CA 1
ATOM 5598 C C . THR E 5 17 ? 309.414 244.149 368.862 1.00 33.30 17 THR L C 1
ATOM 5599 O O . THR E 5 17 ? 309.202 245.267 369.338 1.00 33.30 17 THR L O 1
ATOM 5603 N N . SER E 5 18 ? 310.070 243.207 369.547 1.00 38.94 18 SER L N 1
ATOM 5604 C CA . SER E 5 18 ? 310.570 243.438 370.895 1.00 38.94 18 SER L CA 1
ATOM 5605 C C . SER E 5 18 ? 312.088 243.440 371.001 1.00 38.94 18 SER L C 1
ATOM 5606 O O . SER E 5 18 ? 312.612 243.823 372.052 1.00 38.94 18 SER L O 1
ATOM 5609 N N . THR E 5 19 ? 312.805 243.023 369.961 1.00 41.08 19 THR L N 1
ATOM 5610 C CA . THR E 5 19 ? 314.260 243.087 369.991 1.00 41.08 19 THR L CA 1
ATOM 5611 C C . THR E 5 19 ? 314.714 244.526 370.204 1.00 41.08 19 THR L C 1
ATOM 5612 O O . THR E 5 19 ? 314.238 245.445 369.534 1.00 41.08 19 THR L O 1
ATOM 5616 N N . THR E 5 20 ? 315.641 244.722 371.139 1.00 46.32 20 THR L N 1
ATOM 5617 C CA . THR E 5 20 ? 316.029 246.057 371.566 1.00 46.32 20 THR L CA 1
ATOM 5618 C C . THR E 5 20 ? 317.541 246.137 371.710 1.00 46.32 20 THR L C 1
ATOM 5619 O O . THR E 5 20 ? 318.215 245.130 371.936 1.00 46.32 20 THR L O 1
ATOM 5623 N N . SER E 5 21 ? 318.067 247.350 371.557 1.00 52.10 21 SER L N 1
ATOM 5624 C CA . SER E 5 21 ? 319.467 247.649 371.812 1.00 52.10 21 SER L CA 1
ATOM 5625 C C . SER E 5 21 ? 319.541 248.969 372.564 1.00 52.10 21 SER L C 1
ATOM 5626 O O . SER E 5 21 ? 318.528 249.633 372.792 1.00 52.10 21 SER L O 1
ATOM 5629 N N . SER E 5 22 ? 320.749 249.345 372.971 1.00 60.02 22 SER L N 1
ATOM 5630 C CA . SER E 5 22 ? 320.953 250.565 373.745 1.00 60.02 22 SER L CA 1
ATOM 5631 C C . SER E 5 22 ? 322.206 251.299 373.286 1.00 60.02 22 SER L C 1
ATOM 5632 O O . SER E 5 22 ? 323.015 251.758 374.094 1.00 60.02 22 SER L O 1
ATOM 5635 N N . VAL E 5 23 ? 322.384 251.422 371.971 1.00 66.86 23 VAL L N 1
ATOM 5636 C CA . VAL E 5 23 ? 323.585 252.056 371.442 1.00 66.86 23 VAL L CA 1
ATOM 5637 C C . VAL E 5 23 ? 323.631 253.518 371.863 1.00 66.86 23 VAL L C 1
ATOM 5638 O O . VAL E 5 23 ? 322.622 254.234 371.812 1.00 66.86 23 VAL L O 1
ATOM 5642 N N . THR E 5 24 ? 324.809 253.962 372.294 1.00 78.43 24 THR L N 1
ATOM 5643 C CA . THR E 5 24 ? 325.041 255.318 372.762 1.00 78.43 24 THR L CA 1
ATOM 5644 C C . THR E 5 24 ? 326.035 256.012 371.841 1.00 78.43 24 THR L C 1
ATOM 5645 O O . THR E 5 24 ? 326.845 255.367 371.170 1.00 78.43 24 THR L O 1
ATOM 5649 N N . GLY E 5 25 ? 325.969 257.341 371.812 1.00 89.65 25 GLY L N 1
ATOM 5650 C CA . GLY E 5 25 ? 326.932 258.101 371.039 1.00 89.65 25 GLY L CA 1
ATOM 5651 C C . GLY E 5 25 ? 326.359 258.893 369.880 1.00 89.65 25 GLY L C 1
ATOM 5652 O O . GLY E 5 25 ? 327.019 259.055 368.850 1.00 89.65 25 GLY L O 1
ATOM 5653 N N . VAL E 5 26 ? 325.133 259.390 370.028 1.00 94.53 26 VAL L N 1
ATOM 5654 C CA . VAL E 5 26 ? 324.525 260.202 368.981 1.00 94.53 26 VAL L CA 1
ATOM 5655 C C . VAL E 5 26 ? 325.164 261.586 368.992 1.00 94.53 26 VAL L C 1
ATOM 5656 O O . VAL E 5 26 ? 325.026 262.345 369.959 1.00 94.53 26 VAL L O 1
ATOM 5660 N N . THR E 5 27 ? 325.862 261.920 367.909 1.00 103.59 27 THR L N 1
ATOM 5661 C CA . THR E 5 27 ? 326.601 263.171 367.792 1.00 103.59 27 THR L CA 1
ATOM 5662 C C . THR E 5 27 ? 325.721 264.231 367.145 1.00 103.59 27 THR L C 1
ATOM 5663 O O . THR E 5 27 ? 325.117 263.989 366.095 1.00 103.59 27 THR L O 1
ATOM 5667 N N . ARG E 5 28 ? 325.668 265.409 367.766 1.00 105.50 28 ARG L N 1
ATOM 5668 C CA . ARG E 5 28 ? 324.768 266.459 367.304 1.00 105.50 28 ARG L CA 1
ATOM 5669 C C . ARG E 5 28 ? 325.266 267.125 366.026 1.00 105.50 28 ARG L C 1
ATOM 5670 O O . ARG E 5 28 ? 324.458 267.603 365.221 1.00 105.50 28 ARG L O 1
ATOM 5678 N N . ALA E 5 29 ? 326.584 267.174 365.823 1.00 109.47 29 ALA L N 1
ATOM 5679 C CA . ALA E 5 29 ? 327.141 267.968 364.731 1.00 109.47 29 ALA L CA 1
ATOM 5680 C C . ALA E 5 29 ? 326.689 267.446 363.370 1.00 109.47 29 ALA L C 1
ATOM 5681 O O . ALA E 5 29 ? 325.945 268.116 362.646 1.00 109.47 29 ALA L O 1
ATOM 5683 N N . ALA E 5 30 ? 327.122 266.245 363.014 1.00 104.56 30 ALA L N 1
ATOM 5684 C CA . ALA E 5 30 ? 326.820 265.665 361.715 1.00 104.56 30 ALA L CA 1
ATOM 5685 C C . ALA E 5 30 ? 325.437 265.028 361.744 1.00 104.56 30 ALA L C 1
ATOM 5686 O O . ALA E 5 30 ? 324.783 264.994 362.789 1.00 104.56 30 ALA L O 1
ATOM 5688 N N . PRO E 5 31 ? 324.938 264.555 360.601 1.00 96.31 31 PRO L N 1
ATOM 5689 C CA . PRO E 5 31 ? 323.817 263.615 360.625 1.00 96.31 31 PRO L CA 1
ATOM 5690 C C . PRO E 5 31 ? 324.078 262.518 361.639 1.00 96.31 31 PRO L C 1
ATOM 5691 O O . PRO E 5 31 ? 325.070 261.782 361.524 1.00 96.31 31 PRO L O 1
ATOM 5695 N N . PRO E 5 32 ? 323.211 262.381 362.640 1.00 87.99 32 PRO L N 1
ATOM 5696 C CA . PRO E 5 32 ? 323.588 261.658 363.859 1.00 87.99 32 PRO L CA 1
ATOM 5697 C C . PRO E 5 32 ? 324.032 260.230 363.587 1.00 87.99 32 PRO L C 1
ATOM 5698 O O . PRO E 5 32 ? 323.538 259.562 362.676 1.00 87.99 32 PRO L O 1
ATOM 5702 N N . VAL E 5 33 ? 324.994 259.777 364.388 1.00 86.48 33 VAL L N 1
ATOM 5703 C CA . VAL E 5 33 ? 325.649 258.488 364.218 1.00 86.48 33 VAL L CA 1
ATOM 5704 C C . VAL E 5 33 ? 325.460 257.672 365.488 1.00 86.48 33 VAL L C 1
ATOM 5705 O O . VAL E 5 33 ? 325.566 258.202 366.600 1.00 86.48 33 VAL L O 1
ATOM 5709 N N . ALA E 5 34 ? 325.164 256.386 365.321 1.00 81.23 34 ALA L N 1
ATOM 5710 C CA . ALA E 5 34 ? 325.110 255.445 366.436 1.00 81.23 34 ALA L CA 1
ATOM 5711 C C . ALA E 5 34 ? 326.462 254.750 366.511 1.00 81.23 34 ALA L C 1
ATOM 5712 O O . ALA E 5 34 ? 326.806 253.940 365.648 1.00 81.23 34 ALA L O 1
ATOM 5714 N N . THR E 5 35 ? 327.236 255.070 367.545 1.00 80.10 35 THR L N 1
ATOM 5715 C CA . THR E 5 35 ? 328.610 254.593 367.627 1.00 80.10 35 THR L CA 1
ATOM 5716 C C . THR E 5 35 ? 328.653 253.100 367.923 1.00 80.10 35 THR L C 1
ATOM 5717 O O . THR E 5 35 ? 328.133 252.641 368.944 1.00 80.10 35 THR L O 1
ATOM 5721 N N . GLY E 5 36 ? 329.276 252.344 367.023 1.00 77.11 36 GLY L N 1
ATOM 5722 C CA . GLY E 5 36 ? 329.604 250.961 367.283 1.00 77.11 36 GLY L CA 1
ATOM 5723 C C . GLY E 5 36 ? 328.456 249.980 367.214 1.00 77.11 36 GLY L C 1
ATOM 5724 O O . GLY E 5 36 ? 328.626 248.834 367.649 1.00 77.11 36 GLY L O 1
ATOM 5725 N N . THR E 5 37 ? 327.297 250.381 366.698 1.00 75.57 37 THR L N 1
ATOM 5726 C CA . THR E 5 37 ? 326.182 249.451 366.590 1.00 75.57 37 THR L CA 1
ATOM 5727 C C . THR E 5 37 ? 326.521 248.324 365.623 1.00 75.57 37 THR L C 1
ATOM 5728 O O . THR E 5 37 ? 327.165 248.536 364.592 1.00 75.57 37 THR L O 1
ATOM 5732 N N . MET E 5 38 ? 326.102 247.114 365.975 1.00 76.61 38 MET L N 1
ATOM 5733 C CA . MET E 5 38 ? 326.359 245.940 365.156 1.00 76.61 38 MET L CA 1
ATOM 5734 C C . MET E 5 38 ? 325.219 245.628 364.200 1.00 76.61 38 MET L C 1
ATOM 5735 O O . MET E 5 38 ? 325.298 244.637 363.467 1.00 76.61 38 MET L O 1
ATOM 5740 N N . LEU E 5 39 ? 324.167 246.442 364.189 1.00 65.21 39 LEU L N 1
ATOM 5741 C CA . LEU E 5 39 ? 323.040 246.197 363.300 1.00 65.21 39 LEU L CA 1
ATOM 5742 C C . LEU E 5 39 ? 323.465 246.387 361.852 1.00 65.21 39 LEU L C 1
ATOM 5743 O O . LEU E 5 39 ? 324.143 247.360 361.509 1.00 65.21 39 LEU L O 1
ATOM 5748 N N . THR E 5 40 ? 323.069 245.445 361.001 1.00 59.65 40 THR L N 1
ATOM 5749 C CA . THR E 5 40 ? 323.444 245.505 359.596 1.00 59.65 40 THR L CA 1
ATOM 5750 C C . THR E 5 40 ? 322.871 246.760 358.953 1.00 59.65 40 THR L C 1
ATOM 5751 O O . THR E 5 40 ? 321.709 247.111 359.172 1.00 59.65 40 THR L O 1
ATOM 5755 N N . ALA E 5 41 ? 323.698 247.446 358.166 1.00 58.93 41 ALA L N 1
ATOM 5756 C CA . ALA E 5 41 ? 323.267 248.686 357.533 1.00 58.93 41 ALA L CA 1
ATOM 5757 C C . ALA E 5 41 ? 322.116 248.424 356.569 1.00 58.93 41 ALA L C 1
ATOM 5758 O O . ALA E 5 41 ? 322.239 247.624 355.636 1.00 58.93 41 ALA L O 1
ATOM 5760 N N . GLY E 5 42 ? 321.003 249.107 356.792 1.00 54.06 42 GLY L N 1
ATOM 5761 C CA . GLY E 5 42 ? 319.809 248.924 356.006 1.00 54.06 42 GLY L CA 1
ATOM 5762 C C . GLY E 5 42 ? 318.611 248.332 356.733 1.00 54.06 42 GLY L C 1
ATOM 5763 O O . GLY E 5 42 ? 317.780 247.686 356.084 1.00 54.06 42 GLY L O 1
ATOM 5764 N N . THR E 5 43 ? 318.503 248.521 358.045 1.00 48.74 43 THR L N 1
ATOM 5765 C CA . THR E 5 43 ? 317.381 248.022 358.828 1.00 48.74 43 THR L CA 1
ATOM 5766 C C . THR E 5 43 ? 316.639 249.196 359.449 1.00 48.74 43 THR L C 1
ATOM 5767 O O . THR E 5 43 ? 317.255 250.054 360.088 1.00 48.74 43 THR L O 1
ATOM 5771 N N . THR E 5 44 ? 315.323 249.232 359.265 1.00 38.34 44 THR L N 1
ATOM 5772 C CA . THR E 5 44 ? 314.518 250.313 359.819 1.00 38.34 44 THR L CA 1
ATOM 5773 C C . THR E 5 44 ? 314.355 250.104 361.319 1.00 38.34 44 THR L C 1
ATOM 5774 O O . THR E 5 44 ? 313.835 249.072 361.752 1.00 38.34 44 THR L O 1
ATOM 5778 N N . VAL E 5 45 ? 314.798 251.075 362.113 1.00 35.22 45 VAL L N 1
ATOM 5779 C CA . VAL E 5 45 ? 314.871 250.920 363.561 1.00 35.22 45 VAL L CA 1
ATOM 5780 C C . VAL E 5 45 ? 314.219 252.118 364.232 1.00 35.22 45 VAL L C 1
ATOM 5781 O O . VAL E 5 45 ? 314.523 253.267 363.898 1.00 35.22 45 VAL L O 1
ATOM 5785 N N . LEU E 5 46 ? 313.327 251.848 365.177 1.00 33.97 46 LEU L N 1
ATOM 5786 C CA . LEU E 5 46 ? 312.700 252.902 365.956 1.00 33.97 46 LEU L CA 1
ATOM 5787 C C . LEU E 5 46 ? 313.712 253.502 366.921 1.00 33.97 46 LEU L C 1
ATOM 5788 O O . LEU E 5 46 ? 314.672 252.846 367.330 1.00 33.97 46 LEU L O 1
ATOM 5793 N N . VAL E 5 47 ? 313.502 254.765 367.275 1.00 37.94 47 VAL L N 1
ATOM 5794 C CA . VAL E 5 47 ? 314.347 255.463 368.237 1.00 37.94 47 VAL L CA 1
ATOM 5795 C C . VAL E 5 47 ? 313.456 256.022 369.334 1.00 37.94 47 VAL L C 1
ATOM 5796 O O . VAL E 5 47 ? 312.558 256.825 369.060 1.00 37.94 47 VAL L O 1
ATOM 5800 N N . ARG E 5 48 ? 313.709 255.609 370.571 1.00 44.53 48 ARG L N 1
ATOM 5801 C CA . ARG E 5 48 ? 312.905 255.999 371.726 1.00 44.53 48 ARG L CA 1
ATOM 5802 C C . ARG E 5 48 ? 313.805 256.494 372.849 1.00 44.53 48 ARG L C 1
ATOM 5803 O O . ARG E 5 48 ? 313.694 256.084 374.005 1.00 44.53 48 ARG L O 1
ATOM 5811 N N . SER E 5 49 ? 314.727 257.390 372.513 1.00 56.62 49 SER L N 1
ATOM 5812 C CA . SER E 5 49 ? 315.681 257.914 373.479 1.00 56.62 49 SER L CA 1
ATOM 5813 C C . SER E 5 49 ? 315.089 259.103 374.220 1.00 56.62 49 SER L C 1
ATOM 5814 O O . SER E 5 49 ? 314.640 260.071 373.599 1.00 56.62 49 SER L O 1
ATOM 5817 N N . ASN E 5 50 ? 315.107 259.032 375.544 1.00 65.39 50 ASN L N 1
ATOM 5818 C CA . ASN E 5 50 ? 314.596 260.108 376.379 1.00 65.39 50 ASN L CA 1
ATOM 5819 C C . ASN E 5 50 ? 315.649 261.210 376.468 1.00 65.39 50 ASN L C 1
ATOM 5820 O O . ASN E 5 50 ? 316.712 261.139 375.845 1.00 65.39 50 ASN L O 1
ATOM 5825 N N . THR E 5 51 ? 315.353 262.248 377.249 1.00 70.26 51 THR L N 1
ATOM 5826 C CA . THR E 5 51 ? 316.215 263.404 377.486 1.00 70.26 51 THR L CA 1
ATOM 5827 C C . THR E 5 51 ? 316.438 264.250 376.236 1.00 70.26 51 THR L C 1
ATOM 5828 O O . THR E 5 51 ? 317.209 265.216 376.279 1.00 70.26 51 THR L O 1
ATOM 5832 N N . TRP E 5 52 ? 315.784 263.922 375.125 1.00 69.68 52 TRP L N 1
ATOM 5833 C CA . TRP E 5 52 ? 315.826 264.739 373.921 1.00 69.68 52 TRP L CA 1
ATOM 5834 C C . TRP E 5 52 ? 314.401 264.953 373.437 1.00 69.68 52 TRP L C 1
ATOM 5835 O O . TRP E 5 52 ? 313.545 264.076 373.573 1.00 69.68 52 TRP L O 1
ATOM 5846 N N . THR E 5 53 ? 314.149 266.130 372.869 1.00 66.44 53 THR L N 1
ATOM 5847 C CA . THR E 5 53 ? 312.781 266.535 372.572 1.00 66.44 53 THR L CA 1
ATOM 5848 C C . THR E 5 53 ? 312.286 265.999 371.234 1.00 66.44 53 THR L C 1
ATOM 5849 O O . THR E 5 53 ? 311.192 265.432 371.158 1.00 66.44 53 THR L O 1
ATOM 5853 N N . GLY E 5 54 ? 313.070 266.178 370.178 1.00 59.76 54 GLY L N 1
ATOM 5854 C CA . GLY E 5 54 ? 312.634 265.904 368.828 1.00 59.76 54 GLY L CA 1
ATOM 5855 C C . GLY E 5 54 ? 312.947 264.530 368.286 1.00 59.76 54 GLY L C 1
ATOM 5856 O O . GLY E 5 54 ? 312.766 264.307 367.086 1.00 59.76 54 GLY L O 1
ATOM 5857 N N . ILE E 5 55 ? 313.412 263.599 369.115 1.00 50.38 55 ILE L N 1
ATOM 5858 C CA . ILE E 5 55 ? 313.801 262.279 368.633 1.00 50.38 55 ILE L CA 1
ATOM 5859 C C . ILE E 5 55 ? 313.025 261.246 369.444 1.00 50.38 55 ILE L C 1
ATOM 5860 O O . ILE E 5 55 ? 313.491 260.125 369.667 1.00 50.38 55 ILE L O 1
ATOM 5865 N N . ASN E 5 56 ? 311.829 261.620 369.895 1.00 54.15 56 ASN L N 1
ATOM 5866 C CA . ASN E 5 56 ? 311.113 260.798 370.867 1.00 54.15 56 ASN L CA 1
ATOM 5867 C C . ASN E 5 56 ? 310.634 259.486 370.258 1.00 54.15 56 ASN L C 1
ATOM 5868 O O . ASN E 5 56 ? 310.994 258.404 370.731 1.00 54.15 56 ASN L O 1
ATOM 5873 N N . ASN E 5 57 ? 309.814 259.556 369.214 1.00 38.25 57 ASN L N 1
ATOM 5874 C CA . ASN E 5 57 ? 309.155 258.375 368.662 1.00 38.25 57 ASN L CA 1
ATOM 5875 C C . ASN E 5 57 ? 309.238 258.368 367.145 1.00 38.25 57 ASN L C 1
ATOM 5876 O O . ASN E 5 57 ? 308.278 258.041 366.449 1.00 38.25 57 ASN L O 1
ATOM 5881 N N . ARG E 5 58 ? 310.394 258.727 366.608 1.00 36.58 58 ARG L N 1
ATOM 5882 C CA . ARG E 5 58 ? 310.592 258.757 365.169 1.00 36.58 58 ARG L CA 1
ATOM 5883 C C . ARG E 5 58 ? 311.258 257.468 364.701 1.00 36.58 58 ARG L C 1
ATOM 5884 O O . ARG E 5 58 ? 311.713 256.649 365.499 1.00 36.58 58 ARG L O 1
ATOM 5892 N N . ILE E 5 59 ? 311.295 257.289 363.385 1.00 27.88 59 ILE L N 1
ATOM 5893 C CA . ILE E 5 59 ? 311.774 256.062 362.762 1.00 27.88 59 ILE L CA 1
ATOM 5894 C C . ILE E 5 59 ? 312.831 256.425 361.732 1.00 27.88 59 ILE L C 1
ATOM 5895 O O . ILE E 5 59 ? 312.733 257.466 361.077 1.00 27.88 59 ILE L O 1
ATOM 5900 N N . SER E 5 60 ? 313.854 255.583 361.604 1.00 38.26 60 SER L N 1
ATOM 5901 C CA . SER E 5 60 ? 314.941 255.843 360.674 1.00 38.26 60 SER L CA 1
ATOM 5902 C C . SER E 5 60 ? 315.586 254.529 360.261 1.00 38.26 60 SER L C 1
ATOM 5903 O O . SER E 5 60 ? 315.217 253.451 360.735 1.00 38.26 60 SER L O 1
ATOM 5906 N N . VAL E 5 61 ? 316.565 254.632 359.368 1.00 50.53 61 VAL L N 1
ATOM 5907 C CA . VAL E 5 61 ? 317.280 253.487 358.820 1.00 50.53 61 VAL L CA 1
ATOM 5908 C C . VAL E 5 61 ? 318.764 253.655 359.106 1.00 50.53 61 VAL L C 1
ATOM 5909 O O . VAL E 5 61 ? 319.301 254.764 359.009 1.00 50.53 61 VAL L O 1
ATOM 5913 N N . VAL E 5 62 ? 319.424 252.558 359.464 1.00 56.42 62 VAL L N 1
ATOM 5914 C CA . VAL E 5 62 ? 320.874 252.560 359.625 1.00 56.42 62 VAL L CA 1
ATOM 5915 C C . VAL E 5 62 ? 321.513 252.441 358.245 1.00 56.42 62 VAL L C 1
ATOM 5916 O O . VAL E 5 62 ? 321.274 251.475 357.513 1.00 56.42 62 VAL L O 1
ATOM 5920 N N . ASP E 5 63 ? 322.305 253.442 357.873 1.00 68.43 63 ASP L N 1
ATOM 5921 C CA . ASP E 5 63 ? 322.805 253.548 356.507 1.00 68.43 63 ASP L CA 1
ATOM 5922 C C . ASP E 5 63 ? 324.167 254.228 356.533 1.00 68.43 63 ASP L C 1
ATOM 5923 O O . ASP E 5 63 ? 324.725 254.500 357.600 1.00 68.43 63 ASP L O 1
ATOM 5928 N N . ALA E 5 64 ? 324.686 254.518 355.340 1.00 80.63 64 ALA L N 1
ATOM 5929 C CA . ALA E 5 64 ? 325.970 255.202 355.140 1.00 80.63 64 ALA L CA 1
ATOM 5930 C C . ALA E 5 64 ? 327.035 254.380 355.862 1.00 80.63 64 ALA L C 1
ATOM 5931 O O . ALA E 5 64 ? 327.166 253.178 355.579 1.00 80.63 64 ALA L O 1
ATOM 5933 N N . ASN E 5 65 ? 327.804 254.960 356.780 1.00 81.58 65 ASN L N 1
ATOM 5934 C CA . ASN E 5 65 ? 328.751 254.178 357.563 1.00 81.58 65 ASN L CA 1
ATOM 5935 C C . ASN E 5 65 ? 328.107 253.667 358.850 1.00 81.58 65 ASN L C 1
ATOM 5936 O O . ASN E 5 65 ? 327.956 252.456 359.036 1.00 81.58 65 ASN L O 1
ATOM 5941 N N . LYS E 5 66 ? 327.699 254.582 359.736 1.00 77.09 66 LYS L N 1
ATOM 5942 C CA . LYS E 5 66 ? 326.972 254.208 360.942 1.00 77.09 66 LYS L CA 1
ATOM 5943 C C . LYS E 5 66 ? 325.904 255.225 361.326 1.00 77.09 66 LYS L C 1
ATOM 5944 O O . LYS E 5 66 ? 325.493 255.252 362.492 1.00 77.09 66 LYS L O 1
ATOM 5950 N N . ALA E 5 67 ? 325.456 256.068 360.401 1.00 74.53 67 ALA L N 1
ATOM 5951 C CA . ALA E 5 67 ? 324.517 257.133 360.721 1.00 74.53 67 ALA L CA 1
ATOM 5952 C C . ALA E 5 67 ? 323.077 256.713 360.425 1.00 74.53 67 ALA L C 1
ATOM 5953 O O . ALA E 5 67 ? 322.812 255.714 359.753 1.00 74.53 67 ALA L O 1
ATOM 5955 N N . LEU E 5 68 ? 322.139 257.504 360.943 1.00 63.42 68 LEU L N 1
ATOM 5956 C CA . LEU E 5 68 ? 320.703 257.301 360.755 1.00 63.42 68 LEU L CA 1
ATOM 5957 C C . LEU E 5 68 ? 320.181 258.507 359.983 1.00 63.42 68 LEU L C 1
ATOM 5958 O O . LEU E 5 68 ? 319.741 259.489 360.586 1.00 63.42 68 LEU L O 1
ATOM 5963 N N . GLN E 5 69 ? 320.226 258.439 358.656 1.00 57.42 69 GLN L N 1
ATOM 5964 C CA . GLN E 5 69 ? 319.846 259.596 357.860 1.00 57.42 69 GLN L CA 1
ATOM 5965 C C . GLN E 5 69 ? 318.374 259.928 358.073 1.00 57.42 69 GLN L C 1
ATOM 5966 O O . GLN E 5 69 ? 317.536 259.049 358.281 1.00 57.42 69 GLN L O 1
ATOM 5972 N N . GLY E 5 70 ? 318.073 261.221 358.048 1.00 59.94 70 GLY L N 1
ATOM 5973 C CA . GLY E 5 70 ? 316.753 261.713 358.393 1.00 59.94 70 GLY L CA 1
ATOM 5974 C C . GLY E 5 70 ? 316.715 262.572 359.636 1.00 59.94 70 GLY L C 1
ATOM 5975 O O . GLY E 5 70 ? 315.621 262.974 360.055 1.00 59.94 70 GLY L O 1
ATOM 5976 N N . PHE E 5 71 ? 317.853 262.874 360.250 1.00 69.52 71 PHE L N 1
ATOM 5977 C CA . PHE E 5 71 ? 317.918 263.714 361.435 1.00 69.52 71 PHE L CA 1
ATOM 5978 C C . PHE E 5 71 ? 318.865 264.877 361.177 1.00 69.52 71 PHE L C 1
ATOM 5979 O O . PHE E 5 71 ? 319.870 264.728 360.475 1.00 69.52 71 PHE L O 1
ATOM 5987 N N . ASP E 5 72 ? 318.538 266.035 361.742 1.00 89.76 72 ASP L N 1
ATOM 5988 C CA . ASP E 5 72 ? 319.317 267.259 361.577 1.00 89.76 72 ASP L CA 1
ATOM 5989 C C . ASP E 5 72 ? 319.503 267.954 362.917 1.00 89.76 72 ASP L C 1
ATOM 5990 O O . ASP E 5 72 ? 319.252 269.151 363.067 1.00 89.76 72 ASP L O 1
ATOM 5995 N N . THR E 5 73 ? 319.936 267.201 363.927 1.00 96.69 73 THR L N 1
ATOM 5996 C CA . THR E 5 73 ? 320.071 267.758 365.267 1.00 96.69 73 THR L CA 1
ATOM 5997 C C . THR E 5 73 ? 321.369 268.538 365.437 1.00 96.69 73 THR L C 1
ATOM 5998 O O . THR E 5 73 ? 322.096 268.332 366.413 1.00 96.69 73 THR L O 1
ATOM 6002 N N . THR E 5 74 ? 321.664 269.447 364.507 1.00 101.03 74 THR L N 1
ATOM 6003 C CA . THR E 5 74 ? 322.783 270.358 364.708 1.00 101.03 74 THR L CA 1
ATOM 6004 C C . THR E 5 74 ? 322.362 271.582 365.505 1.00 101.03 74 THR L C 1
ATOM 6005 O O . THR E 5 74 ? 323.188 272.174 366.207 1.00 101.03 74 THR L O 1
ATOM 6009 N N . ASP E 5 75 ? 321.095 271.976 365.405 1.00 94.10 75 ASP L N 1
ATOM 6010 C CA . ASP E 5 75 ? 320.566 273.015 366.272 1.00 94.10 75 ASP L CA 1
ATOM 6011 C C . ASP E 5 75 ? 320.617 272.523 367.710 1.00 94.10 75 ASP L C 1
ATOM 6012 O O . ASP E 5 75 ? 320.173 271.412 368.013 1.00 94.10 75 ASP L O 1
ATOM 6017 N N . THR E 5 76 ? 321.165 273.350 368.597 1.00 97.67 76 THR L N 1
ATOM 6018 C CA . THR E 5 76 ? 321.375 272.943 369.976 1.00 97.67 76 THR L CA 1
ATOM 6019 C C . THR E 5 76 ? 320.916 273.963 371.004 1.00 97.67 76 THR L C 1
ATOM 6020 O O . THR E 5 76 ? 321.014 273.678 372.202 1.00 97.67 76 THR L O 1
ATOM 6024 N N . THR E 5 77 ? 320.423 275.133 370.590 1.00 95.92 77 THR L N 1
ATOM 6025 C CA . THR E 5 77 ? 319.844 276.053 371.563 1.00 95.92 77 THR L CA 1
ATOM 6026 C C . THR E 5 77 ? 318.571 275.480 372.171 1.00 95.92 77 THR L C 1
ATOM 6027 O O . THR E 5 77 ? 318.238 275.794 373.319 1.00 95.92 77 THR L O 1
ATOM 6031 N N . THR E 5 78 ? 317.856 274.642 371.423 1.00 96.33 78 THR L N 1
ATOM 6032 C CA . THR E 5 78 ? 316.706 273.911 371.931 1.00 96.33 78 THR L CA 1
ATOM 6033 C C . THR E 5 78 ? 317.008 272.432 372.127 1.00 96.33 78 THR L C 1
ATOM 6034 O O . THR E 5 78 ? 316.098 271.659 372.442 1.00 96.33 78 THR L O 1
ATOM 6038 N N . TYR E 5 79 ? 318.267 272.028 371.961 1.00 91.55 79 TYR L N 1
ATOM 6039 C CA . TYR E 5 79 ? 318.700 270.639 372.102 1.00 91.55 79 TYR L CA 1
ATOM 6040 C C . TYR E 5 79 ? 319.840 270.603 373.111 1.00 91.55 79 TYR L C 1
ATOM 6041 O O . TYR E 5 79 ? 321.016 270.499 372.737 1.00 91.55 79 TYR L O 1
ATOM 6050 N N . PRO E 5 80 ? 319.528 270.685 374.400 1.00 91.20 80 PRO L N 1
ATOM 6051 C CA . PRO E 5 80 ? 320.569 270.779 375.423 1.00 91.20 80 PRO L CA 1
ATOM 6052 C C . PRO E 5 80 ? 320.972 269.414 375.972 1.00 91.20 80 PRO L C 1
ATOM 6053 O O . PRO E 5 80 ? 320.221 268.439 375.916 1.00 91.20 80 PRO L O 1
ATOM 6057 N N . GLY E 5 81 ? 322.180 269.375 376.523 1.00 91.45 81 GLY L N 1
ATOM 6058 C CA . GLY E 5 81 ? 322.699 268.173 377.143 1.00 91.45 81 GLY L CA 1
ATOM 6059 C C . GLY E 5 81 ? 323.540 267.330 376.207 1.00 91.45 81 GLY L C 1
ATOM 6060 O O . GLY E 5 81 ? 323.961 267.745 375.123 1.00 91.45 81 GLY L O 1
ATOM 6061 N N . THR E 5 82 ? 323.793 266.107 376.660 1.00 87.69 82 THR L N 1
ATOM 6062 C CA . THR E 5 82 ? 324.537 265.113 375.904 1.00 87.69 82 THR L CA 1
ATOM 6063 C C . THR E 5 82 ? 323.626 263.928 375.603 1.00 87.69 82 THR L C 1
ATOM 6064 O O . THR E 5 82 ? 322.625 263.699 376.288 1.00 87.69 82 THR L O 1
ATOM 6068 N N . SER E 5 83 ? 323.979 263.182 374.554 1.00 81.52 83 SER L N 1
ATOM 6069 C CA . SER E 5 83 ? 323.136 262.085 374.089 1.00 81.52 83 SER L CA 1
ATOM 6070 C C . SER E 5 83 ? 322.873 261.075 375.201 1.00 81.52 83 SER L C 1
ATOM 6071 O O . SER E 5 83 ? 321.736 260.913 375.657 1.00 81.52 83 SER L O 1
ATOM 6074 N N . GLY E 5 84 ? 323.921 260.404 375.668 1.00 76.95 84 GLY L N 1
ATOM 6075 C CA . GLY E 5 84 ? 323.772 259.374 376.666 1.00 76.95 84 GLY L CA 1
ATOM 6076 C C . GLY E 5 84 ? 323.182 258.107 376.083 1.00 76.95 84 GLY L C 1
ATOM 6077 O O . GLY E 5 84 ? 323.458 257.737 374.938 1.00 76.95 84 GLY L O 1
ATOM 6078 N N . PRO E 5 85 ? 322.357 257.412 376.864 1.00 69.88 85 PRO L N 1
ATOM 6079 C CA . PRO E 5 85 ? 321.742 256.177 376.365 1.00 69.88 85 PRO L CA 1
ATOM 6080 C C . PRO E 5 85 ? 320.613 256.465 375.387 1.00 69.88 85 PRO L C 1
ATOM 6081 O O . PRO E 5 85 ? 319.866 257.435 375.537 1.00 69.88 85 PRO L O 1
ATOM 6085 N N . VAL E 5 86 ? 320.499 255.605 374.377 1.00 58.88 86 VAL L N 1
ATOM 6086 C CA . VAL E 5 86 ? 319.497 255.718 373.323 1.00 58.88 86 VAL L CA 1
ATOM 6087 C C . VAL E 5 86 ? 318.935 254.327 373.057 1.00 58.88 86 VAL L C 1
ATOM 6088 O O . VAL E 5 86 ? 319.690 253.349 373.024 1.00 58.88 86 VAL L O 1
ATOM 6092 N N . GLU E 5 87 ? 317.619 254.233 372.877 1.00 51.05 87 GLU L N 1
ATOM 6093 C CA . GLU E 5 87 ? 316.968 252.963 372.577 1.00 51.05 87 GLU L CA 1
ATOM 6094 C C . GLU E 5 87 ? 316.824 252.766 371.073 1.00 51.05 87 GLU L C 1
ATOM 6095 O O . GLU E 5 87 ? 316.615 253.723 370.323 1.00 51.05 87 GLU L O 1
ATOM 6101 N N . LEU E 5 88 ? 316.935 251.512 370.638 1.00 43.02 88 LEU L N 1
ATOM 6102 C CA . LEU E 5 88 ? 316.789 251.139 369.236 1.00 43.02 88 LEU L CA 1
ATOM 6103 C C . LEU E 5 88 ? 316.019 249.832 369.157 1.00 43.02 88 LEU L C 1
ATOM 6104 O O . LEU E 5 88 ? 316.544 248.782 369.537 1.00 43.02 88 LEU L O 1
ATOM 6109 N N . ILE E 5 89 ? 314.789 249.890 368.656 1.00 36.40 89 ILE L N 1
ATOM 6110 C CA . ILE E 5 89 ? 313.954 248.709 368.462 1.00 36.40 89 ILE L CA 1
ATOM 6111 C C . ILE E 5 89 ? 313.868 248.426 366.971 1.00 36.40 89 ILE L C 1
ATOM 6112 O O . ILE E 5 89 ? 313.567 249.327 366.180 1.00 36.40 89 ILE L O 1
ATOM 6117 N N . THR E 5 90 ? 314.137 247.184 366.587 1.00 32.16 90 THR L N 1
ATOM 6118 C CA . THR E 5 90 ? 314.104 246.805 365.182 1.00 32.16 90 THR L CA 1
ATOM 6119 C C . THR E 5 90 ? 312.670 246.562 364.727 1.00 32.16 90 THR L C 1
ATOM 6120 O O . THR E 5 90 ? 311.866 245.971 365.452 1.00 32.16 90 THR L O 1
ATOM 6124 N N . VAL E 5 91 ? 312.353 247.036 363.515 1.00 29.13 91 VAL L N 1
ATOM 6125 C CA . VAL E 5 91 ? 311.028 246.904 362.920 1.00 29.13 91 VAL L CA 1
ATOM 6126 C C . VAL E 5 91 ? 311.041 245.752 361.928 1.00 29.13 91 VAL L C 1
ATOM 6127 O O . VAL E 5 91 ? 312.052 245.480 361.272 1.00 29.13 91 VAL L O 1
ATOM 6131 N N . GLY E 5 92 ? 309.903 245.072 361.810 1.00 26.67 92 GLY L N 1
ATOM 6132 C CA . GLY E 5 92 ? 309.779 243.905 360.956 1.00 26.67 92 GLY L CA 1
ATOM 6133 C C . GLY E 5 92 ? 309.719 244.239 359.482 1.00 26.67 92 GLY L C 1
ATOM 6134 O O . GLY E 5 92 ? 310.226 245.271 359.029 1.00 26.67 92 GLY L O 1
ATOM 6135 N N . ALA E 5 93 ? 309.096 243.350 358.717 1.00 22.22 93 ALA L N 1
ATOM 6136 C CA . ALA E 5 93 ? 308.982 243.522 357.278 1.00 22.22 93 ALA L CA 1
ATOM 6137 C C . ALA E 5 93 ? 307.674 244.216 356.924 1.00 22.22 93 ALA L C 1
ATOM 6138 O O . ALA E 5 93 ? 306.703 244.187 357.680 1.00 22.22 93 ALA L O 1
ATOM 6140 N N . PHE E 5 94 ? 307.657 244.836 355.748 1.00 17.50 94 PHE L N 1
ATOM 6141 C CA . PHE E 5 94 ? 306.547 245.671 355.314 1.00 17.50 94 PHE L CA 1
ATOM 6142 C C . PHE E 5 94 ? 305.598 244.892 354.414 1.00 17.50 94 PHE L C 1
ATOM 6143 O O . PHE E 5 94 ? 306.029 244.164 353.517 1.00 17.50 94 PHE L O 1
ATOM 6151 N N . VAL E 5 95 ? 304.302 245.053 354.662 1.00 15.98 95 VAL L N 1
ATOM 6152 C CA . VAL E 5 95 ? 303.246 244.468 353.846 1.00 15.98 95 VAL L CA 1
ATOM 6153 C C . VAL E 5 95 ? 302.641 245.588 353.014 1.00 15.98 95 VAL L C 1
ATOM 6154 O O . VAL E 5 95 ? 302.170 246.590 353.564 1.00 15.98 95 VAL L O 1
ATOM 6158 N N . ASN E 5 96 ? 302.640 245.420 351.697 1.00 15.05 96 ASN L N 1
ATOM 6159 C CA . ASN E 5 96 ? 302.304 246.500 350.780 1.00 15.05 96 ASN L CA 1
ATOM 6160 C C . ASN E 5 96 ? 300.842 246.426 350.361 1.00 15.05 96 ASN L C 1
ATOM 6161 O O . ASN E 5 96 ? 300.347 245.354 350.004 1.00 15.05 96 ASN L O 1
ATOM 6166 N N . PHE E 5 97 ? 300.158 247.568 350.407 1.00 14.45 97 PHE L N 1
ATOM 6167 C CA . PHE E 5 97 ? 298.803 247.663 349.881 1.00 14.45 97 PHE L CA 1
ATOM 6168 C C . PHE E 5 97 ? 298.793 247.594 348.360 1.00 14.45 97 PHE L C 1
ATOM 6169 O O . PHE E 5 97 ? 299.693 248.095 347.683 1.00 14.45 97 PHE L O 1
ATOM 6177 N N . THR E 5 98 ? 297.754 246.959 347.826 1.00 13.91 98 THR L N 1
ATOM 6178 C CA . THR E 5 98 ? 297.470 246.951 346.401 1.00 13.91 98 THR L CA 1
ATOM 6179 C C . THR E 5 98 ? 295.984 247.209 346.208 1.00 13.91 98 THR L C 1
ATOM 6180 O O . THR E 5 98 ? 295.177 246.961 347.105 1.00 13.91 98 THR L O 1
ATOM 6184 N N . GLN E 5 99 ? 295.631 247.710 345.025 1.00 13.44 99 GLN L N 1
ATOM 6185 C CA . GLN E 5 99 ? 294.258 248.107 344.710 1.00 13.44 99 GLN L CA 1
ATOM 6186 C C . GLN E 5 99 ? 293.803 249.264 345.597 1.00 13.44 99 GLN L C 1
ATOM 6187 O O . GLN E 5 99 ? 292.795 249.178 346.297 1.00 13.44 99 GLN L O 1
ATOM 6193 N N . GLN E 5 100 ? 294.547 250.362 345.558 1.00 13.47 100 GLN L N 1
ATOM 6194 C CA . GLN E 5 100 ? 294.224 251.531 346.359 1.00 13.47 100 GLN L CA 1
ATOM 6195 C C . GLN E 5 100 ? 293.537 252.602 345.521 1.00 13.47 100 GLN L C 1
ATOM 6196 O O . GLN E 5 100 ? 293.534 252.566 344.291 1.00 13.47 100 GLN L O 1
ATOM 6202 N N . GLY E 5 101 ? 292.944 253.568 346.217 1.00 14.13 101 GLY L N 1
ATOM 6203 C CA . GLY E 5 101 ? 292.246 254.667 345.582 1.00 14.13 101 GLY L CA 1
ATOM 6204 C C . GLY E 5 101 ? 292.969 255.991 345.721 1.00 14.13 101 GLY L C 1
ATOM 6205 O O . GLY E 5 101 ? 294.191 256.050 345.569 1.00 14.13 101 GLY L O 1
ATOM 6206 N N . GLU E 5 102 ? 292.233 257.060 346.021 1.00 20.25 102 GLU L N 1
ATOM 6207 C CA . GLU E 5 102 ? 292.813 258.392 346.091 1.00 20.25 102 GLU L CA 1
ATOM 6208 C C . GLU E 5 102 ? 293.034 258.790 347.541 1.00 20.25 102 GLU L C 1
ATOM 6209 O O . GLU E 5 102 ? 292.057 259.077 348.247 1.00 20.25 102 GLU L O 1
ATOM 6215 N N . PRO E 5 103 ? 294.271 258.842 348.026 1.00 18.08 103 PRO L N 1
ATOM 6216 C CA . PRO E 5 103 ? 294.506 259.308 349.394 1.00 18.08 103 PRO L CA 1
ATOM 6217 C C . PRO E 5 103 ? 294.120 260.767 349.550 1.00 18.08 103 PRO L C 1
ATOM 6218 O O . PRO E 5 103 ? 294.241 261.572 348.627 1.00 18.08 103 PRO L O 1
ATOM 6222 N N . SER E 5 104 ? 293.648 261.106 350.748 1.00 20.98 104 SER L N 1
ATOM 6223 C CA . SER E 5 104 ? 293.171 262.459 351.030 1.00 20.98 104 SER L CA 1
ATOM 6224 C C . SER E 5 104 ? 293.514 262.812 352.472 1.00 20.98 104 SER L C 1
ATOM 6225 O O . SER E 5 104 ? 292.743 262.511 353.387 1.00 20.98 104 SER L O 1
ATOM 6228 N N . THR E 5 105 ? 294.653 263.464 352.668 1.00 21.02 105 THR L N 1
ATOM 6229 C CA . THR E 5 105 ? 295.035 263.931 353.989 1.00 21.02 105 THR L CA 1
ATOM 6230 C C . THR E 5 105 ? 294.082 265.021 354.459 1.00 21.02 105 THR L C 1
ATOM 6231 O O . THR E 5 105 ? 293.716 265.921 353.701 1.00 21.02 105 THR L O 1
ATOM 6235 N N . SER E 5 106 ? 293.678 264.934 355.724 1.00 23.71 106 SER L N 1
ATOM 6236 C CA . SER E 5 106 ? 292.70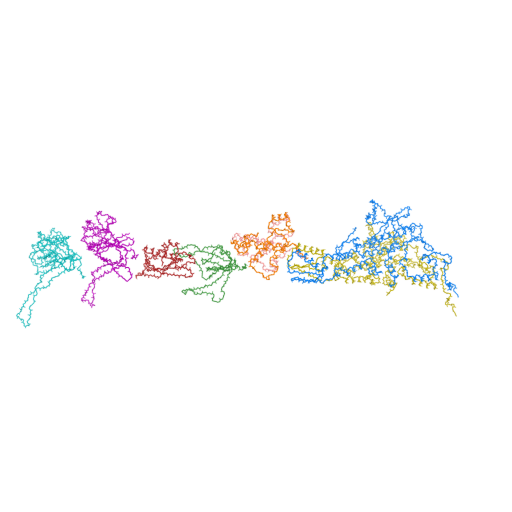9 265.873 356.279 1.00 23.71 106 SER L CA 1
ATOM 6237 C C . SER E 5 106 ? 293.093 266.202 357.711 1.00 23.71 106 SER L C 1
ATOM 6238 O O . SER E 5 106 ? 293.573 265.329 358.438 1.00 23.71 106 SER L O 1
ATOM 6241 N N . GLY E 5 107 ? 292.873 267.452 358.113 1.00 26.54 107 GLY L N 1
ATOM 6242 C CA . GLY E 5 107 ? 293.172 267.883 359.463 1.00 26.54 107 GLY L CA 1
ATOM 6243 C C . GLY E 5 107 ? 294.379 268.791 359.536 1.00 26.54 107 GLY L C 1
ATOM 6244 O O . GLY E 5 107 ? 294.662 269.533 358.593 1.00 26.54 107 GLY L O 1
ATOM 6245 N N . GLY E 5 108 ? 295.097 268.742 360.651 1.00 28.88 108 GLY L N 1
ATOM 6246 C CA . GLY E 5 108 ? 296.326 269.502 360.806 1.00 28.88 108 GLY L CA 1
ATOM 6247 C C . GLY E 5 108 ? 296.168 271.007 360.840 1.00 28.88 108 GLY L C 1
ATOM 6248 O O . GLY E 5 108 ? 297.050 271.728 360.359 1.00 28.88 108 GLY L O 1
ATOM 6249 N N . ASP E 5 109 ? 295.070 271.501 361.409 1.00 31.44 109 ASP L N 1
ATOM 6250 C CA . ASP E 5 109 ? 294.881 272.935 361.583 1.00 31.44 109 ASP L CA 1
ATOM 6251 C C . ASP E 5 109 ? 295.530 273.369 362.890 1.00 31.44 109 ASP L C 1
ATOM 6252 O O . ASP E 5 109 ? 295.920 272.520 363.699 1.00 31.44 109 ASP L O 1
ATOM 6257 N N . GLN E 5 110 ? 295.652 274.676 363.115 1.00 32.06 110 GLN L N 1
ATOM 6258 C CA . GLN E 5 110 ? 296.295 275.154 364.330 1.00 32.06 110 GLN L CA 1
ATOM 6259 C C . GLN E 5 110 ? 295.322 276.026 365.105 1.00 32.06 110 GLN L C 1
ATOM 6260 O O . GLN E 5 110 ? 294.641 276.879 364.532 1.00 32.06 110 GLN L O 1
ATOM 6266 N N . GLN E 5 111 ? 295.279 275.812 366.417 1.00 32.74 111 GLN L N 1
ATOM 6267 C CA . GLN E 5 111 ? 294.304 276.445 367.299 1.00 32.74 111 GLN L CA 1
ATOM 6268 C C . GLN E 5 111 ? 294.979 277.587 368.052 1.00 32.74 111 GLN L C 1
ATOM 6269 O O . GLN E 5 111 ? 295.751 277.357 368.986 1.00 32.74 111 GLN L O 1
ATOM 6275 N N . PHE E 5 112 ? 294.660 278.817 367.670 1.00 32.09 112 PHE L N 1
ATOM 6276 C CA . PHE E 5 112 ? 295.275 279.971 368.297 1.00 32.09 112 PHE L CA 1
ATOM 6277 C C . PHE E 5 112 ? 294.774 280.150 369.727 1.00 32.09 112 PHE L C 1
ATOM 6278 O O . PHE E 5 112 ? 293.907 279.420 370.210 1.00 32.09 112 PHE L O 1
ATOM 6286 N N . TRP E 5 113 ? 295.353 281.132 370.408 1.00 38.22 113 TRP L N 1
ATOM 6287 C CA . TRP E 5 113 ? 294.792 281.662 371.641 1.00 38.22 113 TRP L CA 1
ATOM 6288 C C . TRP E 5 113 ? 294.048 282.957 371.359 1.00 38.22 113 TRP L C 1
ATOM 6289 O O . TRP E 5 113 ? 294.347 283.676 370.403 1.00 38.22 113 TRP L O 1
ATOM 6300 N N . ASN E 5 114 ? 293.071 283.248 372.203 1.00 40.66 114 ASN L N 1
ATOM 6301 C CA . ASN E 5 114 ? 292.255 284.440 372.065 1.00 40.66 114 ASN L CA 1
ATOM 6302 C C . ASN E 5 114 ? 292.302 285.213 373.375 1.00 40.66 114 ASN L C 1
ATOM 6303 O O . ASN E 5 114 ? 292.412 284.620 374.451 1.00 40.66 114 ASN L O 1
ATOM 6308 N N . GLY E 5 115 ? 292.235 286.529 373.283 1.00 42.61 115 GLY L N 1
ATOM 6309 C CA . GLY E 5 115 ? 292.310 287.395 374.448 1.00 42.61 115 GLY L CA 1
ATOM 6310 C C . GLY E 5 115 ? 293.021 288.673 374.058 1.00 42.61 115 GLY L C 1
ATOM 6311 O O . GLY E 5 115 ? 293.860 288.702 373.157 1.00 42.61 115 GLY L O 1
ATOM 6312 N N . GLN E 5 116 ? 292.691 289.757 374.753 1.00 46.62 116 GLN L N 1
ATOM 6313 C CA . GLN E 5 116 ? 293.159 291.073 374.343 1.00 46.62 116 GLN L CA 1
ATOM 6314 C C . GLN E 5 116 ? 293.693 291.822 375.556 1.00 46.62 116 GLN L C 1
ATOM 6315 O O . GLN E 5 116 ? 293.232 291.637 376.685 1.00 46.62 116 GLN L O 1
ATOM 6321 N N . LEU E 5 117 ? 294.684 292.672 375.302 1.00 52.76 117 LEU L N 1
ATOM 6322 C CA . LEU E 5 117 ? 295.172 293.641 376.270 1.00 52.76 117 LEU L CA 1
ATOM 6323 C C . LEU E 5 117 ? 294.234 294.837 376.258 1.00 52.76 117 LEU L C 1
ATOM 6324 O O . LEU E 5 117 ? 293.964 295.402 375.194 1.00 52.76 117 LEU L O 1
ATOM 6329 N N . LEU E 5 118 ? 293.733 295.218 377.435 1.00 63.03 118 LEU L N 1
ATOM 6330 C CA . LEU E 5 118 ? 292.797 296.336 377.488 1.00 63.03 118 LEU L CA 1
ATOM 6331 C C . LEU E 5 118 ? 293.460 297.651 377.099 1.00 63.03 118 LEU L C 1
ATOM 6332 O O . LEU E 5 118 ? 292.825 298.486 376.447 1.00 63.03 118 LEU L O 1
ATOM 6337 N N . GLU E 5 119 ? 294.736 297.837 377.449 1.00 59.48 119 GLU L N 1
ATOM 6338 C CA . GLU E 5 119 ? 295.381 299.138 377.308 1.00 59.48 119 GLU L CA 1
ATOM 6339 C C . GLU E 5 119 ? 295.358 299.671 375.885 1.00 59.48 119 GLU L C 1
ATOM 6340 O O . GLU E 5 119 ? 295.426 300.890 375.697 1.00 59.48 119 GLU L O 1
ATOM 6346 N N . ASP E 5 120 ? 295.275 298.800 374.887 1.00 58.43 120 ASP L N 1
ATOM 6347 C CA . ASP E 5 120 ? 295.334 299.249 373.504 1.00 58.43 120 ASP L CA 1
ATOM 6348 C C . ASP E 5 120 ? 294.205 300.225 373.206 1.00 58.43 120 ASP L C 1
ATOM 6349 O O . ASP E 5 120 ? 293.034 299.938 373.466 1.00 58.43 120 ASP L O 1
ATOM 6354 N N . ARG E 5 121 ? 294.568 301.384 372.652 1.00 61.81 121 ARG L N 1
ATOM 6355 C CA . ARG E 5 121 ? 293.576 302.399 372.318 1.00 61.81 121 ARG L CA 1
ATOM 6356 C C . ARG E 5 121 ? 292.615 301.898 371.249 1.00 61.81 121 ARG L C 1
ATOM 6357 O O . ARG E 5 121 ? 291.408 302.158 371.314 1.00 61.81 121 ARG L O 1
ATOM 6365 N N . SER E 5 122 ? 293.134 301.187 370.253 1.00 58.72 122 SER L N 1
ATOM 6366 C CA . SER E 5 122 ? 292.324 300.642 369.175 1.00 58.72 122 SER L CA 1
ATOM 6367 C C . SER E 5 122 ? 291.678 299.315 369.540 1.00 58.72 122 SER L C 1
ATOM 6368 O O . SER E 5 122 ? 290.932 298.761 368.726 1.00 58.72 122 SER L O 1
ATOM 6371 N N . GLY E 5 123 ? 291.947 298.795 370.736 1.00 54.62 123 GLY L N 1
ATOM 6372 C CA . GLY E 5 123 ? 291.367 297.540 371.168 1.00 54.62 123 GLY L CA 1
ATOM 6373 C C . GLY E 5 123 ? 291.811 296.365 370.325 1.00 54.62 123 GLY L C 1
ATOM 6374 O O . GLY E 5 123 ? 290.982 295.558 369.896 1.00 54.62 123 GLY L O 1
ATOM 6375 N N . ARG E 5 124 ? 293.112 296.268 370.062 1.00 46.14 124 ARG L N 1
ATOM 6376 C CA . ARG E 5 124 ? 293.625 295.181 369.242 1.00 46.14 124 ARG L CA 1
ATOM 6377 C C . ARG E 5 124 ? 293.413 293.841 369.929 1.00 46.14 124 ARG L C 1
ATOM 6378 O O . ARG E 5 124 ? 293.495 293.731 371.155 1.00 46.14 124 ARG L O 1
ATOM 6386 N N . GLN E 5 125 ? 293.133 292.821 369.128 1.00 40.18 125 GLN L N 1
ATOM 6387 C CA . GLN E 5 125 ? 292.962 291.465 369.623 1.00 40.18 125 GLN L CA 1
ATOM 6388 C C . GLN E 5 125 ? 294.180 290.631 369.259 1.00 40.18 125 GLN L C 1
ATOM 6389 O O . GLN E 5 125 ? 294.615 290.630 368.103 1.00 40.18 125 GLN L O 1
ATOM 6395 N N . LEU E 5 126 ? 294.725 289.926 370.243 1.00 36.60 126 LEU L N 1
ATOM 6396 C CA . LEU E 5 126 ? 295.912 289.108 370.055 1.00 36.60 126 LEU L CA 1
ATOM 6397 C C . LEU E 5 126 ? 295.522 287.678 369.713 1.00 36.60 126 LEU L C 1
ATOM 6398 O O . LEU E 5 126 ? 294.517 287.161 370.209 1.00 36.60 126 LEU L O 1
ATOM 6403 N N . ALA E 5 127 ? 296.319 287.049 368.856 1.00 32.79 127 ALA L N 1
ATOM 6404 C CA . ALA E 5 127 ? 296.191 285.631 368.556 1.00 32.79 127 ALA L CA 1
ATOM 6405 C C . ALA E 5 127 ? 297.547 284.976 368.758 1.00 32.79 127 ALA L C 1
ATOM 6406 O O . ALA E 5 127 ? 298.530 285.376 368.129 1.00 32.79 127 ALA L O 1
ATOM 6408 N N . ILE E 5 128 ? 297.597 283.975 369.628 1.00 32.02 128 ILE L N 1
ATOM 6409 C CA . ILE E 5 128 ? 298.832 283.288 369.976 1.00 32.02 128 ILE L CA 1
ATOM 6410 C C . ILE E 5 128 ? 298.711 281.841 369.511 1.00 32.02 128 ILE L C 1
ATOM 6411 O O . ILE E 5 128 ? 297.768 281.146 369.895 1.00 32.02 128 ILE L O 1
ATOM 6416 N N . PRO E 5 129 ? 299.631 281.341 368.688 1.00 30.05 129 PRO L N 1
ATOM 6417 C CA . PRO E 5 129 ? 299.469 279.997 368.121 1.00 30.05 129 PRO L CA 1
ATOM 6418 C C . PRO E 5 129 ? 299.919 278.916 369.093 1.00 30.05 129 PRO L C 1
ATOM 6419 O O . PRO E 5 129 ? 300.998 279.004 369.683 1.00 30.05 129 PRO L O 1
ATOM 6423 N N . THR E 5 130 ? 299.082 277.889 369.247 1.00 33.19 130 THR L N 1
ATOM 6424 C CA . THR E 5 130 ? 299.390 276.702 370.036 1.00 33.19 130 THR L CA 1
ATOM 6425 C C . THR E 5 130 ? 298.673 275.507 369.427 1.00 33.19 130 THR L C 1
ATOM 6426 O O . THR E 5 130 ? 297.790 275.659 368.582 1.00 33.19 130 THR L O 1
ATOM 6430 N N . PHE E 5 131 ? 299.082 274.310 369.850 1.00 33.45 131 PHE L N 1
ATOM 6431 C CA . PHE E 5 131 ? 298.221 273.128 369.810 1.00 33.45 131 PHE L CA 1
ATOM 6432 C C . PHE E 5 131 ? 297.718 272.849 368.388 1.00 33.45 131 PHE L C 1
ATOM 6433 O O . PHE E 5 131 ? 296.548 273.028 368.053 1.00 33.45 131 PHE L O 1
ATOM 6441 N N . LYS E 5 132 ? 298.661 272.458 367.534 1.00 30.82 132 LYS L N 1
ATOM 6442 C CA . LYS E 5 132 ? 298.311 272.045 366.180 1.00 30.82 132 LYS L CA 1
ATOM 6443 C C . LYS E 5 132 ? 297.502 270.755 366.214 1.00 30.82 132 LYS L C 1
ATOM 6444 O O . LYS E 5 132 ? 297.854 269.813 366.926 1.00 30.82 132 LYS L O 1
ATOM 6450 N N . ASN E 5 133 ? 296.428 270.702 365.430 1.00 30.51 133 ASN L N 1
ATOM 6451 C CA . ASN E 5 133 ? 295.566 269.526 365.433 1.00 30.51 133 ASN L CA 1
ATOM 6452 C C . ASN E 5 133 ? 296.284 268.309 364.867 1.00 30.51 133 ASN L C 1
ATOM 6453 O O . ASN E 5 133 ? 297.282 268.421 364.151 1.00 30.51 133 ASN L O 1
ATOM 6458 N N . ALA E 5 134 ? 295.762 267.134 365.201 1.00 28.45 134 ALA L N 1
ATOM 6459 C CA . ALA E 5 134 ? 296.284 265.898 364.644 1.00 28.45 134 ALA L CA 1
ATOM 6460 C C . ALA E 5 134 ? 295.996 265.828 363.152 1.00 28.45 134 ALA L C 1
ATOM 6461 O O . ALA E 5 134 ? 294.980 266.331 362.669 1.00 28.45 134 ALA L O 1
ATOM 6463 N N . LYS E 5 135 ? 296.904 265.194 362.420 1.00 24.64 135 LYS L N 1
ATOM 6464 C CA . LYS E 5 135 ? 296.790 265.045 360.976 1.00 24.64 135 LYS L CA 1
ATOM 6465 C C . LYS E 5 135 ? 296.563 263.578 360.649 1.00 24.64 135 LYS L C 1
ATOM 6466 O O . LYS E 5 135 ? 297.372 262.726 361.025 1.00 24.64 135 LYS L O 1
ATOM 6472 N N . THR E 5 136 ? 295.482 263.292 359.937 1.00 20.49 136 THR L N 1
ATOM 6473 C CA . THR E 5 136 ? 295.087 261.936 359.595 1.00 20.49 136 THR L CA 1
ATOM 6474 C C . THR E 5 136 ? 295.357 261.665 358.120 1.00 20.49 136 THR L C 1
ATOM 6475 O O . THR E 5 136 ? 295.980 262.460 357.416 1.00 20.49 136 THR L O 1
ATOM 6479 N N . LEU E 5 137 ? 294.895 260.505 357.664 1.00 17.27 137 LEU L N 1
ATOM 6480 C CA . LEU E 5 137 ? 294.966 260.131 356.261 1.00 17.27 137 LEU L CA 1
ATOM 6481 C C . LEU E 5 137 ? 293.895 259.088 355.991 1.00 17.27 137 LEU L C 1
ATOM 6482 O O . LEU E 5 137 ? 293.522 258.320 356.879 1.00 17.27 137 LEU L O 1
ATOM 6487 N N . THR E 5 138 ? 293.399 259.071 354.762 1.00 16.14 138 THR L N 1
ATOM 6488 C CA . THR E 5 138 ? 292.417 258.090 354.332 1.00 16.14 138 THR L CA 1
ATOM 6489 C C . THR E 5 138 ? 292.885 257.500 353.012 1.00 16.14 138 THR L C 1
ATOM 6490 O O . THR E 5 138 ? 293.595 258.155 352.248 1.00 16.14 138 THR L O 1
ATOM 6494 N N . LEU E 5 139 ? 292.504 256.252 352.751 1.00 13.61 139 LEU L N 1
ATOM 6495 C CA . LEU E 5 139 ? 293.035 255.517 351.604 1.00 13.61 139 LEU L CA 1
ATOM 6496 C C . LEU E 5 139 ? 292.047 254.445 351.189 1.00 13.61 139 LEU L C 1
ATOM 6497 O O . LEU E 5 139 ? 292.167 253.280 351.588 1.00 13.61 139 LEU L O 1
ATOM 6502 N N . PRO E 5 140 ? 291.053 254.796 350.377 1.00 12.89 140 PRO L N 1
ATOM 6503 C CA . PRO E 5 140 ? 290.061 253.799 349.959 1.00 12.89 140 PRO L CA 1
ATOM 6504 C C . PRO E 5 140 ? 290.696 252.679 349.151 1.00 12.89 140 PRO L C 1
ATOM 6505 O O . PRO E 5 140 ? 291.526 252.915 348.273 1.00 12.89 140 PRO L O 1
ATOM 6509 N N . LEU E 5 141 ? 290.281 251.449 349.445 1.00 13.20 141 LEU L N 1
ATOM 6510 C CA . LEU E 5 141 ? 290.764 250.262 348.757 1.00 13.20 141 LEU L CA 1
ATOM 6511 C C . LEU E 5 141 ? 289.583 249.526 348.142 1.00 13.20 141 LEU L C 1
ATOM 6512 O O . LEU E 5 141 ? 288.428 249.763 348.496 1.00 13.20 141 LEU L O 1
ATOM 6517 N N . TYR E 5 142 ? 289.883 248.624 347.212 1.00 14.49 142 TYR L N 1
ATOM 6518 C CA . TYR E 5 142 ? 288.871 247.808 346.553 1.00 14.49 142 TYR L CA 1
ATOM 6519 C C . TYR E 5 142 ? 288.922 246.401 347.134 1.00 14.49 142 TYR L C 1
ATOM 6520 O O . TYR E 5 142 ? 289.975 245.757 347.116 1.00 14.49 142 TYR L O 1
ATOM 6529 N N . MET E 5 143 ? 287.784 245.925 347.627 1.00 18.25 143 MET L N 1
ATOM 6530 C CA . MET E 5 143 ? 287.766 244.759 348.499 1.00 18.25 143 MET L CA 1
ATOM 6531 C C . MET E 5 143 ? 288.101 243.478 347.750 1.00 18.25 143 MET L C 1
ATOM 6532 O O . MET E 5 143 ? 287.661 243.265 346.620 1.00 18.25 143 MET L O 1
ATOM 6537 N N . ASP E 5 144 ? 288.892 242.624 348.397 1.00 24.83 144 ASP L N 1
ATOM 6538 C CA . ASP E 5 144 ? 289.119 241.256 347.935 1.00 24.83 144 ASP L CA 1
ATOM 6539 C C . ASP E 5 144 ? 289.641 240.445 349.107 1.00 24.83 144 ASP L C 1
ATOM 6540 O O . ASP E 5 144 ? 290.704 240.761 349.648 1.00 24.83 144 ASP L O 1
ATOM 6545 N N . THR E 5 145 ? 288.908 239.399 349.489 1.00 25.56 145 THR L N 1
ATOM 6546 C CA . THR E 5 145 ? 289.255 238.657 350.696 1.00 25.56 145 THR L CA 1
ATOM 6547 C C . THR E 5 145 ? 290.541 237.858 350.522 1.00 25.56 145 THR L C 1
ATOM 6548 O O . THR E 5 145 ? 291.282 237.651 351.489 1.00 25.56 145 THR L O 1
ATOM 6552 N N . SER E 5 146 ? 290.821 237.390 349.307 1.00 26.13 146 SER L N 1
ATOM 6553 C CA . SER E 5 146 ? 291.977 236.524 349.069 1.00 26.13 146 SER L CA 1
ATOM 6554 C C . SER E 5 146 ? 293.171 237.353 348.598 1.00 26.13 146 SER L C 1
ATOM 6555 O O . SER E 5 146 ? 293.691 237.194 347.494 1.00 26.13 146 SER L O 1
ATOM 6558 N N . LEU E 5 147 ? 293.612 238.252 349.472 1.00 19.80 147 LEU L N 1
ATOM 6559 C CA . LEU E 5 147 ? 294.787 239.062 349.200 1.00 19.80 147 LEU L CA 1
ATOM 6560 C C . LEU E 5 147 ? 295.635 239.167 350.457 1.00 19.80 147 LEU L C 1
ATOM 6561 O O . LEU E 5 147 ? 295.101 239.176 351.572 1.00 19.80 147 LEU L O 1
ATOM 6566 N N . PRO E 5 148 ? 296.960 239.241 350.307 1.00 17.82 148 PRO L N 1
ATOM 6567 C CA . PRO E 5 148 ? 297.829 239.266 351.495 1.00 17.82 148 PRO L CA 1
ATOM 6568 C C . PRO E 5 148 ? 297.592 240.441 352.429 1.00 17.82 148 PRO L C 1
ATOM 6569 O O . PRO E 5 148 ? 297.724 240.278 353.646 1.00 17.82 148 PRO L O 1
ATOM 6573 N N . TRP E 5 149 ? 297.253 241.622 351.912 1.00 15.70 149 TRP L N 1
ATOM 6574 C CA . TRP E 5 149 ? 297.127 242.769 352.803 1.00 15.70 149 TRP L CA 1
ATOM 6575 C C . TRP E 5 149 ? 295.882 242.698 353.673 1.00 15.70 149 TRP L C 1
ATOM 6576 O O . TRP E 5 149 ? 295.867 243.299 354.749 1.00 15.70 149 TRP L O 1
ATOM 6587 N N . TYR E 5 150 ? 294.854 241.961 353.252 1.00 17.19 150 TYR L N 1
ATOM 6588 C CA . TYR E 5 150 ? 293.586 241.969 353.975 1.00 17.19 150 TYR L CA 1
ATOM 6589 C C . TYR E 5 150 ? 293.737 241.389 355.377 1.00 17.19 150 TYR L C 1
ATOM 6590 O O . TYR E 5 150 ? 293.385 242.035 356.374 1.00 17.19 150 TYR L O 1
ATOM 6599 N N . ALA E 5 151 ? 294.283 240.174 355.473 1.00 16.17 151 ALA L N 1
ATOM 6600 C CA . ALA E 5 151 ? 294.419 239.525 356.771 1.00 16.17 151 ALA L CA 1
ATOM 6601 C C . ALA E 5 151 ? 295.371 240.293 357.675 1.00 16.17 151 ALA L C 1
ATOM 6602 O O . ALA E 5 151 ? 295.096 240.478 358.866 1.00 16.17 151 ALA L O 1
ATOM 6604 N N . ALA E 5 152 ? 296.498 240.746 357.126 1.00 16.32 152 ALA L N 1
ATOM 6605 C CA . ALA E 5 152 ? 297.466 241.472 357.935 1.00 16.32 152 ALA L CA 1
ATOM 6606 C C . ALA E 5 152 ? 296.873 242.764 358.474 1.00 16.32 152 ALA L C 1
ATOM 6607 O O . ALA E 5 152 ? 297.059 243.093 359.650 1.00 16.32 152 ALA L O 1
ATOM 6609 N N . ALA E 5 153 ? 296.142 243.506 357.638 1.00 17.06 153 ALA L N 1
ATOM 6610 C CA . ALA E 5 153 ? 295.538 244.748 358.102 1.00 17.06 153 ALA L CA 1
ATOM 6611 C C . ALA E 5 153 ? 294.485 244.488 359.168 1.00 17.06 153 ALA L C 1
ATOM 6612 O O . ALA E 5 153 ? 294.421 245.208 360.171 1.00 17.06 153 ALA L O 1
ATOM 6614 N N . LYS E 5 154 ? 293.652 243.463 358.977 1.00 17.52 154 LYS L N 1
ATOM 6615 C CA . LYS E 5 154 ? 292.626 243.177 359.974 1.00 17.52 154 LYS L CA 1
ATOM 6616 C C . LYS E 5 154 ? 293.250 242.774 361.307 1.00 17.52 154 LYS L C 1
ATOM 6617 O O . LYS E 5 154 ? 292.813 243.227 362.374 1.00 17.52 154 LYS L O 1
ATOM 6623 N N . ALA E 5 155 ? 294.294 241.942 361.265 1.00 18.11 155 ALA L N 1
ATOM 6624 C CA . ALA E 5 155 ? 294.958 241.535 362.498 1.00 18.11 155 ALA L CA 1
ATOM 6625 C C . ALA E 5 155 ? 295.620 242.720 363.189 1.00 18.11 155 ALA L C 1
ATOM 6626 O O . ALA E 5 155 ? 295.508 242.873 364.411 1.00 18.11 155 ALA L O 1
ATOM 6628 N N . ALA E 5 156 ? 296.311 243.574 362.428 1.00 18.11 156 ALA L N 1
ATOM 6629 C CA . ALA E 5 156 ? 296.973 244.724 363.036 1.00 18.11 156 ALA L CA 1
ATOM 6630 C C . ALA E 5 156 ? 295.969 245.732 363.576 1.00 18.11 156 ALA L C 1
ATOM 6631 O O . ALA E 5 156 ? 296.298 246.504 364.481 1.00 18.11 156 ALA L O 1
ATOM 6633 N N . ASP E 5 157 ? 294.757 245.764 363.022 1.00 19.51 157 ASP L N 1
ATOM 6634 C CA . ASP E 5 157 ? 293.696 246.530 363.664 1.00 19.51 157 ASP L CA 1
ATOM 6635 C C . ASP E 5 157 ? 293.301 245.903 364.993 1.00 19.51 157 ASP L C 1
ATOM 6636 O O . ASP E 5 157 ? 293.190 246.601 366.007 1.00 19.51 157 ASP L O 1
ATOM 6641 N N . ALA E 5 158 ? 293.091 244.585 365.006 1.00 21.26 158 ALA L N 1
ATOM 6642 C CA . ALA E 5 158 ? 292.630 243.928 366.226 1.00 21.26 158 ALA L CA 1
ATOM 6643 C C . ALA E 5 158 ? 293.657 244.010 367.350 1.00 21.26 158 ALA L C 1
ATOM 6644 O O . ALA E 5 158 ? 293.283 243.993 368.526 1.00 21.26 158 ALA L O 1
ATOM 6646 N N . ARG E 5 159 ? 294.946 244.089 367.017 1.00 23.74 159 ARG L N 1
ATOM 6647 C CA . ARG E 5 159 ? 295.971 244.124 368.056 1.00 23.74 159 ARG L CA 1
ATOM 6648 C C . ARG E 5 159 ? 295.899 245.406 368.873 1.00 23.74 159 ARG L C 1
ATOM 6649 O O . ARG E 5 159 ? 296.169 245.396 370.079 1.00 23.74 159 ARG L O 1
ATOM 6657 N N . GLY E 5 160 ? 295.549 246.518 368.239 1.00 21.61 160 GLY L N 1
ATOM 6658 C CA . GLY E 5 160 ? 295.480 247.789 368.940 1.00 21.61 160 GLY L CA 1
ATOM 6659 C C . GLY E 5 160 ? 296.813 248.345 369.391 1.00 21.61 160 GLY L C 1
ATOM 6660 O O . GLY E 5 160 ? 296.912 248.876 370.503 1.00 21.61 160 GLY L O 1
ATOM 6661 N N . GLU E 5 161 ? 297.839 248.245 368.556 1.00 20.28 161 GLU L N 1
ATOM 6662 C CA . GLU E 5 161 ? 299.166 248.735 368.887 1.00 20.28 161 GLU L CA 1
ATOM 6663 C C . GLU E 5 161 ? 299.714 249.572 367.741 1.00 20.28 161 GLU L C 1
ATOM 6664 O O . GLU E 5 161 ? 299.297 249.402 366.592 1.00 20.28 161 GLU L O 1
ATOM 6670 N N . PRO E 5 162 ? 300.640 250.486 368.024 1.00 18.25 162 PRO L N 1
ATOM 6671 C CA . PRO E 5 162 ? 301.217 251.303 366.952 1.00 18.25 162 PRO L CA 1
ATOM 6672 C C . PRO E 5 162 ? 301.969 250.458 365.937 1.00 18.25 162 PRO L C 1
ATOM 6673 O O . PRO E 5 162 ? 302.494 249.391 366.251 1.00 18.25 162 PRO L O 1
ATOM 6677 N N . VAL E 5 163 ? 302.003 250.949 364.700 1.00 16.33 163 VAL L N 1
ATOM 6678 C CA . VAL E 5 163 ? 302.755 250.342 363.617 1.00 16.33 163 VAL L CA 1
ATOM 6679 C C . VAL E 5 163 ? 303.641 251.414 362.992 1.00 16.33 163 VAL L C 1
ATOM 6680 O O . VAL E 5 163 ? 303.684 252.551 363.453 1.00 16.33 163 VAL L O 1
ATOM 6684 N N . ALA E 5 164 ? 304.358 251.037 361.938 1.00 16.12 164 ALA L N 1
ATOM 6685 C CA . ALA E 5 164 ? 305.256 251.942 361.229 1.00 16.12 164 ALA L CA 1
ATOM 6686 C C . ALA E 5 164 ? 304.813 252.051 359.777 1.00 16.12 164 ALA L C 1
ATOM 6687 O O . ALA E 5 164 ? 304.975 251.101 359.006 1.00 16.12 164 ALA L O 1
ATOM 6689 N N . VAL E 5 165 ? 304.284 253.211 359.403 1.00 16.60 165 VAL L N 1
ATOM 6690 C CA . VAL E 5 165 ? 303.682 253.424 358.092 1.00 16.60 165 VAL L CA 1
ATOM 6691 C C . VAL E 5 165 ? 304.737 253.969 357.143 1.00 16.60 165 VAL L C 1
ATOM 6692 O O . VAL E 5 165 ? 305.453 254.918 357.481 1.00 16.60 165 VAL L O 1
ATOM 6696 N N . ARG E 5 166 ? 304.837 253.374 355.958 1.00 17.08 166 ARG L N 1
ATOM 6697 C CA . ARG E 5 166 ? 305.759 253.820 354.924 1.00 17.08 166 ARG L CA 1
ATOM 6698 C C . ARG E 5 166 ? 304.976 254.372 353.745 1.00 17.08 166 ARG L C 1
ATOM 6699 O O . ARG E 5 166 ? 303.919 253.846 353.394 1.00 17.08 166 ARG L O 1
ATOM 6707 N N . MET E 5 167 ? 305.494 255.437 353.141 1.00 19.37 167 MET L N 1
ATOM 6708 C CA . MET E 5 167 ? 304.887 256.083 351.978 1.00 19.37 167 MET L CA 1
ATOM 6709 C C . MET E 5 167 ? 305.955 256.140 350.891 1.00 19.37 167 MET L C 1
ATOM 6710 O O . MET E 5 167 ? 306.741 257.086 350.828 1.00 19.37 167 MET L O 1
ATOM 6715 N N . LEU E 5 168 ? 305.979 255.130 350.030 1.00 21.15 168 LEU L N 1
ATOM 6716 C CA . LEU E 5 168 ? 307.078 254.935 349.093 1.00 21.15 168 LEU L CA 1
ATOM 6717 C C . LEU E 5 168 ? 306.769 255.619 347.769 1.00 21.15 168 LEU L C 1
ATOM 6718 O O . LEU E 5 168 ? 305.866 255.194 347.042 1.00 21.15 168 LEU L O 1
ATOM 6723 N N . LEU E 5 169 ? 307.523 256.666 347.454 1.00 25.59 169 LEU L N 1
ATOM 6724 C CA . LEU E 5 169 ? 307.443 257.338 346.168 1.00 25.59 169 LEU L CA 1
ATOM 6725 C C . LEU E 5 169 ? 308.038 256.454 345.074 1.00 25.59 169 LEU L C 1
ATOM 6726 O O . LEU E 5 169 ? 308.899 255.617 345.348 1.00 25.59 169 LEU L O 1
ATOM 6731 N N . PRO E 5 170 ? 307.598 256.615 343.824 1.00 28.03 170 PRO L N 1
ATOM 6732 C CA . PRO E 5 170 ? 308.192 255.819 342.738 1.00 28.03 170 PRO L CA 1
ATOM 6733 C C . PRO E 5 170 ? 309.652 256.140 342.494 1.00 28.03 170 PRO L C 1
ATOM 6734 O O . PRO E 5 170 ? 310.358 255.327 341.884 1.00 28.03 170 PRO L O 1
ATOM 6738 N N . ASN E 5 171 ? 310.124 257.305 342.945 1.00 30.88 171 ASN L N 1
ATOM 6739 C CA . ASN E 5 171 ? 311.523 257.676 342.772 1.00 30.88 171 ASN L CA 1
ATOM 6740 C C . ASN E 5 171 ? 312.451 256.689 343.464 1.00 30.88 171 ASN L C 1
ATOM 6741 O O . ASN E 5 171 ? 313.541 256.398 342.959 1.00 30.88 171 ASN L O 1
ATOM 6746 N N . GLY E 5 172 ? 312.032 256.152 344.604 1.00 31.48 172 GLY L N 1
ATOM 6747 C CA . GLY E 5 172 ? 312.869 255.298 345.426 1.00 31.48 172 GLY L CA 1
ATOM 6748 C C . GLY E 5 172 ? 313.064 255.809 346.834 1.00 31.48 172 GLY L C 1
ATOM 6749 O O . GLY E 5 172 ? 313.764 255.156 347.620 1.00 31.48 172 GLY L O 1
ATOM 6750 N N . ASP E 5 173 ? 312.477 256.945 347.188 1.00 33.09 173 ASP L N 1
ATOM 6751 C CA . ASP E 5 173 ? 312.590 257.499 348.528 1.00 33.09 173 ASP L CA 1
ATOM 6752 C C . ASP E 5 173 ? 311.573 256.826 349.445 1.00 33.09 173 ASP L C 1
ATOM 6753 O O . ASP E 5 173 ? 310.972 255.804 349.107 1.00 33.09 173 ASP L O 1
ATOM 6758 N N . ALA E 5 174 ? 311.384 257.393 350.632 1.00 24.07 174 ALA L N 1
ATOM 6759 C CA . ALA E 5 174 ? 310.380 256.903 351.560 1.00 24.07 174 ALA L CA 1
ATOM 6760 C C . ALA E 5 174 ? 310.073 258.006 352.555 1.00 24.07 174 ALA L C 1
ATOM 6761 O O . ALA E 5 174 ? 310.831 258.966 352.692 1.00 24.07 174 ALA L O 1
ATOM 6763 N N . SER E 5 175 ? 308.942 257.868 353.239 1.00 19.55 175 SER L N 1
ATOM 6764 C CA . SER E 5 175 ? 308.572 258.795 354.310 1.00 19.55 175 SER L CA 1
ATOM 6765 C C . SER E 5 175 ? 307.959 257.979 355.444 1.00 19.55 175 SER L C 1
ATOM 6766 O O . SER E 5 175 ? 306.742 257.796 355.498 1.00 19.55 175 SER L O 1
ATOM 6769 N N . TYR E 5 176 ? 308.803 257.521 356.363 1.00 19.69 176 TYR L N 1
ATOM 6770 C CA . TYR E 5 176 ? 308.348 256.673 357.453 1.00 19.69 176 TYR L CA 1
ATOM 6771 C C . TYR E 5 176 ? 307.651 257.496 358.525 1.00 19.69 176 TYR L C 1
ATOM 6772 O O . TYR E 5 176 ? 308.048 258.623 358.823 1.00 19.69 176 TYR L O 1
ATOM 6781 N N . ASN E 5 177 ? 306.607 256.921 359.106 1.00 20.96 177 ASN L N 1
ATOM 6782 C CA . ASN E 5 177 ? 305.865 257.544 360.187 1.00 20.96 177 ASN L CA 1
ATOM 6783 C C . ASN E 5 177 ? 305.646 256.528 361.292 1.00 20.96 177 ASN L C 1
ATOM 6784 O O . ASN E 5 177 ? 305.682 255.318 361.068 1.00 20.96 177 ASN L O 1
ATOM 6789 N N . TYR E 5 178 ? 305.409 257.036 362.492 1.00 21.69 178 TYR L N 1
ATOM 6790 C CA . TYR E 5 178 ? 305.019 256.222 363.631 1.00 21.69 178 TYR L CA 1
ATOM 6791 C C . TYR E 5 178 ? 303.598 256.603 364.011 1.00 21.69 178 TYR L C 1
ATOM 6792 O O . TYR E 5 178 ? 303.328 257.774 364.290 1.00 21.69 178 TYR L O 1
ATOM 6801 N N . GLY E 5 179 ? 302.694 255.632 364.019 1.00 17.51 179 GLY L N 1
ATOM 6802 C CA . GLY E 5 179 ? 301.329 255.947 364.392 1.00 17.51 179 GLY L CA 1
ATOM 6803 C C . GLY E 5 179 ? 300.447 254.722 364.369 1.00 17.51 179 GLY L C 1
ATOM 6804 O O . GLY E 5 179 ? 300.862 253.631 363.971 1.00 17.51 179 GLY L O 1
ATOM 6805 N N . TYR E 5 180 ? 299.207 254.928 364.802 1.00 18.29 180 TYR L N 1
ATOM 6806 C CA . TYR E 5 180 ? 298.208 253.874 364.832 1.00 18.29 180 TYR L CA 1
ATOM 6807 C C . TYR E 5 180 ? 297.762 253.533 363.415 1.00 18.29 180 TYR L C 1
ATOM 6808 O O . TYR E 5 180 ? 298.248 254.092 362.431 1.00 18.29 180 TYR L O 1
ATOM 6817 N N . MET E 5 181 ? 296.824 252.596 363.303 1.00 16.21 181 MET L N 1
ATOM 6818 C CA . MET E 5 181 ? 296.307 252.200 361.995 1.00 16.21 181 MET L CA 1
ATOM 6819 C C . MET E 5 181 ? 294.950 251.544 362.191 1.00 16.21 181 MET L C 1
ATOM 6820 O O . MET E 5 181 ? 294.876 250.433 362.721 1.00 16.21 181 MET L O 1
ATOM 6825 N N . SER E 5 182 ? 293.895 252.213 361.750 1.00 17.08 182 SER L N 1
ATOM 6826 C CA . SER E 5 182 ? 292.553 251.657 361.788 1.00 17.08 182 SER L CA 1
ATOM 6827 C C . SER E 5 182 ? 292.237 250.987 360.459 1.00 17.08 182 SER L C 1
ATOM 6828 O O . SER E 5 182 ? 292.835 251.301 359.430 1.00 17.08 182 SER L O 1
ATOM 6831 N N . PHE E 5 183 ? 291.309 250.039 360.494 1.00 16.98 183 PHE L N 1
ATOM 6832 C CA . PHE E 5 183 ? 290.838 249.371 359.293 1.00 16.98 183 PHE L CA 1
ATOM 6833 C C . PHE E 5 183 ? 289.334 249.187 359.382 1.00 16.98 183 PHE L C 1
ATOM 6834 O O . PHE E 5 183 ? 288.763 249.161 360.474 1.00 16.98 183 PHE L O 1
ATOM 6842 N N . ASP E 5 184 ? 288.691 249.071 358.224 1.00 18.91 184 ASP L N 1
ATOM 6843 C CA . ASP E 5 184 ? 287.255 248.831 358.177 1.00 18.91 184 ASP L CA 1
ATOM 6844 C C . ASP E 5 184 ? 286.936 247.350 358.012 1.00 18.91 184 ASP L C 1
ATOM 6845 O O . ASP E 5 184 ? 286.272 246.754 358.864 1.00 18.91 184 ASP L O 1
ATOM 6850 N N . GLY E 5 185 ? 287.407 246.740 356.929 1.00 18.89 185 GLY L N 1
ATOM 6851 C CA . GLY E 5 185 ? 287.172 245.326 356.717 1.00 18.89 185 GLY L CA 1
ATOM 6852 C C . GLY E 5 185 ? 285.729 244.966 356.463 1.00 18.89 185 GLY L C 1
ATOM 6853 O O . GLY E 5 185 ? 285.353 243.801 356.614 1.00 18.89 185 GLY L O 1
ATOM 6854 N N . ASP E 5 186 ? 284.905 245.936 356.082 1.00 20.56 186 ASP L N 1
ATOM 6855 C CA . ASP E 5 186 ? 283.495 245.698 355.827 1.00 20.56 186 ASP L CA 1
ATOM 6856 C C . ASP E 5 186 ? 283.110 246.344 354.506 1.00 20.56 186 ASP L C 1
ATOM 6857 O O . ASP E 5 186 ? 283.614 247.412 354.151 1.00 20.56 186 ASP L O 1
ATOM 6862 N N . ALA E 5 187 ? 282.209 245.689 353.782 1.00 19.47 187 ALA L N 1
ATOM 6863 C CA . ALA E 5 187 ? 281.804 246.184 352.476 1.00 19.47 187 ALA L CA 1
ATOM 6864 C C . ALA E 5 187 ? 281.094 247.524 352.608 1.00 19.47 187 ALA L C 1
ATOM 6865 O O . ALA E 5 187 ? 280.410 247.789 353.598 1.00 19.47 187 ALA L O 1
ATOM 6867 N N . THR E 5 188 ? 281.271 248.378 351.605 1.00 20.02 188 THR L N 1
ATOM 6868 C CA . THR E 5 188 ? 280.595 249.671 351.530 1.00 20.02 188 THR L CA 1
ATOM 6869 C C . THR E 5 188 ? 279.940 249.762 350.158 1.00 20.02 188 THR L C 1
ATOM 6870 O O . THR E 5 188 ? 280.564 250.209 349.193 1.00 20.02 188 THR L O 1
ATOM 6874 N N . ILE E 5 189 ? 278.689 249.345 350.074 1.00 20.30 189 ILE L N 1
ATOM 6875 C CA . ILE E 5 189 ? 277.999 249.246 348.796 1.00 20.30 189 ILE L CA 1
ATOM 6876 C C . ILE E 5 189 ? 277.610 250.638 348.320 1.00 20.30 189 ILE L C 1
ATOM 6877 O O . ILE E 5 189 ? 277.212 251.498 349.113 1.00 20.30 189 ILE L O 1
ATOM 6882 N N . THR E 5 190 ? 277.733 250.865 347.013 1.00 24.36 190 THR L N 1
ATOM 6883 C CA . THR E 5 190 ? 277.378 252.145 346.415 1.00 24.36 190 THR L CA 1
ATOM 6884 C C . THR E 5 190 ? 276.396 251.939 345.270 1.00 24.36 190 THR L C 1
ATOM 6885 O O . THR E 5 190 ? 275.850 250.845 345.104 1.00 24.36 190 THR L O 1
ATOM 6889 N N . ALA E 5 191 ? 276.159 252.989 344.483 1.00 27.05 191 ALA L N 1
ATOM 6890 C CA . ALA E 5 191 ? 275.210 252.897 343.379 1.00 27.05 191 ALA L CA 1
ATOM 6891 C C . ALA E 5 191 ? 275.661 251.869 342.348 1.00 27.05 191 ALA L C 1
ATOM 6892 O O . ALA E 5 191 ? 274.985 250.860 342.117 1.00 27.05 191 ALA L O 1
ATOM 6894 N N . ASN E 5 192 ? 276.806 252.113 341.714 1.00 26.07 192 ASN L N 1
ATOM 6895 C CA . ASN E 5 192 ? 277.323 251.227 340.678 1.00 26.07 192 ASN L CA 1
ATOM 6896 C C . ASN E 5 192 ? 278.797 250.886 340.823 1.00 26.07 192 ASN L C 1
ATOM 6897 O O . ASN E 5 192 ? 279.235 249.893 340.230 1.00 26.07 192 ASN L O 1
ATOM 6902 N N . ALA E 5 193 ? 279.572 251.662 341.573 1.00 23.43 193 ALA L N 1
ATOM 6903 C CA . ALA E 5 193 ? 280.990 251.390 341.714 1.00 23.43 193 ALA L CA 1
ATOM 6904 C C . ALA E 5 193 ? 281.205 250.104 342.511 1.00 23.43 193 ALA L C 1
ATOM 6905 O O . ALA E 5 193 ? 280.346 249.704 343.297 1.00 23.43 193 ALA L O 1
ATOM 6907 N N . PRO E 5 194 ? 282.339 249.433 342.317 1.00 19.01 194 PRO L N 1
ATOM 6908 C CA . PRO E 5 194 ? 282.596 248.192 343.053 1.00 19.01 194 PRO L CA 1
ATOM 6909 C C . PRO E 5 194 ? 282.671 248.431 344.554 1.00 19.01 194 PRO L C 1
ATOM 6910 O O . PRO E 5 194 ? 282.679 249.561 345.044 1.00 19.01 194 PRO L O 1
ATOM 6914 N N . ILE E 5 195 ? 282.713 247.324 345.292 1.00 17.75 195 ILE L N 1
ATOM 6915 C CA . ILE E 5 195 ? 282.728 247.384 346.747 1.00 17.75 195 ILE L CA 1
ATOM 6916 C C . ILE E 5 195 ? 284.034 248.008 347.217 1.00 17.75 195 ILE L C 1
ATOM 6917 O O . ILE E 5 195 ? 285.121 247.616 346.779 1.00 17.75 195 ILE L O 1
ATOM 6922 N N . THR E 5 196 ? 283.933 248.979 348.122 1.00 17.75 196 THR L N 1
ATOM 6923 C CA . THR E 5 196 ? 285.059 249.799 348.540 1.00 17.75 196 THR L CA 1
ATOM 6924 C C . THR E 5 196 ? 285.356 249.557 350.015 1.00 17.75 196 THR L C 1
ATOM 6925 O O . THR E 5 196 ? 284.458 249.249 350.802 1.00 17.75 196 THR L O 1
ATOM 6929 N N . ASN E 5 197 ? 286.629 249.689 350.381 1.00 17.55 197 ASN L N 1
ATOM 6930 C CA . ASN E 5 197 ? 287.114 249.379 351.716 1.00 17.55 197 ASN L CA 1
ATOM 6931 C C . ASN E 5 197 ? 288.120 250.443 352.141 1.00 17.55 197 ASN L C 1
ATOM 6932 O O . ASN E 5 197 ? 288.958 250.867 351.344 1.00 17.55 197 ASN L O 1
ATOM 6937 N N . VAL E 5 198 ? 288.047 250.873 353.401 1.00 23.57 198 VAL L N 1
ATOM 6938 C CA . VAL E 5 198 ? 288.711 252.094 353.849 1.00 23.57 198 VAL L CA 1
ATOM 6939 C C . VAL E 5 198 ? 289.712 251.772 354.948 1.00 23.57 198 VAL L C 1
ATOM 6940 O O . VAL E 5 198 ? 289.427 250.968 355.838 1.00 23.57 198 VAL L O 1
ATOM 6944 N N . ALA E 5 199 ? 290.881 252.416 354.895 1.00 16.95 199 ALA L N 1
ATOM 6945 C CA . ALA E 5 199 ? 291.947 252.217 355.877 1.00 16.95 199 ALA L CA 1
ATOM 6946 C C . ALA E 5 199 ? 292.471 253.575 356.332 1.00 16.95 199 ALA L C 1
ATOM 6947 O O . ALA E 5 199 ? 293.145 254.268 355.569 1.00 16.95 199 ALA L O 1
ATOM 6949 N N . THR E 5 200 ? 292.186 253.939 357.579 1.00 23.57 200 THR L N 1
ATOM 6950 C CA . THR E 5 200 ? 292.520 255.248 358.122 1.00 23.57 200 THR L CA 1
ATOM 6951 C C . THR E 5 200 ? 293.839 255.195 358.888 1.00 23.57 200 THR L C 1
ATOM 6952 O O . THR E 5 200 ? 294.170 254.190 359.518 1.00 23.57 200 THR L O 1
ATOM 6956 N N . PHE E 5 201 ? 294.585 256.294 358.840 1.00 18.18 201 PHE L N 1
ATOM 6957 C CA . PHE E 5 201 ? 295.875 256.409 359.504 1.00 18.18 201 PHE L CA 1
ATOM 6958 C C . PHE E 5 201 ? 295.846 257.557 360.506 1.00 18.18 201 PHE L C 1
ATOM 6959 O O . PHE E 5 201 ? 294.890 258.329 360.574 1.00 18.18 201 PHE L O 1
ATOM 6967 N N . THR E 5 202 ? 296.915 257.655 361.295 1.00 20.25 202 THR L N 1
ATOM 6968 C CA . THR E 5 202 ? 297.078 258.710 362.291 1.00 20.25 202 THR L CA 1
ATOM 6969 C C . THR E 5 202 ? 298.523 258.728 362.768 1.00 20.25 202 THR L C 1
ATOM 6970 O O . THR E 5 202 ? 299.055 257.686 363.154 1.00 20.25 202 THR L O 1
ATOM 6974 N N . PHE E 5 203 ? 299.167 259.890 362.762 1.00 23.12 203 PHE L N 1
ATOM 6975 C CA . PHE E 5 203 ? 300.596 259.988 363.027 1.00 23.12 203 PHE L CA 1
ATOM 6976 C C . PHE E 5 203 ? 300.835 260.626 364.388 1.00 23.12 203 PHE L C 1
ATOM 6977 O O . PHE E 5 203 ? 300.288 261.693 364.681 1.00 23.12 203 PHE L O 1
ATOM 6985 N N . LEU E 5 204 ? 301.655 259.970 365.212 1.00 25.38 204 LEU L N 1
ATOM 6986 C CA . LEU E 5 204 ? 301.907 260.399 366.582 1.00 25.38 204 LEU L CA 1
ATOM 6987 C C . LEU E 5 204 ? 303.249 261.093 366.757 1.00 25.38 204 LEU L C 1
ATOM 6988 O O . LEU E 5 204 ? 303.669 261.316 367.895 1.00 25.38 204 LEU L O 1
ATOM 6993 N N . SER E 5 205 ? 303.936 261.433 365.674 1.00 31.99 205 SER L N 1
ATOM 6994 C CA . SER E 5 205 ? 305.228 262.096 365.785 1.00 31.99 205 SER L CA 1
ATOM 6995 C C . SER E 5 205 ? 305.521 262.815 364.474 1.00 31.99 205 SER L C 1
ATOM 6996 O O . SER E 5 205 ? 304.644 262.966 363.618 1.00 31.99 205 SER L O 1
ATOM 6999 N N . ASP E 5 206 ? 306.759 263.270 364.322 1.00 32.37 206 ASP L N 1
ATOM 7000 C CA . ASP E 5 206 ? 307.187 263.915 363.095 1.00 32.37 206 ASP L CA 1
ATOM 7001 C C . ASP E 5 206 ? 307.443 262.864 362.016 1.00 32.37 206 ASP L C 1
ATOM 7002 O O . ASP E 5 206 ? 307.442 261.659 362.271 1.00 32.37 206 ASP L O 1
ATOM 7007 N N . SER E 5 207 ? 307.658 263.334 360.793 1.00 27.58 207 SER L N 1
ATOM 7008 C CA . SER E 5 207 ? 307.906 262.468 359.651 1.00 27.58 207 SER L CA 1
ATOM 7009 C C . SER E 5 207 ? 309.361 262.584 359.226 1.00 27.58 207 SER L C 1
ATOM 7010 O O . SER E 5 207 ? 309.957 263.660 359.315 1.00 27.58 207 SER L O 1
ATOM 7013 N N . THR E 5 208 ? 309.929 261.475 358.770 1.00 25.62 208 THR L N 1
ATOM 7014 C CA . THR E 5 208 ? 311.309 261.428 358.314 1.00 25.62 208 THR L CA 1
ATOM 7015 C C . THR E 5 208 ? 311.375 261.158 356.815 1.00 25.62 208 THR L C 1
ATOM 7016 O O . THR E 5 208 ? 310.407 260.712 356.197 1.00 25.62 208 THR L O 1
ATOM 7020 N N . LEU E 5 209 ? 312.540 261.433 356.230 1.00 28.56 209 LEU L N 1
ATOM 7021 C CA . LEU E 5 209 ? 312.757 261.231 354.797 1.00 28.56 209 LEU L CA 1
ATOM 7022 C C . LEU E 5 209 ? 314.108 260.551 354.605 1.00 28.56 209 LEU L C 1
ATOM 7023 O O . LEU E 5 209 ? 315.154 261.186 354.755 1.00 28.56 209 LEU L O 1
ATOM 7028 N N . VAL E 5 210 ? 314.079 259.267 354.258 1.00 34.85 210 VAL L N 1
ATOM 7029 C CA . VAL E 5 210 ? 315.299 258.502 354.011 1.00 34.85 210 VAL L CA 1
ATOM 7030 C C . VAL E 5 210 ? 315.650 258.707 352.542 1.00 34.85 210 VAL L C 1
ATOM 7031 O O . VAL E 5 210 ? 315.169 258.004 351.656 1.00 34.85 210 VAL L O 1
ATOM 7035 N N . GLU E 5 211 ? 316.511 259.688 352.293 1.00 41.88 211 GLU L N 1
ATOM 7036 C CA . GLU E 5 211 ? 316.903 260.038 350.936 1.00 41.88 211 GLU L CA 1
ATOM 7037 C C . GLU E 5 211 ? 317.526 258.841 350.232 1.00 41.88 211 GLU L C 1
ATOM 7038 O O . GLU E 5 211 ? 318.340 258.118 350.813 1.00 41.88 211 GLU L O 1
ATOM 7044 N N . ALA E 5 212 ? 317.134 258.629 348.982 1.00 39.19 212 ALA L N 1
ATOM 7045 C CA . ALA E 5 212 ? 317.699 257.551 348.183 1.00 39.19 212 ALA L CA 1
ATOM 7046 C C . ALA E 5 212 ? 317.693 257.923 346.707 1.00 39.19 212 ALA L C 1
ATOM 7047 O O . ALA E 5 212 ? 318.472 257.395 345.915 1.00 39.19 212 ALA L O 1
ATOM 7050 N N . ALA F 5 2 ? 306.029 289.597 377.214 1.00 68.59 2 ALA M N 1
ATOM 7051 C CA . ALA F 5 2 ? 306.560 288.371 376.631 1.00 68.59 2 ALA M CA 1
ATOM 7052 C C . ALA F 5 2 ? 305.449 287.362 376.363 1.00 68.59 2 ALA M C 1
ATOM 7053 O O . ALA F 5 2 ? 305.334 286.831 375.259 1.00 68.59 2 ALA M O 1
ATOM 7055 N N . LEU F 5 3 ? 304.640 287.102 377.391 1.00 64.94 3 LEU M N 1
ATOM 7056 C CA . LEU F 5 3 ? 303.481 286.214 377.300 1.00 64.94 3 LEU M CA 1
ATOM 7057 C C . LEU F 5 3 ? 303.904 284.792 376.925 1.00 64.94 3 LEU M C 1
ATOM 7058 O O . LEU F 5 3 ? 303.515 284.247 375.892 1.00 64.94 3 LEU M O 1
ATOM 7063 N N . THR F 5 4 ? 304.721 284.199 377.790 1.00 65.61 4 THR M N 1
ATOM 7064 C CA . THR F 5 4 ? 305.136 282.818 377.605 1.00 65.61 4 THR M CA 1
ATOM 7065 C C . THR F 5 4 ? 303.976 281.873 377.914 1.00 65.61 4 THR M C 1
ATOM 7066 O O . THR F 5 4 ? 302.993 282.242 378.563 1.00 65.61 4 THR M O 1
ATOM 7070 N N . LEU F 5 5 ? 304.099 280.633 377.449 1.00 54.23 5 LEU M N 1
ATOM 7071 C CA . LEU F 5 5 ? 303.036 279.652 377.605 1.00 54.23 5 LEU M CA 1
ATOM 7072 C C . LEU F 5 5 ? 303.566 278.367 378.220 1.00 54.23 5 LEU M C 1
ATOM 7073 O O . LEU F 5 5 ? 304.730 278.009 378.020 1.00 54.23 5 LEU M O 1
ATOM 7078 N N . PRO F 5 6 ? 302.731 277.650 378.969 1.00 51.56 6 PRO M N 1
ATOM 7079 C CA . PRO F 5 6 ? 303.160 276.390 379.610 1.00 51.56 6 PRO M CA 1
ATOM 7080 C C . PRO F 5 6 ? 303.271 275.231 378.625 1.00 51.56 6 PRO M C 1
ATOM 7081 O O . PRO F 5 6 ? 302.375 274.408 378.459 1.00 51.56 6 PRO M O 1
ATOM 7085 N N . LYS F 5 7 ? 304.410 275.152 377.942 1.00 52.40 7 LYS M N 1
ATOM 7086 C CA . LYS F 5 7 ? 304.638 274.110 376.949 1.00 52.40 7 LYS M CA 1
ATOM 7087 C C . LYS F 5 7 ? 305.634 273.052 377.394 1.00 52.40 7 LYS M C 1
ATOM 7088 O O . LYS F 5 7 ? 305.344 271.856 377.299 1.00 52.40 7 LYS M O 1
ATOM 7094 N N . GLY F 5 8 ? 306.807 273.450 377.875 1.00 57.83 8 GLY M N 1
ATOM 7095 C CA . GLY F 5 8 ? 307.796 272.480 378.300 1.00 57.83 8 GLY M CA 1
ATOM 7096 C C . GLY F 5 8 ? 308.047 272.497 379.791 1.00 57.83 8 GLY M C 1
ATOM 7097 O O . GLY F 5 8 ? 309.188 272.359 380.240 1.00 57.83 8 GLY M O 1
ATOM 7098 N N . ILE F 5 9 ? 306.981 272.646 380.570 1.00 57.30 9 ILE M N 1
ATOM 7099 C CA . ILE F 5 9 ? 307.096 272.801 382.013 1.00 57.30 9 ILE M CA 1
ATOM 7100 C C . ILE F 5 9 ? 307.294 271.438 382.656 1.00 57.30 9 ILE M C 1
ATOM 7101 O O . ILE F 5 9 ? 306.327 270.776 383.045 1.00 57.30 9 ILE M O 1
ATOM 7106 N N . VAL F 5 10 ? 308.546 271.022 382.798 1.00 66.76 10 VAL M N 1
ATOM 7107 C CA . VAL F 5 10 ? 308.879 269.706 383.329 1.00 66.76 10 VAL M CA 1
ATOM 7108 C C . VAL F 5 10 ? 309.093 269.816 384.830 1.00 66.76 10 VAL M C 1
ATOM 7109 O O . VAL F 5 10 ? 309.831 270.687 385.306 1.00 66.76 10 VAL M O 1
ATOM 7113 N N . PHE F 5 11 ? 308.450 268.928 385.577 1.00 69.42 11 PHE M N 1
ATOM 7114 C CA . PHE F 5 11 ? 308.519 268.912 387.029 1.00 69.42 11 PHE M CA 1
ATOM 7115 C C . PHE F 5 11 ? 309.467 267.810 387.477 1.00 69.42 11 PHE M C 1
ATOM 7116 O O . PHE F 5 11 ? 309.581 266.772 386.818 1.00 69.42 11 PHE M O 1
ATOM 7124 N N . GLY F 5 12 ? 310.159 268.045 388.591 1.00 88.40 12 GLY M N 1
ATOM 7125 C CA . GLY F 5 12 ? 311.108 267.081 389.110 1.00 88.40 12 GLY M CA 1
ATOM 7126 C C . GLY F 5 12 ? 311.259 267.220 390.608 1.00 88.40 12 GLY M C 1
ATOM 7127 O O . GLY F 5 12 ? 310.832 268.206 391.212 1.00 88.40 12 GLY M O 1
ATOM 7128 N N . PHE F 5 13 ? 311.890 266.211 391.205 1.00 96.45 13 PHE M N 1
ATOM 7129 C CA . PHE F 5 13 ? 312.058 266.170 392.649 1.00 96.45 13 PHE M CA 1
ATOM 7130 C C . PHE F 5 13 ? 313.315 265.380 392.983 1.00 96.45 13 PHE M C 1
ATOM 7131 O O . PHE F 5 13 ? 313.838 264.631 392.155 1.00 96.45 13 PHE M O 1
ATOM 7139 N N . ALA F 5 14 ? 313.796 265.560 394.210 1.00 100.51 14 ALA M N 1
ATOM 7140 C CA . ALA F 5 14 ? 314.976 264.838 394.663 1.00 100.51 14 ALA M CA 1
ATOM 7141 C C . ALA F 5 14 ? 315.030 264.797 396.185 1.00 100.51 14 ALA M C 1
ATOM 7142 O O . ALA F 5 14 ? 314.834 265.828 396.842 1.00 100.51 14 ALA M O 1
ATOM 7144 N N . PRO F 5 15 ? 315.272 263.631 396.779 1.00 102.21 15 PRO M N 1
ATOM 7145 C CA . PRO F 5 15 ? 315.392 263.557 398.239 1.00 102.21 15 PRO M CA 1
ATOM 7146 C C . PRO F 5 15 ? 316.659 264.234 398.739 1.00 102.21 15 PRO M C 1
ATOM 7147 O O . PRO F 5 15 ? 317.695 264.246 398.068 1.00 102.21 15 PRO M O 1
ATOM 7151 N N . ILE F 5 16 ? 316.567 264.793 399.943 1.00 107.83 16 ILE M N 1
ATOM 7152 C CA . ILE F 5 16 ? 317.678 265.492 400.577 1.00 107.83 16 ILE M CA 1
ATOM 7153 C C . ILE F 5 16 ? 318.498 264.500 401.390 1.00 107.83 16 ILE M C 1
ATOM 7154 O O . ILE F 5 16 ? 317.958 263.612 402.058 1.00 107.83 16 ILE M O 1
ATOM 7159 N N . THR F 5 17 ? 319.819 264.652 401.332 1.00 115.46 17 THR M N 1
ATOM 7160 C CA . THR F 5 17 ? 320.738 263.767 402.030 1.00 115.46 17 THR M CA 1
ATOM 7161 C C . THR F 5 17 ? 320.915 264.241 403.471 1.00 115.46 17 THR M C 1
ATOM 7162 O O . THR F 5 17 ? 320.165 265.085 403.968 1.00 115.46 17 THR M O 1
ATOM 7166 N N . SER F 5 18 ? 321.911 263.692 404.165 1.00 118.88 18 SER M N 1
ATOM 7167 C CA . SER F 5 18 ? 322.116 263.963 405.582 1.00 118.88 18 SER M CA 1
ATOM 7168 C C . SER F 5 18 ? 323.330 264.839 405.875 1.00 118.88 18 SER M C 1
ATOM 7169 O O . SER F 5 18 ? 323.606 265.110 407.049 1.00 118.88 18 SER M O 1
ATOM 7172 N N . THR F 5 19 ? 324.055 265.295 404.855 1.00 118.21 19 THR M N 1
ATOM 7173 C CA . THR F 5 19 ? 325.249 266.098 405.088 1.00 118.21 19 THR M CA 1
ATOM 7174 C C . THR F 5 19 ? 324.886 267.466 405.652 1.00 118.21 19 THR M C 1
ATOM 7175 O O . THR F 5 19 ? 323.819 268.013 405.365 1.00 118.21 19 THR M O 1
ATOM 7179 N N . THR F 5 20 ? 325.786 268.018 406.465 1.00 118.13 20 THR M N 1
ATOM 7180 C CA . THR F 5 20 ? 325.607 269.334 407.072 1.00 118.13 20 THR M CA 1
ATOM 7181 C C . THR F 5 20 ? 326.884 270.142 406.876 1.00 118.13 20 THR M C 1
ATOM 7182 O O . THR F 5 20 ? 327.942 269.772 407.395 1.00 118.13 20 THR M O 1
ATOM 7186 N N . SER F 5 21 ? 326.788 271.241 406.130 1.00 118.81 21 SER M N 1
ATOM 7187 C CA . SER F 5 21 ? 327.903 272.156 405.924 1.00 118.81 21 SER M CA 1
ATOM 7188 C C . SER F 5 21 ? 327.487 273.543 406.389 1.00 118.81 21 SER M C 1
ATOM 7189 O O . SER F 5 21 ? 326.536 274.121 405.852 1.00 118.81 21 SER M O 1
ATOM 7192 N N . SER F 5 22 ? 328.202 274.077 407.378 1.00 116.63 22 SER M N 1
ATOM 7193 C CA . SER F 5 22 ? 327.902 275.379 407.971 1.00 116.63 22 SER M CA 1
ATOM 7194 C C . SER F 5 22 ? 329.062 276.323 407.679 1.00 116.63 22 SER M C 1
ATOM 7195 O O . SER F 5 22 ? 330.059 276.343 408.406 1.00 116.63 22 SER M O 1
ATOM 7198 N N . VAL F 5 23 ? 328.926 277.106 406.614 1.00 121.03 23 VAL M N 1
ATOM 7199 C CA . VAL F 5 23 ? 329.888 278.141 406.263 1.00 121.03 23 VAL M CA 1
ATOM 7200 C C . VAL F 5 23 ? 329.137 279.463 406.252 1.00 121.03 23 VAL M C 1
ATOM 7201 O O . VAL F 5 23 ? 328.276 279.683 405.391 1.00 121.03 23 VAL M O 1
ATOM 7205 N N . THR F 5 24 ? 329.460 280.339 407.197 1.00 124.97 24 THR M N 1
ATOM 7206 C CA . THR F 5 24 ? 328.691 281.558 407.406 1.00 124.97 24 THR M CA 1
ATOM 7207 C C . THR F 5 24 ? 328.950 282.535 406.262 1.00 124.97 24 THR M C 1
ATOM 7208 O O . THR F 5 24 ? 329.651 282.230 405.293 1.00 124.97 24 THR M O 1
ATOM 7212 N N . GLY F 5 25 ? 328.383 283.733 406.366 1.00 130.20 25 GLY M N 1
ATOM 7213 C CA . GLY F 5 25 ? 328.548 284.740 405.338 1.00 130.20 25 GLY M CA 1
ATOM 7214 C C . GLY F 5 25 ? 327.223 285.229 404.795 1.00 130.20 25 GLY M C 1
ATOM 7215 O O . GLY F 5 25 ? 327.147 285.753 403.679 1.00 130.20 25 GLY M O 1
ATOM 7216 N N . VAL F 5 26 ? 326.170 285.056 405.586 1.00 134.43 26 VAL M N 1
ATOM 7217 C CA . VAL F 5 26 ? 324.834 285.508 405.222 1.00 134.43 26 VAL M CA 1
ATOM 7218 C C . VAL F 5 26 ? 324.659 286.934 405.730 1.00 134.43 26 VAL M C 1
ATOM 7219 O O . VAL F 5 26 ? 324.845 287.208 406.921 1.00 134.43 26 VAL M O 1
ATOM 7223 N N . THR F 5 27 ? 324.310 287.847 404.826 1.00 133.83 27 THR M N 1
ATOM 7224 C CA . THR F 5 27 ? 324.203 289.258 405.170 1.00 133.83 27 THR M CA 1
ATOM 7225 C C . THR F 5 27 ? 322.845 289.815 404.769 1.00 133.83 27 THR M C 1
ATOM 7226 O O . THR F 5 27 ? 321.939 289.059 404.406 1.00 133.83 27 THR M O 1
ATOM 7230 N N . ARG F 5 28 ? 322.696 291.135 404.841 1.00 136.97 28 ARG M N 1
ATOM 7231 C CA . ARG F 5 28 ? 321.502 291.837 404.387 1.00 136.97 28 ARG M CA 1
ATOM 7232 C C . ARG F 5 28 ? 321.788 292.826 403.270 1.00 136.97 28 ARG M C 1
ATOM 7233 O O . ARG F 5 28 ? 320.957 292.996 402.374 1.00 136.97 28 ARG M O 1
ATOM 7241 N N . ALA F 5 29 ? 322.952 293.479 403.295 1.00 134.17 29 ALA M N 1
ATOM 7242 C CA . ALA F 5 29 ? 323.298 294.425 402.241 1.00 134.17 29 ALA M CA 1
ATOM 7243 C C . ALA F 5 29 ? 323.462 293.730 400.895 1.00 134.17 29 ALA M C 1
ATOM 7244 O O . ALA F 5 29 ? 323.053 294.266 399.858 1.00 134.17 29 ALA M O 1
ATOM 7246 N N . ALA F 5 30 ? 324.078 292.551 400.910 1.00 131.66 30 ALA M N 1
ATOM 7247 C CA . ALA F 5 30 ? 324.359 291.838 399.668 1.00 131.66 30 ALA M CA 1
ATOM 7248 C C . ALA F 5 30 ? 323.790 290.431 399.729 1.00 131.66 30 ALA M C 1
ATOM 7249 O O . ALA F 5 30 ? 323.370 289.981 400.796 1.00 131.66 30 ALA M O 1
ATOM 7251 N N . PRO F 5 31 ? 323.746 289.720 398.539 1.00 133.05 31 PRO M N 1
ATOM 7252 C CA . PRO F 5 31 ? 323.288 288.337 398.678 1.00 133.05 31 PRO M CA 1
ATOM 7253 C C . PRO F 5 31 ? 324.117 287.466 399.649 1.00 133.05 31 PRO M C 1
ATOM 7254 O O . PRO F 5 31 ? 325.333 287.674 399.716 1.00 133.05 31 PRO M O 1
ATOM 7258 N N . PRO F 5 32 ? 323.483 286.493 400.377 1.00 133.51 32 PRO M N 1
ATOM 7259 C CA . PRO F 5 32 ? 324.358 285.695 401.245 1.00 133.51 32 PRO M CA 1
ATOM 7260 C C . PRO F 5 32 ? 325.403 284.951 400.431 1.00 133.51 32 PRO M C 1
ATOM 7261 O O . PRO F 5 32 ? 325.118 284.422 399.354 1.00 133.51 32 PRO M O 1
ATOM 7265 N N . VAL F 5 33 ? 326.627 284.926 400.950 1.00 128.92 33 VAL M N 1
ATOM 7266 C CA . VAL F 5 33 ? 327.762 284.338 400.252 1.00 128.92 33 VAL M CA 1
ATOM 7267 C C . VAL F 5 33 ? 328.539 283.463 401.223 1.00 128.92 33 VAL M C 1
ATOM 7268 O O . VAL F 5 33 ? 328.815 283.874 402.356 1.00 128.92 33 VAL M O 1
ATOM 7272 N N . ALA F 5 34 ? 328.849 282.241 400.799 1.00 128.27 34 ALA M N 1
ATOM 7273 C CA . ALA F 5 34 ? 329.786 281.405 401.530 1.00 128.27 34 ALA M CA 1
ATOM 7274 C C . ALA F 5 34 ? 331.201 281.835 401.180 1.00 128.27 34 ALA M C 1
ATOM 7275 O O . ALA F 5 34 ? 331.467 282.282 400.061 1.00 128.27 34 ALA M O 1
ATOM 7277 N N . THR F 5 35 ? 332.108 281.721 402.143 1.00 129.99 35 THR M N 1
ATOM 7278 C CA . THR F 5 35 ? 333.472 282.211 401.983 1.00 129.99 35 THR M CA 1
ATOM 7279 C C . THR F 5 35 ? 334.432 281.027 401.977 1.00 129.99 35 THR M C 1
ATOM 7280 O O . THR F 5 35 ? 334.608 280.358 402.999 1.00 129.99 35 THR M O 1
ATOM 7284 N N . GLY F 5 36 ? 335.046 280.777 400.823 1.00 133.08 36 GLY M N 1
ATOM 7285 C CA . GLY F 5 36 ? 336.067 279.753 400.706 1.00 133.08 36 GLY M CA 1
ATOM 7286 C C . GLY F 5 36 ? 335.597 278.337 400.948 1.00 133.08 36 GLY M C 1
ATOM 7287 O O . GLY F 5 36 ? 336.348 277.532 401.507 1.00 133.08 36 GLY M O 1
ATOM 7288 N N . THR F 5 37 ? 334.377 278.005 400.539 1.00 135.10 37 THR M N 1
ATOM 7289 C CA . THR F 5 37 ? 333.865 276.659 400.742 1.00 135.10 37 THR M CA 1
ATOM 7290 C C . THR F 5 37 ? 334.305 275.737 399.607 1.00 135.10 37 THR M C 1
ATOM 7291 O O . THR F 5 37 ? 334.804 276.176 398.568 1.00 135.10 37 THR M O 1
ATOM 7295 N N . MET F 5 38 ? 334.109 274.438 399.821 1.00 141.42 38 MET M N 1
ATOM 7296 C CA . MET F 5 38 ? 334.507 273.414 398.865 1.00 141.42 38 MET M CA 1
ATOM 7297 C C . MET F 5 38 ? 333.352 272.930 397.996 1.00 141.42 38 MET M C 1
ATOM 7298 O O . MET F 5 38 ? 333.499 271.928 397.289 1.00 141.42 38 MET M O 1
ATOM 7303 N N . LEU F 5 39 ? 332.210 273.612 398.030 1.00 136.71 39 LEU M N 1
ATOM 7304 C CA . LEU F 5 39 ? 331.056 273.241 397.217 1.00 136.71 39 LEU M CA 1
ATOM 7305 C C . LEU F 5 39 ? 331.143 273.987 395.890 1.00 136.71 39 LEU M C 1
ATOM 7306 O O . LEU F 5 39 ? 330.860 275.188 395.826 1.00 136.71 39 LEU M O 1
ATOM 7311 N N . THR F 5 40 ? 331.538 273.281 394.834 1.00 139.45 40 THR M N 1
ATOM 7312 C CA . THR F 5 40 ? 331.580 273.881 393.507 1.00 139.45 40 THR M CA 1
ATOM 7313 C C . THR F 5 40 ? 330.170 274.251 393.059 1.00 139.45 40 THR M C 1
ATOM 7314 O O . THR F 5 40 ? 329.195 273.586 393.418 1.00 139.45 40 THR M O 1
ATOM 7318 N N . ALA F 5 41 ? 330.063 275.332 392.289 1.00 139.01 41 ALA M N 1
ATOM 7319 C CA . ALA F 5 41 ? 328.761 275.783 391.817 1.00 139.01 41 ALA M CA 1
ATOM 7320 C C . ALA F 5 41 ? 328.108 274.726 390.930 1.00 139.01 41 ALA M C 1
ATOM 7321 O O . ALA F 5 41 ? 328.771 274.038 390.149 1.00 139.01 41 ALA M O 1
ATOM 7323 N N . GLY F 5 42 ? 326.788 274.598 391.064 1.00 134.38 42 GLY M N 1
ATOM 7324 C CA . GLY F 5 42 ? 326.012 273.677 390.258 1.00 134.38 42 GLY M CA 1
ATOM 7325 C C . GLY F 5 42 ? 325.296 272.583 391.020 1.00 134.38 42 GLY M C 1
ATOM 7326 O O . GLY F 5 42 ? 324.538 271.828 390.402 1.00 134.38 42 GLY M O 1
ATOM 7327 N N . THR F 5 43 ? 325.500 272.465 392.331 1.00 127.97 43 THR M N 1
ATOM 7328 C CA . THR F 5 43 ? 324.819 271.467 393.151 1.00 127.97 43 THR M CA 1
ATOM 7329 C C . THR F 5 43 ? 324.015 272.189 394.221 1.00 127.97 43 THR M C 1
ATOM 7330 O O . THR F 5 43 ? 324.583 272.915 395.045 1.00 127.97 43 THR M O 1
ATOM 7334 N N . THR F 5 44 ? 322.703 271.971 394.221 1.00 121.78 44 THR M N 1
ATOM 7335 C CA . THR F 5 44 ? 321.809 272.756 395.058 1.00 121.78 44 THR M CA 1
ATOM 7336 C C . THR F 5 44 ? 322.049 272.474 396.538 1.00 121.78 44 THR M C 1
ATOM 7337 O O . THR F 5 44 ? 322.656 271.471 396.921 1.00 121.78 44 THR M O 1
ATOM 7341 N N . VAL F 5 45 ? 321.577 273.396 397.375 1.00 119.78 45 VAL M N 1
ATOM 7342 C CA . VAL F 5 45 ? 321.804 273.346 398.815 1.00 119.78 45 VAL M CA 1
ATOM 7343 C C . VAL F 5 45 ? 320.530 273.748 399.548 1.00 119.78 45 VAL M C 1
ATOM 7344 O O . VAL F 5 45 ? 319.863 274.719 399.175 1.00 119.78 45 VAL M O 1
ATOM 7348 N N . LEU F 5 46 ? 320.201 273.006 400.604 1.00 117.81 46 LEU M N 1
ATOM 7349 C CA . LEU F 5 46 ? 319.092 273.341 401.489 1.00 117.81 46 LEU M CA 1
ATOM 7350 C C . LEU F 5 46 ? 319.589 274.321 402.543 1.00 117.81 46 LEU M C 1
ATOM 7351 O O . LEU F 5 46 ? 320.624 274.084 403.174 1.00 117.81 46 LEU M O 1
ATOM 7356 N N . VAL F 5 47 ? 318.855 275.415 402.731 1.00 121.95 47 VAL M N 1
ATOM 7357 C CA . VAL F 5 47 ? 319.244 276.481 403.647 1.00 121.95 47 VAL M CA 1
ATOM 7358 C C . VAL F 5 47 ? 318.084 276.768 404.591 1.00 121.95 47 VAL M C 1
ATOM 7359 O O . VAL F 5 47 ? 316.993 277.138 404.147 1.00 121.95 47 VAL M O 1
ATOM 7363 N N . ARG F 5 48 ? 318.324 276.615 405.890 1.00 123.95 48 ARG M N 1
ATOM 7364 C CA . ARG F 5 48 ? 317.312 276.818 406.923 1.00 123.95 48 ARG M CA 1
ATOM 7365 C C . ARG F 5 48 ? 317.869 277.681 408.044 1.00 123.95 48 ARG M C 1
ATOM 7366 O O . ARG F 5 48 ? 317.796 277.334 409.225 1.00 123.95 48 ARG M O 1
ATOM 7374 N N . SER F 5 49 ? 318.451 278.821 407.674 1.00 130.37 49 SER M N 1
ATOM 7375 C CA . SER F 5 49 ? 319.185 279.644 408.627 1.00 130.37 49 SER M CA 1
ATOM 7376 C C . SER F 5 49 ? 318.314 280.047 409.808 1.00 130.37 49 SER M C 1
ATOM 7377 O O . SER F 5 49 ? 317.216 280.583 409.641 1.00 130.37 49 SER M O 1
ATOM 7380 N N . ASN F 5 50 ? 318.816 279.785 411.010 1.00 136.36 50 ASN M N 1
ATOM 7381 C CA . ASN F 5 50 ? 318.171 280.245 412.228 1.00 136.36 50 ASN M CA 1
ATOM 7382 C C . ASN F 5 50 ? 318.438 281.732 412.432 1.00 136.36 50 ASN M C 1
ATOM 7383 O O . ASN F 5 50 ? 319.427 282.285 411.944 1.00 136.36 50 ASN M O 1
ATOM 7388 N N . THR F 5 51 ? 317.528 282.376 413.164 1.00 140.09 51 THR M N 1
ATOM 7389 C CA . THR F 5 51 ? 317.543 283.804 413.476 1.00 140.09 51 THR M CA 1
ATOM 7390 C C . THR F 5 51 ? 317.324 284.684 412.247 1.00 140.09 51 THR M C 1
ATOM 7391 O O . THR F 5 51 ? 317.499 285.906 412.326 1.00 140.09 51 THR M O 1
ATOM 7395 N N . TRP F 5 52 ? 316.939 284.097 411.115 1.00 136.57 52 TRP M N 1
ATOM 7396 C CA . TRP F 5 52 ? 316.609 284.841 409.902 1.00 136.57 52 TRP M CA 1
ATOM 7397 C C . TRP F 5 52 ? 315.318 284.255 409.345 1.00 136.57 52 TRP M C 1
ATOM 7398 O O . TRP F 5 52 ? 315.277 283.077 408.978 1.00 136.57 52 TRP M O 1
ATOM 7409 N N . THR F 5 53 ? 314.261 285.071 409.288 1.00 128.01 53 THR M N 1
ATOM 7410 C CA . THR F 5 53 ? 312.956 284.559 408.878 1.00 128.01 53 THR M CA 1
ATOM 7411 C C . THR F 5 53 ? 312.859 284.360 407.372 1.00 128.01 53 THR M C 1
ATOM 7412 O O . THR F 5 53 ? 312.191 283.426 406.916 1.00 128.01 53 THR M O 1
ATOM 7416 N N . GLY F 5 54 ? 313.508 285.215 406.585 1.00 125.57 54 GLY M N 1
ATOM 7417 C CA . GLY F 5 54 ? 313.342 285.166 405.145 1.00 125.57 54 GLY M CA 1
ATOM 7418 C C . GLY F 5 54 ? 313.954 283.971 404.456 1.00 125.57 54 GLY M C 1
ATOM 7419 O O . GLY F 5 54 ? 313.586 283.676 403.315 1.00 125.57 54 GLY M O 1
ATOM 7420 N N . ILE F 5 55 ? 314.877 283.276 405.112 1.00 120.98 55 ILE M N 1
ATOM 7421 C CA . ILE F 5 55 ? 315.512 282.107 404.521 1.00 120.98 55 ILE M CA 1
ATOM 7422 C C . ILE F 5 55 ? 315.204 280.938 405.449 1.00 120.98 55 ILE M C 1
ATOM 7423 O O . ILE F 5 55 ? 316.022 280.029 405.634 1.00 120.98 55 ILE M O 1
ATOM 7428 N N . ASN F 5 56 ? 314.019 280.977 406.060 1.00 119.36 56 ASN M N 1
ATOM 7429 C CA . ASN F 5 56 ? 313.647 279.984 407.062 1.00 119.36 56 ASN M CA 1
ATOM 7430 C C . ASN F 5 56 ? 313.639 278.575 406.477 1.00 119.36 56 ASN M C 1
ATOM 7431 O O . ASN F 5 56 ? 314.389 277.702 406.922 1.00 119.36 56 ASN M O 1
ATOM 7436 N N . ASN F 5 57 ? 312.784 278.329 405.489 1.00 116.90 57 ASN M N 1
ATOM 7437 C CA . ASN F 5 57 ? 312.582 276.979 404.967 1.00 116.90 57 ASN M CA 1
ATOM 7438 C C . ASN F 5 57 ? 312.546 276.979 403.441 1.00 116.90 57 ASN M C 1
ATOM 7439 O O . ASN F 5 57 ? 311.648 276.412 402.818 1.00 116.90 57 ASN M O 1
ATOM 7444 N N . ARG F 5 58 ? 313.521 277.626 402.814 1.00 112.56 58 ARG M N 1
ATOM 7445 C CA . ARG F 5 58 ? 313.637 277.610 401.364 1.00 112.56 58 ARG M CA 1
ATOM 7446 C C . ARG F 5 58 ? 314.926 276.919 400.943 1.00 112.56 58 ARG M C 1
ATOM 7447 O O . ARG F 5 58 ? 315.743 276.508 401.769 1.00 112.56 58 ARG M O 1
ATOM 7455 N N . ILE F 5 59 ? 315.089 276.781 399.629 1.00 112.90 59 ILE M N 1
ATOM 7456 C CA . ILE F 5 59 ? 316.254 276.147 399.021 1.00 112.90 59 ILE M CA 1
ATOM 7457 C C . ILE F 5 59 ? 316.672 276.947 397.797 1.00 112.90 59 ILE M C 1
ATOM 7458 O O . ILE F 5 59 ? 315.823 277.382 397.013 1.00 112.90 59 ILE M O 1
ATOM 7463 N N . SER F 5 60 ? 317.980 277.144 397.640 1.00 115.31 60 SER M N 1
ATOM 7464 C CA . SER F 5 60 ? 318.533 277.778 396.451 1.00 115.31 60 SER M CA 1
ATOM 7465 C C . SER F 5 60 ? 319.636 276.905 395.865 1.00 115.31 60 SER M C 1
ATOM 7466 O O . SER F 5 60 ? 319.820 275.761 396.290 1.00 115.31 60 SER M O 1
ATOM 7469 N N . VAL F 5 61 ? 320.369 277.426 394.888 1.00 119.97 61 VAL M N 1
ATOM 7470 C CA . VAL F 5 61 ? 321.514 276.726 394.323 1.00 119.97 61 VAL M CA 1
ATOM 7471 C C . VAL F 5 61 ? 322.724 277.643 394.410 1.00 119.97 61 VAL M C 1
ATOM 7472 O O . VAL F 5 61 ? 322.609 278.868 394.300 1.00 119.97 61 VAL M O 1
ATOM 7476 N N . VAL F 5 62 ? 323.892 277.042 394.634 1.00 125.88 62 VAL M N 1
ATOM 7477 C CA . VAL F 5 62 ? 325.115 277.818 394.792 1.00 125.88 62 VAL M CA 1
ATOM 7478 C C . VAL F 5 62 ? 325.492 278.469 393.465 1.00 125.88 62 VAL M C 1
ATOM 7479 O O . VAL F 5 62 ? 325.740 277.788 392.461 1.00 125.88 62 VAL M O 1
ATOM 7483 N N . ASP F 5 63 ? 325.542 279.796 393.462 1.00 123.18 63 ASP M N 1
ATOM 7484 C CA . ASP F 5 63 ? 325.838 280.584 392.269 1.00 123.18 63 ASP M CA 1
ATOM 7485 C C . ASP F 5 63 ? 326.777 281.714 392.676 1.00 123.18 63 ASP M C 1
ATOM 7486 O O . ASP F 5 63 ? 327.395 281.681 393.746 1.00 123.18 63 ASP M O 1
ATOM 7491 N N . ALA F 5 64 ? 326.898 282.719 391.810 1.00 128.62 64 ALA M N 1
ATOM 7492 C CA . ALA F 5 64 ? 327.928 283.763 391.911 1.00 128.62 64 ALA M CA 1
ATOM 7493 C C . ALA F 5 64 ? 329.266 283.030 391.866 1.00 128.62 64 ALA M C 1
ATOM 7494 O O . ALA F 5 64 ? 329.491 282.244 390.931 1.00 128.62 64 ALA M O 1
ATOM 7496 N N . ASN F 5 65 ? 330.172 283.243 392.818 1.00 123.92 65 ASN M N 1
ATOM 7497 C CA . ASN F 5 65 ? 331.358 282.404 392.938 1.00 123.92 65 ASN M CA 1
ATOM 7498 C C . ASN F 5 65 ? 331.196 281.385 394.059 1.00 123.92 65 ASN M C 1
ATOM 7499 O O . ASN F 5 65 ? 331.368 280.182 393.843 1.00 123.92 65 ASN M O 1
ATOM 7504 N N . LYS F 5 66 ? 330.862 281.850 395.260 1.00 126.31 66 LYS M N 1
ATOM 7505 C CA . LYS F 5 66 ? 330.573 280.983 396.397 1.00 126.31 66 LYS M CA 1
ATOM 7506 C C . LYS F 5 66 ? 329.357 281.502 397.155 1.00 126.31 66 LYS M C 1
ATOM 7507 O O . LYS F 5 66 ? 329.374 281.616 398.384 1.00 126.31 66 LYS M O 1
ATOM 7513 N N . ALA F 5 67 ? 328.288 281.839 396.433 1.00 127.26 67 ALA M N 1
ATOM 7514 C CA . ALA F 5 67 ? 327.119 282.480 397.018 1.00 127.26 67 ALA M CA 1
ATOM 7515 C C . ALA F 5 67 ? 325.842 281.770 396.583 1.00 127.26 67 ALA M C 1
ATOM 7516 O O . ALA F 5 67 ? 325.861 280.825 395.792 1.00 127.26 67 ALA M O 1
ATOM 7518 N N . LEU F 5 68 ? 324.722 282.234 397.131 1.00 124.81 68 LEU M N 1
ATOM 7519 C CA . LEU F 5 68 ? 323.391 281.795 396.737 1.00 124.81 68 LEU M CA 1
ATOM 7520 C C . LEU F 5 68 ? 322.492 283.009 396.547 1.00 124.81 68 LEU M C 1
ATOM 7521 O O . LEU F 5 68 ? 322.572 283.976 397.311 1.00 124.81 68 LEU M O 1
ATOM 7526 N N . GLN F 5 69 ? 321.654 282.965 395.516 1.00 118.92 69 GLN M N 1
ATOM 7527 C CA . GLN F 5 69 ? 320.743 284.054 395.203 1.00 118.92 69 GLN M CA 1
ATOM 7528 C C . GLN F 5 69 ? 319.351 283.751 395.751 1.00 118.92 69 GLN M C 1
ATOM 7529 O O . GLN F 5 69 ? 319.151 282.818 396.533 1.00 118.92 69 GLN M O 1
ATOM 7535 N N . GLY F 5 70 ? 318.373 284.552 395.340 1.00 116.91 70 GLY M N 1
ATOM 7536 C CA . GLY F 5 70 ? 317.048 284.490 395.911 1.00 116.91 70 GLY M CA 1
ATOM 7537 C C . GLY F 5 70 ? 316.854 285.376 397.117 1.00 116.91 70 GLY M C 1
ATOM 7538 O O . GLY F 5 70 ? 315.726 285.480 397.616 1.00 116.91 70 GLY M O 1
ATOM 7539 N N . PHE F 5 71 ? 317.920 286.016 397.603 1.00 131.02 71 PHE M N 1
ATOM 7540 C CA . PHE F 5 71 ? 317.859 286.989 398.698 1.00 131.02 71 PHE M CA 1
ATOM 7541 C C . PHE F 5 71 ? 318.748 288.168 398.307 1.00 131.02 71 PHE M C 1
ATOM 7542 O O . PHE F 5 71 ? 319.962 288.134 398.510 1.00 131.02 71 PHE M O 1
ATOM 7550 N N . ASP F 5 72 ? 318.138 289.205 397.744 1.00 136.49 72 ASP M N 1
ATOM 7551 C CA . ASP F 5 72 ? 318.842 290.433 397.400 1.00 136.49 72 ASP M CA 1
ATOM 7552 C C . ASP F 5 72 ? 318.018 291.644 397.803 1.00 136.49 72 ASP M C 1
ATOM 7553 O O . ASP F 5 72 ? 317.964 292.652 397.090 1.00 136.49 72 ASP M O 1
ATOM 7558 N N . THR F 5 73 ? 317.366 291.561 398.959 1.00 141.47 73 THR M N 1
ATOM 7559 C CA . THR F 5 73 ? 316.511 292.639 399.428 1.00 141.47 73 THR M CA 1
ATOM 7560 C C . THR F 5 73 ? 317.344 293.796 399.970 1.00 141.47 73 THR M C 1
ATOM 7561 O O . THR F 5 73 ? 318.576 293.740 400.041 1.00 141.47 73 THR M O 1
ATOM 7565 N N . THR F 5 74 ? 316.646 294.865 400.347 1.00 142.78 74 THR M N 1
ATOM 7566 C CA . THR F 5 74 ? 317.269 296.010 400.985 1.00 142.78 74 THR M CA 1
ATOM 7567 C C . THR F 5 74 ? 316.535 296.489 402.230 1.00 142.78 74 THR M C 1
ATOM 7568 O O . THR F 5 74 ? 317.044 297.380 402.918 1.00 142.78 74 THR M O 1
ATOM 7572 N N . ASP F 5 75 ? 315.367 295.930 402.542 1.00 140.10 75 ASP M N 1
ATOM 7573 C CA . ASP F 5 75 ? 314.653 296.302 403.755 1.00 140.10 75 ASP M CA 1
ATOM 7574 C C . ASP F 5 75 ? 315.380 295.775 404.988 1.00 140.10 75 ASP M C 1
ATOM 7575 O O . ASP F 5 75 ? 316.094 294.770 404.936 1.00 140.10 75 ASP M O 1
ATOM 7580 N N . THR F 5 76 ? 315.187 296.467 406.112 1.00 140.62 76 THR M N 1
ATOM 7581 C CA . THR F 5 76 ? 315.935 296.187 407.325 1.00 140.62 76 THR M CA 1
ATOM 7582 C C . THR F 5 76 ? 315.084 295.775 408.518 1.00 140.62 76 THR M C 1
ATOM 7583 O O . THR F 5 76 ? 315.627 295.184 409.458 1.00 140.62 76 THR M O 1
ATOM 7587 N N . THR F 5 77 ? 313.784 296.063 408.520 1.00 143.58 77 THR M N 1
ATOM 7588 C CA . THR F 5 77 ? 312.926 295.733 409.652 1.00 143.58 77 THR M CA 1
ATOM 7589 C C . THR F 5 77 ? 312.374 294.318 409.581 1.00 143.58 77 THR M C 1
ATOM 7590 O O . THR F 5 77 ? 311.721 293.876 410.532 1.00 143.58 77 THR M O 1
ATOM 7594 N N . THR F 5 78 ? 312.629 293.597 408.489 1.00 141.34 78 THR M N 1
ATOM 7595 C CA . THR F 5 78 ? 312.051 292.277 408.280 1.00 141.34 78 THR M CA 1
ATOM 7596 C C . THR F 5 78 ? 313.108 291.191 408.116 1.00 141.34 78 THR M C 1
ATOM 7597 O O . THR F 5 78 ? 312.765 290.063 407.742 1.00 141.34 78 THR M O 1
ATOM 7601 N N . TYR F 5 79 ? 314.376 291.494 408.381 1.00 139.57 79 TYR M N 1
ATOM 7602 C CA . TYR F 5 79 ? 315.463 290.524 408.243 1.00 139.57 79 TYR M CA 1
ATOM 7603 C C . TYR F 5 79 ? 316.488 290.791 409.332 1.00 139.57 79 TYR M C 1
ATOM 7604 O O . TYR F 5 79 ? 317.511 291.450 409.108 1.00 139.57 79 TYR M O 1
ATOM 7613 N N . PRO F 5 80 ? 316.245 290.284 410.537 1.00 144.20 80 PRO M N 1
ATOM 7614 C CA . PRO F 5 80 ? 317.114 290.614 411.672 1.00 144.20 80 PRO M CA 1
ATOM 7615 C C . PRO F 5 80 ? 318.308 289.684 411.803 1.00 144.20 80 PRO M C 1
ATOM 7616 O O . PRO F 5 80 ? 318.516 288.799 410.966 1.00 144.20 80 PRO M O 1
ATOM 7620 N N . GLY F 5 81 ? 319.100 289.881 412.855 1.00 146.79 81 GLY M N 1
ATOM 7621 C CA . GLY F 5 81 ? 320.247 289.036 413.115 1.00 146.79 81 GLY M CA 1
ATOM 7622 C C . GLY F 5 81 ? 321.472 289.444 412.325 1.00 146.79 81 GLY M C 1
ATOM 7623 O O . GLY F 5 81 ? 321.501 290.445 411.604 1.00 146.79 81 GLY M O 1
ATOM 7624 N N . THR F 5 82 ? 322.521 288.636 412.478 1.00 145.62 82 THR M N 1
ATOM 7625 C CA . THR F 5 82 ? 323.772 288.857 411.754 1.00 145.62 82 THR M CA 1
ATOM 7626 C C . THR F 5 82 ? 324.374 287.487 411.453 1.00 145.62 82 THR M C 1
ATOM 7627 O O . THR F 5 82 ? 325.001 286.879 412.326 1.00 145.62 82 THR M O 1
ATOM 7631 N N . SER F 5 83 ? 324.172 287.015 410.227 1.00 134.41 83 SER M N 1
ATOM 7632 C CA . SER F 5 83 ? 324.707 285.727 409.754 1.00 134.41 83 SER M CA 1
ATOM 7633 C C . SER F 5 83 ? 324.189 284.641 410.703 1.00 134.41 83 SER M C 1
ATOM 7634 O O . SER F 5 83 ? 323.003 284.655 411.067 1.00 134.41 83 SER M O 1
ATOM 7637 N N . GLY F 5 84 ? 325.031 283.698 411.115 1.00 129.69 84 GLY M N 1
ATOM 7638 C CA . GLY F 5 84 ? 324.632 282.685 412.062 1.00 129.69 84 GLY M CA 1
ATOM 7639 C C . GLY F 5 84 ? 324.945 281.284 411.580 1.00 129.69 84 GLY M C 1
ATOM 7640 O O . GLY F 5 84 ? 325.645 281.087 410.582 1.00 129.69 84 GLY M O 1
ATOM 7641 N N . PRO F 5 85 ? 324.420 280.275 412.284 1.00 127.38 85 PRO M N 1
ATOM 7642 C CA . PRO F 5 85 ? 324.671 278.869 411.901 1.00 127.38 85 PRO M CA 1
ATOM 7643 C C . PRO F 5 85 ? 323.782 278.412 410.747 1.00 127.38 85 PRO M C 1
ATOM 7644 O O . PRO F 5 85 ? 322.728 277.794 410.906 1.00 127.38 85 PRO M O 1
ATOM 7648 N N . VAL F 5 86 ? 324.227 278.735 409.537 1.00 126.67 86 VAL M N 1
ATOM 7649 C CA . VAL F 5 86 ? 323.516 278.381 408.314 1.00 126.67 86 VAL M CA 1
ATOM 7650 C C . VAL F 5 86 ? 324.084 277.072 407.785 1.00 126.67 86 VAL M C 1
ATOM 7651 O O . VAL F 5 86 ? 325.279 276.985 407.483 1.00 126.67 86 VAL M O 1
ATOM 7655 N N . GLU F 5 87 ? 323.229 276.060 407.654 1.00 125.82 87 GLU M N 1
ATOM 7656 C CA . GLU F 5 87 ? 323.652 274.737 407.216 1.00 125.82 87 GLU M CA 1
ATOM 7657 C C . GLU F 5 87 ? 323.385 274.558 405.725 1.00 125.82 87 GLU M C 1
ATOM 7658 O O . GLU F 5 87 ? 322.420 275.106 405.183 1.00 125.82 87 GLU M O 1
ATOM 7664 N N . LEU F 5 88 ? 324.258 273.795 405.069 1.00 118.59 88 LEU M N 1
ATOM 7665 C CA . LEU F 5 88 ? 324.162 273.507 403.643 1.00 118.59 88 LEU M CA 1
ATOM 7666 C C . LEU F 5 88 ? 323.964 272.010 403.466 1.00 118.59 88 LEU M C 1
ATOM 7667 O O . LEU F 5 88 ? 324.872 271.225 403.757 1.00 118.59 88 LEU M O 1
ATOM 7672 N N . ILE F 5 89 ? 322.789 271.618 402.983 1.00 116.05 89 ILE M N 1
ATOM 7673 C CA . ILE F 5 89 ? 322.457 270.218 402.749 1.00 116.05 89 ILE M CA 1
ATOM 7674 C C . ILE F 5 89 ? 322.300 270.029 401.248 1.00 116.05 89 ILE M C 1
ATOM 7675 O O . ILE F 5 89 ? 321.443 270.667 400.624 1.00 116.05 89 ILE M O 1
ATOM 7680 N N . THR F 5 90 ? 323.119 269.156 400.668 1.00 116.75 90 THR M N 1
ATOM 7681 C CA . THR F 5 90 ? 322.983 268.861 399.252 1.00 116.75 90 THR M CA 1
ATOM 7682 C C . THR F 5 90 ? 321.770 267.961 399.021 1.00 116.75 90 THR M C 1
ATOM 7683 O O . THR F 5 90 ? 321.352 267.196 399.895 1.00 116.75 90 THR M O 1
ATOM 7687 N N . VAL F 5 91 ? 321.198 268.072 397.826 1.00 110.48 91 VAL M N 1
ATOM 7688 C CA . VAL F 5 91 ? 319.969 267.376 397.467 1.00 110.48 91 VAL M CA 1
ATOM 7689 C C . VAL F 5 91 ? 320.292 266.372 396.373 1.00 110.48 91 VAL M C 1
ATOM 7690 O O . VAL F 5 91 ? 321.060 266.672 395.453 1.00 110.48 91 VAL M O 1
ATOM 7694 N N . GLY F 5 92 ? 319.702 265.182 396.475 1.00 101.64 92 GLY M N 1
ATOM 7695 C CA . GLY F 5 92 ? 320.012 264.083 395.579 1.00 101.64 92 GLY M CA 1
ATOM 7696 C C . GLY F 5 92 ? 319.783 264.341 394.103 1.00 101.64 92 GLY M C 1
ATOM 7697 O O . GLY F 5 92 ? 319.374 265.435 393.703 1.00 101.64 92 GLY M O 1
ATOM 7698 N N . ALA F 5 93 ? 320.062 263.334 393.278 1.00 98.28 93 ALA M N 1
ATOM 7699 C CA . ALA F 5 93 ? 319.892 263.475 391.839 1.00 98.28 93 ALA M CA 1
ATOM 7700 C C . ALA F 5 93 ? 318.422 263.666 391.489 1.00 98.28 93 ALA M C 1
ATOM 7701 O O . ALA F 5 93 ? 317.539 263.015 392.053 1.00 98.28 93 ALA M O 1
ATOM 7703 N N . PHE F 5 94 ? 318.165 264.572 390.551 1.00 96.15 94 PHE M N 1
ATOM 7704 C CA . PHE F 5 94 ? 316.802 264.906 390.168 1.00 96.15 94 PHE M CA 1
ATOM 7705 C C . PHE F 5 94 ? 316.241 263.911 389.163 1.00 96.15 94 PHE M C 1
ATOM 7706 O O . PHE F 5 94 ? 316.950 263.426 388.277 1.00 96.15 94 PHE M O 1
ATOM 7714 N N . VAL F 5 95 ? 314.953 263.616 389.310 1.00 88.26 95 VAL M N 1
ATOM 7715 C CA . VAL F 5 95 ? 314.221 262.733 388.413 1.00 88.26 95 VAL M CA 1
ATOM 7716 C C . VAL F 5 95 ? 312.999 263.483 387.900 1.00 88.26 95 VAL M C 1
ATOM 7717 O O . VAL F 5 95 ? 312.243 264.066 388.686 1.00 88.26 95 VAL M O 1
ATOM 7721 N N . ASN F 5 96 ? 312.817 263.476 386.581 1.00 80.82 96 ASN M N 1
ATOM 7722 C CA . ASN F 5 96 ? 311.738 264.211 385.939 1.00 80.82 96 ASN M CA 1
ATOM 7723 C C . ASN F 5 96 ? 310.533 263.310 385.714 1.00 80.82 96 ASN M C 1
ATOM 7724 O O . ASN F 5 96 ? 310.678 262.129 385.389 1.00 80.82 96 ASN M O 1
ATOM 7729 N N . PHE F 5 97 ? 309.344 263.876 385.894 1.00 74.66 97 PHE M N 1
ATOM 7730 C CA . PHE F 5 97 ? 308.135 263.192 385.469 1.00 74.66 97 PHE M CA 1
ATOM 7731 C C . PHE F 5 97 ? 308.041 263.211 383.947 1.00 74.66 97 PHE M C 1
ATOM 7732 O O . PHE F 5 97 ? 308.630 264.057 383.270 1.00 74.66 97 PHE M O 1
ATOM 7740 N N . THR F 5 98 ? 307.288 262.263 383.408 1.00 72.62 98 THR M N 1
ATOM 7741 C CA . THR F 5 98 ? 307.044 262.199 381.978 1.00 72.62 98 THR M CA 1
ATOM 7742 C C . THR F 5 98 ? 305.553 262.032 381.725 1.00 72.62 98 THR M C 1
ATOM 7743 O O . THR F 5 98 ? 304.835 261.441 382.534 1.00 72.62 98 THR M O 1
ATOM 7747 N N . GLN F 5 99 ? 305.097 262.568 380.591 1.00 65.49 99 GLN M N 1
ATOM 7748 C CA . GLN F 5 99 ? 303.703 262.454 380.154 1.00 65.49 99 GLN M CA 1
ATOM 7749 C C . GLN F 5 99 ? 302.752 263.168 381.117 1.00 65.49 99 GLN M C 1
ATOM 7750 O O . GLN F 5 99 ? 301.750 262.609 381.564 1.00 65.49 99 GLN M O 1
ATOM 7756 N N . GLN F 5 100 ? 303.059 264.428 381.408 1.00 70.18 100 GLN M N 1
ATOM 7757 C CA . GLN F 5 100 ? 302.293 265.183 382.390 1.00 70.18 100 GLN M CA 1
ATOM 7758 C C . GLN F 5 100 ? 300.932 265.606 381.844 1.00 70.18 100 GLN M C 1
ATOM 7759 O O . GLN F 5 100 ? 300.741 265.776 380.637 1.00 70.18 100 GLN M O 1
ATOM 7765 N N . GLY F 5 101 ? 299.990 265.794 382.760 1.00 73.35 101 GLY M N 1
ATOM 7766 C CA . GLY F 5 101 ? 298.623 266.198 382.469 1.00 73.35 101 GLY M CA 1
ATOM 7767 C C . GLY F 5 101 ? 298.406 267.681 382.682 1.00 73.35 101 GLY M C 1
ATOM 7768 O O . GLY F 5 101 ? 299.317 268.494 382.498 1.00 73.35 101 GLY M O 1
ATOM 7769 N N . GLU F 5 102 ? 297.184 268.039 383.076 1.00 82.61 102 GLU M N 1
ATOM 7770 C CA . GLU F 5 102 ? 296.816 269.434 383.264 1.00 82.61 102 GLU M CA 1
ATOM 7771 C C . GLU F 5 102 ? 296.945 269.811 384.732 1.00 82.61 102 GLU M C 1
ATOM 7772 O O . GLU F 5 102 ? 296.276 269.199 385.577 1.00 82.61 102 GLU M O 1
ATOM 7778 N N . PRO F 5 103 ? 297.764 270.798 385.085 1.00 84.52 103 PRO M N 1
ATOM 7779 C CA . PRO F 5 103 ? 297.927 271.159 386.498 1.00 84.52 103 PRO M CA 1
ATOM 7780 C C . PRO F 5 103 ? 296.686 271.837 387.055 1.00 84.52 103 PRO M C 1
ATOM 7781 O O . PRO F 5 103 ? 295.838 272.350 386.323 1.00 84.52 103 PRO M O 1
ATOM 7785 N N . SER F 5 104 ? 296.589 271.830 388.383 1.00 92.02 104 SER M N 1
ATOM 7786 C CA . SER F 5 104 ? 295.487 272.464 389.093 1.00 92.02 104 SER M CA 1
ATOM 7787 C C . SER F 5 104 ? 296.025 273.292 390.250 1.00 92.02 104 SER M C 1
ATOM 7788 O O . SER F 5 104 ? 296.885 272.831 391.004 1.00 92.02 104 SER M O 1
ATOM 7791 N N . THR F 5 105 ? 295.494 274.502 390.402 1.00 102.51 105 THR M N 1
ATOM 7792 C CA . THR F 5 105 ? 295.915 275.399 391.470 1.00 102.51 105 THR M CA 1
ATOM 7793 C C . THR F 5 105 ? 295.099 275.122 392.733 1.00 102.51 105 THR M C 1
ATOM 7794 O O . THR F 5 105 ? 294.332 274.158 392.812 1.00 102.51 105 THR M O 1
ATOM 7798 N N . SER F 5 106 ? 295.261 275.973 393.743 1.00 106.74 106 SER M N 1
ATOM 7799 C CA . SER F 5 106 ? 294.537 275.841 395.000 1.00 106.74 106 SER M CA 1
ATOM 7800 C C . SER F 5 106 ? 293.969 277.204 395.371 1.00 106.74 106 SER M C 1
ATOM 7801 O O . SER F 5 106 ? 294.110 278.181 394.630 1.00 106.74 106 SER M O 1
ATOM 7804 N N . GLY F 5 107 ? 293.325 277.269 396.532 1.00 117.67 107 GLY M N 1
ATOM 7805 C CA . GLY F 5 107 ? 292.734 278.506 397.001 1.00 117.67 107 GLY M CA 1
ATOM 7806 C C . GLY F 5 107 ? 293.750 279.592 397.280 1.00 117.67 107 GLY M C 1
ATOM 7807 O O . GLY F 5 107 ? 294.649 279.412 398.106 1.00 117.67 107 GLY M O 1
ATOM 7808 N N . GLY F 5 108 ? 293.609 280.731 396.607 1.00 127.72 108 GLY M N 1
ATOM 7809 C CA . GLY F 5 108 ? 294.535 281.834 396.779 1.00 127.72 108 GLY M CA 1
ATOM 7810 C C . GLY F 5 108 ? 293.958 282.969 397.597 1.00 127.72 108 GLY M C 1
ATOM 7811 O O . GLY F 5 108 ? 294.259 284.141 397.349 1.00 127.72 108 GLY M O 1
ATOM 7812 N N . ASP F 5 109 ? 293.128 282.631 398.577 1.00 137.74 109 ASP M N 1
ATOM 7813 C CA . ASP F 5 109 ? 292.456 283.623 399.399 1.00 137.74 109 ASP M CA 1
ATOM 7814 C C . ASP F 5 109 ? 293.204 283.849 400.708 1.00 137.74 109 ASP M C 1
ATOM 7815 O O . ASP F 5 109 ? 293.625 282.905 401.383 1.00 137.74 109 ASP M O 1
ATOM 7820 N N . GLN F 5 110 ? 293.360 285.123 401.059 1.00 141.04 110 GLN M N 1
ATOM 7821 C CA . GLN F 5 110 ? 294.103 285.546 402.237 1.00 141.04 110 GLN M CA 1
ATOM 7822 C C . GLN F 5 110 ? 293.174 285.573 403.443 1.00 141.04 110 GLN M C 1
ATOM 7823 O O . GLN F 5 110 ? 292.111 286.201 403.394 1.00 141.04 110 GLN M O 1
ATOM 7829 N N . GLN F 5 111 ? 293.566 284.892 404.518 1.00 143.78 111 GLN M N 1
ATOM 7830 C CA . GLN F 5 111 ? 292.726 284.882 405.706 1.00 143.78 111 GLN M CA 1
ATOM 7831 C C . GLN F 5 111 ? 292.743 286.257 406.365 1.00 143.78 111 GLN M C 1
ATOM 7832 O O . GLN F 5 111 ? 293.678 287.042 406.194 1.00 143.78 111 GLN M O 1
ATOM 7838 N N . PHE F 5 112 ? 291.690 286.545 407.119 1.00 147.53 112 PHE M N 1
ATOM 7839 C CA . PHE F 5 112 ? 291.402 287.886 407.600 1.00 147.53 112 PHE M CA 1
ATOM 7840 C C . PHE F 5 112 ? 291.502 287.944 409.121 1.00 147.53 112 PHE M C 1
ATOM 7841 O O . PHE F 5 112 ? 291.807 286.954 409.792 1.00 147.53 112 PHE M O 1
ATOM 7849 N N . TRP F 5 113 ? 291.251 289.138 409.660 1.00 151.49 113 TRP M N 1
ATOM 7850 C CA . TRP F 5 113 ? 291.071 289.329 411.099 1.00 151.49 113 TRP M CA 1
ATOM 7851 C C . TRP F 5 113 ? 290.156 290.540 411.263 1.00 151.49 113 TRP M C 1
ATOM 7852 O O . TRP F 5 113 ? 290.629 291.679 411.251 1.00 151.49 113 TRP M O 1
ATOM 7863 N N . ASN F 5 114 ? 288.855 290.291 411.413 1.00 149.56 114 ASN M N 1
ATOM 7864 C CA . ASN F 5 114 ? 287.852 291.346 411.388 1.00 149.56 114 ASN M CA 1
ATOM 7865 C C . ASN F 5 114 ? 287.113 291.434 412.717 1.00 149.56 114 ASN M C 1
ATOM 7866 O O . ASN F 5 114 ? 286.930 290.433 413.414 1.00 149.56 114 ASN M O 1
ATOM 7871 N N . GLY F 5 115 ? 286.686 292.648 413.054 1.00 146.47 115 GLY M N 1
ATOM 7872 C CA . GLY F 5 115 ? 28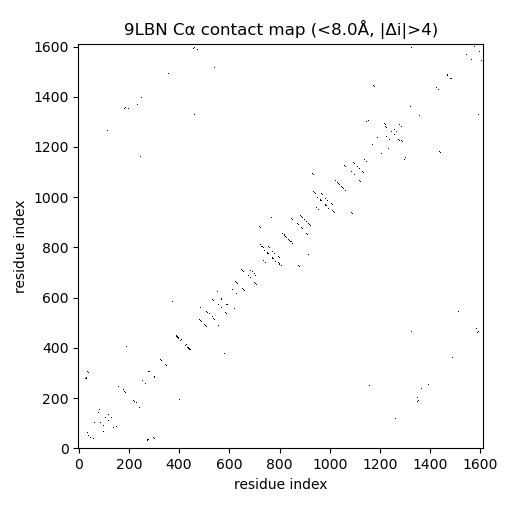5.946 292.893 414.277 1.00 146.47 115 GLY M CA 1
ATOM 7873 C C . GLY F 5 115 ? 285.038 294.105 414.186 1.00 146.47 115 GLY M C 1
ATOM 7874 O O . GLY F 5 115 ? 284.550 294.440 413.101 1.00 146.47 115 GLY M O 1
ATOM 7875 N N . GLN F 5 116 ? 284.794 294.767 415.318 1.00 139.19 116 GLN M N 1
ATOM 7876 C CA . GLN F 5 116 ? 283.952 295.955 415.371 1.00 139.19 116 GLN M CA 1
ATOM 7877 C C . GLN F 5 116 ? 284.590 296.999 416.278 1.00 139.19 116 GLN M C 1
ATOM 7878 O O . GLN F 5 116 ? 285.273 296.655 417.247 1.00 139.19 116 GLN M O 1
ATOM 7884 N N . LEU F 5 117 ? 284.365 298.272 415.959 1.00 133.87 117 LEU M N 1
ATOM 7885 C CA . LEU F 5 117 ? 284.931 299.392 416.699 1.00 133.87 117 LEU M CA 1
ATOM 7886 C C . LEU F 5 117 ? 283.838 300.164 417.430 1.00 133.87 117 LEU M C 1
ATOM 7887 O O . LEU F 5 117 ? 282.656 300.082 417.086 1.00 133.87 117 LEU M O 1
ATOM 7892 N N . LEU F 5 118 ? 284.252 300.919 418.450 1.00 129.52 118 LEU M N 1
ATOM 7893 C CA . LEU F 5 118 ? 283.293 301.569 419.339 1.00 129.52 118 LEU M CA 1
ATOM 7894 C C . LEU F 5 118 ? 282.978 303.000 418.908 1.00 129.52 118 LEU M C 1
ATOM 7895 O O . LEU F 5 118 ? 281.828 303.442 419.015 1.00 129.52 118 LEU M O 1
ATOM 7900 N N . GLU F 5 119 ? 283.975 303.740 418.420 1.00 127.98 119 GLU M N 1
ATOM 7901 C CA . GLU F 5 119 ? 283.802 305.167 418.165 1.00 127.98 119 GLU M CA 1
ATOM 7902 C C . GLU F 5 119 ? 282.934 305.468 416.948 1.00 127.98 119 GLU M C 1
ATOM 7903 O O . GLU F 5 119 ? 282.594 306.635 416.730 1.00 127.98 119 GLU M O 1
ATOM 7909 N N . ASP F 5 120 ? 282.574 304.465 416.153 1.00 134.68 120 ASP M N 1
ATOM 7910 C CA . ASP F 5 120 ? 281.834 304.698 414.919 1.00 134.68 120 ASP M CA 1
ATOM 7911 C C . ASP F 5 120 ? 280.379 305.049 415.210 1.00 134.68 120 ASP M C 1
ATOM 7912 O O . ASP F 5 120 ? 279.791 304.552 416.176 1.00 134.68 120 ASP M O 1
ATOM 7917 N N . ARG F 5 121 ? 279.804 305.915 414.369 1.00 142.47 121 ARG M N 1
ATOM 7918 C CA . ARG F 5 121 ? 278.385 306.253 414.415 1.00 142.47 121 ARG M CA 1
ATOM 7919 C C . ARG F 5 121 ? 277.618 305.789 413.184 1.00 142.47 121 ARG M C 1
ATOM 7920 O O . ARG F 5 121 ? 276.384 305.840 413.188 1.00 142.47 121 ARG M O 1
ATOM 7928 N N . SER F 5 122 ? 278.313 305.357 412.132 1.00 144.59 122 SER M N 1
ATOM 7929 C CA . SER F 5 122 ? 277.679 304.887 410.906 1.00 144.59 122 SER M CA 1
ATOM 7930 C C . SER F 5 122 ? 277.813 303.381 410.719 1.00 144.59 122 SER M C 1
ATOM 7931 O O . SER F 5 122 ? 277.517 302.873 409.633 1.00 144.59 122 SER M O 1
ATOM 7934 N N . GLY F 5 123 ? 278.248 302.658 411.746 1.00 142.79 123 GLY M N 1
ATOM 7935 C CA . GLY F 5 123 ? 278.375 301.212 411.642 1.00 142.79 123 GLY M CA 1
ATOM 7936 C C . GLY F 5 123 ? 279.452 300.746 410.687 1.00 142.79 123 GLY M C 1
ATOM 7937 O O . GLY F 5 123 ? 279.253 299.764 409.961 1.00 142.79 123 GLY M O 1
ATOM 7938 N N . ARG F 5 124 ? 280.592 301.434 410.666 1.00 141.00 124 ARG M N 1
ATOM 7939 C CA . ARG F 5 124 ? 281.723 300.978 409.872 1.00 141.00 124 ARG M CA 1
ATOM 7940 C C . ARG F 5 124 ? 282.252 299.662 410.431 1.00 141.00 124 ARG M C 1
ATOM 7941 O O . ARG F 5 124 ? 282.424 299.514 411.645 1.00 141.00 124 ARG M O 1
ATOM 7949 N N . GLN F 5 125 ? 282.519 298.709 409.540 1.00 145.68 125 GLN M N 1
ATOM 7950 C CA . GLN F 5 125 ? 282.899 297.355 409.923 1.00 145.68 125 GLN M CA 1
ATOM 7951 C C . GLN F 5 125 ? 284.396 297.166 409.699 1.00 145.68 125 GLN M C 1
ATOM 7952 O O . GLN F 5 125 ? 284.925 297.554 408.652 1.00 145.68 125 GLN M O 1
ATOM 7958 N N . LEU F 5 126 ? 285.074 296.583 410.687 1.00 145.40 126 LEU M N 1
ATOM 7959 C CA . LEU F 5 126 ? 286.499 296.300 410.563 1.00 145.40 126 LEU M CA 1
ATOM 7960 C C . LEU F 5 126 ? 286.740 295.172 409.567 1.00 145.40 126 LEU M C 1
ATOM 7961 O O . LEU F 5 126 ? 285.955 294.225 409.473 1.00 145.40 126 LEU M O 1
ATOM 7966 N N . ALA F 5 127 ? 287.843 295.274 408.824 1.00 147.26 127 ALA M N 1
ATOM 7967 C CA . ALA F 5 127 ? 288.234 294.222 407.886 1.00 147.26 127 ALA M CA 1
ATOM 7968 C C . ALA F 5 127 ? 289.751 294.281 407.727 1.00 147.26 127 ALA M C 1
ATOM 7969 O O . ALA F 5 127 ? 290.270 295.161 407.033 1.00 147.26 127 ALA M O 1
ATOM 7971 N N . ILE F 5 128 ? 290.451 293.350 408.372 1.00 147.70 128 ILE M N 1
ATOM 7972 C CA . ILE F 5 128 ? 291.909 293.294 408.299 1.00 147.70 128 ILE M CA 1
ATOM 7973 C C . ILE F 5 128 ? 292.343 291.933 407.765 1.00 147.70 128 ILE M C 1
ATOM 7974 O O . ILE F 5 128 ? 292.381 290.955 408.526 1.00 147.70 128 ILE M O 1
ATOM 7979 N N . PRO F 5 129 ? 292.655 291.811 406.474 1.00 146.98 129 PRO M N 1
ATOM 7980 C CA . PRO F 5 129 ? 293.221 290.553 405.969 1.00 146.98 129 PRO M CA 1
ATOM 7981 C C . PRO F 5 129 ? 294.587 290.282 406.580 1.00 146.98 129 PRO M C 1
ATOM 7982 O O . PRO F 5 129 ? 295.382 291.197 406.803 1.00 146.98 129 PRO M O 1
ATOM 7986 N N . THR F 5 130 ? 294.868 289.002 406.838 1.00 148.33 130 THR M N 1
ATOM 7987 C CA . THR F 5 130 ? 296.043 288.622 407.616 1.00 148.33 130 THR M CA 1
ATOM 7988 C C . THR F 5 130 ? 297.083 287.854 406.807 1.00 148.33 130 THR M C 1
ATOM 7989 O O . THR F 5 130 ? 298.219 288.318 406.673 1.00 148.33 130 THR M O 1
ATOM 7993 N N . PHE F 5 131 ? 296.731 286.700 406.241 1.00 141.36 131 PHE M N 1
ATOM 7994 C CA . PHE F 5 131 ? 297.734 285.852 405.607 1.00 141.36 131 PHE M CA 1
ATOM 7995 C C . PHE F 5 131 ? 297.053 284.886 404.649 1.00 141.36 131 PHE M C 1
ATOM 7996 O O . PHE F 5 131 ? 295.895 284.510 404.833 1.00 141.36 131 PHE M O 1
ATOM 8004 N N . LYS F 5 132 ? 297.791 284.497 403.614 1.00 133.52 132 LYS M N 1
ATOM 8005 C CA . LYS F 5 132 ? 297.229 283.634 402.589 1.00 133.52 132 LYS M CA 1
ATOM 8006 C C . LYS F 5 132 ? 296.997 282.230 403.145 1.00 133.52 132 LYS M C 1
ATOM 8007 O O . LYS F 5 132 ? 297.642 281.794 404.104 1.00 133.52 132 LYS M O 1
ATOM 8013 N N . ASN F 5 133 ? 296.057 281.521 402.527 1.00 124.00 133 ASN M N 1
ATOM 8014 C CA . ASN F 5 133 ? 295.693 280.189 402.976 1.00 124.00 133 ASN M CA 1
ATOM 8015 C C . ASN F 5 133 ? 296.682 279.161 402.428 1.00 124.00 133 ASN M C 1
ATOM 8016 O O . ASN F 5 133 ? 297.508 279.454 401.561 1.00 124.00 133 ASN M O 1
ATOM 8021 N N . ALA F 5 134 ? 296.600 277.941 402.956 1.00 119.79 134 ALA M N 1
ATOM 8022 C CA . ALA F 5 134 ? 297.519 276.886 402.547 1.00 119.79 134 ALA M CA 1
ATOM 8023 C C . ALA F 5 134 ? 297.345 276.565 401.067 1.00 119.79 134 ALA M C 1
ATOM 8024 O O . ALA F 5 134 ? 296.232 276.584 400.536 1.00 119.79 134 ALA M O 1
ATOM 8026 N N . LYS F 5 135 ? 298.458 276.269 400.403 1.00 111.69 135 LYS M N 1
ATOM 8027 C CA . LYS F 5 135 ? 298.492 276.061 398.962 1.00 111.69 135 LYS M CA 1
ATOM 8028 C C . LYS F 5 135 ? 298.813 274.608 398.650 1.00 111.69 135 LYS M C 1
ATOM 8029 O O . LYS F 5 135 ? 299.601 273.975 399.360 1.00 111.69 135 LYS M O 1
ATOM 8035 N N . THR F 5 136 ? 298.191 274.081 397.596 1.00 105.11 136 THR M N 1
ATOM 8036 C CA . THR F 5 136 ? 298.480 272.744 397.101 1.00 105.11 136 THR M CA 1
ATOM 8037 C C . THR F 5 136 ? 298.460 272.754 395.580 1.00 105.11 136 THR M C 1
ATOM 8038 O O . THR F 5 136 ? 297.833 273.612 394.956 1.00 105.11 136 THR M O 1
ATOM 8042 N N . LEU F 5 137 ? 299.171 271.800 394.990 1.00 96.68 137 LEU M N 1
ATOM 8043 C CA . LEU F 5 137 ? 299.224 271.643 393.545 1.00 96.68 137 LEU M CA 1
ATOM 8044 C C . LEU F 5 137 ? 298.931 270.188 393.217 1.00 96.68 137 LEU M C 1
ATOM 8045 O O . LEU F 5 137 ? 299.590 269.288 393.748 1.00 96.68 137 LEU M O 1
ATOM 8050 N N . THR F 5 138 ? 297.945 269.959 392.353 1.00 93.11 138 THR M N 1
ATOM 8051 C CA . THR F 5 138 ? 297.544 268.616 391.949 1.00 93.11 138 THR M CA 1
ATOM 8052 C C . THR F 5 138 ? 297.864 268.442 390.473 1.00 93.11 138 THR M C 1
ATOM 8053 O O . THR F 5 138 ? 297.302 269.145 389.627 1.00 93.11 138 THR M O 1
ATOM 8057 N N . LEU F 5 139 ? 298.756 267.505 390.167 1.00 83.00 139 LEU M N 1
ATOM 8058 C CA . LEU F 5 139 ? 299.222 267.278 388.800 1.00 83.00 139 LEU M CA 1
ATOM 8059 C C . LEU F 5 139 ? 298.851 265.864 388.372 1.00 83.00 139 LEU M C 1
ATOM 8060 O O . LEU F 5 139 ? 299.530 264.898 388.761 1.00 83.00 139 LEU M O 1
ATOM 8065 N N . PRO F 5 140 ? 297.780 265.695 387.596 1.00 79.12 140 PRO M N 1
ATOM 8066 C CA . PRO F 5 140 ? 297.455 264.365 387.070 1.00 79.12 140 PRO M CA 1
ATOM 8067 C C . PRO F 5 140 ? 298.519 263.868 386.102 1.00 79.12 140 PRO M C 1
ATOM 8068 O O . PRO F 5 140 ? 299.163 264.644 385.392 1.00 79.12 140 PRO M O 1
ATOM 8072 N N . LEU F 5 141 ? 298.687 262.547 386.076 1.00 72.85 141 LEU M N 1
ATOM 8073 C CA . LEU F 5 141 ? 299.781 261.896 385.372 1.00 72.85 141 LEU M CA 1
ATOM 8074 C C . LEU F 5 141 ? 299.285 260.601 384.745 1.00 72.85 141 LEU M C 1
ATOM 8075 O O . LEU F 5 141 ? 298.484 259.886 385.348 1.00 72.85 141 LEU M O 1
ATOM 8080 N N . TYR F 5 142 ? 299.783 260.287 383.551 1.00 65.36 142 TYR M N 1
ATOM 8081 C CA . TYR F 5 142 ? 299.264 259.156 382.795 1.00 65.36 142 TYR M CA 1
ATOM 8082 C C . TYR F 5 142 ? 300.032 257.871 383.111 1.00 65.36 142 TYR M C 1
ATOM 8083 O O . TYR F 5 142 ? 301.154 257.889 383.623 1.00 65.36 142 TYR M O 1
ATOM 8092 N N . MET F 5 143 ? 299.400 256.743 382.786 1.00 71.40 143 MET M N 1
ATOM 8093 C CA . MET F 5 143 ? 299.883 255.431 383.206 1.00 71.40 143 MET M CA 1
ATOM 8094 C C . MET F 5 143 ? 301.193 255.043 382.535 1.00 71.40 143 MET M C 1
ATOM 8095 O O . MET F 5 143 ? 301.371 255.233 381.330 1.00 71.40 143 MET M O 1
ATOM 8100 N N . ASP F 5 144 ? 302.101 254.491 383.337 1.00 76.47 144 ASP M N 1
ATOM 8101 C CA . ASP F 5 144 ? 303.252 253.682 382.955 1.00 76.47 144 ASP M CA 1
ATOM 8102 C C . ASP F 5 144 ? 303.729 252.937 384.188 1.00 76.47 144 ASP M C 1
ATOM 8103 O O . ASP F 5 144 ? 303.460 253.351 385.319 1.00 76.47 144 ASP M O 1
ATOM 8108 N N . THR F 5 145 ? 304.432 251.832 383.959 1.00 76.17 145 THR M N 1
ATOM 8109 C CA . THR F 5 145 ? 305.007 251.043 385.039 1.00 76.17 145 THR M CA 1
ATOM 8110 C C . THR F 5 145 ? 306.519 250.936 384.939 1.00 76.17 145 THR M C 1
ATOM 8111 O O . THR F 5 145 ? 307.221 251.158 385.931 1.00 76.17 145 THR M O 1
ATOM 8115 N N . SER F 5 146 ? 307.043 250.609 383.761 1.00 77.98 146 SER M N 1
ATOM 8116 C CA . SER F 5 146 ? 308.480 250.419 383.579 1.00 77.98 146 SER M CA 1
ATOM 8117 C C . SER F 5 146 ? 309.163 251.747 383.252 1.00 77.98 146 SER M C 1
ATOM 8118 O O . SER F 5 146 ? 309.846 251.903 382.242 1.00 77.98 146 SER M O 1
ATOM 8121 N N . LEU F 5 147 ? 308.965 252.714 384.139 1.00 78.65 147 LEU M N 1
ATOM 8122 C CA . LEU F 5 147 ? 309.620 254.006 384.047 1.00 78.65 147 LEU M CA 1
ATOM 8123 C C . LEU F 5 147 ? 310.211 254.344 385.406 1.00 78.65 147 LEU M C 1
ATOM 8124 O O . LEU F 5 147 ? 309.614 254.026 386.441 1.00 78.65 147 LEU M O 1
ATOM 8129 N N . PRO F 5 148 ? 311.385 254.981 385.434 1.00 80.98 148 PRO M N 1
ATOM 8130 C CA . PRO F 5 148 ? 312.067 255.184 386.723 1.00 80.98 148 PRO M CA 1
ATOM 8131 C C . PRO F 5 148 ? 311.275 256.022 387.708 1.00 80.98 148 PRO M C 1
ATOM 8132 O O . PRO F 5 148 ? 311.315 255.753 388.918 1.00 80.98 148 PRO M O 1
ATOM 8136 N N . TRP F 5 149 ? 310.541 257.029 387.228 1.00 83.06 149 TRP M N 1
ATOM 8137 C CA . TRP F 5 149 ? 309.781 257.864 388.147 1.00 83.06 149 TRP M CA 1
ATOM 8138 C C . TRP F 5 149 ? 308.686 257.078 388.850 1.00 83.06 149 TRP M C 1
ATOM 8139 O O . TRP F 5 149 ? 308.273 257.470 389.942 1.00 83.06 149 TRP M O 1
ATOM 8150 N N . TYR F 5 150 ? 308.224 255.973 388.261 1.00 80.45 150 TYR M N 1
ATOM 8151 C CA . TYR F 5 150 ? 307.242 255.128 388.935 1.00 80.45 150 TYR M CA 1
ATOM 8152 C C . TYR F 5 150 ? 307.812 254.556 390.226 1.00 80.45 150 TYR M C 1
ATOM 8153 O O . TYR F 5 150 ? 307.188 254.647 391.290 1.00 80.45 150 TYR M O 1
ATOM 8162 N N . ALA F 5 151 ? 309.006 253.964 390.150 1.00 84.16 151 ALA M N 1
ATOM 8163 C CA . ALA F 5 151 ? 309.663 253.472 391.354 1.00 84.16 151 ALA M CA 1
ATOM 8164 C C . ALA F 5 151 ? 310.013 254.618 392.291 1.00 84.16 151 ALA M C 1
ATOM 8165 O O . ALA F 5 151 ? 309.896 254.487 393.515 1.00 84.16 151 ALA M O 1
ATOM 8167 N N . ALA F 5 152 ? 310.435 255.755 391.733 1.00 86.12 152 ALA M N 1
ATOM 8168 C CA . ALA F 5 152 ? 310.759 256.901 392.573 1.00 86.12 152 ALA M CA 1
ATOM 8169 C C . ALA F 5 152 ? 309.555 257.335 393.399 1.00 86.12 152 ALA M C 1
ATOM 8170 O O . ALA F 5 152 ? 309.684 257.634 394.589 1.00 86.12 152 ALA M O 1
ATOM 8172 N N . ALA F 5 153 ? 308.372 257.358 392.788 1.00 85.97 153 ALA M N 1
ATOM 8173 C CA . ALA F 5 153 ? 307.171 257.769 393.506 1.00 85.97 153 ALA M CA 1
ATOM 8174 C C . ALA F 5 153 ? 306.711 256.698 394.486 1.00 85.97 153 ALA M C 1
ATOM 8175 O O . ALA F 5 153 ? 306.301 257.013 395.612 1.00 85.97 153 ALA M O 1
ATOM 8177 N N . LYS F 5 154 ? 306.764 255.428 394.079 1.00 86.68 154 LYS M N 1
ATOM 8178 C CA . LYS F 5 154 ? 306.404 254.347 394.987 1.00 86.68 154 LYS M CA 1
ATOM 8179 C C . LYS F 5 154 ? 307.381 254.204 396.144 1.00 86.68 154 LYS M C 1
ATOM 8180 O O . LYS F 5 154 ? 307.085 253.473 397.094 1.00 86.68 154 LYS M O 1
ATOM 8186 N N . ALA F 5 155 ? 308.542 254.851 396.074 1.00 90.55 155 ALA M N 1
ATOM 8187 C CA . ALA F 5 155 ? 309.426 254.929 397.230 1.00 90.55 155 ALA M CA 1
ATOM 8188 C C . ALA F 5 155 ? 309.220 256.213 398.028 1.00 90.55 155 ALA M C 1
ATOM 8189 O O . ALA F 5 155 ? 309.283 256.193 399.264 1.00 90.55 155 ALA M O 1
ATOM 8191 N N . ALA F 5 156 ? 308.970 257.332 397.346 1.00 92.20 156 ALA M N 1
ATOM 8192 C CA . ALA F 5 156 ? 308.816 258.605 398.039 1.00 92.20 156 ALA M CA 1
ATOM 8193 C C . ALA F 5 156 ? 307.505 258.679 398.807 1.00 92.20 156 ALA M C 1
ATOM 8194 O O . ALA F 5 156 ? 307.383 259.482 399.738 1.00 92.20 156 ALA M O 1
ATOM 8196 N N . ASP F 5 157 ? 306.506 257.877 398.427 1.00 93.07 157 ASP M N 1
ATOM 8197 C CA . ASP F 5 157 ? 305.288 257.829 399.231 1.00 93.07 157 ASP M CA 1
ATOM 8198 C C . ASP F 5 157 ? 305.527 257.101 400.549 1.00 93.07 157 ASP M C 1
ATOM 8199 O O . ASP F 5 157 ? 304.966 257.479 401.584 1.00 93.07 157 ASP M O 1
ATOM 8204 N N . ALA F 5 158 ? 306.350 256.050 400.528 1.00 97.98 158 ALA M N 1
ATOM 8205 C CA . ALA F 5 158 ? 306.662 255.327 401.756 1.00 97.98 158 ALA M CA 1
ATOM 8206 C C . ALA F 5 158 ? 307.667 256.082 402.617 1.00 97.98 158 ALA M C 1
ATOM 8207 O O . ALA F 5 158 ? 307.661 255.934 403.845 1.00 97.98 158 ALA M O 1
ATOM 8209 N N . ARG F 5 159 ? 308.537 256.885 401.997 1.00 105.61 159 ARG M N 1
ATOM 8210 C CA . ARG F 5 159 ? 309.497 257.672 402.766 1.00 105.61 159 ARG M CA 1
ATOM 8211 C C . ARG F 5 159 ? 308.791 258.659 403.688 1.00 105.61 159 ARG M C 1
ATOM 8212 O O . ARG F 5 159 ? 309.167 258.806 404.857 1.00 105.61 159 ARG M O 1
ATOM 8220 N N . GLY F 5 160 ? 307.765 259.336 403.183 1.00 108.02 160 GLY M N 1
ATOM 8221 C CA . GLY F 5 160 ? 306.980 260.244 404.005 1.00 108.02 160 GLY M CA 1
ATOM 8222 C C . GLY F 5 160 ? 307.737 261.448 404.523 1.00 108.02 160 GLY M C 1
ATOM 8223 O O . GLY F 5 160 ? 307.617 261.790 405.706 1.00 108.02 160 GLY M O 1
ATOM 8224 N N . GLU F 5 161 ? 308.513 262.103 403.665 1.00 112.21 161 GLU M N 1
ATOM 8225 C CA . GLU F 5 161 ? 309.262 263.291 404.041 1.00 112.21 161 GLU M CA 1
ATOM 8226 C C . GLU F 5 161 ? 308.990 264.415 403.053 1.00 112.21 161 GLU M C 1
ATOM 8227 O O . GLU F 5 161 ? 308.735 264.161 401.871 1.00 112.21 161 GLU M O 1
ATOM 8233 N N . PRO F 5 162 ? 309.013 265.665 403.513 1.00 108.03 162 PRO M N 1
ATOM 8234 C CA . PRO F 5 162 ? 308.969 266.789 402.571 1.00 108.03 162 PRO M CA 1
ATOM 8235 C C . PRO F 5 162 ? 310.174 266.757 401.643 1.00 108.03 162 PRO M C 1
ATOM 8236 O O . PRO F 5 162 ? 311.280 266.393 402.045 1.00 108.03 162 PRO M O 1
ATOM 8240 N N . VAL F 5 163 ? 309.949 267.134 400.388 1.00 104.48 163 VAL M N 1
ATOM 8241 C CA . VAL F 5 163 ? 310.955 267.004 399.344 1.00 104.48 163 VAL M CA 1
ATOM 8242 C C . VAL F 5 163 ? 311.081 268.340 398.627 1.00 104.48 163 VAL M C 1
ATOM 8243 O O . VAL F 5 163 ? 310.138 269.137 398.592 1.00 104.48 163 VAL M O 1
ATOM 8247 N N . ALA F 5 164 ? 312.265 268.594 398.072 1.00 104.05 164 ALA M N 1
ATOM 8248 C CA . ALA F 5 164 ? 312.501 269.765 397.232 1.00 104.05 164 ALA M CA 1
ATOM 8249 C C . ALA F 5 164 ? 311.908 269.496 395.855 1.00 104.05 164 ALA M C 1
ATOM 8250 O O . ALA F 5 164 ? 312.283 268.534 395.182 1.00 104.05 164 ALA M O 1
ATOM 8252 N N . VAL F 5 165 ? 310.975 270.345 395.435 1.00 94.82 165 VAL M N 1
ATOM 8253 C CA . VAL F 5 165 ? 310.287 270.187 394.159 1.00 94.82 165 VAL M CA 1
ATOM 8254 C C . VAL F 5 165 ? 310.790 271.242 393.184 1.00 94.82 165 VAL M C 1
ATOM 8255 O O . VAL F 5 165 ? 311.009 272.398 393.562 1.00 94.82 165 VAL M O 1
ATOM 8259 N N . ARG F 5 166 ? 310.992 270.842 391.931 1.00 84.14 166 ARG M N 1
ATOM 8260 C CA . ARG F 5 166 ? 311.347 271.765 390.864 1.00 84.14 166 ARG M CA 1
ATOM 8261 C C . ARG F 5 166 ? 310.141 272.101 389.997 1.00 84.14 166 ARG M C 1
ATOM 8262 O O . ARG F 5 166 ? 309.311 271.244 389.689 1.00 84.14 166 ARG M O 1
ATOM 8270 N N . MET F 5 167 ? 310.054 273.370 389.613 1.00 73.36 167 MET M N 1
ATOM 8271 C CA . MET F 5 167 ? 309.179 273.815 388.540 1.00 73.36 167 MET M CA 1
ATOM 8272 C C . MET F 5 167 ? 310.066 274.529 387.534 1.00 73.36 167 MET M C 1
ATOM 8273 O O . MET F 5 167 ? 310.834 275.419 387.909 1.00 73.36 167 MET M O 1
ATOM 8278 N N . LEU F 5 168 ? 309.975 274.132 386.268 1.00 67.68 168 LEU M N 1
ATOM 8279 C CA . LEU F 5 168 ? 310.948 274.520 385.260 1.00 67.68 168 LEU M CA 1
ATOM 8280 C C . LEU F 5 168 ? 310.256 275.288 384.142 1.00 67.68 168 LEU M C 1
ATOM 8281 O O . LEU F 5 168 ? 309.036 275.236 383.991 1.00 67.68 168 LEU M O 1
ATOM 8286 N N . LEU F 5 169 ? 311.050 276.030 383.374 1.00 65.73 169 LEU M N 1
ATOM 8287 C CA . LEU F 5 169 ? 310.574 276.813 382.244 1.00 65.73 169 LEU M CA 1
ATOM 8288 C C . LEU F 5 169 ? 311.395 276.485 381.006 1.00 65.73 169 LEU M C 1
ATOM 8289 O O . LEU F 5 169 ? 312.553 276.073 381.117 1.00 65.73 169 LEU M O 1
ATOM 8294 N N . PRO F 5 170 ? 310.821 276.664 379.811 1.00 67.55 170 PRO M N 1
ATOM 8295 C CA . PRO F 5 170 ? 311.523 276.232 378.590 1.00 67.55 170 PRO M CA 1
ATOM 8296 C C . PRO F 5 170 ? 312.885 276.876 378.375 1.00 67.55 170 PRO M C 1
ATOM 8297 O O . PRO F 5 170 ? 313.803 276.198 377.900 1.00 67.55 170 PRO M O 1
ATOM 8301 N N . ASN F 5 171 ? 313.055 278.156 378.709 1.00 68.75 171 ASN M N 1
ATOM 8302 C CA . ASN F 5 171 ? 314.292 278.856 378.382 1.00 68.75 171 ASN M CA 1
ATOM 8303 C C . ASN F 5 171 ? 315.338 278.790 379.488 1.00 68.75 171 ASN M C 1
ATOM 8304 O O . ASN F 5 171 ? 316.204 279.669 379.547 1.00 68.75 171 ASN M O 1
ATOM 8309 N N . GLY F 5 172 ? 315.279 277.790 380.363 1.00 71.90 172 GLY M N 1
ATOM 8310 C CA . GLY F 5 172 ? 316.317 277.559 381.347 1.00 71.90 172 GLY M CA 1
ATOM 8311 C C . GLY F 5 172 ? 315.979 277.990 382.755 1.00 71.90 172 GLY M C 1
ATOM 8312 O O . GLY F 5 172 ? 316.704 277.611 383.684 1.00 71.90 172 GLY M O 1
ATOM 8313 N N . ASP F 5 173 ? 314.909 278.755 382.953 1.00 70.30 173 ASP M N 1
ATOM 8314 C CA . ASP F 5 173 ? 314.550 279.210 384.289 1.00 70.30 173 ASP M CA 1
ATOM 8315 C C . ASP F 5 173 ? 314.230 278.030 385.196 1.00 70.30 173 ASP M C 1
ATOM 8316 O O . ASP F 5 173 ? 314.088 276.890 384.749 1.00 70.30 173 ASP M O 1
ATOM 8321 N N . ALA F 5 174 ? 314.135 278.311 386.490 1.00 71.27 174 ALA M N 1
ATOM 8322 C CA . ALA F 5 174 ? 313.797 277.291 387.467 1.00 71.27 174 ALA M CA 1
ATOM 8323 C C . ALA F 5 174 ? 313.154 277.952 388.676 1.00 71.27 174 ALA M C 1
ATOM 8324 O O . ALA F 5 174 ? 313.213 279.171 388.846 1.00 71.27 174 ALA M O 1
ATOM 8326 N N . SER F 5 175 ? 312.518 277.131 389.510 1.00 79.80 175 SER M N 1
ATOM 8327 C CA . SER F 5 175 ? 311.937 277.614 390.761 1.00 79.80 175 SER M CA 1
ATOM 8328 C C . SER F 5 175 ? 311.998 276.473 391.772 1.00 79.80 175 SER M C 1
ATOM 8329 O O . SER F 5 175 ? 311.081 275.649 391.835 1.00 79.80 175 SER M O 1
ATOM 8332 N N . TYR F 5 176 ? 313.060 276.445 392.571 1.00 88.37 176 TYR M N 1
ATOM 8333 C CA . TYR F 5 176 ? 313.252 275.400 393.567 1.00 88.37 176 TYR M CA 1
ATOM 8334 C C . TYR F 5 176 ? 312.477 275.771 394.825 1.00 88.37 176 TYR M C 1
ATOM 8335 O O . TYR F 5 176 ? 312.683 276.850 395.389 1.00 88.37 176 TYR M O 1
ATOM 8344 N N . ASN F 5 177 ? 311.587 274.887 395.259 1.00 96.25 177 ASN M N 1
ATOM 8345 C CA . ASN F 5 177 ? 310.726 275.129 396.409 1.00 96.25 177 ASN M CA 1
ATOM 8346 C C . ASN F 5 177 ? 310.994 274.078 397.487 1.00 96.25 177 ASN M C 1
ATOM 8347 O O . ASN F 5 177 ? 311.913 273.262 397.380 1.00 96.25 177 ASN M O 1
ATOM 8352 N N . TYR F 5 178 ? 310.175 274.108 398.534 1.00 107.76 178 TYR M N 1
ATOM 8353 C CA . TYR F 5 178 ? 310.201 273.086 399.572 1.00 107.76 178 TYR M CA 1
ATOM 8354 C C . TYR F 5 178 ? 308.800 272.950 400.146 1.00 107.76 178 TYR M C 1
ATOM 8355 O O . TYR F 5 178 ? 308.170 273.953 400.493 1.00 107.76 178 TYR M O 1
ATOM 8364 N N . GLY F 5 179 ? 308.317 271.717 400.237 1.00 110.31 179 GLY M N 1
ATOM 8365 C CA . GLY F 5 179 ? 306.973 271.489 400.720 1.00 110.31 179 GLY M CA 1
ATOM 8366 C C . GLY F 5 179 ? 306.602 270.023 400.623 1.00 110.31 179 GLY M C 1
ATOM 8367 O O . GLY F 5 179 ? 307.430 269.169 400.293 1.00 110.31 179 GLY M O 1
ATOM 8368 N N . TYR F 5 180 ? 305.332 269.757 400.915 1.00 114.82 180 TYR M N 1
ATOM 8369 C CA . TYR F 5 180 ? 304.818 268.398 400.974 1.00 114.82 180 TYR M CA 1
ATOM 8370 C C . TYR F 5 180 ? 304.523 267.874 399.575 1.00 114.82 180 TYR M C 1
ATOM 8371 O O . TYR F 5 180 ? 304.261 268.641 398.643 1.00 114.82 180 TYR M O 1
ATOM 8380 N N . MET F 5 181 ? 304.564 266.551 399.433 1.00 111.99 181 MET M N 1
ATOM 8381 C CA . MET F 5 181 ? 304.087 265.904 398.220 1.00 111.99 181 MET M CA 1
ATOM 8382 C C . MET F 5 181 ? 303.526 264.541 398.584 1.00 111.99 181 MET M C 1
ATOM 8383 O O . MET F 5 181 ? 303.841 263.983 399.638 1.00 111.99 181 MET M O 1
ATOM 8388 N N . SER F 5 182 ? 302.687 264.013 397.699 1.00 107.80 182 SER M N 1
ATOM 8389 C CA . SER F 5 182 ? 302.121 262.685 397.866 1.00 107.80 182 SER M CA 1
ATOM 8390 C C . SER F 5 182 ? 301.802 262.116 396.492 1.00 107.80 182 SER M C 1
ATOM 8391 O O . SER F 5 182 ? 301.769 262.834 395.490 1.00 107.80 182 SER M O 1
ATOM 8394 N N . PHE F 5 183 ? 301.582 260.807 396.458 1.00 99.00 183 PHE M N 1
ATOM 8395 C CA . PHE F 5 183 ? 301.324 260.078 395.227 1.00 99.00 183 PHE M CA 1
ATOM 8396 C C . PHE F 5 183 ? 300.330 258.976 395.547 1.00 99.00 183 PHE M C 1
ATOM 8397 O O . PHE F 5 183 ? 300.609 258.110 396.381 1.00 99.00 183 PHE M O 1
ATOM 8405 N N . ASP F 5 184 ? 299.171 259.013 394.897 1.00 101.02 184 ASP M N 1
ATOM 8406 C CA . ASP F 5 184 ? 298.078 258.111 395.234 1.00 101.02 184 ASP M CA 1
ATOM 8407 C C . ASP F 5 184 ? 298.227 256.733 394.607 1.00 101.02 184 ASP M C 1
ATOM 8408 O O . ASP F 5 184 ? 297.405 255.852 394.883 1.00 101.02 184 ASP M O 1
ATOM 8413 N N . GLY F 5 185 ? 299.238 256.525 393.771 1.00 95.47 185 GLY M N 1
ATOM 8414 C CA . GLY F 5 185 ? 299.499 255.200 393.252 1.00 95.47 185 GLY M CA 1
ATOM 8415 C C . GLY F 5 185 ? 298.833 254.923 391.923 1.00 95.47 185 GLY M C 1
ATOM 8416 O O . GLY F 5 185 ? 299.370 255.267 390.868 1.00 95.47 185 GLY M O 1
ATOM 8417 N N . ASP F 5 186 ? 297.664 254.295 391.963 1.00 93.79 186 ASP M N 1
ATOM 8418 C CA . ASP F 5 186 ? 297.015 253.800 390.758 1.00 93.79 186 ASP M CA 1
ATOM 8419 C C . ASP F 5 186 ? 295.503 253.910 390.931 1.00 93.79 186 ASP M C 1
ATOM 8420 O O . ASP F 5 186 ? 295.016 254.626 391.812 1.00 93.79 186 ASP M O 1
ATOM 8425 N N . ALA F 5 187 ? 294.765 253.201 390.076 1.00 90.34 187 ALA M N 1
ATOM 8426 C CA . ALA F 5 187 ? 293.314 253.049 390.182 1.00 90.34 187 ALA M CA 1
ATOM 8427 C C . ALA F 5 187 ? 292.596 254.396 390.076 1.00 90.34 187 ALA M C 1
ATOM 8428 O O . ALA F 5 187 ? 291.889 254.834 390.986 1.00 90.34 187 ALA M O 1
ATOM 8430 N N . THR F 5 188 ? 292.794 255.052 388.937 1.00 82.11 188 THR M N 1
ATOM 8431 C CA . THR F 5 188 ? 291.997 256.210 388.542 1.00 82.11 188 THR M CA 1
ATOM 8432 C C . THR F 5 188 ? 291.418 255.849 387.179 1.00 82.11 188 THR M C 1
ATOM 8433 O O . THR F 5 188 ? 292.010 256.147 386.139 1.00 82.11 188 THR M O 1
ATOM 8437 N N . ILE F 5 189 ? 290.266 255.189 387.189 1.00 72.47 189 ILE M N 1
ATOM 8438 C CA . ILE F 5 189 ? 289.643 254.676 385.976 1.00 72.47 189 ILE M CA 1
ATOM 8439 C C . ILE F 5 189 ? 288.488 255.598 385.612 1.00 72.47 189 ILE M C 1
ATOM 8440 O O . ILE F 5 189 ? 287.446 255.603 386.276 1.00 72.47 189 ILE M O 1
ATOM 8445 N N . THR F 5 190 ? 288.677 256.384 384.558 1.00 61.52 190 THR M N 1
ATOM 8446 C CA . THR F 5 190 ? 287.657 257.293 384.065 1.00 61.52 190 THR M CA 1
ATOM 8447 C C . THR F 5 190 ? 286.846 256.606 382.967 1.00 61.52 190 THR M C 1
ATOM 8448 O O . THR F 5 190 ? 286.944 255.394 382.757 1.00 61.52 190 THR M O 1
ATOM 8452 N N . ALA F 5 191 ? 286.038 257.383 382.244 1.00 54.96 191 ALA M N 1
ATOM 8453 C CA . ALA F 5 191 ? 285.107 256.806 381.279 1.00 54.96 191 ALA M CA 1
ATOM 8454 C C . ALA F 5 191 ? 285.838 256.209 380.082 1.00 54.96 191 ALA M C 1
ATOM 8455 O O . ALA F 5 191 ? 285.773 254.998 379.841 1.00 54.96 191 ALA M O 1
ATOM 8457 N N . ASN F 5 192 ? 286.532 257.045 379.309 1.00 46.87 192 ASN M N 1
ATOM 8458 C CA . ASN F 5 192 ? 287.225 256.564 378.120 1.00 46.87 192 ASN M CA 1
ATOM 8459 C C . ASN F 5 192 ? 288.635 257.105 377.947 1.00 46.87 192 ASN M C 1
ATOM 8460 O O . ASN F 5 192 ? 289.314 256.687 377.006 1.00 46.87 192 ASN M O 1
ATOM 8465 N N . ALA F 5 193 ? 289.099 258.015 378.795 1.00 48.24 193 ALA M N 1
ATOM 8466 C CA . ALA F 5 193 ? 290.443 258.546 378.672 1.00 48.24 193 ALA M CA 1
ATOM 8467 C C . ALA F 5 193 ? 291.464 257.539 379.201 1.00 48.24 193 ALA M C 1
ATOM 8468 O O . ALA F 5 193 ? 291.106 256.590 379.900 1.00 48.24 193 ALA M O 1
ATOM 8470 N N . PRO F 5 194 ? 292.740 257.708 378.859 1.00 49.34 194 PRO M N 1
ATOM 8471 C CA . PRO F 5 194 ? 293.767 256.818 379.407 1.00 49.34 194 PRO M CA 1
ATOM 8472 C C . PRO F 5 194 ? 293.874 256.951 380.918 1.00 49.34 194 PRO M C 1
ATOM 8473 O O . PRO F 5 194 ? 293.500 257.965 381.510 1.00 49.34 194 PRO M O 1
ATOM 8477 N N . ILE F 5 195 ? 294.399 255.894 381.542 1.00 60.81 195 ILE M N 1
ATOM 8478 C CA . ILE F 5 195 ? 294.464 255.838 382.997 1.00 60.81 195 ILE M CA 1
ATOM 8479 C C . ILE F 5 195 ? 295.364 256.950 383.510 1.00 60.81 195 ILE M C 1
ATOM 8480 O O . ILE F 5 195 ? 296.423 257.233 382.937 1.00 60.81 195 ILE M O 1
ATOM 8485 N N . THR F 5 196 ? 294.951 257.590 384.599 1.00 71.94 196 THR M N 1
ATOM 8486 C CA . THR F 5 196 ? 295.729 258.667 385.189 1.00 71.94 196 THR M CA 1
ATOM 8487 C C . THR F 5 196 ? 296.211 258.280 386.581 1.00 71.94 196 THR M C 1
ATOM 8488 O O . THR F 5 196 ? 295.772 257.286 387.164 1.00 71.94 196 THR M O 1
ATOM 8492 N N . ASN F 5 197 ? 297.137 259.088 387.102 1.00 81.31 197 ASN M N 1
ATOM 8493 C CA . ASN F 5 197 ? 297.704 258.916 388.440 1.00 81.31 197 ASN M CA 1
ATOM 8494 C C . ASN F 5 197 ? 297.745 260.279 389.123 1.00 81.31 197 ASN M C 1
ATOM 8495 O O . ASN F 5 197 ? 298.654 261.076 388.873 1.00 81.31 197 ASN M O 1
ATOM 8500 N N . VAL F 5 198 ? 296.774 260.537 389.996 1.00 89.25 198 VAL M N 1
ATOM 8501 C CA . VAL F 5 198 ? 296.695 261.827 390.667 1.00 89.25 198 VAL M CA 1
ATOM 8502 C C . VAL F 5 198 ? 297.892 262.000 391.592 1.00 89.25 198 VAL M C 1
ATOM 8503 O O . VAL F 5 198 ? 298.279 261.077 392.319 1.00 89.25 198 VAL M O 1
ATOM 8507 N N . ALA F 5 199 ? 298.507 263.178 391.541 1.00 94.13 199 ALA M N 1
ATOM 8508 C CA . ALA F 5 199 ? 299.619 263.531 392.409 1.00 94.13 199 ALA M CA 1
ATOM 8509 C C . ALA F 5 199 ? 299.330 264.875 393.058 1.00 94.13 199 ALA M C 1
ATOM 8510 O O . ALA F 5 199 ? 298.864 265.803 392.392 1.00 94.13 199 ALA M O 1
ATOM 8512 N N . THR F 5 200 ? 299.612 264.980 394.355 1.00 99.99 200 THR M N 1
ATOM 8513 C CA . THR F 5 200 ? 299.277 266.164 395.134 1.00 99.99 200 THR M CA 1
ATOM 8514 C C . THR F 5 200 ? 300.523 266.751 395.782 1.00 99.99 200 THR M C 1
ATOM 8515 O O . THR F 5 200 ? 301.355 266.021 396.329 1.00 99.99 200 THR M O 1
ATOM 8519 N N . PHE F 5 201 ? 300.642 268.073 395.716 1.00 104.12 201 PHE M N 1
ATOM 8520 C CA . PHE F 5 201 ? 301.691 268.829 396.384 1.00 104.12 201 PHE M CA 1
ATOM 8521 C C . PHE F 5 201 ? 301.084 269.614 397.544 1.00 104.12 201 PHE M C 1
ATOM 8522 O O . PHE F 5 201 ? 299.879 269.554 397.801 1.00 104.12 201 PHE M O 1
ATOM 8530 N N . THR F 5 202 ? 301.941 270.355 398.252 1.00 110.40 202 THR M N 1
ATOM 8531 C CA . THR F 5 202 ? 301.512 271.314 399.268 1.00 110.40 202 THR M CA 1
ATOM 8532 C C . THR F 5 202 ? 302.689 272.197 399.664 1.00 110.40 202 THR M C 1
ATOM 8533 O O . THR F 5 202 ? 303.807 271.701 399.835 1.00 110.40 202 THR M O 1
ATOM 8537 N N . PHE F 5 203 ? 302.455 273.500 399.813 1.00 110.46 203 PHE M N 1
ATOM 8538 C CA . PHE F 5 203 ? 303.511 274.468 400.075 1.00 110.46 203 PHE M CA 1
ATOM 8539 C C . PHE F 5 203 ? 303.225 275.239 401.358 1.00 110.46 203 PHE M C 1
ATOM 8540 O O . PHE F 5 203 ? 302.064 275.471 401.710 1.00 110.46 203 PHE M O 1
ATOM 8548 N N . LEU F 5 204 ? 304.296 275.632 402.053 1.00 113.78 204 LEU M N 1
ATOM 8549 C CA . LEU F 5 204 ? 304.187 276.253 403.365 1.00 113.78 204 LEU M CA 1
ATOM 8550 C C . LEU F 5 204 ? 305.010 277.524 403.526 1.00 113.78 204 LEU M C 1
ATOM 8551 O O . LEU F 5 204 ? 304.828 278.229 404.526 1.00 113.78 204 LEU M O 1
ATOM 8556 N N . SER F 5 205 ? 305.899 277.841 402.587 1.00 108.54 205 SER M N 1
ATOM 8557 C CA . SER F 5 205 ? 306.886 278.898 402.783 1.00 108.54 205 SER M CA 1
ATOM 8558 C C . SER F 5 205 ? 307.096 279.647 401.471 1.00 108.54 205 SER M C 1
ATOM 8559 O O . SER F 5 205 ? 306.298 279.542 400.535 1.00 108.54 205 SER M O 1
ATOM 8562 N N . ASP F 5 206 ? 308.179 280.416 401.416 1.00 106.29 206 ASP M N 1
ATOM 8563 C CA . ASP F 5 206 ? 308.532 281.166 400.220 1.00 106.29 206 ASP M CA 1
ATOM 8564 C C . ASP F 5 206 ? 309.064 280.244 399.129 1.00 106.29 206 ASP M C 1
ATOM 8565 O O . ASP F 5 206 ? 309.636 279.185 399.398 1.00 106.29 206 ASP M O 1
ATOM 8570 N N . SER F 5 207 ? 308.871 280.666 397.883 1.00 97.44 207 SER M N 1
ATOM 8571 C CA . SER F 5 207 ? 309.472 280.030 396.719 1.00 97.44 207 SER M CA 1
ATOM 8572 C C . SER F 5 207 ? 310.421 281.022 396.063 1.00 97.44 207 SER M C 1
ATOM 8573 O O . SER F 5 207 ? 310.019 282.140 395.726 1.00 97.44 207 SER M O 1
ATOM 8576 N N . THR F 5 208 ? 311.672 280.614 395.880 1.00 95.44 208 THR M N 1
ATOM 8577 C CA . THR F 5 208 ? 312.654 281.478 395.248 1.00 95.44 208 THR M CA 1
ATOM 8578 C C . THR F 5 208 ? 312.504 281.451 393.732 1.00 95.44 208 THR M C 1
ATOM 8579 O O . THR F 5 208 ? 311.795 280.619 393.164 1.00 95.44 208 THR M O 1
ATOM 8583 N N . LEU F 5 209 ? 313.182 282.390 393.081 1.00 85.12 209 LEU M N 1
ATOM 8584 C CA . LEU F 5 209 ? 313.296 282.426 391.630 1.00 85.12 209 LEU M CA 1
ATOM 8585 C C . LEU F 5 209 ? 314.769 282.363 391.260 1.00 85.12 209 LEU M C 1
ATOM 8586 O O . LEU F 5 209 ? 315.575 283.139 391.782 1.00 85.12 209 LEU M O 1
ATOM 8591 N N . VAL F 5 210 ? 315.120 281.444 390.368 1.00 83.75 210 VAL M N 1
ATOM 8592 C CA . VAL F 5 210 ? 316.513 281.182 390.018 1.00 83.75 210 VAL M CA 1
ATOM 8593 C C . VAL F 5 210 ? 316.676 281.432 388.525 1.00 83.75 210 VAL M C 1
ATOM 8594 O O . VAL F 5 210 ? 316.410 280.546 387.704 1.00 83.75 210 VAL M O 1
ATOM 8598 N N . GLU F 5 211 ? 317.121 282.632 388.166 1.00 81.18 211 GLU M N 1
ATOM 8599 C CA . GLU F 5 211 ? 317.451 282.917 386.778 1.00 81.18 211 GLU M CA 1
ATOM 8600 C C . GLU F 5 211 ? 318.547 281.987 386.280 1.00 81.18 211 GLU M C 1
ATOM 8601 O O . GLU F 5 211 ? 319.489 281.664 387.008 1.00 81.18 211 GLU M O 1
ATOM 8607 N N . ALA F 5 212 ? 318.406 281.546 385.035 1.00 79.62 212 ALA M N 1
ATOM 8608 C CA . ALA F 5 212 ? 319.425 280.743 384.370 1.00 79.62 212 ALA M CA 1
ATOM 8609 C C . ALA F 5 212 ? 319.186 280.759 382.864 1.00 79.62 212 ALA M C 1
ATOM 8610 O O . ALA F 5 212 ? 319.859 280.068 382.100 1.00 79.62 212 ALA M O 1
ATOM 8613 N N . GLY G 1 40 ? 326.004 278.060 201.577 1.00 43.26 40 GLY h N 1
ATOM 8614 C CA . GLY G 1 40 ? 326.782 279.044 200.847 1.00 43.26 40 GLY h CA 1
ATOM 8615 C C . GLY G 1 40 ? 326.312 280.464 201.088 1.00 43.26 40 GLY h C 1
ATOM 8616 O O . GLY G 1 40 ? 327.006 281.424 200.756 1.00 43.26 40 GLY h O 1
ATOM 8617 N N . SER G 1 41 ? 325.120 280.596 201.667 1.00 42.81 41 SER h N 1
ATOM 8618 C CA . SER G 1 41 ? 324.546 281.894 201.997 1.00 42.81 41 SER h CA 1
ATOM 8619 C C . SER G 1 41 ? 324.473 282.134 203.499 1.00 42.81 41 SER h C 1
ATOM 8620 O O . SER G 1 41 ? 324.953 283.163 203.981 1.00 42.81 41 SER h O 1
ATOM 8623 N N . ARG G 1 42 ? 323.881 281.199 204.247 1.00 41.97 42 ARG h N 1
ATOM 8624 C CA . ARG G 1 42 ? 323.770 281.285 205.704 1.00 41.97 42 ARG h CA 1
ATOM 8625 C C . ARG G 1 42 ? 323.035 282.559 206.130 1.00 41.97 42 ARG h C 1
ATOM 8626 O O . ARG G 1 42 ? 323.593 283.443 206.782 1.00 41.97 42 ARG h O 1
ATOM 8634 N N . PHE G 1 43 ? 321.765 282.643 205.747 1.00 33.37 43 PHE h N 1
ATOM 8635 C CA . PHE G 1 43 ? 320.921 283.773 206.107 1.00 33.37 43 PHE h CA 1
ATOM 8636 C C . PHE G 1 43 ? 319.949 283.382 207.212 1.00 33.37 43 PHE h C 1
ATOM 8637 O O . PHE G 1 43 ? 319.667 282.203 207.437 1.00 33.37 43 PHE h O 1
ATOM 8645 N N . THR G 1 44 ? 319.444 284.394 207.909 1.00 32.91 44 THR h N 1
ATOM 8646 C CA . THR G 1 44 ? 318.547 284.211 209.040 1.00 32.91 44 THR h CA 1
ATOM 8647 C C . THR G 1 44 ? 317.137 284.662 208.682 1.00 32.91 44 THR h C 1
ATOM 8648 O O . THR G 1 44 ? 316.888 285.245 207.625 1.00 32.91 44 THR h O 1
ATOM 8652 N N . SER G 1 45 ? 316.210 284.393 209.596 1.00 27.03 45 SER h N 1
ATOM 8653 C CA . SER G 1 45 ? 314.808 284.726 209.391 1.00 27.03 45 SER h CA 1
ATOM 8654 C C . SER G 1 45 ? 314.137 284.858 210.749 1.00 27.03 45 SER h C 1
ATOM 8655 O O . SER G 1 45 ? 314.683 284.454 211.777 1.00 27.03 45 SER h O 1
ATOM 8658 N N . ASP G 1 46 ? 312.934 285.434 210.739 1.00 25.26 46 ASP h N 1
ATOM 8659 C CA . ASP G 1 46 ? 312.232 285.700 211.990 1.00 25.26 46 ASP h CA 1
ATOM 8660 C C . ASP G 1 46 ? 311.800 284.418 212.684 1.00 25.26 46 ASP h C 1
ATOM 8661 O O . ASP G 1 46 ? 311.662 284.397 213.912 1.00 25.26 46 ASP h O 1
ATOM 8666 N N . ALA G 1 47 ? 311.574 283.343 211.928 1.00 23.73 47 ALA h N 1
ATOM 8667 C CA . ALA G 1 47 ? 311.253 282.063 212.543 1.00 23.73 47 ALA h CA 1
ATOM 8668 C C . ALA G 1 47 ? 312.472 281.386 213.152 1.00 23.73 47 ALA h C 1
ATOM 8669 O O . ALA G 1 47 ? 312.316 280.367 213.831 1.00 23.73 47 ALA h O 1
ATOM 8671 N N . GLY G 1 48 ? 313.669 281.921 212.927 1.00 25.47 48 GLY h N 1
ATOM 8672 C CA . GLY G 1 48 ? 314.874 281.381 213.519 1.00 25.47 48 GLY h CA 1
ATOM 8673 C C . GLY G 1 48 ? 315.531 280.257 212.754 1.00 25.47 48 GLY h C 1
ATOM 8674 O O . GLY G 1 48 ? 316.520 279.698 213.239 1.00 25.47 48 GLY h O 1
ATOM 8675 N N . ARG G 1 49 ? 315.030 279.914 211.574 1.00 25.27 49 ARG h N 1
ATOM 8676 C CA . ARG G 1 49 ? 315.557 278.807 210.792 1.00 25.27 49 ARG h CA 1
ATOM 8677 C C . ARG G 1 49 ? 316.540 279.336 209.758 1.00 25.27 49 ARG h C 1
ATOM 8678 O O . ARG G 1 49 ? 316.226 280.276 209.022 1.00 25.27 49 ARG h O 1
ATOM 8686 N N . GLU G 1 50 ? 317.725 278.737 209.711 1.00 30.05 50 GLU h N 1
ATOM 8687 C CA . GLU G 1 50 ? 318.738 279.138 208.746 1.00 30.05 50 GLU h CA 1
ATOM 8688 C C . GLU G 1 50 ? 318.304 278.758 207.338 1.00 30.05 50 GLU h C 1
ATOM 8689 O O . GLU G 1 50 ? 317.874 277.627 207.097 1.00 30.05 50 GLU h O 1
ATOM 8695 N N . VAL G 1 51 ? 318.428 279.693 206.401 1.00 24.83 51 VAL h N 1
ATOM 8696 C CA . VAL G 1 51 ? 318.048 279.463 205.013 1.00 24.83 51 VAL h CA 1
ATOM 8697 C C . VAL G 1 51 ? 319.285 279.587 204.132 1.00 24.83 51 VAL h C 1
ATOM 8698 O O . VAL G 1 51 ? 320.063 280.538 204.265 1.00 24.83 51 VAL h O 1
ATOM 8702 N N . SER G 1 52 ? 319.482 278.602 203.262 1.00 22.42 52 SER h N 1
ATOM 8703 C CA . SER G 1 52 ? 320.575 278.591 202.303 1.00 22.42 52 SER h CA 1
ATOM 8704 C C . SER G 1 52 ? 320.122 277.767 201.105 1.00 22.42 52 SER h C 1
ATOM 8705 O O . SER G 1 52 ? 318.952 277.397 201.001 1.00 22.42 52 SER h O 1
ATOM 8708 N N . VAL G 1 53 ? 321.048 277.469 200.195 1.00 19.91 53 VAL h N 1
ATOM 8709 C CA . VAL G 1 53 ? 320.675 276.734 198.989 1.00 19.91 53 VAL h CA 1
ATOM 8710 C C . VAL G 1 53 ? 320.187 275.336 199.345 1.00 19.91 53 VAL h C 1
ATOM 8711 O O . VAL G 1 53 ? 319.165 274.868 198.832 1.00 19.91 53 VAL h O 1
ATOM 8715 N N . GLN G 1 54 ? 320.902 274.652 200.238 1.00 22.62 54 GLN h N 1
ATOM 8716 C CA . GLN G 1 54 ? 320.553 273.274 200.569 1.00 22.62 54 GLN h CA 1
ATOM 8717 C C . GLN G 1 54 ? 319.237 273.201 201.338 1.00 22.62 54 GLN h C 1
ATOM 8718 O O . GLN G 1 54 ? 318.345 272.413 200.996 1.00 22.62 54 GLN h O 1
ATOM 8724 N N . THR G 1 55 ? 319.088 274.029 202.373 1.00 20.47 55 THR h N 1
ATOM 8725 C CA . THR G 1 55 ? 317.860 274.001 203.159 1.00 20.47 55 THR h CA 1
ATOM 8726 C C . THR G 1 55 ? 316.662 274.449 202.331 1.00 20.47 55 THR h C 1
ATOM 8727 O O . THR G 1 55 ? 315.560 273.914 202.486 1.00 20.47 55 THR h O 1
ATOM 8731 N N . ALA G 1 56 ? 316.852 275.438 201.455 1.00 18.47 56 ALA h N 1
ATOM 8732 C CA . ALA G 1 56 ? 315.757 275.865 200.591 1.00 18.47 56 ALA h CA 1
ATOM 8733 C C . ALA G 1 56 ? 315.382 274.778 199.594 1.00 18.47 56 ALA h C 1
ATOM 8734 O O . ALA G 1 56 ? 314.198 274.573 199.313 1.00 18.47 56 ALA h O 1
ATOM 8736 N N . MET G 1 57 ? 316.371 274.078 199.037 1.00 17.81 57 MET h N 1
ATOM 8737 C CA . MET G 1 57 ? 316.059 272.972 198.141 1.00 17.81 57 MET h CA 1
ATOM 8738 C C . MET G 1 57 ? 315.461 271.782 198.871 1.00 17.81 57 MET h C 1
ATOM 8739 O O . MET G 1 57 ? 314.912 270.889 198.220 1.00 17.81 57 MET h O 1
ATOM 8744 N N . SER G 1 58 ? 315.560 271.736 200.199 1.00 17.82 58 SER h N 1
ATOM 8745 C CA . SER G 1 58 ? 314.836 270.709 200.938 1.00 17.82 58 SER h CA 1
ATOM 8746 C C . SER G 1 58 ? 313.326 270.833 200.783 1.00 17.82 58 SER h C 1
ATOM 8747 O O . SER G 1 58 ? 312.613 269.847 200.985 1.00 17.82 58 SER h O 1
ATOM 8750 N N . LEU G 1 59 ? 312.824 272.015 200.444 1.00 16.88 59 LEU h N 1
ATOM 8751 C CA . LEU G 1 59 ? 311.396 272.230 200.264 1.00 16.88 59 LEU h CA 1
ATOM 8752 C C . LEU G 1 59 ? 310.924 271.656 198.935 1.00 16.88 59 LEU h C 1
ATOM 8753 O O . LEU G 1 59 ? 311.652 271.662 197.942 1.00 16.88 59 LEU h O 1
ATOM 8758 N N . ASP G 1 60 ? 309.686 271.159 198.920 1.00 17.33 60 ASP h N 1
ATOM 8759 C CA . ASP G 1 60 ? 309.143 270.582 197.694 1.00 17.33 60 ASP h CA 1
ATOM 8760 C C . ASP G 1 60 ? 308.700 271.651 196.701 1.00 17.33 60 ASP h C 1
ATOM 8761 O O . ASP G 1 60 ? 308.877 271.483 195.489 1.00 17.33 60 ASP h O 1
ATOM 8766 N N . ALA G 1 61 ? 308.116 272.747 197.186 1.00 16.51 61 ALA h N 1
ATOM 8767 C CA . ALA G 1 61 ? 307.621 273.780 196.280 1.00 16.51 61 ALA h CA 1
ATOM 8768 C C . ALA G 1 61 ? 308.757 274.436 195.506 1.00 16.51 61 ALA h C 1
ATOM 8769 O O . ALA G 1 61 ? 308.624 274.707 194.303 1.00 16.51 61 ALA h O 1
ATOM 8771 N N . VAL G 1 62 ? 309.878 274.708 196.177 1.00 15.22 62 VAL h N 1
ATOM 8772 C CA . VAL G 1 62 ? 311.036 275.269 195.490 1.00 15.22 62 VAL h CA 1
ATOM 8773 C C . VAL G 1 62 ? 311.552 274.289 194.446 1.00 15.22 62 VAL h C 1
ATOM 8774 O O . VAL G 1 62 ? 311.898 274.679 193.323 1.00 15.22 62 VAL h O 1
ATOM 8778 N N . GLN G 1 63 ? 311.613 273.003 194.801 1.00 15.32 63 GLN h N 1
ATOM 8779 C CA . GLN G 1 63 ? 311.987 271.974 193.837 1.00 15.32 63 GLN h CA 1
ATOM 8780 C C . GLN G 1 63 ? 311.123 272.061 192.591 1.00 15.32 63 GLN h C 1
ATOM 8781 O O . GLN G 1 63 ? 311.636 272.139 191.469 1.00 15.32 63 GLN h O 1
ATOM 8787 N N . ALA G 1 64 ? 309.802 272.076 192.775 1.00 13.94 64 ALA h N 1
ATOM 8788 C CA . ALA G 1 64 ? 308.892 272.067 191.637 1.00 13.94 64 ALA h CA 1
ATOM 8789 C C . ALA G 1 64 ? 309.081 273.302 190.767 1.00 13.94 64 ALA h C 1
ATOM 8790 O O . ALA G 1 64 ? 309.205 273.194 189.543 1.00 13.94 64 ALA h O 1
ATOM 8792 N N . CYS G 1 65 ? 309.129 274.486 191.381 1.00 14.32 65 CYS h N 1
ATOM 8793 C CA . CYS G 1 65 ? 309.208 275.713 190.592 1.00 14.32 65 CYS h CA 1
ATOM 8794 C C . CYS G 1 65 ? 310.531 275.810 189.836 1.00 14.32 65 CYS h C 1
ATOM 8795 O O . CYS G 1 65 ? 310.550 276.082 188.623 1.00 14.32 65 CYS h O 1
ATOM 8798 N N . VAL G 1 66 ? 311.650 275.595 190.533 1.00 13.06 66 VAL h N 1
ATOM 8799 C CA . VAL G 1 66 ? 312.955 275.706 189.889 1.00 13.06 66 VAL h CA 1
ATOM 8800 C C . VAL G 1 66 ? 313.097 274.675 188.778 1.00 13.06 66 VAL h C 1
ATOM 8801 O O . VAL G 1 66 ? 313.564 274.994 187.677 1.00 13.06 66 VAL h O 1
ATOM 8805 N N . LYS G 1 67 ? 312.695 273.427 189.037 1.00 14.20 67 LYS h N 1
ATOM 8806 C CA . LYS G 1 67 ? 312.788 272.405 188.002 1.00 14.20 67 LYS h CA 1
ATOM 8807 C C . LYS G 1 67 ? 311.915 272.750 186.805 1.00 14.20 67 LYS h C 1
ATOM 8808 O O . LYS G 1 67 ? 312.342 272.598 185.657 1.00 14.20 67 LYS h O 1
ATOM 8814 N N . LEU G 1 68 ? 310.689 273.217 187.044 1.00 14.58 68 LEU h N 1
ATOM 8815 C CA . LEU G 1 68 ? 309.816 273.563 185.929 1.00 14.58 68 LEU h CA 1
ATOM 8816 C C . LEU G 1 68 ? 310.471 274.600 185.031 1.00 14.58 68 LEU h C 1
ATOM 8817 O O . LEU G 1 68 ? 310.607 274.390 183.819 1.00 14.58 68 LEU h O 1
ATOM 8822 N N . ILE G 1 69 ? 310.936 275.706 185.617 1.00 13.49 69 ILE h N 1
ATOM 8823 C CA . ILE G 1 69 ? 311.539 276.758 184.800 1.00 13.49 69 ILE h CA 1
ATOM 8824 C C . ILE G 1 69 ? 312.776 276.239 184.072 1.00 13.49 69 ILE h C 1
ATOM 8825 O O . ILE G 1 69 ? 312.953 276.476 182.868 1.00 13.49 69 ILE h O 1
ATOM 8830 N N . SER G 1 70 ? 313.640 275.506 184.782 1.00 13.73 70 SER h N 1
ATOM 8831 C CA . SER G 1 70 ? 314.913 275.081 184.209 1.00 13.73 70 SER h CA 1
ATOM 8832 C C . SER G 1 70 ? 314.715 274.090 183.069 1.00 13.73 70 SER h C 1
ATOM 8833 O O . SER G 1 70 ? 315.164 274.330 181.942 1.00 13.73 70 SER h O 1
ATOM 8836 N N . GLN G 1 71 ? 314.063 272.955 183.342 1.00 14.80 71 GLN h N 1
ATOM 8837 C CA . GLN G 1 71 ? 313.807 271.999 182.272 1.00 14.80 71 GLN h CA 1
ATOM 8838 C C . GLN G 1 71 ? 312.873 272.525 181.191 1.00 14.80 71 GLN h C 1
ATOM 8839 O O . GLN G 1 71 ? 312.816 271.921 180.117 1.00 14.80 71 GLN h O 1
ATOM 8845 N N . SER G 1 72 ? 312.142 273.617 181.419 1.00 14.92 72 SER h N 1
ATOM 8846 C CA . SER G 1 72 ? 311.371 274.155 180.308 1.00 14.92 72 SER h CA 1
ATOM 8847 C C . SER G 1 72 ? 312.240 274.992 179.382 1.00 14.92 72 SER h C 1
ATOM 8848 O O . SER G 1 72 ? 312.139 274.864 178.158 1.00 14.92 72 SER h O 1
ATOM 8851 N N . ILE G 1 73 ? 313.101 275.846 179.938 1.00 15.34 73 ILE h N 1
ATOM 8852 C CA . ILE G 1 73 ? 313.967 276.658 179.085 1.00 15.34 73 ILE h CA 1
ATOM 8853 C C . ILE G 1 73 ? 314.999 275.787 178.380 1.00 15.34 73 ILE h C 1
ATOM 8854 O O . ILE G 1 73 ? 315.315 276.003 177.205 1.00 15.34 73 ILE h O 1
ATOM 8859 N N . ALA G 1 74 ? 315.537 274.786 179.079 1.00 16.00 74 ALA h N 1
ATOM 8860 C CA . ALA G 1 74 ? 316.659 274.024 178.541 1.00 16.00 74 ALA h CA 1
ATOM 8861 C C . ALA G 1 74 ? 316.262 273.169 177.345 1.00 16.00 74 ALA h C 1
ATOM 8862 O O . ALA G 1 74 ? 317.065 272.993 176.424 1.00 16.00 74 ALA h O 1
ATOM 8864 N N . ALA G 1 75 ? 315.044 272.628 177.336 1.00 17.56 75 ALA h N 1
ATOM 8865 C CA . ALA G 1 75 ? 314.643 271.697 176.288 1.00 17.56 75 ALA h CA 1
ATOM 8866 C C . ALA G 1 75 ? 314.369 272.373 174.952 1.00 17.56 75 ALA h C 1
ATOM 8867 O O . ALA G 1 75 ? 314.187 271.670 173.954 1.00 17.56 75 ALA h O 1
ATOM 8869 N N . MET G 1 76 ? 314.329 273.695 174.903 1.00 23.62 76 MET h N 1
ATOM 8870 C CA . MET G 1 76 ? 314.116 274.397 173.642 1.00 23.62 76 MET h CA 1
ATOM 8871 C C . MET G 1 76 ? 315.442 274.572 172.909 1.00 23.62 76 MET h C 1
ATOM 8872 O O . MET G 1 76 ? 316.390 275.116 173.483 1.00 23.62 76 MET h O 1
ATOM 8877 N N . PRO G 1 77 ? 315.549 274.131 171.658 1.00 25.12 77 PRO h N 1
ATOM 8878 C CA . PRO G 1 77 ? 316.811 274.292 170.927 1.00 25.12 77 PRO h CA 1
ATOM 8879 C C . PRO G 1 77 ? 317.051 275.741 170.535 1.00 25.12 77 PRO h C 1
ATOM 8880 O O . PRO G 1 77 ? 316.115 276.490 170.251 1.00 25.12 77 PRO h O 1
ATOM 8884 N N . LEU G 1 78 ? 318.323 276.128 170.510 1.00 24.66 78 LEU h N 1
ATOM 8885 C CA . LEU G 1 78 ? 318.738 277.500 170.238 1.00 24.66 78 LEU h CA 1
ATOM 8886 C C . LEU G 1 78 ? 319.535 277.514 168.941 1.00 24.66 78 LEU h C 1
ATOM 8887 O O . LEU G 1 78 ? 320.660 277.011 168.897 1.00 24.66 78 LEU h O 1
ATOM 8892 N N . TYR G 1 79 ? 318.967 278.105 167.896 1.00 28.62 79 TYR h N 1
ATOM 8893 C CA . TYR G 1 79 ? 319.557 278.071 166.568 1.00 28.62 79 TYR h CA 1
ATOM 8894 C C . TYR G 1 79 ? 320.308 279.361 166.270 1.00 28.62 79 TYR h C 1
ATOM 8895 O O . TYR G 1 79 ? 319.931 280.440 166.731 1.00 28.62 79 TYR h O 1
ATOM 8904 N N . LEU G 1 80 ? 321.377 279.237 165.490 1.00 28.95 80 LEU h N 1
ATOM 8905 C CA . LEU G 1 80 ? 322.156 280.374 165.021 1.00 28.95 80 LEU h CA 1
ATOM 8906 C C . LEU G 1 80 ? 321.817 280.630 163.562 1.00 28.95 80 LEU h C 1
ATOM 8907 O O . LEU G 1 80 ? 321.972 279.739 162.723 1.00 28.95 80 LEU h O 1
ATOM 8912 N N . TYR G 1 81 ? 321.374 281.845 163.259 1.00 32.74 81 TYR h N 1
ATOM 8913 C CA . TYR G 1 81 ? 320.843 282.177 161.948 1.00 32.74 81 TYR h CA 1
ATOM 8914 C C . TYR G 1 81 ? 321.733 283.195 161.254 1.00 32.74 81 TYR h C 1
ATOM 8915 O O . TYR G 1 81 ? 322.403 284.004 161.901 1.00 32.74 81 TYR h O 1
ATOM 8924 N N . LYS G 1 82 ? 321.732 283.149 159.928 1.00 35.63 82 LYS h N 1
ATOM 8925 C CA . LYS G 1 82 ? 322.420 284.129 159.104 1.00 35.63 82 LYS h CA 1
ATOM 8926 C C . LYS G 1 82 ? 321.398 284.870 158.259 1.00 35.63 82 LYS h C 1
ATOM 8927 O O . LYS G 1 82 ? 320.496 284.256 157.684 1.00 35.63 82 LYS h O 1
ATOM 8933 N N . LYS G 1 83 ? 321.534 286.188 158.195 1.00 42.33 83 LYS h N 1
ATOM 8934 C CA . LYS G 1 83 ? 320.597 287.020 157.458 1.00 42.33 83 LYS h CA 1
ATOM 8935 C C . LYS G 1 83 ? 320.902 286.944 155.969 1.00 42.33 83 LYS h C 1
ATOM 8936 O O . LYS G 1 83 ? 322.061 287.053 155.560 1.00 42.33 83 LYS h O 1
ATOM 8942 N N . THR G 1 84 ? 319.863 286.748 155.166 1.00 47.87 84 THR h N 1
ATOM 8943 C CA . THR G 1 84 ? 319.984 286.710 153.719 1.00 47.87 84 THR h CA 1
ATOM 8944 C C . THR G 1 84 ? 318.894 287.566 153.094 1.00 47.87 84 THR h C 1
ATOM 8945 O O . THR G 1 84 ? 317.828 287.750 153.689 1.00 47.87 84 THR h O 1
ATOM 8949 N N . PRO G 1 85 ? 319.138 288.114 151.901 1.00 49.96 85 PRO h N 1
ATOM 8950 C CA . PRO G 1 85 ? 318.070 288.856 151.214 1.00 49.96 85 PRO h CA 1
ATOM 8951 C C . PRO G 1 85 ? 316.852 288.006 150.915 1.00 49.96 85 PRO h C 1
ATOM 8952 O O . PRO G 1 85 ? 315.728 288.523 150.919 1.00 49.96 85 PRO h O 1
ATOM 8956 N N . ASP G 1 86 ? 317.041 286.714 150.654 1.00 53.91 86 ASP h N 1
ATOM 8957 C CA . ASP G 1 86 ? 315.933 285.817 150.326 1.00 53.91 86 ASP h CA 1
ATOM 8958 C C . ASP G 1 86 ? 315.452 285.114 151.596 1.00 53.91 86 ASP h C 1
ATOM 8959 O O . ASP G 1 86 ? 315.416 283.887 151.702 1.00 53.91 86 ASP h O 1
ATOM 8964 N N . GLY G 1 87 ? 315.077 285.930 152.576 1.00 47.23 87 GLY h N 1
ATOM 8965 C CA . GLY G 1 87 ? 314.538 285.413 153.818 1.00 47.23 87 GLY h CA 1
ATOM 8966 C C . GLY G 1 87 ? 315.560 285.199 154.916 1.00 47.23 87 GLY h C 1
ATOM 8967 O O . GLY G 1 87 ? 316.086 286.161 155.481 1.00 47.23 87 GLY h O 1
ATOM 8968 N N . ARG G 1 88 ? 315.844 283.937 155.227 1.00 43.42 88 ARG h N 1
ATOM 8969 C CA . ARG G 1 88 ? 316.693 283.595 156.359 1.00 43.42 88 ARG h CA 1
ATOM 8970 C C . ARG G 1 88 ? 317.170 282.158 156.196 1.00 43.42 88 ARG h C 1
ATOM 8971 O O . ARG G 1 88 ? 316.421 281.307 155.712 1.00 43.42 88 ARG h O 1
ATOM 8979 N N . LYS G 1 89 ? 318.413 281.895 156.595 1.00 40.58 89 LYS h N 1
ATOM 8980 C CA . LYS G 1 89 ? 318.998 280.570 156.446 1.00 40.58 89 LYS h CA 1
ATOM 8981 C C . LYS G 1 89 ? 319.903 280.274 157.634 1.00 40.58 89 LYS h C 1
ATOM 8982 O O . LYS G 1 89 ? 320.530 281.175 158.194 1.00 40.58 89 LYS h O 1
ATOM 8988 N N . GLU G 1 90 ? 319.965 278.999 158.013 1.00 36.81 90 GLU h N 1
ATOM 8989 C CA . GLU G 1 90 ? 320.765 278.573 159.152 1.00 36.81 90 GLU h CA 1
ATOM 8990 C C . GLU G 1 90 ? 322.252 278.606 158.823 1.00 36.81 90 GLU h C 1
ATOM 8991 O O . GLU G 1 90 ? 322.664 278.403 157.679 1.00 36.81 90 GLU h O 1
ATOM 8997 N N . ALA G 1 91 ? 323.060 278.862 159.852 1.00 32.64 91 ALA h N 1
ATOM 8998 C CA . ALA G 1 91 ? 324.513 278.938 159.713 1.00 32.64 91 ALA h CA 1
ATOM 8999 C C . ALA G 1 91 ? 325.117 277.620 160.184 1.00 32.64 91 ALA h C 1
ATOM 9000 O O . ALA G 1 91 ? 325.633 277.501 161.292 1.00 32.64 91 ALA h O 1
ATOM 9002 N N . VAL G 1 92 ? 325.046 276.611 159.316 1.00 32.07 92 VAL h N 1
ATOM 9003 C CA . VAL G 1 92 ? 325.535 275.289 159.693 1.00 32.07 92 VAL h CA 1
ATOM 9004 C C . VAL G 1 92 ? 327.057 275.251 159.738 1.00 32.07 92 VAL h C 1
ATOM 9005 O O . VAL G 1 92 ? 327.640 274.400 160.420 1.00 32.07 92 VAL h O 1
ATOM 9009 N N . ASN G 1 93 ? 327.728 276.153 159.018 1.00 35.83 93 ASN h N 1
ATOM 9010 C CA . ASN G 1 93 ? 329.185 276.116 158.937 1.00 35.83 93 ASN h CA 1
ATOM 9011 C C . ASN G 1 93 ? 329.874 276.935 160.022 1.00 35.83 93 ASN h C 1
ATOM 9012 O O . ASN G 1 93 ? 331.089 276.801 160.195 1.00 35.83 93 ASN h O 1
ATOM 9017 N N . HIS G 1 94 ? 329.147 277.773 160.741 1.00 32.59 94 HIS h N 1
ATOM 9018 C CA . HIS G 1 94 ? 329.749 278.516 161.841 1.00 32.59 94 HIS h CA 1
ATOM 9019 C C . HIS G 1 94 ? 330.001 277.578 163.017 1.00 32.59 94 HIS h C 1
ATOM 9020 O O . HIS G 1 94 ? 329.139 276.752 163.337 1.00 32.59 94 HIS h O 1
ATOM 9027 N N . PRO G 1 95 ? 331.164 277.654 163.667 1.00 30.59 95 PRO h N 1
ATOM 9028 C CA . PRO G 1 95 ? 331.424 276.761 164.811 1.00 30.59 95 PRO h CA 1
ATOM 9029 C C . PRO G 1 95 ? 330.444 276.931 165.957 1.00 30.59 95 PRO h C 1
ATOM 9030 O O . PRO G 1 95 ? 330.090 275.943 166.621 1.00 30.59 95 PRO h O 1
ATOM 9034 N N . LEU G 1 96 ? 329.987 278.158 166.208 1.00 26.79 96 LEU h N 1
ATOM 9035 C CA . LEU G 1 96 ? 329.102 278.397 167.340 1.00 26.79 96 LEU h CA 1
ATOM 9036 C C . LEU G 1 96 ? 327.787 277.645 167.191 1.00 26.79 96 LEU h C 1
ATOM 9037 O O . LEU G 1 96 ? 327.145 277.314 168.193 1.00 26.79 96 LEU h O 1
ATOM 9042 N N . TYR G 1 97 ? 327.380 277.344 165.958 1.00 26.68 97 TYR h N 1
ATOM 9043 C CA . TYR G 1 97 ? 326.125 276.631 165.750 1.00 26.68 97 TYR h CA 1
ATOM 9044 C C . TYR G 1 97 ? 326.182 275.238 166.362 1.00 26.68 97 TYR h C 1
ATOM 9045 O O . TYR G 1 97 ? 325.328 274.865 167.177 1.00 26.68 97 TYR h O 1
ATOM 9054 N N . ASP G 1 98 ? 327.201 274.459 166.000 1.00 26.06 98 ASP h N 1
ATOM 9055 C CA . ASP G 1 98 ? 327.357 273.139 166.596 1.00 26.06 98 ASP h CA 1
ATOM 9056 C C . ASP G 1 98 ? 327.763 273.239 168.056 1.00 26.06 98 ASP h C 1
ATOM 9057 O O . ASP G 1 98 ? 327.557 272.292 168.821 1.00 26.06 98 ASP h O 1
ATOM 9062 N N . LEU G 1 99 ? 328.346 274.369 168.460 1.00 24.15 99 LEU h N 1
ATOM 9063 C CA . LEU G 1 99 ? 328.685 274.541 169.867 1.00 24.15 99 LEU h CA 1
ATOM 9064 C C . LEU G 1 99 ? 327.444 274.748 170.724 1.00 24.15 99 LEU h C 1
ATOM 9065 O O . LEU G 1 99 ? 327.445 274.400 171.908 1.00 24.15 99 LEU h O 1
ATOM 9070 N N . LEU G 1 100 ? 326.386 275.322 170.153 1.00 22.88 100 LEU h N 1
ATOM 9071 C CA . LEU G 1 100 ? 325.165 275.595 170.904 1.00 22.88 100 LEU h CA 1
ATOM 9072 C C . LEU G 1 100 ? 324.130 274.481 170.790 1.00 22.88 100 LEU h C 1
ATOM 9073 O O . LEU G 1 100 ? 323.460 274.166 171.778 1.00 22.88 100 LEU h O 1
ATOM 9078 N N . LEU G 1 101 ? 323.964 273.883 169.607 1.00 24.13 101 LEU h N 1
ATOM 9079 C CA . LEU G 1 101 ? 322.936 272.855 169.450 1.00 24.13 101 LEU h CA 1
ATOM 9080 C C . LEU G 1 101 ? 323.299 271.567 170.179 1.00 24.13 101 LEU h C 1
ATOM 9081 O O . LEU G 1 101 ? 322.479 271.016 170.921 1.00 24.13 101 LEU h O 1
ATOM 9086 N N . SER G 1 102 ? 324.519 271.067 169.982 1.00 25.22 102 SER h N 1
ATOM 9087 C CA . SER G 1 102 ? 324.867 269.715 170.412 1.00 25.22 102 SER h CA 1
ATOM 9088 C C . SER G 1 102 ? 325.637 269.687 171.728 1.00 25.22 102 SER h C 1
ATOM 9089 O O . SER G 1 102 ? 325.182 269.077 172.699 1.00 25.22 102 SER h O 1
ATOM 9092 N N . ALA G 1 103 ? 326.799 270.327 171.780 1.00 23.50 103 ALA h N 1
ATOM 9093 C CA . ALA G 1 103 ? 327.625 270.233 172.976 1.00 23.50 103 ALA h CA 1
ATOM 9094 C C . ALA G 1 103 ? 328.574 271.417 173.102 1.00 23.50 103 ALA h C 1
ATOM 9095 O O . ALA G 1 103 ? 329.479 271.579 172.275 1.00 23.50 103 ALA h O 1
ATOM 9097 N N . PRO G 1 104 ? 328.409 272.260 174.123 1.00 22.40 104 PRO h N 1
ATOM 9098 C CA . PRO G 1 104 ? 329.356 273.365 174.319 1.00 22.40 104 PRO h CA 1
ATOM 9099 C C . PRO G 1 104 ? 330.747 272.909 174.700 1.00 22.40 104 PRO h C 1
ATOM 9100 O O . PRO G 1 104 ? 331.696 273.688 174.566 1.00 22.40 104 PRO h O 1
ATOM 9104 N N . ASN G 1 105 ? 330.900 271.676 175.169 1.00 24.83 105 ASN h N 1
ATOM 9105 C CA . ASN G 1 105 ? 332.163 271.186 175.690 1.00 24.83 105 ASN h CA 1
ATOM 9106 C C . ASN G 1 105 ? 332.405 269.791 175.138 1.00 24.83 105 ASN h C 1
ATOM 9107 O O . ASN G 1 105 ? 331.727 269.342 174.211 1.00 24.83 105 ASN h O 1
ATOM 9112 N N . SER G 1 106 ? 333.396 269.105 175.699 1.00 28.21 106 SER h N 1
ATOM 9113 C CA . SER G 1 106 ? 333.635 267.712 175.351 1.00 28.21 106 SER h CA 1
ATOM 9114 C C . SER G 1 106 ? 332.983 266.739 176.321 1.00 28.21 106 SER h C 1
ATOM 9115 O O . SER G 1 106 ? 332.980 265.534 176.053 1.00 28.21 106 SER h O 1
ATOM 9118 N N . SER G 1 107 ? 332.436 267.226 177.433 1.00 28.36 107 SER h N 1
ATOM 9119 C CA . SER G 1 107 ? 331.779 266.374 178.416 1.00 28.36 107 SER h CA 1
ATOM 9120 C C . SER G 1 107 ? 330.337 266.775 178.674 1.00 28.36 107 SER h C 1
ATOM 9121 O O . SER G 1 107 ? 329.476 265.901 178.820 1.00 28.36 107 SER h O 1
ATOM 9124 N N . GLN G 1 108 ? 330.043 268.070 178.749 1.00 24.76 108 GLN h N 1
ATOM 9125 C CA . GLN G 1 108 ? 328.678 268.515 178.986 1.00 24.76 108 GLN h CA 1
ATOM 9126 C C . GLN G 1 108 ? 327.893 268.599 177.685 1.00 24.76 108 GLN h C 1
ATOM 9127 O O . GLN G 1 108 ? 328.451 268.817 176.608 1.00 24.76 108 GLN h O 1
ATOM 9133 N N . THR G 1 109 ? 326.583 268.429 177.798 1.00 19.51 109 THR h N 1
ATOM 9134 C CA . THR G 1 109 ? 325.665 268.606 176.686 1.00 19.51 109 THR h CA 1
ATOM 9135 C C . THR G 1 109 ? 325.013 269.980 176.767 1.00 19.51 109 THR h C 1
ATOM 9136 O O . THR G 1 109 ? 325.161 270.708 177.749 1.00 19.51 109 THR h O 1
ATOM 9140 N N . ALA G 1 110 ? 324.287 270.338 175.708 1.00 17.44 110 ALA h N 1
ATOM 9141 C CA . ALA G 1 110 ? 323.590 271.619 175.703 1.00 17.44 110 ALA h CA 1
ATOM 9142 C C . ALA G 1 110 ? 322.511 271.664 176.777 1.00 17.44 110 ALA h C 1
ATOM 9143 O O . ALA G 1 110 ? 322.329 272.693 177.442 1.00 17.44 110 ALA h O 1
ATOM 9145 N N . PHE G 1 111 ? 321.789 270.558 176.963 1.00 15.79 111 PHE h N 1
ATOM 9146 C CA . PHE G 1 111 ? 320.741 270.509 177.975 1.00 15.79 111 PHE h CA 1
ATOM 9147 C C . PHE G 1 111 ? 321.303 270.784 179.363 1.00 15.79 111 PHE h C 1
ATOM 9148 O O . PHE G 1 111 ? 320.775 271.618 180.106 1.00 15.79 111 PHE h O 1
ATOM 9156 N N . GLU G 1 112 ? 322.378 270.085 179.729 1.00 17.72 112 GLU h N 1
ATOM 9157 C CA . GLU G 1 112 ? 322.984 270.285 181.039 1.00 17.72 112 GLU h CA 1
ATOM 9158 C C . GLU G 1 112 ? 323.511 271.704 181.186 1.00 17.72 112 GLU h C 1
ATOM 9159 O O . GLU G 1 112 ? 323.311 272.347 182.225 1.00 17.72 112 GLU h O 1
ATOM 9165 N N . PHE G 1 113 ? 324.177 272.210 180.148 1.00 16.72 113 PHE h N 1
ATOM 9166 C CA . PHE G 1 113 ? 324.717 273.562 180.178 1.00 16.72 113 PHE h CA 1
ATOM 9167 C C . PHE G 1 113 ? 323.628 274.576 180.498 1.00 16.72 113 PHE h C 1
ATOM 9168 O O . PHE G 1 113 ? 323.744 275.364 181.449 1.00 16.72 113 PHE h O 1
ATOM 9176 N N . PHE G 1 114 ? 322.531 274.538 179.744 1.00 14.99 114 PHE h N 1
ATOM 9177 C CA . PHE G 1 114 ? 321.519 275.563 179.936 1.00 14.99 114 PHE h CA 1
ATOM 9178 C C . PHE G 1 114 ? 320.695 275.347 181.197 1.00 14.99 114 PHE h C 1
ATOM 9179 O O . PHE G 1 114 ? 320.267 276.327 181.812 1.00 14.99 114 PHE h O 1
ATOM 9187 N N . GLU G 1 115 ? 320.470 274.105 181.630 1.00 15.54 115 GLU h N 1
ATOM 9188 C CA . GLU G 1 115 ? 319.731 273.946 182.877 1.00 15.54 115 GLU h CA 1
ATOM 9189 C C . GLU G 1 115 ? 320.559 274.428 184.060 1.00 15.54 115 GLU h C 1
ATOM 9190 O O . GLU G 1 115 ? 320.022 275.046 184.987 1.00 15.54 115 GLU h O 1
ATOM 9196 N N . CYS G 1 116 ? 321.876 274.200 184.030 1.00 15.16 116 CYS h N 1
ATOM 9197 C CA . CYS G 1 116 ? 322.727 274.736 185.086 1.00 15.16 116 CYS h CA 1
ATOM 9198 C C . CYS G 1 116 ? 322.723 276.257 185.074 1.00 15.16 116 CYS h C 1
ATOM 9199 O O . CYS G 1 116 ? 322.659 276.893 186.132 1.00 15.16 116 CYS h O 1
ATOM 9202 N N . ILE G 1 117 ? 322.781 276.864 183.887 1.00 14.11 117 ILE h N 1
ATOM 9203 C CA . ILE G 1 117 ? 322.859 278.321 183.832 1.00 14.11 117 ILE h CA 1
ATOM 9204 C C . ILE G 1 117 ? 321.541 278.947 184.297 1.00 14.11 117 ILE h C 1
ATOM 9205 O O . ILE G 1 117 ? 321.532 279.964 185.010 1.00 14.11 117 ILE h O 1
ATOM 9210 N N . LEU G 1 118 ? 320.409 278.323 183.953 1.00 13.38 118 LEU h N 1
ATOM 9211 C CA . LEU G 1 118 ? 319.119 278.812 184.431 1.00 13.38 118 LEU h CA 1
ATOM 9212 C C . LEU G 1 118 ? 318.983 278.654 185.939 1.00 13.38 118 LEU h C 1
ATOM 9213 O O . LEU G 1 118 ? 318.453 279.545 186.613 1.00 13.38 118 LEU h O 1
ATOM 9218 N N . THR G 1 119 ? 319.435 277.525 186.489 1.00 13.63 119 THR h N 1
ATOM 9219 C CA . THR G 1 119 ? 319.373 277.356 187.936 1.00 13.63 119 THR h CA 1
ATOM 9220 C C . THR G 1 119 ? 320.241 278.389 188.638 1.00 13.63 119 THR h C 1
ATOM 9221 O O . THR G 1 119 ? 319.867 278.915 189.695 1.00 13.63 119 THR h O 1
ATOM 9225 N N . ALA G 1 120 ? 321.405 278.697 188.062 1.00 14.19 120 ALA h N 1
ATOM 9226 C CA . ALA G 1 120 ? 322.267 279.719 188.639 1.00 14.19 120 ALA h CA 1
ATOM 9227 C C . ALA G 1 120 ? 321.567 281.069 188.676 1.00 14.19 120 ALA h C 1
ATOM 9228 O O . ALA G 1 120 ? 321.577 281.749 189.706 1.00 14.19 120 ALA h O 1
ATOM 9230 N N . MET G 1 121 ? 320.934 281.471 187.568 1.00 14.13 121 MET h N 1
ATOM 9231 C CA . MET G 1 121 ? 320.194 282.734 187.599 1.00 14.13 121 MET h CA 1
ATOM 9232 C C . MET G 1 121 ? 319.079 282.705 188.638 1.00 14.13 121 MET h C 1
ATOM 9233 O O . MET G 1 121 ? 318.885 283.674 189.378 1.00 14.13 121 MET h O 1
ATOM 9238 N N . LEU G 1 122 ? 318.312 281.615 188.688 1.00 13.88 122 LEU h N 1
ATOM 9239 C CA . LEU G 1 122 ? 317.162 281.586 189.587 1.00 13.88 122 LEU h CA 1
ATOM 9240 C C . LEU G 1 122 ? 317.582 281.681 191.048 1.00 13.88 122 LEU h C 1
ATOM 9241 O O . LEU G 1 122 ? 316.960 282.411 191.826 1.00 13.88 122 LEU h O 1
ATOM 9246 N N . LEU G 1 123 ? 318.634 280.965 191.442 1.00 15.39 123 LEU h N 1
ATOM 9247 C CA . LEU G 1 123 ? 318.993 280.906 192.857 1.00 15.39 123 LEU h CA 1
ATOM 9248 C C . LEU G 1 123 ? 319.962 282.015 193.262 1.00 15.39 123 LEU h C 1
ATOM 9249 O O . LEU G 1 123 ? 319.701 282.749 194.218 1.00 15.39 123 LEU h O 1
ATOM 9254 N N . HIS G 1 124 ? 321.084 282.147 192.553 1.00 17.38 124 HIS h N 1
ATOM 9255 C CA . HIS G 1 124 ? 322.108 283.111 192.937 1.00 17.38 124 HIS h CA 1
ATOM 9256 C C . HIS G 1 124 ? 321.999 284.437 192.203 1.00 17.38 124 HIS h C 1
ATOM 9257 O O . HIS G 1 124 ? 322.547 285.435 192.677 1.00 17.38 124 HIS h O 1
ATOM 9264 N N . GLY G 1 125 ? 321.323 284.473 191.060 1.00 17.10 125 GLY h N 1
ATOM 9265 C CA . GLY G 1 125 ? 321.112 285.695 190.328 1.00 17.10 125 GLY h CA 1
ATOM 9266 C C . GLY G 1 125 ? 322.150 285.998 189.270 1.00 17.10 125 GLY h C 1
ATOM 9267 O O . GLY G 1 125 ? 321.873 286.791 188.367 1.00 17.10 125 GLY h O 1
ATOM 9268 N N . ASN G 1 126 ? 323.328 285.384 189.347 1.00 18.24 126 ASN h N 1
ATOM 9269 C CA . ASN G 1 126 ? 324.420 285.636 188.418 1.00 18.24 126 ASN h CA 1
ATOM 9270 C C . ASN G 1 126 ? 324.974 284.312 187.917 1.00 18.24 126 ASN h C 1
ATOM 9271 O O . ASN G 1 126 ? 325.164 283.378 188.699 1.00 18.24 126 ASN h O 1
ATOM 9276 N N . ALA G 1 127 ? 325.244 284.236 186.617 1.00 19.15 127 ALA h N 1
ATOM 9277 C CA . ALA G 1 127 ? 325.826 283.047 186.013 1.00 19.15 127 ALA h CA 1
ATOM 9278 C C . ALA G 1 127 ? 327.065 283.433 185.222 1.00 19.15 127 ALA h C 1
ATOM 9279 O O . ALA G 1 127 ? 327.074 284.452 184.528 1.00 19.15 127 ALA h O 1
ATOM 9281 N N . TYR G 1 128 ? 328.105 282.610 185.325 1.00 21.26 128 TYR h N 1
ATOM 9282 C CA . TYR G 1 128 ? 329.410 282.901 184.749 1.00 21.26 128 TYR h CA 1
ATOM 9283 C C . TYR G 1 128 ? 329.790 281.802 183.770 1.00 21.26 128 TYR h C 1
ATOM 9284 O O . TYR G 1 128 ? 329.609 280.618 184.062 1.00 21.26 128 TYR h O 1
ATOM 9293 N N . VAL G 1 129 ? 330.311 282.197 182.613 1.00 20.46 129 VAL h N 1
ATOM 9294 C CA . VAL G 1 129 ? 330.717 281.273 181.562 1.00 20.46 129 VAL h CA 1
ATOM 9295 C C . VAL G 1 129 ? 332.077 281.718 181.050 1.00 20.46 129 VAL h C 1
ATOM 9296 O O . VAL G 1 129 ? 332.312 282.917 180.874 1.00 20.46 129 VAL h O 1
ATOM 9300 N N . ARG G 1 130 ? 332.973 280.762 180.824 1.00 23.40 130 ARG h N 1
ATOM 9301 C CA . ARG G 1 130 ? 334.312 281.041 180.324 1.00 23.40 130 ARG h CA 1
ATOM 9302 C C . ARG G 1 130 ? 334.412 280.637 178.862 1.00 23.40 130 ARG h C 1
ATOM 9303 O O . ARG G 1 130 ? 334.053 279.513 178.502 1.00 23.40 130 ARG h O 1
ATOM 9311 N N . LYS G 1 131 ? 334.910 281.543 178.028 1.00 25.44 131 LYS h N 1
ATOM 9312 C CA . LYS G 1 131 ? 335.058 281.284 176.604 1.00 25.44 131 LYS h CA 1
ATOM 9313 C C . LYS G 1 131 ? 336.468 280.781 176.326 1.00 25.44 131 LYS h C 1
ATOM 9314 O O . LYS G 1 131 ? 337.439 281.525 176.485 1.00 25.44 131 LYS h O 1
ATOM 9320 N N . LEU G 1 132 ? 336.580 279.526 175.905 1.00 30.81 132 LEU h N 1
ATOM 9321 C CA . LEU G 1 132 ? 337.857 278.947 175.499 1.00 30.81 132 LEU h CA 1
ATOM 9322 C C . LEU G 1 132 ? 338.010 279.222 174.009 1.00 30.81 132 LEU h C 1
ATOM 9323 O O . LEU G 1 132 ? 337.599 278.427 173.167 1.00 30.81 132 LEU h O 1
ATOM 9328 N N . MET G 1 133 ? 338.608 280.361 173.683 1.00 40.66 133 MET h N 1
ATOM 9329 C CA . MET G 1 133 ? 338.725 280.806 172.304 1.00 40.66 133 MET h CA 1
ATOM 9330 C C . MET G 1 133 ? 340.188 280.849 171.889 1.00 40.66 133 MET h C 1
ATOM 9331 O O . MET G 1 133 ? 341.049 281.301 172.648 1.00 40.66 133 MET h O 1
ATOM 9336 N N . SER G 1 134 ? 340.461 280.355 170.684 1.00 41.32 134 SER h N 1
ATOM 9337 C CA . SER G 1 134 ? 341.812 280.309 170.148 1.00 41.32 134 SER h CA 1
ATOM 9338 C C . SER G 1 134 ? 341.792 280.746 168.693 1.00 41.32 134 SER h C 1
ATOM 9339 O O . SER G 1 134 ? 340.829 280.476 167.971 1.00 41.32 134 SER h O 1
ATOM 9342 N N . ASN G 1 135 ? 342.871 281.406 168.268 1.00 44.45 135 ASN h N 1
ATOM 9343 C CA . ASN G 1 135 ? 343.017 281.898 166.898 1.00 44.45 135 ASN h CA 1
ATOM 9344 C C . ASN G 1 135 ? 341.861 282.840 166.549 1.00 44.45 135 ASN h C 1
ATOM 9345 O O . ASN G 1 135 ? 341.285 282.795 165.461 1.00 44.45 135 ASN h O 1
ATOM 9350 N N . GLY G 1 136 ? 341.504 283.691 167.511 1.00 44.48 136 GLY h N 1
ATOM 9351 C CA . GLY G 1 136 ? 340.457 284.672 167.322 1.00 44.48 136 GLY h CA 1
ATOM 9352 C C . GLY G 1 136 ? 339.059 284.117 167.182 1.00 44.48 136 GLY h C 1
ATOM 9353 O O . GLY G 1 136 ? 338.137 284.885 166.884 1.00 44.48 136 GLY h O 1
ATOM 9354 N N . LYS G 1 137 ? 338.863 282.818 167.384 1.00 40.16 137 LYS h N 1
ATOM 9355 C CA . LYS G 1 137 ? 337.567 282.176 167.240 1.00 40.16 137 LYS h CA 1
ATOM 9356 C C . LYS G 1 137 ? 337.282 281.324 168.468 1.00 40.16 137 LYS h C 1
ATOM 9357 O O . LYS G 1 137 ? 338.202 280.853 169.140 1.00 40.16 137 LYS h O 1
ATOM 9363 N N . ILE G 1 138 ? 336.001 281.130 168.759 1.00 33.53 138 ILE h N 1
ATOM 9364 C CA . ILE G 1 138 ? 335.578 280.344 169.912 1.00 33.53 138 ILE h CA 1
ATOM 9365 C C . ILE G 1 138 ? 335.660 278.865 169.562 1.00 33.53 138 ILE h C 1
ATOM 9366 O O . ILE G 1 138 ? 335.173 278.439 168.509 1.00 33.53 138 ILE h O 1
ATOM 9371 N N . GLU G 1 139 ? 336.286 278.081 170.440 1.00 34.96 139 GLU h N 1
ATOM 9372 C CA . GLU G 1 139 ? 336.326 276.630 170.307 1.00 34.96 139 GLU h CA 1
ATOM 9373 C C . GLU G 1 139 ? 335.327 275.928 171.215 1.00 34.96 139 GLU h C 1
ATOM 9374 O O . GLU G 1 139 ? 334.643 275.002 170.777 1.00 34.96 139 GLU h O 1
ATOM 9380 N N . SER G 1 140 ? 335.242 276.337 172.478 1.00 27.52 140 SER h N 1
ATOM 9381 C CA . SER G 1 140 ? 334.352 275.676 173.418 1.00 27.52 140 SER h CA 1
ATOM 9382 C C . SER G 1 140 ? 334.017 276.623 174.558 1.00 27.52 140 SER h C 1
ATOM 9383 O O . SER G 1 140 ? 334.681 277.640 174.766 1.00 27.52 140 SER h O 1
ATOM 9386 N N . LEU G 1 141 ? 332.969 276.269 175.293 1.00 22.38 141 LEU h N 1
ATOM 9387 C CA . LEU G 1 141 ? 332.474 277.037 176.424 1.00 22.38 141 LEU h CA 1
ATOM 9388 C C . LEU G 1 141 ? 332.327 276.100 177.610 1.00 22.38 141 LEU h C 1
ATOM 9389 O O . LEU G 1 141 ? 331.896 274.957 177.445 1.00 22.38 141 LEU h O 1
ATOM 9394 N N . GLN G 1 142 ? 332.680 276.568 178.802 1.00 23.16 142 GLN h N 1
ATOM 9395 C CA . GLN G 1 142 ? 332.472 275.771 180.001 1.00 23.16 142 GLN h CA 1
ATOM 9396 C C . GLN G 1 142 ? 331.902 276.635 181.113 1.00 23.16 142 GLN h C 1
ATOM 9397 O O . GLN G 1 142 ? 332.115 277.847 181.156 1.00 23.16 142 GLN h O 1
ATOM 9403 N N . PHE G 1 143 ? 331.181 275.986 182.020 1.00 21.22 143 PHE h N 1
ATOM 9404 C CA . PHE G 1 143 ? 330.418 276.665 183.055 1.00 21.22 143 PHE h CA 1
ATOM 9405 C C . PHE G 1 143 ? 331.236 276.730 184.337 1.00 21.22 143 PHE h C 1
ATOM 9406 O O . PHE G 1 143 ? 331.725 275.705 184.820 1.00 21.22 143 PHE h O 1
ATOM 9414 N N . MET G 1 144 ? 331.388 277.934 184.880 1.00 24.12 144 MET h N 1
ATOM 9415 C CA . MET G 1 144 ? 332.184 278.174 186.078 1.00 24.12 144 MET h CA 1
ATOM 9416 C C . MET G 1 144 ? 331.253 278.253 187.280 1.00 24.12 144 MET h C 1
ATOM 9417 O O . MET G 1 144 ? 330.593 279.273 187.495 1.00 24.12 144 MET h O 1
ATOM 9422 N N . HIS G 1 145 ? 331.214 277.185 188.068 1.00 27.78 145 HIS h N 1
ATOM 9423 C CA . HIS G 1 145 ? 330.313 277.124 189.207 1.00 27.78 145 HIS h CA 1
ATOM 9424 C C . HIS G 1 145 ? 330.692 278.155 190.261 1.00 27.78 145 HIS h C 1
ATOM 9425 O O . HIS G 1 145 ? 331.859 278.516 190.420 1.00 27.78 145 HIS h O 1
ATOM 9432 N N . SER G 1 146 ? 329.683 278.634 190.987 1.00 32.18 146 SER h N 1
ATOM 9433 C CA . SER G 1 146 ? 329.910 279.666 191.990 1.00 32.18 146 SER h CA 1
ATOM 9434 C C . SER G 1 146 ? 330.652 279.144 193.210 1.00 32.18 146 SER h C 1
ATOM 9435 O O . SER G 1 146 ? 331.195 279.946 193.975 1.00 32.18 146 SER h O 1
ATOM 9438 N N . SER G 1 147 ? 330.680 277.831 193.418 1.00 31.93 147 SER h N 1
ATOM 9439 C CA . SER G 1 147 ? 331.419 277.266 194.538 1.00 31.93 147 SER h CA 1
ATOM 9440 C C . SER G 1 147 ? 332.911 277.154 194.261 1.00 31.93 147 SER h C 1
ATOM 9441 O O . SER G 1 147 ? 333.665 276.791 195.169 1.00 31.93 147 SER h O 1
ATOM 9444 N N . ARG G 1 148 ? 333.351 277.442 193.040 1.00 33.41 148 ARG h N 1
ATOM 9445 C CA . ARG G 1 148 ? 334.759 277.402 192.668 1.00 33.41 148 ARG h CA 1
ATOM 9446 C C . ARG G 1 148 ? 335.192 278.708 192.015 1.00 33.41 148 ARG h C 1
ATOM 9447 O O . ARG G 1 148 ? 335.921 278.713 191.024 1.00 33.41 148 ARG h O 1
ATOM 9455 N N . LEU G 1 149 ? 334.744 279.835 192.559 1.00 32.61 149 LEU h N 1
ATOM 9456 C CA . LEU G 1 149 ? 335.167 281.148 192.092 1.00 32.61 149 LEU h CA 1
ATOM 9457 C C . LEU G 1 149 ? 335.487 282.071 193.253 1.00 32.61 149 LEU h C 1
ATOM 9458 O O . LEU G 1 149 ? 334.894 281.967 194.329 1.00 32.61 149 LEU h O 1
ATOM 9463 N N . THR G 1 150 ? 336.429 282.978 193.013 1.00 37.40 150 THR h N 1
ATOM 9464 C CA . THR G 1 150 ? 336.715 284.096 193.899 1.00 37.40 150 THR h CA 1
ATOM 9465 C C . THR G 1 150 ? 336.673 285.364 193.064 1.00 37.40 150 THR h C 1
ATOM 9466 O O . THR G 1 150 ? 337.410 285.485 192.080 1.00 37.40 150 THR h O 1
ATOM 9470 N N . ILE G 1 151 ? 335.818 286.304 193.452 1.00 40.59 151 ILE h N 1
ATOM 9471 C CA . ILE G 1 151 ? 335.589 287.530 192.700 1.00 40.59 151 ILE h CA 1
ATOM 9472 C C . ILE G 1 151 ? 336.058 288.703 193.545 1.00 40.59 151 ILE h C 1
ATOM 9473 O O . ILE G 1 151 ? 335.615 288.866 194.687 1.00 40.59 151 ILE h O 1
ATOM 9478 N N . SER G 1 152 ? 336.946 289.518 192.985 1.00 48.30 152 SER h N 1
ATOM 9479 C CA . SER G 1 152 ? 337.512 290.653 193.693 1.00 48.30 152 SER h CA 1
ATOM 9480 C C . SER G 1 152 ? 337.309 291.928 192.889 1.00 48.30 152 SER h C 1
ATOM 9481 O O . SER G 1 152 ? 337.230 291.912 191.659 1.00 48.30 152 SER h O 1
ATOM 9484 N N . GLN G 1 153 ? 337.232 293.040 193.611 1.00 55.93 153 GLN h N 1
ATOM 9485 C CA . GLN G 1 153 ? 337.000 294.357 193.038 1.00 55.93 153 GLN h CA 1
ATOM 9486 C C . GLN G 1 153 ? 338.312 295.123 193.006 1.00 55.93 153 GLN h C 1
ATOM 9487 O O . GLN G 1 153 ? 339.003 295.218 194.024 1.00 55.93 153 GLN h O 1
ATOM 9493 N N . ASP G 1 154 ? 338.653 295.665 191.844 1.00 62.95 154 ASP h N 1
ATOM 9494 C CA . ASP G 1 154 ? 339.897 296.397 191.668 1.00 62.95 154 ASP h CA 1
ATOM 9495 C C . ASP G 1 154 ? 339.664 297.898 191.805 1.00 62.95 154 ASP h C 1
ATOM 9496 O O . ASP G 1 154 ? 338.533 298.373 191.920 1.00 62.95 154 ASP h O 1
ATOM 9501 N N . ALA G 1 155 ? 340.768 298.648 191.792 1.00 69.00 155 ALA h N 1
ATOM 9502 C CA . ALA G 1 155 ? 340.676 300.098 191.925 1.00 69.00 155 ALA h CA 1
ATOM 9503 C C . ALA G 1 155 ? 340.022 300.736 190.708 1.00 69.00 155 ALA h C 1
ATOM 9504 O O . ALA G 1 155 ? 339.340 301.758 190.838 1.00 69.00 155 ALA h O 1
ATOM 9506 N N . ARG G 1 156 ? 340.208 300.153 189.529 1.00 69.59 156 ARG h N 1
ATOM 9507 C CA . ARG G 1 156 ? 339.644 300.686 188.299 1.00 69.59 156 ARG h CA 1
ATOM 9508 C C . ARG G 1 156 ? 338.215 300.222 188.058 1.00 69.59 156 ARG h C 1
ATOM 9509 O O . ARG G 1 156 ? 337.628 300.569 187.028 1.00 69.59 156 ARG h O 1
ATOM 9517 N N . GLY G 1 157 ? 337.647 299.446 188.975 1.00 63.27 157 GLY h N 1
ATOM 9518 C CA . GLY G 1 157 ? 336.317 298.910 188.802 1.00 63.27 157 GLY h CA 1
ATOM 9519 C C . GLY G 1 157 ? 336.258 297.594 188.063 1.00 63.27 157 GLY h C 1
ATOM 9520 O O . GLY G 1 157 ? 335.182 296.987 187.999 1.00 63.27 157 GLY h O 1
ATOM 9521 N N . ALA G 1 158 ? 337.374 297.129 187.511 1.00 57.80 158 ALA h N 1
ATOM 9522 C CA . ALA G 1 158 ? 337.396 295.847 186.833 1.00 57.80 158 ALA h CA 1
ATOM 9523 C C . ALA G 1 158 ? 337.325 294.713 187.852 1.00 57.80 158 ALA h C 1
ATOM 9524 O O . ALA G 1 158 ? 337.510 294.906 189.056 1.00 57.80 158 ALA h O 1
ATOM 9526 N N . TYR G 1 159 ? 337.054 293.515 187.352 1.00 46.04 159 TYR h N 1
ATOM 9527 C CA . TYR G 1 159 ? 336.916 292.331 188.182 1.00 46.04 159 TYR h CA 1
ATOM 9528 C C . TYR G 1 159 ? 338.056 291.367 187.895 1.00 46.04 159 TYR h C 1
ATOM 9529 O O . TYR G 1 159 ? 338.462 291.197 186.742 1.00 46.04 159 TYR h O 1
ATOM 9538 N N . LYS G 1 160 ? 338.571 290.742 188.948 1.00 43.80 160 LYS h N 1
ATOM 9539 C CA . LYS G 1 160 ? 339.586 289.707 188.833 1.00 43.80 160 LYS h CA 1
ATOM 9540 C C . LYS G 1 160 ? 338.953 288.365 189.172 1.00 43.80 160 LYS h C 1
ATOM 9541 O O . LYS G 1 160 ? 338.377 288.204 190.251 1.00 43.80 160 LYS h O 1
ATOM 9547 N N . TYR G 1 161 ? 339.065 287.409 188.255 1.00 34.87 161 TYR h N 1
ATOM 9548 C CA . TYR G 1 161 ? 338.437 286.102 188.394 1.00 34.87 161 TYR h CA 1
ATOM 9549 C C . TYR G 1 161 ? 339.506 285.034 188.554 1.00 34.87 161 TYR h C 1
ATOM 9550 O O . TYR G 1 161 ? 340.502 285.033 187.824 1.00 34.87 161 TYR h O 1
ATOM 9559 N N . ALA G 1 162 ? 339.299 284.130 189.506 1.00 33.24 162 ALA h N 1
ATOM 9560 C CA . ALA G 1 162 ? 340.188 282.998 189.717 1.00 33.24 162 ALA h CA 1
ATOM 9561 C C . ALA G 1 162 ? 339.361 281.726 189.788 1.00 33.24 162 ALA h C 1
ATOM 9562 O O . ALA G 1 162 ? 338.493 281.597 190.655 1.00 33.24 162 ALA h O 1
ATOM 9564 N N . TYR G 1 163 ? 339.645 280.787 188.893 1.00 35.58 163 TYR h N 1
ATOM 9565 C CA . TYR G 1 163 ? 338.911 279.534 188.795 1.00 35.58 163 TYR h CA 1
ATOM 9566 C C . TYR G 1 163 ? 339.726 278.414 189.420 1.00 35.58 163 TYR h C 1
ATOM 9567 O O . TYR G 1 163 ? 340.922 278.286 189.147 1.00 35.58 163 TYR h O 1
ATOM 9576 N N . ARG G 1 164 ? 339.080 277.607 190.257 1.00 41.24 164 ARG h N 1
ATOM 9577 C CA . ARG G 1 164 ? 339.716 276.443 190.863 1.00 41.24 164 ARG h CA 1
ATOM 9578 C C . ARG G 1 164 ? 339.429 275.221 190.001 1.00 41.24 164 ARG h C 1
ATOM 9579 O O . ARG G 1 164 ? 338.300 274.723 189.976 1.00 41.24 164 ARG h O 1
ATOM 9587 N N . LYS G 1 165 ? 340.451 274.728 189.310 1.00 47.55 165 LYS h N 1
ATOM 9588 C CA . LYS G 1 165 ? 340.284 273.579 188.437 1.00 47.55 165 LYS h CA 1
ATOM 9589 C C . LYS G 1 165 ? 340.006 272.321 189.258 1.00 47.55 165 LYS h C 1
ATOM 9590 O O . LYS G 1 165 ? 340.008 272.330 190.491 1.00 47.55 165 LY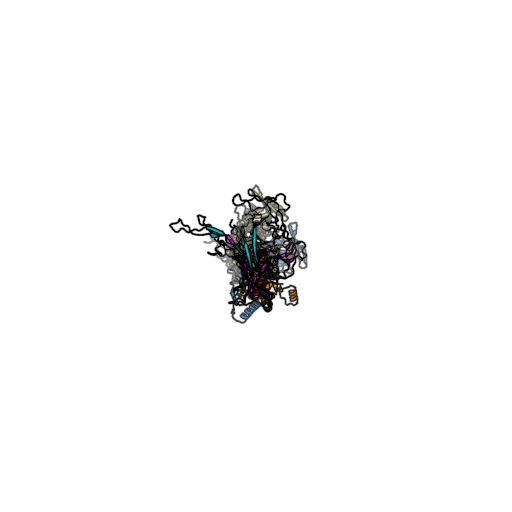S h O 1
ATOM 9596 N N . LEU G 1 166 ? 339.764 271.219 188.546 1.00 56.44 166 LEU h N 1
ATOM 9597 C CA . LEU G 1 166 ? 339.460 269.954 189.205 1.00 56.44 166 LEU h CA 1
ATOM 9598 C C . LEU G 1 166 ? 340.633 269.474 190.049 1.00 56.44 166 LEU h C 1
ATOM 9599 O O . LEU G 1 166 ? 340.441 268.933 191.144 1.00 56.44 166 LEU h O 1
ATOM 9604 N N . ASP G 1 167 ? 341.857 269.658 189.550 1.00 60.61 167 ASP h N 1
ATOM 9605 C CA . ASP G 1 167 ? 343.037 269.214 190.283 1.00 60.61 167 ASP h CA 1
ATOM 9606 C C . ASP G 1 167 ? 343.224 269.990 191.579 1.00 60.61 167 ASP h C 1
ATOM 9607 O O . ASP G 1 167 ? 343.909 269.515 192.490 1.00 60.61 167 ASP h O 1
ATOM 9612 N N . GLY G 1 168 ? 342.626 271.174 191.681 1.00 54.89 168 GLY h N 1
ATOM 9613 C CA . GLY G 1 168 ? 342.855 272.070 192.795 1.00 54.89 168 GLY h CA 1
ATOM 9614 C C . GLY G 1 168 ? 343.754 273.239 192.469 1.00 54.89 168 GLY h C 1
ATOM 9615 O O . GLY G 1 168 ? 343.928 274.120 193.319 1.00 54.89 168 GLY h O 1
ATOM 9616 N N . THR G 1 169 ? 344.333 273.275 191.273 1.00 50.22 169 THR h N 1
ATOM 9617 C CA . THR G 1 169 ? 345.187 274.383 190.879 1.00 50.22 169 THR h CA 1
ATOM 9618 C C . THR G 1 169 ? 344.372 275.655 190.679 1.00 50.22 169 THR h C 1
ATOM 9619 O O . THR G 1 169 ? 343.265 275.633 190.137 1.00 50.22 169 THR h O 1
ATOM 9623 N N . GLN G 1 170 ? 344.936 276.773 191.119 1.00 46.78 170 GLN h N 1
ATOM 9624 C CA . GLN G 1 170 ? 344.362 278.092 190.890 1.00 46.78 170 GLN h CA 1
ATOM 9625 C C . GLN G 1 170 ? 344.886 278.636 189.570 1.00 46.78 170 GLN h C 1
ATOM 9626 O O . GLN G 1 170 ? 346.081 278.522 189.280 1.00 46.78 170 GLN h O 1
ATOM 9632 N N . ILE G 1 171 ? 343.996 279.215 188.767 1.00 40.03 171 ILE h N 1
ATOM 9633 C CA . ILE G 1 171 ? 344.384 279.874 187.530 1.00 40.03 171 ILE h CA 1
ATOM 9634 C C . ILE G 1 171 ? 343.677 281.218 187.456 1.00 40.03 171 ILE h C 1
ATOM 9635 O O . ILE G 1 171 ? 342.688 281.467 188.147 1.00 40.03 171 ILE h O 1
ATOM 9640 N N . ASP G 1 172 ? 344.204 282.093 186.606 1.00 39.00 172 ASP h N 1
ATOM 9641 C CA . ASP G 1 172 ? 343.643 283.418 186.394 1.00 39.00 172 ASP h CA 1
ATOM 9642 C C . ASP G 1 172 ? 342.924 283.464 185.055 1.00 39.00 172 ASP h C 1
ATOM 9643 O O . ASP G 1 172 ? 343.445 282.988 184.043 1.00 39.00 172 ASP h O 1
ATOM 9648 N N . VAL G 1 173 ? 341.725 284.033 185.057 1.00 32.45 173 VAL h N 1
ATOM 9649 C CA . VAL G 1 173 ? 340.919 284.193 183.856 1.00 32.45 173 VAL h CA 1
ATOM 9650 C C . VAL G 1 173 ? 340.749 285.687 183.608 1.00 32.45 173 VAL h C 1
ATOM 9651 O O . VAL G 1 173 ? 340.256 286.404 184.483 1.00 32.45 173 VAL h O 1
ATOM 9655 N N . PRO G 1 174 ? 341.149 286.205 182.450 1.00 29.06 174 PRO h N 1
ATOM 9656 C CA . PRO G 1 174 ? 340.965 287.634 182.181 1.00 29.06 174 PRO h CA 1
ATOM 9657 C C . PRO G 1 174 ? 339.493 287.998 182.108 1.00 29.06 174 PRO h C 1
ATOM 9658 O O . PRO G 1 174 ? 338.648 287.190 181.721 1.00 29.06 174 PRO h O 1
ATOM 9662 N N . SER G 1 175 ? 339.191 289.242 182.480 1.00 28.35 175 SER h N 1
ATOM 9663 C CA . SER G 1 175 ? 337.808 289.701 182.476 1.00 28.35 175 SER h CA 1
ATOM 9664 C C . SER G 1 175 ? 337.223 289.814 181.076 1.00 28.35 175 SER h C 1
ATOM 9665 O O . SER G 1 175 ? 336.006 289.971 180.946 1.00 28.35 175 SER h O 1
ATOM 9668 N N . ALA G 1 176 ? 338.046 289.752 180.036 1.00 26.90 176 ALA h N 1
ATOM 9669 C CA . ALA G 1 176 ? 337.558 289.769 178.666 1.00 26.90 176 ALA h CA 1
ATOM 9670 C C . ALA G 1 176 ? 337.302 288.374 178.118 1.00 26.90 176 ALA h C 1
ATOM 9671 O O . ALA G 1 176 ? 336.950 288.241 176.943 1.00 26.90 176 ALA h O 1
ATOM 9673 N N . GLN G 1 177 ? 337.482 287.335 178.934 1.00 27.22 177 GLN h N 1
ATOM 9674 C CA . GLN G 1 177 ? 337.217 285.962 178.526 1.00 27.22 177 GLN h CA 1
ATOM 9675 C C . GLN G 1 177 ? 336.116 285.314 179.356 1.00 27.22 177 GLN h C 1
ATOM 9676 O O . GLN G 1 177 ? 336.032 284.086 179.406 1.00 27.22 177 GLN h O 1
ATOM 9682 N N . VAL G 1 178 ? 335.275 286.104 180.014 1.00 23.55 178 VAL h N 1
ATOM 9683 C CA . VAL G 1 178 ? 334.149 285.566 180.764 1.00 23.55 178 VAL h CA 1
ATOM 9684 C C . VAL G 1 178 ? 332.864 286.147 180.201 1.00 23.55 178 VAL h C 1
ATOM 9685 O O . VAL G 1 178 ? 332.839 287.259 179.664 1.00 23.55 178 VAL h O 1
ATOM 9689 N N . TRP G 1 179 ? 331.790 285.378 180.324 1.00 20.82 179 TRP h N 1
ATOM 9690 C CA . TRP G 1 179 ? 330.469 285.753 179.837 1.00 20.82 179 TRP h CA 1
ATOM 9691 C C . TRP G 1 179 ? 329.571 285.892 181.061 1.00 20.82 179 TRP h C 1
ATOM 9692 O O . TRP G 1 179 ? 328.971 284.918 181.515 1.00 20.82 179 TRP h O 1
ATOM 9703 N N . LYS G 1 180 ? 329.490 287.103 181.601 1.00 19.99 180 LYS h N 1
ATOM 9704 C CA . LYS G 1 180 ? 328.728 287.363 182.815 1.00 19.99 180 LYS h CA 1
ATOM 9705 C C . LYS G 1 180 ? 327.303 287.742 182.441 1.00 19.99 180 LYS h C 1
ATOM 9706 O O . LYS G 1 180 ? 327.090 288.691 181.681 1.00 19.99 180 LYS h O 1
ATOM 9712 N N . ILE G 1 181 ? 326.334 287.003 182.970 1.00 19.85 181 ILE h N 1
ATOM 9713 C CA . ILE G 1 181 ? 324.923 287.222 182.681 1.00 19.85 181 ILE h CA 1
ATOM 9714 C C . ILE G 1 181 ? 324.144 287.225 183.986 1.00 19.85 181 ILE h C 1
ATOM 9715 O O . ILE G 1 181 ? 324.422 286.430 184.889 1.00 19.85 181 ILE h O 1
ATOM 9720 N N . ARG G 1 182 ? 323.176 288.129 184.088 1.00 19.37 182 ARG h N 1
ATOM 9721 C CA . ARG G 1 182 ? 322.542 288.436 185.357 1.00 19.37 182 ARG h CA 1
ATOM 9722 C C . ARG G 1 182 ? 321.028 288.414 185.226 1.00 19.37 182 ARG h C 1
ATOM 9723 O O . ARG G 1 182 ? 320.476 288.671 184.155 1.00 19.37 182 ARG h O 1
ATOM 9731 N N . GLY G 1 183 ? 320.365 288.119 186.340 1.00 17.87 183 GLY h N 1
ATOM 9732 C CA . GLY G 1 183 ? 318.918 288.106 186.391 1.00 17.87 183 GLY h CA 1
ATOM 9733 C C . GLY G 1 183 ? 318.344 289.474 186.684 1.00 17.87 183 GLY h C 1
ATOM 9734 O O . GLY G 1 183 ? 318.953 290.489 186.336 1.00 17.87 183 GLY h O 1
ATOM 9735 N N . TYR G 1 184 ? 317.177 289.518 187.320 1.00 18.37 184 TYR h N 1
ATOM 9736 C CA . TYR G 1 184 ? 316.547 290.789 187.651 1.00 18.37 184 TYR h CA 1
ATOM 9737 C C . TYR G 1 184 ? 317.448 291.587 188.579 1.00 18.37 184 TYR h C 1
ATOM 9738 O O . TYR G 1 184 ? 317.700 291.177 189.714 1.00 18.37 184 TYR h O 1
ATOM 9747 N N . SER G 1 185 ? 317.935 292.724 188.096 1.00 20.65 185 SER h N 1
ATOM 9748 C CA . SER G 1 185 ? 318.918 293.526 188.810 1.00 20.65 185 SER h CA 1
ATOM 9749 C C . SER G 1 185 ? 318.259 294.791 189.336 1.00 20.65 185 SER h C 1
ATOM 9750 O O . SER G 1 185 ? 317.709 295.578 188.560 1.00 20.65 185 SER h O 1
ATOM 9753 N N . LEU G 1 186 ? 318.315 294.979 190.653 1.00 24.44 186 LEU h N 1
ATOM 9754 C CA . LEU G 1 186 ? 317.808 296.201 191.261 1.00 24.44 186 LEU h CA 1
ATOM 9755 C C . LEU G 1 186 ? 318.852 297.305 191.257 1.00 24.44 186 LEU h C 1
ATOM 9756 O O . LEU G 1 186 ? 318.504 298.487 191.330 1.00 24.44 186 LEU h O 1
ATOM 9761 N N . ASP G 1 187 ? 320.128 296.935 191.174 1.00 30.46 187 ASP h N 1
ATOM 9762 C CA . ASP G 1 187 ? 321.238 297.875 191.237 1.00 30.46 187 ASP h CA 1
ATOM 9763 C C . ASP G 1 187 ? 321.619 298.397 189.859 1.00 30.46 187 ASP h C 1
ATOM 9764 O O . ASP G 1 187 ? 321.745 299.610 189.668 1.00 30.46 187 ASP h O 1
ATOM 9769 N N . GLY G 1 188 ? 321.794 297.505 188.891 1.00 30.75 188 GLY h N 1
ATOM 9770 C CA . GLY G 1 188 ? 322.222 297.900 187.567 1.00 30.75 188 GLY h CA 1
ATOM 9771 C C . GLY G 1 188 ? 323.397 297.079 187.085 1.00 30.75 188 GLY h C 1
ATOM 9772 O O . GLY G 1 188 ? 323.678 297.026 185.885 1.00 30.75 188 GLY h O 1
ATOM 9773 N N . GLU G 1 189 ? 324.095 296.431 188.017 1.00 31.20 189 GLU h N 1
ATOM 9774 C CA . GLU G 1 189 ? 325.268 295.638 187.688 1.00 31.20 189 GLU h CA 1
ATOM 9775 C C . GLU G 1 189 ? 325.275 294.245 188.295 1.00 31.20 189 GLU h C 1
ATOM 9776 O O . GLU G 1 189 ? 326.022 293.391 187.809 1.00 31.20 189 GLU h O 1
ATOM 9782 N N . ASN G 1 190 ? 324.483 293.987 189.329 1.00 24.91 190 ASN h N 1
ATOM 9783 C CA . ASN G 1 190 ? 324.419 292.675 189.951 1.00 24.91 190 ASN h CA 1
ATOM 9784 C C . ASN G 1 190 ? 322.968 292.250 190.094 1.00 24.91 190 ASN h C 1
ATOM 9785 O O . ASN G 1 190 ? 322.110 293.059 190.455 1.00 24.91 190 ASN h O 1
ATOM 9790 N N . GLY G 1 191 ? 322.696 290.982 189.814 1.00 19.55 191 GLY h N 1
ATOM 9791 C CA . GLY G 1 191 ? 321.357 290.465 189.969 1.00 19.55 191 GLY h CA 1
ATOM 9792 C C . GLY G 1 191 ? 320.987 290.226 191.417 1.00 19.55 191 GLY h C 1
ATOM 9793 O O . GLY G 1 191 ? 321.832 290.044 192.289 1.00 19.55 191 GLY h O 1
ATOM 9794 N N . ILE G 1 192 ? 319.688 290.223 191.669 1.00 19.13 192 ILE h N 1
ATOM 9795 C CA . ILE G 1 192 ? 319.152 289.972 192.999 1.00 19.13 192 ILE h CA 1
ATOM 9796 C C . ILE G 1 192 ? 319.137 288.470 193.239 1.00 19.13 192 ILE h C 1
ATOM 9797 O O . ILE G 1 192 ? 318.601 287.706 192.427 1.00 19.13 192 ILE h O 1
ATOM 9802 N N . SER G 1 193 ? 319.726 288.041 194.351 1.00 18.93 193 SER h N 1
ATOM 9803 C CA . SER G 1 193 ? 319.676 286.639 194.734 1.00 18.93 193 SER h CA 1
ATOM 9804 C C . SER G 1 193 ? 318.342 286.339 195.398 1.00 18.93 193 SER h C 1
ATOM 9805 O O . SER G 1 193 ? 317.897 287.081 196.276 1.00 18.93 193 SER h O 1
ATOM 9808 N N . ALA G 1 194 ? 317.703 285.250 194.973 1.00 19.68 194 ALA h N 1
ATOM 9809 C CA . ALA G 1 194 ? 316.371 284.931 195.473 1.00 19.68 194 ALA h CA 1
ATOM 9810 C C . ALA G 1 194 ? 316.393 284.619 196.961 1.00 19.68 194 ALA h C 1
ATOM 9811 O O . ALA G 1 194 ? 315.479 285.007 197.697 1.00 19.68 194 ALA h O 1
ATOM 9813 N N . ILE G 1 195 ? 317.422 283.910 197.423 1.00 20.70 195 ILE h N 1
ATOM 9814 C CA . ILE G 1 195 ? 317.474 283.487 198.819 1.00 20.70 195 ILE h CA 1
ATOM 9815 C C . ILE G 1 195 ? 317.583 284.686 199.752 1.00 20.70 195 ILE h C 1
ATOM 9816 O O . ILE G 1 195 ? 316.891 284.758 200.776 1.00 20.70 195 ILE h O 1
ATOM 9821 N N . GLN G 1 196 ? 318.445 285.645 199.415 1.00 20.84 196 GLN h N 1
ATOM 9822 C CA . GLN G 1 196 ? 318.689 286.767 200.313 1.00 20.84 196 GLN h CA 1
ATOM 9823 C C . GLN G 1 196 ? 317.414 287.548 200.585 1.00 20.84 196 GLN h C 1
ATOM 9824 O O . GLN G 1 196 ? 317.156 287.949 201.725 1.00 20.84 196 GLN h O 1
ATOM 9830 N N . TYR G 1 197 ? 316.606 287.777 199.557 1.00 19.78 197 TYR h N 1
ATOM 9831 C CA . TYR G 1 197 ? 315.402 288.573 199.719 1.00 19.78 197 TYR h CA 1
ATOM 9832 C C . TYR G 1 197 ? 314.197 287.750 200.145 1.00 19.78 197 TYR h C 1
ATOM 9833 O O . TYR G 1 197 ? 313.282 288.300 200.762 1.00 19.78 197 TYR h O 1
ATOM 9842 N N . GLY G 1 198 ? 314.177 286.452 199.851 1.00 19.88 198 GLY h N 1
ATOM 9843 C CA . GLY G 1 198 ? 313.102 285.587 200.283 1.00 19.88 198 GLY h CA 1
ATOM 9844 C C . GLY G 1 198 ? 313.399 284.771 201.517 1.00 19.88 198 GLY h C 1
ATOM 9845 O O . GLY G 1 198 ? 312.732 283.752 201.739 1.00 19.88 198 GLY h O 1
ATOM 9846 N N . ALA G 1 199 ? 314.421 285.134 202.295 1.00 20.34 199 ALA h N 1
ATOM 9847 C CA . ALA G 1 199 ? 314.634 284.485 203.583 1.00 20.34 199 ALA h CA 1
ATOM 9848 C C . ALA G 1 199 ? 313.370 284.489 204.428 1.00 20.34 199 ALA h C 1
ATOM 9849 O O . ALA G 1 199 ? 313.053 283.495 205.088 1.00 20.34 199 ALA h O 1
ATOM 9851 N N . GLN G 1 200 ? 312.630 285.599 204.416 1.00 20.30 200 GLN h N 1
ATOM 9852 C CA . GLN G 1 200 ? 311.429 285.697 205.237 1.00 20.30 200 GLN h CA 1
ATOM 9853 C C . GLN G 1 200 ? 310.379 284.680 204.815 1.00 20.30 200 GLN h C 1
ATOM 9854 O O . GLN G 1 200 ? 309.745 284.044 205.664 1.00 20.30 200 GLN h O 1
ATOM 9860 N N . VAL G 1 201 ? 310.177 284.510 203.508 1.00 17.85 201 VAL h N 1
ATOM 9861 C CA . VAL G 1 201 ? 309.143 283.596 203.036 1.00 17.85 201 VAL h CA 1
ATOM 9862 C C . VAL G 1 201 ? 309.607 282.144 203.057 1.00 17.85 201 VAL h C 1
ATOM 9863 O O . VAL G 1 201 ? 308.769 281.235 203.089 1.00 17.85 201 VAL h O 1
ATOM 9867 N N . PHE G 1 202 ? 310.916 281.892 203.060 1.00 17.42 202 PHE h N 1
ATOM 9868 C CA . PHE G 1 202 ? 311.395 280.520 203.181 1.00 17.42 202 PHE h CA 1
ATOM 9869 C C . PHE G 1 202 ? 311.444 280.055 204.632 1.00 17.42 202 PHE h C 1
ATOM 9870 O O . PHE G 1 202 ? 311.229 278.868 204.905 1.00 17.42 202 PHE h O 1
ATOM 9878 N N . GLY G 1 203 ? 311.727 280.961 205.570 1.00 16.85 203 GLY h N 1
ATOM 9879 C CA . GLY G 1 203 ? 311.838 280.557 206.961 1.00 16.85 203 GLY h CA 1
ATOM 9880 C C . GLY G 1 203 ? 310.528 280.067 207.542 1.00 16.85 203 GLY h C 1
ATOM 9881 O O . GLY G 1 203 ? 310.503 279.109 208.319 1.00 16.85 203 GLY h O 1
ATOM 9882 N N . THR G 1 204 ? 309.423 280.724 207.187 1.00 15.80 204 THR h N 1
ATOM 9883 C CA . THR G 1 204 ? 308.121 280.287 207.677 1.00 15.80 204 THR h CA 1
ATOM 9884 C C . THR G 1 204 ? 307.785 278.892 207.170 1.00 15.80 204 THR h C 1
ATOM 9885 O O . THR G 1 204 ? 307.296 278.047 207.929 1.00 15.80 204 THR h O 1
ATOM 9889 N N . ALA G 1 205 ? 308.055 278.627 205.892 1.00 15.65 205 ALA h N 1
ATOM 9890 C CA . ALA G 1 205 ? 307.815 277.298 205.346 1.00 15.65 205 ALA h CA 1
ATOM 9891 C C . ALA G 1 205 ? 308.677 276.255 206.038 1.00 15.65 205 ALA h C 1
ATOM 9892 O O . ALA G 1 205 ? 308.202 275.159 206.363 1.00 15.65 205 ALA h O 1
ATOM 9894 N N . LEU G 1 206 ? 309.950 276.577 206.269 1.00 16.71 206 LEU h N 1
ATOM 9895 C CA . LEU G 1 206 ? 310.837 275.637 206.944 1.00 16.71 206 LEU h CA 1
ATOM 9896 C C . LEU G 1 206 ? 310.339 275.318 208.347 1.00 16.71 206 LEU h C 1
ATOM 9897 O O . LEU G 1 206 ? 310.303 274.149 208.753 1.00 16.71 206 LEU h O 1
ATOM 9902 N N . ALA G 1 207 ? 309.940 276.348 209.097 1.00 16.40 207 ALA h N 1
ATOM 9903 C CA . ALA G 1 207 ? 309.458 276.134 210.457 1.00 16.40 207 ALA h CA 1
ATOM 9904 C C . ALA G 1 207 ? 308.172 275.321 210.469 1.00 16.40 207 ALA h C 1
ATOM 9905 O O . ALA G 1 207 ? 307.997 274.438 211.317 1.00 16.40 207 ALA h O 1
ATOM 9907 N N . ALA G 1 208 ? 307.256 275.606 209.542 1.00 16.52 208 ALA h N 1
ATOM 9908 C CA . ALA G 1 208 ? 306.011 274.847 209.486 1.00 16.52 208 ALA h CA 1
ATOM 9909 C C . ALA G 1 208 ? 306.274 273.380 209.178 1.00 16.52 208 ALA h C 1
ATOM 9910 O O . ALA G 1 208 ? 305.702 272.492 209.821 1.00 16.52 208 ALA h O 1
ATOM 9912 N N . GLU G 1 209 ? 307.149 273.104 208.209 1.00 17.62 209 GLU h N 1
ATOM 9913 C CA . GLU G 1 209 ? 307.464 271.717 207.884 1.00 17.62 209 GLU h CA 1
ATOM 9914 C C . GLU G 1 209 ? 308.115 271.004 209.060 1.00 17.62 209 GLU h C 1
ATOM 9915 O O . GLU G 1 209 ? 307.785 269.848 209.354 1.00 17.62 209 GLU h O 1
ATOM 9921 N N . ARG G 1 210 ? 309.041 271.674 209.750 1.00 19.55 210 ARG h N 1
ATOM 9922 C CA . ARG G 1 210 ? 309.718 271.020 210.865 1.00 19.55 210 ARG h CA 1
ATOM 9923 C C . ARG G 1 210 ? 308.758 270.749 212.018 1.00 19.55 210 ARG h C 1
ATOM 9924 O O . ARG G 1 210 ? 308.827 269.689 212.647 1.00 19.55 210 ARG h O 1
ATOM 9932 N N . GLN G 1 211 ? 307.848 271.680 212.311 1.00 18.49 211 GLN h N 1
ATOM 9933 C CA . GLN G 1 211 ? 306.873 271.422 213.367 1.00 18.49 211 GLN h CA 1
ATOM 9934 C C . GLN G 1 211 ? 305.916 270.300 212.985 1.00 18.49 211 GLN h C 1
ATOM 9935 O O . GLN G 1 211 ? 305.564 269.463 213.827 1.00 18.49 211 GLN h O 1
ATOM 9941 N N . ALA G 1 212 ? 305.474 270.267 211.726 1.00 17.56 212 ALA h N 1
ATOM 9942 C CA . ALA G 1 212 ? 304.599 269.184 211.291 1.00 17.56 212 ALA h CA 1
ATOM 9943 C C . ALA G 1 212 ? 305.294 267.838 211.420 1.00 17.56 212 ALA h C 1
ATOM 9944 O O . ALA G 1 212 ? 304.670 266.843 211.798 1.00 17.56 212 ALA h O 1
ATOM 9946 N N . GLY G 1 213 ? 306.588 267.786 211.104 1.00 18.80 213 GLY h N 1
ATOM 9947 C CA . GLY G 1 213 ? 307.328 266.549 211.289 1.00 18.80 213 GLY h CA 1
ATOM 9948 C C . GLY G 1 213 ? 307.513 266.180 212.749 1.00 18.80 213 GLY h C 1
ATOM 9949 O O . GLY G 1 213 ? 307.435 265.005 213.114 1.00 18.80 213 GLY h O 1
ATOM 9950 N N . ARG G 1 214 ? 307.763 267.172 213.603 1.00 18.97 214 ARG h N 1
ATOM 9951 C CA . ARG G 1 214 ? 308.093 266.936 215.003 1.00 18.97 214 ARG h CA 1
ATOM 9952 C C . ARG G 1 214 ? 306.871 266.733 215.886 1.00 18.97 214 ARG h C 1
ATOM 9953 O O . ARG G 1 214 ? 307.030 266.467 217.085 1.00 18.97 214 ARG h O 1
ATOM 9961 N N . ALA G 1 215 ? 305.665 266.915 215.347 1.00 17.23 215 ALA h N 1
ATOM 9962 C CA . ALA G 1 215 ? 304.472 266.564 216.108 1.00 17.23 215 ALA h CA 1
ATOM 9963 C C . ALA G 1 215 ? 304.406 265.076 216.420 1.00 17.23 215 ALA h C 1
ATOM 9964 O O . ALA G 1 215 ? 303.692 264.680 217.345 1.00 17.23 215 ALA h O 1
ATOM 9966 N N . PHE G 1 216 ? 305.118 264.241 215.663 1.00 16.65 216 PHE h N 1
ATOM 9967 C CA . PHE G 1 216 ? 305.144 262.813 215.945 1.00 16.65 216 PHE h CA 1
ATOM 9968 C C . PHE G 1 216 ? 306.090 262.463 217.080 1.00 16.65 216 PHE h C 1
ATOM 9969 O O . PHE G 1 216 ? 306.015 261.352 217.610 1.00 16.65 216 PHE h O 1
ATOM 9977 N N . THR G 1 217 ? 306.975 263.380 217.458 1.00 17.81 217 THR h N 1
ATOM 9978 C CA . THR G 1 217 ? 307.908 263.168 218.554 1.00 17.81 217 THR h CA 1
ATOM 9979 C C . THR G 1 217 ? 307.518 263.897 219.827 1.00 17.81 217 THR h C 1
ATOM 9980 O O . THR G 1 217 ? 307.689 263.346 220.913 1.00 17.81 217 THR h O 1
ATOM 9984 N N . ASN G 1 218 ? 306.983 265.114 219.722 1.00 17.23 218 ASN h N 1
ATOM 9985 C CA . ASN G 1 218 ? 306.561 265.832 220.920 1.00 17.23 218 ASN h CA 1
ATOM 9986 C C . ASN G 1 218 ? 305.465 265.116 221.693 1.00 17.23 218 ASN h C 1
ATOM 9987 O O . ASN G 1 218 ? 305.368 265.306 222.908 1.00 17.23 218 ASN h O 1
ATOM 9992 N N . GLY G 1 219 ? 304.658 264.292 221.036 1.00 16.13 219 GLY h N 1
ATOM 9993 C CA . GLY G 1 219 ? 303.489 263.727 221.685 1.00 16.13 219 GLY h CA 1
ATOM 9994 C C . GLY G 1 219 ? 302.292 264.652 221.671 1.00 16.13 219 GLY h C 1
ATOM 9995 O O . GLY G 1 219 ? 301.517 264.672 222.634 1.00 16.13 219 GLY h O 1
ATOM 9996 N N . ASN G 1 220 ? 302.124 265.425 220.601 1.00 15.34 220 ASN h N 1
ATOM 9997 C CA . ASN G 1 220 ? 300.983 266.313 220.440 1.00 15.34 220 ASN h CA 1
ATOM 9998 C C . ASN G 1 220 ? 299.810 265.646 219.742 1.00 15.34 220 ASN h C 1
ATOM 9999 O O . ASN G 1 220 ? 298.788 266.301 219.520 1.00 15.34 220 ASN h O 1
ATOM 10004 N N . LEU G 1 221 ? 299.933 264.376 219.378 1.00 15.23 221 LEU h N 1
ATOM 10005 C CA . LEU G 1 221 ? 298.850 263.638 218.750 1.00 15.23 221 LEU h CA 1
ATOM 10006 C C . LEU G 1 221 ? 298.190 262.646 219.695 1.00 15.23 221 LEU h C 1
ATOM 10007 O O . LEU G 1 221 ? 297.304 261.902 219.270 1.00 15.23 221 LEU h O 1
ATOM 10012 N N . GLN G 1 222 ? 298.602 262.615 220.958 1.00 13.74 222 GLN h N 1
ATOM 10013 C CA . GLN G 1 222 ? 297.990 261.720 221.928 1.00 13.74 222 GLN h CA 1
ATOM 10014 C C . GLN G 1 222 ? 296.583 262.190 222.264 1.00 13.74 222 GLN h C 1
ATOM 10015 O O . GLN G 1 222 ? 296.315 263.390 222.342 1.00 13.74 222 GLN h O 1
ATOM 10021 N N . GLN G 1 223 ? 295.679 261.234 222.467 1.00 13.59 223 GLN h N 1
ATOM 10022 C CA . GLN G 1 223 ? 294.284 261.553 222.736 1.00 13.59 223 GLN h CA 1
ATOM 10023 C C . GLN G 1 223 ? 293.674 260.806 223.912 1.00 13.59 223 GLN h C 1
ATOM 10024 O O . GLN G 1 223 ? 292.680 261.289 224.465 1.00 13.59 223 GLN h O 1
ATOM 10030 N N . ILE G 1 224 ? 294.222 259.666 224.319 1.00 13.31 224 ILE h N 1
ATOM 10031 C CA . ILE G 1 224 ? 293.679 258.872 225.416 1.00 13.31 224 ILE h CA 1
ATOM 10032 C C . ILE G 1 224 ? 294.640 258.970 226.589 1.00 13.31 224 ILE h C 1
ATOM 10033 O O . ILE G 1 224 ? 295.820 258.626 226.463 1.00 13.31 224 ILE h O 1
ATOM 10038 N N . TYR G 1 225 ? 294.134 259.427 227.731 1.00 13.07 225 TYR h N 1
ATOM 10039 C CA . TYR G 1 225 ? 294.928 259.596 228.940 1.00 13.07 225 TYR h CA 1
ATOM 10040 C C . TYR G 1 225 ? 294.254 258.860 230.086 1.00 13.07 225 TYR h C 1
ATOM 10041 O O . TYR G 1 225 ? 293.085 259.113 230.382 1.00 13.07 225 TYR h O 1
ATOM 10050 N N . TYR G 1 226 ? 294.989 257.966 230.734 1.00 14.62 226 TYR h N 1
ATOM 10051 C CA . TYR G 1 226 ? 294.477 257.272 231.902 1.00 14.62 226 TYR h CA 1
ATOM 10052 C C . TYR G 1 226 ? 294.755 258.085 233.160 1.00 14.62 226 TYR h C 1
ATOM 10053 O O . TYR G 1 226 ? 295.464 259.089 233.137 1.00 14.62 226 TYR h O 1
ATOM 10062 N N . SER G 1 227 ? 294.166 257.650 234.268 1.00 14.26 227 SER h N 1
ATOM 10063 C CA . SER G 1 227 ? 294.326 258.358 235.528 1.00 14.26 227 SER h CA 1
ATOM 10064 C C . SER G 1 227 ? 294.171 257.376 236.674 1.00 14.26 227 SER h C 1
ATOM 10065 O O . SER G 1 227 ? 293.458 256.378 236.559 1.00 14.26 227 SER h O 1
ATOM 10068 N N . VAL G 1 228 ? 294.847 257.670 237.777 1.00 14.70 228 VAL h N 1
ATOM 10069 C CA . VAL G 1 228 ? 294.797 256.837 238.971 1.00 14.70 228 VAL h CA 1
ATOM 10070 C C . VAL G 1 228 ? 294.950 257.738 240.188 1.00 14.70 228 VAL h C 1
ATOM 10071 O O . VAL G 1 228 ? 295.766 258.664 240.191 1.00 14.70 228 VAL h O 1
ATOM 10075 N N . ALA G 1 229 ? 294.142 257.487 241.212 1.00 16.00 229 ALA h N 1
ATOM 10076 C CA . ALA G 1 229 ? 294.125 258.328 242.408 1.00 16.00 229 ALA h CA 1
ATOM 10077 C C . ALA G 1 229 ? 295.004 257.728 243.503 1.00 16.00 229 ALA h C 1
ATOM 10078 O O . ALA G 1 229 ? 294.538 257.327 244.567 1.00 16.00 229 ALA h O 1
ATOM 10080 N N . ALA G 1 230 ? 296.298 257.675 243.218 1.00 14.73 230 ALA h N 1
ATOM 10081 C CA . ALA G 1 230 ? 297.294 257.139 244.139 1.00 14.73 230 ALA h CA 1
ATOM 10082 C C . ALA G 1 230 ? 298.663 257.560 243.627 1.00 14.73 230 ALA h C 1
ATOM 10083 O O . ALA G 1 230 ? 298.786 258.176 242.566 1.00 14.73 230 ALA h O 1
ATOM 10085 N N . PHE G 1 231 ? 299.696 257.214 244.385 1.00 14.68 231 PHE h N 1
ATOM 10086 C CA . PHE G 1 231 ? 301.070 257.528 244.025 1.00 14.68 231 PHE h CA 1
ATOM 10087 C C . PHE G 1 231 ? 301.723 256.272 243.462 1.00 14.68 231 PHE h C 1
ATOM 10088 O O . PHE G 1 231 ? 301.839 255.262 244.163 1.00 14.68 231 PHE h O 1
ATOM 10096 N N . LEU G 1 232 ? 302.151 256.339 242.206 1.00 15.24 232 LEU h N 1
ATOM 10097 C CA . LEU G 1 232 ? 302.685 255.191 241.492 1.00 15.24 232 LEU h CA 1
ATOM 10098 C C . LEU G 1 232 ? 304.201 255.271 241.394 1.00 15.24 232 LEU h C 1
ATOM 10099 O O . LEU G 1 232 ? 304.783 256.356 241.371 1.00 15.24 232 LEU h O 1
ATOM 10104 N N . THR G 1 233 ? 304.830 254.110 241.331 1.00 15.96 233 THR h N 1
ATOM 10105 C CA . THR G 1 233 ? 306.241 253.983 241.014 1.00 15.96 233 THR h CA 1
ATOM 10106 C C . THR G 1 233 ? 306.413 253.708 239.527 1.00 15.96 233 THR h C 1
ATOM 10107 O O . THR G 1 233 ? 305.477 253.258 238.862 1.00 15.96 233 THR h O 1
ATOM 10111 N N . PRO G 1 234 ? 307.592 253.990 238.963 1.00 17.04 234 PRO h N 1
ATOM 10112 C CA . PRO G 1 234 ? 307.760 253.822 237.507 1.00 17.04 234 PRO h CA 1
ATOM 10113 C C . PRO G 1 234 ? 307.473 252.421 236.987 1.00 17.04 234 PRO h C 1
ATOM 10114 O O . PRO G 1 234 ? 306.881 252.280 235.905 1.00 17.04 234 PRO h O 1
ATOM 10118 N N . GLU G 1 235 ? 307.870 251.376 237.716 1.00 17.96 235 GLU h N 1
ATOM 10119 C CA . GLU G 1 235 ? 307.618 250.026 237.225 1.00 17.96 235 GLU h CA 1
ATOM 10120 C C . GLU G 1 235 ? 306.126 249.724 237.187 1.00 17.96 235 GLU h C 1
ATOM 10121 O O . GLU G 1 235 ? 305.660 248.979 236.318 1.00 17.96 235 GLU h O 1
ATOM 10127 N N . GLN G 1 236 ? 305.354 250.306 238.105 1.00 16.62 236 GLN h N 1
ATOM 10128 C CA . GLN G 1 236 ? 303.909 250.118 238.058 1.00 16.62 236 GLN h CA 1
ATOM 10129 C C . GLN G 1 236 ? 303.303 250.773 236.823 1.00 16.62 236 GLN h C 1
ATOM 10130 O O . GLN G 1 236 ? 302.382 250.221 236.217 1.00 16.62 236 GLN h O 1
ATOM 10136 N N . ARG G 1 237 ? 303.813 251.940 236.423 1.00 16.69 237 ARG h N 1
ATOM 10137 C CA . ARG G 1 237 ? 303.334 252.564 235.191 1.00 16.69 237 ARG h CA 1
ATOM 10138 C C . ARG G 1 237 ? 303.703 251.734 233.967 1.00 16.69 237 ARG h C 1
ATOM 10139 O O . ARG G 1 237 ? 302.895 251.589 233.036 1.00 16.69 237 ARG h O 1
ATOM 10147 N N . GLU G 1 238 ? 304.917 251.181 233.946 1.00 18.73 238 GLU h N 1
ATOM 10148 C CA . GLU G 1 238 ? 305.299 250.316 232.834 1.00 18.73 238 GLU h CA 1
ATOM 10149 C C . GLU G 1 238 ? 304.405 249.085 232.757 1.00 18.73 238 GLU h C 1
ATOM 10150 O O . GLU G 1 238 ? 303.971 248.688 231.667 1.00 18.73 238 GLU h O 1
ATOM 10156 N N . GLN G 1 239 ? 304.112 248.471 233.904 1.00 19.04 239 GLN h N 1
ATOM 10157 C CA . GLN G 1 239 ? 303.217 247.320 233.912 1.00 19.04 239 GLN h CA 1
ATOM 10158 C C . GLN G 1 239 ? 301.806 247.714 233.499 1.00 19.04 239 GLN h C 1
ATOM 10159 O O . GLN G 1 239 ? 301.102 246.926 232.863 1.00 19.04 239 GLN h O 1
ATOM 10165 N N . PHE G 1 240 ? 301.373 248.922 233.860 1.00 18.28 240 PHE h N 1
ATOM 10166 C CA . PHE G 1 240 ? 300.060 249.400 233.441 1.00 18.28 240 PHE h CA 1
ATOM 10167 C C . PHE G 1 240 ? 299.970 249.478 231.924 1.00 18.28 240 PHE h C 1
ATOM 10168 O O . PHE G 1 240 ? 299.003 248.999 231.315 1.00 18.28 240 PHE h O 1
ATOM 10176 N N . SER G 1 241 ? 300.988 250.063 231.293 1.00 18.77 241 SER h N 1
ATOM 10177 C CA . SER G 1 241 ? 300.989 250.161 229.836 1.00 18.77 241 SER h CA 1
ATOM 10178 C C . SER G 1 241 ? 301.055 248.783 229.186 1.00 18.77 241 SER h C 1
ATOM 10179 O O . SER G 1 241 ? 300.365 248.520 228.191 1.00 18.77 241 SER h O 1
ATOM 10182 N N . ALA G 1 242 ? 301.881 247.887 229.735 1.00 19.24 242 ALA h N 1
ATOM 10183 C CA . ALA G 1 242 ? 301.984 246.543 229.174 1.00 19.24 242 ALA h CA 1
ATOM 10184 C C . ALA G 1 242 ? 300.664 245.790 229.286 1.00 19.24 242 ALA h C 1
ATOM 10185 O O . ALA G 1 242 ? 300.264 245.083 228.355 1.00 19.24 242 ALA h O 1
ATOM 10187 N N . ASN G 1 243 ? 299.977 245.922 230.421 1.00 19.62 243 ASN h N 1
ATOM 10188 C CA . ASN G 1 243 ? 298.684 245.268 230.582 1.00 19.62 243 ASN h CA 1
ATOM 10189 C C . ASN G 1 243 ? 297.655 245.833 229.616 1.00 19.62 243 ASN h C 1
ATOM 10190 O O . ASN G 1 243 ? 296.830 245.087 229.081 1.00 19.62 243 ASN h O 1
ATOM 10195 N N . VAL G 1 244 ? 297.676 247.147 229.386 1.00 18.66 244 VAL h N 1
ATOM 10196 C CA . VAL G 1 244 ? 296.757 247.731 228.409 1.00 18.66 244 VAL h CA 1
ATOM 10197 C C . VAL G 1 244 ? 297.014 247.145 227.026 1.00 18.66 244 VAL h C 1
ATOM 10198 O O . VAL G 1 244 ? 296.082 246.767 226.304 1.00 18.66 244 VAL h O 1
ATOM 10202 N N . ALA G 1 245 ? 298.289 247.055 226.641 1.00 20.95 245 ALA h N 1
ATOM 10203 C CA . ALA G 1 245 ? 298.620 246.507 225.328 1.00 20.95 245 ALA h CA 1
ATOM 10204 C C . ALA G 1 245 ? 298.198 245.048 225.211 1.00 20.95 245 ALA h C 1
ATOM 10205 O O . ALA G 1 245 ? 297.688 244.622 224.169 1.00 20.95 245 ALA h O 1
ATOM 10207 N N . GLN G 1 246 ? 298.403 244.263 226.271 1.00 22.87 246 GLN h N 1
ATOM 10208 C CA . GLN G 1 246 ? 298.013 242.856 226.235 1.00 22.87 246 GLN h CA 1
ATOM 10209 C C . GLN G 1 246 ? 296.499 242.700 226.153 1.00 22.87 246 GLN h C 1
ATOM 10210 O O . GLN G 1 246 ? 295.997 241.826 225.435 1.00 22.87 246 GLN h O 1
ATOM 10216 N N . SER G 1 247 ? 295.756 243.528 226.887 1.00 22.67 247 SER h N 1
ATOM 10217 C CA . SER G 1 247 ? 294.301 243.481 226.808 1.00 22.67 247 SER h CA 1
ATOM 10218 C C . SER G 1 247 ? 293.816 243.836 225.410 1.00 22.67 247 SER h C 1
ATOM 10219 O O . SER G 1 247 ? 292.862 243.234 224.906 1.00 22.67 247 SER h O 1
ATOM 10222 N N . VAL G 1 248 ? 294.457 244.814 224.768 1.00 23.37 248 VAL h N 1
ATOM 10223 C CA . VAL G 1 248 ? 294.116 245.123 223.381 1.00 23.37 248 VAL h CA 1
ATOM 10224 C C . VAL G 1 248 ? 294.406 243.929 222.482 1.00 23.37 248 VAL h C 1
ATOM 10225 O O . VAL G 1 248 ? 293.609 243.587 221.601 1.00 23.37 248 VAL h O 1
ATOM 10229 N N . GLU G 1 249 ? 295.550 243.274 222.692 1.00 29.61 249 GLU h N 1
ATOM 10230 C CA . GLU G 1 249 ? 295.911 242.120 221.874 1.00 29.61 249 GLU h CA 1
ATOM 10231 C C . GLU G 1 249 ? 294.889 240.998 222.002 1.00 29.61 249 GLU h C 1
ATOM 10232 O O . GLU G 1 249 ? 294.538 240.354 221.008 1.00 29.61 249 GLU h O 1
ATOM 10238 N N . SER G 1 250 ? 294.403 240.745 223.215 1.00 27.88 250 SER h N 1
ATOM 10239 C CA . SER G 1 250 ? 293.485 239.633 223.429 1.00 27.88 250 SER h CA 1
ATOM 10240 C C . SER G 1 250 ? 292.034 239.972 223.101 1.00 27.88 250 SER h C 1
ATOM 10241 O O . SER G 1 250 ? 291.171 239.097 223.219 1.00 27.88 250 SER h O 1
ATOM 10244 N N . GLY G 1 251 ? 291.747 241.202 222.690 1.00 25.76 251 GLY h N 1
ATOM 10245 C CA . GLY G 1 251 ? 290.389 241.579 222.338 1.00 25.76 251 GLY h CA 1
ATOM 10246 C C . GLY G 1 251 ? 289.410 241.592 223.491 1.00 25.76 251 GLY h C 1
ATOM 10247 O O . GLY G 1 251 ? 288.289 241.091 223.349 1.00 25.76 251 GLY h O 1
ATOM 10248 N N . ARG G 1 252 ? 289.799 242.158 224.630 1.00 22.39 252 ARG h N 1
ATOM 10249 C CA . ARG G 1 252 ? 288.958 242.211 225.818 1.00 22.39 252 ARG h CA 1
ATOM 10250 C C . ARG G 1 252 ? 288.702 243.660 226.199 1.00 22.39 252 ARG h C 1
ATOM 10251 O O . ARG G 1 252 ? 289.627 244.477 226.199 1.00 22.39 252 ARG h O 1
ATOM 10259 N N . THR G 1 253 ? 287.454 243.972 226.527 1.00 17.90 253 THR h N 1
ATOM 10260 C CA . THR G 1 253 ? 287.103 245.331 226.909 1.00 17.90 253 THR h CA 1
ATOM 10261 C C . THR G 1 253 ? 287.704 245.673 228.272 1.00 17.90 253 THR h C 1
ATOM 10262 O O . THR G 1 253 ? 287.793 244.809 229.147 1.00 17.90 253 THR h O 1
ATOM 10266 N N . PRO G 1 254 ? 288.121 246.919 228.482 1.00 15.78 254 PRO h N 1
ATOM 10267 C CA . PRO G 1 254 ? 288.705 247.300 229.772 1.00 15.78 254 PRO h CA 1
ATOM 10268 C C . PRO G 1 254 ? 287.637 247.399 230.852 1.00 15.78 254 PRO h C 1
ATOM 10269 O O . PRO G 1 254 ? 286.437 247.389 230.583 1.00 15.78 254 PRO h O 1
ATOM 10273 N N . VAL G 1 255 ? 288.091 247.500 232.101 1.00 15.04 255 VAL h N 1
ATOM 10274 C CA . VAL G 1 255 ? 287.174 247.425 233.235 1.00 15.04 255 VAL h CA 1
ATOM 10275 C C . VAL G 1 255 ? 287.295 248.577 234.224 1.00 15.04 255 VAL h C 1
ATOM 10276 O O . VAL G 1 255 ? 286.318 248.857 234.938 1.00 15.04 255 VAL h O 1
ATOM 10280 N N . LEU G 1 256 ? 288.425 249.281 234.332 1.00 13.33 256 LEU h N 1
ATOM 10281 C CA . LEU G 1 256 ? 288.542 250.484 235.167 1.00 13.33 256 LEU h CA 1
ATOM 10282 C C . LEU G 1 256 ? 288.146 250.215 236.622 1.00 13.33 256 LEU h C 1
ATOM 10283 O O . LEU G 1 256 ? 287.132 250.696 237.125 1.00 13.33 256 LEU h O 1
ATOM 10288 N N . GLU G 1 257 ? 288.984 249.439 237.295 1.00 14.82 257 GLU h N 1
ATOM 10289 C CA . GLU G 1 257 ? 288.654 248.852 238.585 1.00 14.82 257 GLU h CA 1
ATOM 10290 C C . GLU G 1 257 ? 289.172 249.712 239.728 1.00 14.82 257 GLU h C 1
ATOM 10291 O O . GLU G 1 257 ? 290.377 249.732 239.993 1.00 14.82 257 GLU h O 1
ATOM 10297 N N . GLY G 1 258 ? 288.265 250.391 240.425 1.00 12.54 258 GLY h N 1
ATOM 10298 C CA . GLY G 1 258 ? 288.645 251.115 241.622 1.00 12.54 258 GLY h CA 1
ATOM 10299 C C . GLY G 1 258 ? 288.677 252.620 241.467 1.00 12.54 258 GLY h C 1
ATOM 10300 O O . GLY G 1 258 ? 287.631 253.261 241.350 1.00 12.54 258 GLY h O 1
ATOM 10301 N N . GLY G 1 259 ? 289.875 253.197 241.483 1.00 12.80 259 GLY h N 1
ATOM 10302 C CA . GLY G 1 259 ? 290.026 254.630 241.336 1.00 12.80 259 GLY h CA 1
ATOM 10303 C C . GLY G 1 259 ? 290.680 255.025 240.029 1.00 12.80 259 GLY h C 1
ATOM 10304 O O . GLY G 1 259 ? 291.403 256.022 239.965 1.00 12.80 259 GLY h O 1
ATOM 10305 N N . ILE G 1 260 ? 290.423 254.254 238.979 1.00 12.33 260 ILE h N 1
ATOM 10306 C CA . ILE G 1 260 ? 290.981 254.489 237.654 1.00 12.33 260 ILE h CA 1
ATOM 10307 C C . ILE G 1 260 ? 289.912 255.124 236.780 1.00 12.33 260 ILE h C 1
ATOM 10308 O O . ILE G 1 260 ? 288.718 254.853 236.951 1.00 12.33 260 ILE h O 1
ATOM 10313 N N . ASP G 1 261 ? 290.332 255.978 235.849 1.00 13.66 261 ASP h N 1
ATOM 10314 C CA . ASP G 1 261 ? 289.398 256.644 234.954 1.00 13.66 261 ASP h CA 1
ATOM 10315 C C . ASP G 1 261 ? 290.099 256.969 233.644 1.00 13.66 261 ASP h C 1
ATOM 10316 O O . ASP G 1 261 ? 291.328 256.992 233.568 1.00 13.66 261 ASP h O 1
ATOM 10321 N N . VAL G 1 262 ? 289.298 257.218 232.608 1.00 13.04 262 VAL h N 1
ATOM 10322 C CA . VAL G 1 262 ? 289.786 257.497 231.263 1.00 13.04 262 VAL h CA 1
ATOM 10323 C C . VAL G 1 262 ? 289.163 258.793 230.775 1.00 13.04 262 VAL h C 1
ATOM 10324 O O . VAL G 1 262 ? 287.972 259.038 230.992 1.00 13.04 262 VAL h O 1
ATOM 10328 N N . LYS G 1 263 ? 289.963 259.617 230.106 1.00 13.35 263 LYS h N 1
ATOM 10329 C CA . LYS G 1 263 ? 289.492 260.864 229.527 1.00 13.35 263 LYS h CA 1
ATOM 10330 C C . LYS G 1 263 ? 290.017 260.996 228.107 1.00 13.35 263 LYS h C 1
ATOM 10331 O O . LYS G 1 263 ? 291.044 260.416 227.754 1.00 13.35 263 LYS h O 1
ATOM 10337 N N . ALA G 1 264 ? 289.298 261.762 227.293 1.00 15.43 264 ALA h N 1
ATOM 10338 C CA . ALA G 1 264 ? 289.680 262.021 225.914 1.00 15.43 264 ALA h CA 1
ATOM 10339 C C . ALA G 1 264 ? 289.809 263.519 225.691 1.00 15.43 264 ALA h C 1
ATOM 10340 O O . ALA G 1 264 ? 288.946 264.293 226.110 1.00 15.43 264 ALA h O 1
ATOM 10342 N N . LEU G 1 265 ? 290.886 263.920 225.026 1.00 16.27 265 LEU h N 1
ATOM 10343 C CA . LEU G 1 265 ? 291.135 265.322 224.743 1.00 16.27 265 LEU h CA 1
ATOM 10344 C C . LEU G 1 265 ? 290.529 265.711 223.402 1.00 16.27 265 LEU h C 1
ATOM 10345 O O . LEU G 1 265 ? 290.526 264.930 222.448 1.00 16.27 265 LEU h O 1
ATOM 10350 N N . GLY G 1 266 ? 290.009 266.930 223.340 1.00 17.20 266 GLY h N 1
ATOM 10351 C CA . GLY G 1 266 ? 289.435 267.442 222.112 1.00 17.20 266 GLY h CA 1
ATOM 10352 C C . GLY G 1 266 ? 290.477 268.010 221.172 1.00 17.20 266 GLY h C 1
ATOM 10353 O O . GLY G 1 266 ? 290.626 269.230 221.065 1.00 17.20 266 GLY h O 1
ATOM 10354 N N . LEU G 1 267 ? 291.207 267.136 220.491 1.00 20.56 267 LEU h N 1
ATOM 10355 C CA . LEU G 1 267 ? 292.307 267.541 219.631 1.00 20.56 267 LEU h CA 1
ATOM 10356 C C . LEU G 1 267 ? 291.912 267.449 218.164 1.00 20.56 267 LEU h C 1
ATOM 10357 O O . LEU G 1 267 ? 290.965 266.750 217.798 1.00 20.56 267 LEU h O 1
ATOM 10362 N N . ASN G 1 268 ? 292.644 268.174 217.328 1.00 20.11 268 ASN h N 1
ATOM 10363 C CA . ASN G 1 268 ? 292.469 268.110 215.878 1.00 20.11 268 ASN h CA 1
ATOM 10364 C C . ASN G 1 268 ? 293.820 267.904 215.206 1.00 20.11 268 ASN h C 1
ATOM 10365 O O . ASN G 1 268 ? 294.656 268.831 215.192 1.00 20.11 268 ASN h O 1
ATOM 10370 N N . PRO G 1 269 ? 294.089 266.717 214.661 1.00 18.36 269 PRO h N 1
ATOM 10371 C CA . PRO G 1 269 ? 295.388 266.486 214.010 1.00 18.36 269 PRO h CA 1
ATOM 10372 C C . PRO G 1 269 ? 295.670 267.426 212.852 1.00 18.36 269 PRO h C 1
ATOM 10373 O O . PRO G 1 269 ? 296.836 267.750 212.608 1.00 18.36 269 PRO h O 1
ATOM 10377 N N . ALA G 1 270 ? 294.650 267.866 212.116 1.00 17.54 270 ALA h N 1
ATOM 10378 C CA . ALA G 1 270 ? 294.889 268.831 211.048 1.00 17.54 270 ALA h CA 1
ATOM 10379 C C . ALA G 1 270 ? 295.437 270.137 211.605 1.00 17.54 270 ALA h C 1
ATOM 10380 O O . ALA G 1 270 ? 296.363 270.729 211.036 1.00 17.54 270 ALA h O 1
ATOM 10382 N N . ASP G 1 271 ? 294.877 270.602 212.722 1.00 15.16 271 ASP h N 1
ATOM 10383 C CA . ASP G 1 271 ? 295.398 271.801 213.364 1.00 15.16 271 ASP h CA 1
ATOM 10384 C C . ASP G 1 271 ? 296.796 271.565 213.913 1.00 15.16 271 ASP h C 1
ATOM 10385 O O . ASP G 1 271 ? 297.619 272.484 213.952 1.00 15.16 271 ASP h O 1
ATOM 10390 N N . ALA G 1 272 ? 297.081 270.339 214.353 1.00 15.05 272 ALA h N 1
ATOM 10391 C CA . ALA G 1 272 ? 298.421 270.049 214.854 1.00 15.05 272 ALA h CA 1
ATOM 10392 C C . ALA G 1 272 ? 299.451 270.001 213.733 1.00 15.05 272 ALA h C 1
ATOM 10393 O O . ALA G 1 272 ? 300.630 270.285 213.968 1.00 15.05 272 ALA h O 1
ATOM 10395 N N . GLN G 1 273 ? 299.035 269.631 212.522 1.00 15.43 273 GLN h N 1
ATOM 10396 C CA . GLN G 1 273 ? 299.957 269.480 211.403 1.00 15.43 273 GLN h CA 1
ATOM 10397 C C . GLN G 1 273 ? 300.028 270.704 210.493 1.00 15.43 273 GLN h C 1
ATOM 10398 O O . GLN G 1 273 ? 300.894 270.741 209.616 1.00 15.43 273 GLN h O 1
ATOM 10404 N N . LEU G 1 274 ? 299.131 271.682 210.658 1.00 15.30 274 LEU h N 1
ATOM 10405 C CA . LEU G 1 274 ? 299.251 272.990 209.995 1.00 15.30 274 LEU h CA 1
ATOM 10406 C C . LEU G 1 274 ? 299.032 272.889 208.482 1.00 15.30 274 LEU h C 1
ATOM 10407 O O . LEU G 1 274 ? 299.797 273.436 207.683 1.00 15.30 274 LEU h O 1
ATOM 10412 N N . LEU G 1 275 ? 297.963 272.192 208.095 1.00 15.24 275 LEU h N 1
ATOM 10413 C CA . LEU G 1 275 ? 297.696 271.947 206.681 1.00 15.24 275 LEU h CA 1
ATOM 10414 C C . LEU G 1 275 ? 297.436 273.249 205.928 1.00 15.24 275 LEU h C 1
ATOM 10415 O O . LEU G 1 275 ? 297.955 273.461 204.824 1.00 15.24 275 LEU h O 1
ATOM 10420 N N . GLN G 1 276 ? 296.622 274.132 206.511 1.00 14.65 276 GLN h N 1
ATOM 10421 C CA . GLN G 1 276 ? 296.292 275.395 205.857 1.00 14.65 276 GLN h CA 1
ATOM 10422 C C . GLN G 1 276 ? 297.521 276.279 205.703 1.00 14.65 276 GLN h C 1
ATOM 10423 O O . GLN G 1 276 ? 297.721 276.907 204.654 1.00 14.65 276 GLN h O 1
ATOM 10429 N N . SER G 1 277 ? 298.351 276.351 206.744 1.00 14.60 277 SER h N 1
ATOM 10430 C CA . SER G 1 277 ? 299.573 277.138 206.659 1.00 14.60 277 SER h CA 1
ATOM 10431 C C . SER G 1 277 ? 300.491 276.599 205.576 1.00 14.60 277 SER h C 1
ATOM 10432 O O . SER G 1 277 ? 301.089 277.371 204.819 1.00 14.60 277 SER h O 1
ATOM 10435 N N . ARG G 1 278 ? 300.610 275.274 205.475 1.00 15.04 278 ARG h N 1
ATOM 10436 C CA . ARG G 1 278 ? 301.479 274.703 204.451 1.00 15.04 278 ARG h CA 1
ATOM 10437 C C . ARG G 1 278 ? 300.955 274.991 203.047 1.00 15.04 278 ARG h C 1
ATOM 10438 O O . ARG G 1 278 ? 301.738 275.291 202.135 1.00 15.04 278 ARG h O 1
ATOM 10446 N N . ASN G 1 279 ? 299.637 274.915 202.850 1.00 15.03 279 ASN h N 1
ATOM 10447 C CA . ASN G 1 279 ? 299.074 275.238 201.540 1.00 15.03 279 ASN h CA 1
ATOM 10448 C C . ASN G 1 279 ? 299.328 276.695 201.167 1.00 15.03 279 ASN h C 1
ATOM 10449 O O . ASN G 1 279 ? 299.710 277.008 200.023 1.00 15.03 279 ASN h O 1
ATOM 10454 N N . TYR G 1 280 ? 299.117 277.604 202.122 1.00 13.32 280 TYR h N 1
ATOM 10455 C CA . TYR G 1 280 ? 299.378 279.010 201.851 1.00 13.32 280 TYR h CA 1
ATOM 10456 C C . TYR G 1 280 ? 300.846 279.234 201.521 1.00 13.32 280 TYR h C 1
ATOM 10457 O O . TYR G 1 280 ? 301.179 280.049 200.655 1.00 13.32 280 TYR h O 1
ATOM 10466 N N . SER G 1 281 ? 301.738 278.516 202.200 1.00 15.03 281 SER h N 1
ATOM 10467 C CA . SER G 1 281 ? 303.160 278.639 201.904 1.00 15.03 281 SER h CA 1
ATOM 10468 C C . SER G 1 281 ? 303.478 278.181 200.489 1.00 15.03 281 SER h C 1
ATOM 10469 O O . SER G 1 281 ? 304.303 278.795 199.803 1.00 15.03 281 SER h O 1
ATOM 10472 N N . VAL G 1 282 ? 302.853 277.090 200.043 1.00 15.92 282 VAL h N 1
ATOM 10473 C CA . VAL G 1 282 ? 303.072 276.615 198.677 1.00 15.92 282 VAL h CA 1
ATOM 10474 C C . VAL G 1 282 ? 302.699 277.696 197.670 1.00 15.92 282 VAL h C 1
ATOM 10475 O O . VAL G 1 282 ? 303.480 278.034 196.765 1.00 15.92 282 VAL h O 1
ATOM 10479 N N . GLU G 1 283 ? 301.499 278.262 197.813 1.00 16.73 283 GLU h N 1
ATOM 10480 C CA . GLU G 1 283 ? 301.081 279.250 196.821 1.00 16.73 283 GLU h CA 1
ATOM 10481 C C . GLU G 1 283 ? 301.922 280.518 196.917 1.00 16.73 283 GLU h C 1
ATOM 10482 O O . GLU G 1 283 ? 302.195 281.168 195.901 1.00 16.73 283 GLU h O 1
ATOM 10488 N N . SER G 1 284 ? 302.374 280.872 198.122 1.00 16.31 284 SER h N 1
ATOM 10489 C CA . SER G 1 284 ? 303.228 282.047 198.271 1.00 16.31 284 SER h CA 1
ATOM 10490 C C . SER G 1 284 ? 304.577 281.855 197.590 1.00 16.31 284 SER h C 1
ATOM 10491 O O . SER G 1 284 ? 305.093 282.784 196.964 1.00 16.31 284 SER h O 1
ATOM 10494 N N . ILE G 1 285 ? 305.176 280.669 197.712 1.00 16.42 285 ILE h N 1
ATOM 10495 C CA . ILE G 1 285 ? 306.440 280.418 197.021 1.00 16.42 285 ILE h CA 1
ATOM 10496 C C . ILE G 1 285 ? 306.242 280.504 195.515 1.00 16.42 285 ILE h C 1
ATOM 10497 O O . ILE G 1 285 ? 307.049 281.115 194.793 1.00 16.42 285 ILE h O 1
ATOM 10502 N N . CYS G 1 286 ? 305.162 279.893 195.016 1.00 19.18 286 CYS h N 1
ATOM 10503 C CA . CYS G 1 286 ? 304.890 279.961 193.583 1.00 19.18 286 CYS h CA 1
ATOM 10504 C C . CYS G 1 286 ? 304.738 281.405 193.122 1.00 19.18 286 CYS h C 1
ATOM 10505 O O . CYS G 1 286 ? 305.197 281.768 192.035 1.00 19.18 286 CYS h O 1
ATOM 10508 N N . ARG G 1 287 ? 304.108 282.246 193.941 1.00 18.25 287 ARG h N 1
ATOM 10509 C CA . ARG G 1 287 ? 304.009 283.662 193.601 1.00 18.25 287 ARG h CA 1
ATOM 10510 C C . ARG G 1 287 ? 305.366 284.353 193.658 1.00 18.25 287 ARG h C 1
ATOM 10511 O O . ARG G 1 287 ? 305.617 285.290 192.894 1.00 18.25 287 ARG h O 1
ATOM 10519 N N . PHE G 1 288 ? 306.243 283.920 194.566 1.00 18.32 288 PHE h N 1
ATOM 10520 C CA . PHE G 1 288 ? 307.562 284.536 194.680 1.00 18.32 288 PHE h CA 1
ATOM 10521 C C . PHE G 1 288 ? 308.399 284.300 193.432 1.00 18.32 288 PHE h C 1
ATOM 10522 O O . PHE G 1 288 ? 309.051 285.223 192.936 1.00 18.32 288 PHE h O 1
ATOM 10530 N N . PHE G 1 289 ? 308.390 283.078 192.902 1.00 19.73 289 PHE h N 1
ATOM 10531 C CA . PHE G 1 289 ? 309.167 282.793 191.696 1.00 19.73 289 PHE h CA 1
ATOM 10532 C C . PHE G 1 289 ? 308.477 283.230 190.412 1.00 19.73 289 PHE h C 1
ATOM 10533 O O . PHE G 1 289 ? 308.820 282.716 189.341 1.00 19.73 289 PHE h O 1
ATOM 10541 N N . ALA G 1 290 ? 307.520 284.154 190.494 1.00 25.60 290 ALA h N 1
ATOM 10542 C CA . ALA G 1 290 ? 306.854 284.746 189.335 1.00 25.60 290 ALA h CA 1
ATOM 10543 C C . ALA G 1 290 ? 306.145 283.711 188.473 1.00 25.60 290 ALA h C 1
ATOM 10544 O O . ALA G 1 290 ? 305.957 283.921 187.274 1.00 25.60 290 ALA h O 1
ATOM 10546 N N . VAL G 1 291 ? 305.747 282.593 189.067 1.00 30.75 291 VAL h N 1
ATOM 10547 C CA . VAL G 1 291 ? 304.982 281.548 188.400 1.00 30.75 291 VAL h CA 1
ATOM 10548 C C . VAL G 1 291 ? 303.541 281.649 188.892 1.00 30.75 291 VAL h C 1
ATOM 10549 O O . VAL G 1 291 ? 303.275 281.368 190.069 1.00 30.75 291 VAL h O 1
ATOM 10553 N N . PRO G 1 292 ? 302.588 282.052 188.057 1.00 39.79 292 PRO h N 1
ATOM 10554 C CA . PRO G 1 292 ? 301.190 282.093 188.498 1.00 39.79 292 PRO h CA 1
ATOM 10555 C C . PRO G 1 292 ? 300.722 280.713 188.920 1.00 39.79 292 PRO h C 1
ATOM 10556 O O . PRO G 1 292 ? 300.666 279.786 188.100 1.00 39.79 292 PRO h O 1
ATOM 10560 N N . PRO G 1 293 ? 300.382 280.541 190.194 1.00 41.93 293 PRO h N 1
ATOM 10561 C CA . PRO G 1 293 ? 300.181 279.192 190.734 1.00 41.93 293 PRO h CA 1
ATOM 10562 C C . PRO G 1 293 ? 299.036 278.454 190.062 1.00 41.93 293 PRO h C 1
ATOM 10563 O O . PRO G 1 293 ? 298.058 279.049 189.604 1.00 41.93 293 PRO h O 1
ATOM 10567 N N . SER G 1 294 ? 299.186 277.131 189.999 1.00 55.62 294 SER h N 1
ATOM 10568 C CA . SER G 1 294 ? 298.153 276.233 189.486 1.00 55.62 294 SER h CA 1
ATOM 10569 C C . SER G 1 294 ? 297.714 276.625 188.078 1.00 55.62 294 SER h C 1
ATOM 10570 O O . SER G 1 294 ? 296.536 276.882 187.825 1.00 55.62 294 SER h O 1
ATOM 10573 N N . MET G 1 295 ? 298.675 276.693 187.157 1.00 54.89 295 MET h N 1
ATOM 10574 C CA . MET G 1 295 ? 298.326 276.837 185.749 1.00 54.89 295 MET h CA 1
ATOM 10575 C C . MET G 1 295 ? 298.170 275.478 185.079 1.00 54.89 295 MET h C 1
ATOM 10576 O O . MET G 1 295 ? 297.323 275.307 184.195 1.00 54.89 295 MET h O 1
ATOM 10581 N N . ILE G 1 296 ? 298.979 274.507 185.490 1.00 57.53 296 ILE h N 1
ATOM 10582 C CA . ILE G 1 296 ? 299.067 273.220 184.820 1.00 57.53 296 ILE h CA 1
ATOM 10583 C C . ILE G 1 296 ? 298.870 272.138 185.868 1.00 57.53 296 ILE h C 1
ATOM 10584 O O . ILE G 1 296 ? 299.130 270.955 185.621 1.00 57.53 296 ILE h O 1
ATOM 10589 N N . GLY G 1 297 ? 298.400 272.543 187.043 1.00 58.94 297 GLY h N 1
ATOM 10590 C CA . GLY G 1 297 ? 298.216 271.633 188.146 1.00 58.94 297 GLY h CA 1
ATOM 10591 C C . GLY G 1 297 ? 299.470 271.302 188.921 1.00 58.94 297 GLY h C 1
ATOM 10592 O O . GLY G 1 297 ? 299.403 270.480 189.843 1.00 58.94 297 GLY h O 1
ATOM 10593 N N . HIS G 1 298 ? 300.611 271.909 188.587 1.00 52.91 298 HIS h N 1
ATOM 10594 C CA . HIS G 1 298 ? 301.840 271.581 189.300 1.00 52.91 298 HIS h CA 1
ATOM 10595 C C . HIS G 1 298 ? 301.759 272.022 190.756 1.00 52.91 298 HIS h C 1
ATOM 10596 O O . HIS G 1 298 ? 302.287 271.349 191.647 1.00 52.91 298 HIS h O 1
ATOM 10603 N N . ALA G 1 299 ? 301.101 273.150 191.018 1.00 51.69 299 ALA h N 1
ATOM 10604 C CA . ALA G 1 299 ? 300.881 273.571 192.395 1.00 51.69 299 ALA h CA 1
ATOM 10605 C C . ALA G 1 299 ? 299.768 272.776 193.063 1.00 51.69 299 ALA h C 1
ATOM 10606 O O . ALA G 1 299 ? 299.830 272.530 194.271 1.00 51.69 299 ALA h O 1
ATOM 10608 N N . SER G 1 300 ? 298.756 272.368 192.307 1.00 57.27 300 SER h N 1
ATOM 10609 C CA . SER G 1 300 ? 297.620 271.654 192.875 1.00 57.27 300 SER h CA 1
ATOM 10610 C C . SER G 1 300 ? 297.117 270.565 191.940 1.00 57.27 300 SER h C 1
ATOM 10611 O O . SER G 1 300 ? 295.920 270.285 191.891 1.00 57.27 300 SER h O 1
ATOM 10614 N N . GLY G 1 307 ? 290.831 279.841 180.118 1.00 75.13 307 GLY h N 1
ATOM 10615 C CA . GLY G 1 307 ? 291.479 278.839 179.292 1.00 75.13 307 GLY h CA 1
ATOM 10616 C C . GLY G 1 307 ? 291.018 277.430 179.601 1.00 75.13 307 GLY h C 1
ATOM 10617 O O . GLY G 1 307 ? 291.245 276.922 180.698 1.00 75.13 307 GLY h O 1
ATOM 10618 N N . SER G 1 308 ? 290.364 276.797 178.628 1.00 73.80 308 SER h N 1
ATOM 10619 C CA . SER G 1 308 ? 289.850 275.443 178.787 1.00 73.80 308 SER h CA 1
ATOM 10620 C C . SER G 1 308 ? 290.623 274.413 177.976 1.00 73.80 308 SER h C 1
ATOM 10621 O O . SER G 1 308 ? 290.957 273.347 178.500 1.00 73.80 308 SER h O 1
ATOM 10624 N N . GLY G 1 309 ? 290.916 274.705 176.712 1.00 66.24 309 GLY h N 1
ATOM 10625 C CA . GLY G 1 309 ? 291.671 273.776 175.900 1.00 66.24 309 GLY h CA 1
ATOM 10626 C C . GLY G 1 309 ? 293.112 273.655 176.353 1.00 66.24 309 GLY h C 1
ATOM 10627 O O . GLY G 1 309 ? 293.633 274.477 177.107 1.00 66.24 309 GLY h O 1
ATOM 10628 N N . ILE G 1 310 ? 293.768 272.592 175.887 1.00 59.82 310 ILE h N 1
ATOM 10629 C CA . ILE G 1 310 ? 295.149 272.344 176.291 1.00 59.82 310 ILE h CA 1
ATOM 10630 C C . ILE G 1 310 ? 296.086 273.407 175.734 1.00 59.82 310 ILE h C 1
ATOM 10631 O O . ILE G 1 310 ? 296.935 273.941 176.457 1.00 59.82 310 ILE h O 1
ATOM 10636 N N . GLU G 1 311 ? 295.960 273.727 174.446 1.00 61.38 311 GLU h N 1
ATOM 10637 C CA . GLU G 1 311 ? 296.939 274.616 173.838 1.00 61.38 311 GLU h CA 1
ATOM 10638 C C . GLU G 1 311 ? 296.797 276.033 174.366 1.00 61.38 311 GLU h C 1
ATOM 10639 O O . GLU G 1 311 ? 297.776 276.783 174.394 1.00 61.38 311 GLU h O 1
ATOM 10645 N N . ALA G 1 312 ? 295.599 276.407 174.812 1.00 55.48 312 ALA h N 1
ATOM 10646 C CA . ALA G 1 312 ? 295.428 277.708 175.445 1.00 55.48 312 ALA h CA 1
ATOM 10647 C C . ALA G 1 312 ? 296.295 277.824 176.691 1.00 55.48 312 ALA h C 1
ATOM 10648 O O . ALA G 1 312 ? 296.923 278.864 176.929 1.00 55.48 312 ALA h O 1
ATOM 10650 N N . GLN G 1 313 ? 296.353 276.761 177.492 1.00 55.15 313 GLN h N 1
ATOM 10651 C CA . GLN G 1 313 ? 297.180 276.788 178.692 1.00 55.15 313 GLN h CA 1
ATOM 10652 C C . GLN G 1 313 ? 298.662 276.866 178.344 1.00 55.15 313 GLN h C 1
ATOM 10653 O O . GLN G 1 313 ? 299.432 277.543 179.033 1.00 55.15 313 GLN h O 1
ATOM 10659 N N . GLN G 1 314 ? 299.083 276.170 177.286 1.00 49.75 314 GLN h N 1
ATOM 10660 C CA . GLN G 1 314 ? 300.486 276.214 176.886 1.00 49.75 314 GLN h CA 1
ATOM 10661 C C . GLN G 1 314 ? 300.892 277.614 176.444 1.00 49.75 314 GLN h C 1
ATOM 10662 O O . GLN G 1 314 ? 301.956 278.112 176.827 1.00 49.75 314 GLN h O 1
ATOM 10668 N N . LEU G 1 315 ? 300.057 278.264 175.630 1.00 43.29 315 LEU h N 1
ATOM 10669 C CA . LEU G 1 315 ? 300.340 279.641 175.236 1.00 43.29 315 LEU h CA 1
ATOM 10670 C C . LEU G 1 315 ? 300.330 280.578 176.433 1.00 43.29 315 LEU h C 1
ATOM 10671 O O . LEU G 1 315 ? 301.134 281.512 176.498 1.00 43.29 315 LEU h O 1
ATOM 10676 N N . ALA G 1 316 ? 299.414 280.368 177.379 1.00 42.19 316 ALA h N 1
ATOM 10677 C CA . ALA G 1 316 ? 299.411 281.203 178.574 1.00 42.19 316 ALA h CA 1
ATOM 10678 C C . ALA G 1 316 ? 300.723 281.065 179.334 1.00 42.19 316 ALA h C 1
ATOM 10679 O O . ALA G 1 316 ? 301.369 282.064 179.669 1.00 42.19 316 ALA h O 1
ATOM 10681 N N . PHE G 1 317 ? 301.146 279.823 179.583 1.00 36.04 317 PHE h N 1
ATOM 10682 C CA . PHE G 1 317 ? 302.401 279.574 180.286 1.00 36.04 317 PHE h CA 1
ATOM 10683 C C . PHE G 1 317 ? 303.563 280.227 179.559 1.00 36.04 317 PHE h C 1
ATOM 10684 O O . PHE G 1 317 ? 304.355 280.962 180.160 1.00 36.04 317 PHE h O 1
ATOM 10692 N N . LEU G 1 318 ? 303.649 280.008 178.248 1.00 32.63 318 LEU h N 1
ATOM 10693 C CA . LEU G 1 318 ? 304.731 280.585 177.463 1.00 32.63 318 LEU h CA 1
ATOM 10694 C C . LEU G 1 318 ? 304.727 282.105 177.549 1.00 32.63 318 LEU h C 1
ATOM 10695 O O . LEU G 1 318 ? 305.627 282.702 178.146 1.00 32.63 318 LEU h O 1
ATOM 10700 N N . GLY G 1 319 ? 303.693 282.741 177.003 1.00 32.96 319 GLY h N 1
ATOM 10701 C CA . GLY G 1 319 ? 303.641 284.187 176.908 1.00 32.96 319 GLY h CA 1
ATOM 10702 C C . GLY G 1 319 ? 303.611 284.915 178.232 1.00 32.96 319 GLY h C 1
ATOM 10703 O O . GLY G 1 319 ? 303.859 286.125 178.249 1.00 32.96 319 GLY h O 1
ATOM 10704 N N . LEU G 1 320 ? 303.325 284.226 179.336 1.00 34.86 320 LEU h N 1
ATOM 10705 C CA . LEU G 1 320 ? 303.332 284.881 180.634 1.00 34.86 320 LEU h CA 1
ATOM 10706 C C . LEU G 1 320 ? 304.605 284.642 181.429 1.00 34.86 320 LEU h C 1
ATOM 10707 O O . LEU G 1 320 ? 304.955 285.480 182.264 1.00 34.86 320 LEU h O 1
ATOM 10712 N N . THR G 1 321 ? 305.312 283.535 181.206 1.00 25.71 321 THR h N 1
ATOM 10713 C CA . THR G 1 321 ? 306.471 283.240 182.035 1.00 25.71 321 THR h CA 1
ATOM 10714 C C . THR G 1 321 ? 307.760 283.071 181.249 1.00 25.71 321 THR h C 1
ATOM 10715 O O . THR G 1 321 ? 308.800 283.578 181.670 1.00 25.71 321 THR h O 1
ATOM 10719 N N . LEU G 1 322 ? 307.726 282.377 180.113 1.00 20.75 322 LEU h N 1
ATOM 10720 C CA . LEU G 1 322 ? 308.964 281.992 179.450 1.00 20.75 322 LEU h CA 1
ATOM 10721 C C . LEU G 1 322 ? 309.562 283.122 178.624 1.00 20.75 322 LEU h C 1
ATOM 10722 O O . LEU G 1 322 ? 310.786 283.188 178.482 1.00 20.75 322 LEU h O 1
ATOM 10727 N N . ALA G 1 323 ? 308.732 284.005 178.072 1.00 17.17 323 ALA h N 1
ATOM 10728 C CA . ALA G 1 323 ? 309.228 284.983 177.106 1.00 17.17 323 ALA h CA 1
ATOM 10729 C C . ALA G 1 323 ? 310.318 285.892 177.662 1.00 17.17 323 ALA h C 1
ATOM 10730 O O . ALA G 1 323 ? 311.314 286.122 176.952 1.00 17.17 323 ALA h O 1
ATOM 10732 N N . PRO G 1 324 ? 310.206 286.456 178.872 1.00 16.11 324 PRO h N 1
ATOM 10733 C CA . PRO G 1 324 ? 311.325 287.266 179.385 1.00 16.11 324 PRO h CA 1
ATOM 10734 C C . PRO G 1 324 ? 312.641 286.514 179.489 1.00 16.11 324 PRO h C 1
ATOM 10735 O O . PRO G 1 324 ? 313.688 287.072 179.143 1.00 16.11 324 PRO h O 1
ATOM 10739 N N . TRP G 1 325 ? 312.623 285.257 179.937 1.00 15.05 325 TRP h N 1
ATOM 10740 C CA . TRP G 1 325 ? 313.867 284.505 180.069 1.00 15.05 325 TRP h CA 1
ATOM 10741 C C . TRP G 1 325 ? 314.509 284.267 178.710 1.00 15.05 325 TRP h C 1
ATOM 10742 O O . TRP G 1 325 ? 315.724 284.437 178.543 1.00 15.05 325 TRP h O 1
ATOM 10753 N N . LEU G 1 326 ? 313.702 283.877 177.723 1.00 16.05 326 LEU h N 1
ATOM 10754 C CA . LEU G 1 326 ? 314.231 283.639 176.388 1.00 16.05 326 LEU h CA 1
ATOM 10755 C C . LEU G 1 326 ? 314.806 284.915 175.789 1.00 16.05 326 LEU h C 1
ATOM 10756 O O . LEU G 1 326 ? 315.910 284.904 175.229 1.00 16.05 326 LEU h O 1
ATOM 10761 N N . ARG G 1 327 ? 314.080 286.030 175.912 1.00 16.30 327 ARG h N 1
ATOM 10762 C CA . ARG G 1 327 ? 314.576 287.288 175.369 1.00 16.30 327 ARG h CA 1
ATOM 10763 C C . ARG G 1 327 ? 315.881 287.702 176.032 1.00 16.30 327 ARG h C 1
ATOM 10764 O O . ARG G 1 327 ? 316.838 288.090 175.350 1.00 16.30 327 ARG h O 1
ATOM 10772 N N . ARG G 1 328 ? 315.944 287.614 177.361 1.00 16.10 328 ARG h N 1
ATOM 10773 C CA . ARG G 1 328 ? 317.152 288.005 178.074 1.00 16.10 328 ARG h CA 1
ATOM 10774 C C . ARG G 1 328 ? 318.339 287.155 177.650 1.00 16.10 328 ARG h C 1
ATOM 10775 O O . ARG G 1 328 ? 319.417 287.683 177.348 1.00 16.10 328 ARG h O 1
ATOM 10783 N N . ILE G 1 329 ? 318.157 285.833 177.606 1.00 16.13 329 ILE h N 1
ATOM 10784 C CA . ILE G 1 329 ? 319.269 284.948 177.270 1.00 16.13 329 ILE h CA 1
ATOM 10785 C C . ILE G 1 329 ? 319.756 285.217 175.855 1.00 16.13 329 ILE h C 1
ATOM 10786 O O . ILE G 1 329 ? 320.963 285.332 175.610 1.00 16.13 329 ILE h O 1
ATOM 10791 N N . GLU G 1 330 ? 318.831 285.324 174.898 1.00 17.45 330 GLU h N 1
ATOM 10792 C CA . GLU G 1 330 ? 319.264 285.488 173.516 1.00 17.45 330 GLU h CA 1
ATOM 10793 C C . GLU G 1 330 ? 319.947 286.834 173.302 1.00 17.45 330 GLU h C 1
ATOM 10794 O O . GLU G 1 330 ? 320.961 286.912 172.597 1.00 17.45 330 GLU h O 1
ATOM 10800 N N . GLN G 1 331 ? 319.444 287.900 173.929 1.00 17.74 331 GLN h N 1
ATOM 10801 C CA . GLN G 1 331 ? 320.088 289.196 173.750 1.00 17.74 331 GLN h CA 1
ATOM 10802 C C . GLN G 1 331 ? 321.462 289.234 174.406 1.00 17.74 331 GLN h C 1
ATOM 10803 O O . GLN G 1 331 ? 322.410 289.795 173.840 1.00 17.74 331 GLN h O 1
ATOM 10809 N N . SER G 1 332 ? 321.599 288.640 175.595 1.00 18.47 332 SER h N 1
ATOM 10810 C CA . SER G 1 332 ? 322.905 288.606 176.243 1.00 18.47 332 SER h CA 1
ATOM 10811 C C . SER G 1 332 ? 323.907 287.809 175.421 1.00 18.47 332 SER h C 1
ATOM 10812 O O . SER G 1 332 ? 325.067 288.217 175.270 1.00 18.47 332 SER h O 1
ATOM 10815 N N . LEU G 1 333 ? 323.478 286.667 174.880 1.00 20.07 333 LEU h N 1
ATOM 10816 C CA . LEU G 1 333 ? 324.361 285.875 174.034 1.00 20.07 333 LEU h CA 1
ATOM 10817 C C . LEU G 1 333 ? 324.793 286.663 172.808 1.00 20.07 333 LEU h C 1
ATOM 10818 O O . LEU G 1 333 ? 325.976 286.665 172.449 1.00 20.07 333 LEU h O 1
ATOM 10823 N N . SER G 1 334 ? 323.850 287.345 172.157 1.00 22.22 334 SER h N 1
ATOM 10824 C CA . SER G 1 334 ? 324.202 288.120 170.974 1.00 22.22 334 SER h CA 1
ATOM 10825 C C . SER G 1 334 ? 325.199 289.219 171.308 1.00 22.22 334 SER h C 1
ATOM 10826 O O . SER G 1 334 ? 326.138 289.464 170.545 1.00 22.22 334 SER h O 1
ATOM 10829 N N . LEU G 1 335 ? 325.013 289.899 172.440 1.00 23.33 335 LEU h N 1
ATOM 10830 C CA . LEU G 1 335 ? 325.919 290.994 172.773 1.00 23.33 335 LEU h CA 1
ATOM 10831 C C . LEU G 1 335 ? 327.312 290.488 173.121 1.00 23.33 335 LEU h C 1
ATOM 10832 O O . LEU G 1 335 ? 328.312 291.098 172.728 1.00 23.33 335 LEU h O 1
ATOM 10837 N N . ASP G 1 336 ? 327.409 289.377 173.853 1.00 22.86 336 ASP h N 1
ATOM 10838 C CA . ASP G 1 336 ? 328.710 288.973 174.383 1.00 22.86 336 ASP h CA 1
ATOM 10839 C C . ASP G 1 336 ? 329.474 288.024 173.462 1.00 22.86 336 ASP h C 1
ATOM 10840 O O . ASP G 1 336 ? 330.648 288.262 173.162 1.00 22.86 336 ASP h O 1
ATOM 10845 N N . LEU G 1 337 ? 328.836 286.942 173.012 1.00 22.31 337 LEU h N 1
ATOM 10846 C CA . LEU G 1 337 ? 329.586 285.925 172.281 1.00 22.31 337 LEU h CA 1
ATOM 10847 C C . LEU G 1 337 ? 329.886 286.339 170.845 1.00 22.31 337 LEU h C 1
ATOM 10848 O O . LEU G 1 337 ? 330.760 285.746 170.206 1.00 22.31 337 LEU h O 1
ATOM 10853 N N . LEU G 1 338 ? 329.183 287.335 170.317 1.00 27.34 338 LEU h N 1
ATOM 10854 C CA . LEU G 1 338 ? 329.315 287.706 168.915 1.00 27.34 338 LEU h CA 1
ATOM 10855 C C . LEU G 1 338 ? 330.130 288.987 168.781 1.00 27.34 338 LEU h C 1
ATOM 10856 O O . LEU G 1 338 ? 329.854 289.979 169.462 1.00 27.34 338 LEU h O 1
ATOM 10861 N N . THR G 1 339 ? 331.125 288.962 167.898 1.00 34.59 339 THR h N 1
ATOM 10862 C CA . THR G 1 339 ? 331.958 290.132 167.668 1.00 34.59 339 THR h CA 1
ATOM 10863 C C . THR G 1 339 ? 331.147 291.235 166.985 1.00 34.59 339 THR h C 1
ATOM 10864 O O . THR G 1 339 ? 330.157 290.954 166.305 1.00 34.59 339 THR h O 1
ATOM 10868 N N . PRO G 1 340 ? 331.539 292.502 167.156 1.00 36.37 340 PRO h N 1
ATOM 10869 C CA . PRO G 1 340 ? 330.756 293.590 166.544 1.00 36.37 340 PRO h CA 1
ATOM 10870 C C . PRO G 1 340 ? 330.652 293.489 165.035 1.00 36.37 340 PRO h C 1
ATOM 10871 O O . PRO G 1 340 ? 329.643 293.921 164.465 1.00 36.37 340 PRO h O 1
ATOM 10875 N N . GLY G 1 341 ? 331.666 292.943 164.366 1.00 36.64 341 GLY h N 1
ATOM 10876 C CA . GLY G 1 341 ? 331.567 292.751 162.929 1.00 36.64 341 GLY h CA 1
ATOM 10877 C C . GLY G 1 341 ? 330.522 291.721 162.547 1.00 36.64 341 GLY h C 1
ATOM 10878 O O . GLY G 1 341 ? 329.831 291.869 161.536 1.00 36.64 341 GLY h O 1
ATOM 10879 N N . GLU G 1 342 ? 330.392 290.663 163.346 1.00 37.66 342 GLU h N 1
ATOM 10880 C CA . GLU G 1 342 ? 329.444 289.596 163.056 1.00 37.66 342 GLU h CA 1
ATOM 10881 C C . GLU G 1 342 ? 328.023 289.941 163.470 1.00 37.66 342 GLU h C 1
ATOM 10882 O O . GLU G 1 342 ? 327.086 289.252 163.056 1.00 37.66 342 GLU h O 1
ATOM 10888 N N . ARG G 1 343 ? 327.843 290.983 164.280 1.00 33.77 343 ARG h N 1
ATOM 10889 C CA . ARG G 1 343 ? 326.527 291.277 164.833 1.00 33.77 343 ARG h CA 1
ATOM 10890 C C . ARG G 1 343 ? 325.575 291.823 163.779 1.00 33.77 343 ARG h C 1
ATOM 10891 O O . ARG G 1 343 ? 324.364 291.878 164.012 1.00 33.77 343 ARG h O 1
ATOM 10899 N N . ARG G 1 344 ? 326.094 292.242 162.627 1.00 38.52 344 ARG h N 1
ATOM 10900 C CA . ARG G 1 344 ? 325.252 292.826 161.594 1.00 38.52 344 ARG h CA 1
ATOM 10901 C C . ARG G 1 344 ? 324.672 291.795 160.636 1.00 38.52 344 ARG h C 1
ATOM 10902 O O . ARG G 1 344 ? 323.806 292.149 159.830 1.00 38.52 344 ARG h O 1
ATOM 10910 N N . GLN G 1 345 ? 325.117 290.540 160.698 1.00 36.70 345 GLN h N 1
ATOM 10911 C CA . GLN G 1 345 ? 324.618 289.505 159.805 1.00 36.70 345 GLN h CA 1
ATOM 10912 C C . GLN G 1 345 ? 324.134 288.249 160.513 1.00 36.70 345 GLN h C 1
ATOM 10913 O O . GLN G 1 345 ? 323.481 287.419 159.871 1.00 36.70 345 GLN h O 1
ATOM 10919 N N . TYR G 1 346 ? 324.424 288.079 161.799 1.00 32.53 346 TYR h N 1
ATOM 10920 C CA . TYR G 1 346 ? 324.052 286.878 162.530 1.00 32.53 346 TYR h CA 1
ATOM 10921 C C . TYR G 1 346 ? 323.169 287.241 163.713 1.00 32.53 346 TYR h C 1
ATOM 10922 O O . TYR G 1 346 ? 323.329 288.297 164.327 1.00 32.53 346 TYR h O 1
ATOM 10931 N N . PHE G 1 347 ? 322.234 286.350 164.025 1.00 29.60 347 PHE h N 1
ATOM 10932 C CA . PHE G 1 347 ? 321.395 286.501 165.204 1.00 29.60 347 PHE h CA 1
ATOM 10933 C C . PHE G 1 347 ? 320.856 285.135 165.590 1.00 29.60 347 PHE h C 1
ATOM 10934 O O . PHE G 1 347 ? 320.797 284.220 164.768 1.00 29.60 347 PHE h O 1
ATOM 10942 N N . VAL G 1 348 ? 320.457 285.010 166.852 1.00 26.13 348 VAL h N 1
ATOM 10943 C CA . VAL G 1 348 ? 319.958 283.752 167.387 1.00 26.13 348 VAL h CA 1
ATOM 10944 C C . VAL G 1 348 ? 318.456 283.864 167.610 1.00 26.13 348 VAL h C 1
ATOM 10945 O O . VAL G 1 348 ? 317.889 284.956 167.696 1.00 26.13 348 VAL h O 1
ATOM 10949 N N . ASP G 1 349 ? 317.805 282.707 167.698 1.00 26.95 349 ASP h N 1
ATOM 10950 C CA . ASP G 1 349 ? 316.368 282.651 167.918 1.00 26.95 349 ASP h CA 1
ATOM 10951 C C . ASP G 1 349 ? 315.998 281.251 168.378 1.00 26.95 349 ASP h C 1
ATOM 10952 O O . ASP G 1 349 ? 316.459 280.265 167.803 1.00 26.95 349 ASP h O 1
ATOM 10957 N N . TYR G 1 350 ? 315.161 281.172 169.408 1.00 24.53 350 TYR h N 1
ATOM 10958 C CA . TYR G 1 350 ? 314.729 279.887 169.933 1.00 24.53 350 TYR h CA 1
ATOM 10959 C C . TYR G 1 350 ? 313.762 279.226 168.956 1.00 24.53 350 TYR h C 1
ATOM 10960 O O . TYR G 1 350 ? 313.253 279.852 168.024 1.00 24.53 350 TYR h O 1
ATOM 10969 N N . ASP G 1 351 ? 313.501 277.937 169.169 1.00 35.05 351 ASP h N 1
ATOM 10970 C CA . ASP G 1 351 ? 312.592 277.157 168.326 1.00 35.05 351 ASP h CA 1
ATOM 10971 C C . ASP G 1 351 ? 311.402 276.724 169.174 1.00 35.05 351 ASP h C 1
ATOM 10972 O O . ASP G 1 351 ? 311.436 275.673 169.816 1.00 35.05 351 ASP h O 1
ATOM 10977 N N . VAL G 1 352 ? 310.350 277.532 169.166 1.00 41.44 352 VAL h N 1
ATOM 10978 C CA . VAL G 1 352 ? 309.152 277.266 169.955 1.00 41.44 352 VAL h CA 1
ATOM 10979 C C . VAL G 1 352 ? 308.178 276.524 169.045 1.00 41.44 352 VAL h C 1
ATOM 10980 O O . VAL G 1 352 ? 307.328 277.117 168.379 1.00 41.44 352 VAL h O 1
ATOM 10984 N N . THR G 1 353 ? 308.326 275.202 168.991 1.00 44.91 353 THR h N 1
ATOM 10985 C CA . THR G 1 353 ? 307.327 274.341 168.361 1.00 44.91 353 THR h CA 1
ATOM 10986 C C . THR G 1 353 ? 306.989 273.108 169.177 1.00 44.91 353 THR h C 1
ATOM 10987 O O . THR G 1 353 ? 305.925 272.521 168.952 1.00 44.91 353 THR h O 1
ATOM 10991 N N . THR G 1 354 ? 307.841 272.684 170.109 1.00 49.42 354 THR h N 1
ATOM 10992 C CA . THR G 1 354 ? 307.553 271.488 170.888 1.00 49.42 354 THR h CA 1
ATOM 10993 C C . THR G 1 354 ? 306.470 271.738 171.929 1.00 49.42 354 THR h C 1
ATOM 10994 O O . THR G 1 354 ? 305.787 270.796 172.346 1.00 49.42 354 THR h O 1
ATOM 10998 N N . LEU G 1 355 ? 306.301 272.983 172.366 1.00 47.83 355 LEU h N 1
ATOM 10999 C CA . LEU G 1 355 ? 305.231 273.346 173.284 1.00 47.83 355 LEU h CA 1
ATOM 11000 C C . LEU G 1 355 ? 303.972 273.803 172.567 1.00 47.83 355 LEU h C 1
ATOM 11001 O O . LEU G 1 355 ? 302.996 274.170 173.227 1.00 47.83 355 LEU h O 1
ATOM 11006 N N . LEU G 1 356 ? 303.970 273.798 171.237 1.00 49.84 356 LEU h N 1
ATOM 11007 C CA . LEU G 1 356 ? 302.811 274.227 170.469 1.00 49.84 356 LEU h CA 1
ATOM 11008 C C . LEU G 1 356 ? 302.149 273.070 169.729 1.00 49.84 356 LEU h C 1
ATOM 11009 O O . LEU G 1 356 ? 301.414 273.298 168.764 1.00 49.84 356 LEU h O 1
ATOM 11014 N N . ARG G 1 357 ? 302.404 271.835 170.156 1.00 53.17 357 ARG h N 1
ATOM 11015 C CA . ARG G 1 357 ? 301.692 270.693 169.603 1.00 53.17 357 ARG h CA 1
ATOM 11016 C C . ARG G 1 357 ? 300.201 270.846 169.861 1.00 53.17 357 ARG h C 1
ATOM 11017 O O . ARG G 1 357 ? 299.789 271.299 170.932 1.00 53.17 357 ARG h O 1
ATOM 11025 N N . ALA G 1 358 ? 299.393 270.476 168.878 1.00 59.21 358 ALA h N 1
ATOM 11026 C CA . ALA G 1 358 ? 297.955 270.678 168.940 1.00 59.21 358 ALA h CA 1
ATOM 11027 C C . ALA G 1 358 ? 297.229 269.351 168.755 1.00 59.21 358 ALA h C 1
ATOM 11028 O O . ALA G 1 358 ? 297.838 268.288 168.619 1.00 59.21 358 ALA h O 1
ATOM 11030 N N . ASP G 1 359 ? 295.903 269.433 168.756 1.00 63.85 359 ASP h N 1
ATOM 11031 C CA . ASP G 1 359 ? 295.058 268.282 168.494 1.00 63.85 359 ASP h CA 1
ATOM 11032 C C . ASP G 1 359 ? 295.232 267.821 167.049 1.00 63.85 359 ASP h C 1
ATOM 11033 O O . ASP G 1 359 ? 295.655 268.580 166.174 1.00 63.85 359 ASP h O 1
ATOM 11038 N N . SER G 1 360 ? 294.910 266.549 166.806 1.00 60.59 360 SER h N 1
ATOM 11039 C CA . SER G 1 360 ? 295.033 266.006 165.457 1.00 60.59 360 SER h CA 1
ATOM 11040 C C . SER G 1 360 ? 294.133 266.747 164.477 1.00 60.59 360 SER h C 1
ATOM 11041 O O . SER G 1 360 ? 294.557 267.084 163.365 1.00 60.59 360 SER h O 1
ATOM 11044 N N . ALA G 1 361 ? 292.886 267.011 164.872 1.00 56.37 361 ALA h N 1
ATOM 11045 C CA . ALA G 1 361 ? 291.966 267.721 163.989 1.00 56.37 361 ALA h CA 1
ATOM 11046 C C . ALA G 1 361 ? 292.449 269.137 163.712 1.00 56.37 361 ALA h C 1
ATOM 11047 O O . ALA G 1 361 ? 292.379 269.613 162.572 1.00 56.37 361 ALA h O 1
ATOM 11049 N N . ALA G 1 362 ? 292.947 269.825 164.741 1.00 56.50 362 ALA h N 1
ATOM 11050 C CA . ALA G 1 362 ? 293.439 271.186 164.555 1.00 56.50 362 ALA h CA 1
ATOM 11051 C C . ALA G 1 362 ? 294.658 271.217 163.643 1.00 56.50 362 ALA h C 1
ATOM 11052 O O . ALA G 1 362 ? 294.760 272.082 162.764 1.00 56.50 362 ALA h O 1
ATOM 11054 N N . ARG G 1 363 ? 295.593 270.284 163.835 1.00 54.13 363 ARG h N 1
ATOM 11055 C CA . ARG G 1 363 ? 296.769 270.228 162.974 1.00 54.13 363 ARG h CA 1
ATOM 11056 C C . ARG G 1 363 ? 296.385 269.916 161.533 1.00 54.13 363 ARG h C 1
ATOM 11057 O O . ARG G 1 363 ? 296.932 270.505 160.591 1.00 54.13 363 ARG h O 1
ATOM 11065 N N . SER G 1 364 ? 295.451 268.982 161.342 1.00 53.25 364 SER h N 1
ATOM 11066 C CA . SER G 1 364 ? 295.006 268.643 159.996 1.00 53.25 364 SER h CA 1
ATOM 11067 C C . SER G 1 364 ? 294.353 269.839 159.321 1.00 53.25 364 SER h C 1
ATOM 11068 O O . SER G 1 364 ? 294.612 270.118 158.146 1.00 53.25 364 SER h O 1
ATOM 11071 N N . SER G 1 365 ? 293.498 270.556 160.052 1.00 51.66 365 SER h N 1
ATOM 11072 C CA . SER G 1 365 ? 292.860 271.739 159.487 1.00 51.66 365 SER h CA 1
ATOM 11073 C C . SER G 1 365 ? 293.891 272.797 159.126 1.00 51.66 365 SER h C 1
ATOM 11074 O O . SER G 1 365 ? 293.820 273.401 158.049 1.00 51.66 365 SER h O 1
ATOM 11077 N N . PHE G 1 366 ? 294.863 273.026 160.012 1.00 52.82 366 PHE h N 1
ATOM 11078 C CA . PHE G 1 366 ? 295.928 273.984 159.736 1.00 52.82 366 PHE h CA 1
ATOM 11079 C C . PHE G 1 366 ? 296.654 273.644 158.443 1.00 52.82 366 PHE h C 1
ATOM 11080 O O . PHE G 1 366 ? 296.788 274.490 157.550 1.00 52.82 366 PHE h O 1
ATOM 11088 N N . TYR G 1 367 ? 297.122 272.400 158.319 1.00 52.56 367 TYR h N 1
ATOM 11089 C CA . TYR G 1 367 ? 297.887 272.028 157.134 1.00 52.56 367 TYR h CA 1
ATOM 11090 C C . TYR G 1 367 ? 297.031 272.076 155.876 1.00 52.56 367 TYR h C 1
ATOM 11091 O O . TYR G 1 367 ? 297.489 272.547 154.829 1.00 52.56 367 TYR h O 1
ATOM 11100 N N . ALA G 1 368 ? 295.782 271.615 155.957 1.00 48.19 368 ALA h N 1
ATOM 11101 C CA . ALA G 1 368 ? 294.917 271.636 154.784 1.00 48.19 368 ALA h CA 1
ATOM 11102 C C . ALA G 1 368 ? 294.687 273.059 154.297 1.00 48.19 368 ALA h C 1
ATOM 11103 O O . ALA G 1 368 ? 294.821 273.346 153.102 1.00 48.19 368 ALA h O 1
ATOM 11105 N N . THR G 1 369 ? 294.357 273.972 155.211 1.00 48.44 369 THR h N 1
ATOM 11106 C CA . THR G 1 369 ? 294.054 275.332 154.790 1.00 48.44 369 THR h CA 1
ATOM 11107 C C . THR G 1 369 ? 295.297 276.133 154.439 1.00 48.44 369 THR h C 1
ATOM 11108 O O . THR G 1 369 ? 295.180 277.152 153.754 1.00 48.44 369 THR h O 1
ATOM 11112 N N . MET G 1 370 ? 296.478 275.715 154.889 1.00 47.48 370 MET h N 1
ATOM 11113 C CA . MET G 1 370 ? 297.700 276.402 154.505 1.00 47.48 370 MET h CA 1
ATOM 11114 C C . MET G 1 370 ? 298.322 275.819 153.244 1.00 47.48 370 MET h C 1
ATOM 11115 O O . MET G 1 370 ? 299.204 276.450 152.657 1.00 47.48 370 MET h O 1
ATOM 11120 N N . VAL G 1 371 ? 297.885 274.639 152.815 1.00 43.91 371 VAL h N 1
ATOM 11121 C CA . VAL G 1 371 ? 298.324 274.090 151.535 1.00 43.91 371 VAL h CA 1
ATOM 11122 C C . VAL G 1 371 ? 297.360 274.452 150.411 1.00 43.91 371 VAL h C 1
ATOM 11123 O O . VAL G 1 371 ? 297.789 274.777 149.302 1.00 43.91 371 VAL h O 1
ATOM 11127 N N . ASN G 1 372 ? 296.051 274.413 150.675 1.00 42.05 372 ASN h N 1
ATOM 11128 C CA . ASN G 1 372 ? 295.074 274.726 149.636 1.00 42.05 372 ASN h CA 1
ATOM 11129 C C . ASN G 1 372 ? 295.201 276.160 149.141 1.00 42.05 372 ASN h C 1
ATOM 11130 O O . ASN G 1 372 ? 294.839 276.451 147.997 1.00 42.05 372 ASN h O 1
ATOM 11135 N N . ASN G 1 373 ? 295.701 277.065 149.975 1.00 42.93 373 ASN h N 1
ATOM 11136 C CA . ASN G 1 373 ? 295.741 278.483 149.643 1.00 42.93 373 ASN h CA 1
ATOM 11137 C C . ASN G 1 373 ? 297.088 278.943 149.107 1.00 42.93 373 ASN h C 1
ATOM 11138 O O . ASN G 1 373 ? 297.305 280.151 148.979 1.00 42.93 373 ASN h O 1
ATOM 11143 N N . GLY G 1 374 ? 297.994 278.024 148.800 1.00 46.90 374 GLY h N 1
ATOM 11144 C CA . GLY G 1 374 ? 299.256 278.393 148.186 1.00 46.90 374 GLY h CA 1
ATOM 11145 C C . GLY G 1 374 ? 300.182 279.213 149.055 1.00 46.90 374 GLY h C 1
ATOM 11146 O O . GLY G 1 374 ? 300.798 280.167 148.565 1.00 46.90 374 GLY h O 1
ATOM 11147 N N . VAL G 1 375 ? 300.302 278.868 150.331 1.00 45.52 375 VAL h N 1
ATOM 11148 C CA . VAL G 1 375 ? 301.257 279.508 151.227 1.00 45.52 375 VAL h CA 1
ATOM 11149 C C . VAL G 1 375 ? 302.467 278.617 151.477 1.00 45.52 375 VAL h C 1
ATOM 11150 O O . VAL G 1 375 ? 303.608 279.072 151.405 1.00 45.52 375 VAL h O 1
ATOM 11154 N N . MET G 1 376 ? 302.235 277.341 151.772 1.00 49.62 376 MET h N 1
ATOM 11155 C CA . MET G 1 376 ? 303.298 276.360 151.929 1.00 49.62 376 MET h CA 1
ATOM 11156 C C . MET G 1 376 ? 303.212 275.322 150.823 1.00 49.62 376 MET h C 1
ATOM 11157 O O . MET G 1 376 ? 302.117 274.947 150.399 1.00 49.62 376 MET h O 1
ATOM 11162 N N . THR G 1 377 ? 304.366 274.861 150.356 1.00 52.55 377 THR h N 1
ATOM 11163 C CA . THR G 1 377 ? 304.381 273.739 149.435 1.00 52.55 377 THR h CA 1
ATOM 11164 C C . THR G 1 377 ? 304.118 272.440 150.190 1.00 52.55 377 THR h C 1
ATOM 11165 O O . THR G 1 377 ? 304.155 272.389 151.420 1.00 52.55 377 THR h O 1
ATOM 11169 N N . ARG G 1 378 ? 303.837 271.378 149.434 1.00 52.92 378 ARG h N 1
ATOM 11170 C CA . ARG G 1 378 ? 303.544 270.096 150.066 1.00 52.92 378 ARG h CA 1
ATOM 11171 C C . ARG G 1 378 ? 304.764 269.526 150.776 1.00 52.92 378 ARG h C 1
ATOM 11172 O O . ARG G 1 378 ? 304.626 268.907 151.836 1.00 52.92 378 ARG h O 1
ATOM 11180 N N . ASP G 1 379 ? 305.959 269.727 150.214 1.00 59.75 379 ASP h N 1
ATOM 11181 C CA . ASP G 1 379 ? 307.161 269.138 150.793 1.00 59.75 379 ASP h CA 1
ATOM 11182 C C . ASP G 1 379 ? 307.444 269.689 152.181 1.00 59.75 379 ASP h C 1
ATOM 11183 O O . ASP G 1 379 ? 307.896 268.954 153.064 1.00 59.75 379 ASP h O 1
ATOM 11188 N N . GLU G 1 380 ? 307.207 270.984 152.392 1.00 58.69 380 GLU h N 1
ATOM 11189 C CA . GLU G 1 380 ? 307.406 271.547 153.723 1.00 58.69 380 GLU h CA 1
ATOM 11190 C C . GLU G 1 380 ? 306.464 270.905 154.734 1.00 58.69 380 GLU h C 1
ATOM 11191 O O . GLU G 1 380 ? 306.870 270.587 155.859 1.00 58.69 380 GLU h O 1
ATOM 11197 N N . CYS G 1 381 ? 305.206 270.691 154.347 1.00 58.72 381 CYS h N 1
ATOM 11198 C CA . CYS G 1 381 ? 304.262 270.036 155.245 1.00 58.72 381 CYS h CA 1
ATOM 11199 C C . CYS G 1 381 ? 304.667 268.593 155.523 1.00 58.72 381 CYS h C 1
ATOM 11200 O O . CYS G 1 381 ? 304.522 268.110 156.652 1.00 58.72 381 CYS h O 1
ATOM 11203 N N . ARG G 1 382 ? 305.162 267.882 154.506 1.00 54.28 382 ARG h N 1
ATOM 11204 C CA . ARG G 1 382 ? 305.644 266.522 154.732 1.00 54.28 382 ARG h CA 1
ATOM 11205 C C . ARG G 1 382 ? 306.827 266.515 155.687 1.00 54.28 382 ARG h C 1
ATOM 11206 O O . ARG G 1 382 ? 306.919 265.655 156.570 1.00 54.28 382 ARG h O 1
ATOM 11214 N N . GLU G 1 383 ? 307.746 267.468 155.523 1.00 59.92 383 GLU h N 1
ATOM 11215 C CA . GLU G 1 383 ? 308.900 267.556 156.408 1.00 59.92 383 GLU h CA 1
ATOM 11216 C C . GLU G 1 383 ? 308.482 267.893 157.831 1.00 59.92 383 GLU h C 1
ATOM 11217 O O . GLU G 1 383 ? 309.146 267.481 158.789 1.00 59.92 383 GLU h O 1
ATOM 11223 N N . ALA G 1 384 ? 307.387 268.640 157.990 1.00 61.30 384 ALA h N 1
ATOM 11224 C CA . ALA G 1 384 ? 306.887 268.937 159.328 1.00 61.30 384 ALA h CA 1
ATOM 11225 C C . ALA G 1 384 ? 306.453 267.673 160.061 1.00 61.30 384 ALA h C 1
ATOM 11226 O O . ALA G 1 384 ? 306.595 267.588 161.285 1.00 61.30 384 ALA h O 1
ATOM 11228 N N . GLU G 1 385 ? 305.925 266.687 159.339 1.00 63.20 385 GLU h N 1
ATOM 11229 C CA . GLU G 1 385 ? 305.518 265.422 159.934 1.00 63.20 385 GLU h CA 1
ATOM 11230 C C . GLU G 1 385 ? 306.626 264.378 159.926 1.00 63.20 385 GLU h C 1
ATOM 11231 O O . GLU G 1 385 ? 306.392 263.248 160.364 1.00 63.20 385 GLU h O 1
ATOM 11237 N N . GLY G 1 386 ? 307.815 264.720 159.438 1.00 59.59 386 GLY h N 1
ATOM 11238 C CA . GLY G 1 386 ? 308.911 263.772 159.400 1.00 59.59 386 GLY h CA 1
ATOM 11239 C C . GLY G 1 386 ? 308.700 262.654 158.402 1.00 59.59 386 GLY h C 1
ATOM 11240 O O . GLY G 1 386 ? 308.545 261.492 158.786 1.00 59.59 386 GLY h O 1
ATOM 11241 N N . LEU G 1 387 ? 308.685 262.995 157.118 1.00 57.57 387 LEU h N 1
ATOM 11242 C CA . LEU G 1 387 ? 308.462 262.052 156.036 1.00 57.57 387 LEU h CA 1
ATOM 11243 C C . LEU G 1 387 ? 309.451 262.311 154.912 1.00 57.57 387 LEU h C 1
ATOM 11244 O O . LEU G 1 387 ? 309.970 263.424 154.781 1.00 57.57 387 LEU h O 1
ATOM 11249 N N . PRO G 1 388 ? 309.745 261.299 154.095 1.00 55.18 388 PRO h N 1
ATOM 11250 C CA . PRO G 1 388 ? 310.661 261.512 152.971 1.00 55.18 388 PRO h CA 1
ATOM 11251 C C . PRO G 1 388 ? 310.104 262.520 151.981 1.00 55.18 388 PRO h C 1
ATOM 11252 O O . PRO G 1 388 ? 308.895 262.610 151.763 1.00 55.18 388 PRO h O 1
ATOM 11256 N N . LYS G 1 389 ? 311.008 263.285 151.380 1.00 57.06 389 LYS h N 1
ATOM 11257 C CA . LYS G 1 389 ? 310.621 264.258 150.375 1.00 57.06 389 LYS h CA 1
ATOM 11258 C C . LYS G 1 389 ? 310.224 263.559 149.079 1.00 57.06 389 LYS h C 1
ATOM 11259 O O . LYS G 1 389 ? 310.550 262.394 148.841 1.00 57.06 389 LYS h O 1
ATOM 11265 N N . LEU G 1 390 ? 309.505 264.296 148.237 1.00 60.29 390 LEU h N 1
ATOM 11266 C CA . LEU G 1 390 ? 309.116 263.823 146.909 1.00 60.29 390 LEU h CA 1
ATOM 11267 C C . LEU G 1 390 ? 309.192 265.025 145.974 1.00 60.29 390 LEU h C 1
ATOM 11268 O O . LEU G 1 390 ? 308.381 265.950 146.078 1.00 60.29 390 LEU h O 1
ATOM 11273 N N . GLY G 1 391 ? 310.167 265.014 145.072 1.00 65.22 391 GLY h N 1
ATOM 11274 C CA . GLY G 1 391 ? 310.360 266.128 144.167 1.00 65.22 391 GLY h CA 1
ATOM 11275 C C . GLY G 1 391 ? 309.252 266.273 143.145 1.00 65.22 391 GLY h C 1
ATOM 11276 O O . GLY G 1 391 ? 308.207 265.626 143.251 1.00 65.22 391 GLY h O 1
ATOM 11277 N N . GLY G 1 392 ? 309.471 267.119 142.144 1.00 65.34 392 GLY h N 1
ATOM 11278 C CA . GLY G 1 392 ? 308.463 267.351 141.132 1.00 65.34 392 GLY h CA 1
ATOM 11279 C C . GLY G 1 392 ? 307.559 268.515 141.471 1.00 65.34 392 GLY h C 1
ATOM 11280 O O . GLY G 1 392 ? 308.018 269.531 142.001 1.00 65.34 392 GLY h O 1
ATOM 11281 N N . ASN G 1 393 ? 306.265 268.378 141.178 1.00 66.76 393 ASN h N 1
ATOM 11282 C CA . ASN G 1 393 ? 305.328 269.466 141.418 1.00 66.76 393 ASN h CA 1
ATOM 11283 C C . ASN G 1 393 ? 304.966 269.623 142.887 1.00 66.76 393 ASN h C 1
ATOM 11284 O O . ASN G 1 393 ? 304.242 270.563 143.228 1.00 66.76 393 ASN h O 1
ATOM 11289 N N . ALA G 1 394 ? 305.438 268.732 143.757 1.00 60.93 394 ALA h N 1
ATOM 11290 C CA . ALA G 1 394 ? 305.178 268.867 145.184 1.00 60.93 394 ALA h CA 1
ATOM 11291 C C . ALA G 1 394 ? 305.958 270.006 145.823 1.00 60.93 394 ALA h C 1
ATOM 11292 O O . ALA G 1 394 ? 305.702 270.328 146.987 1.00 60.93 394 ALA h O 1
ATOM 11294 N N . SER G 1 395 ? 306.900 270.612 145.105 1.00 61.20 395 SER h N 1
ATOM 11295 C CA . SER G 1 395 ? 307.752 271.659 145.650 1.00 61.20 395 SER h CA 1
ATOM 11296 C C . SER G 1 395 ? 307.364 273.057 145.184 1.00 61.20 395 SER h C 1
ATOM 11297 O O . SER G 1 395 ? 308.128 274.001 145.403 1.00 61.20 395 SER h O 1
ATOM 11300 N N . VAL G 1 396 ? 306.204 273.216 144.551 1.00 57.92 396 VAL h N 1
ATOM 11301 C CA . VAL G 1 396 ? 305.753 274.510 144.060 1.00 57.92 396 VAL h CA 1
ATOM 11302 C C . VAL G 1 396 ? 304.423 274.855 144.720 1.00 57.92 396 VAL h C 1
ATOM 11303 O O . VAL G 1 396 ? 303.715 273.992 145.235 1.00 57.92 396 VAL h O 1
ATOM 11307 N N . LEU G 1 397 ? 304.091 276.143 144.695 1.00 51.70 397 LEU h N 1
ATOM 11308 C CA . LEU G 1 397 ? 302.849 276.633 145.273 1.00 51.70 397 LEU h CA 1
ATOM 11309 C C . LEU G 1 397 ? 301.694 276.433 144.304 1.00 51.70 397 LEU h C 1
ATOM 11310 O O . LEU G 1 397 ? 301.781 276.798 143.129 1.00 51.70 397 LEU h O 1
ATOM 11315 N N . THR G 1 398 ? 300.608 275.856 144.809 1.00 54.96 398 THR h N 1
ATOM 11316 C CA . THR G 1 398 ? 299.409 275.597 144.028 1.00 54.96 398 THR h CA 1
ATOM 11317 C C . THR G 1 398 ? 298.232 276.331 144.650 1.00 54.96 398 THR h C 1
ATOM 11318 O O . THR G 1 398 ? 298.097 276.378 145.876 1.00 54.96 398 THR h O 1
ATOM 11322 N N . VAL G 1 399 ? 297.380 276.901 143.800 1.00 54.84 399 VAL h N 1
ATOM 11323 C CA . VAL G 1 399 ? 296.229 277.668 144.248 1.00 54.84 399 VAL h CA 1
ATOM 11324 C C . VAL G 1 399 ? 295.014 277.240 143.437 1.00 54.84 399 VAL h C 1
ATOM 11325 O O . VAL G 1 399 ? 295.130 276.654 142.360 1.00 54.84 399 VAL h O 1
ATOM 11329 N N . GLN G 1 400 ? 293.836 277.539 143.977 1.00 59.74 400 GLN h N 1
ATOM 11330 C CA . GLN G 1 400 ? 292.588 277.179 143.322 1.00 59.74 400 GLN h CA 1
ATOM 11331 C C . GLN G 1 400 ? 292.455 277.905 141.987 1.00 59.74 400 GLN h C 1
ATOM 11332 O O . GLN G 1 400 ? 292.909 279.039 141.822 1.00 59.74 400 GLN h O 1
ATOM 11338 N N . SER G 1 401 ? 291.826 277.230 141.021 1.00 57.69 401 SER h N 1
ATOM 11339 C CA . SER G 1 401 ? 291.771 277.736 139.654 1.00 57.69 401 SER h CA 1
ATOM 11340 C C . SER G 1 401 ? 290.941 279.003 139.515 1.00 57.69 401 SER h C 1
ATOM 11341 O O . SER G 1 401 ? 291.048 279.683 138.491 1.00 57.69 401 SER h O 1
ATOM 11344 N N . ALA G 1 402 ? 290.119 279.334 140.506 1.00 56.52 402 ALA h N 1
ATOM 11345 C CA . ALA G 1 402 ? 289.234 280.486 140.419 1.00 56.52 402 ALA h CA 1
ATOM 11346 C C . ALA G 1 402 ? 289.903 281.790 140.829 1.00 56.52 402 ALA h C 1
ATOM 11347 O O . ALA G 1 402 ? 289.209 282.799 140.987 1.00 56.52 402 ALA h O 1
ATOM 11349 N N . MET G 1 403 ? 291.220 281.804 141.004 1.00 54.95 403 MET h N 1
ATOM 11350 C CA . MET G 1 403 ? 291.940 282.987 141.452 1.00 54.95 403 MET h CA 1
ATOM 11351 C C . MET G 1 403 ? 292.394 283.803 140.250 1.00 54.95 403 MET h C 1
ATOM 11352 O O . MET G 1 403 ? 292.469 283.288 139.130 1.00 54.95 403 MET h O 1
ATOM 11357 N N . VAL G 1 404 ? 292.690 285.076 140.485 1.00 53.91 404 VAL h N 1
ATOM 11358 C CA . VAL G 1 404 ? 293.132 285.984 139.431 1.00 53.91 404 VAL h CA 1
ATOM 11359 C C . VAL G 1 404 ? 293.943 287.111 140.062 1.00 53.91 404 VAL h C 1
ATOM 11360 O O . VAL G 1 404 ? 293.605 287.568 141.162 1.00 53.91 404 VAL h O 1
ATOM 11364 N N . PRO G 1 405 ? 295.030 287.563 139.437 1.00 55.68 405 PRO h N 1
ATOM 11365 C CA . PRO G 1 405 ? 295.768 288.705 139.985 1.00 55.68 405 PRO h CA 1
ATOM 11366 C C . PRO G 1 405 ? 294.900 289.952 140.047 1.00 55.68 405 PRO h C 1
ATOM 11367 O O . PRO G 1 405 ? 294.022 290.166 139.209 1.00 55.68 405 PRO h O 1
ATOM 11371 N N . LEU G 1 406 ? 295.148 290.776 141.068 1.00 57.34 406 LEU h N 1
ATOM 11372 C CA . LEU G 1 406 ? 294.318 291.957 141.281 1.00 57.34 406 LEU h CA 1
ATOM 11373 C C . LEU G 1 406 ? 294.465 292.957 140.143 1.00 57.34 406 LEU h C 1
ATOM 11374 O O . LEU G 1 406 ? 293.490 293.608 139.753 1.00 57.34 406 LEU h O 1
ATOM 11379 N N . ASP G 1 407 ? 295.674 293.106 139.606 1.00 65.97 407 ASP h N 1
ATOM 11380 C CA . ASP G 1 407 ? 295.879 294.075 138.539 1.00 65.97 407 ASP h CA 1
ATOM 11381 C C . ASP G 1 407 ? 295.173 293.686 137.247 1.00 65.97 407 ASP h C 1
ATOM 11382 O O . ASP G 1 407 ? 294.845 294.569 136.449 1.00 65.97 407 ASP h O 1
ATOM 11387 N N . GLU G 1 408 ? 294.924 292.395 137.024 1.00 65.74 408 GLU h N 1
ATOM 11388 C CA . GLU G 1 408 ? 294.364 291.969 135.747 1.00 65.74 408 GLU h CA 1
ATOM 11389 C C . GLU G 1 408 ? 292.884 292.304 135.617 1.00 65.74 408 GLU h C 1
ATOM 11390 O O . GLU G 1 408 ? 292.429 292.639 134.518 1.00 65.74 408 GLU h O 1
ATOM 11396 N N . ILE G 1 409 ? 292.123 292.237 136.713 1.00 63.19 409 ILE h N 1
ATOM 11397 C CA . ILE G 1 409 ? 290.676 292.380 136.614 1.00 63.19 409 ILE h CA 1
ATOM 11398 C C . ILE G 1 409 ? 290.314 293.754 136.064 1.00 63.19 409 ILE h C 1
ATOM 11399 O O . ILE G 1 409 ? 291.013 294.749 136.289 1.00 63.19 409 ILE h O 1
ATOM 11404 N N . THR G 1 410 ? 289.208 293.804 135.331 1.00 67.94 410 THR h N 1
ATOM 11405 C CA . THR G 1 410 ? 288.732 295.042 134.736 1.00 67.94 410 THR h CA 1
ATOM 11406 C C . THR G 1 410 ? 287.260 294.919 134.350 1.00 67.94 410 THR h C 1
ATOM 11407 O O . THR G 1 410 ? 286.667 293.844 134.456 1.00 67.94 410 THR h O 1
ATOM 11411 N N . ALA H 2 2 ? 319.061 263.130 263.451 1.00 21.86 2 ALA i N 1
ATOM 11412 C CA . ALA H 2 2 ? 319.913 261.989 263.141 1.00 21.86 2 ALA i CA 1
ATOM 11413 C C . ALA H 2 2 ? 319.179 260.680 263.404 1.00 21.86 2 ALA i C 1
ATOM 11414 O O . ALA H 2 2 ? 319.747 259.600 263.256 1.00 21.86 2 ALA i O 1
ATOM 11416 N N . LEU H 2 3 ? 317.909 260.794 263.791 1.00 20.00 3 LEU i N 1
ATOM 11417 C CA . LEU H 2 3 ? 317.041 259.640 264.025 1.00 20.00 3 LEU i CA 1
ATOM 11418 C C . LEU H 2 3 ? 317.627 258.695 265.070 1.00 20.00 3 LEU i C 1
ATOM 11419 O O . LEU H 2 3 ? 317.531 257.472 264.952 1.00 20.00 3 LEU i O 1
ATOM 11424 N N . THR H 2 4 ? 318.237 259.264 266.104 1.00 21.39 4 THR i N 1
ATOM 11425 C CA . THR H 2 4 ? 318.728 258.488 267.230 1.00 21.39 4 THR i CA 1
ATOM 11426 C C . THR H 2 4 ? 317.577 258.227 268.198 1.00 21.39 4 THR i C 1
ATOM 11427 O O . THR H 2 4 ? 316.412 258.487 267.893 1.00 21.39 4 THR i O 1
ATOM 11431 N N . LEU H 2 5 ? 317.889 257.701 269.381 1.00 22.57 5 LEU i N 1
ATOM 11432 C CA . LEU H 2 5 ? 316.844 257.469 270.372 1.00 22.57 5 LEU i CA 1
ATOM 11433 C C . LEU H 2 5 ? 316.431 258.766 271.055 1.00 22.57 5 LEU i C 1
ATOM 11434 O O . LEU H 2 5 ? 315.260 258.940 271.410 1.00 22.57 5 LEU i O 1
ATOM 11439 N N . ALA H 2 6 ? 317.377 259.684 271.255 1.00 24.31 6 ALA i N 1
ATOM 11440 C CA . ALA H 2 6 ? 317.055 260.944 271.915 1.00 24.31 6 ALA i CA 1
ATOM 11441 C C . ALA H 2 6 ? 316.094 261.784 271.083 1.00 24.31 6 ALA i C 1
ATOM 11442 O O . ALA H 2 6 ? 315.146 262.366 271.622 1.00 24.31 6 ALA i O 1
ATOM 11444 N N . MET H 2 7 ? 316.321 261.865 269.770 1.00 23.12 7 MET i N 1
ATOM 11445 C CA . MET H 2 7 ? 315.430 262.648 268.922 1.00 23.12 7 MET i CA 1
ATOM 11446 C C . MET H 2 7 ? 314.025 262.066 268.911 1.00 23.12 7 MET i C 1
ATOM 11447 O O . MET H 2 7 ? 313.039 262.808 268.954 1.00 23.12 7 MET i O 1
ATOM 11452 N N . VAL H 2 8 ? 313.910 260.740 268.848 1.00 21.01 8 VAL i N 1
ATOM 11453 C CA . VAL H 2 8 ? 312.590 260.120 268.856 1.00 21.01 8 VAL i CA 1
ATOM 11454 C C . VAL H 2 8 ? 311.909 260.339 270.199 1.00 21.01 8 VAL i C 1
ATOM 11455 O O . VAL H 2 8 ? 310.702 260.593 270.265 1.00 21.01 8 VAL i O 1
ATOM 11459 N N . GLN H 2 9 ? 312.673 260.260 271.288 1.00 22.27 9 GLN i N 1
ATOM 11460 C CA . GLN H 2 9 ? 312.104 260.515 272.607 1.00 22.27 9 GLN i CA 1
ATOM 11461 C C . GLN H 2 9 ? 311.575 261.936 272.715 1.00 22.27 9 GLN i C 1
ATOM 11462 O O . GLN H 2 9 ? 310.502 262.165 273.282 1.00 22.27 9 GLN i O 1
ATOM 11468 N N . ARG H 2 10 ? 312.318 262.908 272.190 1.00 24.16 10 ARG i N 1
ATOM 11469 C CA . ARG H 2 10 ? 311.876 264.293 272.288 1.00 24.16 10 ARG i CA 1
ATOM 11470 C C . ARG H 2 10 ? 310.726 264.602 271.341 1.00 24.16 10 ARG i C 1
ATOM 11471 O O . ARG H 2 10 ? 309.887 265.450 271.656 1.00 24.16 10 ARG i O 1
ATOM 11479 N N . HIS H 2 11 ? 310.668 263.944 270.182 1.00 20.08 11 HIS i N 1
ATOM 11480 C CA . HIS H 2 11 ? 309.570 264.191 269.255 1.00 20.08 11 HIS i CA 1
ATOM 11481 C C . HIS H 2 11 ? 308.247 263.710 269.833 1.00 20.08 11 HIS i C 1
ATOM 11482 O O . HIS H 2 11 ? 307.269 264.461 269.883 1.00 20.08 11 HIS i O 1
ATOM 11489 N N . LEU H 2 12 ? 308.204 262.466 270.297 1.00 20.12 12 LEU i N 1
ATOM 11490 C CA . LEU H 2 12 ? 306.966 261.885 270.793 1.00 20.12 12 LEU i CA 1
ATOM 11491 C C . LEU H 2 12 ? 306.611 262.338 272.201 1.00 20.12 12 LEU i C 1
ATOM 11492 O O . LEU H 2 12 ? 305.516 262.016 272.673 1.00 20.12 12 LEU i O 1
ATOM 11497 N N . GLN H 2 13 ? 307.497 263.070 272.875 1.00 22.98 13 GLN i N 1
ATOM 11498 C CA . GLN H 2 13 ? 307.297 263.469 274.267 1.00 22.98 13 GLN i CA 1
ATOM 11499 C C . GLN H 2 13 ? 307.032 262.255 275.151 1.00 22.98 13 GLN i C 1
ATOM 11500 O O . GLN H 2 13 ? 306.197 262.292 276.055 1.00 22.98 13 GLN i O 1
ATOM 11506 N N . ALA H 2 14 ? 307.742 261.165 274.886 1.00 24.75 14 ALA i N 1
ATOM 11507 C CA . ALA H 2 14 ? 307.534 259.915 275.595 1.00 24.75 14 ALA i CA 1
ATOM 11508 C C . ALA H 2 14 ? 308.865 259.346 276.053 1.00 24.75 14 ALA i C 1
ATOM 11509 O O . ALA H 2 14 ? 309.860 259.390 275.328 1.00 24.75 14 ALA i O 1
ATOM 11511 N N . ASP H 2 15 ? 308.869 258.805 277.266 1.00 31.57 15 ASP i N 1
ATOM 11512 C CA . ASP H 2 15 ? 310.022 258.104 277.811 1.00 31.57 15 ASP i CA 1
ATOM 11513 C C . ASP H 2 15 ? 309.843 256.618 277.544 1.00 31.57 15 ASP i C 1
ATOM 11514 O O . ASP H 2 15 ? 308.871 256.012 278.005 1.00 31.57 15 ASP i O 1
ATOM 11519 N N . LEU H 2 16 ? 310.773 256.037 276.796 1.00 27.92 16 LEU i N 1
ATOM 11520 C CA . LEU H 2 16 ? 310.659 254.643 276.383 1.00 27.92 16 LEU i CA 1
ATOM 11521 C C . LEU H 2 16 ? 311.461 253.747 277.329 1.00 27.92 16 LEU i C 1
ATOM 11522 O O . LEU H 2 16 ? 312.393 253.049 276.938 1.00 27.92 16 LEU i O 1
ATOM 11527 N N . ILE H 2 17 ? 311.085 253.795 278.609 1.00 29.86 17 ILE i N 1
ATOM 11528 C CA . ILE H 2 17 ? 311.817 253.044 279.626 1.00 29.86 17 ILE i CA 1
ATOM 11529 C C . ILE H 2 17 ? 311.618 251.546 279.444 1.00 29.86 17 ILE i C 1
ATOM 11530 O O . ILE H 2 17 ? 312.583 250.774 279.464 1.00 29.86 17 ILE i O 1
ATOM 11535 N N . GLU H 2 18 ? 310.375 251.109 279.266 1.00 30.27 18 GLU i N 1
ATOM 11536 C CA . GLU H 2 18 ? 310.096 249.685 279.155 1.00 30.27 18 GLU i CA 1
ATOM 11537 C C . GLU H 2 18 ? 310.740 249.110 277.901 1.00 30.27 18 GLU i C 1
ATOM 11538 O O . GLU H 2 18 ? 310.705 249.720 276.831 1.00 30.27 18 GLU i O 1
ATOM 11544 N N . ASP H 2 19 ? 311.342 247.928 278.041 1.00 32.68 19 ASP i N 1
ATOM 11545 C CA . ASP H 2 19 ? 312.034 247.314 276.913 1.00 32.68 19 ASP i CA 1
ATOM 11546 C C . ASP H 2 19 ? 311.068 246.981 275.788 1.00 32.68 19 ASP i C 1
ATOM 11547 O O . ASP H 2 19 ? 311.407 247.119 274.607 1.00 32.68 19 ASP i O 1
ATOM 11552 N N . ASP H 2 20 ? 309.857 246.553 276.136 1.00 30.13 20 ASP i N 1
ATOM 11553 C CA . ASP H 2 20 ? 308.912 246.086 275.130 1.00 30.13 20 ASP i CA 1
ATOM 11554 C C . ASP H 2 20 ? 308.462 247.220 274.215 1.00 30.13 20 ASP i C 1
ATOM 11555 O O . ASP H 2 20 ? 308.528 247.101 272.986 1.00 30.13 20 ASP i O 1
ATOM 11560 N N . GLU H 2 21 ? 308.020 248.343 274.790 1.00 26.81 21 GLU i N 1
ATOM 11561 C CA . GLU H 2 21 ? 307.512 249.419 273.946 1.00 26.81 21 GLU i CA 1
ATOM 11562 C C . GLU H 2 21 ? 308.634 250.182 273.258 1.00 26.81 21 GLU i C 1
ATOM 11563 O O . GLU H 2 21 ? 308.444 250.679 272.143 1.00 26.81 21 GLU i O 1
ATOM 11569 N N . ARG H 2 22 ? 309.804 250.286 273.888 1.00 26.27 22 ARG i N 1
ATOM 11570 C CA . ARG H 2 22 ? 310.945 250.862 273.187 1.00 26.27 22 ARG i CA 1
ATOM 11571 C C . ARG H 2 22 ? 311.315 250.017 271.979 1.00 26.27 22 ARG i C 1
ATOM 11572 O O . ARG H 2 22 ? 311.582 250.551 270.897 1.00 26.27 22 ARG i O 1
ATOM 11580 N N . SER H 2 23 ? 311.318 248.692 272.141 1.00 23.47 23 SER i N 1
ATOM 11581 C CA . SER H 2 23 ? 311.575 247.817 271.005 1.00 23.47 23 SER i CA 1
ATOM 11582 C C . SER H 2 23 ? 310.520 247.998 269.926 1.00 23.47 23 SER i C 1
ATOM 11583 O O . SER H 2 23 ? 310.847 248.077 268.738 1.00 23.47 23 SER i O 1
ATOM 11586 N N . TYR H 2 24 ? 309.251 248.082 270.321 1.00 19.68 24 TYR i N 1
ATOM 11587 C CA . TYR H 2 24 ? 308.179 248.295 269.354 1.00 19.68 24 TYR i CA 1
ATOM 11588 C C . TYR H 2 24 ? 308.426 249.560 268.541 1.00 19.68 24 TYR i C 1
ATOM 11589 O O . TYR H 2 24 ? 308.512 249.517 267.309 1.00 19.68 24 TYR i O 1
ATOM 11598 N N . VAL H 2 25 ? 308.639 250.682 269.230 1.00 19.01 25 VAL i N 1
ATOM 11599 C CA . VAL H 2 25 ? 308.738 251.974 268.556 1.00 19.01 25 VAL i CA 1
ATOM 11600 C C . VAL H 2 25 ? 309.990 252.046 267.690 1.00 19.01 25 VAL i C 1
ATOM 11601 O O . VAL H 2 25 ? 309.962 252.602 266.587 1.00 19.01 25 VAL i O 1
ATOM 11605 N N . MET H 2 26 ? 311.106 251.497 268.164 1.00 20.65 26 MET i N 1
ATOM 11606 C CA . MET H 2 26 ? 312.365 251.650 267.450 1.00 20.65 26 MET i CA 1
ATOM 11607 C C . MET H 2 26 ? 312.666 250.514 266.483 1.00 20.65 26 MET i C 1
ATOM 11608 O O . MET H 2 26 ? 313.675 250.584 265.777 1.00 20.65 26 MET i O 1
ATOM 11613 N N . GLU H 2 27 ? 311.833 249.476 266.417 1.00 21.11 27 GLU i N 1
ATOM 11614 C CA . GLU H 2 27 ? 312.112 248.366 265.525 1.00 21.11 27 GLU i CA 1
ATOM 11615 C C . GLU H 2 27 ? 310.940 247.936 264.661 1.00 21.11 27 GLU i C 1
ATOM 11616 O O . GLU H 2 27 ? 311.122 247.041 263.830 1.00 21.11 27 GLU i O 1
ATOM 11622 N N . GLN H 2 28 ? 309.753 248.518 264.820 1.00 17.95 28 GLN i N 1
ATOM 11623 C CA . GLN H 2 28 ? 308.667 248.167 263.920 1.00 17.95 28 GLN i CA 1
ATOM 11624 C C . GLN H 2 28 ? 307.958 249.415 263.424 1.00 17.95 28 GLN i C 1
ATOM 11625 O O . GLN H 2 28 ? 307.327 249.399 262.364 1.00 17.95 28 GLN i O 1
ATOM 11631 N N . LEU H 2 29 ? 308.068 250.508 264.171 1.00 15.67 29 LEU i N 1
ATOM 11632 C CA . LEU H 2 29 ? 307.341 251.723 263.843 1.00 15.67 29 LEU i CA 1
ATOM 11633 C C . LEU H 2 29 ? 308.198 252.752 263.125 1.00 15.67 29 LEU i C 1
ATOM 11634 O O . LEU H 2 29 ? 307.667 253.538 262.337 1.00 15.67 29 LEU i O 1
ATOM 11639 N N . LEU H 2 30 ? 309.506 252.768 263.380 1.00 16.93 30 LEU i N 1
ATOM 11640 C CA . LEU H 2 30 ? 310.446 253.651 262.695 1.00 16.93 30 LEU i CA 1
ATOM 11641 C C . LEU H 2 30 ? 310.874 253.114 261.329 1.00 16.93 30 LEU i C 1
ATOM 11642 O O . LEU H 2 30 ? 310.865 253.874 260.349 1.00 16.93 30 LEU i O 1
ATOM 11647 N N . PRO H 2 31 ? 311.276 251.841 261.205 1.00 16.69 31 PRO i N 1
ATOM 11648 C CA . PRO H 2 31 ? 311.621 251.333 259.869 1.00 16.69 31 PRO i CA 1
ATOM 11649 C C . PRO H 2 31 ? 310.469 251.394 258.889 1.00 16.69 31 PRO i C 1
ATOM 11650 O O . PRO H 2 31 ? 310.700 251.588 257.690 1.00 16.69 31 PRO i O 1
ATOM 11654 N N . ALA H 2 32 ? 309.232 251.243 259.364 1.00 17.17 32 ALA i N 1
ATOM 11655 C CA . ALA H 2 32 ? 308.078 251.371 258.482 1.00 17.17 32 ALA i CA 1
ATOM 11656 C C . ALA H 2 32 ? 308.022 252.756 257.854 1.00 17.17 32 ALA i C 1
ATOM 11657 O O . ALA H 2 32 ? 307.879 252.892 256.635 1.00 17.17 32 ALA i O 1
ATOM 11659 N N . ALA H 2 33 ? 308.157 253.800 258.673 1.00 15.70 33 ALA i N 1
ATOM 11660 C CA . ALA H 2 33 ? 308.137 255.161 258.146 1.00 15.70 33 ALA i CA 1
ATOM 11661 C C . ALA H 2 33 ? 309.319 255.418 257.224 1.00 15.70 33 ALA i C 1
ATOM 11662 O O . ALA H 2 33 ? 309.164 256.037 256.162 1.00 15.70 33 ALA i O 1
ATOM 11664 N N . ARG H 2 34 ? 310.507 254.952 257.611 1.00 16.96 34 ARG i N 1
ATOM 11665 C CA . ARG H 2 34 ? 311.691 255.192 256.794 1.00 16.96 34 ARG i CA 1
ATOM 11666 C C . ARG H 2 34 ? 311.549 254.557 255.417 1.00 16.96 34 ARG i C 1
ATOM 11667 O O . ARG H 2 34 ? 311.824 255.195 254.395 1.00 16.96 34 ARG i O 1
ATOM 11675 N N . GLU H 2 35 ? 311.094 253.304 255.361 1.00 17.32 35 GLU i N 1
ATOM 11676 C CA . GLU H 2 35 ? 310.973 252.651 254.063 1.00 17.32 35 GLU i CA 1
ATOM 11677 C C . GLU H 2 35 ? 309.768 253.157 253.282 1.00 17.32 35 GLU i C 1
ATOM 11678 O O . GLU H 2 35 ? 309.778 253.111 252.050 1.00 17.32 35 GLU i O 1
ATOM 11684 N N . SER H 2 36 ? 308.736 253.669 253.958 1.00 15.91 36 SER i N 1
ATOM 11685 C CA . SER H 2 36 ? 307.644 254.306 253.232 1.00 15.91 36 SER i CA 1
ATOM 11686 C C . SER H 2 36 ? 308.118 255.569 252.526 1.00 15.91 36 SER i C 1
ATOM 11687 O O . SER H 2 36 ? 307.808 255.790 251.347 1.00 15.91 36 SER i O 1
ATOM 11690 N N . ALA H 2 37 ? 308.884 256.408 253.226 1.00 15.57 37 ALA i N 1
ATOM 11691 C CA . ALA H 2 37 ? 309.450 257.589 252.582 1.00 15.57 37 ALA i CA 1
ATOM 11692 C C . ALA H 2 37 ? 310.418 257.197 251.474 1.00 15.57 37 ALA i C 1
ATOM 11693 O O . ALA H 2 37 ? 310.467 257.844 250.421 1.00 15.57 37 ALA i O 1
ATOM 11695 N N . GLU H 2 38 ? 311.197 256.137 251.694 1.00 17.43 38 GLU i N 1
ATOM 11696 C CA . GLU H 2 38 ? 312.121 255.659 250.672 1.00 17.43 38 GLU i CA 1
ATOM 11697 C C . GLU H 2 38 ? 311.381 255.206 249.419 1.00 17.43 38 GLU i C 1
ATOM 11698 O O . GLU H 2 38 ? 311.840 255.448 248.298 1.00 17.43 38 GLU i O 1
ATOM 11704 N N . MET H 2 39 ? 310.243 254.530 249.586 1.00 16.21 39 MET i N 1
ATOM 11705 C CA . MET H 2 39 ? 309.452 254.115 248.432 1.00 16.21 39 MET i CA 1
ATOM 11706 C C . MET H 2 39 ? 308.828 255.311 247.728 1.00 16.21 39 MET i C 1
ATOM 11707 O O . MET H 2 39 ? 308.714 255.321 246.498 1.00 16.21 39 MET i O 1
ATOM 11712 N N . PHE H 2 40 ? 308.399 256.319 248.486 1.00 14.14 40 PHE i N 1
ATOM 11713 C CA . PHE H 2 40 ? 307.783 257.482 247.853 1.00 14.14 40 PHE i CA 1
ATOM 11714 C C . PHE H 2 40 ? 308.801 258.301 247.073 1.00 14.14 40 PHE i C 1
ATOM 11715 O O . PHE H 2 40 ? 308.472 258.877 246.032 1.00 14.14 40 PHE i O 1
ATOM 11723 N N . LEU H 2 41 ? 310.036 258.381 247.565 1.00 14.52 41 LEU i N 1
ATOM 11724 C CA . LEU H 2 41 ? 311.035 259.237 246.935 1.00 14.52 41 LEU i CA 1
ATOM 11725 C C . LEU H 2 41 ? 311.588 258.661 245.640 1.00 14.52 41 LEU i C 1
ATOM 11726 O O . LEU H 2 41 ? 312.248 259.394 244.901 1.00 14.52 41 LEU i O 1
ATOM 11731 N N . ASN H 2 42 ? 311.349 257.380 245.359 1.00 14.69 42 ASN i N 1
ATOM 11732 C CA . ASN H 2 42 ? 311.888 256.694 244.182 1.00 14.69 42 ASN i CA 1
ATOM 11733 C C . ASN H 2 42 ? 313.412 256.624 244.202 1.00 14.69 42 ASN i C 1
ATOM 11734 O O . ASN H 2 42 ? 314.054 256.607 243.151 1.00 14.69 42 ASN i O 1
ATOM 11739 N N . ARG H 2 43 ? 314.006 256.567 245.390 1.00 16.16 43 ARG i N 1
ATOM 11740 C CA . ARG H 2 43 ? 315.453 256.463 245.511 1.00 16.16 43 ARG i CA 1
ATOM 11741 C C . ARG H 2 43 ? 315.786 255.895 246.881 1.00 16.16 43 ARG i C 1
ATOM 11742 O O . ARG H 2 43 ? 314.948 255.868 247.783 1.00 16.16 43 ARG i O 1
ATOM 11750 N N . ASN H 2 44 ? 317.026 255.444 247.025 1.00 20.49 44 ASN i N 1
ATOM 11751 C CA . ASN H 2 44 ? 317.525 254.921 248.286 1.00 20.49 44 ASN i CA 1
ATOM 11752 C C . ASN H 2 44 ? 318.172 256.035 249.096 1.00 20.49 44 ASN i C 1
ATOM 11753 O O . ASN H 2 44 ? 318.867 256.896 248.555 1.00 20.49 44 ASN i O 1
ATOM 11758 N N . ILE H 2 45 ? 317.941 256.008 250.404 1.00 22.59 45 ILE i N 1
ATOM 11759 C CA . ILE H 2 45 ? 318.490 257.003 251.313 1.00 22.59 45 ILE i CA 1
ATOM 11760 C C . ILE H 2 45 ? 319.329 256.292 252.363 1.00 22.59 45 ILE i C 1
ATOM 11761 O O . ILE H 2 45 ? 318.919 255.261 252.906 1.00 22.59 45 ILE i O 1
ATOM 11766 N N . TYR H 2 46 ? 320.511 256.838 252.635 1.00 29.08 46 TYR i N 1
ATOM 11767 C CA . TYR H 2 46 ? 321.462 256.250 253.564 1.00 29.08 46 TYR i CA 1
ATOM 11768 C C . TYR H 2 46 ? 321.821 257.262 254.640 1.00 29.08 46 TYR i C 1
ATOM 11769 O O . TYR H 2 46 ? 321.787 258.472 254.410 1.00 29.08 46 TYR i O 1
ATOM 11778 N N . SER H 2 47 ? 322.163 256.752 255.824 1.00 36.06 47 SER i N 1
ATOM 11779 C CA . SER H 2 47 ? 322.353 257.625 256.978 1.00 36.06 47 SER i CA 1
ATOM 11780 C C . SER H 2 47 ? 323.644 258.428 256.882 1.00 36.06 47 SER i C 1
ATOM 11781 O O . SER H 2 47 ? 323.648 259.634 257.152 1.00 36.06 47 SER i O 1
ATOM 11784 N N . THR H 2 48 ? 324.749 257.785 256.514 1.00 41.01 48 THR i N 1
ATOM 11785 C CA . THR H 2 48 ? 326.051 258.435 256.474 1.00 41.01 48 THR i CA 1
ATOM 11786 C C . THR H 2 48 ? 326.728 258.152 255.141 1.00 41.01 48 THR i C 1
ATOM 11787 O O . THR H 2 48 ? 326.279 257.318 254.353 1.00 41.01 48 THR i O 1
ATOM 11791 N N . SER H 2 49 ? 327.830 258.863 254.897 1.00 44.25 49 SER i N 1
ATOM 11792 C CA . SER H 2 49 ? 328.567 258.678 253.652 1.00 44.25 49 SER i CA 1
ATOM 11793 C C . SER H 2 49 ? 329.201 257.296 253.569 1.00 44.25 49 SER i C 1
ATOM 11794 O O . SER H 2 49 ? 329.324 256.737 252.472 1.00 44.25 49 SER i O 1
ATOM 11797 N N . GLU H 2 50 ? 329.615 256.736 254.707 1.00 47.09 50 GLU i N 1
ATOM 11798 C CA . GLU H 2 50 ? 330.230 255.414 254.697 1.00 47.09 50 GLU i CA 1
ATOM 11799 C C . GLU H 2 50 ? 329.255 254.356 254.203 1.00 47.09 50 GLU i C 1
ATOM 11800 O O . GL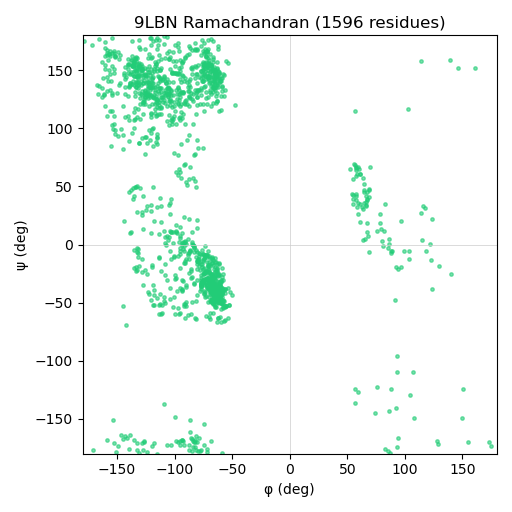U H 2 50 ? 329.625 253.486 253.406 1.00 47.09 50 GLU i O 1
ATOM 11806 N N . GLU H 2 51 ? 328.004 254.412 254.663 1.00 44.66 51 GLU i N 1
ATOM 11807 C CA . GLU H 2 51 ? 327.008 253.446 254.209 1.00 44.66 51 GLU i CA 1
ATOM 11808 C C . GLU H 2 51 ? 326.715 253.606 252.724 1.00 44.66 51 GLU i C 1
ATOM 11809 O O . GLU H 2 51 ? 326.548 252.611 252.010 1.00 44.66 51 GLU i O 1
ATOM 11815 N N . LEU H 2 52 ? 326.651 254.847 252.236 1.00 42.56 52 LEU i N 1
ATOM 11816 C CA . LEU H 2 52 ? 326.427 255.060 250.811 1.00 42.56 52 LEU i CA 1
ATOM 11817 C C . LEU H 2 52 ? 327.567 254.485 249.982 1.00 42.56 52 LEU i C 1
ATOM 11818 O O . LEU H 2 52 ? 327.332 253.800 248.979 1.00 42.56 52 LEU i O 1
ATOM 11823 N N . ALA H 2 53 ? 328.810 254.743 250.393 1.00 45.00 53 ALA i N 1
ATOM 11824 C CA . ALA H 2 53 ? 329.953 254.206 249.662 1.00 45.00 53 ALA i CA 1
ATOM 11825 C C . ALA H 2 53 ? 329.970 252.682 249.704 1.00 45.00 53 ALA i C 1
ATOM 11826 O O . ALA H 2 53 ? 330.252 252.028 248.692 1.00 45.00 53 ALA i O 1
ATOM 11828 N N . ALA H 2 54 ? 329.665 252.099 250.865 1.00 46.34 54 ALA i N 1
ATOM 11829 C CA . ALA H 2 54 ? 329.640 250.646 250.980 1.00 46.34 54 ALA i CA 1
ATOM 11830 C C . ALA H 2 54 ? 328.575 250.038 250.079 1.00 46.34 54 ALA i C 1
ATOM 11831 O O . ALA H 2 54 ? 328.816 249.020 249.421 1.00 46.34 54 ALA i O 1
ATOM 11833 N N . ALA H 2 55 ? 327.388 250.647 250.037 1.00 45.54 55 ALA i N 1
ATOM 11834 C CA . ALA H 2 55 ? 326.320 250.124 249.194 1.00 45.54 55 ALA i CA 1
ATOM 11835 C C . ALA H 2 55 ? 326.659 250.260 247.715 1.00 45.54 55 ALA i C 1
ATOM 11836 O O . ALA H 2 55 ? 326.353 249.363 246.922 1.00 45.54 55 ALA i O 1
ATOM 11838 N N . VAL H 2 56 ? 327.281 251.373 247.320 1.00 47.85 56 VAL i N 1
ATOM 11839 C CA . VAL H 2 56 ? 327.683 251.526 245.924 1.00 47.85 56 VAL i CA 1
ATOM 11840 C C . VAL H 2 56 ? 328.750 250.503 245.557 1.00 47.85 56 VAL i C 1
ATOM 11841 O O . VAL H 2 56 ? 328.763 249.975 244.438 1.00 47.85 56 VAL i O 1
ATOM 11845 N N . ALA H 2 57 ? 329.659 250.201 246.488 1.00 49.55 57 ALA i N 1
ATOM 11846 C CA . ALA H 2 57 ? 330.717 249.238 246.196 1.00 49.55 57 ALA i CA 1
ATOM 11847 C C . ALA H 2 57 ? 330.146 247.858 245.891 1.00 49.55 57 ALA i C 1
ATOM 11848 O O . ALA H 2 57 ? 330.579 247.196 244.941 1.00 49.55 57 ALA i O 1
ATOM 11850 N N . ALA H 2 58 ? 329.171 247.408 246.678 1.00 50.15 58 ALA i N 1
ATOM 11851 C CA . ALA H 2 58 ? 328.552 246.110 246.448 1.00 50.15 58 ALA i CA 1
ATOM 11852 C C . ALA H 2 58 ? 327.546 246.125 245.305 1.00 50.15 58 ALA i C 1
ATOM 11853 O O . ALA H 2 58 ? 327.056 245.058 244.920 1.00 50.15 58 ALA i O 1
ATOM 11855 N N . GLY H 2 59 ? 327.215 247.298 244.770 1.00 49.81 59 GLY i N 1
ATOM 11856 C CA . GLY H 2 59 ? 326.322 247.407 243.638 1.00 49.81 59 GLY i CA 1
ATOM 11857 C C . GLY H 2 59 ? 324.847 247.334 243.961 1.00 49.81 59 GLY i C 1
ATOM 11858 O O . GLY H 2 59 ? 324.025 247.456 243.045 1.00 49.81 59 GLY i O 1
ATOM 11859 N N . THR H 2 60 ? 324.480 247.146 245.228 1.00 49.17 60 THR i N 1
ATOM 11860 C CA . THR H 2 60 ? 323.073 247.038 245.588 1.00 49.17 60 THR i CA 1
ATOM 11861 C C . THR H 2 60 ? 322.361 248.383 245.603 1.00 49.17 60 THR i C 1
ATOM 11862 O O . THR H 2 60 ? 321.126 248.413 245.588 1.00 49.17 60 THR i O 1
ATOM 11866 N N . ALA H 2 61 ? 323.102 249.487 245.634 1.00 42.25 61 ALA i N 1
ATOM 11867 C CA . ALA H 2 61 ? 322.497 250.811 245.610 1.00 42.25 61 ALA i CA 1
ATOM 11868 C C . ALA H 2 61 ? 322.102 251.174 244.187 1.00 42.25 61 ALA i C 1
ATOM 11869 O O . ALA H 2 61 ? 322.895 251.015 243.255 1.00 42.25 61 ALA i O 1
ATOM 11871 N N . GLY H 2 62 ? 320.882 251.667 244.022 1.00 34.14 62 GLY i N 1
ATOM 11872 C CA . GLY H 2 62 ? 320.391 252.049 242.719 1.00 34.14 62 GLY i CA 1
ATOM 11873 C C . GLY H 2 62 ? 320.942 253.392 242.291 1.00 34.14 62 GLY i C 1
ATOM 11874 O O . GLY H 2 62 ? 321.750 254.019 242.975 1.00 34.14 62 GLY i O 1
ATOM 11875 N N . GLN H 2 63 ? 320.494 253.833 241.122 1.00 26.78 63 GLN i N 1
ATOM 11876 C CA . GLN H 2 63 ? 320.893 255.137 240.623 1.00 26.78 63 GLN i CA 1
ATOM 11877 C C . GLN H 2 63 ? 320.171 256.238 241.390 1.00 26.78 63 GLN i C 1
ATOM 11878 O O . GLN H 2 63 ? 319.099 256.025 241.964 1.00 26.78 63 GLN i O 1
ATOM 11884 N N . TYR H 2 64 ? 320.781 257.420 241.403 1.00 22.39 64 TYR i N 1
ATOM 11885 C CA . TYR H 2 64 ? 320.303 258.581 242.143 1.00 22.39 64 TYR i CA 1
ATOM 11886 C C . TYR H 2 64 ? 320.173 258.304 243.638 1.00 22.39 64 TYR i C 1
ATOM 11887 O O . TYR H 2 64 ? 319.066 258.405 244.177 1.00 22.39 64 TYR i O 1
ATOM 11896 N N . PRO H 2 65 ? 321.243 257.953 244.349 1.00 20.96 65 PRO i N 1
ATOM 11897 C CA . PRO H 2 65 ? 321.154 257.859 245.806 1.00 20.96 65 PRO i CA 1
ATOM 11898 C C . PRO H 2 65 ? 321.600 259.139 246.493 1.00 20.96 65 PRO i C 1
ATOM 11899 O O . PRO H 2 65 ? 322.418 259.904 245.978 1.00 20.96 65 PRO i O 1
ATOM 11903 N N . LEU H 2 66 ? 321.048 259.369 247.683 1.00 21.00 66 LEU i N 1
ATOM 11904 C CA . LEU H 2 66 ? 321.467 260.509 248.486 1.00 21.00 66 LEU i CA 1
ATOM 11905 C C . LEU H 2 66 ? 321.544 260.108 249.948 1.00 21.00 66 LEU i C 1
ATOM 11906 O O . LEU H 2 66 ? 320.868 259.181 250.396 1.00 21.00 66 LEU i O 1
ATOM 11911 N N . VAL H 2 67 ? 322.376 260.831 250.686 1.00 24.67 67 VAL i N 1
ATOM 11912 C CA . VAL H 2 67 ? 322.394 260.746 252.140 1.00 24.67 67 VAL i CA 1
ATOM 11913 C C . VAL H 2 67 ? 321.370 261.729 252.694 1.00 24.67 67 VAL i C 1
ATOM 11914 O O . VAL H 2 67 ? 321.214 262.841 252.178 1.00 24.67 67 VAL i O 1
ATOM 11918 N N . THR H 2 68 ? 320.663 261.320 253.742 1.00 23.11 68 THR i N 1
ATOM 11919 C CA . THR H 2 68 ? 319.441 262.009 254.138 1.00 23.11 68 THR i CA 1
ATOM 11920 C C . THR H 2 68 ? 319.730 263.439 254.582 1.00 23.11 68 THR i C 1
ATOM 11921 O O . THR H 2 68 ? 320.591 263.652 255.444 1.00 23.11 68 THR i O 1
ATOM 11925 N N . PRO H 2 69 ? 319.043 264.431 254.032 1.00 20.86 69 PRO i N 1
ATOM 11926 C CA . PRO H 2 69 ? 319.083 265.782 254.592 1.00 20.86 69 PRO i CA 1
ATOM 11927 C C . PRO H 2 69 ? 318.208 265.838 255.838 1.00 20.86 69 PRO i C 1
ATOM 11928 O O . PRO H 2 69 ? 317.636 264.841 256.267 1.00 20.86 69 PRO i O 1
ATOM 11932 N N . ARG H 2 70 ? 318.103 267.031 256.418 1.00 21.85 70 ARG i N 1
ATOM 11933 C CA . ARG H 2 70 ? 317.279 267.172 257.610 1.00 21.85 70 ARG i CA 1
ATOM 11934 C C . ARG H 2 70 ? 315.792 267.198 257.286 1.00 21.85 70 ARG i C 1
ATOM 11935 O O . ARG H 2 70 ? 314.979 266.755 258.105 1.00 21.85 70 ARG i O 1
ATOM 11943 N N . ALA H 2 71 ? 315.418 267.703 256.109 1.00 18.56 71 ALA i N 1
ATOM 11944 C CA . ALA H 2 71 ? 314.006 267.770 255.748 1.00 18.56 71 ALA i CA 1
ATOM 11945 C C . ALA H 2 71 ? 313.400 266.379 255.605 1.00 18.56 71 ALA i C 1
ATOM 11946 O O . ALA H 2 71 ? 312.279 266.131 256.066 1.00 18.56 71 ALA i O 1
ATOM 11948 N N . VAL H 2 72 ? 314.128 265.455 254.978 1.00 17.17 72 VAL i N 1
ATOM 11949 C CA . VAL H 2 72 ? 313.635 264.088 254.852 1.00 17.17 72 VAL i CA 1
ATOM 11950 C C . VAL H 2 72 ? 313.543 263.424 256.221 1.00 17.17 72 VAL i C 1
ATOM 11951 O O . VAL H 2 72 ? 312.599 262.676 256.504 1.00 17.17 72 VAL i O 1
ATOM 11955 N N . GLU H 2 73 ? 314.513 263.693 257.096 1.00 17.76 73 GLU i N 1
ATOM 11956 C CA . GLU H 2 73 ? 314.463 263.121 258.436 1.00 17.76 73 GLU i CA 1
ATOM 11957 C C . GLU H 2 73 ? 313.252 263.623 259.206 1.00 17.76 73 GLU i C 1
ATOM 11958 O O . GLU H 2 73 ? 312.589 262.849 259.903 1.00 17.76 73 GLU i O 1
ATOM 11964 N N . GLN H 2 74 ? 312.924 264.909 259.082 1.00 16.09 74 GLN i N 1
ATOM 11965 C CA . GLN H 2 74 ? 311.737 265.380 259.785 1.00 16.09 74 GLN i CA 1
ATOM 11966 C C . GLN H 2 74 ? 310.451 264.893 259.134 1.00 16.09 74 GLN i C 1
ATOM 11967 O O . GLN H 2 74 ? 309.448 264.709 259.826 1.00 16.09 74 GLN i O 1
ATOM 11973 N N . ALA H 2 75 ? 310.445 264.671 257.821 1.00 14.46 75 ALA i N 1
ATOM 11974 C CA . ALA H 2 75 ? 309.274 264.043 257.219 1.00 14.46 75 ALA i CA 1
ATOM 11975 C C . ALA H 2 75 ? 309.069 262.638 257.770 1.00 14.46 75 ALA i C 1
ATOM 11976 O O . ALA H 2 75 ? 307.938 262.229 258.059 1.00 14.46 75 ALA i O 1
ATOM 11978 N N . ILE H 2 76 ? 310.159 261.888 257.931 1.00 14.46 76 ILE i N 1
ATOM 11979 C CA . ILE H 2 76 ? 310.075 260.568 258.549 1.00 14.46 76 ILE i CA 1
ATOM 11980 C C . ILE H 2 76 ? 309.566 260.680 259.980 1.00 14.46 76 ILE i C 1
ATOM 11981 O O . ILE H 2 76 ? 308.746 259.871 260.432 1.00 14.46 76 ILE i O 1
ATOM 11986 N N . LEU H 2 77 ? 310.041 261.686 260.714 1.00 15.31 77 LEU i N 1
ATOM 11987 C CA . LEU H 2 77 ? 309.561 261.895 262.075 1.00 15.31 77 LEU i CA 1
ATOM 11988 C C . LEU H 2 77 ? 308.068 262.199 262.095 1.00 15.31 77 LEU i C 1
ATOM 11989 O O . LEU H 2 77 ? 307.348 261.741 262.986 1.00 15.31 77 LEU i O 1
ATOM 11994 N N . LEU H 2 78 ? 307.589 262.984 261.132 1.00 14.85 78 LEU i N 1
ATOM 11995 C CA . LEU H 2 78 ? 306.164 263.293 261.066 1.00 14.85 78 LEU i CA 1
ATOM 11996 C C . LEU H 2 78 ? 305.342 262.045 260.772 1.00 14.85 78 LEU i C 1
ATOM 11997 O O . LEU H 2 78 ? 304.280 261.833 261.370 1.00 14.85 78 LEU i O 1
ATOM 12002 N N . MET H 2 79 ? 305.819 261.201 259.854 1.00 14.43 79 MET i N 1
ATOM 12003 C CA . MET H 2 79 ? 305.119 259.947 259.586 1.00 14.43 79 MET i CA 1
ATOM 12004 C C . MET H 2 79 ? 305.074 259.070 260.829 1.00 14.43 79 MET i C 1
ATOM 12005 O O . MET H 2 79 ? 304.043 258.460 261.133 1.00 14.43 79 MET i O 1
ATOM 12010 N N . LEU H 2 80 ? 306.188 258.989 261.558 1.00 14.69 80 LEU i N 1
ATOM 12011 C CA . LEU H 2 80 ? 306.217 258.199 262.787 1.00 14.69 80 LEU i CA 1
ATOM 12012 C C . LEU H 2 80 ? 305.255 258.754 263.829 1.00 14.69 80 LEU i C 1
ATOM 12013 O O . LEU H 2 80 ? 304.568 257.993 264.522 1.00 14.69 80 LEU i O 1
ATOM 12018 N N . GLY H 2 81 ? 305.198 260.079 263.964 1.00 16.27 81 GLY i N 1
ATOM 12019 C CA . GLY H 2 81 ? 304.263 260.679 264.899 1.00 16.27 81 GLY i CA 1
ATOM 12020 C C . GLY H 2 81 ? 302.820 260.407 264.529 1.00 16.27 81 GLY i C 1
ATOM 12021 O O . GLY H 2 81 ? 301.964 260.254 265.403 1.00 16.27 81 GLY i O 1
ATOM 12022 N N . ASP H 2 82 ? 302.524 260.365 263.230 1.00 16.84 82 ASP i N 1
ATOM 12023 C CA . ASP H 2 82 ? 301.192 259.959 262.791 1.00 16.84 82 ASP i CA 1
ATOM 12024 C C . ASP H 2 82 ? 300.913 258.502 263.135 1.00 16.84 82 ASP i C 1
ATOM 12025 O O . ASP H 2 82 ? 299.793 258.151 263.518 1.00 16.84 82 ASP i O 1
ATOM 12030 N N . PHE H 2 83 ? 301.913 257.634 262.973 1.00 15.55 83 PHE i N 1
ATOM 12031 C CA . PHE H 2 83 ? 301.725 256.217 263.273 1.00 15.55 83 PHE i CA 1
ATOM 12032 C C . PHE H 2 83 ? 301.464 255.992 264.754 1.00 15.55 83 PHE i C 1
ATOM 12033 O O . PHE H 2 83 ? 300.641 255.150 265.127 1.00 15.55 83 PHE i O 1
ATOM 12041 N N . TYR H 2 84 ? 302.168 256.725 265.614 1.00 18.12 84 TYR i N 1
ATOM 12042 C CA . TYR H 2 84 ? 302.020 256.532 267.052 1.00 18.12 84 TYR i CA 1
ATOM 12043 C C . TYR H 2 84 ? 300.645 256.968 267.540 1.00 18.12 84 TYR i C 1
ATOM 12044 O O . TYR H 2 84 ? 300.060 256.322 268.415 1.00 18.12 84 TYR i O 1
ATOM 12053 N N . ARG H 2 85 ? 300.113 258.060 266.990 1.00 21.06 85 ARG i N 1
ATOM 12054 C CA . ARG H 2 85 ? 298.905 258.664 267.543 1.00 21.06 85 ARG i CA 1
ATOM 12055 C C . ARG H 2 85 ? 297.681 257.791 267.309 1.00 21.06 85 ARG i C 1
ATOM 12056 O O . ARG H 2 85 ? 297.044 257.329 268.261 1.00 21.06 85 ARG i O 1
ATOM 12064 N N . ASP H 2 86 ? 297.329 257.557 266.049 1.00 20.65 86 ASP i N 1
ATOM 12065 C CA . ASP H 2 86 ? 296.146 256.782 265.705 1.00 20.65 86 ASP i CA 1
ATOM 12066 C C . ASP H 2 86 ? 296.553 255.419 265.166 1.00 20.65 86 ASP i C 1
ATOM 12067 O O . ASP H 2 86 ? 297.509 255.300 264.395 1.00 20.65 86 ASP i O 1
ATOM 12072 N N . ARG H 2 87 ? 295.824 254.392 265.585 1.00 19.20 87 ARG i N 1
ATOM 12073 C CA . ARG H 2 87 ? 296.197 253.005 265.356 1.00 19.20 87 ARG i CA 1
ATOM 12074 C C . ARG H 2 87 ? 295.089 252.253 264.640 1.00 19.20 87 ARG i C 1
ATOM 12075 O O . ARG H 2 87 ? 294.884 251.058 264.860 1.00 19.20 87 ARG i O 1
ATOM 12083 N N . GLU H 2 88 ? 294.354 252.939 263.768 1.00 21.42 88 GLU i N 1
ATOM 12084 C CA . GLU H 2 88 ? 293.268 252.305 263.033 1.00 21.42 88 GLU i CA 1
ATOM 12085 C C . GLU H 2 88 ? 293.330 252.647 261.551 1.00 21.42 88 GLU i C 1
ATOM 12086 O O . GLU H 2 88 ? 294.304 253.242 261.083 1.00 21.42 88 GLU i O 1
ATOM 12092 N N . ALA H 2 89 ? 292.285 252.290 260.809 1.00 19.52 89 ALA i N 1
ATOM 12093 C CA . ALA H 2 89 ? 292.265 252.451 259.361 1.00 19.52 89 ALA i CA 1
ATOM 12094 C C . ALA H 2 89 ? 291.134 253.381 258.947 1.00 19.52 89 ALA i C 1
ATOM 12095 O O . ALA H 2 89 ? 290.347 253.055 258.055 1.00 19.52 89 ALA i O 1
ATOM 12097 N N . THR H 2 90 ? 291.044 254.539 259.602 1.00 22.18 90 THR i N 1
ATOM 12098 C CA . THR H 2 90 ? 289.873 255.398 259.464 1.00 22.18 90 THR i CA 1
ATOM 12099 C C . THR H 2 90 ? 289.682 255.915 258.041 1.00 22.18 90 THR i C 1
ATOM 12100 O O . THR H 2 90 ? 288.544 256.133 257.614 1.00 22.18 90 THR i O 1
ATOM 12104 N N . GLY H 2 91 ? 290.760 256.119 257.294 1.00 20.78 91 GLY i N 1
ATOM 12105 C CA . GLY H 2 91 ? 290.617 256.683 255.966 1.00 20.78 91 GLY i CA 1
ATOM 12106 C C . GLY H 2 91 ? 290.993 258.148 255.927 1.00 20.78 91 GLY i C 1
ATOM 12107 O O . GLY H 2 91 ? 290.341 258.978 256.564 1.00 20.78 91 GLY i O 1
ATOM 12108 N N . LYS H 2 92 ? 292.034 258.475 255.177 1.00 19.91 92 LYS i N 1
ATOM 12109 C CA . LYS H 2 92 ? 292.699 259.766 255.228 1.00 19.91 92 LYS i CA 1
ATOM 12110 C C . LYS H 2 92 ? 293.004 260.251 253.821 1.00 19.91 92 LYS i C 1
ATOM 12111 O O . LYS H 2 92 ? 292.990 259.464 252.870 1.00 19.91 92 LYS i O 1
ATOM 12117 N N . PRO H 2 93 ? 293.270 261.549 253.651 1.00 19.24 93 PRO i N 1
ATOM 12118 C CA . PRO H 2 93 ? 293.678 262.046 252.332 1.00 19.24 93 PRO i CA 1
ATOM 12119 C C . PRO H 2 93 ? 294.998 261.434 251.888 1.00 19.24 93 PRO i C 1
ATOM 12120 O O . PRO H 2 93 ? 295.841 261.058 252.705 1.00 19.24 93 PRO i O 1
ATOM 12124 N N . VAL H 2 94 ? 295.165 261.327 250.569 1.00 17.16 94 VAL i N 1
ATOM 12125 C CA . VAL H 2 94 ? 296.343 260.658 250.027 1.00 17.16 94 VAL i CA 1
ATOM 12126 C C . VAL H 2 94 ? 297.601 261.492 250.253 1.00 17.16 94 VAL i C 1
ATOM 12127 O O . VAL H 2 94 ? 298.674 260.946 250.529 1.00 17.16 94 VAL i O 1
ATOM 12131 N N . SER H 2 95 ? 297.496 262.815 250.148 1.00 17.23 95 SER i N 1
ATOM 12132 C CA . SER H 2 95 ? 298.647 263.707 250.265 1.00 17.23 95 SER i CA 1
ATOM 12133 C C . SER H 2 95 ? 298.590 264.432 251.604 1.00 17.23 95 SER i C 1
ATOM 12134 O O . SER H 2 95 ? 297.779 265.344 251.789 1.00 17.23 95 SER i O 1
ATOM 12137 N N . THR H 2 96 ? 299.459 264.038 252.527 1.00 16.88 96 THR i N 1
ATOM 12138 C CA . THR H 2 96 ? 299.503 264.632 253.852 1.00 16.88 96 THR i CA 1
ATOM 12139 C C . THR H 2 96 ? 300.556 265.739 253.889 1.00 16.88 96 THR i C 1
ATOM 12140 O O . THR H 2 96 ? 301.087 266.161 252.860 1.00 16.88 96 THR i O 1
ATOM 12144 N N . SER H 2 97 ? 300.863 266.227 255.088 1.00 16.72 97 SER i N 1
ATOM 12145 C CA . SER H 2 97 ? 301.840 267.292 255.260 1.00 16.72 97 SER i CA 1
ATOM 12146 C C . SER H 2 97 ? 303.279 266.803 255.204 1.00 16.72 97 SER i C 1
ATOM 12147 O O . SER H 2 97 ? 304.191 267.631 255.140 1.00 16.72 97 SER i O 1
ATOM 12150 N N . ALA H 2 98 ? 303.510 265.492 255.261 1.00 14.41 98 ALA i N 1
ATOM 12151 C CA . ALA H 2 98 ? 304.860 264.968 255.103 1.00 14.41 98 ALA i CA 1
ATOM 12152 C C . ALA H 2 98 ? 305.299 264.985 253.648 1.00 14.41 98 ALA i C 1
ATOM 12153 O O . ALA H 2 98 ? 306.486 265.175 253.356 1.00 14.41 98 ALA i O 1
ATOM 12155 N N . HIS H 2 99 ? 304.356 264.801 252.727 1.00 14.21 99 HIS i N 1
ATOM 12156 C CA . HIS H 2 99 ? 304.688 264.803 251.311 1.00 14.21 99 HIS i CA 1
ATOM 12157 C C . HIS H 2 99 ? 305.085 266.189 250.826 1.00 14.21 99 HIS i C 1
ATOM 12158 O O . HIS H 2 99 ? 305.895 266.307 249.903 1.00 14.21 99 HIS i O 1
ATOM 12165 N N . ASN H 2 100 ? 304.554 267.245 251.443 1.00 14.02 100 ASN i N 1
ATOM 12166 C CA . ASN H 2 100 ? 304.969 268.594 251.075 1.00 14.02 100 ASN i CA 1
ATOM 12167 C C . ASN H 2 100 ? 306.446 268.816 251.368 1.00 14.02 100 ASN i C 1
ATOM 12168 O O . ASN H 2 100 ? 307.138 269.508 250.614 1.00 14.02 100 ASN i O 1
ATOM 12173 N N . LEU H 2 101 ? 306.943 268.254 252.470 1.00 13.67 101 LEU i N 1
ATOM 12174 C CA . LEU H 2 101 ? 308.370 268.332 252.766 1.00 13.67 101 LEU i CA 1
ATOM 12175 C C . LEU H 2 101 ? 309.173 267.398 251.873 1.00 13.67 101 LEU i C 1
ATOM 12176 O O . LEU H 2 101 ? 310.268 267.749 251.423 1.00 13.67 101 LEU i O 1
ATOM 12181 N N . LEU H 2 102 ? 308.653 266.199 251.618 1.00 14.52 102 LEU i N 1
ATOM 12182 C CA . LEU H 2 102 ? 309.406 265.199 250.874 1.00 14.52 102 LEU i CA 1
ATOM 12183 C C . LEU H 2 102 ? 309.483 265.481 249.381 1.00 14.52 102 LEU i C 1
ATOM 12184 O O . LEU H 2 102 ? 310.372 264.944 248.716 1.00 14.52 102 LEU i O 1
ATOM 12189 N N . TYR H 2 103 ? 308.578 266.293 248.839 1.00 16.04 103 TYR i N 1
ATOM 12190 C CA . TYR H 2 103 ? 308.435 266.374 247.388 1.00 16.04 103 TYR i CA 1
ATOM 12191 C C . TYR H 2 103 ? 309.660 266.919 246.659 1.00 16.04 103 TYR i C 1
ATOM 12192 O O . TYR H 2 103 ? 310.025 266.338 245.623 1.00 16.04 103 TYR i O 1
ATOM 12201 N N . PRO H 2 104 ? 310.323 267.993 247.100 1.00 23.57 104 PRO i N 1
ATOM 12202 C CA . PRO H 2 104 ? 311.440 268.527 246.304 1.00 23.57 104 PRO i CA 1
ATOM 12203 C C . PRO H 2 104 ? 312.594 267.558 246.115 1.00 23.57 104 PRO i C 1
ATOM 12204 O O . PRO H 2 104 ? 313.428 267.784 245.232 1.00 23.57 104 PRO i O 1
ATOM 12208 N N . TYR H 2 105 ? 312.687 266.503 246.916 1.00 16.48 105 TYR i N 1
ATOM 12209 C CA . TYR H 2 105 ? 313.718 265.493 246.731 1.00 16.48 105 TYR i CA 1
ATOM 12210 C C . TYR H 2 105 ? 313.266 264.338 245.850 1.00 16.48 105 TYR i C 1
ATOM 12211 O O . TYR H 2 105 ? 314.059 263.426 245.599 1.00 16.48 105 TYR i O 1
ATOM 12220 N N . ARG H 2 106 ? 312.025 264.351 245.376 1.00 14.65 106 ARG i N 1
ATOM 12221 C CA . ARG H 2 106 ? 311.531 263.268 244.540 1.00 14.65 106 ARG i CA 1
ATOM 12222 C C . ARG H 2 106 ? 312.264 263.247 243.205 1.00 14.65 106 ARG i C 1
ATOM 12223 O O . ARG H 2 106 ? 312.724 264.277 242.707 1.00 14.65 106 ARG i O 1
ATOM 12231 N N . VAL H 2 107 ? 312.385 262.052 242.627 1.00 14.78 107 VAL i N 1
ATOM 12232 C CA . VAL H 2 107 ? 313.087 261.866 241.366 1.00 14.78 107 VAL i CA 1
ATOM 12233 C C . VAL H 2 107 ? 312.257 260.948 240.477 1.00 14.78 107 VAL i C 1
ATOM 12234 O O . VAL H 2 107 ? 311.417 260.181 240.950 1.00 14.78 107 VAL i O 1
ATOM 12238 N N . LYS H 2 108 ? 312.486 261.058 239.166 1.00 15.90 108 LYS i N 1
ATOM 12239 C CA . LYS H 2 108 ? 311.845 260.204 238.162 1.00 15.90 108 LYS i CA 1
ATOM 12240 C C . LYS H 2 108 ? 310.337 260.436 238.084 1.00 15.90 108 LYS i C 1
ATOM 12241 O O . LYS H 2 108 ? 309.568 259.520 237.792 1.00 15.90 108 LYS i O 1
ATOM 12247 N N . VAL H 2 109 ? 309.908 261.672 238.326 1.00 16.44 109 VAL i N 1
ATOM 12248 C CA . VAL H 2 109 ? 308.500 262.028 238.183 1.00 16.44 109 VAL i CA 1
ATOM 12249 C C . VAL H 2 109 ? 308.154 262.051 236.700 1.00 16.44 109 VAL i C 1
ATOM 12250 O O . VAL H 2 109 ? 309.048 262.051 235.847 1.00 16.44 109 VAL i O 1
ATOM 12254 N N . GLY H 2 110 ? 306.864 262.064 236.379 1.00 16.84 110 GLY i N 1
ATOM 12255 C CA . GLY H 2 110 ? 306.458 262.148 234.989 1.00 16.84 110 GLY i CA 1
ATOM 12256 C C . GLY H 2 110 ? 305.148 261.464 234.666 1.00 16.84 110 GLY i C 1
ATOM 12257 O O . GLY H 2 110 ? 304.249 261.400 235.507 1.00 16.84 110 GLY i O 1
ATOM 12258 N N . VAL H 2 111 ? 305.027 260.955 233.445 1.00 17.40 111 VAL i N 1
ATOM 12259 C CA . VAL H 2 111 ? 303.820 260.260 233.023 1.00 17.40 111 VAL i CA 1
ATOM 12260 C C . VAL H 2 111 ? 304.140 258.841 232.562 1.00 17.40 111 VAL i C 1
ATOM 12261 O O . VAL H 2 111 ? 305.205 258.575 232.008 1.00 17.40 111 VAL i O 1
#

Radius of gyration: 85.52 Å; Cα contacts (8 Å, |Δi|>4): 2785; chains: 8; b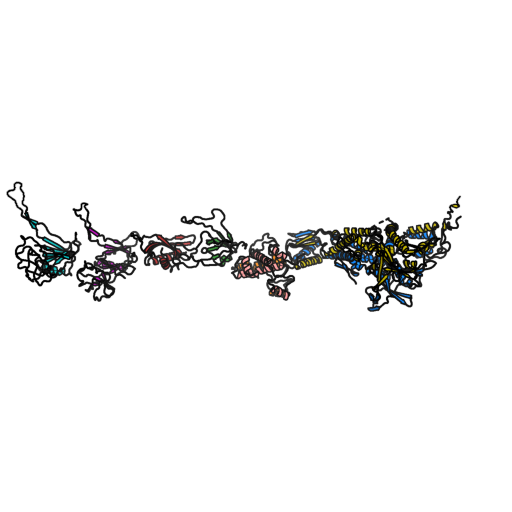ounding box: 74×83×285 Å